Protein AF-0000000075622969 (afdb_homodimer)

Solvent-accessible surface area (backbone atoms only — not comparable to full-atom values): 105468 Å² total; per-residue (Å²): 133,88,76,82,78,85,71,72,83,76,80,74,80,83,74,84,77,78,82,78,79,80,68,70,68,62,68,64,57,70,74,51,52,73,64,54,54,53,36,46,51,53,32,52,58,42,45,58,73,28,51,44,59,52,97,79,87,60,73,75,41,47,68,64,86,50,66,67,57,51,47,52,32,50,52,34,48,46,57,40,53,70,65,61,49,82,72,50,61,73,36,67,73,46,45,53,52,49,53,51,48,53,42,41,49,42,42,54,55,69,53,87,51,64,74,55,36,32,53,48,22,49,39,48,26,53,44,48,65,67,52,46,62,60,53,73,80,47,93,49,63,62,45,53,40,41,38,38,56,38,50,67,46,89,53,62,71,32,18,40,34,26,32,46,29,50,34,54,52,52,67,46,46,70,85,50,56,71,68,60,53,51,53,48,48,53,41,40,58,75,50,39,35,69,60,35,46,52,50,52,64,63,66,62,44,83,89,81,42,63,67,65,52,54,53,33,46,46,50,30,50,26,53,49,28,39,72,37,54,82,56,35,57,70,46,67,71,30,63,67,51,52,52,49,51,52,48,44,44,71,73,46,58,67,68,51,28,28,51,48,32,47,31,48,34,32,38,24,45,26,44,67,39,30,50,59,54,65,67,36,61,68,58,54,53,47,41,28,56,40,28,32,87,90,44,58,70,68,34,23,44,30,35,39,52,28,50,41,48,39,37,67,27,67,67,40,34,52,63,51,52,68,82,50,34,66,49,42,51,51,18,34,51,54,29,37,59,38,71,88,40,60,70,45,22,52,47,18,44,53,35,47,41,50,60,42,67,50,82,65,71,60,57,45,56,43,36,51,68,44,44,48,52,40,49,46,46,61,62,40,47,90,66,66,65,85,82,74,62,80,85,58,51,54,72,68,48,55,69,83,75,62,71,77,60,62,73,44,51,50,50,49,28,44,37,50,13,36,55,31,39,68,27,50,68,72,38,66,71,55,39,85,72,79,76,55,46,53,50,41,52,46,44,26,38,35,45,54,43,48,50,71,76,47,86,77,56,81,76,78,72,55,78,55,57,46,52,32,27,41,48,17,50,42,26,21,63,62,19,68,16,64,65,53,22,50,52,41,46,51,46,36,44,66,63,45,58,81,58,46,83,58,45,63,52,51,42,50,49,52,45,39,52,60,62,66,47,65,93,79,65,82,72,61,59,66,58,50,41,53,39,35,51,51,46,32,44,46,46,72,67,43,85,85,61,89,65,61,60,67,59,52,52,53,45,43,50,50,48,40,54,36,29,74,71,61,74,51,72,48,42,62,61,80,50,32,67,89,62,54,64,69,68,81,48,70,65,63,46,76,71,60,81,55,42,57,40,63,40,44,54,43,30,40,41,44,52,33,51,36,49,54,53,70,69,43,74,44,61,23,72,82,69,72,38,81,39,87,68,35,24,33,44,76,74,38,40,57,60,67,34,74,51,60,54,54,52,52,54,53,53,62,73,44,97,61,36,42,41,45,44,51,42,51,30,45,45,39,22,45,51,14,41,38,54,49,80,45,74,54,20,58,60,34,47,52,53,66,71,64,62,64,83,50,34,25,33,40,32,43,69,88,71,49,68,46,73,41,44,57,61,55,31,43,39,58,31,46,69,78,48,67,62,85,84,64,56,51,58,80,75,69,82,73,71,78,89,80,63,63,67,42,32,54,42,79,48,59,76,85,59,52,68,70,31,50,51,49,51,49,41,27,52,47,18,32,38,34,77,50,50,39,89,45,44,67,59,32,37,53,48,24,57,69,41,64,35,60,70,58,27,38,38,72,67,66,50,78,81,62,84,75,48,80,68,81,71,72,53,42,47,60,15,48,34,87,45,94,90,49,76,40,37,18,56,59,73,41,57,78,40,52,69,69,22,49,55,40,47,53,45,23,74,32,44,57,51,67,81,74,71,73,66,28,69,69,55,61,70,45,52,40,67,57,46,34,62,68,44,45,29,37,50,29,38,28,46,44,18,62,75,68,66,40,80,62,49,31,60,51,26,46,50,41,51,41,52,35,34,66,64,33,59,74,29,34,65,63,43,32,50,52,25,50,76,63,67,34,58,70,52,28,50,49,38,40,66,53,45,24,89,46,47,68,61,37,56,74,70,55,68,57,74,81,50,54,68,71,56,51,52,49,40,52,53,47,31,52,50,53,54,50,57,60,55,58,74,102,125,90,69,80,67,88,77,74,80,80,82,76,83,78,76,80,73,79,82,76,78,80,67,70,69,62,68,62,57,68,74,52,53,74,64,54,53,52,37,45,52,52,30,51,57,42,45,57,73,29,52,42,60,51,97,79,87,60,75,74,41,47,68,63,85,51,67,67,60,50,48,52,32,50,52,33,49,47,56,40,54,71,66,60,49,82,73,49,64,74,34,67,73,46,45,51,50,50,52,53,49,53,42,41,48,43,44,54,54,70,53,88,53,65,72,53,36,32,52,48,21,48,40,48,28,53,43,48,66,66,51,46,62,61,53,73,80,47,93,50,63,63,47,53,39,43,39,38,56,36,50,68,46,88,53,61,71,31,18,41,35,25,33,47,28,50,36,53,52,53,67,45,46,70,84,50,58,71,69,58,53,50,53,48,49,51,41,40,59,74,50,40,33,68,59,34,46,52,50,54,64,65,68,61,44,81,88,80,43,63,67,64,51,55,54,32,47,47,50,28,50,26,54,49,28,40,72,38,56,83,55,35,58,71,48,68,70,30,63,68,51,51,51,49,51,51,48,45,45,71,72,46,56,68,70,52,26,27,51,48,32,47,31,47,32,32,40,23,46,28,43,66,38,29,50,59,56,65,69,36,60,68,58,53,52,48,43,27,56,39,28,32,88,91,46,59,69,69,33,23,46,28,35,39,51,29,48,40,47,39,37,67,28,67,68,41,34,55,64,51,52,67,82,51,37,66,49,42,51,51,18,34,53,54,30,38,60,38,72,89,40,60,70,44,23,52,48,17,44,53,33,46,42,51,60,43,67,51,85,64,71,58,58,47,55,43,35,51,67,44,44,48,52,39,49,44,46,64,62,41,47,93,67,66,65,84,82,73,61,81,85,59,51,55,74,69,46,54,70,84,77,64,71,76,60,64,74,44,50,50,49,49,29,43,36,50,13,37,52,32,38,68,28,49,68,71,37,67,71,54,38,86,73,79,77,53,45,54,51,40,51,46,45,27,37,34,44,55,43,48,51,71,74,46,87,75,55,81,76,76,73,55,78,55,57,46,54,31,27,41,47,16,51,42,27,21,64,61,19,68,16,64,64,53,22,51,54,40,45,51,46,38,45,66,64,46,57,81,59,45,82,58,45,63,52,50,43,49,51,52,45,39,53,59,62,66,47,66,93,79,64,83,71,60,61,66,58,50,42,51,41,35,51,51,47,34,45,48,46,71,67,42,83,86,62,88,66,61,61,68,61,52,52,52,47,44,50,49,46,40,52,35,28,76,71,62,73,50,74,47,44,62,60,80,50,32,67,87,61,53,64,72,69,81,49,69,65,64,48,75,73,61,81,56,42,56,40,64,39,43,54,42,30,41,40,41,51,32,49,36,51,55,53,70,67,44,75,44,61,22,73,80,69,72,39,82,40,87,69,35,24,32,42,76,73,38,36,57,58,62,36,73,49,62,53,53,51,51,55,54,53,60,73,43,98,62,38,42,41,46,44,51,42,51,31,45,44,40,22,46,51,13,41,38,53,50,80,45,74,53,20,60,62,33,48,53,54,66,69,63,63,65,85,50,36,25,31,40,34,43,68,89,72,49,68,47,71,41,46,57,61,56,32,43,39,58,31,47,68,79,49,67,62,86,86,64,58,54,59,80,76,67,84,73,72,78,89,77,61,64,67,44,33,54,42,78,48,59,74,84,60,52,69,71,30,49,53,49,51,49,40,29,52,46,18,31,38,34,79,49,49,38,90,46,44,66,59,33,38,54,49,25,57,70,40,65,35,61,70,59,30,37,37,72,67,68,52,79,82,61,83,77,50,80,68,80,70,74,54,43,48,59,16,48,33,88,45,94,90,49,74,41,37,18,56,60,73,43,56,77,40,52,70,69,23,50,56,40,46,53,44,23,72,32,44,58,50,67,83,74,70,71,66,27,66,70,54,60,68,43,51,41,68,56,45,34,62,68,44,46,30,36,50,30,39,29,47,44,18,61,75,68,66,39,80,62,49,32,60,52,26,44,50,40,52,39,53,34,33,67,65,35,60,73,27,34,65,63,44,31,51,52,25,50,75,63,67,34,58,70,53,28,50,48,38,40,67,53,46,24,89,45,48,68,62,38,56,74,70,54,70,56,73,81,50,56,70,70,57,51,52,50,40,53,53,46,30,52,50,52,54,50,58,63,55,57,74,102

Radius of gyration: 52.63 Å; Cα contacts (8 Å, |Δi|>4): 2580; chains: 2; bounding box: 107×155×127 Å

pLDDT: mean 80.15, std 17.23, range [14.11, 95.81]

Secondary structure (DSSP, 8-state):
-----------------------TTSTTGGGS-HHHHHHHHHHHHHHHTTEEESSSSS-EEE----HHHHHHHHHHHHHHHHT--TTGGGSHHHHHHHHHHHHHHHHHTT-S-HHHHHHHHHHHHHHHHHHGGGGGGS--HHHHHHHHHGGG-S-HHHHHHHHHHHHHHHHHTTTS-HHHHHHHHHHHHHTTHHHHHHHHHHS--TTTS-HHHHHHHHHHHHHHHHH-GGGHHHHHT-HHHHHHHHHHHHHS-HHHHHHHHHHHHHHHTSHHHHHHHHH-HHHHHHHHHHTSTTS-HHHHHHHHHHHHHHTTSHHHHHHHHHH-HHHHHHHHHHHHH-TT-HHHHHHHHHHHHHHHTS-STHHHHHHHTTHHHHHHHHHHGGG--TT--SS--HHHH--S--TTTGGGHHHHHHHHHHHHHT--TTTGGG-SS-THHHHHHHHHHHHHHHHTTSTT-SS---HHHHHHHHHHHHHHHT-S-HHHHHHHHHHHHHHHGGG-THHHHHHHHHHHHHHHS-TTS---HHHHHHHHHHHHHHHHH-SS----HHHHHHHHHHHHHHHHTTSS---HHHH-GGG-----S---S--PPPTT-S-HHHHHHHHHHHHHHHTS--B-TTT-SB-SS-PPPHHHHHHHTSSHHHHHHHHHTS---HHHHHHHHHHHHTTTEEE---HHHHHHHHHHHH-TT--EEEE-TTS-EEEE-HHHHHHH-GGGSPPGGG--B------SSS----EEEEPPTTS-HHHHHHHHHHHHHSEEE--GGGHHHHHHHHHHTT-HHHHHHHTTPPPPTTPPPP----GGGTS--SSS---HHHHS-SS-HHHHHHHHHHHHHSSPPP---SHHHHTS-HHHHHHHHHHHHHHHHHHHHHT-TTHHHHHHHHHHHHHHH--TTHHHHHHHHHHTT-HHHHHHHHHHHGGGHHHHHHHTGGGGS-HHHHHHHHHHHHHHHHHHHTT-/-----------------------TTTTTGGGS-HHHHHHHHHHHHHHTTTEEESSSSS-EEE----HHHHHHHHHHHHHHHHT--TTGGGSHHHHHHHHHHHHHHHHHTT---HHHHHHHHHHHHHHHHHHGGGGGGS--HHHHHHHHHGGG-S-HHHHHHHHHHHHHHHHHTTTS-HHHHHHHHHHHHHTTHHHHHHHHHHS--TTTS-HHHHHHHHHHHHHHHHH-GGGHHHHHT-HHHHHHHHHHHHHS-HHHHHHHHHHHHHHHTSHHHHHHHHH-HHHHHHHHHHTSTTS-HHHHHHHHHHHHHHTTSHHHHHHHHHH-HHHHHHHHHHHHH-TT-HHHHHHHHHHHHHHHTS-STHHHHHHHTTHHHHHHHHHHGGG--TT--SS--HHHHS-S--TTTGGGHHHHHHHHHHHHHT--TTTGGG-SS-THHHHHHHHHHHHHHHHTTSTT-SS---HHHHHHHHHHHHHHHT-S-HHHHHHHHHHHHHHHGGG-THHHHHHHHHHHHHHHS-TTS---HHHHHHHHHHHHHHHHH-SS----HHHHHHHHHHHHHHHHTTSS---GGGT-GGGS----S---S--PPPTT-S-HHHHHHHHHHHHHHHTS--B-TTT-SB-SS-PPPHHHHHHHTTTHHHHHHHHHTS---HHHHHHHHHHHHTTTEEE---HHHHHHHHHHHH-TT--EEEE-TTS-EEEE-HHHHHHH-GGGSPPGGG--B------TTS----EEEEPPTTS-HHHHHHHHHHHHHSEEE--GGGHHHHHHHHHHTT-HHHHHHHTTPPPPTTPPPP----GGGTS--SSS---HHHHS-SS-HHHHHHHHHHHHHSSPPP---SHHHHTS-HHHHHHHHHHHHHHHHHHHHHT-TTHHHHHHHHHHHHHHH--TTHHHHHHHHHHTT-HHHHHHHHHHHGGGHHHHHHHTGGGGS-HHHHHHHHHHHHHHHHHHHTT-

Nearest PDB structures (foldseek):
  1i7w-assembly1_C  TM=5.205E-01  e=2.230E-05  Mus musculus
  7uwi-assembly1_A  TM=4.636E-01  e=1.105E-05  Homo sapiens
  8ru3-assembly1_A  TM=4.565E-01  e=1.272E-05  Homo sapiens
  4yjl-assembly2_B  TM=6.706E-01  e=3.042E-03  Homo sapiens
  3qhe-assembly1_A  TM=6.578E-01  e=2.937E-03  Homo sapiens

InterPro domains:
  IPR000210 BTB/POZ domain [PF00651] (689-796)
  IPR000210 BTB/POZ domain [PS50097] (694-772)
  IPR000210 BTB/POZ domain [SM00225] (694-802)
  IPR011333 SKP1/BTB/POZ domain superfamily [G3DSA:3.30.710.10] (676-798)
  IPR011333 SKP1/BTB/POZ domain superfamily [SSF54695] (675-794)
  IPR016024 Armadillo-type fold [SSF48371] (63-384)
  IPR044953 BTB/POZ domain-containing protein At1g04390-like [PTHR35918] (27-822)
  IPR059007 At1g04390, ARM repeat [PF26522] (154-270)

Organism: Setaria italica (NCBI:txid4555)

Structure (mmCIF, N/CA/C/O backbone):
data_AF-0000000075622969-model_v1
#
loop_
_entity.id
_entity.type
_entity.pdbx_description
1 polymer 'BTB domain-containing protein'
#
loop_
_atom_site.group_PDB
_atom_site.id
_atom_site.type_symbol
_atom_site.label_atom_id
_atom_site.label_alt_id
_atom_site.label_comp_id
_atom_site.label_asym_id
_atom_site.label_entity_id
_atom_site.label_seq_id
_atom_site.pdbx_PDB_ins_code
_atom_site.Cartn_x
_atom_site.Cartn_y
_atom_site.Cartn_z
_atom_site.occupancy
_atom_site.B_iso_or_equiv
_atom_site.auth_seq_id
_atom_site.auth_comp_id
_atom_site.auth_asym_id
_atom_site.auth_atom_id
_atom_site.pdbx_PDB_model_num
ATOM 1 N N . MET A 1 1 ? -38.906 26.859 59.969 1 14.11 1 MET A N 1
ATOM 2 C CA . MET A 1 1 ? -39.312 28.188 60.406 1 14.11 1 MET A CA 1
ATOM 3 C C . MET A 1 1 ? -39.281 29.172 59.219 1 14.11 1 MET A C 1
ATOM 5 O O . MET A 1 1 ? -40.25 29.891 58.969 1 14.11 1 MET A O 1
ATOM 9 N N . ARG A 1 2 ? -38 29.828 58.938 1 14.71 2 ARG A N 1
ATOM 10 C CA . ARG A 1 2 ? -38.094 31.266 59.25 1 14.71 2 ARG A CA 1
ATOM 11 C C . ARG A 1 2 ? -38.781 32 58.125 1 14.71 2 ARG A C 1
ATOM 13 O O . ARG A 1 2 ? -38.906 31.516 57 1 14.71 2 ARG A O 1
ATOM 20 N N . PRO A 1 3 ? -38.562 33.25 58 1 15.13 3 PRO A N 1
ATOM 21 C CA . PRO A 1 3 ? -39.344 34.5 58.031 1 15.13 3 PRO A CA 1
ATOM 22 C C . PRO A 1 3 ? -39.594 35.062 56.625 1 15.13 3 PRO A C 1
ATOM 24 O O . PRO A 1 3 ? -40.75 35.438 56.344 1 15.13 3 PRO A O 1
ATOM 27 N N . ALA A 1 4 ? -38.594 35.406 55.812 1 16.45 4 ALA A N 1
ATOM 28 C CA . ALA A 1 4 ? -38.625 36.875 55.781 1 16.45 4 ALA A CA 1
ATOM 29 C C . ALA A 1 4 ? -39.719 37.406 54.875 1 16.45 4 ALA A C 1
ATOM 31 O O . ALA A 1 4 ? -40.312 36.656 54.094 1 16.45 4 ALA A O 1
ATOM 32 N N . PHE A 1 5 ? -39.5 38.625 54.281 1 16.19 5 PHE A N 1
ATOM 33 C CA . PHE A 1 5 ? -39.938 40 54.375 1 16.19 5 PHE A CA 1
ATOM 34 C C . PHE A 1 5 ? -40.719 40.438 53.156 1 16.19 5 PHE A C 1
ATOM 36 O O . PHE A 1 5 ? -40.125 40.688 52.094 1 16.19 5 PHE A O 1
ATOM 43 N N . SER A 1 6 ? -41.625 39.562 52.625 1 18.94 6 SER A N 1
ATOM 44 C CA . SER A 1 6 ? -42.281 39.969 51.406 1 18.94 6 SER A CA 1
ATOM 45 C C . SER A 1 6 ? -42.969 41.344 51.562 1 18.94 6 SER A C 1
ATOM 47 O O . SER A 1 6 ? -44.062 41.406 52.156 1 18.94 6 SER A O 1
ATOM 49 N N . ALA A 1 7 ? -42.125 42.281 51.812 1 17.42 7 ALA A N 1
ATOM 50 C CA . ALA A 1 7 ? -42.594 43.594 52.219 1 17.42 7 ALA A CA 1
ATOM 51 C C . ALA A 1 7 ? -43.625 44.125 51.25 1 17.42 7 ALA A C 1
ATOM 53 O O . ALA A 1 7 ? -43.75 43.625 50.125 1 17.42 7 ALA A O 1
ATOM 54 N N . SER A 1 8 ? -44.062 45.312 51.406 1 16.55 8 SER A N 1
ATOM 55 C CA . SER A 1 8 ? -45.094 46.312 51.562 1 16.55 8 SER A CA 1
ATOM 56 C C . SER A 1 8 ? -45.312 47.125 50.281 1 16.55 8 SER A C 1
ATOM 58 O O . SER A 1 8 ? -46.188 47.969 50.188 1 16.55 8 SER A O 1
ATOM 60 N N . LYS A 1 9 ? -44.25 46.875 49.281 1 18.53 9 LYS A N 1
ATOM 61 C CA . LYS A 1 9 ? -44 48.219 48.812 1 18.53 9 LYS A CA 1
ATOM 62 C C . LYS A 1 9 ? -45.312 48.844 48.25 1 18.53 9 LYS A C 1
ATOM 64 O O . LYS A 1 9 ? -46.094 48.156 47.594 1 18.53 9 LYS A O 1
ATOM 69 N N . PRO A 1 10 ? -45.719 50.156 48.625 1 18.62 10 PRO A N 1
ATOM 70 C CA . PRO A 1 10 ? -46.906 51.031 48.5 1 18.62 10 PRO A CA 1
ATOM 71 C C . PRO A 1 10 ? -47.188 51.469 47.062 1 18.62 10 PRO A C 1
ATOM 73 O O . PRO A 1 10 ? -46.25 51.656 46.281 1 18.62 10 PRO A O 1
ATOM 76 N N . SER A 1 11 ? -48.125 50.938 46.406 1 20.17 11 SER A N 1
ATOM 77 C CA . SER A 1 11 ? -48.656 51.125 45.031 1 20.17 11 SER A CA 1
ATOM 78 C C . SER A 1 11 ? -49.062 52.562 44.812 1 20.17 11 SER A C 1
ATOM 80 O O . SER A 1 11 ? -50.062 53.031 45.312 1 20.17 11 SER A O 1
ATOM 82 N N . PRO A 1 12 ? -47.969 53.531 45.031 1 20.7 12 PRO A N 1
ATOM 83 C CA . PRO A 1 12 ? -48.438 54.906 45.031 1 20.7 12 PRO A CA 1
ATOM 84 C C . PRO A 1 12 ? -49.344 55.25 43.844 1 20.7 12 PRO A C 1
ATOM 86 O O . PRO A 1 12 ? -49.312 54.531 42.844 1 20.7 12 PRO A O 1
ATOM 89 N N . SER A 1 13 ? -50.25 56.094 44.031 1 21.19 13 SER A N 1
ATOM 90 C CA . SER A 1 13 ? -51.406 56.719 43.406 1 21.19 13 SER A CA 1
ATOM 91 C C . SER A 1 13 ? -51.031 57.469 42.125 1 21.19 13 SER A C 1
ATOM 93 O O . SER A 1 13 ? -50.062 58.188 42.094 1 21.19 13 SER A O 1
ATOM 95 N N . GLY A 1 14 ? -51.25 56.906 41 1 20.73 14 GLY A N 1
ATOM 96 C CA . GLY A 1 14 ? -51.062 57.25 39.594 1 20.73 14 GLY A CA 1
ATOM 97 C C . GLY A 1 14 ? -51.625 58.625 39.219 1 20.73 14 GLY A C 1
ATOM 98 O O . GLY A 1 14 ? -52.844 58.781 39.094 1 20.73 14 GLY A O 1
ATOM 99 N N . ARG A 1 15 ? -51.188 59.75 39.969 1 21.73 15 ARG A N 1
ATOM 100 C CA . ARG A 1 15 ? -51.75 61.031 39.594 1 21.73 15 ARG A CA 1
ATOM 101 C C . ARG A 1 15 ? -51.594 61.312 38.094 1 21.73 15 ARG A C 1
ATOM 103 O O . ARG A 1 15 ? -50.625 60.875 37.5 1 21.73 15 ARG A O 1
ATOM 110 N N . GLU A 1 16 ? -52.625 61.719 37.438 1 21.78 16 GLU A N 1
ATOM 111 C CA . GLU A 1 16 ? -53.094 61.969 36.062 1 21.78 16 GLU A CA 1
ATOM 112 C C . GLU A 1 16 ? -52.281 63.094 35.406 1 21.78 16 GLU A C 1
ATOM 114 O O . GLU A 1 16 ? -52.406 64.25 35.812 1 21.78 16 GLU A O 1
ATOM 119 N N . LYS A 1 17 ? -50.938 63.094 35.406 1 22.88 17 LYS A N 1
ATOM 120 C CA . LYS A 1 17 ? -50.25 64.312 34.906 1 22.88 17 LYS A CA 1
ATOM 121 C C . LYS A 1 17 ? -50.656 64.625 33.5 1 22.88 17 LYS A C 1
ATOM 123 O O . LYS A 1 17 ? -50.875 63.719 32.656 1 22.88 17 LYS A O 1
ATOM 128 N N . GLY A 1 18 ? -51.062 65.812 33.25 1 22.83 18 GLY A N 1
ATOM 129 C CA . GLY A 1 18 ? -51.562 66.625 32.125 1 22.83 18 GLY A CA 1
ATOM 130 C C . GLY A 1 18 ? -50.594 66.688 30.969 1 22.83 18 GLY A C 1
ATOM 131 O O . GLY A 1 18 ? -49.375 66.688 31.188 1 22.83 18 GLY A O 1
ATOM 132 N N . ARG A 1 19 ? -50.875 66.25 29.719 1 25.88 19 ARG A N 1
ATOM 133 C CA . ARG A 1 19 ? -50.25 66 28.422 1 25.88 19 ARG A CA 1
ATOM 134 C C . ARG A 1 19 ? -49.812 67.312 27.781 1 25.88 19 ARG A C 1
ATOM 136 O O . ARG A 1 19 ? -50.625 68.062 27.297 1 25.88 19 ARG A O 1
ATOM 143 N N . ARG A 1 20 ? -48.906 68.125 28.453 1 28.56 20 ARG A N 1
ATOM 144 C CA . ARG A 1 20 ? -48.531 69.375 27.734 1 28.56 20 ARG A CA 1
ATOM 145 C C . ARG A 1 20 ? -47.969 69 26.359 1 28.56 20 ARG A C 1
ATOM 147 O O . ARG A 1 20 ? -47.188 68.062 26.219 1 28.56 20 ARG A O 1
ATOM 154 N N . LYS A 1 21 ? -48.562 69.562 25.25 1 31.67 21 LYS A N 1
ATOM 155 C CA . LYS A 1 21 ? -48.438 69.562 23.797 1 31.67 21 LYS A CA 1
ATOM 156 C C . LYS A 1 21 ? -47.062 70.125 23.375 1 31.67 21 LYS A C 1
ATOM 158 O O . LYS A 1 21 ? -46.656 71.188 23.812 1 31.67 21 LYS A O 1
ATOM 163 N N . GLY A 1 22 ? -46.156 69.188 23.141 1 27.05 22 GLY A N 1
ATOM 164 C CA . GLY A 1 22 ? -44.75 69.312 22.734 1 27.05 22 GLY A CA 1
ATOM 165 C C . GLY A 1 22 ? -44.562 70.25 21.547 1 27.05 22 GLY A C 1
ATOM 166 O O . GLY A 1 22 ? -45.062 70 20.453 1 27.05 22 GLY A O 1
ATOM 167 N N . GLY A 1 23 ? -44.625 71.625 21.766 1 30.56 23 GLY A N 1
ATOM 168 C CA . GLY A 1 23 ? -44.344 72.75 20.844 1 30.56 23 GLY A CA 1
ATOM 169 C C . GLY A 1 23 ? -43.031 72.562 20.125 1 30.56 23 GLY A C 1
ATOM 170 O O . GLY A 1 23 ? -42.469 73.562 19.625 1 30.56 23 GLY A O 1
ATOM 171 N N . GLY A 1 24 ? -42.344 71.562 20.359 1 31.81 24 GLY A N 1
ATOM 172 C CA . GLY A 1 24 ? -41 71.5 19.828 1 31.81 24 GLY A CA 1
ATOM 173 C C . GLY A 1 24 ? -40.938 71.625 18.312 1 31.81 24 GLY A C 1
ATOM 174 O O . GLY A 1 24 ? -39.906 71.375 17.703 1 31.81 24 GLY A O 1
ATOM 175 N N . GLY A 1 25 ? -42.125 71.625 17.641 1 35.59 25 GLY A N 1
ATOM 176 C CA . GLY A 1 25 ? -42 71.562 16.188 1 35.59 25 GLY A CA 1
ATOM 177 C C . GLY A 1 25 ? -41.375 72.812 15.586 1 35.59 25 GLY A C 1
ATOM 178 O O . GLY A 1 25 ? -40.969 72.812 14.43 1 35.59 25 GLY A O 1
ATOM 179 N N . ALA A 1 26 ? -41.719 74.062 16.078 1 37.5 26 ALA A N 1
ATOM 180 C CA . ALA A 1 26 ? -41.438 75.375 15.406 1 37.5 26 ALA A CA 1
ATOM 181 C C . ALA A 1 26 ? -39.938 75.625 15.438 1 37.5 26 ALA A C 1
ATOM 183 O O . ALA A 1 26 ? -39.406 76.375 14.57 1 37.5 26 ALA A O 1
ATOM 184 N N . ALA A 1 27 ? -39.281 75.438 16.516 1 40.78 27 ALA A N 1
ATOM 185 C CA . ALA A 1 27 ? -37.906 75.875 16.641 1 40.78 27 ALA A CA 1
ATOM 186 C C . ALA A 1 27 ? -37 75.188 15.633 1 40.78 27 ALA A C 1
ATOM 188 O O . ALA A 1 27 ? -35.906 75.625 15.359 1 40.78 27 ALA A O 1
ATOM 189 N N . ALA A 1 28 ? -37.281 74.125 15.297 1 45.78 28 ALA A N 1
ATOM 190 C CA . ALA A 1 28 ? -36.5 73.312 14.344 1 45.78 28 ALA A CA 1
ATOM 191 C C . ALA A 1 28 ? -36.531 74 12.961 1 45.78 28 ALA A C 1
ATOM 193 O O . ALA A 1 28 ? -35.594 73.812 12.172 1 45.78 28 ALA A O 1
ATOM 194 N N . GLU A 1 29 ? -37.562 74.75 12.578 1 49.47 29 GLU A N 1
ATOM 195 C CA . GLU A 1 29 ? -37.688 75.438 11.297 1 49.47 29 GLU A CA 1
ATOM 196 C C . GLU A 1 29 ? -36.781 76.625 11.227 1 49.47 29 GLU A C 1
ATOM 198 O O . GLU A 1 29 ? -36.438 77.062 10.133 1 49.47 29 GLU A O 1
ATOM 203 N N . HIS A 1 30 ? -36.406 77.188 12.305 1 53.03 30 HIS A N 1
ATOM 204 C CA . HIS A 1 30 ? -35.562 78.375 12.258 1 53.03 30 HIS A CA 1
ATOM 205 C C . HIS A 1 30 ? -34.125 78 11.812 1 53.03 30 HIS A C 1
ATOM 207 O O . HIS A 1 30 ? -33.344 78.938 11.523 1 53.03 30 HIS A O 1
ATOM 213 N N . LEU A 1 31 ? -33.656 76.875 12 1 60.19 31 LEU A N 1
ATOM 214 C CA . LEU A 1 31 ? -32.281 76.562 11.641 1 60.19 31 LEU A CA 1
ATOM 215 C C . LEU A 1 31 ? -32.156 76.375 10.125 1 60.19 31 LEU A C 1
ATOM 217 O O . LEU A 1 31 ? -31.031 76.25 9.617 1 60.19 31 LEU A O 1
ATOM 221 N N . LEU A 1 32 ? -33.25 76.438 9.438 1 72.19 32 LEU A N 1
ATOM 222 C CA . LEU A 1 32 ? -33.188 76.312 7.988 1 72.19 32 LEU A CA 1
ATOM 223 C C . LEU A 1 32 ? -33.156 77.625 7.289 1 72.19 32 LEU A C 1
ATOM 225 O O . LEU A 1 32 ? -34 78.5 7.562 1 72.19 32 LEU A O 1
ATOM 229 N N . THR A 1 33 ? -32.031 78.125 6.762 1 77.69 33 THR A N 1
ATOM 230 C CA . THR A 1 33 ? -31.906 79.312 5.996 1 77.69 33 THR A CA 1
ATOM 231 C C . THR A 1 33 ? -32.969 79.438 4.902 1 77.69 33 THR A C 1
ATOM 233 O O . THR A 1 33 ? -33.5 78.375 4.473 1 77.69 33 THR A O 1
ATOM 236 N N . ASP A 1 34 ? -33.438 80.562 4.582 1 78.31 34 ASP A N 1
ATOM 237 C CA . ASP A 1 34 ? -34.469 80.812 3.562 1 78.31 34 ASP A CA 1
ATOM 238 C C . ASP A 1 34 ? -34.094 80.125 2.24 1 78.31 34 ASP A C 1
ATOM 240 O O . ASP A 1 34 ? -34.969 79.688 1.506 1 78.31 34 ASP A O 1
ATOM 244 N N . GLN A 1 35 ? -32.781 79.938 2.055 1 84.75 35 GLN A N 1
ATOM 245 C CA . GLN A 1 35 ? -32.344 79.25 0.823 1 84.75 35 GLN A CA 1
ATOM 246 C C . GLN A 1 35 ? -32.625 77.812 0.825 1 84.75 35 GLN A C 1
ATOM 248 O O . GLN A 1 35 ? -33.094 77.25 -0.182 1 84.75 35 GLN A O 1
ATOM 253 N N . VAL A 1 36 ? -32.469 77.188 1.926 1 88.19 36 VAL A N 1
ATOM 254 C CA . VAL A 1 36 ? -32.688 75.75 2.014 1 88.19 36 VAL A CA 1
ATOM 255 C C . VAL A 1 36 ? -34.188 75.438 1.878 1 88.19 36 VAL A C 1
ATOM 257 O O . VAL A 1 36 ? -34.562 74.438 1.258 1 88.19 36 VAL A O 1
ATOM 260 N N . LEU A 1 37 ? -35.031 76.375 2.377 1 87.56 37 LEU A N 1
ATOM 261 C CA . LEU A 1 37 ? -36.469 76.188 2.305 1 87.56 37 LEU A CA 1
ATOM 262 C C . LEU A 1 37 ? -36.969 76.375 0.873 1 87.56 37 LEU A C 1
ATOM 264 O O . L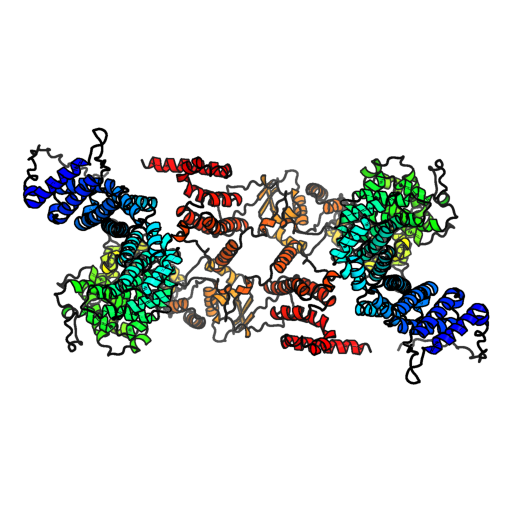EU A 1 37 ? -37.844 75.625 0.435 1 87.56 37 LEU A O 1
ATOM 268 N N . THR A 1 38 ? -36.312 77.312 0.141 1 89.75 38 THR A N 1
ATOM 269 C CA . THR A 1 38 ? -36.688 77.5 -1.256 1 89.75 38 THR A CA 1
ATOM 270 C C . THR A 1 38 ? -36.281 76.312 -2.094 1 89.75 38 THR A C 1
ATOM 272 O O . THR A 1 38 ? -37.031 75.875 -2.957 1 89.75 38 THR A O 1
ATOM 275 N N . LEU A 1 39 ? -35.094 75.812 -1.787 1 90.75 39 LEU A N 1
ATOM 276 C CA . LEU A 1 39 ? -34.594 74.625 -2.537 1 90.75 39 LEU A CA 1
ATOM 277 C C . LEU A 1 39 ? -35.406 73.375 -2.199 1 90.75 39 LEU A C 1
ATOM 279 O O . LEU A 1 39 ? -35.625 72.562 -3.064 1 90.75 39 LEU A O 1
ATOM 283 N N . ARG A 1 40 ? -35.875 73.312 -1.03 1 91.81 40 ARG A N 1
ATOM 284 C CA . ARG A 1 40 ? -36.688 72.125 -0.635 1 91.81 40 ARG A CA 1
ATOM 285 C C . ARG A 1 40 ? -38.031 72.188 -1.343 1 91.81 40 ARG A C 1
ATOM 287 O O . ARG A 1 40 ? -38.531 71.125 -1.771 1 91.81 40 ARG A O 1
ATOM 294 N N . THR A 1 41 ? -38.594 73.375 -1.408 1 89.94 41 THR A N 1
ATOM 295 C CA . THR A 1 41 ? -39.875 73.5 -2.1 1 89.94 41 THR A CA 1
ATOM 296 C C . THR A 1 41 ? -39.719 73.125 -3.574 1 89.94 41 THR A C 1
ATOM 298 O O . THR A 1 41 ? -40.594 72.438 -4.141 1 89.94 41 THR A O 1
ATOM 301 N N . ARG A 1 42 ? -38.625 73.562 -4.133 1 91.31 42 ARG A N 1
ATOM 302 C CA . ARG A 1 42 ? -38.344 73.188 -5.523 1 91.31 42 ARG A CA 1
ATOM 303 C C . ARG A 1 42 ? -38.156 71.688 -5.672 1 91.31 42 ARG A C 1
ATOM 305 O O . ARG A 1 42 ? -38.625 71.125 -6.66 1 91.31 42 ARG A O 1
ATOM 312 N N . LEU A 1 43 ? -37.5 71.062 -4.723 1 93.56 43 LEU A N 1
ATOM 313 C CA . LEU A 1 43 ? -37.281 69.625 -4.734 1 93.56 43 LEU A CA 1
ATOM 314 C C . LEU A 1 43 ? -38.594 68.875 -4.602 1 93.56 43 LEU A C 1
ATOM 316 O O . LEU A 1 43 ? -38.844 67.938 -5.324 1 93.56 43 LEU A O 1
ATOM 320 N N . ARG A 1 44 ? -39.469 69.375 -3.699 1 92.12 44 ARG A N 1
ATOM 321 C CA . ARG A 1 44 ? -40.75 68.688 -3.486 1 92.12 44 ARG A CA 1
ATOM 322 C C . ARG A 1 44 ? -41.594 68.75 -4.746 1 92.12 44 ARG A C 1
ATOM 324 O O . ARG A 1 44 ? -42.25 67.812 -5.094 1 92.12 44 ARG A O 1
ATOM 331 N N . ASP A 1 45 ? -41.5 69.875 -5.402 1 90.62 45 ASP A N 1
ATOM 332 C CA . ASP A 1 45 ? -42.281 70 -6.637 1 90.62 45 ASP A CA 1
ATOM 333 C C . ASP A 1 45 ? -41.75 69.125 -7.73 1 90.62 45 ASP A C 1
ATOM 335 O O . ASP A 1 45 ? -42.531 68.5 -8.492 1 90.62 45 ASP A O 1
ATOM 339 N N . ALA A 1 46 ? -40.469 68.938 -7.797 1 92.62 46 ALA A N 1
ATOM 340 C CA . ALA A 1 46 ? -39.875 68.062 -8.797 1 92.62 46 ALA A CA 1
ATOM 341 C C . ALA A 1 46 ? -40.156 66.625 -8.508 1 92.62 46 ALA A C 1
ATOM 343 O O . ALA A 1 46 ? -40.469 65.875 -9.422 1 92.62 46 ALA A O 1
ATOM 344 N N . LEU A 1 47 ? -40.094 66.188 -7.293 1 92.38 47 LEU A N 1
ATOM 345 C CA . LEU A 1 47 ? -40.312 64.812 -6.898 1 92.38 47 LEU A CA 1
ATOM 346 C C . LEU A 1 47 ? -41.75 64.375 -7.094 1 92.38 47 LEU A C 1
ATOM 348 O O . LEU A 1 47 ? -42.062 63.25 -7.371 1 92.38 47 LEU A O 1
ATOM 352 N N . ALA A 1 48 ? -42.625 65.375 -6.953 1 88.25 48 ALA A N 1
ATOM 353 C CA . ALA A 1 48 ? -44.031 65.125 -7.078 1 88.25 48 ALA A CA 1
ATOM 354 C C . ALA A 1 48 ? -44.406 64.688 -8.5 1 88.25 48 ALA A C 1
ATOM 356 O O . ALA A 1 48 ? -45.438 64.062 -8.719 1 88.25 48 ALA A O 1
ATOM 357 N N . LEU A 1 49 ? -43.562 65 -9.406 1 88.56 49 LEU A N 1
ATOM 358 C CA . LEU A 1 49 ? -43.812 64.625 -10.797 1 88.56 49 LEU A CA 1
ATOM 359 C C . LEU A 1 49 ? -43.625 63.125 -11.031 1 88.56 49 LEU A C 1
ATOM 361 O O . LEU A 1 49 ? -44.156 62.594 -12.008 1 88.56 49 LEU A O 1
ATOM 365 N N . GLY A 1 50 ? -42.938 62.375 -10.156 1 87.56 50 GLY A N 1
ATOM 366 C CA . GLY A 1 50 ? -42.688 60.969 -10.406 1 87.56 50 GLY A CA 1
ATOM 367 C C . GLY A 1 50 ? -43.031 60.062 -9.234 1 87.56 50 GLY A C 1
ATOM 368 O O . GLY A 1 50 ? -43.188 58.875 -9.391 1 87.56 50 GLY A O 1
ATOM 369 N N . LEU A 1 51 ? -43.062 60.562 -8.062 1 87.06 51 LEU A N 1
ATOM 370 C CA . LEU A 1 51 ? -43.344 59.781 -6.879 1 87.06 51 LEU A CA 1
ATOM 371 C C . LEU A 1 51 ? -44.844 59.625 -6.688 1 87.06 51 LEU A C 1
ATOM 373 O O . LEU A 1 51 ? -45.562 60.625 -6.594 1 87.06 51 LEU A O 1
ATOM 377 N N . THR A 1 52 ? -45.375 58.469 -7.031 1 80.06 52 THR A N 1
ATOM 378 C CA . THR A 1 52 ? -46.812 58.25 -6.867 1 80.06 52 THR A CA 1
ATOM 379 C C . THR A 1 52 ? -47.062 57.094 -5.875 1 80.06 52 THR A C 1
ATOM 381 O O . THR A 1 52 ? -46.219 56.219 -5.707 1 80.06 52 THR A O 1
ATOM 384 N N . LYS A 1 53 ? -47.969 57.188 -4.98 1 69 53 LYS A N 1
ATOM 385 C CA . LYS A 1 53 ? -48.344 56.094 -4.074 1 69 53 LYS A CA 1
ATOM 386 C C . LYS A 1 53 ? -49.031 54.969 -4.832 1 69 53 LYS A C 1
ATOM 388 O O . LYS A 1 53 ? -49.875 55.188 -5.691 1 69 53 LYS A O 1
ATOM 393 N N . SER A 1 54 ? -48.406 53.812 -5.125 1 58.81 54 SER A N 1
ATOM 394 C CA . SER A 1 54 ? -49.094 52.719 -5.836 1 58.81 54 SER A CA 1
ATOM 395 C C . SER A 1 54 ? -50.594 52.781 -5.566 1 58.81 54 SER A C 1
ATOM 397 O O . SER A 1 54 ? -51.062 53.562 -4.75 1 58.81 54 SER A O 1
ATOM 399 N N . ASP A 1 55 ? -51.438 51.562 -5.469 1 47.31 55 ASP A N 1
ATOM 400 C CA . ASP A 1 55 ? -52.906 51.438 -5.398 1 47.31 55 ASP A CA 1
ATOM 401 C C . ASP A 1 55 ? -53.438 52.094 -4.133 1 47.31 55 ASP A C 1
ATOM 403 O O . ASP A 1 55 ? -54.344 51.562 -3.48 1 47.31 55 ASP A O 1
ATOM 407 N N . GLY A 1 56 ? -53.344 53.219 -3.699 1 50.22 56 GLY A N 1
ATOM 408 C CA . GLY A 1 56 ? -54 53.969 -2.645 1 50.22 56 GLY A CA 1
ATOM 409 C C . GLY A 1 56 ? -53.25 53.938 -1.325 1 50.22 56 GLY A C 1
ATOM 410 O O . GLY A 1 56 ? -53.156 54.938 -0.628 1 50.22 56 GLY A O 1
ATOM 411 N N . HIS A 1 57 ? -53.062 52.875 -0.385 1 50.19 57 HIS A N 1
ATOM 412 C CA . HIS A 1 57 ? -52.625 52.719 0.996 1 50.19 57 HIS A CA 1
ATOM 413 C C . HIS A 1 57 ? -51.156 52.312 1.061 1 50.19 57 HIS A C 1
ATOM 415 O O . HIS A 1 57 ? -50.625 52.062 2.146 1 50.19 57 HIS A O 1
ATOM 421 N N . GLY A 1 58 ? -50.312 52.219 0.002 1 54.44 58 GLY A N 1
ATOM 422 C CA . GLY A 1 58 ? -49.062 51.438 0.126 1 54.44 58 GLY A CA 1
ATOM 423 C C . GLY A 1 58 ? -47.844 52.312 0.117 1 54.44 58 GLY A C 1
ATOM 424 O O . GLY A 1 58 ? -47.938 53.531 0.263 1 54.44 58 GLY A O 1
ATOM 425 N N . ALA A 1 59 ? -46.5 51.906 0.059 1 68.94 59 ALA A N 1
ATOM 426 C CA . ALA A 1 59 ? -45.156 52.5 0.116 1 68.94 59 ALA A CA 1
ATOM 427 C C . ALA A 1 59 ? -44.844 53.281 -1.152 1 68.94 59 ALA A C 1
ATOM 429 O O . ALA A 1 59 ? -45.281 52.938 -2.242 1 68.94 59 ALA A O 1
ATOM 430 N N . LYS A 1 60 ? -44.562 54.719 -1.132 1 81.81 60 LYS A N 1
ATOM 431 C CA . LYS A 1 60 ? -44.188 55.594 -2.232 1 81.81 60 LYS A CA 1
ATOM 432 C C . LYS A 1 60 ? -43.156 54.938 -3.15 1 81.81 60 LYS A C 1
ATOM 434 O O . LYS A 1 60 ? -42.219 54.281 -2.68 1 81.81 60 LYS A O 1
ATOM 439 N N . THR A 1 61 ? -43.5 54.781 -4.445 1 84.31 61 THR A N 1
ATOM 440 C CA . THR A 1 61 ? -42.562 54.25 -5.41 1 84.31 61 THR A CA 1
ATOM 441 C C . THR A 1 61 ? -42.344 55.219 -6.574 1 84.31 61 THR A C 1
ATOM 443 O O . THR A 1 61 ? -43.25 56 -6.906 1 84.31 61 THR A O 1
ATOM 446 N N . TRP A 1 62 ? -41.156 55.406 -7.117 1 87.88 62 TRP A N 1
ATOM 447 C CA . TRP A 1 62 ? -40.844 56.219 -8.289 1 87.88 62 TRP A CA 1
ATOM 448 C C . TRP A 1 62 ? -41.406 55.562 -9.555 1 87.88 62 TRP A C 1
ATOM 450 O O . TRP A 1 62 ? -41.094 54.406 -9.852 1 87.88 62 TRP A O 1
ATOM 460 N N . GLN A 1 63 ? -42.219 56.219 -10.43 1 83.69 63 GLN A N 1
ATOM 461 C CA . GLN A 1 63 ? -42.875 55.625 -11.578 1 83.69 63 GLN A CA 1
ATOM 462 C C . GLN A 1 63 ? -42.531 56.344 -12.867 1 83.69 63 GLN A C 1
ATOM 464 O O . GLN A 1 63 ? -42.75 55.812 -13.961 1 83.69 63 GLN A O 1
ATOM 469 N N . SER A 1 64 ? -41.938 57.438 -12.836 1 86.31 64 SER A N 1
ATOM 470 C CA . SER A 1 64 ? -41.688 58.219 -14.055 1 86.31 64 SER A CA 1
ATOM 471 C C . SER A 1 64 ? -40.531 57.625 -14.852 1 86.31 64 SER A C 1
ATOM 473 O O . SER A 1 64 ? -39.438 57.406 -14.305 1 86.31 64 SER A O 1
ATOM 475 N N . THR A 1 65 ? -40.719 57.281 -16.172 1 85.88 65 THR A N 1
ATOM 476 C CA . THR A 1 65 ? -39.656 56.75 -17.016 1 85.88 65 THR A CA 1
ATOM 477 C C . THR A 1 65 ? -39.156 57.844 -17.984 1 85.88 65 THR A C 1
ATOM 479 O O . THR A 1 65 ? -38.281 57.562 -18.828 1 85.88 65 THR A O 1
ATOM 482 N N . ASP A 1 66 ? -39.656 59.094 -17.766 1 87.06 66 ASP A N 1
ATOM 483 C CA . ASP A 1 66 ? -39.281 60.156 -18.672 1 87.06 66 ASP A CA 1
ATOM 484 C C . ASP A 1 66 ? -37.906 60.719 -18.312 1 87.06 66 ASP A C 1
ATOM 486 O O . ASP A 1 66 ? -37.688 61.156 -17.172 1 87.06 66 ASP A O 1
ATOM 490 N N . ALA A 1 67 ? -37 60.812 -19.281 1 90 67 ALA A N 1
ATOM 491 C CA . ALA A 1 67 ? -35.625 61.25 -19.078 1 90 67 ALA A CA 1
ATOM 492 C C . ALA A 1 67 ? -35.562 62.719 -18.656 1 90 67 ALA A C 1
ATOM 494 O O . ALA A 1 67 ? -34.688 63.094 -17.859 1 90 67 ALA A O 1
ATOM 495 N N . GLY A 1 68 ? -36.469 63.531 -19.219 1 89.94 68 GLY A N 1
ATOM 496 C CA . GLY A 1 68 ? -36.469 64.938 -18.875 1 89.94 68 GLY A CA 1
ATOM 497 C C . GLY A 1 68 ? -36.875 65.25 -17.438 1 89.94 68 GLY A C 1
ATOM 498 O O . GLY A 1 68 ? -36.25 66 -16.75 1 89.94 68 GLY A O 1
ATOM 499 N N . ILE A 1 69 ? -37.844 64.5 -16.984 1 91.06 69 ILE A N 1
ATOM 500 C CA . ILE A 1 69 ? -38.312 64.625 -15.609 1 91.06 69 ILE A CA 1
ATOM 501 C C . ILE A 1 69 ? -37.25 64.125 -14.641 1 91.06 69 ILE A C 1
ATOM 503 O O . ILE A 1 69 ? -37 64.75 -13.617 1 91.06 69 ILE A O 1
ATOM 507 N N . GLN A 1 70 ? -36.656 63.062 -15.039 1 92.69 70 GLN A N 1
ATOM 508 C CA . GLN A 1 70 ? -35.625 62.469 -14.18 1 92.69 70 GLN A CA 1
ATOM 509 C C . GLN A 1 70 ? -34.438 63.406 -14.047 1 92.69 70 GLN A C 1
ATOM 511 O O . GLN A 1 70 ? -33.906 63.594 -12.953 1 92.69 70 GLN A O 1
ATOM 516 N N . SER A 1 71 ? -34.031 64.062 -15.164 1 93.19 71 SER A N 1
ATOM 517 C CA . SER A 1 71 ? -32.906 65 -15.133 1 93.19 71 SER A CA 1
ATOM 518 C C . SER A 1 71 ? -33.25 66.188 -14.297 1 93.19 71 SER A C 1
ATOM 520 O O . SER A 1 71 ? -32.375 66.75 -13.594 1 93.19 71 SER A O 1
ATOM 522 N N . HIS A 1 72 ? -34.5 66.562 -14.414 1 92.75 72 HIS A N 1
ATOM 523 C CA . HIS A 1 72 ? -34.938 67.75 -13.641 1 92.75 72 HIS A CA 1
ATOM 524 C C . HIS A 1 72 ? -34.938 67.438 -12.148 1 92.75 72 HIS A C 1
ATOM 526 O O . HIS A 1 72 ? -34.5 68.25 -11.344 1 92.75 72 HIS A O 1
ATOM 532 N N . VAL A 1 73 ? -35.312 66.312 -11.781 1 92.69 73 VAL A N 1
ATOM 533 C CA . VAL A 1 73 ? -35.312 65.875 -10.383 1 92.69 73 VAL A CA 1
ATOM 534 C C . VAL A 1 73 ? -33.906 65.812 -9.859 1 92.69 73 VAL A C 1
ATOM 536 O O . VAL A 1 73 ? -33.594 66.25 -8.75 1 92.69 73 VAL A O 1
ATOM 539 N N . LEU A 1 74 ? -32.969 65.25 -10.625 1 94.56 74 LEU A N 1
ATOM 540 C CA . LEU A 1 74 ? -31.578 65.062 -10.203 1 94.56 74 LEU A CA 1
ATOM 541 C C . LEU A 1 74 ? -30.891 66.438 -10 1 94.56 74 LEU A C 1
ATOM 543 O O . LEU A 1 74 ? -30.078 66.562 -9.078 1 94.56 74 LEU A O 1
ATOM 547 N N . LYS A 1 75 ? -31.266 67.375 -10.797 1 93.56 75 LYS A N 1
ATOM 548 C CA . LYS A 1 75 ? -30.688 68.75 -10.633 1 93.56 75 LYS A CA 1
ATOM 549 C C . LYS A 1 75 ? -31.188 69.375 -9.352 1 93.56 75 LYS A C 1
ATOM 551 O O . LYS A 1 75 ? -30.422 70.062 -8.641 1 93.56 75 LYS A O 1
ATOM 556 N N . ALA A 1 76 ? -32.406 69.125 -9.125 1 93.81 76 ALA A N 1
ATOM 557 C CA . ALA A 1 76 ? -33 69.688 -7.898 1 93.81 76 ALA A CA 1
ATOM 558 C C . ALA A 1 76 ? -32.375 69 -6.664 1 93.81 76 ALA A C 1
ATOM 560 O O . ALA A 1 76 ? -32.125 69.688 -5.652 1 93.81 76 ALA A O 1
ATOM 561 N N . VAL A 1 77 ? -32.156 67.688 -6.789 1 93.56 77 VAL A N 1
ATOM 562 C CA . VAL A 1 77 ? -31.547 66.938 -5.676 1 93.56 77 VAL A CA 1
ATOM 563 C C . VAL A 1 77 ? -30.125 67.438 -5.434 1 93.56 77 VAL A C 1
ATOM 565 O O . VAL A 1 77 ? -29.719 67.625 -4.289 1 93.56 77 VAL A O 1
ATOM 568 N N . ALA A 1 78 ? -29.328 67.625 -6.473 1 93.25 78 ALA A N 1
ATOM 569 C CA . ALA A 1 78 ? -27.938 68.062 -6.363 1 93.25 78 ALA A CA 1
ATOM 570 C C . ALA A 1 78 ? -27.844 69.438 -5.676 1 93.25 78 ALA A C 1
ATOM 572 O O . ALA A 1 78 ? -26.969 69.625 -4.832 1 93.25 78 ALA A O 1
ATOM 573 N N . ALA A 1 79 ? -28.812 70.25 -6.047 1 91.81 79 ALA A N 1
ATOM 574 C CA . ALA A 1 79 ? -28.828 71.625 -5.453 1 91.81 79 ALA A CA 1
ATOM 575 C C . ALA A 1 79 ? -29.234 71.562 -3.984 1 91.81 79 ALA A C 1
ATOM 577 O O . ALA A 1 79 ? -28.656 72.25 -3.146 1 91.81 79 ALA A O 1
ATOM 578 N N . PHE A 1 80 ? -30.141 70.688 -3.732 1 92.38 80 PHE A N 1
ATOM 579 C CA . PHE A 1 80 ? -30.641 70.562 -2.369 1 92.38 80 PHE A CA 1
ATOM 580 C C . PHE A 1 80 ? -29.562 69.938 -1.466 1 92.38 80 PHE A C 1
ATOM 582 O O . PHE A 1 80 ? -29.312 70.5 -0.38 1 92.38 80 PHE A O 1
ATOM 589 N N . VAL A 1 81 ? -28.844 68.938 -1.903 1 90.94 81 VAL A N 1
ATOM 590 C CA . VAL A 1 81 ? -27.844 68.25 -1.114 1 90.94 81 VAL A CA 1
ATOM 591 C C . VAL A 1 81 ? -26.625 69.125 -0.887 1 90.94 81 VAL A C 1
ATOM 593 O O . VAL A 1 81 ? -25.984 69.062 0.168 1 90.94 81 VAL A O 1
ATOM 596 N N . GLY A 1 82 ? -26.344 69.938 -1.787 1 88 82 GLY A N 1
ATOM 597 C CA . GLY A 1 82 ? -25.203 70.812 -1.672 1 88 82 GLY A CA 1
ATOM 598 C C . GLY A 1 82 ? -25.375 71.875 -0.603 1 88 82 GLY A C 1
ATOM 599 O O . GLY A 1 82 ? -24.391 72.438 -0.095 1 88 82 GLY A O 1
ATOM 600 N N . SER A 1 83 ? -26.641 72.125 -0.153 1 86.69 83 SER A N 1
ATOM 601 C CA . SER A 1 83 ? -26.906 73.188 0.792 1 86.69 83 SER A CA 1
ATOM 602 C C . SER A 1 83 ? -27.125 72.688 2.199 1 86.69 83 SER A C 1
ATOM 604 O O . SER A 1 83 ? -27.375 73.438 3.133 1 86.69 83 SER A O 1
ATOM 606 N N . LEU A 1 84 ? -26.984 71.375 2.307 1 86.25 84 LEU A N 1
ATOM 607 C CA . LEU A 1 84 ? -27.297 70.75 3.596 1 86.25 84 LEU A CA 1
ATOM 608 C C . LEU A 1 84 ? -26.094 70.875 4.539 1 86.25 84 LEU A C 1
ATOM 610 O O . LEU A 1 84 ? -24.969 70.562 4.141 1 86.25 84 LEU A O 1
ATOM 614 N N . SER A 1 85 ? -26.297 71.5 5.699 1 82.5 85 SER A N 1
ATOM 615 C CA . SER A 1 85 ? -25.297 71.5 6.762 1 82.5 85 SER A CA 1
ATOM 616 C C . SER A 1 85 ? -25.516 70.312 7.711 1 82.5 85 SER A C 1
ATOM 618 O O . SER A 1 85 ? -26.578 69.688 7.707 1 82.5 85 SER A O 1
ATOM 620 N N . ASN A 1 86 ? -24.594 69.875 8.469 1 81.88 86 ASN A N 1
ATOM 621 C CA . ASN A 1 86 ? -24.656 68.75 9.383 1 81.88 86 ASN A CA 1
ATOM 622 C C . ASN A 1 86 ? -25.75 68.938 10.43 1 81.88 86 ASN A C 1
ATOM 624 O O . ASN A 1 86 ? -26.406 67.938 10.836 1 81.88 86 ASN A O 1
ATOM 628 N N . GLU A 1 87 ? -26.062 70.125 10.742 1 81.81 87 GLU A N 1
ATOM 629 C CA . GLU A 1 87 ? -27.094 70.438 11.727 1 81.81 87 GLU A CA 1
ATOM 630 C C . GLU A 1 87 ? -28.484 70.25 11.125 1 81.81 87 GLU A C 1
ATOM 632 O O . GLU A 1 87 ? -29.422 69.812 11.797 1 81.81 87 GLU A O 1
ATOM 637 N N . ALA A 1 88 ? -28.562 70.562 9.828 1 84.56 88 ALA A N 1
ATOM 638 C CA . ALA A 1 88 ? -29.844 70.438 9.133 1 84.56 88 ALA A CA 1
ATOM 639 C C . ALA A 1 88 ? -30.281 69 8.969 1 84.56 88 ALA A C 1
ATOM 641 O O . ALA A 1 88 ? -31.484 68.688 8.914 1 84.56 88 ALA A O 1
ATOM 642 N N . LEU A 1 89 ? -29.344 68.062 8.992 1 85.44 89 LEU A N 1
ATOM 643 C CA . LEU A 1 89 ? -29.609 66.688 8.734 1 85.44 89 LEU A CA 1
ATOM 644 C C . LEU A 1 89 ? -30.391 66.062 9.891 1 85.44 89 LEU A C 1
ATOM 646 O O . LEU A 1 89 ? -31.016 65 9.727 1 85.44 89 LEU A O 1
ATOM 650 N N . ARG A 1 90 ? -30.453 66.625 11.039 1 85.56 90 ARG A N 1
ATOM 651 C CA . ARG A 1 90 ? -31.109 66.062 12.219 1 85.56 90 ARG A CA 1
ATOM 652 C C . ARG A 1 90 ? -32.594 66.5 12.258 1 85.56 90 ARG A C 1
ATOM 654 O O . ARG A 1 90 ? -33.375 65.875 12.969 1 85.56 90 ARG A O 1
ATOM 661 N N . LEU A 1 91 ? -32.906 67.438 11.383 1 85 91 LEU A N 1
ATOM 662 C CA . LEU A 1 91 ? -34.281 67.938 11.383 1 85 91 LEU A CA 1
ATOM 663 C C . LEU A 1 91 ? -35.219 67 10.672 1 85 91 LEU A C 1
ATOM 665 O O . LEU A 1 91 ? -34.844 66.375 9.664 1 85 91 LEU A O 1
ATOM 669 N N . ALA A 1 92 ? -36.406 66.75 11.164 1 87.75 92 ALA A N 1
ATOM 670 C CA . ALA A 1 92 ? -37.375 65.812 10.672 1 87.75 92 ALA A CA 1
ATOM 671 C C . ALA A 1 92 ? -37.812 66.125 9.242 1 87.75 92 ALA A C 1
ATOM 673 O O . ALA A 1 92 ? -38.031 65.25 8.43 1 87.75 92 ALA A O 1
ATOM 674 N N . LEU A 1 93 ? -37.906 67.438 8.977 1 85.94 93 LEU A N 1
ATOM 675 C CA . LEU A 1 93 ? -38.344 67.875 7.648 1 85.94 93 LEU A CA 1
ATOM 676 C C . LEU A 1 93 ? -37.312 67.438 6.594 1 85.94 93 LEU A C 1
ATOM 678 O O . LEU A 1 93 ? -37.688 67 5.492 1 85.94 93 LEU A O 1
ATOM 682 N N . ILE A 1 94 ? -36.062 67.5 6.988 1 88.75 94 ILE A N 1
ATOM 683 C CA . ILE A 1 94 ? -35 67.125 6.059 1 88.75 94 ILE A CA 1
ATOM 684 C C . ILE A 1 94 ? -34.938 65.625 5.922 1 88.75 94 ILE A C 1
ATOM 686 O O . ILE A 1 94 ? -34.688 65.125 4.832 1 88.75 94 ILE A O 1
ATOM 690 N N . LYS A 1 95 ? -35.219 64.938 6.953 1 89.75 95 LYS A N 1
ATOM 691 C CA . LYS A 1 95 ? -35.188 63.469 6.91 1 89.75 95 LYS A CA 1
ATOM 692 C C . LYS A 1 95 ? -36.281 62.938 5.973 1 89.75 95 LYS A C 1
ATOM 694 O O . LYS A 1 95 ? -36.031 61.938 5.258 1 89.75 95 LYS A O 1
ATOM 699 N N . GLU A 1 96 ? -37.344 63.594 6.016 1 89.19 96 GLU A N 1
ATOM 700 C CA . GLU A 1 96 ? -38.438 63.188 5.117 1 89.19 96 GLU A CA 1
ATOM 701 C C . GLU A 1 96 ? -38.062 63.438 3.66 1 89.19 96 GLU A C 1
ATOM 703 O O . GLU A 1 96 ? -38.344 62.656 2.781 1 89.19 96 GLU A O 1
ATOM 708 N N . SER A 1 97 ? -37.438 64.562 3.447 1 90.12 97 SER A N 1
ATOM 709 C CA . SER A 1 97 ? -37 64.875 2.088 1 90.12 97 SER A CA 1
ATOM 710 C C . SER A 1 97 ? -35.938 63.906 1.598 1 90.12 97 SER A C 1
ATOM 712 O O . SER A 1 97 ? -35.969 63.5 0.433 1 90.12 97 SER A O 1
ATOM 714 N N . ILE A 1 98 ? -35 63.531 2.506 1 91.38 98 ILE A N 1
ATOM 715 C CA . ILE A 1 98 ? -33.938 62.594 2.129 1 91.38 98 ILE A CA 1
ATOM 716 C C . ILE A 1 98 ? -34.531 61.219 1.819 1 91.38 98 ILE A C 1
ATOM 718 O O . ILE A 1 98 ? -34.125 60.531 0.888 1 91.38 98 ILE A O 1
ATOM 722 N N . SER A 1 99 ? -35.562 60.844 2.566 1 90.81 99 SER A N 1
ATOM 723 C CA . SER A 1 99 ? -36.219 59.562 2.312 1 90.81 99 SER A CA 1
ATOM 724 C C . SER A 1 99 ? -36.875 59.562 0.936 1 90.81 99 SER A C 1
ATOM 726 O O . SER A 1 99 ? -36.844 58.531 0.231 1 90.81 99 SER A O 1
ATOM 728 N N . ASP A 1 100 ? -37.438 60.656 0.622 1 89.5 100 ASP A N 1
ATOM 729 C CA . ASP A 1 100 ? -38.062 60.781 -0.691 1 89.5 100 ASP A CA 1
ATOM 730 C C . ASP A 1 100 ? -37.031 60.75 -1.804 1 89.5 100 ASP A C 1
ATOM 732 O O . ASP A 1 100 ? -37.25 60.188 -2.877 1 89.5 100 ASP A O 1
ATOM 736 N N . VAL A 1 101 ? -35.875 61.406 -1.556 1 92.19 101 VAL A N 1
ATOM 737 C CA . VAL A 1 101 ? -34.812 61.438 -2.533 1 92.19 101 VAL A CA 1
ATOM 738 C C . VAL A 1 101 ? -34.281 60 -2.773 1 92.19 101 VAL A C 1
ATOM 740 O O . VAL A 1 101 ? -34.031 59.625 -3.914 1 92.19 101 VAL A O 1
ATOM 743 N N . LEU A 1 102 ? -34.125 59.25 -1.712 1 92.12 102 LEU A N 1
ATOM 744 C CA . LEU A 1 102 ? -33.625 57.875 -1.818 1 92.12 102 LEU A CA 1
ATOM 745 C C . LEU A 1 102 ? -34.562 57 -2.633 1 92.12 102 LEU A C 1
ATOM 747 O O . LEU A 1 102 ? -34.125 56.188 -3.451 1 92.12 102 LEU A O 1
ATOM 751 N N . LEU A 1 103 ? -35.844 57.219 -2.449 1 90.06 103 LEU A N 1
ATOM 752 C CA . LEU A 1 103 ? -36.812 56.469 -3.209 1 90.06 103 LEU A CA 1
ATOM 753 C C . LEU A 1 103 ? -36.75 56.812 -4.691 1 90.06 103 LEU A C 1
ATOM 755 O O . LEU A 1 103 ? -36.906 55.938 -5.551 1 90.06 103 LEU A O 1
ATOM 759 N N . ALA A 1 104 ? -36.594 58.031 -4.922 1 91.19 104 ALA A N 1
ATOM 760 C CA . ALA A 1 104 ? -36.469 58.5 -6.309 1 91.19 104 ALA A CA 1
ATOM 761 C C . ALA A 1 104 ? -35.219 57.906 -6.969 1 91.19 104 ALA A C 1
ATOM 763 O O . ALA A 1 104 ? -35.281 57.438 -8.109 1 91.19 104 ALA A O 1
ATOM 764 N N . LEU A 1 105 ? -34.094 58 -6.219 1 91.81 105 LEU A N 1
ATOM 765 C CA . LEU A 1 105 ? -32.844 57.5 -6.773 1 91.81 105 LEU A CA 1
ATOM 766 C C . LEU A 1 105 ? -32.906 56 -7.035 1 91.81 105 LEU A C 1
ATOM 768 O O . LEU A 1 105 ? -32.312 55.5 -8 1 91.81 105 LEU A O 1
ATOM 772 N N . GLU A 1 106 ? -33.562 55.25 -6.199 1 90.25 106 GLU A N 1
ATOM 773 C CA . GLU A 1 106 ? -33.719 53.812 -6.383 1 90.25 106 GLU A CA 1
ATOM 774 C C . GLU A 1 106 ? -34.406 53.5 -7.723 1 90.25 106 GLU A C 1
ATOM 776 O O . GLU A 1 106 ? -34 52.562 -8.414 1 90.25 106 GLU A O 1
ATOM 781 N N . GLY A 1 107 ? -35.281 54.25 -8.062 1 87.19 107 GLY A N 1
ATOM 782 C CA . GLY A 1 107 ? -36 54.062 -9.305 1 87.19 107 GLY A CA 1
ATOM 783 C C . GLY A 1 107 ? -35.25 54.594 -10.516 1 87.19 107 GLY A C 1
ATOM 784 O O . GLY A 1 107 ? -35.25 53.938 -11.57 1 87.19 107 GLY A O 1
ATOM 785 N N . ILE A 1 108 ? -34.594 55.688 -10.383 1 91.5 108 ILE A N 1
ATOM 786 C CA . ILE A 1 108 ? -33.938 56.312 -11.508 1 91.5 108 ILE A CA 1
ATOM 787 C C . ILE A 1 108 ? -32.688 55.5 -11.898 1 91.5 108 ILE A C 1
ATOM 789 O O . ILE A 1 108 ? -32.344 55.438 -13.078 1 91.5 108 ILE A O 1
ATOM 793 N N . LEU A 1 109 ? -32 54.875 -10.938 1 91.38 109 LEU A N 1
ATOM 794 C CA . LEU A 1 109 ? -30.797 54.094 -11.195 1 91.38 109 LEU A CA 1
ATOM 795 C C . LEU A 1 109 ? -31.109 52.844 -11.992 1 91.38 109 LEU A C 1
ATOM 797 O O . LEU A 1 109 ? -30.203 52.188 -12.539 1 91.38 109 LEU A O 1
ATOM 801 N N . LYS A 1 110 ? -32.344 52.5 -12.172 1 88.5 110 LYS A N 1
ATOM 802 C CA . LYS A 1 110 ? -32.75 51.344 -12.945 1 88.5 110 LYS A CA 1
ATOM 803 C C . LYS A 1 110 ? -33.062 51.688 -14.391 1 88.5 110 LYS A C 1
ATOM 805 O O . LYS A 1 110 ? -33.344 50.812 -15.219 1 88.5 110 LYS A O 1
ATOM 810 N N . THR A 1 111 ? -32.812 52.906 -14.711 1 87.12 111 THR A N 1
ATOM 811 C CA . THR A 1 111 ? -33.125 53.406 -16.047 1 87.12 111 THR A CA 1
ATOM 812 C C . THR A 1 111 ? -32.094 52.938 -17.062 1 87.12 111 THR A C 1
ATOM 814 O O . THR A 1 111 ? -30.969 52.594 -16.688 1 87.12 111 THR A O 1
ATOM 817 N N . LYS A 1 112 ? -32.406 52.906 -18.391 1 86.38 112 LYS A N 1
ATOM 818 C CA . LYS A 1 112 ? -31.5 52.469 -19.453 1 86.38 112 LYS A CA 1
ATOM 819 C C . LYS A 1 112 ? -30.844 53.688 -20.141 1 86.38 112 LYS A C 1
ATOM 821 O O . LYS A 1 112 ? -29.906 53.5 -20.922 1 86.38 112 LYS A O 1
ATOM 826 N N . ASN A 1 113 ? -31.312 54.906 -19.734 1 89.25 113 ASN A N 1
ATOM 827 C CA . ASN A 1 113 ? -30.719 56.094 -20.328 1 89.25 113 ASN A CA 1
ATOM 828 C C . ASN A 1 113 ? -29.359 56.438 -19.719 1 89.25 113 ASN A C 1
ATOM 830 O O . ASN A 1 113 ? -29.281 56.781 -18.531 1 89.25 113 ASN A O 1
ATOM 834 N N . VAL A 1 114 ? -28.297 56.5 -20.5 1 90.94 114 VAL A N 1
ATOM 835 C CA . VAL A 1 114 ? -26.922 56.594 -20.047 1 90.94 114 VAL A CA 1
ATOM 836 C C . VAL A 1 114 ? -26.688 58 -19.453 1 90.94 114 VAL A C 1
ATOM 838 O O . VAL A 1 114 ? -26.016 58.156 -18.438 1 90.94 114 VAL A O 1
ATOM 841 N N . SER A 1 115 ? -27.297 59 -20.094 1 91.56 115 SER A N 1
ATOM 842 C CA . SER A 1 115 ? -27.078 60.375 -19.625 1 91.56 115 SER A CA 1
ATOM 843 C C . SER A 1 115 ? -27.703 60.594 -18.25 1 91.56 115 SER A C 1
ATOM 845 O O . SER A 1 115 ? -27.109 61.25 -17.391 1 91.56 115 SER A O 1
ATOM 847 N N . VAL A 1 116 ? -28.844 60 -18.062 1 92.94 116 VAL A N 1
ATOM 848 C CA . VAL A 1 116 ? -29.531 60.125 -16.781 1 92.94 116 VAL A CA 1
ATOM 849 C C . VAL A 1 116 ? -28.781 59.312 -15.719 1 92.94 116 VAL A C 1
ATOM 851 O O . VAL A 1 116 ? -28.672 59.719 -14.57 1 92.94 116 VAL A O 1
ATOM 854 N N . LEU A 1 117 ? -28.234 58.219 -16.125 1 92.62 117 LEU A N 1
ATOM 855 C CA . LEU A 1 117 ? -27.531 57.344 -15.188 1 92.62 117 LEU A CA 1
ATOM 856 C C . LEU A 1 117 ? -26.25 58 -14.695 1 92.62 117 LEU A C 1
ATOM 858 O O . LEU A 1 117 ? -25.859 57.812 -13.539 1 92.62 117 LEU A O 1
ATOM 862 N N . ILE A 1 118 ? -25.594 58.75 -15.523 1 93.56 118 ILE A N 1
ATOM 863 C CA . ILE A 1 118 ? -24.375 59.438 -15.148 1 93.56 118 ILE A CA 1
ATOM 864 C C . ILE A 1 118 ? -24.688 60.469 -14.078 1 93.56 118 ILE A C 1
ATOM 866 O O . ILE A 1 118 ? -23.984 60.562 -13.062 1 93.56 118 ILE A O 1
ATOM 870 N N . GLN A 1 119 ? -25.766 61.188 -14.336 1 93.75 119 GLN A N 1
ATOM 871 C CA . GLN A 1 119 ? -26.172 62.219 -13.375 1 93.75 119 GLN A CA 1
ATOM 872 C C . GLN A 1 119 ? -26.609 61.594 -12.055 1 93.75 119 GLN A C 1
ATOM 874 O O . GLN A 1 119 ? -26.281 62.094 -10.984 1 93.75 119 GLN A O 1
ATOM 879 N N . ALA A 1 120 ? -27.312 60.5 -12.203 1 93.56 120 ALA A N 1
ATOM 880 C CA . ALA A 1 120 ? -27.812 59.812 -11.016 1 93.56 120 ALA A CA 1
ATOM 881 C C . ALA A 1 120 ? -26.656 59.281 -10.172 1 93.56 120 ALA A C 1
ATOM 883 O O . ALA A 1 120 ? -26.719 59.312 -8.938 1 93.56 120 ALA A O 1
ATOM 884 N N . ALA A 1 121 ? -25.625 58.75 -10.766 1 94 121 ALA A N 1
ATOM 885 C CA . ALA A 1 121 ? -24.469 58.219 -10.055 1 94 121 ALA A CA 1
ATOM 886 C C . ALA A 1 121 ? -23.75 59.344 -9.297 1 94 121 ALA A C 1
ATOM 888 O O . ALA A 1 121 ? -23.375 59.156 -8.133 1 94 121 ALA A O 1
ATOM 889 N N . ASP A 1 122 ? -23.625 60.469 -9.906 1 93.56 122 ASP A N 1
ATOM 890 C CA . ASP A 1 122 ? -22.938 61.594 -9.289 1 93.56 122 ASP A CA 1
ATOM 891 C C . ASP A 1 122 ? -23.734 62.125 -8.094 1 93.56 122 ASP A C 1
ATOM 893 O O . ASP A 1 122 ? -23.156 62.469 -7.066 1 93.56 122 ASP A O 1
ATOM 897 N N . VAL A 1 123 ? -25 62.219 -8.328 1 94.38 123 VAL A N 1
ATOM 898 C CA . VAL A 1 123 ? -25.859 62.75 -7.27 1 94.38 123 VAL A CA 1
ATOM 899 C C . VAL A 1 123 ? -25.875 61.781 -6.09 1 94.38 123 VAL A C 1
ATOM 901 O O . VAL A 1 123 ? -25.938 62.188 -4.934 1 94.38 123 VAL A O 1
ATOM 904 N N . SER A 1 124 ? -25.906 60.469 -6.402 1 93.75 124 SER A N 1
ATOM 905 C CA . SER A 1 124 ? -25.875 59.5 -5.332 1 93.75 124 SER A CA 1
ATOM 906 C C . SER A 1 124 ? -24.594 59.625 -4.5 1 93.75 124 SER A C 1
ATOM 908 O O . SER A 1 124 ? -24.641 59.531 -3.271 1 93.75 124 SER A O 1
ATOM 910 N N . LEU A 1 125 ? -23.484 59.844 -5.137 1 93.12 125 LEU A N 1
ATOM 911 C CA . LEU A 1 125 ? -22.219 60.031 -4.438 1 93.12 125 LEU A CA 1
ATOM 912 C C . LEU A 1 125 ? -22.25 61.281 -3.572 1 93.12 125 LEU A C 1
ATOM 914 O O . LEU A 1 125 ? -21.812 61.25 -2.424 1 93.12 125 LEU A O 1
ATOM 918 N N . LYS A 1 126 ? -22.828 62.344 -4.148 1 92.62 126 LYS A N 1
ATOM 919 C CA . LYS A 1 126 ? -22.922 63.594 -3.41 1 92.62 126 LYS A CA 1
ATOM 920 C C . LYS A 1 126 ? -23.828 63.438 -2.193 1 92.62 126 LYS A C 1
ATOM 922 O O . LYS A 1 126 ? -23.531 63.969 -1.122 1 92.62 126 LYS A O 1
ATOM 927 N N . LEU A 1 127 ? -24.844 62.719 -2.424 1 91.94 127 LEU A N 1
ATOM 928 C CA . LEU A 1 127 ? -25.812 62.531 -1.348 1 91.94 127 LEU A CA 1
ATOM 929 C C . LEU A 1 127 ? -25.188 61.75 -0.198 1 91.94 127 LEU A C 1
ATOM 931 O O . LEU A 1 127 ? -25.266 62.156 0.958 1 91.94 127 LEU A O 1
ATOM 935 N N . VAL A 1 128 ? -24.547 60.625 -0.471 1 90.88 128 VAL A N 1
ATOM 936 C CA . VAL A 1 128 ? -24 59.719 0.553 1 90.88 128 VAL A CA 1
ATOM 937 C C . VAL A 1 128 ? -22.812 60.406 1.249 1 90.88 128 VAL A C 1
ATOM 939 O O . VAL A 1 128 ? -22.609 60.219 2.451 1 90.88 128 VAL A O 1
ATOM 942 N N . SER A 1 129 ? -22.125 61.125 0.534 1 89 129 SER A N 1
ATOM 943 C CA . SER A 1 129 ? -20.984 61.844 1.131 1 89 129 SER A CA 1
ATOM 944 C C . SER A 1 129 ? -21.453 62.906 2.098 1 89 129 SER A C 1
ATOM 946 O O . SER A 1 129 ? -20.797 63.188 3.107 1 89 129 SER A O 1
ATOM 948 N N . SER A 1 130 ? -22.578 63.5 1.827 1 88.5 130 SER A N 1
ATOM 949 C CA . SER A 1 130 ? -23.109 64.562 2.656 1 88.5 130 SER A CA 1
ATOM 950 C C . SER A 1 130 ? -23.797 64 3.904 1 88.5 130 SER A C 1
ATOM 952 O O . SER A 1 130 ? -23.672 64.625 4.988 1 88.5 130 SER A O 1
ATOM 954 N N . ILE A 1 131 ? -24.484 63 3.752 1 87.06 131 ILE A N 1
ATOM 955 C CA . ILE A 1 131 ? -25.234 62.406 4.863 1 87.06 131 ILE A CA 1
ATOM 956 C C . ILE A 1 131 ? -24.281 61.688 5.805 1 87.06 131 ILE A C 1
ATOM 958 O O . ILE A 1 131 ? -24.5 61.656 7.02 1 87.06 131 ILE A O 1
ATOM 962 N N . GLY A 1 132 ? -23.234 61.094 5.297 1 80.81 132 GLY A N 1
ATOM 963 C CA . GLY A 1 132 ? -22.25 60.406 6.098 1 80.81 132 GLY A CA 1
ATOM 964 C C . GLY A 1 132 ? -22.812 59.25 6.906 1 80.81 132 GLY A C 1
ATOM 965 O O . GLY A 1 132 ? -23.516 58.406 6.367 1 80.81 132 GLY A O 1
ATOM 966 N N . ASN A 1 133 ? -22.688 59.219 8.219 1 82.88 133 ASN A N 1
ATOM 967 C CA . ASN A 1 133 ? -23.047 58.125 9.109 1 82.88 133 ASN A CA 1
ATOM 968 C C . ASN A 1 133 ? -24.562 58.094 9.352 1 82.88 133 ASN A C 1
ATOM 970 O O . ASN A 1 133 ? -25.094 57.062 9.766 1 82.88 133 ASN A O 1
ATOM 974 N N . SER A 1 134 ? -25.234 59.125 8.984 1 83.88 134 SER A N 1
ATOM 975 C CA . SER A 1 134 ? -26.672 59.188 9.195 1 83.88 134 SER A CA 1
ATOM 976 C C . SER A 1 134 ? -27.422 58.312 8.211 1 83.88 134 SER A C 1
ATOM 978 O O . SER A 1 134 ? -28.641 58.125 8.328 1 83.88 134 SER A O 1
ATOM 980 N N . ILE A 1 135 ? -26.672 57.719 7.266 1 85.69 135 ILE A N 1
ATOM 981 C CA . ILE A 1 135 ? -27.266 56.844 6.262 1 85.69 135 ILE A CA 1
ATOM 982 C C . ILE A 1 135 ? -27.844 55.594 6.934 1 85.69 135 ILE A C 1
ATOM 984 O O . ILE A 1 135 ? -28.734 54.938 6.383 1 85.69 135 ILE A O 1
ATOM 988 N N . ARG A 1 136 ? -27.5 55.344 8.148 1 84.06 136 ARG A N 1
ATOM 989 C CA . ARG A 1 136 ? -27.922 54.156 8.891 1 84.06 136 ARG A CA 1
ATOM 990 C C . ARG A 1 136 ? -29.406 54.25 9.25 1 84.06 136 ARG A C 1
ATOM 992 O O . ARG A 1 136 ? -30.047 53.219 9.484 1 84.06 136 ARG A O 1
ATOM 999 N N . GLN A 1 137 ? -29.891 55.469 9.219 1 83.75 137 GLN A N 1
ATOM 1000 C CA . GLN A 1 137 ? -31.25 55.688 9.664 1 83.75 137 GLN A CA 1
ATOM 1001 C C . GLN A 1 137 ? -32.25 55.438 8.539 1 83.75 137 GLN A C 1
ATOM 1003 O O . GLN A 1 137 ? -33.469 55.344 8.773 1 83.75 137 GLN A O 1
ATOM 1008 N N . TYR A 1 138 ? -31.719 55.219 7.34 1 87.12 138 TYR A N 1
ATOM 1009 C CA . TYR A 1 138 ? -32.594 55.094 6.191 1 87.12 138 TYR A CA 1
ATOM 1010 C C . TYR A 1 138 ? -32.562 53.688 5.629 1 87.12 138 TYR A C 1
ATOM 1012 O O . TYR A 1 138 ? -31.562 52.969 5.816 1 87.12 138 TYR A O 1
ATOM 1020 N N . PRO A 1 139 ? -33.656 53.156 5.055 1 85.88 139 PRO A N 1
ATOM 1021 C CA . PRO A 1 139 ? -33.594 51.906 4.348 1 85.88 139 PRO A CA 1
ATOM 1022 C C . PRO A 1 139 ? -32.75 51.969 3.08 1 85.88 139 PRO A C 1
ATOM 1024 O O . PRO A 1 139 ? -33.125 52.594 2.104 1 85.88 139 PRO A O 1
ATOM 1027 N N . ILE A 1 140 ? -31.609 51.375 3.076 1 87.56 140 ILE A N 1
ATOM 1028 C CA . ILE A 1 140 ? -30.641 51.594 2.006 1 87.56 140 ILE A CA 1
ATOM 1029 C C . ILE A 1 140 ? -30.469 50.312 1.202 1 87.56 140 ILE A C 1
ATOM 1031 O O . ILE A 1 140 ? -29.719 50.281 0.226 1 87.56 140 ILE A O 1
ATOM 1035 N N . LEU A 1 141 ? -31.172 49.281 1.405 1 89.5 141 LEU A N 1
ATOM 1036 C CA . LEU A 1 141 ? -30.953 47.969 0.78 1 89.5 141 LEU A CA 1
ATOM 1037 C C . LEU A 1 141 ? -31.203 48.031 -0.724 1 89.5 141 LEU A C 1
ATOM 1039 O O . LEU A 1 141 ? -30.406 47.531 -1.512 1 89.5 141 LEU A O 1
ATOM 1043 N N . GLU A 1 142 ? -32.219 48.688 -1.065 1 88.62 142 GLU A N 1
ATOM 1044 C CA . GLU A 1 142 ? -32.531 48.781 -2.482 1 88.62 142 GLU A CA 1
ATOM 1045 C C . GLU A 1 142 ? -31.562 49.688 -3.223 1 88.62 142 GLU A C 1
ATOM 1047 O O . GLU A 1 142 ? -31.25 49.438 -4.395 1 88.62 142 GLU A O 1
ATOM 1052 N N . MET A 1 143 ? -31.141 50.688 -2.557 1 90.19 143 MET A N 1
ATOM 1053 C CA . MET A 1 143 ? -30.141 51.562 -3.156 1 90.19 143 MET A CA 1
ATOM 1054 C C . MET A 1 143 ? -28.828 50.812 -3.389 1 90.19 143 MET A C 1
ATOM 1056 O O . MET A 1 143 ? -28.188 50.969 -4.43 1 90.19 143 MET A O 1
ATOM 1060 N N . VAL A 1 144 ? -28.406 50 -2.393 1 92.88 144 VAL A N 1
ATOM 1061 C CA . VAL A 1 144 ? -27.188 49.219 -2.504 1 92.88 144 VAL A CA 1
ATOM 1062 C C . VAL A 1 144 ? -27.297 48.25 -3.689 1 92.88 144 VAL A C 1
ATOM 1064 O O . VAL A 1 144 ? -26.344 48.094 -4.457 1 92.88 144 VAL A O 1
ATOM 1067 N N . SER A 1 145 ? -28.453 47.688 -3.881 1 93.19 145 SER A N 1
ATOM 1068 C CA . SER A 1 145 ? -28.656 46.75 -4.988 1 93.19 145 SER A CA 1
ATOM 1069 C C . SER A 1 145 ? -28.562 47.469 -6.332 1 93.19 145 SER A C 1
ATOM 1071 O O . SER A 1 145 ? -27.938 46.969 -7.266 1 93.19 145 SER A O 1
ATOM 1073 N N . SER A 1 146 ? -29.156 48.656 -6.422 1 91.56 146 SER A N 1
ATOM 1074 C CA . SER A 1 146 ? -29.156 49.406 -7.668 1 91.56 146 SER A CA 1
ATOM 1075 C C . SER A 1 146 ? -27.75 49.906 -8.016 1 91.56 146 SER A C 1
ATOM 1077 O O . SER A 1 146 ? -27.344 49.875 -9.18 1 91.56 146 SER A O 1
ATOM 1079 N N . LEU A 1 147 ? -27.031 50.375 -6.988 1 93.5 147 LEU A N 1
ATOM 1080 C CA . LEU A 1 147 ? -25.672 50.844 -7.211 1 93.5 147 LEU A CA 1
ATOM 1081 C C . LEU A 1 147 ? -24.766 49.688 -7.613 1 93.5 147 LEU A C 1
ATOM 1083 O O . LEU A 1 147 ? -23.891 49.844 -8.477 1 93.5 147 LEU A O 1
ATOM 1087 N N . SER A 1 148 ? -24.906 48.5 -6.977 1 94.38 148 SER A N 1
ATOM 1088 C CA . SER A 1 148 ? -24.078 47.344 -7.238 1 94.38 148 SER A CA 1
ATOM 1089 C C . SER A 1 148 ? -24.266 46.844 -8.672 1 94.38 148 SER A C 1
ATOM 1091 O O . SER A 1 148 ? -23.312 46.344 -9.289 1 94.38 148 SER A O 1
ATOM 1093 N N . CYS A 1 149 ? -25.422 46.969 -9.219 1 92.5 149 CYS A N 1
ATOM 1094 C CA . CYS A 1 149 ? -25.703 46.531 -10.578 1 92.5 149 CYS A CA 1
ATOM 1095 C C . CYS A 1 149 ? -24.953 47.375 -11.594 1 92.5 149 CYS A C 1
ATOM 1097 O O . CYS A 1 149 ? -24.672 46.906 -12.703 1 92.5 149 CYS A O 1
ATOM 1099 N N . GLN A 1 150 ? -24.656 48.594 -11.234 1 92.19 150 GLN A N 1
ATOM 1100 C CA . GLN A 1 150 ? -24.047 49.531 -12.18 1 92.19 150 GLN A CA 1
ATOM 1101 C C . GLN A 1 150 ? -22.531 49.438 -12.125 1 92.19 150 GLN A C 1
ATOM 1103 O O . GLN A 1 150 ? -21.844 50.156 -12.867 1 92.19 150 GLN A O 1
ATOM 1108 N N . LEU A 1 151 ? -21.938 48.562 -11.328 1 92.88 151 LEU A N 1
ATOM 1109 C CA . LEU A 1 151 ? -20.484 48.406 -11.242 1 92.88 151 LEU A CA 1
ATOM 1110 C C . LEU A 1 151 ? -19.938 47.812 -12.531 1 92.88 151 LEU A C 1
ATOM 1112 O O . LEU A 1 151 ? -18.766 48.031 -12.875 1 92.88 151 LEU A O 1
ATOM 1116 N N . SER A 1 152 ? -20.766 47.062 -13.242 1 90.25 152 SER A N 1
ATOM 1117 C CA . SER A 1 152 ? -20.328 46.406 -14.469 1 90.25 152 SER A CA 1
ATOM 1118 C C . SER A 1 152 ? -20.672 47.25 -15.695 1 90.25 152 SER A C 1
ATOM 1120 O O . SER A 1 152 ? -20.578 46.781 -16.828 1 90.25 152 SER A O 1
ATOM 1122 N N . ALA A 1 153 ? -20.969 48.469 -15.516 1 88.75 153 ALA A N 1
ATOM 1123 C CA . ALA A 1 153 ? -21.344 49.344 -16.625 1 88.75 153 ALA A CA 1
ATOM 1124 C C . ALA A 1 153 ? -20.141 49.625 -17.531 1 88.75 153 ALA A C 1
ATOM 1126 O O . ALA A 1 153 ? -19 49.688 -17.047 1 88.75 153 ALA A O 1
ATOM 1127 N N . GLU A 1 154 ? -20.344 49.844 -18.812 1 85.69 154 GLU A N 1
ATOM 1128 C CA . GLU A 1 154 ? -19.281 50.094 -19.781 1 85.69 154 GLU A CA 1
ATOM 1129 C C . GLU A 1 154 ? -18.719 51.5 -19.656 1 85.69 154 GLU A C 1
ATOM 1131 O O . GLU A 1 154 ? -17.516 51.719 -19.812 1 85.69 154 GLU A O 1
ATOM 1136 N N . GLN A 1 155 ? -19.672 52.469 -19.25 1 89.5 155 GLN A N 1
ATOM 1137 C CA . GLN A 1 155 ? -19.219 53.844 -19.094 1 89.5 155 GLN A CA 1
ATOM 1138 C C . GLN A 1 155 ? -18.578 54.062 -17.719 1 89.5 155 GLN A C 1
ATOM 1140 O O . GLN A 1 155 ? -19.219 53.875 -16.688 1 89.5 155 GLN A O 1
ATOM 1145 N N . LEU A 1 156 ? -17.375 54.531 -17.688 1 90.56 156 LEU A N 1
ATOM 1146 C CA . LEU A 1 156 ? -16.609 54.688 -16.469 1 90.56 156 LEU A CA 1
ATOM 1147 C C . LEU A 1 156 ? -17.203 55.812 -15.609 1 90.56 156 LEU A C 1
ATOM 1149 O O . LEU A 1 156 ? -17.031 55.812 -14.383 1 90.56 156 LEU A O 1
ATOM 1153 N N . ARG A 1 157 ? -17.922 56.75 -16.328 1 92.69 157 ARG A N 1
ATOM 1154 C CA . ARG A 1 157 ? -18.5 57.875 -15.602 1 92.69 157 ARG A CA 1
ATOM 1155 C C . ARG A 1 157 ? -19.672 57.406 -14.742 1 92.69 157 ARG A C 1
ATOM 1157 O O . ARG A 1 157 ? -20.125 58.125 -13.852 1 92.69 157 ARG A O 1
ATOM 1164 N N . ILE A 1 158 ? -20.109 56.125 -14.938 1 93 158 ILE A N 1
ATOM 1165 C CA . ILE A 1 158 ? -21.172 55.562 -14.133 1 93 158 ILE A CA 1
ATOM 1166 C C . ILE A 1 158 ? -20.562 54.656 -13.055 1 93 158 ILE A C 1
ATOM 1168 O O . ILE A 1 158 ? -20.891 54.781 -11.875 1 93 158 ILE A O 1
ATOM 1172 N N . ALA A 1 159 ? -19.609 53.844 -13.406 1 93 159 ALA A N 1
ATOM 1173 C CA . ALA A 1 159 ? -19.062 52.812 -12.539 1 93 159 ALA A CA 1
ATOM 1174 C C . ALA A 1 159 ? -18.266 53.406 -11.391 1 93 159 ALA A C 1
ATOM 1176 O O . ALA A 1 159 ? -18.344 52.938 -10.25 1 93 159 ALA A O 1
ATOM 1177 N N . VAL A 1 160 ? -17.516 54.5 -11.586 1 94.12 160 VAL A N 1
ATOM 1178 C CA . VAL A 1 160 ? -16.594 55.062 -10.602 1 94.12 160 VAL A CA 1
ATOM 1179 C C . VAL A 1 160 ? -17.375 55.719 -9.477 1 94.12 160 VAL A C 1
ATOM 1181 O O . VAL A 1 160 ? -17.172 55.406 -8.297 1 94.12 160 VAL A O 1
ATOM 1184 N N . PRO A 1 161 ? -18.375 56.594 -9.852 1 94.56 161 PRO A N 1
ATOM 1185 C CA . PRO A 1 161 ? -19.125 57.188 -8.75 1 94.56 161 PRO A CA 1
ATOM 1186 C C . PRO A 1 161 ? -19.984 56.156 -8.008 1 94.56 161 PRO A C 1
ATOM 1188 O O . PRO A 1 161 ? -20.203 56.281 -6.801 1 94.56 161 PRO A O 1
ATOM 1191 N N . CYS A 1 162 ? -20.438 55.188 -8.672 1 94.25 162 CYS A N 1
ATOM 1192 C CA . CYS A 1 162 ? -21.203 54.125 -8.008 1 94.25 162 CYS A CA 1
ATOM 1193 C C . CYS A 1 162 ? -20.344 53.344 -7.031 1 94.25 162 CYS A C 1
ATOM 1195 O O . CYS A 1 162 ? -20.797 53.031 -5.934 1 94.25 162 CYS A O 1
ATOM 1197 N N . ALA A 1 163 ? -19.109 53.031 -7.402 1 95.38 163 ALA A N 1
ATOM 1198 C CA . ALA A 1 163 ? -18.172 52.344 -6.508 1 95.38 163 ALA A CA 1
ATOM 1199 C C . ALA A 1 163 ? -17.844 53.188 -5.289 1 95.38 163 ALA A C 1
ATOM 1201 O O . ALA A 1 163 ? -17.812 52.688 -4.164 1 95.38 163 ALA A O 1
ATOM 1202 N N . SER A 1 164 ? -17.672 54.469 -5.512 1 94.81 164 SER A N 1
ATOM 1203 C CA . SER A 1 164 ? -17.359 55.375 -4.418 1 94.81 164 SER A CA 1
ATOM 1204 C C . SER A 1 164 ? -18.547 55.531 -3.463 1 94.81 164 SER A C 1
ATOM 1206 O O . SER A 1 164 ? -18.359 55.562 -2.244 1 94.81 164 SER A O 1
ATOM 1208 N N . ALA A 1 165 ? -19.688 55.625 -4.074 1 93.94 165 ALA A N 1
ATOM 1209 C CA . ALA A 1 165 ? -20.891 55.75 -3.252 1 93.94 165 ALA A CA 1
ATOM 1210 C C . ALA A 1 165 ? -21.109 54.5 -2.404 1 93.94 165 ALA A C 1
ATOM 1212 O O . ALA A 1 165 ? -21.438 54.594 -1.22 1 93.94 165 ALA A O 1
ATOM 1213 N N . LEU A 1 166 ? -20.922 53.344 -3.012 1 93.62 166 LEU A N 1
ATOM 1214 C CA . LEU A 1 166 ? -21.062 52.094 -2.295 1 93.62 166 LEU A CA 1
ATOM 1215 C C . LEU A 1 166 ? -20.047 51.969 -1.17 1 93.62 166 LEU A C 1
ATOM 1217 O O . LEU A 1 166 ? -20.359 51.5 -0.084 1 93.62 166 LEU A O 1
ATOM 1221 N N . THR A 1 167 ? -18.828 52.375 -1.421 1 93.06 167 THR A N 1
ATOM 1222 C CA . THR A 1 167 ? -17.766 52.344 -0.409 1 93.06 167 THR A CA 1
ATOM 1223 C C . THR A 1 167 ? -18.141 53.219 0.788 1 93.06 167 THR A C 1
ATOM 1225 O O . THR A 1 167 ? -17.953 52.812 1.938 1 93.06 167 THR A O 1
ATOM 1228 N N . CYS A 1 168 ? -18.703 54.344 0.519 1 90.88 168 CYS A N 1
ATOM 1229 C CA . CYS A 1 168 ? -19.125 55.281 1.577 1 90.88 168 CYS A CA 1
ATOM 1230 C C . CYS A 1 168 ? -20.25 54.688 2.402 1 90.88 168 CYS A C 1
ATOM 1232 O O . CYS A 1 168 ? -20.25 54.781 3.631 1 90.88 168 CYS A O 1
ATOM 1234 N N . ILE A 1 169 ? -21.125 54.094 1.725 1 90.69 169 ILE A N 1
ATOM 1235 C CA . ILE A 1 169 ? -22.266 53.469 2.398 1 90.69 169 ILE A CA 1
ATOM 1236 C C . ILE A 1 169 ? -21.797 52.312 3.289 1 90.69 169 ILE A C 1
ATOM 1238 O O . ILE A 1 169 ? -22.188 52.219 4.453 1 90.69 169 ILE A O 1
ATOM 1242 N N . LEU A 1 170 ? -20.906 51.5 2.752 1 89.88 170 LEU A N 1
ATOM 1243 C CA . LEU A 1 170 ? -20.453 50.312 3.479 1 89.88 170 LEU A CA 1
ATOM 1244 C C . LEU A 1 170 ? -19.594 50.719 4.68 1 89.88 170 LEU A C 1
ATOM 1246 O O . LEU A 1 170 ? -19.672 50.094 5.734 1 89.88 170 LEU A O 1
ATOM 1250 N N . ASN A 1 171 ? -18.812 51.688 4.582 1 86.88 171 ASN A N 1
ATOM 1251 C CA . ASN A 1 171 ? -17.969 52.125 5.688 1 86.88 171 ASN A CA 1
ATOM 1252 C C . ASN A 1 171 ? -18.797 52.719 6.82 1 86.88 171 ASN A C 1
ATOM 1254 O O . ASN A 1 171 ? -18.406 52.656 7.988 1 86.88 171 ASN A O 1
ATOM 1258 N N . SER A 1 172 ? -19.922 53.25 6.453 1 85.44 172 SER A N 1
ATOM 1259 C CA . SER A 1 172 ? -20.812 53.812 7.465 1 85.44 172 SER A CA 1
ATOM 1260 C C . SER A 1 172 ? -21.609 52.719 8.172 1 85.44 172 SER A C 1
ATOM 1262 O O . SER A 1 172 ? -22.125 52.938 9.266 1 85.44 172 SER A O 1
ATOM 1264 N N . LEU A 1 173 ? -21.734 51.594 7.566 1 80.31 173 LEU A N 1
ATOM 1265 C CA . LEU A 1 173 ? -22.594 50.531 8.094 1 80.31 173 LEU A CA 1
ATOM 1266 C C . LEU A 1 173 ? -21.766 49.5 8.859 1 80.31 173 LEU A C 1
ATOM 1268 O O . LEU A 1 173 ? -22.297 48.5 9.289 1 80.31 173 LEU A O 1
ATOM 1272 N N . VAL A 1 174 ? -20.5 49.688 9.07 1 72.88 174 VAL A N 1
ATOM 1273 C CA . VAL A 1 174 ? -19.641 48.719 9.773 1 72.88 174 VAL A CA 1
ATOM 1274 C C . VAL A 1 174 ? -20.141 48.531 11.203 1 72.88 174 VAL A C 1
ATOM 1276 O O . VAL A 1 174 ? -20.109 47.406 11.727 1 72.88 174 VAL A O 1
ATOM 1279 N N . THR A 1 175 ? -20.75 49.5 11.82 1 70.06 175 THR A N 1
ATOM 1280 C CA . THR A 1 175 ? -21.203 49.406 13.203 1 70.06 175 THR A CA 1
ATOM 1281 C C . THR A 1 175 ? -22.688 49.062 13.281 1 70.06 175 THR A C 1
ATOM 1283 O O . THR A 1 175 ? -23.281 49.062 14.359 1 70.06 175 THR A O 1
ATOM 1286 N N . ALA A 1 176 ? -23.234 48.688 12.094 1 74.19 176 ALA A N 1
ATOM 1287 C CA . ALA A 1 176 ? -24.656 48.375 12.062 1 74.19 176 ALA A CA 1
ATOM 1288 C C . ALA A 1 176 ? -24.938 47 12.656 1 74.19 176 ALA A C 1
ATOM 1290 O O . ALA A 1 176 ? -24 46.25 12.922 1 74.19 176 ALA A O 1
ATOM 1291 N N . ARG A 1 177 ? -26.109 46.688 12.969 1 76.25 177 ARG A N 1
ATOM 1292 C CA . ARG A 1 177 ? -26.547 45.406 13.547 1 76.25 177 ARG A CA 1
ATOM 1293 C C . ARG A 1 177 ? -26.188 44.25 12.633 1 76.25 177 ARG A C 1
ATOM 1295 O O . ARG A 1 177 ? -26.125 44.406 11.414 1 76.25 177 ARG A O 1
ATOM 1302 N N . ALA A 1 178 ? -25.938 43.188 13.172 1 79.62 178 ALA A N 1
ATOM 1303 C CA . ALA A 1 178 ? -25.547 41.969 12.453 1 79.62 178 ALA A CA 1
ATOM 1304 C C . ALA A 1 178 ? -26.609 41.562 11.445 1 79.62 178 ALA A C 1
ATOM 1306 O O . ALA A 1 178 ? -26.297 41.094 10.352 1 79.62 178 ALA A O 1
ATOM 1307 N N . SER A 1 179 ? -27.875 41.812 11.719 1 83.38 179 SER A N 1
ATOM 1308 C CA . SER A 1 179 ? -28.953 41.406 10.812 1 83.38 179 SER A CA 1
ATOM 1309 C C . SER A 1 179 ? -28.938 42.281 9.547 1 83.38 179 SER A C 1
ATOM 1311 O O . SER A 1 179 ? -29.141 41.75 8.445 1 83.38 179 SER A O 1
ATOM 1313 N N . THR A 1 180 ? -28.688 43.562 9.727 1 85.38 180 THR A N 1
ATOM 1314 C CA . THR A 1 180 ? -28.609 44.469 8.586 1 85.38 180 THR A CA 1
ATOM 1315 C C . THR A 1 180 ? -27.438 44.094 7.688 1 85.38 180 THR A C 1
ATOM 1317 O O . THR A 1 180 ? -27.547 44.156 6.461 1 85.38 180 THR A O 1
ATOM 1320 N N . GLN A 1 181 ? -26.359 43.75 8.328 1 86.06 181 GLN A N 1
ATOM 1321 C CA . GLN A 1 181 ? -25.188 43.375 7.562 1 86.06 181 GLN A CA 1
ATOM 1322 C C . GLN A 1 181 ? -25.453 42.094 6.742 1 86.06 181 GLN A C 1
ATOM 1324 O O . GLN A 1 181 ? -24.984 42 5.605 1 86.06 181 GLN A O 1
ATOM 1329 N N . ALA A 1 182 ? -26.203 41.219 7.305 1 88.31 182 ALA A N 1
ATOM 1330 C CA . ALA A 1 182 ? -26.531 40 6.594 1 88.31 182 ALA A CA 1
ATOM 1331 C C . ALA A 1 182 ? -27.391 40.281 5.375 1 88.31 182 ALA A C 1
ATOM 1333 O O . ALA A 1 182 ? -27.219 39.656 4.32 1 88.31 182 ALA A O 1
ATOM 1334 N N . GLU A 1 183 ? -28.297 41.156 5.492 1 89.19 183 GLU A N 1
ATOM 1335 C CA . GLU A 1 183 ? -29.172 41.531 4.379 1 89.19 183 GLU A CA 1
ATOM 1336 C C . GLU A 1 183 ? -28.391 42.219 3.262 1 89.19 183 GLU A C 1
ATOM 1338 O O . GLU A 1 183 ? -28.641 41.969 2.08 1 89.19 183 GLU A O 1
ATOM 1343 N N . ILE A 1 184 ? -27.5 43.062 3.643 1 90.75 184 ILE A N 1
ATOM 1344 C CA . ILE A 1 184 ? -26.703 43.781 2.652 1 90.75 184 ILE A CA 1
ATOM 1345 C C . ILE A 1 184 ? -25.828 42.781 1.891 1 90.75 184 ILE A C 1
ATOM 1347 O O . ILE A 1 184 ? -25.672 42.875 0.671 1 90.75 184 ILE A O 1
ATOM 1351 N N . TRP A 1 185 ? -25.328 41.812 2.582 1 90.62 185 TRP A N 1
ATOM 1352 C CA . TRP A 1 185 ? -24.469 40.812 1.935 1 90.62 185 TRP A CA 1
ATOM 1353 C C . TRP A 1 185 ? -25.266 40.031 0.915 1 90.62 185 TRP A C 1
ATOM 1355 O O . TRP A 1 185 ? -24.766 39.719 -0.18 1 90.62 185 TRP A O 1
ATOM 1365 N N . VAL A 1 186 ? -26.469 39.656 1.304 1 91.19 186 VAL A N 1
ATOM 1366 C CA . VAL A 1 186 ? -27.312 38.906 0.384 1 91.19 186 VAL A CA 1
ATOM 1367 C C . VAL A 1 186 ? -27.562 39.75 -0.877 1 91.19 186 VAL A C 1
ATOM 1369 O O . VAL A 1 186 ? -27.547 39.219 -1.988 1 91.19 186 VAL A O 1
ATOM 1372 N N . ALA A 1 187 ? -27.719 41 -0.713 1 91.19 187 ALA A N 1
ATOM 1373 C CA . ALA A 1 187 ? -27.938 41.906 -1.847 1 91.19 187 ALA A CA 1
ATOM 1374 C C . ALA A 1 187 ? -26.703 41.969 -2.736 1 91.19 187 ALA A C 1
ATOM 1376 O O . ALA A 1 187 ? -26.812 41.938 -3.965 1 91.19 187 ALA A O 1
ATOM 1377 N N . LEU A 1 188 ? -25.547 42.062 -2.098 1 92.69 188 LEU A N 1
ATOM 1378 C CA . LEU A 1 188 ? -24.297 42.125 -2.85 1 92.69 188 LEU A CA 1
ATOM 1379 C C . LEU A 1 188 ? -24.016 40.844 -3.592 1 92.69 188 LEU A C 1
ATOM 1381 O O . LEU A 1 188 ? -23.484 40.844 -4.699 1 92.69 188 LEU A O 1
ATOM 1385 N N . GLU A 1 189 ? -24.391 39.75 -3.012 1 91.38 189 GLU A N 1
ATOM 1386 C CA . GLU A 1 189 ? -24.188 38.438 -3.627 1 91.38 189 GLU A CA 1
ATOM 1387 C C . GLU A 1 189 ? -25.125 38.219 -4.812 1 91.38 189 GLU A C 1
ATOM 1389 O O . GLU A 1 189 ? -24.719 37.688 -5.84 1 91.38 189 GLU A O 1
ATOM 1394 N N . LYS A 1 190 ? -26.312 38.625 -4.621 1 90.5 190 LYS A N 1
ATOM 1395 C CA . LYS A 1 190 ? -27.312 38.5 -5.676 1 90.5 190 LYS A CA 1
ATOM 1396 C C . LYS A 1 190 ? -26.938 39.312 -6.914 1 90.5 190 LYS A C 1
ATOM 1398 O O . LYS A 1 190 ? -27.203 38.875 -8.039 1 90.5 190 LYS A O 1
ATOM 1403 N N . THR A 1 191 ? -26.266 40.469 -6.746 1 92.5 191 THR A N 1
ATOM 1404 C CA . THR A 1 191 ? -25.906 41.344 -7.852 1 92.5 191 THR A CA 1
ATOM 1405 C C . THR A 1 191 ? -24.484 41.031 -8.336 1 92.5 191 THR A C 1
ATOM 1407 O O . THR A 1 191 ? -23.969 41.719 -9.227 1 92.5 191 THR A O 1
ATOM 1410 N N . ASP A 1 192 ? -23.719 40.094 -7.793 1 91.44 192 ASP A N 1
ATOM 1411 C CA . ASP A 1 192 ? -22.359 39.719 -8.141 1 91.44 192 ASP A CA 1
ATOM 1412 C C . ASP A 1 192 ? -21.391 40.875 -8.047 1 91.44 192 ASP A C 1
ATOM 1414 O O . ASP A 1 192 ? -20.609 41.125 -8.961 1 91.44 192 ASP A O 1
ATOM 1418 N N . ALA A 1 193 ? -21.594 41.562 -7.012 1 93.5 193 ALA A N 1
ATOM 1419 C CA . ALA A 1 193 ? -20.766 42.781 -6.828 1 93.5 193 ALA A CA 1
ATOM 1420 C C . ALA A 1 193 ? -19.281 42.406 -6.781 1 93.5 193 ALA A C 1
ATOM 1422 O O . ALA A 1 193 ? -18.469 43.062 -7.445 1 93.5 193 ALA A O 1
ATOM 1423 N N . VAL A 1 194 ? -18.875 41.406 -6.047 1 94.19 194 VAL A N 1
ATOM 1424 C CA . VAL A 1 194 ? -17.469 41.031 -5.887 1 94.19 194 VAL A CA 1
ATOM 1425 C C . VAL A 1 194 ? -16.906 40.562 -7.223 1 94.19 194 VAL A C 1
ATOM 1427 O O . VAL A 1 194 ? -15.789 40.906 -7.59 1 94.19 194 VAL A O 1
ATOM 1430 N N . ALA A 1 195 ? -17.688 39.844 -7.941 1 93.56 195 ALA A N 1
ATOM 1431 C CA . ALA A 1 195 ? -17.25 39.344 -9.242 1 93.56 195 ALA A CA 1
ATOM 1432 C C . ALA A 1 195 ? -17.031 40.5 -10.219 1 93.56 195 ALA A C 1
ATOM 1434 O O . ALA A 1 195 ? -16.094 40.469 -11.016 1 93.56 195 ALA A O 1
ATOM 1435 N N . SER A 1 196 ? -17.969 41.469 -10.148 1 94.31 196 SER A N 1
ATOM 1436 C CA . SER A 1 196 ? -17.844 42.625 -11.023 1 94.31 196 SER A CA 1
ATOM 1437 C C . SER A 1 196 ? -16.578 43.438 -10.719 1 94.31 196 SER A C 1
ATOM 1439 O O . SER A 1 196 ? -15.898 43.875 -11.641 1 94.31 196 SER A O 1
ATOM 1441 N N . VAL A 1 197 ? -16.297 43.594 -9.453 1 95.56 197 VAL A N 1
ATOM 1442 C CA . VAL A 1 197 ? -15.109 44.344 -9.062 1 95.56 197 VAL A CA 1
ATOM 1443 C C . VAL A 1 197 ? -13.852 43.562 -9.469 1 95.56 197 VAL A C 1
ATOM 1445 O O . VAL A 1 197 ? -12.875 44.156 -9.938 1 95.56 197 VAL A O 1
ATOM 1448 N N . ILE A 1 198 ? -13.844 42.25 -9.289 1 94.88 198 ILE A N 1
ATOM 1449 C CA . ILE A 1 198 ? -12.711 41.406 -9.656 1 94.88 198 ILE A CA 1
ATOM 1450 C C . ILE A 1 198 ? -12.453 41.531 -11.164 1 94.88 198 ILE A C 1
ATOM 1452 O O . ILE A 1 198 ? -11.312 41.688 -11.594 1 94.88 198 ILE A O 1
ATOM 1456 N N . SER A 1 199 ? -13.539 41.5 -11.883 1 93.62 199 SER A N 1
ATOM 1457 C CA . SER A 1 199 ? -13.406 41.594 -13.336 1 93.62 199 SER A CA 1
ATOM 1458 C C . SER A 1 199 ? -12.867 42.969 -13.734 1 93.62 199 SER A C 1
ATOM 1460 O O . SER A 1 199 ? -12.047 43.094 -14.641 1 93.62 199 SER A O 1
ATOM 1462 N N . ALA A 1 200 ? -13.344 44 -13.102 1 93.69 200 ALA A N 1
ATOM 1463 C CA . ALA A 1 200 ? -12.875 45.375 -13.367 1 93.69 200 ALA A CA 1
ATOM 1464 C C . ALA A 1 200 ? -11.375 45.5 -13.094 1 93.69 200 ALA A C 1
ATOM 1466 O O . ALA A 1 200 ? -10.648 46.125 -13.875 1 93.69 200 ALA A O 1
ATOM 1467 N N . LEU A 1 201 ? -10.883 44.906 -12.031 1 94.31 201 LEU A N 1
ATOM 1468 C CA . LEU A 1 201 ? -9.477 45 -11.656 1 94.31 201 LEU A CA 1
ATOM 1469 C C . LEU A 1 201 ? -8.609 44.156 -12.578 1 94.31 201 LEU A C 1
ATOM 1471 O O . LEU A 1 201 ? -7.488 44.531 -12.914 1 94.31 201 LEU A O 1
ATOM 1475 N N . GLN A 1 202 ? -9.102 43.031 -13.047 1 92.94 202 GLN A N 1
ATOM 1476 C CA . GLN A 1 202 ? -8.344 42.156 -13.93 1 92.94 202 GLN A CA 1
ATOM 1477 C C . GLN A 1 202 ? -8.211 42.75 -15.328 1 92.94 202 GLN A C 1
ATOM 1479 O O . GLN A 1 202 ? -7.203 42.562 -16 1 92.94 202 GLN A 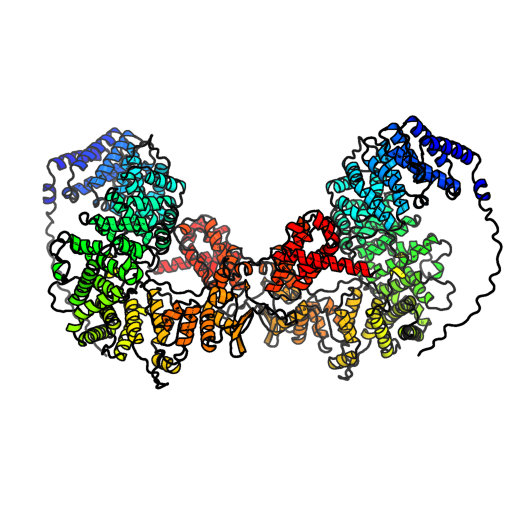O 1
ATOM 1484 N N . ASN A 1 203 ? -9.234 43.5 -15.711 1 90.75 203 ASN A N 1
ATOM 1485 C CA . ASN A 1 203 ? -9.266 44.062 -17.062 1 90.75 203 ASN A CA 1
ATOM 1486 C C . ASN A 1 203 ? -8.695 45.469 -17.109 1 90.75 203 ASN A C 1
ATOM 1488 O O . ASN A 1 203 ? -8.648 46.094 -18.172 1 90.75 203 ASN A O 1
ATOM 1492 N N . TYR A 1 204 ? -8.25 46.031 -16.031 1 92.12 204 TYR A N 1
ATOM 1493 C CA . TYR A 1 204 ? -7.695 47.375 -15.992 1 92.12 204 TYR A CA 1
ATOM 1494 C C . TYR A 1 204 ? -6.379 47.438 -16.766 1 92.12 204 TYR A C 1
ATOM 1496 O O . TYR A 1 204 ? -5.523 46.562 -16.609 1 92.12 204 TYR A O 1
ATOM 1504 N N . THR A 1 205 ? -6.289 48.406 -17.75 1 88.94 205 THR A N 1
ATOM 1505 C CA . THR A 1 205 ? -5.043 48.75 -18.422 1 88.94 205 THR A CA 1
ATOM 1506 C C . THR A 1 205 ? -4.73 50.219 -18.297 1 88.94 205 THR A C 1
ATOM 1508 O O . THR A 1 205 ? -5.633 51.062 -18.391 1 88.94 205 THR A O 1
ATOM 1511 N N . HIS A 1 206 ? -3.592 50.594 -18.016 1 85.19 206 HIS A N 1
ATOM 1512 C CA . HIS A 1 206 ? -3.172 51.969 -17.75 1 85.19 206 HIS A CA 1
ATOM 1513 C C . HIS A 1 206 ? -3.449 52.875 -18.953 1 85.19 206 HIS A C 1
ATOM 1515 O O . HIS A 1 206 ? -3.654 54.094 -18.797 1 85.19 206 HIS A O 1
ATOM 1521 N N . ASP A 1 207 ? -3.547 52.406 -20.156 1 83.75 207 ASP A N 1
ATOM 1522 C CA . ASP A 1 207 ? -3.701 53.219 -21.359 1 83.75 207 ASP A CA 1
ATOM 1523 C C . ASP A 1 207 ? -5.168 53.531 -21.609 1 83.75 207 ASP A C 1
ATOM 1525 O O . ASP A 1 207 ? -5.488 54.625 -22.125 1 83.75 207 ASP A O 1
ATOM 1529 N N . VAL A 1 208 ? -6.02 52.719 -21.094 1 86.81 208 VAL A N 1
ATOM 1530 C CA . VAL A 1 208 ? -7.426 52.844 -21.453 1 86.81 208 VAL A CA 1
ATOM 1531 C C . VAL A 1 208 ? -8.219 53.406 -20.281 1 86.81 208 VAL A C 1
ATOM 1533 O O . VAL A 1 208 ? -9.211 54.094 -20.469 1 86.81 208 VAL A O 1
ATOM 1536 N N . HIS A 1 209 ? -7.812 53.156 -19.062 1 91.06 209 HIS A N 1
ATOM 1537 C CA . HIS A 1 209 ? -8.594 53.5 -17.891 1 91.06 209 HIS A CA 1
ATOM 1538 C C . HIS A 1 209 ? -7.852 54.5 -17.016 1 91.06 209 HIS A C 1
ATOM 1540 O O . HIS A 1 209 ? -6.633 54.438 -16.859 1 91.06 209 HIS A O 1
ATOM 1546 N N . PRO A 1 210 ? -8.664 55.469 -16.516 1 89.94 210 PRO A N 1
ATOM 1547 C CA . PRO A 1 210 ? -8.031 56.406 -15.578 1 89.94 210 PRO A CA 1
ATOM 1548 C C . PRO A 1 210 ? -7.652 55.75 -14.258 1 89.94 210 PRO A C 1
ATOM 1550 O O . PRO A 1 210 ? -8.234 54.719 -13.891 1 89.94 210 PRO A O 1
ATOM 1553 N N . LEU A 1 211 ? -6.746 56.25 -13.531 1 89.38 211 LEU A N 1
ATOM 1554 C CA . LEU A 1 211 ? -6.23 55.719 -12.281 1 89.38 211 LEU A CA 1
ATOM 1555 C C . LEU A 1 211 ? -7.312 55.75 -11.203 1 89.38 211 LEU A C 1
ATOM 1557 O O . LEU A 1 211 ? -7.316 54.875 -10.305 1 89.38 211 LEU A O 1
ATOM 1561 N N . ASN A 1 212 ? -8.18 56.688 -11.32 1 90.69 212 ASN A N 1
ATOM 1562 C CA . ASN A 1 212 ? -9.25 56.812 -10.344 1 90.69 212 ASN A CA 1
ATOM 1563 C C . ASN A 1 212 ? -10.18 55.594 -10.391 1 90.69 212 ASN A C 1
ATOM 1565 O O . ASN A 1 212 ? -10.766 55.219 -9.367 1 90.69 212 ASN A O 1
ATOM 1569 N N . TYR A 1 213 ? -10.297 55.062 -11.57 1 93.19 213 TYR A N 1
ATOM 1570 C CA . TYR A 1 213 ? -11.102 53.844 -11.719 1 93.19 213 TYR A CA 1
ATOM 1571 C C . TYR A 1 213 ? -10.508 52.688 -10.922 1 93.19 213 TYR A C 1
ATOM 1573 O O . TYR A 1 213 ? -11.227 52.031 -10.18 1 93.19 213 TYR A O 1
ATOM 1581 N N . LEU A 1 214 ? -9.234 52.562 -10.977 1 92.56 214 LEU A N 1
ATOM 1582 C CA . LEU A 1 214 ? -8.531 51.5 -10.273 1 92.56 214 LEU A CA 1
ATOM 1583 C C . LEU A 1 214 ? -8.609 51.719 -8.766 1 92.56 214 LEU A C 1
ATOM 1585 O O . LEU A 1 214 ? -8.938 50.781 -8.023 1 92.56 214 LEU A O 1
ATOM 1589 N N . THR A 1 215 ? -8.367 52.875 -8.305 1 93.19 215 THR A N 1
ATOM 1590 C CA . THR A 1 215 ? -8.281 53.188 -6.879 1 93.19 215 THR A CA 1
ATOM 1591 C C . THR A 1 215 ? -9.648 53.031 -6.215 1 93.19 215 THR A C 1
ATOM 1593 O O . THR A 1 215 ? -9.75 52.5 -5.094 1 93.19 215 THR A O 1
ATOM 1596 N N . GLU A 1 216 ? -10.695 53.406 -6.922 1 94.12 216 GLU A N 1
ATOM 1597 C CA . GLU A 1 216 ? -12.023 53.312 -6.336 1 94.12 216 GLU A CA 1
ATOM 1598 C C . GLU A 1 216 ? -12.5 51.875 -6.273 1 94.12 216 GLU A C 1
ATOM 1600 O O . GLU A 1 216 ? -13.164 51.469 -5.316 1 94.12 216 GLU A O 1
ATOM 1605 N N . MET A 1 217 ? -12.141 51.125 -7.254 1 95.31 217 MET A N 1
ATOM 1606 C CA . MET A 1 217 ? -12.523 49.719 -7.246 1 95.31 217 MET A CA 1
ATOM 1607 C C . MET A 1 217 ? -11.773 48.969 -6.156 1 95.31 217 MET A C 1
ATOM 1609 O O . MET A 1 217 ? -12.336 48.094 -5.508 1 95.31 217 MET A O 1
ATOM 1613 N N . ILE A 1 218 ? -10.516 49.344 -5.922 1 95 218 ILE A N 1
ATOM 1614 C CA . ILE A 1 218 ? -9.727 48.688 -4.871 1 95 218 ILE A CA 1
ATOM 1615 C C . ILE A 1 218 ? -10.305 49.062 -3.504 1 95 218 ILE A C 1
ATOM 1617 O O . ILE A 1 218 ? -10.43 48.188 -2.629 1 95 218 ILE A O 1
ATOM 1621 N N . SER A 1 219 ? -10.719 50.25 -3.346 1 94.56 219 SER A N 1
ATOM 1622 C CA . SER A 1 219 ? -11.289 50.719 -2.078 1 94.56 219 SER A CA 1
ATOM 1623 C C . SER A 1 219 ? -12.602 50 -1.775 1 94.56 219 SER A C 1
ATOM 1625 O O . SER A 1 219 ? -12.891 49.688 -0.621 1 94.56 219 SER A O 1
ATOM 1627 N N . LEU A 1 220 ? -13.344 49.844 -2.793 1 95.38 220 LEU A N 1
ATOM 1628 C CA . LEU A 1 220 ? -14.609 49.125 -2.604 1 95.38 220 LEU A CA 1
ATOM 1629 C C . LEU A 1 220 ? -14.367 47.688 -2.203 1 95.38 220 LEU A C 1
ATOM 1631 O O . LEU A 1 220 ? -14.992 47.188 -1.265 1 95.38 220 LEU A O 1
ATOM 1635 N N . LEU A 1 221 ? -13.484 47.062 -2.898 1 95.25 221 LEU A N 1
ATOM 1636 C CA . LEU A 1 221 ? -13.172 45.656 -2.59 1 95.25 221 LEU A CA 1
ATOM 1637 C C . LEU A 1 221 ? -12.648 45.531 -1.164 1 95.25 221 LEU A C 1
ATOM 1639 O O . LEU A 1 221 ? -13.023 44.594 -0.448 1 95.25 221 LEU A O 1
ATOM 1643 N N . ARG A 1 222 ? -11.805 46.406 -0.754 1 93.88 222 ARG A N 1
ATOM 1644 C CA . ARG A 1 222 ? -11.258 46.406 0.599 1 93.88 222 ARG A CA 1
ATOM 1645 C C . ARG A 1 222 ? -12.367 46.5 1.64 1 93.88 222 ARG A C 1
ATOM 1647 O O . ARG A 1 222 ? -12.359 45.75 2.627 1 93.88 222 ARG A O 1
ATOM 1654 N N . SER A 1 223 ? -13.305 47.375 1.426 1 91.19 223 SER A N 1
ATOM 1655 C CA . SER A 1 223 ? -14.398 47.562 2.377 1 91.19 223 SER A CA 1
ATOM 1656 C C . SER A 1 223 ? -15.258 46.281 2.482 1 91.19 223 SER A C 1
ATOM 1658 O O . SER A 1 223 ? -15.68 45.906 3.578 1 91.19 223 SER A O 1
ATOM 1660 N N . ILE A 1 224 ? -15.484 45.656 1.332 1 91.69 224 ILE A N 1
ATOM 1661 C CA . ILE A 1 224 ? -16.281 44.438 1.325 1 91.69 224 ILE A CA 1
ATOM 1662 C C . ILE A 1 224 ? -15.547 43.344 2.076 1 91.69 224 ILE A C 1
ATOM 1664 O O . ILE A 1 224 ? -16.125 42.656 2.926 1 91.69 224 ILE A O 1
ATOM 1668 N N . LEU A 1 225 ? -14.289 43.219 1.784 1 91.19 225 LEU A N 1
ATOM 1669 C CA . LEU A 1 225 ? -13.492 42.156 2.396 1 91.19 225 LEU A CA 1
ATOM 1670 C C . LEU A 1 225 ? -13.367 42.375 3.9 1 91.19 225 LEU A C 1
ATOM 1672 O O . LEU A 1 225 ? -13.289 41.406 4.668 1 91.19 225 LEU A O 1
ATOM 1676 N N . TRP A 1 226 ? -13.305 43.562 4.301 1 87.94 226 TRP A N 1
ATOM 1677 C CA . TRP A 1 226 ? -13.125 43.906 5.711 1 87.94 226 TRP A CA 1
ATOM 1678 C C . TRP A 1 226 ? -14.359 43.531 6.523 1 87.94 226 TRP A C 1
ATOM 1680 O O . TRP A 1 226 ? -14.25 43.062 7.66 1 87.94 226 TRP A O 1
ATOM 1690 N N . ILE A 1 227 ? -15.5 43.688 5.957 1 85.75 227 ILE A N 1
ATOM 1691 C CA . ILE A 1 227 ? -16.75 43.531 6.691 1 85.75 227 ILE A CA 1
ATOM 1692 C C . ILE A 1 227 ? -17.219 42.062 6.598 1 85.75 227 ILE A C 1
ATOM 1694 O O . ILE A 1 227 ? -17.688 41.5 7.586 1 85.75 227 ILE A O 1
ATOM 1698 N N . TRP A 1 228 ? -17.125 41.469 5.477 1 88 228 TRP A N 1
ATOM 1699 C CA . TRP A 1 228 ? -17.672 40.125 5.293 1 88 228 TRP A CA 1
ATOM 1700 C C . TRP A 1 228 ? -16.547 39.125 5.012 1 88 228 TRP A C 1
ATOM 1702 O O . TRP A 1 228 ? -16.078 39 3.877 1 88 228 TRP A O 1
ATOM 1712 N N . PRO A 1 229 ? -16.25 38.281 5.965 1 86.75 229 PRO A N 1
ATOM 1713 C CA . PRO A 1 229 ? -15.156 37.312 5.812 1 86.75 229 PRO A CA 1
ATOM 1714 C C . PRO A 1 229 ? -15.414 36.281 4.703 1 86.75 229 PRO A C 1
ATOM 1716 O O . PRO A 1 229 ? -14.469 35.781 4.098 1 86.75 229 PRO A O 1
ATOM 1719 N N . SER A 1 230 ? -16.625 36 4.297 1 85.06 230 SER A N 1
ATOM 1720 C CA . SER A 1 230 ? -16.969 35 3.305 1 85.06 230 SER A CA 1
ATOM 1721 C C . SER A 1 230 ? -16.547 35.406 1.905 1 85.06 230 SER A C 1
ATOM 1723 O O . SER A 1 230 ? -16.422 34.594 1.004 1 85.06 230 SER A O 1
ATOM 1725 N N . SER A 1 231 ? -16.312 36.719 1.733 1 90.81 231 SER A N 1
ATOM 1726 C CA . SER A 1 231 ? -15.961 37.219 0.416 1 90.81 231 SER A CA 1
ATOM 1727 C C . SER A 1 231 ? -14.469 37.062 0.136 1 90.81 231 SER A C 1
ATOM 1729 O O . SER A 1 231 ? -14.039 37.125 -1.018 1 90.81 231 SER A O 1
ATOM 1731 N N . ARG A 1 232 ? -13.703 36.875 1.107 1 91.5 232 ARG A N 1
ATOM 1732 C CA . ARG A 1 232 ? -12.25 36.906 0.993 1 91.5 232 ARG A CA 1
ATOM 1733 C C . ARG A 1 232 ? -11.758 35.719 0.161 1 91.5 232 ARG A C 1
ATOM 1735 O O . ARG A 1 232 ? -10.773 35.844 -0.574 1 91.5 232 ARG A O 1
ATOM 1742 N N . TYR A 1 233 ? -12.414 34.562 0.272 1 90.62 233 TYR A N 1
ATOM 1743 C CA . TYR A 1 233 ? -11.984 33.344 -0.43 1 90.62 233 TYR A CA 1
ATOM 1744 C C . TYR A 1 233 ? -11.914 33.594 -1.934 1 90.62 233 TYR A C 1
ATOM 1746 O O . TYR A 1 233 ? -10.992 33.125 -2.602 1 90.62 233 TYR A O 1
ATOM 1754 N N . HIS A 1 234 ? -12.859 34.344 -2.473 1 90.5 234 HIS A N 1
ATOM 1755 C CA . HIS A 1 234 ? -12.977 34.562 -3.91 1 90.5 234 HIS A CA 1
ATOM 1756 C C . HIS A 1 234 ? -11.828 35.438 -4.43 1 90.5 234 HIS A C 1
ATOM 1758 O O . HIS A 1 234 ? -11.523 35.406 -5.625 1 90.5 234 HIS A O 1
ATOM 1764 N N . VAL A 1 235 ? -11.266 36.125 -3.531 1 93.75 235 VAL A N 1
ATOM 1765 C CA . VAL A 1 235 ? -10.219 37.031 -3.955 1 93.75 235 VAL A CA 1
ATOM 1766 C C . VAL A 1 235 ? -8.859 36.344 -3.861 1 93.75 235 VAL A C 1
ATOM 1768 O O . VAL A 1 235 ? -8.141 36.25 -4.859 1 93.75 235 VAL A O 1
ATOM 1771 N N . TRP A 1 236 ? -8.484 35.812 -2.643 1 91.44 236 TRP A N 1
ATOM 1772 C CA . TRP A 1 236 ? -7.141 35.25 -2.512 1 91.44 236 TRP A CA 1
ATOM 1773 C C . TRP A 1 236 ? -7.016 33.969 -3.295 1 91.44 236 TRP A C 1
ATOM 1775 O O . TRP A 1 236 ? -5.91 33.562 -3.652 1 91.44 236 TRP A O 1
ATOM 1785 N N . SER A 1 237 ? -8.125 33.219 -3.586 1 90.75 237 SER A N 1
ATOM 1786 C CA . SER A 1 237 ? -8.078 31.984 -4.367 1 90.75 237 SER A CA 1
ATOM 1787 C C . SER A 1 237 ? -7.879 32.281 -5.852 1 90.75 237 SER A C 1
ATOM 1789 O O . SER A 1 237 ? -7.516 31.391 -6.621 1 90.75 237 SER A O 1
ATOM 1791 N N . ASN A 1 238 ? -8.156 33.531 -6.266 1 91.88 238 ASN A N 1
ATOM 1792 C CA . ASN A 1 238 ? -7.984 33.938 -7.656 1 91.88 238 ASN A CA 1
ATOM 1793 C C . ASN A 1 238 ? -6.535 34.312 -7.957 1 91.88 238 ASN A C 1
ATOM 1795 O O . ASN A 1 238 ? -6.129 35.469 -7.73 1 91.88 238 ASN A O 1
ATOM 1799 N N . CYS A 1 239 ? -5.777 33.469 -8.602 1 89.62 239 CYS A N 1
ATOM 1800 C CA . CYS A 1 239 ? -4.344 33.625 -8.828 1 89.62 239 CYS A CA 1
ATOM 1801 C C . CYS A 1 239 ? -4.074 34.781 -9.789 1 89.62 239 CYS A C 1
ATOM 1803 O O . CYS A 1 239 ? -3.102 35.531 -9.617 1 89.62 239 CYS A O 1
ATOM 1805 N N . ASN A 1 240 ? -4.977 34.906 -10.75 1 90.56 240 ASN A N 1
ATOM 1806 C CA . ASN A 1 240 ? -4.793 35.969 -11.727 1 90.56 240 ASN A CA 1
ATOM 1807 C C . ASN A 1 240 ? -4.938 37.344 -11.078 1 90.56 240 ASN A C 1
ATOM 1809 O O . ASN A 1 240 ? -4.145 38.25 -11.352 1 90.56 240 ASN A O 1
ATOM 1813 N N . LEU A 1 241 ? -5.977 37.5 -10.305 1 93.44 241 LEU A N 1
ATOM 1814 C CA . LEU A 1 241 ? -6.18 38.781 -9.633 1 93.44 241 LEU A CA 1
ATOM 1815 C C . LEU A 1 241 ? -5.016 39.094 -8.695 1 93.44 241 LEU A C 1
ATOM 1817 O O . LEU A 1 241 ? -4.539 40.219 -8.648 1 93.44 241 LEU A O 1
ATOM 1821 N N . MET A 1 242 ? -4.586 38.125 -7.934 1 93.56 242 MET A N 1
ATOM 1822 C CA . MET A 1 242 ? -3.5 38.344 -6.977 1 93.56 242 MET A CA 1
ATOM 1823 C C . MET A 1 242 ? -2.215 38.75 -7.688 1 93.56 242 MET A C 1
ATOM 1825 O O . MET A 1 242 ? -1.461 39.594 -7.188 1 93.56 242 MET A O 1
ATOM 1829 N N . ALA A 1 243 ? -1.981 38.188 -8.852 1 90.62 243 ALA A N 1
ATOM 1830 C CA . ALA A 1 243 ? -0.801 38.531 -9.641 1 90.62 243 ALA A CA 1
ATOM 1831 C C . ALA A 1 243 ? -0.885 39.969 -10.125 1 90.62 243 ALA A C 1
ATOM 1833 O O . ALA A 1 243 ? 0.11 40.688 -10.109 1 90.62 243 ALA A O 1
ATOM 1834 N N . LYS A 1 244 ? -2.059 40.375 -10.57 1 91.62 244 LYS A N 1
ATOM 1835 C CA . LYS A 1 244 ? -2.252 41.75 -11.047 1 91.62 244 LYS A CA 1
ATOM 1836 C C . LYS A 1 244 ? -2.084 42.75 -9.922 1 91.62 244 LYS A C 1
ATOM 1838 O O . LYS A 1 244 ? -1.507 43.844 -10.117 1 91.62 244 LYS A O 1
ATOM 1843 N N . LEU A 1 245 ? -2.705 42.406 -8.805 1 92.69 245 LEU A N 1
ATOM 1844 C CA . LEU A 1 245 ? -2.57 43.312 -7.66 1 92.69 245 LEU A CA 1
ATOM 1845 C C . LEU A 1 245 ? -1.106 43.469 -7.273 1 92.69 245 LEU A C 1
ATOM 1847 O O . LEU A 1 245 ? -0.675 44.562 -6.934 1 92.69 245 LEU A O 1
ATOM 1851 N N . ALA A 1 246 ? -0.357 42.406 -7.301 1 90.38 246 ALA A N 1
ATOM 1852 C CA . ALA A 1 246 ? 1.069 42.5 -6.996 1 90.38 246 ALA A CA 1
ATOM 1853 C C . ALA A 1 246 ? 1.8 43.375 -7.996 1 90.38 246 ALA A C 1
ATOM 1855 O O . ALA A 1 246 ? 2.691 44.156 -7.621 1 90.38 246 ALA A O 1
ATOM 1856 N N . GLN A 1 247 ? 1.384 43.312 -9.227 1 88.62 247 GLN A N 1
ATOM 1857 C CA . GLN A 1 247 ? 1.991 44.125 -10.266 1 88.62 247 GLN A CA 1
ATOM 1858 C C . GLN A 1 247 ? 1.673 45.625 -10.047 1 88.62 247 GLN A C 1
ATOM 1860 O O . GLN A 1 247 ? 2.539 46.469 -10.219 1 88.62 247 GLN A O 1
ATOM 1865 N N . TYR A 1 248 ? 0.392 45.875 -9.664 1 90.38 248 TYR A N 1
ATOM 1866 C CA . TYR A 1 248 ? 0.007 47.25 -9.398 1 90.38 248 TYR A CA 1
ATOM 1867 C C . TYR A 1 248 ? 0.808 47.812 -8.234 1 90.38 248 TYR A C 1
ATOM 1869 O O . TYR A 1 248 ? 1.169 49 -8.242 1 90.38 248 TYR A O 1
ATOM 1877 N N . CYS A 1 249 ? 1.059 46.969 -7.266 1 87.75 249 CYS A N 1
ATOM 1878 C CA . CYS A 1 249 ? 1.757 47.438 -6.062 1 87.75 249 CYS A CA 1
ATOM 1879 C C . CYS A 1 249 ? 3.217 47.75 -6.367 1 87.75 249 CYS A C 1
ATOM 1881 O O . CYS A 1 249 ? 3.779 48.688 -5.816 1 87.75 249 CYS A O 1
ATOM 1883 N N . LEU A 1 250 ? 3.816 47.031 -7.301 1 82.19 250 LEU A N 1
ATOM 1884 C CA . LEU A 1 250 ? 5.23 47.188 -7.621 1 82.19 250 LEU A CA 1
ATOM 1885 C C . LEU A 1 250 ? 5.445 48.344 -8.57 1 82.19 250 LEU A C 1
ATOM 1887 O O . LEU A 1 250 ? 6.438 49.094 -8.461 1 82.19 250 LEU A O 1
ATOM 1891 N N . SER A 1 251 ? 4.578 48.531 -9.562 1 75.94 251 SER A N 1
ATOM 1892 C CA . SER A 1 251 ? 4.816 49.469 -10.648 1 75.94 251 SER A CA 1
ATOM 1893 C C . SER A 1 251 ? 4.145 50.812 -10.359 1 75.94 251 SER A C 1
ATOM 1895 O O . SER A 1 251 ? 4.535 51.844 -10.922 1 75.94 251 SER A O 1
ATOM 1897 N N . ALA A 1 252 ? 3.184 50.875 -9.531 1 66.25 252 ALA A N 1
ATOM 1898 C CA . ALA A 1 252 ? 2.271 52 -9.523 1 66.25 252 ALA A CA 1
ATOM 1899 C C . ALA A 1 252 ? 2.773 53.094 -8.586 1 66.25 252 ALA A C 1
ATOM 1901 O O . ALA A 1 252 ? 3.768 52.938 -7.879 1 66.25 252 ALA A O 1
ATOM 1902 N N . GLU A 1 253 ? 2.074 54.188 -8.664 1 81.94 253 GLU A N 1
ATOM 1903 C CA . GLU A 1 253 ? 2.221 55.375 -7.816 1 81.94 253 GLU A CA 1
ATOM 1904 C C . GLU A 1 253 ? 1.98 55.031 -6.348 1 81.94 253 GLU A C 1
ATOM 1906 O O . GLU A 1 253 ? 1.314 54.031 -6.035 1 81.94 253 GLU A O 1
ATOM 1911 N N . THR A 1 254 ? 2.582 55.656 -5.438 1 85.31 254 THR A N 1
ATOM 1912 C CA . THR A 1 254 ? 2.578 55.438 -4 1 85.31 254 THR A CA 1
ATOM 1913 C C . THR A 1 254 ? 1.15 55.406 -3.461 1 85.31 254 THR A C 1
ATOM 1915 O O . THR A 1 254 ? 0.859 54.688 -2.492 1 85.31 254 THR A O 1
ATOM 1918 N N . THR A 1 255 ? 0.259 56.094 -4.164 1 87.56 255 THR A N 1
ATOM 1919 C CA . THR A 1 255 ? -1.12 56.125 -3.689 1 87.56 255 THR A CA 1
ATOM 1920 C C . THR A 1 255 ? -1.813 54.781 -3.941 1 87.56 255 THR A C 1
ATOM 1922 O O . THR A 1 255 ? -2.584 54.312 -3.105 1 87.56 255 THR A O 1
ATOM 1925 N N . VAL A 1 256 ? -1.451 54.156 -5.078 1 91.31 256 VAL A N 1
ATOM 1926 C CA . VAL A 1 256 ? -2.043 52.875 -5.418 1 91.31 256 VAL A CA 1
ATOM 1927 C C . VAL A 1 256 ? -1.487 51.781 -4.492 1 91.31 256 VAL A C 1
ATOM 1929 O O . VAL A 1 256 ? -2.225 50.906 -4.043 1 91.31 256 VAL A O 1
ATOM 1932 N N . ALA A 1 257 ? -0.218 51.969 -4.18 1 92.81 257 ALA A N 1
ATOM 1933 C CA . ALA A 1 257 ? 0.413 51 -3.293 1 92.81 257 ALA A CA 1
ATOM 1934 C C . ALA A 1 257 ? -0.223 51.031 -1.907 1 92.81 257 ALA A C 1
ATOM 1936 O O . ALA A 1 257 ? -0.443 49.969 -1.3 1 92.81 257 ALA A O 1
ATOM 1937 N N . ALA A 1 258 ? -0.53 52.156 -1.425 1 93.31 258 ALA A N 1
ATOM 1938 C CA . ALA A 1 258 ? -1.147 52.281 -0.107 1 93.31 258 ALA A CA 1
ATOM 1939 C C . ALA A 1 258 ? -2.525 51.625 -0.078 1 93.31 258 ALA A C 1
ATOM 1941 O O . ALA A 1 258 ? -2.885 50.969 0.901 1 93.31 258 ALA A O 1
ATOM 1942 N N . LYS A 1 259 ? -3.287 51.812 -1.156 1 93.75 259 LYS A N 1
ATOM 1943 C CA . LYS A 1 259 ? -4.621 51.219 -1.219 1 93.75 259 LYS A CA 1
ATOM 1944 C C . LYS A 1 259 ? -4.547 49.719 -1.344 1 93.75 259 LYS A C 1
ATOM 1946 O O . LYS A 1 259 ? -5.383 49 -0.788 1 93.75 259 LYS A O 1
ATOM 1951 N N . ILE A 1 260 ? -3.533 49.25 -2.023 1 94.88 260 ILE A N 1
ATOM 1952 C CA . ILE A 1 260 ? -3.363 47.812 -2.178 1 94.88 260 ILE A CA 1
ATOM 1953 C C . ILE A 1 260 ? -2.945 47.188 -0.846 1 94.88 260 ILE A C 1
ATOM 1955 O O . ILE A 1 260 ? -3.389 46.094 -0.497 1 94.88 260 ILE A O 1
ATOM 1959 N N . LEU A 1 261 ? -2.129 47.906 -0.117 1 94.38 261 LEU A N 1
ATOM 1960 C CA . LEU A 1 261 ? -1.712 47.406 1.189 1 94.38 261 LEU A CA 1
ATOM 1961 C C . LEU A 1 261 ? -2.908 47.25 2.127 1 94.38 261 LEU A C 1
ATOM 1963 O O . LEU A 1 261 ? -2.992 46.312 2.898 1 94.38 261 LEU A O 1
ATOM 1967 N N . LYS A 1 262 ? -3.805 48.219 2.008 1 93.12 262 LYS A N 1
ATOM 1968 C CA . LYS A 1 262 ? -5.027 48.125 2.801 1 93.12 262 LYS A CA 1
ATOM 1969 C C . LYS A 1 262 ? -5.852 46.906 2.404 1 93.12 262 LYS A C 1
ATOM 1971 O O . LYS A 1 262 ? -6.438 46.219 3.262 1 93.12 262 LYS A O 1
ATOM 1976 N N . LEU A 1 263 ? -5.875 46.688 1.134 1 94.88 263 LEU A N 1
ATOM 1977 C CA . LEU A 1 263 ? -6.602 45.531 0.628 1 94.88 263 LEU A CA 1
ATOM 1978 C C . LEU A 1 263 ? -5.965 44.25 1.118 1 94.88 263 LEU A C 1
ATOM 1980 O O . LEU A 1 263 ? -6.668 43.312 1.521 1 94.88 263 LEU A O 1
ATOM 1984 N N . TYR A 1 264 ? -4.66 44.219 1.065 1 94.56 264 TYR A N 1
ATOM 1985 C CA . TYR A 1 264 ? -3.953 43.031 1.54 1 94.56 264 TYR A CA 1
ATOM 1986 C C . TYR A 1 264 ? -4.203 42.812 3.025 1 94.56 264 TYR A C 1
ATOM 1988 O O . TYR A 1 264 ? -4.316 41.688 3.477 1 94.56 264 TYR A O 1
ATOM 1996 N N . ALA A 1 265 ? -4.262 43.812 3.838 1 91.81 265 ALA A N 1
ATOM 1997 C CA . ALA A 1 265 ? -4.551 43.688 5.262 1 91.81 265 ALA A CA 1
ATOM 1998 C C . ALA A 1 265 ? -5.926 43.062 5.492 1 91.81 265 ALA A C 1
ATOM 2000 O O . ALA A 1 265 ? -6.098 42.25 6.395 1 91.81 265 ALA A O 1
ATOM 2001 N N . ALA A 1 266 ? -6.836 43.469 4.695 1 91.12 266 ALA A N 1
ATOM 2002 C CA . ALA A 1 266 ? -8.172 42.875 4.793 1 91.12 266 ALA A CA 1
ATOM 2003 C C . ALA A 1 266 ? -8.148 41.406 4.434 1 91.12 266 ALA A C 1
ATOM 2005 O O . ALA A 1 266 ? -8.844 40.594 5.059 1 91.12 266 ALA A O 1
ATOM 2006 N N . LEU A 1 267 ? -7.402 41.094 3.441 1 91.75 267 LEU A N 1
ATOM 2007 C CA . LEU A 1 267 ? -7.277 39.688 3.031 1 91.75 267 LEU A CA 1
ATOM 2008 C C . LEU A 1 267 ? -6.562 38.875 4.102 1 91.75 267 LEU A C 1
ATOM 2010 O O . LEU A 1 267 ? -6.898 37.719 4.32 1 91.75 267 LEU A O 1
ATOM 2014 N N . ALA A 1 268 ? -5.609 39.438 4.758 1 90.5 268 ALA A N 1
ATOM 2015 C CA . ALA A 1 268 ? -4.773 38.75 5.727 1 90.5 268 ALA A CA 1
ATOM 2016 C C . ALA A 1 268 ? -5.543 38.469 7.012 1 90.5 268 ALA A C 1
ATOM 2018 O O . ALA A 1 268 ? -5.078 37.688 7.867 1 90.5 268 ALA A O 1
ATOM 2019 N N . LEU A 1 269 ? -6.734 39 7.125 1 87 269 LEU A N 1
ATOM 2020 C CA . LEU A 1 269 ? -7.578 38.656 8.258 1 87 269 LEU A CA 1
ATOM 2021 C C . LEU A 1 269 ? -8.016 37.188 8.172 1 87 269 LEU A C 1
ATOM 2023 O O . LEU A 1 269 ? -8.453 36.594 9.172 1 87 269 LEU A O 1
ATOM 2027 N N . CYS A 1 270 ? -7.895 36.688 6.992 1 88.75 270 CYS A N 1
ATOM 2028 C CA . CYS A 1 270 ? -8.055 35.281 6.777 1 88.75 270 CYS A CA 1
ATOM 2029 C C . CYS A 1 270 ? -6.727 34.531 6.914 1 88.75 270 CYS A C 1
ATOM 2031 O O . CYS A 1 270 ? -5.73 34.938 6.305 1 88.75 270 CYS A O 1
ATOM 2033 N N . GLY A 1 271 ? -6.715 33.531 7.738 1 85.5 271 GLY A N 1
ATOM 2034 C CA . GLY A 1 271 ? -5.48 32.812 7.934 1 85.5 271 GLY A CA 1
ATOM 2035 C C . GLY A 1 271 ? -4.906 32.25 6.641 1 85.5 271 GLY A C 1
ATOM 2036 O O . GLY A 1 271 ? -3.693 32.312 6.422 1 85.5 271 GLY A O 1
ATOM 2037 N N . ASN A 1 272 ? -5.715 31.719 5.746 1 86.56 272 ASN A N 1
ATOM 2038 C CA . ASN A 1 272 ? -5.258 31.203 4.469 1 86.56 272 ASN A CA 1
ATOM 2039 C C . ASN A 1 272 ? -4.773 32.312 3.541 1 86.56 272 ASN A C 1
ATOM 2041 O O . ASN A 1 272 ? -3.793 32.125 2.816 1 86.56 272 ASN A O 1
ATOM 2045 N N . GLY A 1 273 ? -5.586 33.375 3.551 1 89.38 273 GLY A N 1
ATOM 2046 C CA . GLY A 1 273 ? -5.16 34.531 2.76 1 89.38 273 GLY A CA 1
ATOM 2047 C C . GLY A 1 273 ? -3.809 35.094 3.18 1 89.38 273 GLY A C 1
ATOM 2048 O O . GLY A 1 273 ? -2.996 35.469 2.334 1 89.38 273 GLY A O 1
ATOM 2049 N N . ALA A 1 274 ? -3.602 35.062 4.496 1 89.94 274 ALA A N 1
ATOM 2050 C CA . ALA A 1 274 ? -2.318 35.531 5.02 1 89.94 274 ALA A CA 1
ATOM 2051 C C . ALA A 1 274 ? -1.175 34.656 4.531 1 89.94 274 ALA A C 1
ATOM 2053 O O . ALA A 1 274 ? -0.113 35.156 4.152 1 89.94 274 ALA A O 1
ATOM 2054 N N . MET A 1 275 ? -1.398 33.375 4.492 1 88.94 275 MET A N 1
ATOM 2055 C CA . MET A 1 275 ? -0.348 32.469 4.078 1 88.94 275 MET A CA 1
ATOM 2056 C C . MET A 1 275 ? -0.028 32.625 2.596 1 88.94 275 MET A C 1
ATOM 2058 O O . MET A 1 275 ? 1.129 32.5 2.188 1 88.94 275 MET A O 1
ATOM 2062 N N . ILE A 1 276 ? -1.073 32.906 1.823 1 90.25 276 ILE A N 1
ATOM 2063 C CA . ILE A 1 276 ? -0.866 33.094 0.393 1 90.25 276 ILE A CA 1
ATOM 2064 C C . ILE A 1 276 ? -0.021 34.375 0.169 1 90.25 276 ILE A C 1
ATOM 2066 O O . ILE A 1 276 ? 0.879 34.375 -0.674 1 90.25 276 ILE A O 1
ATOM 2070 N N . LEU A 1 277 ? -0.307 35.375 0.91 1 92.69 277 LEU A N 1
ATOM 2071 C CA . LEU A 1 277 ? 0.461 36.625 0.793 1 92.69 277 LEU A CA 1
ATOM 2072 C C . LEU A 1 277 ? 1.904 36.406 1.234 1 92.69 277 LEU A C 1
ATOM 2074 O O . LEU A 1 277 ? 2.832 36.938 0.613 1 92.69 277 LEU A O 1
ATOM 2078 N N . LEU A 1 278 ? 2.121 35.562 2.26 1 91.25 278 LEU A N 1
ATOM 2079 C CA . LEU A 1 278 ? 3.441 35.344 2.842 1 91.25 278 LEU A CA 1
ATOM 2080 C C . LEU A 1 278 ? 4.301 34.469 1.932 1 91.25 278 LEU A C 1
ATOM 2082 O O . LEU A 1 278 ? 5.531 34.531 1.998 1 91.25 278 LEU A O 1
ATOM 2086 N N . LYS A 1 279 ? 3.705 33.75 1.135 1 88.12 279 LYS A N 1
ATOM 2087 C CA . LYS A 1 279 ? 4.453 32.875 0.225 1 88.12 279 LYS A CA 1
ATOM 2088 C C . LYS A 1 279 ? 5.082 33.688 -0.907 1 88.12 279 LYS A C 1
ATOM 2090 O O . LYS A 1 279 ? 6.051 33.25 -1.527 1 88.12 279 LYS A O 1
ATOM 2095 N N . ASP A 1 280 ? 4.512 34.844 -1.139 1 88.56 280 ASP A N 1
ATOM 2096 C CA . ASP A 1 280 ? 5.055 35.75 -2.164 1 88.56 280 ASP A CA 1
ATOM 2097 C C . ASP A 1 280 ? 6.25 36.531 -1.632 1 88.56 280 ASP A C 1
ATOM 2099 O O . ASP A 1 280 ? 6.078 37.594 -1.044 1 88.56 280 ASP A O 1
ATOM 2103 N N . GLU A 1 281 ? 7.477 36.188 -1.917 1 87.62 281 GLU A N 1
ATOM 2104 C CA . GLU A 1 281 ? 8.695 36.781 -1.389 1 87.62 281 GLU A CA 1
ATOM 2105 C C . GLU A 1 281 ? 8.891 38.188 -1.913 1 87.62 281 GLU A C 1
ATOM 2107 O O . GLU A 1 281 ? 9.375 39.062 -1.194 1 87.62 281 GLU A O 1
ATOM 2112 N N . GLU A 1 282 ? 8.516 38.406 -3.158 1 87.69 282 GLU A N 1
ATOM 2113 C CA . GLU A 1 282 ? 8.672 39.719 -3.742 1 87.69 282 GLU A CA 1
ATOM 2114 C C . GLU A 1 282 ? 7.773 40.75 -3.049 1 87.69 282 GLU A C 1
ATOM 2116 O O . GLU A 1 282 ? 8.164 41.906 -2.844 1 87.69 282 GLU A O 1
ATOM 2121 N N . LEU A 1 283 ? 6.586 40.312 -2.723 1 89.5 283 LEU A N 1
ATOM 2122 C CA . LEU A 1 283 ? 5.652 41.219 -2.039 1 89.5 283 LEU A CA 1
ATOM 2123 C C . LEU A 1 283 ? 6.172 41.594 -0.655 1 89.5 283 LEU A C 1
ATOM 2125 O O . LEU A 1 283 ? 6.074 42.75 -0.241 1 89.5 283 LEU A O 1
ATOM 2129 N N . ILE A 1 284 ? 6.73 40.625 0.037 1 90.75 284 ILE A N 1
ATOM 2130 C CA . ILE A 1 284 ? 7.207 40.875 1.395 1 90.75 284 ILE A CA 1
ATOM 2131 C C . ILE A 1 284 ? 8.398 41.812 1.364 1 90.75 284 ILE A C 1
ATOM 2133 O O . ILE A 1 284 ? 8.523 42.719 2.217 1 90.75 284 ILE A O 1
ATOM 2137 N N . CYS A 1 285 ? 9.211 41.656 0.32 1 90.12 285 CYS A N 1
ATOM 2138 C CA . CYS A 1 285 ? 10.336 42.562 0.163 1 90.12 285 CYS A CA 1
ATOM 2139 C C . CYS A 1 285 ? 9.859 44 -0.108 1 90.12 285 CYS A C 1
ATOM 2141 O O . CYS A 1 285 ? 10.398 44.938 0.454 1 90.12 285 CYS A O 1
ATOM 2143 N N . LYS A 1 286 ? 8.867 44.062 -0.876 1 90.75 286 LYS A N 1
ATOM 2144 C CA . LYS A 1 286 ? 8.328 45.375 -1.199 1 90.75 286 LYS A CA 1
ATOM 2145 C C . LYS A 1 286 ? 7.699 46.031 0.029 1 90.75 286 LYS A C 1
ATOM 2147 O O . LYS A 1 286 ? 7.809 47.219 0.218 1 90.75 286 LYS A O 1
ATOM 2152 N N . VAL A 1 287 ? 7.012 45.25 0.826 1 91.19 287 VAL A N 1
ATOM 2153 C CA . VAL A 1 287 ? 6.41 45.781 2.045 1 91.19 287 VAL A CA 1
ATOM 2154 C C . VAL A 1 287 ? 7.496 46.344 2.963 1 91.19 287 VAL A C 1
ATOM 2156 O O . VAL A 1 287 ? 7.34 47.406 3.547 1 91.19 287 VAL A O 1
ATOM 2159 N N . GLY A 1 288 ? 8.57 45.594 3.09 1 90.69 288 GLY A N 1
ATOM 2160 C CA . GLY A 1 288 ? 9.695 46.062 3.877 1 90.69 288 GLY A CA 1
ATOM 2161 C C . GLY A 1 288 ? 10.273 47.375 3.367 1 90.69 288 GLY A C 1
ATOM 2162 O O . GLY A 1 288 ? 10.617 48.281 4.156 1 90.69 288 GLY A O 1
ATOM 2163 N N . ASP A 1 289 ? 10.281 47.5 2.092 1 91.12 289 ASP A N 1
ATOM 2164 C CA . ASP A 1 289 ? 10.789 48.719 1.473 1 91.12 289 ASP A CA 1
ATOM 2165 C C . ASP A 1 289 ? 9.844 49.875 1.702 1 91.12 289 ASP A C 1
ATOM 2167 O O . ASP A 1 289 ? 10.281 51 1.962 1 91.12 289 ASP A O 1
ATOM 2171 N N . LEU A 1 290 ? 8.57 49.594 1.64 1 92.88 290 LEU A N 1
ATOM 2172 C CA . LEU A 1 290 ? 7.562 50.656 1.763 1 92.88 290 LEU A CA 1
ATOM 2173 C C . LEU A 1 290 ? 7.488 51.156 3.193 1 92.88 290 LEU A C 1
ATOM 2175 O O . LEU A 1 290 ? 6.938 52.25 3.441 1 92.88 290 LEU A O 1
ATOM 2179 N N . MET A 1 291 ? 8.008 50.469 4.129 1 93.56 291 MET A N 1
ATOM 2180 C CA . MET A 1 291 ? 8.047 50.906 5.52 1 93.56 291 MET A CA 1
ATOM 2181 C C . MET A 1 291 ? 9.195 51.875 5.746 1 93.56 291 MET A C 1
ATOM 2183 O O . MET A 1 291 ? 9.281 52.5 6.801 1 93.56 291 MET A O 1
ATOM 2187 N N . GLY A 1 292 ? 10.055 52.094 4.789 1 89.88 292 GLY A N 1
ATOM 2188 C CA . GLY A 1 292 ? 11.25 52.906 4.914 1 89.88 292 GLY A CA 1
ATOM 2189 C C . GLY A 1 292 ? 10.961 54.406 4.934 1 89.88 292 GLY A C 1
ATOM 2190 O O . GLY A 1 292 ? 9.898 54.844 4.484 1 89.88 292 GLY A O 1
ATOM 2191 N N . ARG A 1 293 ? 11.875 55.219 5.324 1 89.75 293 ARG A N 1
ATOM 2192 C CA . ARG A 1 293 ? 11.75 56.656 5.539 1 89.75 293 ARG A CA 1
ATOM 2193 C C . ARG A 1 293 ? 11.57 57.375 4.219 1 89.75 293 ARG A C 1
ATOM 2195 O O . ARG A 1 293 ? 11.039 58.5 4.191 1 89.75 293 ARG A O 1
ATOM 2202 N N . SER A 1 294 ? 11.898 56.781 3.107 1 89.12 294 SER A N 1
ATOM 2203 C CA . SER A 1 294 ? 11.844 57.438 1.812 1 89.12 294 SER A CA 1
ATOM 2204 C C . SER A 1 294 ? 10.422 57.5 1.275 1 89.12 294 SER A C 1
ATOM 2206 O O . SER A 1 294 ? 10.133 58.25 0.333 1 89.12 294 SER A O 1
ATOM 2208 N N . HIS A 1 295 ? 9.43 56.906 1.886 1 91.31 295 HIS A N 1
ATOM 2209 C CA . HIS A 1 295 ? 8.062 56.844 1.384 1 91.31 295 HIS A CA 1
ATOM 2210 C C . HIS A 1 295 ? 7.125 57.688 2.223 1 91.31 295 HIS A C 1
ATOM 2212 O O . HIS A 1 295 ? 7.434 58.031 3.369 1 91.31 295 HIS A O 1
ATOM 2218 N N . PRO A 1 296 ? 6 58.031 1.638 1 90.5 296 PRO A N 1
ATOM 2219 C CA . PRO A 1 296 ? 5.051 58.875 2.369 1 90.5 296 PRO A CA 1
ATOM 2220 C C . PRO A 1 296 ? 4.516 58.188 3.631 1 90.5 296 PRO A C 1
ATOM 2222 O O . PRO A 1 296 ? 4.449 56.969 3.697 1 90.5 296 PRO A O 1
ATOM 2225 N N . ILE A 1 297 ? 4.094 58.969 4.648 1 92.94 297 ILE A N 1
ATOM 2226 C CA . ILE A 1 297 ? 3.67 58.5 5.965 1 92.94 297 ILE A CA 1
ATOM 2227 C C . ILE A 1 297 ? 2.457 57.594 5.824 1 92.94 297 ILE A C 1
ATOM 2229 O O . ILE A 1 297 ? 2.338 56.594 6.539 1 92.94 297 ILE A O 1
ATOM 2233 N N . VAL A 1 298 ? 1.582 57.906 4.859 1 91.81 298 VAL A N 1
ATOM 2234 C CA . VAL A 1 298 ? 0.357 57.156 4.695 1 91.81 298 VAL A CA 1
ATOM 2235 C C . VAL A 1 298 ? 0.698 55.719 4.242 1 91.81 298 VAL A C 1
ATOM 2237 O O . VAL A 1 298 ? 0.116 54.75 4.727 1 91.81 298 VAL A O 1
ATOM 2240 N N . THR A 1 299 ? 1.66 55.656 3.332 1 93.12 299 THR A N 1
ATOM 2241 C CA . THR A 1 299 ? 2.064 54.344 2.816 1 93.12 299 THR A CA 1
ATOM 2242 C C . THR A 1 299 ? 2.781 53.531 3.895 1 93.12 299 THR A C 1
ATOM 2244 O O . THR A 1 299 ? 2.594 52.312 3.996 1 93.12 299 THR A O 1
ATOM 2247 N N . ARG A 1 300 ? 3.529 54.188 4.715 1 94.81 300 ARG A N 1
ATOM 2248 C CA . ARG A 1 300 ? 4.254 53.531 5.793 1 94.81 300 ARG A CA 1
ATOM 2249 C C . ARG A 1 300 ? 3.293 52.969 6.836 1 94.81 300 ARG A C 1
ATOM 2251 O O . ARG A 1 300 ? 3.471 51.844 7.32 1 94.81 300 ARG A O 1
ATOM 2258 N N . ILE A 1 301 ? 2.311 53.719 7.113 1 93.56 301 ILE A N 1
ATOM 2259 C CA . ILE A 1 301 ? 1.32 53.312 8.102 1 93.56 301 ILE A CA 1
ATOM 2260 C C . ILE A 1 301 ? 0.589 52.062 7.617 1 93.56 301 ILE A C 1
ATOM 2262 O O . ILE A 1 301 ? 0.404 51.125 8.375 1 93.56 301 ILE A O 1
ATOM 2266 N N . GLU A 1 302 ? 0.208 52.094 6.344 1 93.75 302 GLU A N 1
ATOM 2267 C CA . GLU A 1 302 ? -0.523 50.938 5.812 1 93.75 302 GLU A CA 1
ATOM 2268 C C . GLU A 1 302 ? 0.366 49.719 5.742 1 93.75 302 GLU A C 1
ATOM 2270 O O . GLU A 1 302 ? -0.11 48.594 5.926 1 93.75 302 GLU A O 1
ATOM 2275 N N . ALA A 1 303 ? 1.628 49.938 5.43 1 94.88 303 ALA A N 1
ATOM 2276 C CA . ALA A 1 303 ? 2.564 48.812 5.426 1 94.88 303 ALA A CA 1
ATOM 2277 C C . ALA A 1 303 ? 2.715 48.219 6.82 1 94.88 303 ALA A C 1
ATOM 2279 O O . ALA A 1 303 ? 2.768 47 6.98 1 94.88 303 ALA A O 1
ATOM 2280 N N . LEU A 1 304 ? 2.775 49.031 7.824 1 94.31 304 LEU A N 1
ATOM 2281 C CA . LEU A 1 304 ? 2.881 48.562 9.203 1 94.31 304 LEU A CA 1
ATOM 2282 C C . LEU A 1 304 ? 1.617 47.844 9.633 1 94.31 304 LEU A C 1
ATOM 2284 O O . LEU A 1 304 ? 1.692 46.812 10.305 1 94.31 304 LEU A O 1
ATOM 2288 N N . LYS A 1 305 ? 0.507 48.344 9.258 1 91.38 305 LYS A N 1
ATOM 2289 C CA . LYS A 1 305 ? -0.753 47.688 9.594 1 91.38 305 LYS A CA 1
ATOM 2290 C C . LYS A 1 305 ? -0.833 46.312 8.977 1 91.38 305 LYS A C 1
ATOM 2292 O O . LYS A 1 305 ? -1.336 45.375 9.602 1 91.38 305 LYS A O 1
ATOM 2297 N N . LEU A 1 306 ? -0.385 46.188 7.742 1 93.12 306 LEU A N 1
ATOM 2298 C CA . LEU A 1 306 ? -0.352 44.875 7.109 1 93.12 306 LEU A CA 1
ATOM 2299 C C . LEU A 1 306 ? 0.547 43.938 7.891 1 93.12 306 LEU A C 1
ATOM 2301 O O . LEU A 1 306 ? 0.187 42.781 8.109 1 93.12 306 LEU A O 1
ATOM 2305 N N . CYS A 1 307 ? 1.644 44.406 8.32 1 92.12 307 CYS A N 1
ATOM 2306 C CA . CYS A 1 307 ? 2.562 43.562 9.102 1 92.12 307 CYS A CA 1
ATOM 2307 C C . CYS A 1 307 ? 1.919 43.125 10.406 1 92.12 307 CYS A C 1
ATOM 2309 O O . CYS A 1 307 ? 2.139 42 10.867 1 92.12 307 CYS A O 1
ATOM 2311 N N . GLN A 1 308 ? 1.156 44.031 10.969 1 89.62 308 GLN A N 1
ATOM 2312 C CA . GLN A 1 308 ? 0.478 43.688 12.219 1 89.62 308 GLN A CA 1
ATOM 2313 C C . GLN A 1 308 ? -0.468 42.531 12.039 1 89.62 308 GLN A C 1
ATOM 2315 O O . GLN A 1 308 ? -0.484 41.594 12.859 1 89.62 308 GLN A O 1
ATOM 2320 N N . VAL A 1 309 ? -1.2 42.531 11.008 1 87.88 309 VAL A N 1
ATOM 2321 C CA . VAL A 1 309 ? -2.174 41.469 10.758 1 87.88 309 VAL A CA 1
ATOM 2322 C C . VAL A 1 309 ? -1.449 40.156 10.453 1 87.88 309 VAL A C 1
ATOM 2324 O O . VAL A 1 309 ? -1.903 39.094 10.844 1 87.88 309 VAL A O 1
ATOM 2327 N N . LEU A 1 310 ? -0.339 40.281 9.781 1 88.56 310 LEU A N 1
ATOM 2328 C CA . LEU A 1 310 ? 0.417 39.062 9.43 1 88.56 310 LEU A CA 1
ATOM 2329 C C . LEU A 1 310 ? 1.083 38.469 10.656 1 88.56 310 LEU A C 1
ATOM 2331 O O . LEU A 1 310 ? 1.278 37.25 10.727 1 88.56 310 LEU A O 1
ATOM 2335 N N . LEU A 1 311 ? 1.376 39.219 11.648 1 87.69 311 LEU A N 1
ATOM 2336 C CA . LEU A 1 311 ? 2.096 38.781 12.836 1 87.69 311 LEU A CA 1
ATOM 2337 C C . LEU A 1 311 ? 1.126 38.281 13.906 1 87.69 311 LEU A C 1
ATOM 2339 O O . LEU A 1 311 ? 1.544 37.906 15 1 87.69 311 LEU A O 1
ATOM 2343 N N . ARG A 1 312 ? -0.09 38.219 13.688 1 81.25 312 ARG A N 1
ATOM 2344 C CA . ARG A 1 312 ? -1.09 37.844 14.672 1 81.25 312 ARG A CA 1
ATOM 2345 C C . ARG A 1 312 ? -0.954 36.344 15.016 1 81.25 312 ARG A C 1
ATOM 2347 O O . ARG A 1 312 ? -1.26 35.938 16.125 1 81.25 312 ARG A O 1
ATOM 2354 N N . SER A 1 313 ? -0.494 35.594 14.047 1 80.56 313 SER A N 1
ATOM 2355 C CA . SER A 1 313 ? -0.368 34.156 14.273 1 80.56 313 SER A CA 1
ATOM 2356 C C . SER A 1 313 ? 1.095 33.719 14.312 1 80.56 313 SER A C 1
ATOM 2358 O O . SER A 1 313 ? 1.955 34.375 13.719 1 80.56 313 SER A O 1
ATOM 2360 N N . SER A 1 314 ? 1.296 32.594 15 1 81.31 314 SER A N 1
ATOM 2361 C CA . SER A 1 314 ? 2.656 32.062 15.102 1 81.31 314 SER A CA 1
ATOM 2362 C C . SER A 1 314 ? 3.178 31.641 13.734 1 81.31 314 SER A C 1
ATOM 2364 O O . SER A 1 314 ? 4.367 31.781 13.445 1 81.31 314 SER A O 1
ATOM 2366 N N . ARG A 1 315 ? 2.336 31.141 12.938 1 79.81 315 ARG A N 1
ATOM 2367 C CA . ARG A 1 315 ? 2.748 30.719 11.602 1 79.81 315 ARG A CA 1
ATOM 2368 C C . ARG A 1 315 ? 3.16 31.922 10.75 1 79.81 315 ARG A C 1
ATOM 2370 O O . ARG A 1 315 ? 4.129 31.844 9.992 1 79.81 315 ARG A O 1
ATOM 2377 N N . GLY A 1 316 ? 2.307 32.938 10.891 1 83.56 316 GLY A N 1
ATOM 2378 C CA . GLY A 1 316 ? 2.648 34.156 10.172 1 83.56 316 GLY A CA 1
ATOM 2379 C C . GLY A 1 316 ? 3.979 34.75 10.602 1 83.56 316 GLY A C 1
ATOM 2380 O O . GLY A 1 316 ? 4.773 35.188 9.766 1 83.56 316 GLY A O 1
ATOM 2381 N N . TYR A 1 317 ? 4.207 34.656 11.867 1 86.44 317 TYR A N 1
ATOM 2382 C CA . TYR A 1 317 ? 5.469 35.125 12.414 1 86.44 317 TYR A CA 1
ATOM 2383 C C . TYR A 1 317 ? 6.645 34.344 11.852 1 86.44 317 TYR A C 1
ATOM 2385 O O . TYR A 1 317 ? 7.629 34.938 11.391 1 86.44 317 TYR A O 1
ATOM 2393 N N . ASN A 1 318 ? 6.582 33.031 11.867 1 84.62 318 ASN A N 1
ATOM 2394 C CA . ASN A 1 318 ? 7.68 32.188 11.438 1 84.62 318 ASN A CA 1
ATOM 2395 C C . ASN A 1 318 ? 8.047 32.438 9.977 1 84.62 318 ASN A C 1
ATOM 2397 O O . ASN A 1 318 ? 9.227 32.469 9.625 1 84.62 318 ASN A O 1
ATOM 2401 N N . GLN A 1 319 ? 7.02 32.656 9.234 1 85.56 319 GLN A N 1
ATOM 2402 C CA . GLN A 1 319 ? 7.27 32.844 7.805 1 85.56 319 GLN A CA 1
ATOM 2403 C C . GLN A 1 319 ? 7.805 34.25 7.523 1 85.56 319 GLN A C 1
ATOM 2405 O O . GLN A 1 319 ? 8.688 34.406 6.68 1 85.56 319 GLN A O 1
ATOM 2410 N N . LEU A 1 320 ? 7.254 35.219 8.219 1 88.38 320 LEU A N 1
ATOM 2411 C CA . LEU A 1 320 ? 7.637 36.625 7.98 1 88.38 320 LEU A CA 1
ATOM 2412 C C . LEU A 1 320 ? 9.031 36.906 8.531 1 88.38 320 LEU A C 1
ATOM 2414 O O . LEU A 1 320 ? 9.836 37.562 7.879 1 88.38 320 LEU A O 1
ATOM 2418 N N . MET A 1 321 ? 9.383 36.344 9.734 1 86.88 321 MET A N 1
ATOM 2419 C CA . MET A 1 321 ? 10.602 36.719 10.445 1 86.88 321 MET A CA 1
ATOM 2420 C C . MET A 1 321 ? 11.719 35.719 10.148 1 86.88 321 MET A C 1
ATOM 2422 O O . MET A 1 321 ? 12.852 35.906 10.617 1 86.88 321 MET A O 1
ATOM 2426 N N . ALA A 1 322 ? 11.461 34.656 9.445 1 80.25 322 ALA A N 1
ATOM 2427 C CA . ALA A 1 322 ? 12.508 33.688 9.117 1 80.25 322 ALA A CA 1
ATOM 2428 C C . ALA A 1 322 ? 13.531 34.312 8.156 1 80.25 322 ALA A C 1
ATOM 2430 O O . ALA A 1 322 ? 14.734 34.219 8.398 1 80.25 322 ALA A O 1
ATOM 2431 N N . SER A 1 323 ? 13.109 34.938 7.047 1 79.56 323 SER A N 1
ATOM 2432 C CA . SER A 1 323 ? 14.078 35.375 6.039 1 79.56 323 SER A CA 1
ATOM 2433 C C . SER A 1 323 ? 14.07 36.906 5.867 1 79.56 323 SER A C 1
ATOM 2435 O O . SER A 1 323 ? 15 37.469 5.301 1 79.56 323 SER A O 1
ATOM 2437 N N . HIS A 1 324 ? 13.117 37.656 6.363 1 85.75 324 HIS A N 1
ATOM 2438 C CA . HIS A 1 324 ? 13.016 39.062 6.008 1 85.75 324 HIS A CA 1
ATOM 2439 C C . HIS A 1 324 ? 12.844 39.906 7.25 1 85.75 324 HIS A C 1
ATOM 2441 O O . HIS A 1 324 ? 12.172 40.969 7.199 1 85.75 324 HIS A O 1
ATOM 2447 N N . TYR A 1 325 ? 13.469 39.531 8.328 1 89.94 325 TYR A N 1
ATOM 2448 C CA . TYR A 1 325 ? 13.195 40.281 9.555 1 89.94 325 TYR A CA 1
ATOM 2449 C C . TYR A 1 325 ? 13.984 41.594 9.594 1 89.94 325 TYR A C 1
ATOM 2451 O O . TYR A 1 325 ? 13.555 42.562 10.211 1 89.94 325 TYR A O 1
ATOM 2459 N N . GLN A 1 326 ? 15.117 41.781 8.891 1 90.69 326 GLN A N 1
ATOM 2460 C CA . GLN A 1 326 ? 16 42.938 9.023 1 90.69 326 GLN A CA 1
ATOM 2461 C C . GLN A 1 326 ? 15.336 44.219 8.484 1 90.69 326 GLN A C 1
ATOM 2463 O O . GLN A 1 326 ? 15.203 45.219 9.211 1 90.69 326 GLN A O 1
ATOM 2468 N N . PRO A 1 327 ? 14.789 44.125 7.25 1 92.06 327 PRO A N 1
ATOM 2469 C CA . PRO A 1 327 ? 14.133 45.312 6.75 1 92.06 327 PRO A CA 1
ATOM 2470 C C . PRO A 1 327 ? 12.875 45.688 7.539 1 92.06 327 PRO A C 1
ATOM 2472 O O . PRO A 1 327 ? 12.547 46.875 7.684 1 92.06 327 PRO A O 1
ATOM 2475 N N . ILE A 1 328 ? 12.172 44.75 8.023 1 93.5 328 ILE A N 1
ATOM 2476 C CA . ILE A 1 328 ? 10.938 44.969 8.773 1 93.5 328 ILE A CA 1
ATOM 2477 C C . ILE A 1 328 ? 11.258 45.656 10.102 1 93.5 328 ILE A C 1
ATOM 2479 O O . ILE A 1 328 ? 10.609 46.625 10.492 1 93.5 328 ILE A O 1
ATOM 2483 N N . VAL A 1 329 ? 12.312 45.156 10.766 1 95.31 329 VAL A N 1
ATOM 2484 C CA . VAL A 1 329 ? 12.703 45.719 12.047 1 95.31 329 VAL A CA 1
ATOM 2485 C C . VAL A 1 329 ? 13.195 47.156 11.852 1 95.31 329 VAL A C 1
ATOM 2487 O O . VAL A 1 329 ? 12.859 48.031 12.641 1 95.31 329 VAL A O 1
ATOM 2490 N N . GLN A 1 330 ? 13.922 47.375 10.773 1 94.38 330 GLN A N 1
ATOM 2491 C CA . GLN A 1 330 ? 14.391 48.719 10.484 1 94.38 330 GLN A CA 1
ATOM 2492 C C . GLN A 1 330 ? 13.219 49.656 10.211 1 94.38 330 GLN A C 1
ATOM 2494 O O . GLN A 1 330 ? 13.227 50.812 10.656 1 94.38 330 GLN A O 1
ATOM 2499 N N . GLY A 1 331 ? 12.273 49.125 9.469 1 94.62 331 GLY A N 1
ATOM 2500 C CA . GLY A 1 331 ? 11.086 49.906 9.203 1 94.62 331 GLY A CA 1
ATOM 2501 C C . GLY A 1 331 ? 10.305 50.25 10.461 1 94.62 331 GLY A C 1
ATOM 2502 O O . GLY A 1 331 ? 9.781 51.375 10.586 1 94.62 331 GLY A O 1
ATOM 2503 N N . ILE A 1 332 ? 10.211 49.375 11.406 1 95.81 332 ILE A N 1
ATOM 2504 C CA . ILE A 1 332 ? 9.523 49.594 12.672 1 95.81 332 ILE A CA 1
ATOM 2505 C C . ILE A 1 332 ? 10.258 50.656 13.484 1 95.81 332 ILE A C 1
ATOM 2507 O O . ILE A 1 332 ? 9.641 51.594 13.992 1 95.81 332 ILE A O 1
ATOM 2511 N N . ILE A 1 333 ? 11.602 50.531 13.555 1 95.56 333 ILE A N 1
ATOM 2512 C CA . ILE A 1 333 ? 12.414 51.438 14.344 1 95.56 333 ILE A CA 1
ATOM 2513 C C . ILE A 1 333 ? 12.336 52.844 13.734 1 95.56 333 ILE A C 1
ATOM 2515 O O . ILE A 1 333 ? 12.227 53.844 14.461 1 95.56 333 ILE A O 1
ATOM 2519 N N . ASP A 1 334 ? 12.344 52.875 12.445 1 95.06 334 ASP A N 1
ATOM 2520 C CA . ASP A 1 334 ? 12.227 54.188 11.766 1 95.06 334 ASP A CA 1
ATOM 2521 C C . ASP A 1 334 ? 10.891 54.844 12.07 1 95.06 334 ASP A C 1
ATOM 2523 O O . ASP A 1 334 ? 10.828 56.062 12.273 1 95.06 334 ASP A O 1
ATOM 2527 N N . ALA A 1 335 ? 9.836 54.094 12.117 1 95.31 335 ALA A N 1
ATOM 2528 C CA . ALA A 1 335 ? 8.508 54.625 12.406 1 95.31 335 ALA A CA 1
ATOM 2529 C C . ALA A 1 335 ? 8.414 55.125 13.844 1 95.31 335 ALA A C 1
ATOM 2531 O O . ALA A 1 335 ? 7.84 56.156 14.109 1 95.31 335 ALA A O 1
ATOM 2532 N N . MET A 1 336 ? 8.992 54.406 14.75 1 94.25 336 MET A N 1
ATOM 2533 C CA . MET A 1 336 ? 8.945 54.75 16.172 1 94.25 336 MET A CA 1
ATOM 2534 C C . MET A 1 336 ? 9.828 55.969 16.453 1 94.25 336 MET A C 1
ATOM 2536 O O . MET A 1 336 ? 9.586 56.688 17.422 1 94.25 336 MET A O 1
ATOM 2540 N N . SER A 1 337 ? 10.859 56.219 15.602 1 92.62 337 SER A N 1
ATOM 2541 C CA . SER A 1 337 ? 11.82 57.281 15.828 1 92.62 337 SER A CA 1
ATOM 2542 C C . SER A 1 337 ? 11.273 58.625 15.383 1 92.62 337 SER A C 1
ATOM 2544 O O . SER A 1 337 ? 11.797 59.688 15.766 1 92.62 337 SER A O 1
ATOM 2546 N N . GLU A 1 338 ? 10.219 58.625 14.625 1 90.62 338 GLU A N 1
ATOM 2547 C CA . GLU A 1 338 ? 9.625 59.844 14.156 1 90.62 338 GLU A CA 1
ATOM 2548 C C . GLU A 1 338 ? 8.586 60.375 15.141 1 90.62 338 GLU A C 1
ATOM 2550 O O . GLU A 1 338 ? 7.391 60.406 14.844 1 90.62 338 GLU A O 1
ATOM 2555 N N . ILE A 1 339 ? 8.953 61.031 16.203 1 84.5 339 ILE A N 1
ATOM 2556 C CA . ILE A 1 339 ? 8.18 61.375 17.375 1 84.5 339 ILE A CA 1
ATOM 2557 C C . ILE A 1 339 ? 7.133 62.438 17.016 1 84.5 339 ILE A C 1
ATOM 2559 O O . ILE A 1 339 ? 6.086 62.531 17.656 1 84.5 339 ILE A O 1
ATOM 2563 N N . ASP A 1 340 ? 7.391 63.188 15.867 1 83.94 340 ASP A N 1
ATOM 2564 C CA . ASP A 1 340 ? 6.477 64.25 15.508 1 83.94 340 ASP A CA 1
ATOM 2565 C C . ASP A 1 340 ? 5.203 63.719 14.867 1 83.94 340 ASP A C 1
ATOM 2567 O O . ASP A 1 340 ? 4.18 64.375 14.82 1 83.94 340 ASP A O 1
ATOM 2571 N N . GLU A 1 341 ? 5.27 62.531 14.375 1 88.25 341 GLU A N 1
ATOM 2572 C CA . GLU A 1 341 ? 4.117 61.906 13.75 1 88.25 341 GLU A CA 1
ATOM 2573 C C . GLU A 1 341 ? 3.467 60.906 14.688 1 88.25 341 GLU A C 1
ATOM 2575 O O . GLU A 1 341 ? 3.844 59.719 14.711 1 88.25 341 GLU A O 1
ATOM 2580 N N . SER A 1 342 ? 2.525 61.25 15.477 1 85.56 342 SER A N 1
ATOM 2581 C CA . SER A 1 342 ? 1.941 60.469 16.547 1 85.56 342 SER A CA 1
ATOM 2582 C C . SER A 1 342 ? 1.338 59.188 16.016 1 85.56 342 SER A C 1
ATOM 2584 O O . SER A 1 342 ? 1.508 58.125 16.625 1 85.56 342 SER A O 1
ATOM 2586 N N . LEU A 1 343 ? 0.604 59.281 14.867 1 88.06 343 LEU A N 1
ATOM 2587 C CA . LEU A 1 343 ? -0.044 58.094 14.328 1 88.06 343 LEU A CA 1
ATOM 2588 C C . LEU A 1 343 ? 0.992 57.094 13.852 1 88.06 343 LEU A C 1
ATOM 2590 O O . LEU A 1 343 ? 0.818 55.875 14.047 1 88.06 343 LEU A O 1
ATOM 2594 N N . LEU A 1 344 ? 2.082 57.562 13.211 1 92.62 344 LEU A N 1
ATOM 2595 C CA . LEU A 1 344 ? 3.143 56.688 12.727 1 92.62 344 LEU A CA 1
ATOM 2596 C C . LEU A 1 344 ? 3.855 56 13.891 1 92.62 344 LEU A C 1
ATOM 2598 O O . LEU A 1 344 ? 4.156 54.812 13.828 1 92.62 344 LEU A O 1
ATOM 2602 N N . VAL A 1 345 ? 4.055 56.719 14.961 1 91.94 345 VAL A N 1
ATOM 2603 C CA . VAL A 1 345 ? 4.734 56.188 16.141 1 91.94 345 VAL A CA 1
ATOM 2604 C C . VAL A 1 345 ? 3.854 55.125 16.797 1 91.94 345 VAL A C 1
ATOM 2606 O O . VAL A 1 345 ? 4.344 54.094 17.219 1 91.94 345 VAL A O 1
ATOM 2609 N N . THR A 1 346 ? 2.58 55.406 16.891 1 89.25 346 THR A N 1
ATOM 2610 C CA . THR A 1 346 ? 1.666 54.438 17.516 1 89.25 346 THR A CA 1
ATOM 2611 C C . THR A 1 346 ? 1.643 53.125 16.734 1 89.25 346 THR A C 1
ATOM 2613 O O . THR A 1 346 ? 1.693 52.062 17.328 1 89.25 346 THR A O 1
ATOM 2616 N N . GLU A 1 347 ? 1.557 53.281 15.383 1 91.69 347 GLU A N 1
ATOM 2617 C CA . GLU A 1 347 ? 1.536 52.062 14.57 1 91.69 347 GLU A CA 1
ATOM 2618 C C . GLU A 1 347 ? 2.877 51.344 14.625 1 91.69 347 GLU A C 1
ATOM 2620 O O . GLU A 1 347 ? 2.926 50.125 14.562 1 91.69 347 GLU A O 1
ATOM 2625 N N . GLY A 1 348 ? 3.93 52.094 14.695 1 92.94 348 GLY A N 1
ATOM 2626 C CA . GLY A 1 348 ? 5.234 51.5 14.883 1 92.94 348 GLY A CA 1
ATOM 2627 C C . GLY A 1 348 ? 5.355 50.719 16.188 1 92.94 348 GLY A C 1
ATOM 2628 O O . GLY A 1 348 ? 5.871 49.594 16.203 1 92.94 348 GLY A O 1
ATOM 2629 N N . CYS A 1 349 ? 4.844 51.25 17.281 1 92.56 349 CYS A N 1
ATOM 2630 C CA . CYS A 1 349 ? 4.883 50.594 18.578 1 92.56 349 CYS A CA 1
ATOM 2631 C C . CYS A 1 349 ? 4.016 49.312 18.578 1 92.56 349 CYS A C 1
ATOM 2633 O O . CYS A 1 349 ? 4.406 48.312 19.141 1 92.56 349 CYS A O 1
ATOM 2635 N N . ARG A 1 350 ? 2.904 49.438 17.953 1 90.38 350 ARG A N 1
ATOM 2636 C CA . ARG A 1 350 ? 2.012 48.281 17.875 1 90.38 350 ARG A CA 1
ATOM 2637 C C . ARG A 1 350 ? 2.672 47.125 17.125 1 90.38 350 ARG A C 1
ATOM 2639 O O . ARG A 1 350 ? 2.564 45.969 17.547 1 90.38 350 ARG A O 1
ATOM 2646 N N . THR A 1 351 ? 3.283 47.438 16.047 1 93.31 351 THR A N 1
ATOM 2647 C CA . THR A 1 351 ? 3.947 46.406 15.25 1 93.31 351 THR A CA 1
ATOM 2648 C C . THR A 1 351 ? 5.121 45.812 16.016 1 93.31 351 THR A C 1
ATOM 2650 O O . THR A 1 351 ? 5.355 44.625 15.969 1 93.31 351 THR A O 1
ATOM 2653 N N . ALA A 1 352 ? 5.844 46.688 16.703 1 94.5 352 ALA A N 1
ATOM 2654 C CA . ALA A 1 352 ? 6.953 46.188 17.516 1 94.5 352 ALA A CA 1
ATOM 2655 C C . ALA A 1 352 ? 6.461 45.25 18.609 1 94.5 352 ALA A C 1
ATOM 2657 O O . ALA A 1 352 ? 7.074 44.219 18.859 1 94.5 352 ALA A O 1
ATOM 2658 N N . LEU A 1 353 ? 5.375 45.625 19.219 1 91.62 353 LEU A N 1
ATOM 2659 C CA . LEU A 1 353 ? 4.793 44.812 20.281 1 91.62 353 LEU A CA 1
ATOM 2660 C C . LEU A 1 353 ? 4.453 43.406 19.766 1 91.62 353 LEU A C 1
ATOM 2662 O O . LEU A 1 353 ? 4.758 42.406 20.406 1 91.62 353 LEU A O 1
ATOM 2666 N N . LEU A 1 354 ? 3.883 43.312 18.641 1 89 354 LEU A N 1
ATOM 2667 C CA . LEU A 1 354 ? 3.475 42.031 18.062 1 89 354 LEU A CA 1
ATOM 2668 C C . LEU A 1 354 ? 4.688 41.219 17.609 1 89 354 LEU A C 1
ATOM 2670 O O . LEU A 1 354 ? 4.707 40 17.75 1 89 354 LEU A O 1
ATOM 2674 N N . ALA A 1 355 ? 5.664 41.875 17.078 1 91.5 355 ALA A N 1
ATOM 2675 C CA . ALA A 1 355 ? 6.855 41.188 16.594 1 91.5 355 ALA A CA 1
ATOM 2676 C C . ALA A 1 355 ? 7.672 40.625 17.75 1 91.5 355 ALA A C 1
ATOM 2678 O O . ALA A 1 355 ? 8.258 39.562 17.641 1 91.5 355 ALA A O 1
ATOM 2679 N N . LEU A 1 356 ? 7.719 41.344 18.828 1 92.88 356 LEU A N 1
ATOM 2680 C CA . LEU A 1 356 ? 8.609 41 19.938 1 92.88 356 LEU A CA 1
ATOM 2681 C C . LEU A 1 356 ? 7.961 39.969 20.844 1 92.88 356 LEU A C 1
ATOM 2683 O O . LEU A 1 356 ? 8.617 39.438 21.75 1 92.88 356 LEU A O 1
ATOM 2687 N N . ARG A 1 357 ? 6.715 39.688 20.688 1 87.69 357 ARG A N 1
ATOM 2688 C CA . ARG A 1 357 ? 6.027 38.688 21.484 1 87.69 357 ARG A CA 1
ATOM 2689 C C . ARG A 1 357 ? 6.676 37.312 21.312 1 87.69 357 ARG A C 1
ATOM 2691 O O . ARG A 1 357 ? 6.668 36.5 22.234 1 87.69 357 ARG A O 1
ATOM 2698 N N . TYR A 1 358 ? 7.238 37.125 20.188 1 86.69 358 TYR A N 1
ATOM 2699 C CA . TYR A 1 358 ? 7.793 35.812 19.875 1 86.69 358 TYR A CA 1
ATOM 2700 C C . TYR A 1 358 ? 9.312 35.812 20.016 1 86.69 358 TYR A C 1
ATOM 2702 O O . TYR A 1 358 ? 9.953 36.844 19.812 1 86.69 358 TYR A O 1
ATOM 2710 N N . TYR A 1 359 ? 9.75 34.656 20.359 1 86.88 359 TYR A N 1
ATOM 2711 C CA . TYR A 1 359 ? 11.195 34.531 20.453 1 86.88 359 TYR A CA 1
ATOM 2712 C C . TYR A 1 359 ? 11.836 34.375 19.078 1 86.88 359 TYR A C 1
ATOM 2714 O O . TYR A 1 359 ? 11.219 33.844 18.172 1 86.88 359 TYR A O 1
ATOM 2722 N N . GLY A 1 360 ? 13.148 35 18.891 1 85 360 GLY A N 1
ATOM 2723 C CA . GLY A 1 360 ? 13.836 34.812 17.609 1 85 360 GLY A CA 1
ATOM 2724 C C . GLY A 1 360 ? 15.047 35.719 17.469 1 85 360 GLY A C 1
ATOM 2725 O O . GLY A 1 360 ? 15.344 36.531 18.344 1 85 360 GLY A O 1
ATOM 2726 N N . ASN A 1 361 ? 15.625 35.688 16.406 1 86.38 361 ASN A N 1
ATOM 2727 C CA . ASN A 1 361 ? 16.859 36.406 16.125 1 86.38 361 ASN A CA 1
ATOM 2728 C C . ASN A 1 361 ? 16.578 37.906 15.898 1 86.38 361 ASN A C 1
ATOM 2730 O O . ASN A 1 361 ? 17.484 38.719 15.984 1 86.38 361 ASN A O 1
ATOM 2734 N N . HIS A 1 362 ? 15.344 38.219 15.641 1 91.19 362 HIS A N 1
ATOM 2735 C CA . HIS A 1 362 ? 15 39.594 15.352 1 91.19 362 HIS A CA 1
ATOM 2736 C C . HIS A 1 362 ? 15.211 40.5 16.578 1 91.19 362 HIS A C 1
ATOM 2738 O O . HIS A 1 362 ? 15.344 41.719 16.453 1 91.19 362 HIS A O 1
ATOM 2744 N N . HIS A 1 363 ? 15.227 39.906 17.75 1 91.62 363 HIS A N 1
ATOM 2745 C CA . HIS A 1 363 ? 15.492 40.656 18.969 1 91.62 363 HIS A CA 1
ATOM 2746 C C . HIS A 1 363 ? 16.875 41.312 18.922 1 91.62 363 HIS A C 1
ATOM 2748 O O . HIS A 1 363 ? 17.047 42.438 19.344 1 91.62 363 HIS A O 1
ATOM 2754 N N . ARG A 1 364 ? 17.812 40.5 18.438 1 90 364 ARG A N 1
ATOM 2755 C CA . ARG A 1 364 ? 19.172 41 18.281 1 90 364 ARG A CA 1
ATOM 2756 C C . ARG A 1 364 ? 19.188 42.219 17.359 1 90 364 ARG A C 1
ATOM 2758 O O . ARG A 1 364 ? 19.922 43.188 17.609 1 90 364 ARG A O 1
ATOM 2765 N N . CYS A 1 365 ? 18.406 42.188 16.312 1 90.88 365 CYS A N 1
ATOM 2766 C CA . CYS A 1 365 ? 18.328 43.281 15.352 1 90.88 365 CYS A CA 1
ATOM 2767 C C . CYS A 1 365 ? 17.719 44.531 15.984 1 90.88 365 CYS A C 1
ATOM 2769 O O . CYS A 1 365 ? 18.156 45.656 15.695 1 90.88 365 CYS A O 1
ATOM 2771 N N . PHE A 1 366 ? 16.75 44.438 16.891 1 93.62 366 PHE A N 1
ATOM 2772 C CA . PHE A 1 366 ? 16.172 45.594 17.594 1 93.62 366 PHE A CA 1
ATOM 2773 C C . PHE A 1 366 ? 17.203 46.281 18.453 1 93.62 366 PHE A C 1
ATOM 2775 O O . PHE A 1 366 ? 17.312 47.5 18.469 1 93.62 366 PHE A O 1
ATOM 2782 N N . TRP A 1 367 ? 17.984 45.469 19.156 1 90.88 367 TRP A N 1
ATOM 2783 C CA . TRP A 1 367 ? 19 46 20.031 1 90.88 367 TRP A CA 1
ATOM 2784 C C . TRP A 1 367 ? 20.125 46.688 19.25 1 90.88 367 TRP A C 1
ATOM 2786 O O . TRP A 1 367 ? 20.641 47.719 19.641 1 90.88 367 TRP A O 1
ATOM 2796 N N . SER A 1 368 ? 20.5 46.062 18.078 1 89.62 368 SER A N 1
ATOM 2797 C CA . SER A 1 368 ? 21.562 46.625 17.234 1 89.62 368 SER A CA 1
ATOM 2798 C C . SER A 1 368 ? 21.141 47.969 16.656 1 89.62 368 SER A C 1
ATOM 2800 O O . SER A 1 368 ? 22 48.781 16.328 1 89.62 368 SER A O 1
ATOM 2802 N N . ASN A 1 369 ? 19.828 48.25 16.594 1 90.38 369 ASN A N 1
ATOM 2803 C CA . ASN A 1 369 ? 19.312 49.531 16.062 1 90.38 369 ASN A CA 1
ATOM 2804 C C . ASN A 1 369 ? 18.938 50.469 17.188 1 90.38 369 ASN A C 1
ATOM 2806 O O . ASN A 1 369 ? 18.094 51.375 16.984 1 90.38 369 ASN A O 1
ATOM 2810 N N . SER A 1 370 ? 19.438 50.281 18.406 1 89.12 370 SER A N 1
ATOM 2811 C CA . SER A 1 370 ? 19.328 51.188 19.562 1 89.12 370 SER A CA 1
ATOM 2812 C C . SER A 1 370 ? 17.859 51.406 19.938 1 89.12 370 SER A C 1
ATOM 2814 O O . SER A 1 370 ? 17.422 52.531 20.094 1 89.12 370 SER A O 1
ATOM 2816 N N . ILE A 1 371 ? 17.141 50.344 20.094 1 92.69 371 ILE A N 1
ATOM 2817 C CA . ILE A 1 371 ? 15.719 50.406 20.438 1 92.69 371 ILE A CA 1
ATOM 2818 C C . ILE A 1 371 ? 15.539 51.062 21.797 1 92.69 371 ILE A C 1
ATOM 2820 O O . ILE A 1 371 ? 14.523 51.719 22.047 1 92.69 371 ILE A O 1
ATOM 2824 N N . ASP A 1 372 ? 16.516 50.938 22.703 1 90.44 372 ASP A N 1
ATOM 2825 C CA . ASP A 1 372 ? 16.422 51.562 24.031 1 90.44 372 ASP A CA 1
ATOM 2826 C C . ASP A 1 372 ? 16.406 53.094 23.922 1 90.44 372 ASP A C 1
ATOM 2828 O O . ASP A 1 372 ? 15.633 53.75 24.609 1 90.44 372 ASP A O 1
ATOM 2832 N N . GLU A 1 373 ? 17.172 53.562 23.031 1 89.94 373 GLU A N 1
ATOM 2833 C CA . GLU A 1 373 ? 17.188 55.031 22.812 1 89.94 373 GLU A CA 1
ATOM 2834 C C . GLU A 1 373 ? 15.852 55.5 22.25 1 89.94 373 GLU A C 1
ATOM 2836 O O . GLU A 1 373 ? 15.344 56.531 22.656 1 89.94 373 GLU A O 1
ATOM 2841 N N . VAL A 1 374 ? 15.32 54.719 21.328 1 91.62 374 VAL A N 1
ATOM 2842 C CA . VAL A 1 374 ? 14.055 55.094 20.688 1 91.62 374 VAL A CA 1
ATOM 2843 C C . VAL A 1 374 ? 12.938 55.094 21.734 1 91.62 374 VAL A C 1
ATOM 2845 O O . VAL A 1 374 ? 12.109 56 21.75 1 91.62 374 VAL A O 1
ATOM 2848 N N . LEU A 1 375 ? 12.898 54.062 22.594 1 92.44 375 LEU A N 1
ATOM 2849 C CA . LEU A 1 375 ? 11.867 53.969 23.625 1 92.44 375 LEU A CA 1
ATOM 2850 C C . LEU A 1 375 ? 11.984 55.125 24.609 1 92.44 375 LEU A C 1
ATOM 2852 O O . LEU A 1 375 ? 10.977 55.719 25.031 1 92.44 375 LEU A O 1
ATOM 2856 N N . TYR A 1 376 ? 13.242 55.5 24.906 1 89 376 TYR A N 1
ATOM 2857 C CA . TYR A 1 376 ? 13.469 56.594 25.828 1 89 376 TYR A CA 1
ATOM 2858 C C . TYR A 1 376 ? 12.969 57.906 25.25 1 89 376 TYR A C 1
ATOM 2860 O O . TYR A 1 376 ? 12.336 58.719 25.938 1 89 376 TYR A O 1
ATOM 2868 N N . LYS A 1 377 ? 13.219 58.125 23.984 1 86.75 377 LYS A N 1
ATOM 2869 C CA . LYS A 1 377 ? 12.805 59.344 23.312 1 86.75 377 LYS A CA 1
ATOM 2870 C C . LYS A 1 377 ? 11.289 59.469 23.234 1 86.75 377 LYS A C 1
ATOM 2872 O O . LYS A 1 377 ? 10.727 60.562 23.297 1 86.75 377 LYS A O 1
ATOM 2877 N N . ILE A 1 378 ? 10.594 58.344 23.078 1 88.31 378 ILE A N 1
ATOM 2878 C CA . ILE A 1 378 ? 9.141 58.312 23 1 88.31 378 ILE A CA 1
ATOM 2879 C C . ILE A 1 378 ? 8.547 58.719 24.344 1 88.31 378 ILE A C 1
ATOM 2881 O O . ILE A 1 378 ? 7.559 59.469 24.406 1 88.31 378 ILE A O 1
ATOM 2885 N N . LEU A 1 379 ? 9.156 58.25 25.453 1 85.25 379 LEU A N 1
ATOM 2886 C CA . LEU A 1 379 ? 8.664 58.562 26.781 1 85.25 379 LEU A CA 1
ATOM 2887 C C . LEU A 1 379 ? 8.992 60.031 27.156 1 85.25 379 LEU A C 1
ATOM 2889 O O . LEU A 1 379 ? 8.172 60.719 27.75 1 85.25 379 LEU A O 1
ATOM 2893 N N . ALA A 1 380 ? 10.289 60.5 26.781 1 79.75 380 ALA A N 1
ATOM 2894 C CA . ALA A 1 380 ? 10.766 61.844 27.156 1 79.75 380 ALA A CA 1
ATOM 2895 C C . ALA A 1 380 ? 10.109 62.906 26.297 1 79.75 380 ALA A C 1
ATOM 2897 O O . ALA A 1 380 ? 9.953 64.062 26.734 1 79.75 380 ALA A O 1
ATOM 2898 N N . GLY A 1 381 ? 9.484 62.562 25.203 1 69.38 381 GLY A N 1
ATOM 2899 C CA . GLY A 1 381 ? 8.922 63.562 24.312 1 69.38 381 GLY A CA 1
ATOM 2900 C C . GLY A 1 381 ? 9.945 64.562 23.797 1 69.38 381 GLY A C 1
ATOM 2901 O O . GLY A 1 381 ? 11.117 64.188 23.609 1 69.38 381 GLY A O 1
ATOM 2902 N N . HIS A 1 382 ? 9.695 65.75 23.344 1 58.16 382 HIS A N 1
ATOM 2903 C CA . HIS A 1 382 ? 10.555 66.812 22.797 1 58.16 382 HIS A CA 1
ATOM 2904 C C . HIS A 1 382 ? 11.445 67.438 23.875 1 58.16 382 HIS A C 1
ATOM 2906 O O . HIS A 1 382 ? 12.258 68.312 23.594 1 58.16 382 HIS A O 1
ATOM 2912 N N . CYS A 1 383 ? 11.211 67.062 25.094 1 49.53 383 CYS A N 1
ATOM 2913 C CA . CYS A 1 383 ? 11.938 67.812 26.094 1 49.53 383 CYS A CA 1
ATOM 2914 C C . CYS A 1 383 ? 13.391 67.375 26.172 1 49.53 383 CYS A C 1
ATOM 2916 O O . CYS A 1 383 ? 14.102 67.75 27.109 1 49.53 383 CYS A O 1
ATOM 2918 N N . SER A 1 384 ? 13.914 66.375 25.469 1 48.97 384 SER A N 1
ATOM 2919 C CA . SER A 1 384 ? 15.156 65.812 25.969 1 48.97 384 SER A CA 1
ATOM 2920 C C . SER A 1 384 ? 16.359 66.688 25.656 1 48.97 384 SER A C 1
ATOM 2922 O O . SER A 1 384 ? 16.719 66.875 24.484 1 48.97 384 SER A O 1
ATOM 2924 N N . SER A 1 385 ? 16.531 67.75 26.359 1 43.56 385 SER A N 1
ATOM 2925 C CA . SER A 1 385 ? 17.891 68.25 26.344 1 43.56 385 SER A CA 1
ATOM 2926 C C . SER A 1 385 ? 18.891 67.125 26.703 1 43.56 385 SER A C 1
ATOM 2928 O O . SER A 1 385 ? 18.578 66.312 27.531 1 43.56 385 SER A O 1
ATOM 2930 N N . GLU A 1 386 ? 19.891 66.812 25.906 1 44.44 386 GLU A N 1
ATOM 2931 C CA . GLU A 1 386 ? 20.969 65.812 25.938 1 44.44 386 GLU A CA 1
ATOM 2932 C C . GLU A 1 386 ? 21.438 65.562 27.375 1 44.44 386 GLU A C 1
ATOM 2934 O O . GLU A 1 386 ? 21.906 64.438 27.688 1 44.44 386 GLU A O 1
ATOM 2939 N N . HIS A 1 387 ? 21.766 66.562 28.219 1 40.84 387 HIS A N 1
ATOM 2940 C CA . HIS A 1 387 ? 22.688 66.438 29.344 1 40.84 387 HIS A CA 1
ATOM 2941 C C . HIS A 1 387 ? 22.062 65.688 30.516 1 40.84 387 HIS A C 1
ATOM 2943 O O . HIS A 1 387 ? 22.734 65.438 31.516 1 40.84 387 HIS A O 1
ATOM 2949 N N . GLN A 1 388 ? 20.781 65.688 30.891 1 41.66 388 GLN A N 1
ATOM 2950 C CA . GLN A 1 388 ? 20.328 65.312 32.219 1 41.66 388 GLN A CA 1
ATOM 2951 C C . GLN A 1 388 ? 19.984 63.844 32.281 1 41.66 388 GLN A C 1
ATOM 2953 O O . GLN A 1 388 ? 18.844 63.469 32.625 1 41.66 388 GLN A O 1
ATOM 2958 N N . THR A 1 389 ? 20.609 62.906 31.719 1 45 389 THR A N 1
ATOM 2959 C CA . THR A 1 389 ? 20.359 61.469 31.609 1 45 389 THR A CA 1
ATOM 2960 C C . THR A 1 389 ? 20.453 60.781 32.969 1 45 389 THR A C 1
ATOM 2962 O O . THR A 1 389 ? 20.078 59.625 33.125 1 45 389 THR A O 1
ATOM 2965 N N . HIS A 1 390 ? 21.297 61.312 33.969 1 42 390 HIS A N 1
ATOM 2966 C CA . HIS A 1 390 ? 21.656 60.406 35.062 1 42 390 HIS A CA 1
ATOM 2967 C C . HIS A 1 390 ? 20.422 60 35.875 1 42 390 HIS A C 1
ATOM 2969 O O . HIS A 1 390 ? 20.266 58.812 36.219 1 42 390 HIS A O 1
ATOM 2975 N N . GLN A 1 391 ? 19.875 60.906 37 1 43.84 391 GLN A N 1
ATOM 2976 C CA . GLN A 1 391 ? 19.016 60.531 38.125 1 43.84 391 GLN A CA 1
ATOM 2977 C C . GLN A 1 391 ? 17.547 60.719 37.781 1 43.84 391 GLN A C 1
ATOM 2979 O O . GLN A 1 391 ? 16.875 61.562 38.406 1 43.84 391 GLN A O 1
ATOM 2984 N N . MET A 1 392 ? 17.016 60.438 36.625 1 44.47 392 MET A N 1
ATOM 2985 C CA . MET A 1 392 ? 15.664 60.844 36.312 1 44.47 392 MET A CA 1
ATOM 2986 C C . MET A 1 392 ? 14.641 59.969 37.031 1 44.47 392 MET A C 1
ATOM 2988 O O . MET A 1 392 ? 14.68 58.75 36.906 1 44.47 392 MET A O 1
ATOM 2992 N N . ARG A 1 393 ? 14.031 60.375 38.094 1 47.75 393 ARG A N 1
ATOM 2993 C CA . ARG A 1 393 ? 12.906 59.781 38.781 1 47.75 393 ARG A CA 1
ATOM 2994 C C . ARG A 1 393 ? 11.633 59.812 37.938 1 47.75 393 ARG A C 1
ATOM 2996 O O . ARG A 1 393 ? 11.539 60.625 37 1 47.75 393 ARG A O 1
ATOM 3003 N N . HIS A 1 394 ? 10.742 58.938 38.188 1 46.06 394 HIS A N 1
ATOM 3004 C CA . HIS A 1 394 ? 9.453 58.781 37.531 1 46.06 394 HIS A CA 1
ATOM 3005 C C . HIS A 1 394 ? 8.82 60.125 37.219 1 46.06 394 HIS A C 1
ATOM 3007 O O . HIS A 1 394 ? 8.305 60.312 36.125 1 46.06 394 HIS A O 1
ATOM 3013 N N . GLY A 1 395 ? 8.828 61.125 38.125 1 44.31 395 GLY A N 1
ATOM 3014 C CA . GLY A 1 395 ? 8.125 62.406 38 1 44.31 395 GLY A CA 1
ATOM 3015 C C . GLY A 1 395 ? 8.711 63.312 36.938 1 44.31 395 GLY A C 1
ATOM 3016 O O . GLY A 1 395 ? 8.031 64.188 36.438 1 44.31 395 GLY A O 1
ATOM 3017 N N . ASP A 1 396 ? 9.93 63.25 36.656 1 47.81 396 ASP A N 1
ATOM 3018 C CA . ASP A 1 396 ? 10.594 64.25 35.812 1 47.81 396 ASP A CA 1
ATOM 3019 C C . ASP A 1 396 ? 10.398 63.906 34.344 1 47.81 396 ASP A C 1
ATOM 3021 O O . ASP A 1 396 ? 10.453 64.812 33.469 1 47.81 396 ASP A O 1
ATOM 3025 N N . LEU A 1 397 ? 10.516 62.625 34.062 1 47.19 397 LEU A N 1
ATOM 3026 C CA . LEU A 1 397 ? 10.32 62.25 32.656 1 47.19 397 LEU A CA 1
ATOM 3027 C C . LEU A 1 397 ? 8.906 62.594 32.188 1 47.19 397 LEU A C 1
ATOM 3029 O O . LEU A 1 397 ? 8.648 62.656 30.984 1 47.19 397 LEU A O 1
ATOM 3033 N N . PHE A 1 398 ? 7.879 62.5 33.094 1 46.34 398 PHE A N 1
ATOM 3034 C CA . PHE A 1 398 ? 6.488 62.625 32.656 1 46.34 398 PHE A CA 1
ATOM 3035 C C . PHE A 1 398 ? 6.059 64.062 32.594 1 46.34 398 PHE A C 1
ATOM 3037 O O . PHE A 1 398 ? 5.719 64.688 33.625 1 46.34 398 PHE A O 1
ATOM 3044 N N . ASN A 1 399 ? 6.699 64.875 31.891 1 40.31 399 ASN A N 1
ATOM 3045 C CA . ASN A 1 399 ? 6.098 66.25 31.734 1 40.31 399 ASN A CA 1
ATOM 3046 C C . ASN A 1 399 ? 4.617 66.125 31.375 1 40.31 399 ASN A C 1
ATOM 3048 O O . ASN A 1 399 ? 4.215 65.25 30.641 1 40.31 399 ASN A O 1
ATOM 3052 N N . LYS A 1 400 ? 3.648 66.812 32.219 1 38.81 400 LYS A N 1
ATOM 3053 C CA . LYS A 1 400 ? 2.199 66.938 32.312 1 38.81 400 LYS A CA 1
ATOM 3054 C C . LYS A 1 400 ? 1.54 67 30.953 1 38.81 400 LYS A C 1
ATOM 3056 O O . LYS A 1 400 ? 0.379 66.625 30.797 1 38.81 400 LYS A O 1
ATOM 3061 N N . ASP A 1 401 ? 2.008 67.938 30.016 1 37 401 ASP A N 1
ATOM 3062 C CA . ASP A 1 401 ? 0.985 68.438 29.125 1 37 401 ASP A CA 1
ATOM 3063 C C . ASP A 1 401 ? 0.416 67.375 28.234 1 37 401 ASP A C 1
ATOM 3065 O O . ASP A 1 401 ? -0.582 67.562 27.531 1 37 401 ASP A O 1
ATOM 3069 N N . TYR A 1 402 ? 1.223 66.625 27.344 1 35.75 402 TYR A N 1
ATOM 3070 C CA . TYR A 1 402 ? 0.573 66.25 26.094 1 35.75 402 TYR A CA 1
ATOM 3071 C C . TYR A 1 402 ? -0.254 64.938 26.312 1 35.75 402 TYR A C 1
ATOM 3073 O O . TYR A 1 402 ? 0.285 63.906 26.672 1 35.75 402 TYR A O 1
ATOM 3081 N N . LYS A 1 403 ? -1.469 64.938 26.531 1 43.19 403 LYS A N 1
ATOM 3082 C CA . LYS A 1 403 ? -2.568 64 26.531 1 43.19 403 LYS A CA 1
ATOM 3083 C C . LYS A 1 403 ? -2.271 62.812 25.609 1 43.19 403 LYS A C 1
ATOM 3085 O O . LYS A 1 403 ? -2.555 61.656 25.938 1 43.19 403 LYS A O 1
ATOM 3090 N N . ASP A 1 404 ? -1.891 63.219 24.391 1 44.69 404 ASP A N 1
ATOM 3091 C CA . ASP A 1 404 ? -1.809 62.219 23.312 1 44.69 404 ASP A CA 1
ATOM 3092 C C . ASP A 1 404 ? -0.649 61.281 23.531 1 44.69 404 ASP A C 1
ATOM 3094 O O . ASP A 1 404 ? -0.667 60.125 23.031 1 44.69 404 ASP A O 1
ATOM 3098 N N . ILE A 1 405 ? 0.479 61.656 24.234 1 46.44 405 ILE A N 1
ATOM 3099 C CA . ILE A 1 405 ? 1.677 60.875 24.469 1 46.44 405 ILE A CA 1
ATOM 3100 C C . ILE A 1 405 ? 1.395 59.844 25.547 1 46.44 405 ILE A C 1
ATOM 3102 O O . ILE A 1 405 ? 2.062 58.812 25.609 1 46.44 405 ILE A O 1
ATOM 3106 N N . MET A 1 406 ? 0.557 60.156 26.5 1 51.38 406 MET A N 1
ATOM 3107 C CA . MET A 1 406 ? 0.182 59.281 27.594 1 51.38 406 MET A CA 1
ATOM 3108 C C . MET A 1 406 ? -0.318 57.938 27.078 1 51.38 406 MET A C 1
ATOM 3110 O O . MET A 1 406 ? -0.12 56.906 27.734 1 51.38 406 MET A O 1
ATOM 3114 N N . ASN A 1 407 ? -0.833 58.031 25.859 1 67.81 407 ASN A N 1
ATOM 3115 C CA . ASN A 1 407 ? -1.477 56.844 25.328 1 67.81 407 ASN A CA 1
ATOM 3116 C C . ASN A 1 407 ? -0.452 55.844 24.781 1 67.81 407 ASN A C 1
ATOM 3118 O O . ASN A 1 407 ? -0.798 54.719 24.453 1 67.81 407 ASN A O 1
ATOM 3122 N N . MET A 1 408 ? 0.93 56.281 24.953 1 81.69 408 MET A N 1
ATOM 3123 C CA . MET A 1 408 ? 1.939 55.406 24.359 1 81.69 408 MET A CA 1
ATOM 3124 C C . MET A 1 408 ? 2.732 54.656 25.438 1 81.69 408 MET A C 1
ATOM 3126 O O . MET A 1 408 ? 3.473 53.719 25.141 1 81.69 408 MET A O 1
ATOM 3130 N N . HIS A 1 409 ? 2.564 55.062 26.719 1 83.69 409 HIS A N 1
ATOM 3131 C CA . HIS A 1 409 ? 3.377 54.531 27.797 1 83.69 409 HIS A CA 1
ATOM 3132 C C . HIS A 1 409 ? 3.191 53 27.922 1 83.69 409 HIS A C 1
ATOM 3134 O O . HIS A 1 409 ? 4.172 52.25 27.984 1 83.69 409 HIS A O 1
ATOM 3140 N N . PRO A 1 410 ? 1.95 52.625 27.844 1 86.62 410 PRO A N 1
ATOM 3141 C CA . PRO A 1 410 ? 1.769 51.188 27.969 1 86.62 410 PRO A CA 1
ATOM 3142 C C . PRO A 1 410 ? 2.488 50.375 26.875 1 86.62 410 PRO A C 1
ATOM 3144 O O . PRO A 1 410 ? 2.986 49.281 27.141 1 86.62 410 PRO A O 1
ATOM 3147 N N . TYR A 1 411 ? 2.586 50.969 25.672 1 90 411 TYR A N 1
ATOM 3148 C CA . TYR A 1 411 ? 3.297 50.281 24.594 1 90 411 TYR A CA 1
ATOM 3149 C C . TYR A 1 411 ? 4.785 50.188 24.906 1 90 411 TYR A C 1
ATOM 3151 O O . TYR A 1 411 ? 5.398 49.156 24.688 1 90 411 TYR A O 1
ATOM 3159 N N . VAL A 1 412 ? 5.312 51.281 25.406 1 91.44 412 VAL A N 1
ATOM 3160 C CA . VAL A 1 412 ? 6.746 51.344 25.672 1 91.44 412 VAL A CA 1
ATOM 3161 C C . VAL A 1 412 ? 7.121 50.312 26.719 1 91.44 412 VAL A C 1
ATOM 3163 O O . VAL A 1 412 ? 8.102 49.594 26.562 1 91.44 412 VAL A O 1
ATOM 3166 N N . TRP A 1 413 ? 6.305 50.188 27.734 1 92.38 413 TRP A N 1
ATOM 3167 C CA . TRP A 1 413 ? 6.613 49.25 28.797 1 92.38 413 TRP A CA 1
ATOM 3168 C C . TRP A 1 413 ? 6.484 47.812 28.312 1 92.38 413 TRP A C 1
ATOM 3170 O O . TRP A 1 413 ? 7.336 46.969 28.625 1 92.38 413 TRP A O 1
ATOM 3180 N N . ASP A 1 414 ? 5.434 47.5 27.609 1 92.44 414 ASP A N 1
ATOM 3181 C CA . ASP A 1 414 ? 5.27 46.156 27.078 1 92.44 414 ASP A CA 1
ATOM 3182 C C . ASP A 1 414 ? 6.43 45.781 26.156 1 92.44 414 ASP A C 1
ATOM 3184 O O . ASP A 1 414 ? 6.91 44.625 26.188 1 92.44 414 ASP A O 1
ATOM 3188 N N . ILE A 1 415 ? 6.789 46.719 25.297 1 95.25 415 ILE A N 1
ATOM 3189 C CA . ILE A 1 415 ? 7.891 46.469 24.375 1 95.25 415 ILE A CA 1
ATOM 3190 C C . ILE A 1 415 ? 9.172 46.219 25.172 1 95.25 415 ILE A C 1
ATOM 3192 O O . ILE A 1 415 ? 9.914 45.281 24.875 1 95.25 415 ILE A O 1
ATOM 3196 N N . LEU A 1 416 ? 9.391 47.062 26.172 1 94.88 416 LEU A N 1
ATOM 3197 C CA . LEU A 1 416 ? 10.57 46.875 27 1 94.88 416 LEU A CA 1
ATOM 3198 C C . LEU A 1 416 ? 10.555 45.531 27.688 1 94.88 416 LEU A C 1
ATOM 3200 O O . LEU A 1 416 ? 11.594 44.844 27.797 1 94.88 416 LEU A O 1
ATOM 3204 N N . GLY A 1 417 ? 9.414 45.125 28.203 1 95.06 417 GLY A N 1
ATOM 3205 C CA . GLY A 1 417 ? 9.281 43.812 28.828 1 95.06 417 GLY A CA 1
ATOM 3206 C C . GLY A 1 417 ? 9.648 42.656 27.891 1 95.06 417 GLY A C 1
ATOM 3207 O O . GLY A 1 417 ? 10.422 41.781 28.266 1 95.06 417 GLY A O 1
ATOM 3208 N N . TYR A 1 418 ? 9.125 42.719 26.688 1 94.31 418 TYR A N 1
ATOM 3209 C CA . TYR A 1 418 ? 9.391 41.656 25.719 1 94.31 418 TYR A CA 1
ATOM 3210 C C . TYR A 1 418 ? 10.852 41.656 25.297 1 94.31 418 TYR A C 1
ATOM 3212 O O . TYR A 1 418 ? 11.438 40.594 25.078 1 94.31 418 TYR A O 1
ATOM 3220 N N . LEU A 1 419 ? 11.422 42.812 25.125 1 94.44 419 LEU A N 1
ATOM 3221 C CA . LEU A 1 419 ? 12.836 42.906 24.781 1 94.44 419 LEU A CA 1
ATOM 3222 C C . LEU A 1 419 ? 13.695 42.281 25.875 1 94.44 419 LEU A C 1
ATOM 3224 O O . LEU A 1 419 ? 14.688 41.625 25.594 1 94.44 419 LEU A O 1
ATOM 3228 N N . ALA A 1 420 ? 13.273 42.5 27.109 1 94.62 420 ALA A N 1
ATOM 3229 C CA . ALA A 1 420 ? 14.055 42.031 28.266 1 94.62 420 ALA A CA 1
ATOM 3230 C C . ALA A 1 420 ? 13.938 40.531 28.422 1 94.62 420 ALA A C 1
ATOM 3232 O O . ALA A 1 420 ? 14.938 39.844 28.641 1 94.62 420 ALA A O 1
ATOM 3233 N N . VAL A 1 421 ? 12.734 40 28.328 1 94 421 VAL A N 1
ATOM 3234 C CA . VAL A 1 421 ? 12.5 38.594 28.656 1 94 421 VAL A CA 1
ATOM 3235 C C . VAL A 1 421 ? 13.172 37.719 27.609 1 94 421 VAL A C 1
ATOM 3237 O O . VAL A 1 421 ? 13.547 36.562 27.906 1 94 421 VAL A O 1
ATOM 3240 N N . HIS A 1 422 ? 13.352 38.219 26.359 1 92.06 422 HIS A N 1
ATOM 3241 C CA . HIS A 1 422 ? 13.969 37.406 25.312 1 92.06 422 HIS A CA 1
ATOM 3242 C C . HIS A 1 422 ? 15.414 37.812 25.078 1 92.06 422 HIS A C 1
ATOM 3244 O O . HIS A 1 422 ? 16.031 37.438 24.094 1 92.06 422 HIS A O 1
ATOM 3250 N N . CYS A 1 423 ? 15.953 38.594 25.938 1 91.81 423 CYS A N 1
ATOM 3251 C CA . CYS A 1 423 ? 17.312 39.094 25.75 1 91.81 423 CYS A CA 1
ATOM 3252 C C . CYS A 1 423 ? 18.344 38.125 26.297 1 91.81 423 CYS A C 1
ATOM 3254 O O . CYS A 1 423 ? 18.312 37.75 27.469 1 91.81 423 CYS A O 1
ATOM 3256 N N . ASN A 1 424 ? 19.203 37.719 25.406 1 87.06 424 ASN A N 1
ATOM 3257 C CA . ASN A 1 424 ? 20.344 36.938 25.844 1 87.06 424 ASN A CA 1
ATOM 3258 C C . ASN A 1 424 ? 21.547 37.812 26.172 1 87.06 424 ASN A C 1
ATOM 3260 O O . ASN A 1 424 ? 21.562 39 25.828 1 87.06 424 ASN A O 1
ATOM 3264 N N . ASN A 1 425 ? 22.531 37.312 26.844 1 84.19 425 ASN A N 1
ATOM 3265 C CA . ASN A 1 425 ? 23.703 38.062 27.266 1 84.19 425 ASN A CA 1
ATOM 3266 C C . ASN A 1 425 ? 24.484 38.625 26.078 1 84.19 425 ASN A C 1
ATOM 3268 O O . ASN A 1 425 ? 25.094 39.688 26.156 1 84.19 425 ASN A O 1
ATOM 3272 N N . GLU A 1 426 ? 24.344 38.031 24.922 1 81.19 426 GLU A N 1
ATOM 3273 C CA . GLU A 1 426 ? 25.125 38.406 23.75 1 81.19 426 GLU A CA 1
ATOM 3274 C C . GLU A 1 426 ? 24.5 39.594 23.016 1 81.19 426 GLU A C 1
ATOM 3276 O O . GLU A 1 426 ? 25.172 40.281 22.266 1 81.19 426 GLU A O 1
ATOM 3281 N N . TYR A 1 427 ? 23.266 39.875 23.281 1 78.06 427 TYR A N 1
ATOM 3282 C CA . TYR A 1 427 ? 22.547 40.844 22.5 1 78.06 427 TYR A CA 1
ATOM 3283 C C . TYR A 1 427 ? 22.906 42.281 22.938 1 78.06 427 TYR A C 1
ATOM 3285 O O . TYR A 1 427 ? 22.906 43.188 22.125 1 78.06 427 TYR A O 1
ATOM 3293 N N . LEU A 1 428 ? 23.234 42.469 24.188 1 78.94 428 LEU A N 1
ATOM 3294 C CA . LEU A 1 428 ? 23.484 43.812 24.703 1 78.94 428 LEU A CA 1
ATOM 3295 C C . LEU A 1 428 ? 24.859 44.312 24.281 1 78.94 428 LEU A C 1
ATOM 3297 O O . LEU A 1 428 ? 25.125 45.531 24.266 1 78.94 428 LEU A O 1
ATOM 3301 N N . SER A 1 429 ? 25.75 43.344 23.938 1 75.44 429 SER A N 1
ATOM 3302 C CA . SER A 1 429 ? 27.094 43.75 23.516 1 75.44 429 SER A CA 1
ATOM 3303 C C . SER A 1 429 ? 27.078 44.406 22.141 1 75.44 429 SER A C 1
ATOM 3305 O O . SER A 1 429 ? 28 45.156 21.797 1 75.44 429 SER A O 1
ATOM 3307 N N . VAL A 1 430 ? 26.016 44.281 21.359 1 70.06 430 VAL A N 1
ATOM 3308 C CA . VAL A 1 430 ? 25.938 44.75 19.984 1 70.06 430 VAL A CA 1
ATOM 3309 C C . VAL A 1 430 ? 25.469 46.219 19.969 1 70.06 430 VAL A C 1
ATOM 3311 O O . VAL A 1 430 ? 25.547 46.906 18.938 1 70.06 430 VAL A O 1
ATOM 3314 N N . ARG A 1 431 ? 25.141 46.781 21.125 1 69.19 431 ARG A N 1
ATOM 3315 C CA . ARG A 1 431 ? 24.625 48.156 21.188 1 69.19 431 ARG A CA 1
ATOM 3316 C C . ARG A 1 431 ? 25.734 49.156 20.938 1 69.19 431 ARG A C 1
ATOM 3318 O O . ARG A 1 431 ? 26.875 48.938 21.359 1 69.19 431 ARG A O 1
ATOM 3325 N N . LYS A 1 432 ? 25.562 50.062 19.844 1 60.41 432 LYS A N 1
ATOM 3326 C CA . LYS A 1 432 ? 26.562 51.094 19.5 1 60.41 432 LYS A CA 1
ATOM 3327 C C . LYS A 1 432 ? 26.891 51.969 20.719 1 60.41 432 LYS A C 1
ATOM 3329 O O . LYS A 1 432 ? 28.047 52.375 20.891 1 60.41 432 LYS A O 1
ATOM 3334 N N . ARG A 1 433 ? 25.844 52.719 21.344 1 57.62 433 ARG A N 1
ATOM 3335 C CA . ARG A 1 433 ? 26.094 53.781 22.328 1 57.62 433 ARG A CA 1
ATOM 3336 C C . ARG A 1 433 ? 25.891 53.281 23.75 1 57.62 433 ARG A C 1
ATOM 3338 O O . ARG A 1 433 ? 25.188 52.281 23.969 1 57.62 433 ARG A O 1
ATOM 3345 N N . LYS A 1 434 ? 26.469 53.938 24.734 1 56.72 434 LYS A N 1
ATOM 3346 C CA . LYS A 1 434 ? 26.688 53.75 26.172 1 56.72 434 LYS A CA 1
ATOM 3347 C C . LYS A 1 434 ? 25.375 53.375 26.875 1 56.72 434 LYS A C 1
ATOM 3349 O O . LYS A 1 434 ? 24.297 53.812 26.453 1 56.72 434 LYS A O 1
ATOM 3354 N N . ASN A 1 435 ? 25.203 52.344 27.828 1 61.53 435 ASN A N 1
ATOM 3355 C CA . ASN A 1 435 ? 24.344 51.656 28.766 1 61.53 435 ASN A CA 1
ATOM 3356 C C . ASN A 1 435 ? 23.438 52.625 29.547 1 61.53 435 ASN A C 1
ATOM 3358 O O . ASN A 1 435 ? 22.578 52.188 30.297 1 61.53 435 ASN A O 1
ATOM 3362 N N . SER A 1 436 ? 23.312 53.969 29.062 1 79.62 436 SER A N 1
ATOM 3363 C CA . SER A 1 436 ? 22.688 54.906 29.984 1 79.62 436 SER A CA 1
ATOM 3364 C C . SER A 1 436 ? 21.172 54.969 29.75 1 79.62 436 SER A C 1
ATOM 3366 O O . SER A 1 436 ? 20.406 55.062 30.703 1 79.62 436 SER A O 1
ATOM 3368 N N . PHE A 1 437 ? 20.656 54.719 28.453 1 86.12 437 PHE A N 1
ATOM 3369 C CA . PHE A 1 437 ? 19.234 54.844 28.203 1 86.12 437 PHE A CA 1
ATOM 3370 C C . PHE A 1 437 ? 18.484 53.656 28.797 1 86.12 437 PHE A C 1
ATOM 3372 O O . PHE A 1 437 ? 17.391 53.844 29.375 1 86.12 437 PHE A O 1
ATOM 3379 N N . LEU A 1 438 ? 19.062 52.469 28.672 1 89.94 438 LEU A N 1
ATOM 3380 C CA . LEU A 1 438 ? 18.422 51.281 29.203 1 89.94 438 LEU A CA 1
ATOM 3381 C C . LEU A 1 438 ? 18.297 51.375 30.719 1 89.94 438 LEU A C 1
ATOM 3383 O O . LEU A 1 438 ? 17.266 51 31.281 1 89.94 438 LEU A O 1
ATOM 3387 N N . GLN A 1 439 ? 19.312 51.906 31.375 1 89.56 439 GLN A N 1
ATOM 3388 C CA . GLN A 1 439 ? 19.281 52.062 32.812 1 89.56 439 GLN A CA 1
ATOM 3389 C C . GLN A 1 439 ? 18.203 53.031 33.25 1 89.56 439 GLN A C 1
ATOM 3391 O O . GLN A 1 439 ? 17.531 52.812 34.281 1 89.56 439 GLN A O 1
ATOM 3396 N N . ALA A 1 440 ? 18.109 54.094 32.438 1 88.31 440 ALA A N 1
ATOM 3397 C CA . ALA A 1 440 ? 17.094 55.094 32.75 1 88.31 440 ALA A CA 1
ATOM 3398 C C . ALA A 1 440 ? 15.688 54.469 32.594 1 88.31 440 ALA A C 1
ATOM 3400 O O . ALA A 1 440 ? 14.805 54.75 33.406 1 88.31 440 ALA A O 1
ATOM 3401 N N . LEU A 1 441 ? 15.523 53.719 31.562 1 90.06 441 LEU A N 1
ATOM 3402 C CA . LEU A 1 441 ? 14.227 53.094 31.344 1 90.06 441 LEU A CA 1
ATOM 3403 C C . LEU A 1 441 ? 13.883 52.125 32.469 1 90.06 441 LEU A C 1
ATOM 3405 O O . LEU A 1 441 ? 12.75 52.094 32.969 1 90.06 441 LEU A O 1
ATOM 3409 N N . ILE A 1 442 ? 14.859 51.312 32.906 1 92.19 442 ILE A N 1
ATOM 3410 C CA . ILE A 1 442 ? 14.656 50.344 33.969 1 92.19 442 ILE A CA 1
ATOM 3411 C C . ILE A 1 442 ? 14.32 51.031 35.281 1 92.19 442 ILE A C 1
ATOM 3413 O O . ILE A 1 442 ? 13.398 50.656 35.969 1 92.19 442 ILE A O 1
ATOM 3417 N N . SER A 1 443 ? 15.023 52.156 35.5 1 88.94 443 SER A N 1
ATOM 3418 C CA . SER A 1 443 ? 14.773 52.906 36.719 1 88.94 443 SER A CA 1
ATOM 3419 C C . SER A 1 443 ? 13.375 53.5 36.719 1 88.94 443 SER A C 1
ATOM 3421 O O . SER A 1 443 ? 12.695 53.531 37.75 1 88.94 443 SER A O 1
ATOM 3423 N N . CYS A 1 444 ? 12.961 53.938 35.594 1 86.19 444 CYS A N 1
ATOM 3424 C CA . CYS A 1 444 ? 11.656 54.594 35.469 1 86.19 444 CYS A CA 1
ATOM 3425 C C . CYS A 1 444 ? 10.531 53.594 35.688 1 86.19 444 CYS A C 1
ATOM 3427 O O . CYS A 1 444 ? 9.578 53.875 36.406 1 86.19 444 CYS A O 1
ATOM 3429 N N . VAL A 1 445 ? 10.617 52.438 35.062 1 90.19 445 VAL A N 1
ATOM 3430 C CA . VAL A 1 445 ? 9.523 51.469 35.125 1 90.19 445 VAL A CA 1
ATOM 3431 C C . VAL A 1 445 ? 9.445 50.875 36.531 1 90.19 445 VAL A C 1
ATOM 3433 O O . VAL A 1 445 ? 8.352 50.594 37.031 1 90.19 445 VAL A O 1
ATOM 3436 N N . CYS A 1 446 ? 10.578 50.656 37.188 1 88.81 446 CYS A N 1
ATOM 3437 C CA . CYS A 1 446 ? 10.578 50.125 38.531 1 88.81 446 CYS A CA 1
ATOM 3438 C C . CYS A 1 446 ? 9.953 51.094 39.5 1 88.81 446 CYS A C 1
ATOM 3440 O O . CYS A 1 446 ? 9.242 50.688 40.438 1 88.81 446 CYS A O 1
ATOM 3442 N N . SER A 1 447 ? 10.188 52.406 39.281 1 83.5 447 SER A N 1
ATOM 3443 C CA . SER A 1 447 ? 9.586 53.438 40.125 1 83.5 447 SER A CA 1
ATOM 3444 C C . SER A 1 447 ? 8.078 53.5 39.938 1 83.5 447 SER A C 1
ATOM 3446 O O . SER A 1 447 ? 7.316 53.688 40.875 1 83.5 447 SER A O 1
ATOM 3448 N N . LEU A 1 448 ? 7.68 53.344 38.656 1 80.88 448 LEU A N 1
ATOM 3449 C CA . LEU A 1 448 ? 6.262 53.406 38.344 1 80.88 448 LEU A CA 1
ATOM 3450 C C . LEU A 1 448 ? 5.531 52.188 38.906 1 80.88 448 LEU A C 1
ATOM 3452 O O . LEU A 1 448 ? 4.383 52.281 39.344 1 80.88 448 LEU A O 1
ATOM 3456 N N . ALA A 1 449 ? 6.18 51.031 38.844 1 81.56 449 ALA A N 1
ATOM 3457 C CA . ALA A 1 449 ? 5.555 49.812 39.312 1 81.56 449 ALA A CA 1
ATOM 3458 C C . ALA A 1 449 ? 5.297 49.844 40.812 1 81.56 449 ALA A C 1
ATOM 3460 O O . ALA A 1 449 ? 4.316 49.25 41.281 1 81.56 449 ALA A O 1
ATOM 3461 N N . THR A 1 450 ? 6.176 50.5 41.625 1 70.69 450 THR A N 1
ATOM 3462 C CA . THR A 1 450 ? 6.074 50.5 43.062 1 70.69 450 THR A CA 1
ATOM 3463 C C . THR A 1 450 ? 5.227 51.656 43.562 1 70.69 450 THR A C 1
ATOM 3465 O O . THR A 1 450 ? 4.676 51.625 44.656 1 70.69 450 THR A O 1
ATOM 3468 N N . ASP A 1 451 ? 5.43 52.844 42.938 1 61.97 451 ASP A N 1
ATOM 3469 C CA . ASP A 1 451 ? 4.691 54.031 43.375 1 61.97 451 ASP A CA 1
ATOM 3470 C C . ASP A 1 451 ? 3.207 53.688 43.562 1 61.97 451 ASP A C 1
ATOM 3472 O O . ASP A 1 451 ? 2.533 54.312 44.406 1 61.97 451 ASP A O 1
ATOM 3476 N N . LEU A 1 452 ? 2.707 52.781 42.781 1 53.5 452 LEU A N 1
ATOM 3477 C CA . LEU A 1 452 ? 1.271 52.5 42.781 1 53.5 452 LEU A CA 1
ATOM 3478 C C . LEU A 1 452 ? 0.85 51.75 44.031 1 53.5 452 LEU A C 1
ATOM 3480 O O . LEU A 1 452 ? -0.339 51.688 44.344 1 53.5 452 LEU A O 1
ATOM 3484 N N . THR A 1 453 ? 1.812 51 44.688 1 52.78 453 THR A N 1
ATOM 3485 C CA . THR A 1 453 ? 1.44 50.25 45.875 1 52.78 453 THR A CA 1
ATOM 3486 C C . THR A 1 453 ? 1.401 51.188 47.094 1 52.78 453 THR A C 1
ATOM 3488 O O . THR A 1 453 ? 0.912 50.812 48.156 1 52.78 453 THR A O 1
ATOM 3491 N N . GLN A 1 454 ? 2.062 52.469 46.969 1 51.47 454 GLN A N 1
ATOM 3492 C CA . GLN A 1 454 ? 2.068 53.344 48.125 1 51.47 454 GLN A CA 1
ATOM 3493 C C . GLN A 1 454 ? 0.815 54.219 48.156 1 51.47 454 GLN A C 1
ATOM 3495 O O . GLN A 1 454 ? 0.391 54.75 47.125 1 51.47 454 GLN A O 1
ATOM 3500 N N . ARG A 1 455 ? -0.15 54.031 49.031 1 48.22 455 ARG A N 1
ATOM 3501 C CA . ARG A 1 455 ? -1.423 54.688 49.344 1 48.22 455 ARG A CA 1
ATOM 3502 C C . ARG A 1 455 ? -1.402 56.125 48.906 1 48.22 455 ARG A C 1
ATOM 3504 O O . ARG A 1 455 ? -2.436 56.688 48.531 1 48.22 455 ARG A O 1
ATOM 3511 N N . ASN A 1 456 ? -0.316 56.844 49.219 1 41.56 456 ASN A N 1
ATOM 3512 C CA . ASN A 1 456 ? -0.416 58.312 49.25 1 41.56 456 ASN A CA 1
ATOM 3513 C C . ASN A 1 456 ? -0.059 58.938 47.906 1 41.56 456 ASN A C 1
ATOM 3515 O O . ASN A 1 456 ? 0.311 60.125 47.875 1 41.56 456 ASN A O 1
ATOM 3519 N N . SER A 1 457 ? 0.308 58.219 46.969 1 43.22 457 SER A N 1
ATOM 3520 C CA . SER A 1 457 ? 0.761 59.031 45.844 1 43.22 457 SER A CA 1
ATOM 3521 C C . SER A 1 457 ? -0.414 59.688 45.125 1 43.22 457 SER A C 1
ATOM 3523 O O . SER A 1 457 ? -1.461 59.062 44.938 1 43.22 457 SER A O 1
ATOM 3525 N N . SER A 1 458 ? -0.586 60.906 45.188 1 41.84 458 SER A N 1
ATOM 3526 C CA . SER A 1 458 ? -1.579 61.812 44.625 1 41.84 458 SER A CA 1
ATOM 3527 C C . SER A 1 458 ? -1.903 61.5 43.188 1 41.84 458 SER A C 1
ATOM 3529 O O . SER A 1 458 ? -2.854 62.031 42.625 1 41.84 458 SER A O 1
ATOM 3531 N N . THR A 1 459 ? -0.954 61.125 42.312 1 45.28 459 THR A N 1
ATOM 3532 C CA . THR A 1 459 ? -1.309 60.969 40.906 1 45.28 459 THR A CA 1
ATOM 3533 C C . THR A 1 459 ? -1.971 59.625 40.656 1 45.28 459 THR A C 1
ATOM 3535 O O . THR A 1 459 ? -1.353 58.594 40.875 1 45.28 459 THR A O 1
ATOM 3538 N N . LYS A 1 460 ? -3.229 59.531 40.781 1 49.31 460 LYS A N 1
ATOM 3539 C CA . LYS A 1 460 ? -4.152 58.406 40.531 1 49.31 460 LYS A CA 1
ATOM 3540 C C . LYS A 1 460 ? -3.873 57.75 39.188 1 49.31 460 LYS A C 1
ATOM 3542 O O . LYS A 1 460 ? -4.32 58.219 38.156 1 49.31 460 LYS A O 1
ATOM 3547 N N . PHE A 1 461 ? -2.711 57.062 38.969 1 51.66 461 PHE A N 1
ATOM 3548 C CA . PHE A 1 461 ? -2.557 56.375 37.688 1 51.66 461 PHE A CA 1
ATOM 3549 C C . PHE A 1 461 ? -3.615 55.281 37.531 1 51.66 461 PHE A C 1
ATOM 3551 O O . PHE A 1 461 ? -3.984 54.625 38.5 1 51.66 461 PHE A O 1
ATOM 3558 N N . SER A 1 462 ? -4.406 55.406 36.5 1 60 462 SER A N 1
ATOM 3559 C CA . SER A 1 462 ? -5.492 54.5 36.125 1 60 462 SER A CA 1
ATOM 3560 C C . SER A 1 462 ? -5.012 53.062 36.062 1 60 462 SER A C 1
ATOM 3562 O O . SER A 1 462 ? -3.828 52.812 35.812 1 60 462 SER A O 1
ATOM 3564 N N . LYS A 1 463 ? -5.688 52.125 36.688 1 62.62 463 LYS A N 1
ATOM 3565 C CA . LYS A 1 463 ? -5.488 50.688 36.656 1 62.62 463 LYS A CA 1
ATOM 3566 C C . LYS A 1 463 ? -4.941 50.219 35.312 1 62.62 463 LYS A C 1
ATOM 3568 O O . LYS A 1 463 ? -4.172 49.25 35.25 1 62.62 463 LYS A O 1
ATOM 3573 N N . GLU A 1 464 ? -5.129 50.969 34.312 1 69.88 464 GLU A N 1
ATOM 3574 C CA . GLU A 1 464 ? -4.758 50.594 32.969 1 69.88 464 GLU A CA 1
ATOM 3575 C C . GLU A 1 464 ? -3.275 50.844 32.719 1 69.88 464 GLU A C 1
ATOM 3577 O O . GLU A 1 464 ? -2.676 50.219 31.844 1 69.88 464 GLU A O 1
ATOM 3582 N N . ASP A 1 465 ? -2.701 51.625 33.531 1 73.69 465 ASP A N 1
ATOM 3583 C CA . ASP A 1 465 ? -1.303 51.969 33.281 1 73.69 465 ASP A CA 1
ATOM 3584 C C . ASP A 1 465 ? -0.377 51.156 34.188 1 73.69 465 ASP A C 1
ATOM 3586 O O . ASP A 1 465 ? 0.82 51.031 33.938 1 73.69 465 ASP A O 1
ATOM 3590 N N . GLN A 1 466 ? -0.924 50.531 35.156 1 79.25 466 GLN A N 1
ATOM 3591 C CA . GLN A 1 466 ? -0.087 49.844 36.125 1 79.25 466 GLN A CA 1
ATOM 3592 C C . GLN A 1 466 ? 0.306 48.438 35.656 1 79.25 466 GLN A C 1
ATOM 3594 O O . GLN A 1 466 ? 1.435 48 35.875 1 79.25 466 GLN A O 1
ATOM 3599 N N . GLU A 1 467 ? -0.57 47.812 34.969 1 87.5 467 GLU A N 1
ATOM 3600 C CA . GLU A 1 467 ? -0.329 46.438 34.594 1 87.5 467 GLU A CA 1
ATOM 3601 C C . GLU A 1 467 ? 0.856 46.312 33.656 1 87.5 467 GLU A C 1
ATOM 3603 O O . GLU A 1 467 ? 1.729 45.469 33.844 1 87.5 467 GLU A O 1
ATOM 3608 N N . PRO A 1 468 ? 0.908 47.156 32.625 1 89.56 468 PRO A N 1
ATOM 3609 C CA . PRO A 1 468 ? 2.049 47.031 31.719 1 89.56 468 PRO A CA 1
ATOM 3610 C C . PRO A 1 468 ? 3.385 47.312 32.406 1 89.56 468 PRO A C 1
ATOM 3612 O O . PRO A 1 468 ? 4.395 46.688 32.062 1 89.56 468 PRO A O 1
ATOM 3615 N N . ALA A 1 469 ? 3.412 48.25 33.312 1 89.88 469 ALA A N 1
ATOM 3616 C CA . ALA A 1 469 ? 4.645 48.562 34.031 1 89.88 469 ALA A CA 1
ATOM 3617 C C . ALA A 1 469 ? 5.074 47.375 34.938 1 89.88 469 ALA A C 1
ATOM 3619 O O . ALA A 1 469 ? 6.242 46.969 34.906 1 89.88 469 ALA A O 1
ATOM 3620 N N . LEU A 1 470 ? 4.133 46.875 35.688 1 90.56 470 LEU A N 1
ATOM 3621 C CA . LEU A 1 470 ? 4.426 45.719 36.531 1 90.56 470 LEU A CA 1
ATOM 3622 C C . LEU A 1 470 ? 4.859 44.531 35.719 1 90.56 470 LEU A C 1
ATOM 3624 O O . LEU A 1 470 ? 5.754 43.781 36.125 1 90.56 470 LEU A O 1
ATOM 3628 N N . ARG A 1 471 ? 4.191 44.312 34.594 1 92.81 471 ARG A N 1
ATOM 3629 C CA . ARG A 1 471 ? 4.531 43.219 33.719 1 92.81 471 ARG A CA 1
ATOM 3630 C C . ARG A 1 471 ? 5.945 43.375 33.156 1 92.81 471 ARG A C 1
ATOM 3632 O O . ARG A 1 471 ? 6.688 42.375 33.062 1 92.81 471 ARG A O 1
ATOM 3639 N N . ALA A 1 472 ? 6.262 44.562 32.781 1 94.88 472 ALA A N 1
ATOM 3640 C CA . ALA A 1 472 ? 7.609 44.812 32.281 1 94.88 472 ALA A CA 1
ATOM 3641 C C . ALA A 1 472 ? 8.664 44.5 33.344 1 94.88 472 ALA A C 1
ATOM 3643 O O . ALA A 1 472 ? 9.688 43.875 33.031 1 94.88 472 ALA A O 1
ATOM 3644 N N . VAL A 1 473 ? 8.43 44.938 34.562 1 94.75 473 VAL A N 1
ATOM 3645 C CA . VAL A 1 473 ? 9.367 44.656 35.656 1 94.75 473 VAL A CA 1
ATOM 3646 C C . VAL A 1 473 ? 9.492 43.125 35.844 1 94.75 473 VAL A C 1
ATOM 3648 O O . VAL A 1 473 ? 10.594 42.625 35.969 1 94.75 473 VAL A O 1
ATOM 3651 N N . LEU A 1 474 ? 8.328 42.5 35.906 1 94.31 474 LEU A N 1
ATOM 3652 C CA . LEU A 1 474 ? 8.328 41.031 36.062 1 94.31 474 LEU A CA 1
ATOM 3653 C C . LEU A 1 474 ? 9.141 40.375 34.969 1 94.31 474 LEU A C 1
ATOM 3655 O O . LEU A 1 474 ? 9.93 39.469 35.219 1 94.31 474 LEU A O 1
ATOM 3659 N N . MET A 1 475 ? 8.922 40.75 33.719 1 95.19 475 MET A N 1
ATOM 3660 C CA . MET A 1 475 ? 9.617 40.188 32.594 1 95.19 475 MET A CA 1
ATOM 3661 C C . MET A 1 475 ? 11.109 40.469 32.656 1 95.19 475 MET A C 1
ATOM 3663 O O . MET A 1 475 ? 11.93 39.656 32.219 1 95.19 475 MET A O 1
ATOM 3667 N N . MET A 1 476 ? 11.484 41.594 33.156 1 95.56 476 MET A N 1
ATOM 3668 C CA . MET A 1 476 ? 12.898 41.938 33.344 1 95.56 476 MET A CA 1
ATOM 3669 C C . MET A 1 476 ? 13.539 41.031 34.406 1 95.56 476 MET A C 1
ATOM 3671 O O . MET A 1 476 ? 14.703 40.656 34.25 1 95.56 476 MET A O 1
ATOM 3675 N N . LEU A 1 477 ? 12.781 40.719 35.406 1 94.06 477 LEU A N 1
ATOM 3676 C CA . LEU A 1 477 ? 13.281 39.844 36.438 1 94.06 477 LEU A CA 1
ATOM 3677 C C . LEU A 1 477 ? 13.398 38.406 35.969 1 94.06 477 LEU A C 1
ATOM 3679 O O . LEU A 1 477 ? 14.078 37.594 36.594 1 94.06 477 LEU A O 1
ATOM 3683 N N . LEU A 1 478 ? 12.688 38.125 34.906 1 93.38 478 LEU A N 1
ATOM 3684 C CA . LEU A 1 478 ? 12.766 36.781 34.312 1 93.38 478 LEU A CA 1
ATOM 3685 C C . LEU A 1 478 ? 13.734 36.75 33.156 1 93.38 478 LEU A C 1
ATOM 3687 O O . LEU A 1 478 ? 13.828 35.75 32.438 1 93.38 478 LEU A O 1
ATOM 3691 N N . SER A 1 479 ? 14.43 37.812 32.906 1 93.75 479 SER A N 1
ATOM 3692 C CA . SER A 1 479 ? 15.32 37.938 31.734 1 93.75 479 SER A CA 1
ATOM 3693 C C . SER A 1 479 ? 16.547 37.031 31.891 1 93.75 479 SER A C 1
ATOM 3695 O O . SER A 1 479 ? 17.094 36.906 32.969 1 93.75 479 SER A O 1
ATOM 3697 N N . PRO A 1 480 ? 16.953 36.375 30.859 1 89.38 480 PRO A N 1
ATOM 3698 C CA . PRO A 1 480 ? 18.188 35.594 30.891 1 89.38 480 PRO A CA 1
ATOM 3699 C C . PRO A 1 480 ? 19.438 36.438 30.906 1 89.38 480 PRO A C 1
ATOM 3701 O O . PRO A 1 480 ? 20.531 35.969 31.219 1 89.38 480 PRO A O 1
ATOM 3704 N N . SER A 1 481 ? 19.266 37.688 30.578 1 91.31 481 SER A N 1
ATOM 3705 C CA . SER A 1 481 ? 20.391 38.594 30.641 1 91.31 481 SER A CA 1
ATOM 3706 C C . SER A 1 481 ? 20.719 38.969 32.094 1 91.31 481 SER A C 1
ATOM 3708 O O . SER A 1 481 ? 19.906 39.531 32.781 1 91.31 481 SER A O 1
ATOM 3710 N N . GLN A 1 482 ? 21.938 38.75 32.531 1 90.38 482 GLN A N 1
ATOM 3711 C CA . GLN A 1 482 ? 22.359 39 33.906 1 90.38 482 GLN A CA 1
ATOM 3712 C C . GLN A 1 482 ? 22.359 40.5 34.188 1 90.38 482 GLN A C 1
ATOM 3714 O O . GLN A 1 482 ? 22.078 40.938 35.312 1 90.38 482 GLN A O 1
ATOM 3719 N N . TYR A 1 483 ? 22.656 41.219 33.125 1 89.75 483 TYR A N 1
ATOM 3720 C CA . TYR A 1 483 ? 22.703 42.656 33.312 1 89.75 483 TYR A CA 1
ATOM 3721 C C . TYR A 1 483 ? 21.312 43.219 33.594 1 89.75 483 TYR A C 1
ATOM 3723 O O . TYR A 1 483 ? 21.109 43.969 34.562 1 89.75 483 TYR A O 1
ATOM 3731 N N . ILE A 1 484 ? 20.344 42.875 32.75 1 92.81 484 ILE A N 1
ATOM 3732 C CA . ILE A 1 484 ? 18.984 43.375 32.906 1 92.81 484 ILE A CA 1
ATOM 3733 C C . ILE A 1 484 ? 18.406 42.875 34.25 1 92.81 484 ILE A C 1
ATOM 3735 O O . ILE A 1 484 ? 17.766 43.656 34.969 1 92.81 484 ILE A O 1
ATOM 3739 N N . PHE A 1 485 ? 18.641 41.656 34.5 1 93.12 485 PHE A N 1
ATOM 3740 C CA . PHE A 1 485 ? 18.156 41.062 35.75 1 93.12 485 PHE A CA 1
ATOM 3741 C C . PHE A 1 485 ? 18.719 41.812 36.969 1 93.12 485 PHE A C 1
ATOM 3743 O O . PHE A 1 485 ? 17.984 42.156 37.875 1 93.12 485 PHE A O 1
ATOM 3750 N N . SER A 1 486 ? 20.062 42.031 36.969 1 93.06 486 SER A N 1
ATOM 3751 C CA . SER A 1 486 ? 20.719 42.688 38.094 1 93.06 486 SER A CA 1
ATOM 3752 C C . SER A 1 486 ? 20.281 44.125 38.25 1 93.06 486 SER A C 1
ATOM 3754 O O . SER A 1 486 ? 20.031 44.594 39.375 1 93.06 486 SER A O 1
ATOM 3756 N N . GLU A 1 487 ? 20.156 44.844 37.188 1 91.88 487 GLU A N 1
ATOM 3757 C CA . GLU A 1 487 ? 19.734 46.25 37.219 1 91.88 487 GLU A CA 1
ATOM 3758 C C . GLU A 1 487 ? 18.281 46.375 37.688 1 91.88 487 GLU A C 1
ATOM 3760 O O . GLU A 1 487 ? 17.953 47.219 38.5 1 91.88 487 GLU A O 1
ATOM 3765 N N . ALA A 1 488 ? 17.453 45.531 37.094 1 93.75 488 ALA A N 1
ATOM 3766 C CA . ALA A 1 488 ? 16.031 45.594 37.469 1 93.75 488 ALA A CA 1
ATOM 3767 C C . ALA A 1 488 ? 15.836 45.188 38.938 1 93.75 488 ALA A C 1
ATOM 3769 O O . ALA A 1 488 ? 15.016 45.75 39.656 1 93.75 488 ALA A O 1
ATOM 3770 N N . SER A 1 489 ? 16.594 44.156 39.375 1 92.56 489 SER A N 1
ATOM 3771 C CA . SER A 1 489 ? 16.516 43.688 40.75 1 92.56 489 SER A CA 1
ATOM 3772 C C . SER A 1 489 ? 16.953 44.75 41.719 1 92.56 489 SER A C 1
ATOM 3774 O O . SER A 1 489 ? 16.312 45 42.75 1 92.56 489 SER A O 1
ATOM 3776 N N . SER A 1 490 ? 18.031 45.438 41.375 1 91.44 490 SER A N 1
ATOM 3777 C CA . SER A 1 490 ? 18.578 46.469 42.25 1 91.44 490 SER A CA 1
ATOM 3778 C C . SER A 1 490 ? 17.625 47.656 42.344 1 91.44 490 SER A C 1
ATOM 3780 O O . SER A 1 490 ? 17.328 48.125 43.438 1 91.44 490 SER A O 1
ATOM 3782 N N . LYS A 1 491 ? 17.109 48.094 41.281 1 90.5 491 LYS A N 1
ATOM 3783 C CA . LYS A 1 491 ? 16.219 49.25 41.25 1 90.5 491 LYS A CA 1
ATOM 3784 C C . LYS A 1 491 ? 14.883 48.906 41.906 1 90.5 491 LYS A C 1
ATOM 3786 O O . LYS A 1 491 ? 14.289 49.781 42.562 1 90.5 491 LYS A O 1
ATOM 3791 N N . PHE A 1 492 ? 14.43 47.688 41.688 1 89.69 492 PHE A N 1
ATOM 3792 C CA . PHE A 1 492 ? 13.164 47.281 42.281 1 89.69 492 PHE A CA 1
ATOM 3793 C C . PHE A 1 492 ? 13.297 47.156 43.781 1 89.69 492 PHE A C 1
ATOM 3795 O O . PHE A 1 492 ? 12.391 47.562 44.531 1 89.69 492 PHE A O 1
ATOM 3802 N N . LEU A 1 493 ? 14.422 46.688 44.25 1 86 493 LEU A N 1
ATOM 3803 C CA . LEU A 1 493 ? 14.648 46.531 45.688 1 86 493 LEU A CA 1
ATOM 3804 C C . LEU A 1 493 ? 14.805 47.906 46.375 1 86 493 LEU A C 1
ATOM 3806 O O . LEU A 1 493 ? 14.414 48.062 47.531 1 86 493 LEU A O 1
ATOM 3810 N N . GLU A 1 494 ? 15.32 48.812 45.656 1 85.19 494 GLU A N 1
ATOM 3811 C CA . GLU A 1 494 ? 15.469 50.156 46.188 1 85.19 494 GLU A CA 1
ATOM 3812 C C . GLU A 1 494 ? 14.109 50.781 46.5 1 85.19 494 GLU A C 1
ATOM 3814 O O . GLU A 1 494 ? 13.969 51.562 47.438 1 85.19 494 GLU A O 1
ATOM 3819 N N . VAL A 1 495 ? 13.148 50.344 45.781 1 79.06 495 VAL A N 1
ATOM 3820 C CA . VAL A 1 495 ? 11.82 50.938 45.938 1 79.06 495 VAL A CA 1
ATOM 3821 C C . VAL A 1 495 ? 11.008 50.156 46.938 1 79.06 495 VAL A C 1
ATOM 3823 O O . VAL A 1 495 ? 10.148 50.688 47.625 1 79.06 495 VAL A O 1
ATOM 3826 N N . VAL A 1 496 ? 11.305 48.844 47.062 1 78.81 496 VAL A N 1
ATOM 3827 C CA . VAL A 1 496 ? 10.477 47.969 47.906 1 78.81 496 VAL A CA 1
ATOM 3828 C C . VAL A 1 496 ? 11.039 47.906 49.312 1 78.81 496 VAL A C 1
ATOM 3830 O O . VAL A 1 496 ? 10.289 47.719 50.281 1 78.81 496 VAL A O 1
ATOM 3833 N N . VAL A 1 497 ? 12.359 48.094 49.531 1 73.44 497 VAL A N 1
ATOM 3834 C CA . VAL A 1 497 ? 13.023 47.906 50.812 1 73.44 497 VAL A CA 1
ATOM 3835 C C . VAL A 1 497 ? 12.398 48.875 51.844 1 73.44 497 VAL A C 1
ATOM 3837 O O . VAL A 1 497 ? 12.109 48.469 52.969 1 73.44 497 VAL A O 1
ATOM 3840 N N . PRO A 1 498 ? 12.039 50.094 51.375 1 71.56 498 PRO A N 1
ATOM 3841 C CA . PRO A 1 498 ? 11.43 51 52.375 1 71.56 498 PRO A CA 1
ATOM 3842 C C . PRO A 1 498 ? 10.039 50.531 52.812 1 71.56 498 PRO A C 1
ATOM 3844 O O . PRO A 1 498 ? 9.531 50.969 53.844 1 71.56 498 PRO A O 1
ATOM 3847 N N . LEU A 1 499 ? 9.438 49.688 52.031 1 71.56 499 LEU A N 1
ATOM 3848 C CA . LEU A 1 499 ? 8.094 49.219 52.375 1 71.56 499 LEU A CA 1
ATOM 3849 C C . LEU A 1 499 ? 8.141 48.094 53.406 1 71.56 499 LEU A C 1
ATOM 3851 O O . LEU A 1 499 ? 7.141 47.812 54.062 1 71.56 499 LEU A O 1
ATOM 3855 N N . GLY A 1 500 ? 9.305 47.531 53.812 1 62.28 500 GLY A N 1
ATOM 3856 C CA . GLY A 1 500 ? 9.57 46.594 54.875 1 62.28 500 GLY A CA 1
ATOM 3857 C C . GLY A 1 500 ? 9.055 45.188 54.562 1 62.28 500 GLY A C 1
ATOM 3858 O O . GLY A 1 500 ? 8.438 44.969 53.531 1 62.28 500 GLY A O 1
ATOM 3859 N N . ASP A 1 501 ? 9.352 44.156 55.344 1 63.28 501 ASP A N 1
ATOM 3860 C CA . ASP A 1 501 ? 8.938 42.781 55.281 1 63.28 501 ASP A CA 1
ATOM 3861 C C . ASP A 1 501 ? 7.426 42.625 55.438 1 63.28 501 ASP A C 1
ATOM 3863 O O . ASP A 1 501 ? 6.848 41.594 55.062 1 63.28 501 ASP A O 1
ATOM 3867 N N . GLU A 1 502 ? 6.84 43.719 55.812 1 73 502 GLU A N 1
ATOM 3868 C CA . GLU A 1 502 ? 5.406 43.719 56.062 1 73 502 GLU A CA 1
ATOM 3869 C C . GLU A 1 502 ? 4.605 43.844 54.781 1 73 502 GLU A C 1
ATOM 3871 O O . GLU A 1 502 ? 3.438 43.438 54.719 1 73 502 GLU A O 1
ATOM 3876 N N . TYR A 1 503 ? 5.324 44.188 53.688 1 77.88 503 TYR A N 1
ATOM 3877 C CA . TYR A 1 503 ? 4.609 44.406 52.438 1 77.88 503 TYR A CA 1
ATOM 3878 C C . TYR A 1 503 ? 4.148 43.062 51.844 1 77.88 503 TYR A C 1
ATOM 3880 O O . TYR A 1 503 ? 3.027 42.969 51.375 1 77.88 503 TYR A O 1
ATOM 3888 N N . MET A 1 504 ? 4.941 42.094 51.875 1 82.31 504 MET A N 1
ATOM 3889 C CA . MET A 1 504 ? 4.578 40.781 51.375 1 82.31 504 MET A CA 1
ATOM 3890 C C . MET A 1 504 ? 3.412 40.188 52.156 1 82.31 504 MET A C 1
ATOM 3892 O O . MET A 1 504 ? 2.531 39.531 51.562 1 82.31 504 MET A O 1
ATOM 3896 N N . ASN A 1 505 ? 3.418 40.5 53.375 1 78.75 505 ASN A N 1
ATOM 3897 C CA . ASN A 1 505 ? 2.336 40 54.219 1 78.75 505 ASN A CA 1
ATOM 3898 C C . ASN A 1 505 ? 1.021 40.719 53.938 1 78.75 505 ASN A C 1
ATOM 3900 O O . ASN A 1 505 ? -0.05 40.094 54 1 78.75 505 ASN A O 1
ATOM 3904 N N . ILE A 1 506 ? 1.18 41.938 53.594 1 82.06 506 ILE A N 1
ATOM 3905 C CA . ILE A 1 506 ? -0.008 42.719 53.281 1 82.06 506 ILE A CA 1
ATOM 3906 C C . ILE A 1 506 ? -0.612 42.188 51.969 1 82.06 506 ILE A C 1
ATOM 3908 O O . ILE A 1 506 ? -1.831 42.031 51.844 1 82.06 506 ILE A O 1
ATOM 3912 N N . LEU A 1 507 ? 0.273 41.875 51.031 1 85.88 507 LEU A N 1
ATOM 3913 C CA . LEU A 1 507 ? -0.205 41.312 49.75 1 85.88 507 LEU A CA 1
ATOM 3914 C C . LEU A 1 507 ? -0.867 39.969 49.969 1 85.88 507 LEU A C 1
ATOM 3916 O O . LEU A 1 507 ? -1.928 39.688 49.375 1 85.88 507 LEU A O 1
ATOM 3920 N N . MET A 1 508 ? -0.315 39.188 50.812 1 85.69 508 MET A N 1
ATOM 3921 C CA . MET A 1 508 ? -0.839 37.844 51.062 1 85.69 508 MET A CA 1
ATOM 3922 C C . MET A 1 508 ? -2.172 37.906 51.781 1 85.69 508 MET A C 1
ATOM 3924 O O . MET A 1 508 ? -3.082 37.125 51.5 1 85.69 508 MET A O 1
ATOM 3928 N N . SER A 1 509 ? -2.246 38.844 52.688 1 83.25 509 SER A N 1
ATOM 3929 C CA . SER A 1 509 ? -3.494 39 53.438 1 83.25 509 SER A CA 1
ATOM 3930 C C . SER A 1 509 ? -4.609 39.5 52.531 1 83.25 509 SER A C 1
ATOM 3932 O O . SER A 1 509 ? -5.766 39.094 52.656 1 83.25 509 SER A O 1
ATOM 3934 N N . SER A 1 510 ? -4.203 40.344 51.625 1 86.5 510 SER A N 1
ATOM 3935 C CA . SER A 1 510 ? -5.172 40.812 50.656 1 86.5 510 SER A CA 1
ATOM 3936 C C . SER A 1 510 ? -5.656 39.688 49.75 1 86.5 510 SER A C 1
ATOM 3938 O O . SER A 1 510 ? -6.844 39.625 49.406 1 86.5 510 SER A O 1
ATOM 3940 N N . LEU A 1 511 ? -4.754 38.812 49.344 1 88.06 511 LEU A N 1
ATOM 3941 C CA . LEU A 1 511 ? -5.113 37.688 48.5 1 88.06 511 LEU A CA 1
ATOM 3942 C C . LEU A 1 511 ? -5.984 36.688 49.25 1 88.06 511 LEU A C 1
ATOM 3944 O O . LEU A 1 511 ? -6.938 36.125 48.719 1 88.06 511 LEU A O 1
ATOM 3948 N N . GLU A 1 512 ? -5.633 36.5 50.531 1 85.69 512 GLU A N 1
ATOM 3949 C CA . GLU A 1 512 ? -6.402 35.562 51.375 1 85.69 512 GLU A CA 1
ATOM 3950 C C . GLU A 1 512 ? -7.828 36.062 51.562 1 85.69 512 GLU A C 1
ATOM 3952 O O . GLU A 1 512 ? -8.781 35.312 51.5 1 85.69 512 GLU A O 1
ATOM 3957 N N . SER A 1 513 ? -7.902 37.281 51.812 1 82.62 513 SER A N 1
ATOM 3958 C CA . SER A 1 513 ? -9.2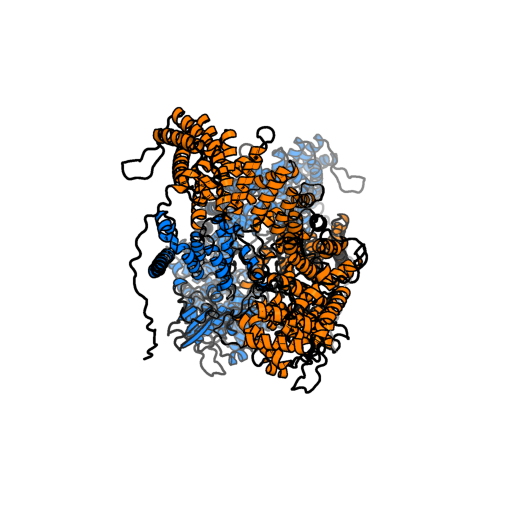19 37.875 52.031 1 82.62 513 SER A CA 1
ATOM 3959 C C . SER A 1 513 ? -10.07 37.844 50.781 1 82.62 513 SER A C 1
ATOM 3961 O O . SER A 1 513 ? -11.281 37.625 50.844 1 82.62 513 SER A O 1
ATOM 3963 N N . ASN A 1 514 ? -9.398 38 49.625 1 77.81 514 ASN A N 1
ATOM 3964 C CA . ASN A 1 514 ? -10.141 38 48.375 1 77.81 514 ASN A CA 1
ATOM 3965 C C . ASN A 1 514 ? -10.453 36.562 47.938 1 77.81 514 ASN A C 1
ATOM 3967 O O . ASN A 1 514 ? -11.461 36.344 47.25 1 77.81 514 ASN A O 1
ATOM 3971 N N . ALA A 1 515 ? -9.539 35.688 48.219 1 72.31 515 ALA A N 1
ATOM 3972 C CA . ALA A 1 515 ? -9.734 34.281 47.781 1 72.31 515 ALA A CA 1
ATOM 3973 C C . ALA A 1 515 ? -10.773 33.594 48.656 1 72.31 515 ALA A C 1
ATOM 3975 O O . ALA A 1 515 ? -11.484 32.688 48.188 1 72.31 515 ALA A O 1
ATOM 3976 N N . THR A 1 516 ? -10.695 33.812 50.031 1 63.56 516 THR A N 1
ATOM 3977 C CA . THR A 1 516 ? -11.586 33.125 50.969 1 63.56 516 THR A CA 1
ATOM 3978 C C . THR A 1 516 ? -12.938 33.844 51.031 1 63.56 516 THR A C 1
ATOM 3980 O O . THR A 1 516 ? -13.875 33.312 51.656 1 63.56 516 THR A O 1
ATOM 3983 N N . ARG A 1 517 ? -12.867 35.125 50.594 1 56.91 517 ARG A N 1
ATOM 3984 C CA . ARG A 1 517 ? -14.156 35.812 50.719 1 56.91 517 ARG A CA 1
ATOM 3985 C C . ARG A 1 517 ? -15.25 35.031 50 1 56.91 517 ARG A C 1
ATOM 3987 O O . ARG A 1 517 ? -15.016 34.469 48.938 1 56.91 517 ARG A O 1
ATOM 3994 N N . ASN A 1 518 ? -16.25 34.594 50.688 1 49.19 518 ASN A N 1
ATOM 3995 C CA . ASN A 1 518 ? -17.469 33.875 50.344 1 49.19 518 ASN A CA 1
ATOM 3996 C C . ASN A 1 518 ? -17.938 34.219 48.938 1 49.19 518 ASN A C 1
ATOM 3998 O O . ASN A 1 518 ? -17.672 35.344 48.438 1 49.19 518 ASN A O 1
ATOM 4002 N N . LEU A 1 519 ? -18.562 33.188 48.156 1 46.44 519 LEU A N 1
ATOM 4003 C CA . LEU A 1 519 ? -19.094 32.906 46.812 1 46.44 519 LEU A CA 1
ATOM 4004 C C . LEU A 1 519 ? -19.812 34.156 46.25 1 46.44 519 LEU A C 1
ATOM 4006 O O . LEU A 1 519 ? -20.156 34.156 45.062 1 46.44 519 LEU A O 1
ATOM 4010 N N . THR A 1 520 ? -20.406 35 47.062 1 43.84 520 THR A N 1
ATOM 4011 C CA . THR A 1 520 ? -21.422 35.906 46.469 1 43.84 520 THR A CA 1
ATOM 4012 C C . THR A 1 520 ? -20.781 37.125 45.844 1 43.84 520 THR A C 1
ATOM 4014 O O . THR A 1 520 ? -21.406 37.844 45.094 1 43.84 520 THR A O 1
ATOM 4017 N N . ALA A 1 521 ? -19.797 37.812 46.469 1 50.47 521 ALA A N 1
ATOM 4018 C CA . ALA A 1 521 ? -19.438 39.125 45.969 1 50.47 521 ALA A CA 1
ATOM 4019 C C . ALA A 1 521 ? -18.453 39.031 44.812 1 50.47 521 ALA A C 1
ATOM 4021 O O . ALA A 1 521 ? -17.688 38.062 44.719 1 50.47 521 ALA A O 1
ATOM 4022 N N . SER A 1 522 ? -18.609 39.781 43.75 1 62.47 522 SER A N 1
ATOM 4023 C CA . SER A 1 522 ? -17.875 39.938 42.5 1 62.47 522 SER A CA 1
ATOM 4024 C C . SER A 1 522 ? -16.375 40.062 42.781 1 62.47 522 SER A C 1
ATOM 4026 O O . SER A 1 522 ? -15.938 40.906 43.531 1 62.47 522 SER A O 1
ATOM 4028 N N . PHE A 1 523 ? -15.562 39 42.719 1 69.44 523 PHE A N 1
ATOM 4029 C CA . PHE A 1 523 ? -14.117 39 42.875 1 69.44 523 PHE A CA 1
ATOM 4030 C C . PHE A 1 523 ? -13.477 40.156 42.125 1 69.44 523 PHE A C 1
ATOM 4032 O O . PHE A 1 523 ? -13.867 40.469 41 1 69.44 523 PHE A O 1
ATOM 4039 N N . ASP A 1 524 ? -12.766 41 42.906 1 81.25 524 ASP A N 1
ATOM 4040 C CA . ASP A 1 524 ? -11.961 42 42.188 1 81.25 524 ASP A CA 1
ATOM 4041 C C . ASP A 1 524 ? -10.766 41.344 41.5 1 81.25 524 ASP A C 1
ATOM 4043 O O . ASP A 1 524 ? -9.664 41.344 42.062 1 81.25 524 ASP A O 1
ATOM 4047 N N . CYS A 1 525 ? -10.984 40.812 40.375 1 86.25 525 CYS A N 1
ATOM 4048 C CA . CYS A 1 525 ? -9.984 40.062 39.625 1 86.25 525 CYS A CA 1
ATOM 4049 C C . CYS A 1 525 ? -8.766 40.938 39.312 1 86.25 525 CYS A C 1
ATOM 4051 O O . CYS A 1 525 ? -7.645 40.438 39.25 1 86.25 525 CYS A O 1
ATOM 4053 N N . VAL A 1 526 ? -8.93 42.188 39.188 1 85.88 526 VAL A N 1
ATOM 4054 C CA . VAL A 1 526 ? -7.824 43.062 38.844 1 85.88 526 VAL A CA 1
ATOM 4055 C C . VAL A 1 526 ? -6.891 43.219 40.062 1 85.88 526 VAL A C 1
ATOM 4057 O O . VAL A 1 526 ? -5.664 43.219 39.906 1 85.88 526 VAL A O 1
ATOM 4060 N N . LYS A 1 527 ? -7.488 43.312 41.25 1 85.81 527 LYS A N 1
ATOM 4061 C CA . LYS A 1 527 ? -6.676 43.406 42.469 1 85.81 527 LYS A CA 1
ATOM 4062 C C . LYS A 1 527 ? -5.898 42.125 42.719 1 85.81 527 LYS A C 1
ATOM 4064 O O . LYS A 1 527 ? -4.73 42.156 43.094 1 85.81 527 LYS A O 1
ATOM 4069 N N . ILE A 1 528 ? -6.566 41.031 42.5 1 89.12 528 ILE A N 1
ATOM 4070 C CA . ILE A 1 528 ? -5.898 39.75 42.688 1 89.12 528 ILE A CA 1
ATOM 4071 C C . ILE A 1 528 ? -4.727 39.625 41.719 1 89.12 528 ILE A C 1
ATOM 4073 O O . ILE A 1 528 ? -3.635 39.188 42.094 1 89.12 528 ILE A O 1
ATOM 4077 N N . MET A 1 529 ? -4.953 40.062 40.5 1 89.94 529 MET A N 1
ATOM 4078 C CA . MET A 1 529 ? -3.908 40 39.5 1 89.94 529 MET A CA 1
ATOM 4079 C C . MET A 1 529 ? -2.711 40.875 39.875 1 89.94 529 MET A C 1
ATOM 4081 O O . MET A 1 529 ? -1.567 40.406 39.812 1 89.94 529 MET A O 1
ATOM 4085 N N . THR A 1 530 ? -3.014 42.062 40.281 1 87.94 530 THR A N 1
ATOM 4086 C CA . THR A 1 530 ? -1.946 42.969 40.625 1 87.94 530 THR A CA 1
ATOM 4087 C C . THR A 1 530 ? -1.16 42.469 41.844 1 87.94 530 THR A C 1
ATOM 4089 O O . THR A 1 530 ? 0.067 42.562 41.875 1 87.94 530 THR A O 1
ATOM 4092 N N . ASN A 1 531 ? -1.874 41.906 42.812 1 89.5 531 ASN A N 1
ATOM 4093 C CA . ASN A 1 531 ? -1.213 41.344 44 1 89.5 531 ASN A CA 1
ATOM 4094 C C . ASN A 1 531 ? -0.326 40.156 43.625 1 89.5 531 ASN A C 1
ATOM 4096 O O . ASN A 1 531 ? 0.773 40.031 44.156 1 89.5 531 ASN A O 1
ATOM 4100 N N . LEU A 1 532 ? -0.846 39.375 42.719 1 91.75 532 LEU A N 1
ATOM 4101 C CA . LEU A 1 532 ? -0.071 38.219 42.312 1 91.75 532 LEU A CA 1
ATOM 4102 C C . LEU A 1 532 ? 1.194 38.656 41.562 1 91.75 532 LEU A C 1
ATOM 4104 O O . LEU A 1 532 ? 2.266 38.062 41.781 1 91.75 532 LEU A O 1
ATOM 4108 N N . MET A 1 533 ? 1.094 39.625 40.719 1 92.31 533 MET A N 1
ATOM 4109 C CA . MET A 1 533 ? 2.248 40.094 39.969 1 92.31 533 MET A CA 1
ATOM 4110 C C . MET A 1 533 ? 3.295 40.688 40.875 1 92.31 533 MET A C 1
ATOM 4112 O O . MET A 1 533 ? 4.492 40.438 40.719 1 92.31 533 MET A O 1
ATOM 4116 N N . ASN A 1 534 ? 2.795 41.406 41.812 1 89.25 534 ASN A N 1
ATOM 4117 C CA . ASN A 1 534 ? 3.707 42 42.812 1 89.25 534 ASN A CA 1
ATOM 4118 C C . ASN A 1 534 ? 4.41 40.938 43.625 1 89.25 534 ASN A C 1
ATOM 4120 O O . ASN A 1 534 ? 5.617 41 43.875 1 89.25 534 ASN A O 1
ATOM 4124 N N . LEU A 1 535 ? 3.607 40.031 44 1 88.81 535 LEU A N 1
ATOM 4125 C CA . LEU A 1 535 ? 4.18 38.938 44.781 1 88.81 535 LEU A CA 1
ATOM 4126 C C . LEU A 1 535 ? 5.211 38.156 43.969 1 88.81 535 LEU A C 1
ATOM 4128 O O . LEU A 1 535 ? 6.23 37.719 44.5 1 88.81 535 LEU A O 1
ATOM 4132 N N . ALA A 1 536 ? 4.918 37.969 42.719 1 91.44 536 ALA A N 1
ATOM 4133 C CA . ALA A 1 536 ? 5.859 37.25 41.875 1 91.44 536 ALA A CA 1
ATOM 4134 C C . ALA A 1 536 ? 7.191 38 41.781 1 91.44 536 ALA A C 1
ATOM 4136 O O . ALA A 1 536 ? 8.258 37.375 41.906 1 91.44 536 ALA A O 1
ATOM 4137 N N . CYS A 1 537 ? 7.117 39.281 41.625 1 90.62 537 CYS A N 1
ATOM 4138 C CA . CYS A 1 537 ? 8.336 40.094 41.562 1 90.62 537 CYS A CA 1
ATOM 4139 C C . CYS A 1 537 ? 9.125 40 42.875 1 90.62 537 CYS A C 1
ATOM 4141 O O . CYS A 1 537 ? 10.344 39.812 42.844 1 90.62 537 CYS A O 1
ATOM 4143 N N . LEU A 1 538 ? 8.461 40.031 43.969 1 88.38 538 LEU A N 1
ATOM 4144 C CA . LEU A 1 538 ? 9.117 40 45.25 1 88.38 538 LEU A CA 1
ATOM 4145 C C . LEU A 1 538 ? 9.75 38.656 45.531 1 88.38 538 LEU A C 1
ATOM 4147 O O . LEU A 1 538 ? 10.891 38.594 46.031 1 88.38 538 LEU A O 1
ATOM 4151 N N . VAL A 1 539 ? 9.031 37.594 45.188 1 87.44 539 VAL A N 1
ATOM 4152 C CA . VAL A 1 539 ? 9.516 36.25 45.5 1 87.44 539 VAL A CA 1
ATOM 4153 C C . VAL A 1 539 ? 10.727 35.938 44.625 1 87.44 539 VAL A C 1
ATOM 4155 O O . VAL A 1 539 ? 11.641 35.25 45.031 1 87.44 539 VAL A O 1
ATOM 4158 N N . ILE A 1 540 ? 10.836 36.469 43.438 1 88.62 540 ILE A N 1
ATOM 4159 C CA . ILE A 1 540 ? 11.945 36.188 42.531 1 88.62 540 ILE A CA 1
ATOM 4160 C C . ILE A 1 540 ? 13.195 36.938 43 1 88.62 540 ILE A C 1
ATOM 4162 O O . ILE A 1 540 ? 14.305 36.375 42.938 1 88.62 540 ILE A O 1
ATOM 4166 N N . VAL A 1 541 ? 13.008 38.094 43.5 1 86.81 541 VAL A N 1
ATOM 4167 C CA . VAL A 1 541 ? 14.148 38.938 43.844 1 86.81 541 VAL A CA 1
ATOM 4168 C C . VAL A 1 541 ? 14.633 38.625 45.25 1 86.81 541 VAL A C 1
ATOM 4170 O O . VAL A 1 541 ? 15.844 38.562 45.5 1 86.81 541 VAL A O 1
ATOM 4173 N N . GLN A 1 542 ? 13.688 38.406 46.219 1 79.81 542 GLN A N 1
ATOM 4174 C CA . GLN A 1 542 ? 14.078 38.219 47.594 1 79.81 542 GLN A CA 1
ATOM 4175 C C . GLN A 1 542 ? 14.188 36.75 47.969 1 79.81 542 GLN A C 1
ATOM 4177 O O . GLN A 1 542 ? 13.203 36.031 47.906 1 79.81 542 GLN A O 1
ATOM 4182 N N . SER A 1 543 ? 15.344 36.281 48.125 1 67.75 543 SER A N 1
ATOM 4183 C CA . SER A 1 543 ? 15.578 34.875 48.5 1 67.75 543 SER A CA 1
ATOM 4184 C C . SER A 1 543 ? 15.125 34.594 49.906 1 67.75 543 SER A C 1
ATOM 4186 O O . SER A 1 543 ? 14.641 33.5 50.219 1 67.75 543 SER A O 1
ATOM 4188 N N . ASN A 1 544 ? 15.328 35.531 50.875 1 62.69 544 ASN A N 1
ATOM 4189 C CA . ASN A 1 544 ? 15.07 35.281 52.281 1 62.69 544 ASN A CA 1
ATOM 4190 C C . ASN A 1 544 ? 13.812 35.969 52.781 1 62.69 544 ASN A C 1
ATOM 4192 O O . ASN A 1 544 ? 13.875 37.125 53.219 1 62.69 544 ASN A O 1
ATOM 4196 N N . HIS A 1 545 ? 12.664 35.625 52.156 1 62.72 545 HIS A N 1
ATOM 4197 C CA . HIS A 1 545 ? 11.469 36.312 52.594 1 62.72 545 HIS A CA 1
ATOM 4198 C C . HIS A 1 545 ? 10.805 35.562 53.75 1 62.72 545 HIS A C 1
ATOM 4200 O O . HIS A 1 545 ? 11.031 34.344 53.938 1 62.72 545 HIS A O 1
ATOM 4206 N N . SER A 1 546 ? 10.273 36.344 54.75 1 62.97 546 SER A N 1
ATOM 4207 C CA . SER A 1 546 ? 9.641 35.844 55.969 1 62.97 546 SER A CA 1
ATOM 4208 C C . SER A 1 546 ? 8.227 35.344 55.688 1 62.97 546 SER A C 1
ATOM 4210 O O . SER A 1 546 ? 7.367 35.375 56.562 1 62.97 546 SER A O 1
ATOM 4212 N N . LEU A 1 547 ? 7.883 35.031 54.469 1 65.81 547 LEU A N 1
ATOM 4213 C CA . LEU A 1 547 ? 6.543 34.531 54.188 1 65.81 547 LEU A CA 1
ATOM 4214 C C . LEU A 1 547 ? 6.324 33.156 54.812 1 65.81 547 LEU A C 1
ATOM 4216 O O . LEU A 1 547 ? 7.203 32.281 54.75 1 65.81 547 LEU A O 1
ATOM 4220 N N . SER A 1 548 ? 5.262 33.125 55.719 1 66.5 548 SER A N 1
ATOM 4221 C CA . SER A 1 548 ? 4.871 31.781 56.156 1 66.5 548 SER A CA 1
ATOM 4222 C C . SER A 1 548 ? 4.539 30.891 54.969 1 66.5 548 SER A C 1
ATOM 4224 O O . SER A 1 548 ? 3.484 31.031 54.344 1 66.5 548 SER A O 1
ATOM 4226 N N . LYS A 1 549 ? 5.441 30.156 54.594 1 66.5 549 LYS A N 1
ATOM 4227 C CA . LYS A 1 549 ? 5.402 29.375 53.344 1 66.5 549 LYS A CA 1
ATOM 4228 C C . LYS A 1 549 ? 4.152 28.5 53.312 1 66.5 549 LYS A C 1
ATOM 4230 O O . LYS A 1 549 ? 3.529 28.359 52.25 1 66.5 549 LYS A O 1
ATOM 4235 N N . ARG A 1 550 ? 3.688 28.047 54.406 1 68.12 550 ARG A N 1
ATOM 4236 C CA . ARG A 1 550 ? 2.523 27.172 54.406 1 68.12 550 ARG A CA 1
ATOM 4237 C C . ARG A 1 550 ? 1.249 27.938 54.094 1 68.12 550 ARG A C 1
ATOM 4239 O O . ARG A 1 550 ? 0.416 27.484 53.312 1 68.12 550 ARG A O 1
ATOM 4246 N N . ASN A 1 551 ? 1.188 29.016 54.625 1 75.62 551 ASN A N 1
ATOM 4247 C CA . ASN A 1 551 ? -0.001 29.828 54.406 1 75.62 551 ASN A CA 1
ATOM 4248 C C . ASN A 1 551 ? -0.065 30.328 52.969 1 75.62 551 ASN A C 1
ATOM 4250 O O . ASN A 1 551 ? -1.136 30.344 52.344 1 75.62 551 ASN A O 1
ATOM 4254 N N . ALA A 1 552 ? 1.1 30.625 52.406 1 79.69 552 ALA A N 1
ATOM 4255 C CA . ALA A 1 552 ? 1.154 31.141 51.062 1 79.69 552 ALA A CA 1
ATOM 4256 C C . ALA A 1 552 ? 0.733 30.078 50.031 1 79.69 552 ALA A C 1
ATOM 4258 O O . ALA A 1 552 ? -0.007 30.359 49.094 1 79.69 552 ALA A O 1
ATOM 4259 N N . VAL A 1 553 ? 1.122 28.859 50.312 1 81.88 553 VAL A N 1
ATOM 4260 C CA . VAL A 1 553 ? 0.813 27.766 49.406 1 81.88 553 VAL A CA 1
ATOM 4261 C C . VAL A 1 553 ? -0.683 27.469 49.438 1 81.88 553 VAL A C 1
ATOM 4263 O O . VAL A 1 553 ? -1.297 27.188 48.406 1 81.88 553 VAL A O 1
ATOM 4266 N N . ASP A 1 554 ? -1.246 27.625 50.594 1 80.94 554 ASP A N 1
ATOM 4267 C CA . ASP A 1 554 ? -2.672 27.344 50.75 1 80.94 554 ASP A CA 1
ATOM 4268 C C . ASP A 1 554 ? -3.516 28.375 50.031 1 80.94 554 ASP A C 1
ATOM 4270 O O . ASP A 1 554 ? -4.484 28.031 49.344 1 80.94 554 ASP A O 1
ATOM 4274 N N . VAL A 1 555 ? -3.121 29.578 50.219 1 85.12 555 VAL A N 1
ATOM 4275 C CA . VAL A 1 555 ? -3.861 30.672 49.562 1 85.12 555 VAL A CA 1
ATOM 4276 C C . VAL A 1 555 ? -3.736 30.547 48.062 1 85.12 555 VAL A C 1
ATOM 4278 O O . VAL A 1 555 ? -4.73 30.656 47.312 1 85.12 555 VAL A O 1
ATOM 4281 N N . LEU A 1 556 ? -2.537 30.297 47.562 1 88 556 LEU A N 1
ATOM 4282 C CA . LEU A 1 556 ? -2.305 30.188 46.125 1 88 556 LEU A CA 1
ATOM 4283 C C . LEU A 1 556 ? -3.014 28.953 45.531 1 88 556 LEU A C 1
ATOM 4285 O O . LEU A 1 556 ? -3.549 29.016 44.438 1 88 556 LEU A O 1
ATOM 4289 N N . SER A 1 557 ? -3.01 27.891 46.312 1 86.38 557 SER A N 1
ATOM 4290 C CA . SER A 1 557 ? -3.703 26.688 45.875 1 86.38 557 SER A CA 1
ATOM 4291 C C . SER A 1 557 ? -5.195 26.938 45.719 1 86.38 557 SER A C 1
ATOM 4293 O O . SER A 1 557 ? -5.812 26.438 44.75 1 86.38 557 SER A O 1
ATOM 4295 N N . THR A 1 558 ? -5.707 27.719 46.562 1 84.19 558 THR A N 1
ATOM 4296 C CA . THR A 1 558 ? -7.125 28.047 46.469 1 84.19 558 THR A CA 1
ATOM 4297 C C . THR A 1 558 ? -7.41 28.906 45.25 1 84.19 558 THR A C 1
ATOM 4299 O O . THR A 1 558 ? -8.391 28.688 44.531 1 84.19 558 THR A O 1
ATOM 4302 N N . ILE A 1 559 ? -6.609 29.859 45 1 88.5 559 ILE A N 1
ATOM 4303 C CA . ILE A 1 559 ? -6.785 30.734 43.875 1 88.5 559 ILE A CA 1
ATOM 4304 C C . ILE A 1 559 ? -6.688 29.938 42.562 1 88.5 559 ILE A C 1
ATOM 4306 O O . ILE A 1 559 ? -7.512 30.094 41.656 1 88.5 559 ILE A O 1
ATOM 4310 N N . ILE A 1 560 ? -5.707 29.047 42.469 1 90.81 560 ILE A N 1
ATOM 4311 C CA . ILE A 1 560 ? -5.488 28.25 41.281 1 90.81 560 ILE A CA 1
ATOM 4312 C C . ILE A 1 560 ? -6.672 27.297 41.062 1 90.81 560 ILE A C 1
ATOM 4314 O O . ILE A 1 560 ? -7.141 27.141 39.938 1 90.81 560 ILE A O 1
ATOM 4318 N N . LYS A 1 561 ? -7.18 26.734 42.125 1 86.5 561 LYS A N 1
ATOM 4319 C CA . LYS A 1 561 ? -8.336 25.844 42 1 86.5 561 LYS A CA 1
ATOM 4320 C C . LYS A 1 561 ? -9.555 26.609 41.5 1 86.5 561 LYS A C 1
ATOM 4322 O O . LYS A 1 561 ? -10.289 26.094 40.625 1 86.5 561 LYS A O 1
ATOM 4327 N N . GLU A 1 562 ? -9.727 27.797 41.969 1 86.62 562 GLU A N 1
ATOM 4328 C CA . GLU A 1 562 ? -10.852 28.625 41.531 1 86.62 562 GLU A CA 1
ATOM 4329 C C . GLU A 1 562 ? -10.695 29.047 40.062 1 86.62 562 GLU A C 1
ATOM 4331 O O . GLU A 1 562 ? -11.688 29.188 39.344 1 86.62 562 GLU A O 1
ATOM 4336 N N . CYS A 1 563 ? -9.484 29.25 39.656 1 89.75 563 CYS A N 1
ATOM 4337 C CA . CYS A 1 563 ? -9.242 29.594 38.25 1 89.75 563 CYS A CA 1
ATOM 4338 C C . CYS A 1 563 ? -9.531 28.406 37.344 1 89.75 563 CYS A C 1
ATOM 4340 O O . CYS A 1 563 ? -10.094 28.578 36.25 1 89.75 563 CYS A O 1
ATOM 4342 N N . LEU A 1 564 ? -9.18 27.234 37.781 1 88.12 564 LEU A N 1
ATOM 4343 C CA . LEU A 1 564 ? -9.367 26.031 36.969 1 88.12 564 LEU A CA 1
ATOM 4344 C C . LEU A 1 564 ? -10.844 25.688 36.812 1 88.12 564 LEU A C 1
ATOM 4346 O O . LEU A 1 564 ? -11.266 25.125 35.812 1 88.12 564 LEU A O 1
ATOM 4350 N N . HIS A 1 565 ? -11.633 26.109 37.781 1 83.12 565 HIS A N 1
ATOM 4351 C CA . HIS A 1 565 ? -13.078 25.891 37.719 1 83.12 565 HIS A CA 1
ATOM 4352 C C . HIS A 1 565 ? -13.789 27.062 37.031 1 83.12 565 HIS A C 1
ATOM 4354 O O . HIS A 1 565 ? -15.016 27.094 37 1 83.12 565 HIS A O 1
ATOM 4360 N N . ASN A 1 566 ? -13.102 28.109 36.594 1 81.06 566 ASN A N 1
ATOM 4361 C CA . ASN A 1 566 ? -13.562 29.266 35.812 1 81.06 566 ASN A CA 1
ATOM 4362 C C . ASN A 1 566 ? -14.414 30.203 36.688 1 81.06 566 ASN A C 1
ATOM 4364 O O . ASN A 1 566 ? -15.289 30.891 36.156 1 81.06 566 ASN A O 1
ATOM 4368 N N . HIS A 1 567 ? -14.156 30.141 37.938 1 81.5 567 HIS A N 1
ATOM 4369 C CA . HIS A 1 567 ? -14.805 31.109 38.812 1 81.5 567 HIS A CA 1
ATOM 4370 C C . HIS A 1 567 ? -14.062 32.438 38.812 1 81.5 567 HIS A C 1
ATOM 4372 O O . HIS A 1 567 ? -14.688 33.5 38.938 1 81.5 567 HIS A O 1
ATOM 4378 N N . LEU A 1 568 ? -12.836 32.375 38.719 1 86.75 568 LEU A N 1
ATOM 4379 C CA . LEU A 1 568 ? -11.992 33.562 38.531 1 86.75 568 LEU A CA 1
ATOM 4380 C C . LEU A 1 568 ? -11.438 33.625 37.125 1 86.75 568 LEU A C 1
ATOM 4382 O O . LEU A 1 568 ? -10.719 32.719 36.688 1 86.75 568 LEU A O 1
ATOM 4386 N N . TYR A 1 569 ? -11.859 34.562 36.406 1 88.31 569 TYR A N 1
ATOM 4387 C CA . TYR A 1 569 ? -11.453 34.656 35 1 88.31 569 TYR A CA 1
ATOM 4388 C C . TYR A 1 569 ? -11.289 36.094 34.562 1 88.31 569 TYR A C 1
ATOM 4390 O O . TYR A 1 569 ? -12.164 36.938 34.812 1 88.31 569 TYR A O 1
ATOM 4398 N N . ILE A 1 570 ? -10.086 36.406 34.125 1 87.94 570 ILE A N 1
ATOM 4399 C CA . ILE A 1 570 ? -9.844 37.75 33.562 1 87.94 570 ILE A CA 1
ATOM 4400 C C . ILE A 1 570 ? -8.844 37.625 32.406 1 87.94 570 ILE A C 1
ATOM 4402 O O . ILE A 1 570 ? -7.898 36.844 32.469 1 87.94 570 ILE A O 1
ATOM 4406 N N . THR A 1 571 ? -9.125 38.312 31.328 1 86.5 571 THR A N 1
ATOM 4407 C CA . THR A 1 571 ? -8.195 38.344 30.203 1 86.5 571 THR A CA 1
ATOM 4408 C C . THR A 1 571 ? -7.379 39.656 30.219 1 86.5 571 THR A C 1
ATOM 4410 O O . THR A 1 571 ? -7.801 40.656 30.797 1 86.5 571 THR A O 1
ATOM 4413 N N . ARG A 1 572 ? -6.223 39.594 29.688 1 84.88 572 ARG A N 1
ATOM 4414 C CA . ARG A 1 572 ? -5.383 40.812 29.625 1 84.88 572 ARG A CA 1
ATOM 4415 C C . ARG A 1 572 ? -6.047 41.906 28.812 1 84.88 572 ARG A C 1
ATOM 4417 O O . ARG A 1 572 ? -5.852 43.094 29.078 1 84.88 572 ARG A O 1
ATOM 4424 N N . ALA A 1 573 ? -6.801 41.438 27.781 1 77.69 573 ALA A N 1
ATOM 4425 C CA . ALA A 1 573 ? -7.457 42.406 26.922 1 77.69 573 ALA A CA 1
ATOM 4426 C C . ALA A 1 573 ? -8.477 43.219 27.688 1 77.69 573 ALA A C 1
ATOM 4428 O O . ALA A 1 573 ? -8.742 44.375 27.344 1 77.69 573 ALA A O 1
ATOM 4429 N N . ASN A 1 574 ? -8.969 42.656 28.734 1 77 574 ASN A N 1
ATOM 4430 C CA . ASN A 1 574 ? -9.945 43.375 29.562 1 77 574 ASN A CA 1
ATOM 4431 C C . ASN A 1 574 ? -9.273 44.438 30.422 1 77 574 ASN A C 1
ATOM 4433 O O . ASN A 1 574 ? -9.93 45.406 30.859 1 77 574 ASN A O 1
ATOM 4437 N N . ILE A 1 575 ? -7.992 44.312 30.469 1 76.81 575 ILE A N 1
ATOM 4438 C CA . ILE A 1 575 ? -7.293 45.219 31.391 1 76.81 575 ILE A CA 1
ATOM 4439 C C . ILE A 1 575 ? -6.477 46.25 30.609 1 76.81 575 ILE A C 1
ATOM 4441 O O . ILE A 1 575 ? -6.469 47.438 30.953 1 76.81 575 ILE A O 1
ATOM 4445 N N . ALA A 1 576 ? -5.801 45.719 29.656 1 75.75 576 ALA A N 1
ATOM 4446 C CA . ALA A 1 576 ? -4.914 46.594 28.875 1 75.75 576 ALA A CA 1
ATOM 4447 C C . ALA A 1 576 ? -5.602 47.062 27.609 1 75.75 576 ALA A C 1
ATOM 4449 O O . ALA A 1 576 ? -5.648 46.344 26.609 1 75.75 576 ALA A O 1
ATOM 4450 N N . SER A 1 577 ? -6.109 48.25 27.609 1 73.25 577 SER A N 1
ATOM 4451 C CA . SER A 1 577 ? -6.918 48.812 26.531 1 73.25 577 SER A CA 1
ATOM 4452 C C . SER A 1 577 ? -6.109 48.938 25.25 1 73.25 577 SER A C 1
ATOM 4454 O O . SER A 1 577 ? -6.664 48.906 24.156 1 73.25 577 SER A O 1
ATOM 4456 N N . HIS A 1 578 ? -4.68 49.125 25.453 1 73.5 578 HIS A N 1
ATOM 4457 C CA . HIS A 1 578 ? -3.859 49.344 24.266 1 73.5 578 HIS A CA 1
ATOM 4458 C C . HIS A 1 578 ? -3.732 48.094 23.438 1 73.5 578 HIS A C 1
ATOM 4460 O O . HIS A 1 578 ? -3.299 48.125 22.281 1 73.5 578 HIS A O 1
ATOM 4466 N N . LEU A 1 579 ? -4.152 46.906 24.031 1 73.69 579 LEU A N 1
ATOM 4467 C CA . LEU A 1 579 ? -4.07 45.625 23.328 1 73.69 579 LEU A CA 1
ATOM 4468 C C . LEU A 1 579 ? -5.316 45.406 22.469 1 73.69 579 LEU A C 1
ATOM 4470 O O . LEU A 1 579 ? -5.363 44.469 21.656 1 73.69 579 LEU A O 1
ATOM 4474 N N . GLN A 1 580 ? -6.289 46.094 22.75 1 60.91 580 GLN A N 1
ATOM 4475 C CA . GLN A 1 580 ? -7.52 45.875 22 1 60.91 580 GLN A CA 1
ATOM 4476 C C . GLN A 1 580 ? -7.348 46.312 20.547 1 60.91 580 GLN A C 1
ATOM 4478 O O . GLN A 1 580 ? -7.066 47.469 20.25 1 60.91 580 GLN A O 1
ATOM 4483 N N . PHE A 1 581 ? -6.492 45.406 19.891 1 56.94 581 PHE A N 1
ATOM 4484 C CA . PHE A 1 581 ? -6.273 45.656 18.469 1 56.94 581 PHE A CA 1
ATOM 4485 C C . PHE A 1 581 ? -7.586 45.938 17.766 1 56.94 581 PHE A C 1
ATOM 4487 O O . PHE A 1 581 ? -8.578 45.25 17.953 1 56.94 581 PHE A O 1
ATOM 4494 N N . CYS A 1 582 ? -7.797 46.969 17.547 1 53.66 582 CYS A N 1
ATOM 4495 C CA . CYS A 1 582 ? -8.961 47.469 16.812 1 53.66 582 CYS A CA 1
ATOM 4496 C C . CYS A 1 582 ? -9.219 46.656 15.562 1 53.66 582 CYS A C 1
ATOM 4498 O O . CYS A 1 582 ? -9.875 47.125 14.633 1 53.66 582 CYS A O 1
ATOM 4500 N N . PHE A 1 583 ? -8.461 45.594 15.18 1 55.38 583 PHE A N 1
ATOM 4501 C CA . PHE A 1 583 ? -8.984 45.188 13.891 1 55.38 583 PHE A CA 1
ATOM 4502 C C . PHE A 1 583 ? -10.422 44.688 14.016 1 55.38 583 PHE A C 1
ATOM 4504 O O . PHE A 1 583 ? -10.688 43.656 14.594 1 55.38 583 PHE A O 1
ATOM 4511 N N . ASP A 1 584 ? -11.273 45.594 14.133 1 55.25 584 ASP A N 1
ATOM 4512 C CA . ASP A 1 584 ? -12.711 45.344 14.172 1 55.25 584 ASP A CA 1
ATOM 4513 C C . ASP A 1 584 ? -13.102 44.25 13.172 1 55.25 584 ASP A C 1
ATOM 4515 O O . ASP A 1 584 ? -14.289 44.031 12.922 1 55.25 584 ASP A O 1
ATOM 4519 N N . GLY A 1 585 ? -12.109 43.719 12.406 1 56.38 585 GLY A N 1
ATOM 4520 C CA . GLY A 1 585 ? -12.578 42.719 11.445 1 56.38 585 GLY A CA 1
ATOM 4521 C C . GLY A 1 585 ? -12.672 41.312 12.016 1 56.38 585 GLY A C 1
ATOM 4522 O O . GLY A 1 585 ? -11.969 41 12.977 1 56.38 585 GLY A O 1
ATOM 4523 N N . SER A 1 586 ? -13.695 40.562 11.797 1 65.69 586 SER A N 1
ATOM 4524 C CA . SER A 1 586 ? -13.945 39.188 12.25 1 65.69 586 SER A CA 1
ATOM 4525 C C . SER A 1 586 ? -13.031 38.188 11.539 1 65.69 586 SER A C 1
ATOM 4527 O O . SER A 1 586 ? -12.898 38.219 10.32 1 65.69 586 SER A O 1
ATOM 4529 N N . SER A 1 587 ? -12.078 37.594 12.266 1 67.62 587 SER A N 1
ATOM 4530 C CA . SER A 1 587 ? -11.227 36.562 11.664 1 67.62 587 SER A CA 1
ATOM 4531 C C . SER A 1 587 ? -12.016 35.312 11.375 1 67.62 587 SER A C 1
ATOM 4533 O O . SER A 1 587 ? -13.023 35.031 12.031 1 67.62 587 SER A O 1
ATOM 4535 N N . CYS A 1 588 ? -11.836 34.844 10.18 1 67.06 588 CYS A N 1
ATOM 4536 C CA . CYS A 1 588 ? -12.617 33.656 9.82 1 67.06 588 CYS A CA 1
ATOM 4537 C C . CYS A 1 588 ? -11.93 32.375 10.281 1 67.06 588 CYS A C 1
ATOM 4539 O O . CYS A 1 588 ? -12.594 31.359 10.516 1 67.06 588 CYS A O 1
ATOM 4541 N N . CYS A 1 589 ? -10.734 32.219 10.227 1 67 589 CYS A N 1
ATOM 4542 C CA . CYS A 1 589 ? -10.203 30.891 10.531 1 67 589 CYS A CA 1
ATOM 4543 C C . CYS A 1 589 ? -9.188 30.953 11.664 1 67 589 CYS A C 1
ATOM 4545 O O . CYS A 1 589 ? -9.555 31.203 12.812 1 67 589 CYS A O 1
ATOM 4547 N N . TYR A 1 590 ? -7.852 30.797 11.461 1 62.16 590 TYR A N 1
ATOM 4548 C CA . TYR A 1 590 ? -6.805 30.281 12.344 1 62.16 590 TYR A CA 1
ATOM 4549 C C . TYR A 1 590 ? -6.367 31.359 13.344 1 62.16 590 TYR A C 1
ATOM 4551 O O . TYR A 1 590 ? -5.988 32.469 12.945 1 62.16 590 TYR A O 1
ATOM 4559 N N . LEU A 1 591 ? -7.031 31.391 14.523 1 61.66 591 LEU A N 1
ATOM 4560 C CA . LEU A 1 591 ? -6.434 32.281 15.516 1 61.66 591 LEU A CA 1
ATOM 4561 C C . LEU A 1 591 ? -5.605 31.469 16.516 1 61.66 591 LEU A C 1
ATOM 4563 O O . LEU A 1 591 ? -5.977 30.359 16.891 1 61.66 591 LEU A O 1
ATOM 4567 N N . THR A 1 592 ? -4.195 31.609 16.547 1 63.34 592 THR A N 1
ATOM 4568 C CA . THR A 1 592 ? -3.355 30.906 17.5 1 63.34 592 THR A CA 1
ATOM 4569 C C . THR A 1 592 ? -3.592 31.406 18.906 1 63.34 592 THR A C 1
ATOM 4571 O O . THR A 1 592 ? -3.945 32.562 19.109 1 63.34 592 THR A O 1
ATOM 4574 N N . GLU A 1 593 ? -3.553 30.531 19.844 1 67.25 593 GLU A N 1
ATOM 4575 C CA . GLU A 1 593 ? -3.695 30.766 21.281 1 67.25 593 GLU A CA 1
ATOM 4576 C C . GLU A 1 593 ? -2.479 31.484 21.844 1 67.25 593 GLU A C 1
ATOM 4578 O O . GLU A 1 593 ? -1.355 31.281 21.375 1 67.25 593 GLU A O 1
ATOM 4583 N N . GLU A 1 594 ? -2.658 32.5 22.719 1 78.94 594 GLU A N 1
ATOM 4584 C CA . GLU A 1 594 ? -1.599 33.188 23.453 1 78.94 594 GLU A CA 1
ATOM 4585 C C . GLU A 1 594 ? -0.882 32.219 24.406 1 78.94 594 GLU A C 1
ATOM 4587 O O . GLU A 1 594 ? -1.506 31.312 24.969 1 78.94 594 GLU A O 1
ATOM 4592 N N . TRP A 1 595 ? 0.389 32.344 24.547 1 86.94 595 TRP A N 1
ATOM 4593 C CA . TRP A 1 595 ? 1.189 31.484 25.406 1 86.94 595 TRP A CA 1
ATOM 4594 C C . TRP A 1 595 ? 0.701 31.547 26.844 1 86.94 595 TRP A C 1
ATOM 4596 O O . TRP A 1 595 ? 0.611 30.516 27.531 1 86.94 595 TRP A O 1
ATOM 4606 N N . GLU A 1 596 ? 0.38 32.781 27.359 1 88.94 596 GLU A N 1
ATOM 4607 C CA . GLU A 1 596 ? -0.044 32.969 28.75 1 88.94 596 GLU A CA 1
ATOM 4608 C C . GLU A 1 596 ? -1.471 32.469 28.953 1 88.94 596 GLU A C 1
ATOM 4610 O O . GLU A 1 596 ? -1.895 32.25 30.094 1 88.94 596 GLU A O 1
ATOM 4615 N N . GLY A 1 597 ? -2.16 32.188 27.953 1 84.62 597 GLY A N 1
ATOM 4616 C CA . GLY A 1 597 ? -3.541 31.734 28.062 1 84.62 597 GLY A CA 1
ATOM 4617 C C . GLY A 1 597 ? -4.527 32.875 28.219 1 84.62 597 GLY A C 1
ATOM 4618 O O . GLY A 1 597 ? -4.125 34.031 28.344 1 84.62 597 GLY A O 1
ATOM 4619 N N . GLU A 1 598 ? -5.766 32.562 28.266 1 83.62 598 GLU A N 1
ATOM 4620 C CA . GLU A 1 598 ? -6.828 33.562 28.375 1 83.62 598 GLU A CA 1
ATOM 4621 C C . GLU A 1 598 ? -6.988 34.031 29.828 1 83.62 598 GLU A C 1
ATOM 4623 O O . GLU A 1 598 ? -7.188 35.25 30.078 1 83.62 598 GLU A O 1
ATOM 4628 N N . ASN A 1 599 ? -6.758 33.094 30.734 1 88.25 599 ASN A N 1
ATOM 4629 C CA . ASN A 1 599 ? -6.879 33.438 32.156 1 88.25 599 ASN A CA 1
ATOM 4630 C C . ASN A 1 599 ? -5.531 33.812 32.75 1 88.25 599 ASN A C 1
ATOM 4632 O O . ASN A 1 599 ? -4.77 32.938 33.188 1 88.25 599 ASN A O 1
ATOM 4636 N N . VAL A 1 600 ? -5.246 35.031 32.906 1 91.81 600 VAL A N 1
ATOM 4637 C CA . VAL A 1 600 ? -3.943 35.531 33.344 1 91.81 600 VAL A CA 1
ATOM 4638 C C . VAL A 1 600 ? -3.771 35.25 34.844 1 91.81 600 VAL A C 1
ATOM 4640 O O . VAL A 1 600 ? -2.646 35.156 35.344 1 91.81 600 VAL A O 1
ATOM 4643 N N . LEU A 1 601 ? -4.875 35.125 35.625 1 92.81 601 LEU A N 1
ATOM 4644 C CA . LEU A 1 601 ? -4.777 34.844 37.062 1 92.81 601 LEU A CA 1
ATOM 4645 C C . LEU A 1 601 ? -4.141 33.469 37.312 1 92.81 601 LEU A C 1
ATOM 4647 O O . LEU A 1 601 ? -3.318 33.312 38.219 1 92.81 601 LEU A O 1
ATOM 4651 N N . LEU A 1 602 ? -4.613 32.562 36.469 1 93.19 602 LEU A N 1
ATOM 4652 C CA . LEU A 1 602 ? -4.043 31.234 36.562 1 93.19 602 LEU A CA 1
ATOM 4653 C C . LEU A 1 602 ? -2.547 31.25 36.281 1 93.19 602 LEU A C 1
ATOM 4655 O O . LEU A 1 602 ? -1.759 30.625 36.969 1 93.19 602 LEU A O 1
ATOM 4659 N N . PHE A 1 603 ? -2.164 31.984 35.281 1 94.62 603 PHE A N 1
ATOM 4660 C CA . PHE A 1 603 ? -0.775 32.062 34.844 1 94.62 603 PHE A CA 1
ATOM 4661 C C . PHE A 1 603 ? 0.11 32.625 35.938 1 94.62 603 PHE A C 1
ATOM 4663 O O . PHE A 1 603 ? 1.125 32.031 36.312 1 94.62 603 PHE A O 1
ATOM 4670 N N . TYR A 1 604 ? -0.251 33.75 36.469 1 95.31 604 TYR A N 1
ATOM 4671 C CA . TYR A 1 604 ? 0.564 34.375 37.5 1 95.31 604 TYR A CA 1
ATOM 4672 C C . TYR A 1 604 ? 0.5 33.594 38.812 1 95.31 604 TYR A C 1
ATOM 4674 O O . TYR A 1 604 ? 1.481 33.531 39.562 1 95.31 604 TYR A O 1
ATOM 4682 N N . GLY A 1 605 ? -0.68 33.031 39.125 1 93.69 605 GLY A N 1
ATOM 4683 C CA . GLY A 1 605 ? -0.766 32.188 40.312 1 93.69 605 GLY A CA 1
ATOM 4684 C C . GLY A 1 605 ? 0.22 31.031 40.281 1 93.69 605 GLY A C 1
ATOM 4685 O O . GLY A 1 605 ? 0.868 30.734 41.281 1 93.69 605 GLY A O 1
ATOM 4686 N N . LEU A 1 606 ? 0.311 30.422 39.156 1 94.44 606 LEU A N 1
ATOM 4687 C CA . LEU A 1 606 ? 1.234 29.312 39 1 94.44 606 LEU A CA 1
ATOM 4688 C C . LEU A 1 606 ? 2.682 29.781 39.062 1 94.44 606 LEU A C 1
ATOM 4690 O O . LEU A 1 606 ? 3.537 29.094 39.625 1 94.44 606 LEU A O 1
ATOM 4694 N N . MET A 1 607 ? 2.936 30.906 38.531 1 94.31 607 MET A N 1
ATOM 4695 C CA . MET A 1 607 ? 4.285 31.469 38.562 1 94.31 607 MET A CA 1
ATOM 4696 C C . MET A 1 607 ? 4.727 31.75 39.969 1 94.31 607 MET A C 1
ATOM 4698 O O . MET A 1 607 ? 5.852 31.422 40.375 1 94.31 607 MET A O 1
ATOM 4702 N N . VAL A 1 608 ? 3.855 32.344 40.781 1 92.94 608 VAL A N 1
ATOM 4703 C CA . VAL A 1 608 ? 4.176 32.625 42.156 1 92.94 608 VAL A CA 1
ATOM 4704 C C . VAL A 1 608 ? 4.387 31.344 42.938 1 92.94 608 VAL A C 1
ATOM 4706 O O . VAL A 1 608 ? 5.348 31.219 43.719 1 92.94 608 VAL A O 1
ATOM 4709 N N . LEU A 1 609 ? 3.506 30.453 42.719 1 89.81 609 LEU A N 1
ATOM 4710 C CA . LEU A 1 609 ? 3.605 29.172 43.438 1 89.81 609 LEU A CA 1
ATOM 4711 C C . LEU A 1 609 ? 4.945 28.5 43.156 1 89.81 609 LEU A C 1
ATOM 4713 O O . LEU A 1 609 ? 5.586 27.984 44.062 1 89.81 609 LEU A O 1
ATOM 4717 N N . TYR A 1 610 ? 5.332 28.469 41.969 1 92.5 610 TYR A N 1
ATOM 4718 C CA . TYR A 1 610 ? 6.594 27.828 41.594 1 92.5 610 TYR A CA 1
ATOM 4719 C C . TYR A 1 610 ? 7.762 28.5 42.312 1 92.5 610 TYR A C 1
ATOM 4721 O O . TYR A 1 610 ? 8.633 27.812 42.875 1 92.5 610 TYR A O 1
ATOM 4729 N N . ASN A 1 611 ? 7.773 29.797 42.219 1 90.31 611 ASN A N 1
ATOM 4730 C CA . ASN A 1 611 ? 8.898 30.516 42.781 1 90.31 611 ASN A CA 1
ATOM 4731 C C . ASN A 1 611 ? 8.898 30.453 44.312 1 90.31 611 ASN A C 1
ATOM 4733 O O . ASN A 1 611 ? 9.945 30.547 44.938 1 90.31 611 ASN A O 1
ATOM 4737 N N . VAL A 1 612 ? 7.754 30.266 44.906 1 85.81 612 VAL A N 1
ATOM 4738 C CA . VAL A 1 612 ? 7.68 30.062 46.344 1 85.81 612 VAL A CA 1
ATOM 4739 C C . VAL A 1 612 ? 8.203 28.672 46.719 1 85.81 612 VAL A C 1
ATOM 4741 O O . VAL A 1 612 ? 9 28.531 47.625 1 85.81 612 VAL A O 1
ATOM 4744 N N . LEU A 1 613 ? 7.844 27.688 45.906 1 83 613 LEU A N 1
ATOM 4745 C CA . LEU A 1 613 ? 8.188 26.312 46.188 1 83 613 LEU A CA 1
ATOM 4746 C C . LEU A 1 613 ? 9.648 26.031 45.875 1 83 613 LEU A C 1
ATOM 4748 O O . LEU A 1 613 ? 10.289 25.203 46.531 1 83 613 LEU A O 1
ATOM 4752 N N . ARG A 1 614 ? 10.133 26.641 44.875 1 83.94 614 ARG A N 1
ATOM 4753 C CA . ARG A 1 614 ? 11.492 26.391 44.438 1 83.94 614 ARG A CA 1
ATOM 4754 C C . ARG A 1 614 ? 12.508 26.766 45.5 1 83.94 614 ARG A C 1
ATOM 4756 O O . ARG A 1 614 ? 13.594 26.188 45.594 1 83.94 614 ARG A O 1
ATOM 4763 N N . LYS A 1 615 ? 12.195 27.641 46.312 1 76.94 615 LYS A N 1
ATOM 4764 C CA . LYS A 1 615 ? 13.109 28.141 47.344 1 76.94 615 LYS A CA 1
ATOM 4765 C C . LYS A 1 615 ? 12.898 27.406 48.656 1 76.94 615 LYS A C 1
ATOM 4767 O O . LYS A 1 615 ? 13.656 27.609 49.594 1 76.94 615 LYS A O 1
ATOM 4772 N N . VAL A 1 616 ? 11.836 26.703 48.719 1 69.81 616 VAL A N 1
ATOM 4773 C CA . VAL A 1 616 ? 11.562 25.969 49.969 1 69.81 616 VAL A CA 1
ATOM 4774 C C . VAL A 1 616 ? 12.43 24.719 50.031 1 69.81 616 VAL A C 1
ATOM 4776 O O . VAL A 1 616 ? 12.586 24.016 49.031 1 69.81 616 VAL A O 1
ATOM 4779 N N . SER A 1 617 ? 13.328 24.75 50.969 1 62.19 617 SER A N 1
ATOM 4780 C CA . SER A 1 617 ? 14.031 23.5 51.219 1 62.19 617 SER A CA 1
ATOM 4781 C C . SER A 1 617 ? 13.094 22.438 51.812 1 62.19 617 SER A C 1
ATOM 4783 O O . SER A 1 617 ? 12.68 22.531 52.969 1 62.19 617 SER A O 1
ATOM 4785 N N . PHE A 1 618 ? 12.445 21.75 50.844 1 58.81 618 PHE A N 1
ATOM 4786 C CA . PHE A 1 618 ? 11.5 20.719 51.281 1 58.81 618 PHE A CA 1
ATOM 4787 C C . PHE A 1 618 ? 12.172 19.703 52.188 1 58.81 618 PHE A C 1
ATOM 4789 O O . PHE A 1 618 ? 13.289 19.266 51.906 1 58.81 618 PHE A O 1
ATOM 4796 N N . VAL A 1 619 ? 11.922 19.703 53.469 1 55.25 619 VAL A N 1
ATOM 4797 C CA . VAL A 1 619 ? 12.406 18.719 54.406 1 55.25 619 VAL A CA 1
ATOM 4798 C C . VAL A 1 619 ? 11.586 17.438 54.312 1 55.25 619 VAL A C 1
ATOM 4800 O O . VAL A 1 619 ? 10.352 17.484 54.344 1 55.25 619 VAL A O 1
ATOM 4803 N N . CYS A 1 620 ? 12.172 16.484 53.625 1 55.22 620 CYS A N 1
ATOM 4804 C CA . CYS A 1 620 ? 11.5 15.188 53.625 1 55.22 620 CYS A CA 1
ATOM 4805 C C . CYS A 1 620 ? 11.141 14.75 55.031 1 55.22 620 CYS A C 1
ATOM 4807 O O . CYS A 1 620 ? 12.023 14.555 55.875 1 55.22 620 CYS A O 1
ATOM 4809 N N . ILE A 1 621 ? 10.008 14.961 55.469 1 52.38 621 ILE A N 1
ATOM 4810 C CA . ILE A 1 621 ? 9.602 14.562 56.812 1 52.38 621 ILE A CA 1
ATOM 4811 C C . ILE A 1 621 ? 9.977 13.102 57.062 1 52.38 621 ILE A C 1
ATOM 4813 O O . ILE A 1 621 ? 10.344 12.719 58.188 1 52.38 621 ILE A O 1
ATOM 4817 N N . HIS A 1 622 ? 9.781 12.312 56.062 1 50.97 622 HIS A N 1
ATOM 4818 C CA . HIS A 1 622 ? 10.07 10.898 56.281 1 50.97 622 HIS A CA 1
ATOM 4819 C C . HIS A 1 622 ? 11.57 10.648 56.406 1 50.97 622 HIS A C 1
ATOM 4821 O O . HIS A 1 622 ? 12.016 9.906 57.281 1 50.97 622 HIS A O 1
ATOM 4827 N N . CYS A 1 623 ? 12.297 11.266 55.469 1 53.94 623 CYS A N 1
ATOM 4828 C CA . CYS A 1 623 ? 13.711 10.914 55.469 1 53.94 623 CYS A CA 1
ATOM 4829 C C . CYS A 1 623 ? 14.5 11.867 56.375 1 53.94 623 CYS A C 1
ATOM 4831 O O . CYS A 1 623 ? 15.68 11.633 56.625 1 53.94 623 CYS A O 1
ATOM 4833 N N . LYS A 1 624 ? 13.891 12.641 57.156 1 52.75 624 LYS A N 1
ATOM 4834 C CA . LYS A 1 624 ? 14.492 13.57 58.125 1 52.75 624 LYS A CA 1
ATOM 4835 C C . LYS A 1 624 ? 15.758 14.203 57.562 1 52.75 624 LYS A C 1
ATOM 4837 O O . LYS A 1 624 ? 16.703 14.484 58.281 1 52.75 624 LYS A O 1
ATOM 4842 N N . LYS A 1 625 ? 16.031 14 56.25 1 51.91 625 LYS A N 1
ATOM 4843 C CA . LYS A 1 625 ? 17.281 14.531 55.719 1 51.91 625 LYS A CA 1
ATOM 4844 C C . LYS A 1 625 ? 17.031 15.75 54.844 1 51.91 625 LYS A C 1
ATOM 4846 O O . LYS A 1 625 ? 15.945 15.898 54.281 1 51.91 625 LYS A O 1
ATOM 4851 N N . ASN A 1 626 ? 17.875 16.688 55.031 1 51.28 626 ASN A N 1
ATOM 4852 C CA . ASN A 1 626 ? 17.922 17.859 54.156 1 51.28 626 ASN A CA 1
ATOM 4853 C C . ASN A 1 626 ? 18.062 17.469 52.688 1 51.28 626 ASN A C 1
ATOM 4855 O O . ASN A 1 626 ? 18.922 16.672 52.344 1 51.28 626 ASN A O 1
ATOM 4859 N N . LEU A 1 627 ? 17.062 17.594 51.969 1 53.25 627 LEU A N 1
ATOM 4860 C CA . LEU A 1 627 ? 17.078 17.156 50.562 1 53.25 627 LEU A CA 1
ATOM 4861 C C . LEU A 1 627 ? 18.062 17.969 49.75 1 53.25 627 LEU A C 1
ATOM 4863 O O . LEU A 1 627 ? 17.984 19.203 49.719 1 53.25 627 LEU A O 1
ATOM 4867 N N . ASP A 1 628 ? 19.219 17.5 49.406 1 50.69 628 ASP A N 1
ATOM 4868 C CA . ASP A 1 628 ? 20.266 18.188 48.656 1 50.69 628 ASP A CA 1
ATOM 4869 C C . ASP A 1 628 ? 19.719 18.812 47.375 1 50.69 628 ASP A C 1
ATOM 4871 O O . ASP A 1 628 ? 20.016 19.953 47.062 1 50.69 628 ASP A O 1
ATOM 4875 N N . ALA A 1 629 ? 18.938 17.953 46.656 1 51.75 629 ALA A N 1
ATOM 4876 C CA . ALA A 1 629 ? 18.469 18.469 45.375 1 51.75 629 ALA A CA 1
ATOM 4877 C C . ALA A 1 629 ? 17.094 19.109 45.5 1 51.75 629 ALA A C 1
ATOM 4879 O O . ALA A 1 629 ? 16.578 19.688 44.562 1 51.75 629 ALA A O 1
ATOM 4880 N N . GLY A 1 630 ? 16.547 19.172 46.75 1 53.62 630 GLY A N 1
ATOM 4881 C CA . GLY A 1 630 ? 15.305 19.844 47.062 1 53.62 630 GLY A CA 1
ATOM 4882 C C . GLY A 1 630 ? 14.086 19.125 46.531 1 53.62 630 GLY A C 1
ATOM 4883 O O . GLY A 1 630 ? 13.031 19.734 46.312 1 53.62 630 GLY A O 1
ATOM 4884 N N . ILE A 1 631 ? 14.18 17.828 46 1 59.62 631 ILE A N 1
ATOM 4885 C CA . ILE A 1 631 ? 13.031 17.078 45.469 1 59.62 631 ILE A CA 1
ATOM 4886 C C . ILE A 1 631 ? 12.5 16.156 46.562 1 59.62 631 ILE A C 1
ATOM 4888 O O . ILE A 1 631 ? 13.266 15.461 47.25 1 59.62 631 ILE A O 1
ATOM 4892 N N . VAL A 1 632 ? 11.25 16.188 46.906 1 62.56 632 VAL A N 1
ATOM 4893 C CA . VAL A 1 632 ? 10.609 15.477 48 1 62.56 632 VAL A CA 1
ATOM 4894 C C . VAL A 1 632 ? 10.523 13.984 47.688 1 62.56 632 VAL A C 1
ATOM 4896 O O . VAL A 1 632 ? 10.414 13.602 46.531 1 62.56 632 VAL A O 1
ATOM 4899 N N . CYS A 1 633 ? 10.914 13.156 48.594 1 59.94 633 CYS A N 1
ATOM 4900 C CA . CYS A 1 633 ? 10.867 11.703 48.438 1 59.94 633 CYS A CA 1
ATOM 4901 C C . CYS A 1 633 ? 9.445 11.234 48.156 1 59.94 633 CYS A C 1
ATOM 4903 O O . CYS A 1 633 ? 8.492 11.992 48.344 1 59.94 633 CYS A O 1
ATOM 4905 N N . HIS A 1 634 ? 9.203 10.031 47.562 1 59.5 634 HIS A N 1
ATOM 4906 C CA . HIS A 1 634 ? 7.926 9.445 47.188 1 59.5 634 HIS A CA 1
ATOM 4907 C C . HIS A 1 634 ? 6.918 9.516 48.344 1 59.5 634 HIS A C 1
ATOM 4909 O O . HIS A 1 634 ? 5.746 9.836 48.125 1 59.5 634 HIS A O 1
ATOM 4915 N N . ASP A 1 635 ? 7.363 9.203 49.562 1 59.03 635 ASP A N 1
ATOM 4916 C CA . ASP A 1 635 ? 6.477 9.148 50.719 1 59.03 635 ASP A CA 1
ATOM 4917 C C . ASP A 1 635 ? 6.008 10.539 51.125 1 59.03 635 ASP A C 1
ATOM 4919 O O . ASP A 1 635 ? 4.863 10.719 51.531 1 59.03 635 ASP A O 1
ATOM 4923 N N . CYS A 1 636 ? 6.844 11.523 50.969 1 59.81 636 CYS A N 1
ATOM 4924 C CA . CYS A 1 636 ? 6.477 12.898 51.312 1 59.81 636 CYS A CA 1
ATOM 4925 C C . CYS A 1 636 ? 5.602 13.516 50.219 1 59.81 636 CYS A C 1
ATOM 4927 O O . CYS A 1 636 ? 4.781 14.391 50.531 1 59.81 636 CYS A O 1
ATOM 4929 N N . ARG A 1 637 ? 5.801 13.031 49.031 1 60.34 637 ARG A N 1
ATOM 4930 C CA . ARG A 1 637 ? 4.934 13.461 47.938 1 60.34 637 ARG A CA 1
ATOM 4931 C C . ARG A 1 637 ? 3.465 13.219 48.281 1 60.34 637 ARG A C 1
ATOM 4933 O O . ARG A 1 637 ? 2.611 14.07 48 1 60.34 637 ARG A O 1
ATOM 4940 N N . GLU A 1 638 ? 3.316 12 48.812 1 57.12 638 GLU A N 1
ATOM 4941 C CA . GLU A 1 638 ? 1.949 11.648 49.188 1 57.12 638 GLU A CA 1
ATOM 4942 C C . GLU A 1 638 ? 1.432 12.57 50.281 1 57.12 638 GLU A C 1
ATOM 4944 O O . GLU A 1 638 ? 0.238 12.875 50.344 1 57.12 638 GLU A O 1
ATOM 4949 N N . TYR A 1 639 ? 2.365 13.016 51.125 1 54.97 639 TYR A N 1
ATOM 4950 C CA . TYR A 1 639 ? 1.965 13.922 52.188 1 54.97 639 TYR A CA 1
ATOM 4951 C C . TYR A 1 639 ? 1.553 15.281 51.625 1 54.97 639 TYR A C 1
ATOM 4953 O O . TYR A 1 639 ? 0.543 15.852 52.062 1 54.97 639 TYR A O 1
ATOM 4961 N N . TYR A 1 640 ? 2.453 15.758 50.812 1 54.59 640 TYR A N 1
ATOM 4962 C CA . TYR A 1 640 ? 2.096 17.031 50.188 1 54.59 640 TYR A CA 1
ATOM 4963 C C . TYR A 1 640 ? 0.925 16.859 49.25 1 54.59 640 TYR A C 1
ATOM 4965 O O . TYR A 1 640 ? 0.273 17.844 48.875 1 54.59 640 TYR A O 1
ATOM 4973 N N . ASN A 1 641 ? 0.802 15.586 48.812 1 49.78 641 ASN A N 1
ATOM 4974 C CA . ASN A 1 641 ? -0.258 15.227 47.875 1 49.78 641 ASN A CA 1
ATOM 4975 C C . ASN A 1 641 ? -1.64 15.484 48.469 1 49.78 641 ASN A C 1
ATOM 4977 O O . ASN A 1 641 ? -2.654 15.148 47.875 1 49.78 641 ASN A O 1
ATOM 4981 N N . GLU A 1 642 ? -1.619 15.914 49.688 1 52.12 642 GLU A N 1
ATOM 4982 C CA . GLU A 1 642 ? -2.934 16.047 50.312 1 52.12 642 GLU A CA 1
ATOM 4983 C C . GLU A 1 642 ? -3.883 16.844 49.406 1 52.12 642 GLU A C 1
ATOM 4985 O O . GLU A 1 642 ? -4.805 17.5 49.906 1 52.12 642 GLU A O 1
ATOM 4990 N N . GLY A 1 643 ? -3.939 16.781 48.125 1 65.31 643 GLY A N 1
ATOM 4991 C CA . GLY A 1 643 ? -5.078 17.109 47.281 1 65.31 643 GLY A CA 1
ATOM 4992 C C . GLY A 1 643 ? -4.727 18.031 46.156 1 65.31 643 GLY A C 1
ATOM 4993 O O . GLY A 1 643 ? -5.199 17.844 45.031 1 65.31 643 GLY A O 1
ATOM 4994 N N . PHE A 1 644 ? -3.691 18.891 46.5 1 76 644 PHE A N 1
ATOM 4995 C CA . PHE A 1 644 ? -3.467 19.922 45.5 1 76 644 PHE A CA 1
ATOM 4996 C C . PHE A 1 644 ? -2.631 19.391 44.344 1 76 644 PHE A C 1
ATOM 4998 O O . PHE A 1 644 ? -2.887 19.703 43.188 1 76 644 PHE A O 1
ATOM 5005 N N . ILE A 1 645 ? -1.669 18.484 44.5 1 79.81 645 ILE A N 1
ATOM 5006 C CA . ILE A 1 645 ? -0.837 17.922 43.438 1 79.81 645 ILE A CA 1
ATOM 5007 C C . ILE A 1 645 ? -1.702 17.109 42.5 1 79.81 645 ILE A C 1
ATOM 5009 O O . ILE A 1 645 ? -1.488 17.141 41.281 1 79.81 645 ILE A O 1
ATOM 5013 N N . ARG A 1 646 ? -2.693 16.594 43.031 1 79.31 646 ARG A N 1
ATOM 5014 C CA . ARG A 1 646 ? -3.609 15.82 42.188 1 79.31 646 ARG A CA 1
ATOM 5015 C C . ARG A 1 646 ? -4.41 16.75 41.281 1 79.31 646 ARG A C 1
ATOM 5017 O O . ARG A 1 646 ? -4.688 16.391 40.125 1 79.31 646 ARG A O 1
ATOM 5024 N N . VAL A 1 647 ? -4.711 17.812 41.844 1 83.5 647 VAL A N 1
ATOM 5025 C CA . VAL A 1 647 ? -5.461 18.797 41.062 1 83.5 647 VAL A CA 1
ATOM 5026 C C . VAL A 1 647 ? -4.598 19.297 39.906 1 83.5 647 VAL A C 1
ATOM 5028 O O . VAL A 1 647 ? -5.082 19.453 38.781 1 83.5 647 VAL A O 1
ATOM 5031 N N . LEU A 1 648 ? -3.289 19.484 40.188 1 87.75 648 LEU A N 1
ATOM 5032 C CA . LEU A 1 648 ? -2.387 19.969 39.156 1 87.75 648 LEU A CA 1
ATOM 5033 C C . LEU A 1 648 ? -2.141 18.875 38.125 1 87.75 648 LEU A C 1
ATOM 5035 O O . LEU A 1 648 ? -2.041 19.172 36.906 1 87.75 648 LEU A O 1
ATOM 5039 N N . GLU A 1 649 ? -2.145 17.688 38.594 1 86.19 649 GLU A N 1
ATOM 5040 C CA . GLU A 1 649 ? -1.96 16.578 37.656 1 86.19 649 GLU A CA 1
ATOM 5041 C C . GLU A 1 649 ? -3.154 16.438 36.719 1 86.19 649 GLU A C 1
ATOM 5043 O O . GLU A 1 649 ? -2.986 16.172 35.531 1 86.19 649 GLU A O 1
ATOM 5048 N N . HIS A 1 650 ? -4.258 16.672 37.219 1 83.62 650 HIS A N 1
ATOM 5049 C CA . HIS A 1 650 ? -5.465 16.609 36.406 1 83.62 650 HIS A CA 1
ATOM 5050 C C . HIS A 1 650 ? -5.516 17.766 35.406 1 83.62 650 HIS A C 1
ATOM 5052 O O . HIS A 1 650 ? -5.918 17.594 34.25 1 83.62 650 HIS A O 1
ATOM 5058 N N . ALA A 1 651 ? -5.133 18.906 35.875 1 87.31 651 ALA A N 1
ATOM 5059 C CA . ALA A 1 651 ? -5.113 20.078 35 1 87.31 651 ALA A CA 1
ATOM 5060 C C . ALA A 1 651 ? -4.078 19.906 33.875 1 87.31 651 ALA A C 1
ATOM 5062 O O . ALA A 1 651 ? -4.281 20.375 32.781 1 87.31 651 ALA A O 1
ATOM 5063 N N . PHE A 1 652 ? -3.102 19.188 34.281 1 88.06 652 PHE A N 1
ATOM 5064 C CA . PHE A 1 652 ? -1.986 18.984 33.344 1 88.06 652 PHE A CA 1
ATOM 5065 C C . PHE A 1 652 ? -2.43 18.172 32.125 1 88.06 652 PHE A C 1
ATOM 5067 O O . PHE A 1 652 ? -1.885 18.344 31.047 1 88.06 652 PHE A O 1
ATOM 5074 N N . CYS A 1 653 ? -3.432 17.422 32.281 1 81.25 653 CYS A N 1
ATOM 5075 C CA . CYS A 1 653 ? -3.902 16.547 31.203 1 81.25 653 CYS A CA 1
ATOM 5076 C C . CYS A 1 653 ? -4.977 17.25 30.375 1 81.25 653 CYS A C 1
ATOM 5078 O O . CYS A 1 653 ? -5.398 16.734 29.328 1 81.25 653 CYS A O 1
ATOM 5080 N N . GLN A 1 654 ? -5.336 18.375 30.797 1 80.19 654 GLN A N 1
ATOM 5081 C CA . GLN A 1 654 ? -6.359 19.109 30.062 1 80.19 654 GLN A CA 1
ATOM 5082 C C . GLN A 1 654 ? -5.73 20.016 29 1 80.19 654 GLN A C 1
ATOM 5084 O O . GLN A 1 654 ? -4.508 20.109 28.906 1 80.19 654 GLN A O 1
ATOM 5089 N N . ASN A 1 655 ? -6.641 20.484 28.172 1 79.56 655 ASN A N 1
ATOM 5090 C CA . ASN A 1 655 ? -6.168 21.375 27.109 1 79.56 655 ASN A CA 1
ATOM 5091 C C . ASN A 1 655 ? -5.891 22.781 27.656 1 79.56 655 ASN A C 1
ATOM 5093 O O . ASN A 1 655 ? -6.793 23.609 27.703 1 79.56 655 ASN A O 1
ATOM 5097 N N . LEU A 1 656 ? -4.66 22.984 28.172 1 87.5 656 LEU A N 1
ATOM 5098 C CA . LEU A 1 656 ? -4.219 24.281 28.672 1 87.5 656 LEU A CA 1
ATOM 5099 C C . LEU A 1 656 ? -3.232 24.922 27.703 1 87.5 656 LEU A C 1
ATOM 5101 O O . LEU A 1 656 ? -2.641 24.234 26.859 1 87.5 656 LEU A O 1
ATOM 5105 N N . SER A 1 657 ? -3.148 26.234 27.828 1 89.38 657 SER A N 1
ATOM 5106 C CA . SER A 1 657 ? -2.15 26.953 27.031 1 89.38 657 SER A CA 1
ATOM 5107 C C . SER A 1 657 ? -0.736 26.547 27.438 1 89.38 657 SER A C 1
ATOM 5109 O O . SER A 1 657 ? -0.517 26.094 28.562 1 89.38 657 SER A O 1
ATOM 5111 N N . PRO A 1 658 ? 0.244 26.766 26.672 1 88.94 658 PRO A N 1
ATOM 5112 C CA . PRO A 1 658 ? 1.6 26.281 26.953 1 88.94 658 PRO A CA 1
ATOM 5113 C C . PRO A 1 658 ? 2.213 26.938 28.188 1 88.94 658 PRO A C 1
ATOM 5115 O O . PRO A 1 658 ? 2.977 26.297 28.922 1 88.94 658 PRO A O 1
ATOM 5118 N N . GLY A 1 659 ? 1.947 28.188 28.406 1 91.94 659 GLY A N 1
ATOM 5119 C CA . GLY A 1 659 ? 2.502 28.859 29.562 1 91.94 659 GLY A CA 1
ATOM 5120 C C . GLY A 1 659 ? 2.115 28.203 30.875 1 91.94 659 GLY A C 1
ATOM 5121 O O . GLY A 1 659 ? 2.979 27.719 31.625 1 91.94 659 GLY A O 1
ATOM 5122 N N . PRO A 1 660 ? 0.815 28.172 31.172 1 92.94 660 PRO A N 1
ATOM 5123 C CA . PRO A 1 660 ? 0.367 27.484 32.375 1 92.94 660 PRO A CA 1
ATOM 5124 C C . PRO A 1 660 ? 0.803 26.031 32.438 1 92.94 660 PRO A C 1
ATOM 5126 O O . PRO A 1 660 ? 1.164 25.516 33.5 1 92.94 660 PRO A O 1
ATOM 5129 N N . LYS A 1 661 ? 0.773 25.438 31.375 1 92.25 661 LYS A N 1
ATOM 5130 C CA . LYS A 1 661 ? 1.19 24.031 31.312 1 92.25 661 LYS A CA 1
ATOM 5131 C C . LYS A 1 661 ? 2.66 23.875 31.703 1 92.25 661 LYS A C 1
ATOM 5133 O O . LYS A 1 661 ? 3.029 22.938 32.406 1 92.25 661 LYS A O 1
ATOM 5138 N N . SER A 1 662 ? 3.479 24.719 31.172 1 93.25 662 SER A N 1
ATOM 5139 C CA . SER A 1 662 ? 4.902 24.703 31.5 1 93.25 662 SER A CA 1
ATOM 5140 C C . SER A 1 662 ? 5.145 24.906 32.969 1 93.25 662 SER A C 1
ATOM 5142 O O . SER A 1 662 ? 5.969 24.234 33.594 1 93.25 662 SER A O 1
ATOM 5144 N N . TYR A 1 663 ? 4.477 25.797 33.594 1 94.62 663 TYR A N 1
ATOM 5145 C CA . TYR A 1 663 ? 4.664 26.047 35 1 94.62 663 TYR A CA 1
ATOM 5146 C C . TYR A 1 663 ? 4.152 24.891 35.844 1 94.62 663 TYR A C 1
ATOM 5148 O O . TYR A 1 663 ? 4.727 24.562 36.906 1 94.62 663 TYR A O 1
ATOM 5156 N N . ILE A 1 664 ? 3.062 24.297 35.438 1 93.12 664 ILE A N 1
ATOM 5157 C CA . ILE A 1 664 ? 2.582 23.125 36.156 1 93.12 664 ILE A CA 1
ATOM 5158 C C . ILE A 1 664 ? 3.643 22.016 36.094 1 93.12 664 ILE A C 1
ATOM 5160 O O . ILE A 1 664 ? 3.924 21.375 37.125 1 93.12 664 ILE A O 1
ATOM 5164 N N . ALA A 1 665 ? 4.18 21.859 34.938 1 93.06 665 ALA A N 1
ATOM 5165 C CA . ALA A 1 665 ? 5.223 20.844 34.781 1 93.06 665 ALA A CA 1
ATOM 5166 C C . ALA A 1 665 ? 6.406 21.125 35.688 1 93.06 665 ALA A C 1
ATOM 5168 O O . ALA A 1 665 ? 6.941 20.219 36.344 1 93.06 665 ALA A O 1
ATOM 5169 N N . HIS A 1 666 ? 6.832 22.344 35.781 1 92.81 666 HIS A N 1
ATOM 5170 C CA . HIS A 1 666 ? 7.965 22.719 36.625 1 92.81 666 HIS A CA 1
ATOM 5171 C C . HIS A 1 666 ? 7.625 22.578 38.094 1 92.81 666 HIS A C 1
ATOM 5173 O O . HIS A 1 666 ? 8.484 22.219 38.906 1 92.81 666 HIS A O 1
ATOM 5179 N N . ILE A 1 667 ? 6.434 22.891 38.5 1 90.5 667 ILE A N 1
ATOM 5180 C CA . ILE A 1 667 ? 6.004 22.703 39.875 1 90.5 667 ILE A CA 1
ATOM 5181 C C . ILE A 1 667 ? 6.039 21.219 40.25 1 90.5 667 ILE A C 1
ATOM 5183 O O . ILE A 1 667 ? 6.555 20.844 41.281 1 90.5 667 ILE A O 1
ATOM 5187 N N . LEU A 1 668 ? 5.488 20.438 39.375 1 88.31 668 LEU A N 1
ATOM 5188 C CA . LEU A 1 668 ? 5.469 19 39.625 1 88.31 668 LEU A CA 1
ATOM 5189 C C . LEU A 1 668 ? 6.883 18.438 39.688 1 88.31 668 LEU A C 1
ATOM 5191 O O . LEU A 1 668 ? 7.145 17.484 40.438 1 88.31 668 LEU A O 1
ATOM 5195 N N . SER A 1 669 ? 7.773 19.031 38.906 1 89.94 669 SER A N 1
ATOM 5196 C CA . SER A 1 669 ? 9.156 18.547 38.875 1 89.94 669 SER A CA 1
ATOM 5197 C C . SER A 1 669 ? 9.812 18.734 40.25 1 89.94 669 SER A C 1
ATOM 5199 O O . SER A 1 669 ? 10.75 18.016 40.594 1 89.94 669 SER A O 1
ATOM 5201 N N . LEU A 1 670 ? 9.375 19.703 41.031 1 86.31 670 LEU A N 1
ATOM 5202 C CA . LEU A 1 670 ? 9.898 19.922 42.375 1 86.31 670 LEU A CA 1
ATOM 5203 C C . LEU A 1 670 ? 9.555 18.75 43.312 1 86.31 670 LEU A C 1
ATOM 5205 O O . LEU A 1 670 ? 10.172 18.578 44.344 1 86.31 670 LEU A O 1
ATOM 5209 N N . PHE A 1 671 ? 8.547 18 42.844 1 82.12 671 PHE A N 1
ATOM 5210 C CA . PHE A 1 671 ? 8.141 16.828 43.625 1 82.12 671 PHE A CA 1
ATOM 5211 C C . PHE A 1 671 ? 8.633 15.547 42.969 1 82.12 671 PHE A C 1
ATOM 5213 O O . PHE A 1 671 ? 8.148 14.453 43.281 1 82.12 671 PHE A O 1
ATOM 5220 N N . GLY A 1 672 ? 9.453 15.711 41.969 1 83.62 672 GLY A N 1
ATOM 5221 C CA . GLY A 1 672 ? 10.094 14.547 41.375 1 83.62 672 GLY A CA 1
ATOM 5222 C C . GLY A 1 672 ? 9.422 14.109 40.062 1 83.62 672 GLY A C 1
ATOM 5223 O O . GLY A 1 672 ? 9.922 13.211 39.375 1 83.62 672 GLY A O 1
ATOM 5224 N N . LEU A 1 673 ? 8.289 14.688 39.719 1 88.38 673 LEU A N 1
ATOM 5225 C CA . LEU A 1 673 ? 7.598 14.352 38.5 1 88.38 673 LEU A CA 1
ATOM 5226 C C . LEU A 1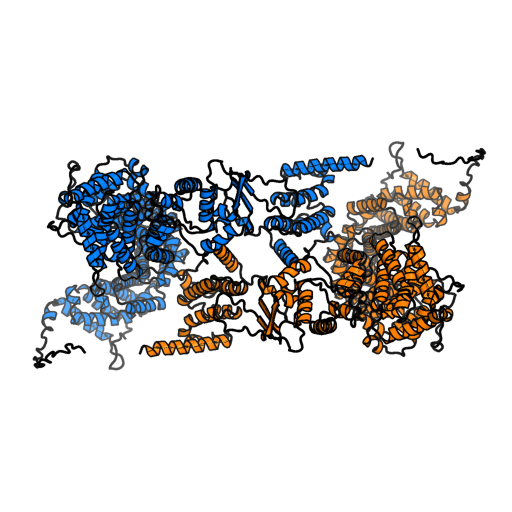 673 ? 8.047 15.25 37.344 1 88.38 673 LEU A C 1
ATOM 5228 O O . LEU A 1 673 ? 7.668 16.422 37.281 1 88.38 673 LEU A O 1
ATOM 5232 N N . CYS A 1 674 ? 8.805 14.727 36.406 1 92.5 674 CYS A N 1
ATOM 5233 C CA . CYS A 1 674 ? 9.406 15.562 35.375 1 92.5 674 CYS A CA 1
ATOM 5234 C C . CYS A 1 674 ? 8.891 15.156 34 1 92.5 674 CYS A C 1
ATOM 5236 O O . CYS A 1 674 ? 8.773 13.969 33.688 1 92.5 674 CYS A O 1
ATOM 5238 N N . GLY A 1 675 ? 8.523 16.203 33.219 1 92.12 675 GLY A N 1
ATOM 5239 C CA . GLY A 1 675 ? 8.117 15.953 31.859 1 92.12 675 GLY A CA 1
ATOM 5240 C C . GLY A 1 675 ? 6.672 16.312 31.578 1 92.12 675 GLY A C 1
ATOM 5241 O O . GLY A 1 675 ? 6.039 17.016 32.375 1 92.12 675 GLY A O 1
ATOM 5242 N N . PHE A 1 676 ? 6.184 15.938 30.406 1 91 676 PHE A N 1
ATOM 5243 C CA . PHE A 1 676 ? 4.824 16.203 29.938 1 91 676 PHE A CA 1
ATOM 5244 C C . PHE A 1 676 ? 4.121 14.898 29.562 1 91 676 PHE A C 1
ATOM 5246 O O . PHE A 1 676 ? 4.469 14.273 28.562 1 91 676 PHE A O 1
ATOM 5253 N N . PRO A 1 677 ? 3.227 14.523 30.328 1 87 677 PRO A N 1
ATOM 5254 C CA . PRO A 1 677 ? 2.543 13.258 30.047 1 87 677 PRO A CA 1
ATOM 5255 C C . PRO A 1 677 ? 1.705 13.312 28.766 1 87 677 PRO A C 1
ATOM 5257 O O . PRO A 1 677 ? 1.182 14.367 28.422 1 87 677 PRO A O 1
ATOM 5260 N N . SER A 1 678 ? 1.658 12.305 28 1 86.62 678 SER A N 1
ATOM 5261 C CA . SER A 1 678 ? 0.844 12.141 26.797 1 86.62 678 SER A CA 1
ATOM 5262 C C . SER A 1 678 ? 0.216 10.75 26.734 1 86.62 678 SER A C 1
ATOM 5264 O O . SER A 1 678 ? 0.65 9.836 27.438 1 86.62 678 SER A O 1
ATOM 5266 N N . LYS A 1 679 ? -0.844 10.594 25.969 1 81.12 679 LYS A N 1
ATOM 5267 C CA . LYS A 1 679 ? -1.488 9.289 25.828 1 81.12 679 LYS A CA 1
ATOM 5268 C C . LYS A 1 679 ? -0.539 8.266 25.203 1 81.12 679 LYS A C 1
ATOM 5270 O O . LYS A 1 679 ? -0.439 7.137 25.688 1 81.12 679 LYS A O 1
ATOM 5275 N N . LEU A 1 680 ? 0.139 8.664 24.156 1 86.88 680 LEU A N 1
ATOM 5276 C CA . LEU A 1 680 ? 1.072 7.766 23.484 1 86.88 680 LEU A CA 1
ATOM 5277 C C . LEU A 1 680 ? 2.229 7.398 24.406 1 86.88 680 LEU A C 1
ATOM 5279 O O . LEU A 1 680 ? 2.652 6.242 24.453 1 86.88 680 LEU A O 1
ATOM 5283 N N . GLY A 1 681 ? 2.738 8.43 25.094 1 87.88 681 GLY A N 1
ATOM 5284 C CA . GLY A 1 681 ? 3.812 8.164 26.031 1 87.88 681 GLY A CA 1
ATOM 5285 C C . GLY A 1 681 ? 3.439 7.145 27.094 1 87.88 681 GLY A C 1
ATOM 5286 O O . GLY A 1 681 ? 4.254 6.293 27.453 1 87.88 681 GLY A O 1
ATOM 5287 N N . GLY A 1 682 ? 2.201 7.262 27.547 1 84.62 682 GLY A N 1
ATOM 5288 C CA . GLY A 1 682 ? 1.715 6.289 28.5 1 84.62 682 GLY A CA 1
ATOM 5289 C C . GLY A 1 682 ? 1.695 4.871 27.953 1 84.62 682 GLY A C 1
ATOM 5290 O O . GLY A 1 682 ? 2.051 3.926 28.672 1 84.62 682 GLY A O 1
ATOM 5291 N N . LYS A 1 683 ? 1.316 4.691 26.734 1 81.94 683 LYS A N 1
ATOM 5292 C CA . LYS A 1 683 ? 1.28 3.381 26.094 1 81.94 683 LYS A CA 1
ATOM 5293 C C . LYS A 1 683 ? 2.689 2.832 25.891 1 81.94 683 LYS A C 1
ATOM 5295 O O . LYS A 1 683 ? 2.912 1.624 25.984 1 81.94 683 LYS A O 1
ATOM 5300 N N . MET A 1 684 ? 3.635 3.672 25.625 1 87.75 684 MET A N 1
ATOM 5301 C CA . MET A 1 684 ? 4.996 3.27 25.297 1 87.75 684 MET A CA 1
ATOM 5302 C C . MET A 1 684 ? 5.758 2.83 26.531 1 87.75 684 MET A C 1
ATOM 5304 O O . MET A 1 684 ? 6.816 2.207 26.438 1 87.75 684 MET A O 1
ATOM 5308 N N . ARG A 1 685 ? 5.223 3.135 27.688 1 84.94 685 ARG A N 1
ATOM 5309 C CA . ARG A 1 685 ? 5.844 2.686 28.938 1 84.94 685 ARG A CA 1
ATOM 5310 C C . ARG A 1 685 ? 5.992 1.168 28.953 1 84.94 685 ARG A C 1
ATOM 5312 O O . ARG A 1 685 ? 7.004 0.645 29.422 1 84.94 685 ARG A O 1
ATOM 5319 N N . SER A 1 686 ? 5.02 0.526 28.422 1 82.31 686 SER A N 1
ATOM 5320 C CA . SER A 1 686 ? 5.031 -0.933 28.391 1 82.31 686 SER A CA 1
ATOM 5321 C C . SER A 1 686 ? 6.129 -1.462 27.484 1 82.31 686 SER A C 1
ATOM 5323 O O . SER A 1 686 ? 6.691 -2.531 27.734 1 82.31 686 SER A O 1
ATOM 5325 N N . ALA A 1 687 ? 6.434 -0.724 26.469 1 83.25 687 ALA A N 1
ATOM 5326 C CA . ALA A 1 687 ? 7.48 -1.138 25.547 1 83.25 687 ALA A CA 1
ATOM 5327 C C . ALA A 1 687 ? 8.844 -1.168 26.234 1 83.25 687 ALA A C 1
ATOM 5329 O O . ALA A 1 687 ? 9.68 -2.016 25.922 1 83.25 687 ALA A O 1
ATOM 5330 N N . LEU A 1 688 ? 9.078 -0.267 27.094 1 84.62 688 LEU A N 1
ATOM 5331 C CA . LEU A 1 688 ? 10.336 -0.207 27.844 1 84.62 688 LEU A CA 1
ATOM 5332 C C . LEU A 1 688 ? 10.484 -1.404 28.766 1 84.62 688 LEU A C 1
ATOM 5334 O O . LEU A 1 688 ? 11.578 -1.949 28.922 1 84.62 688 LEU A O 1
ATOM 5338 N N . CYS A 1 689 ? 9.344 -1.932 29.266 1 75.31 689 CYS A N 1
ATOM 5339 C CA . CYS A 1 689 ? 9.367 -2.982 30.266 1 75.31 689 CYS A CA 1
ATOM 5340 C C . CYS A 1 689 ? 9.359 -4.363 29.625 1 75.31 689 CYS A C 1
ATOM 5342 O O . CYS A 1 689 ? 9.922 -5.312 30.172 1 75.31 689 CYS A O 1
ATOM 5344 N N . ASP A 1 690 ? 8.625 -4.621 28.562 1 69.81 690 ASP A N 1
ATOM 5345 C CA . ASP A 1 690 ? 8.336 -5.941 28.016 1 69.81 690 ASP A CA 1
ATOM 5346 C C . ASP A 1 690 ? 9.469 -6.426 27.125 1 69.81 690 ASP A C 1
ATOM 5348 O O . ASP A 1 690 ? 9.594 -7.625 26.859 1 69.81 690 ASP A O 1
ATOM 5352 N N . ASN A 1 691 ? 10.562 -5.844 26.984 1 67.38 691 ASN A N 1
ATOM 5353 C CA . ASN A 1 691 ? 11.703 -6.191 26.141 1 67.38 691 ASN A CA 1
ATOM 5354 C C . ASN A 1 691 ? 11.258 -6.77 24.812 1 67.38 691 ASN A C 1
ATOM 5356 O O . ASN A 1 691 ? 11.961 -7.602 24.219 1 67.38 691 ASN A O 1
ATOM 5360 N N . GLU A 1 692 ? 10.047 -6.488 24.422 1 67.62 692 GLU A N 1
ATOM 5361 C CA . GLU A 1 692 ? 9.578 -6.977 23.125 1 67.62 692 GLU A CA 1
ATOM 5362 C C . GLU A 1 692 ? 10.18 -6.168 21.984 1 67.62 692 GLU A C 1
ATOM 5364 O O . GLU A 1 692 ? 10.266 -4.941 22.062 1 67.62 692 GLU A O 1
ATOM 5369 N N . LEU A 1 693 ? 10.734 -6.762 20.984 1 68.69 693 LEU A N 1
ATOM 5370 C CA . LEU A 1 693 ? 11.25 -6.184 19.75 1 68.69 693 LEU A CA 1
ATOM 5371 C C . LEU A 1 693 ? 12.453 -5.289 20.031 1 68.69 693 LEU A C 1
ATOM 5373 O O . LEU A 1 693 ? 12.688 -4.305 19.328 1 68.69 693 LEU A O 1
ATOM 5377 N N . VAL A 1 694 ? 13.109 -5.57 21.109 1 80.69 694 VAL A N 1
ATOM 5378 C CA . VAL A 1 694 ? 14.305 -4.816 21.484 1 80.69 694 VAL A CA 1
ATOM 5379 C C . VAL A 1 694 ? 15.398 -5.027 20.453 1 80.69 694 VAL A C 1
ATOM 5381 O O . VAL A 1 694 ? 15.641 -6.152 20 1 80.69 694 VAL A O 1
ATOM 5384 N N . ASP A 1 695 ? 16.031 -3.982 19.875 1 75.38 695 ASP A N 1
ATOM 5385 C CA . ASP A 1 695 ? 17.094 -4.094 18.875 1 75.38 695 ASP A CA 1
ATOM 5386 C C . ASP A 1 695 ? 18.359 -3.375 19.328 1 75.38 695 ASP A C 1
ATOM 5388 O O . ASP A 1 695 ? 19.297 -3.225 18.547 1 75.38 695 ASP A O 1
ATOM 5392 N N . LEU A 1 696 ? 18.344 -2.854 20.516 1 81.81 696 LEU A N 1
ATOM 5393 C CA . LEU A 1 696 ? 19.484 -2.113 21.016 1 81.81 696 LEU A CA 1
ATOM 5394 C C . LEU A 1 696 ? 19.766 -2.473 22.469 1 81.81 696 LEU A C 1
ATOM 5396 O O . LEU A 1 696 ? 18.828 -2.6 23.281 1 81.81 696 LEU A O 1
ATOM 5400 N N . GLU A 1 697 ? 21 -2.801 22.734 1 84.94 697 GLU A N 1
ATOM 5401 C CA . GLU A 1 697 ? 21.438 -3.029 24.109 1 84.94 697 GLU A CA 1
ATOM 5402 C C . GLU A 1 697 ? 22.516 -2.039 24.516 1 84.94 697 GLU A C 1
ATOM 5404 O O . GLU A 1 697 ? 23.547 -1.924 23.859 1 84.94 697 GLU A O 1
ATOM 5409 N N . LEU A 1 698 ? 22.281 -1.366 25.531 1 87.44 698 LEU A N 1
ATOM 5410 C CA . LEU A 1 698 ? 23.25 -0.453 26.109 1 87.44 698 LEU A CA 1
ATOM 5411 C C . LEU A 1 698 ? 24.062 -1.149 27.188 1 87.44 698 LEU A C 1
ATOM 5413 O O . LEU A 1 698 ? 23.531 -1.484 28.25 1 87.44 698 LEU A O 1
ATOM 5417 N N . LEU A 1 699 ? 25.344 -1.405 26.891 1 86.12 699 LEU A N 1
ATOM 5418 C CA . LEU A 1 699 ? 26.219 -2.133 27.797 1 86.12 699 LEU A CA 1
ATOM 5419 C C . LEU A 1 699 ? 26.797 -1.201 28.859 1 86.12 699 LEU A C 1
ATOM 5421 O O . LEU A 1 699 ? 27.438 -0.199 28.531 1 86.12 699 LEU A O 1
ATOM 5425 N N . LEU A 1 700 ? 26.484 -1.474 30.078 1 84.69 700 LEU A N 1
ATOM 5426 C CA . LEU A 1 700 ? 26.938 -0.643 31.203 1 84.69 700 LEU A CA 1
ATOM 5427 C C . LEU A 1 700 ? 28.281 -1.12 31.734 1 84.69 700 LEU A C 1
ATOM 5429 O O . LEU A 1 700 ? 28.734 -2.221 31.406 1 84.69 700 LEU A O 1
ATOM 5433 N N . ALA A 1 701 ? 29.016 -0.317 32.5 1 76.19 701 ALA A N 1
ATOM 5434 C CA . ALA A 1 701 ? 30.359 -0.597 33.031 1 76.19 701 ALA A CA 1
ATOM 5435 C C . ALA A 1 701 ? 30.328 -1.776 34 1 76.19 701 ALA A C 1
ATOM 5437 O O . ALA A 1 701 ? 31.312 -2.521 34.094 1 76.19 701 ALA A O 1
ATOM 5438 N N . ASP A 1 702 ? 29.25 -1.955 34.719 1 77.38 702 ASP A N 1
ATOM 5439 C CA . ASP A 1 702 ? 29.172 -3.016 35.719 1 77.38 702 ASP A CA 1
ATOM 5440 C C . ASP A 1 702 ? 28.875 -4.363 35.062 1 77.38 702 ASP A C 1
ATOM 5442 O O . ASP A 1 702 ? 28.734 -5.375 35.781 1 77.38 702 ASP A O 1
ATOM 5446 N N . GLY A 1 703 ? 28.797 -4.43 33.719 1 76.88 703 GLY A N 1
ATOM 5447 C CA . GLY A 1 703 ? 28.547 -5.676 33.031 1 76.88 703 GLY A CA 1
ATOM 5448 C C . GLY A 1 703 ? 27.078 -5.887 32.688 1 76.88 703 GLY A C 1
ATOM 5449 O O . GLY A 1 703 ? 26.734 -6.777 31.906 1 76.88 703 GLY A O 1
ATOM 5450 N N . SER A 1 704 ? 26.234 -5.008 33.344 1 82.88 704 SER A N 1
ATOM 5451 C CA . SER A 1 704 ? 24.812 -5.133 33.031 1 82.88 704 SER A CA 1
ATOM 5452 C C . SER A 1 704 ? 24.453 -4.414 31.734 1 82.88 704 SER A C 1
ATOM 5454 O O . SER A 1 704 ? 25.281 -3.672 31.188 1 82.88 704 SER A O 1
ATOM 5456 N N . SER A 1 705 ? 23.375 -4.855 31.109 1 85.94 705 SER A N 1
ATOM 5457 C CA . SER A 1 705 ? 22.938 -4.223 29.875 1 85.94 705 SER A CA 1
ATOM 5458 C C . SER A 1 705 ? 21.484 -3.766 29.969 1 85.94 705 SER A C 1
ATOM 5460 O O . SER A 1 705 ? 20.688 -4.336 30.719 1 85.94 705 SER A O 1
ATOM 5462 N N . LEU A 1 706 ? 21.141 -2.625 29.391 1 88.25 706 LEU A N 1
ATOM 5463 C CA . LEU A 1 706 ? 19.781 -2.133 29.281 1 88.25 706 LEU A CA 1
ATOM 5464 C C . LEU A 1 706 ? 19.266 -2.26 27.844 1 88.25 706 LEU A C 1
ATOM 5466 O O . LEU A 1 706 ? 19.984 -1.901 26.906 1 88.25 706 LEU A O 1
ATOM 5470 N N . SER A 1 707 ? 18.141 -2.869 27.766 1 87.31 707 SER A N 1
ATOM 5471 C CA . SER A 1 707 ? 17.531 -3.057 26.453 1 87.31 707 SER A CA 1
ATOM 5472 C C . SER A 1 707 ? 16.734 -1.83 26.016 1 87.31 707 SER A C 1
ATOM 5474 O O . SER A 1 707 ? 16.078 -1.2 26.844 1 87.31 707 SER A O 1
ATOM 5476 N N . ALA A 1 708 ? 16.828 -1.333 24.781 1 88.81 708 ALA A N 1
ATOM 5477 C CA . ALA A 1 708 ? 16.094 -0.196 24.25 1 88.81 708 ALA A CA 1
ATOM 5478 C C . ALA A 1 708 ? 15.742 -0.412 22.766 1 88.81 708 ALA A C 1
ATOM 5480 O O . ALA A 1 708 ? 16.125 -1.426 22.188 1 88.81 708 ALA A O 1
ATOM 5481 N N . HIS A 1 709 ? 14.945 0.392 22.25 1 84.81 709 HIS A N 1
ATOM 5482 C CA . HIS A 1 709 ? 14.578 0.371 20.828 1 84.81 709 HIS A CA 1
ATOM 5483 C C . HIS A 1 709 ? 15.258 1.499 20.062 1 84.81 709 HIS A C 1
ATOM 5485 O O . HIS A 1 709 ? 15.078 2.674 20.391 1 84.81 709 HIS A O 1
ATOM 5491 N N . ALA A 1 710 ? 15.898 1.201 19 1 80 710 ALA A N 1
ATOM 5492 C CA . ALA A 1 710 ? 16.656 2.186 18.234 1 80 710 ALA A CA 1
ATOM 5493 C C . ALA A 1 710 ? 15.734 3.24 17.625 1 80 710 ALA A C 1
ATOM 5495 O O . ALA A 1 710 ? 16.094 4.418 17.562 1 80 710 ALA A O 1
ATOM 5496 N N . ALA A 1 711 ? 14.547 2.857 17.125 1 78.88 711 ALA A N 1
ATOM 5497 C CA . ALA A 1 711 ? 13.594 3.783 16.516 1 78.88 711 ALA A CA 1
ATOM 5498 C C . ALA A 1 711 ? 13.148 4.852 17.5 1 78.88 711 ALA A C 1
ATOM 5500 O O . ALA A 1 711 ? 13.031 6.027 17.156 1 78.88 711 ALA A O 1
ATOM 5501 N N . ILE A 1 712 ? 12.898 4.523 18.766 1 87.19 712 ILE A N 1
ATOM 5502 C CA . ILE A 1 712 ? 12.461 5.457 19.797 1 87.19 712 ILE A CA 1
ATOM 5503 C C . ILE A 1 712 ? 13.602 6.395 20.172 1 87.19 712 ILE A C 1
ATOM 5505 O O . ILE A 1 712 ? 13.414 7.609 20.266 1 87.19 712 ILE A O 1
ATOM 5509 N N . LEU A 1 713 ? 14.805 5.852 20.312 1 87.69 713 LEU A N 1
ATOM 5510 C CA . LEU A 1 713 ? 15.945 6.668 20.703 1 87.69 713 LEU A CA 1
ATOM 5511 C C . LEU A 1 713 ? 16.359 7.605 19.578 1 87.69 713 LEU A C 1
ATOM 5513 O O . LEU A 1 713 ? 16.844 8.711 19.828 1 87.69 713 LEU A O 1
ATOM 5517 N N . SER A 1 714 ? 16.188 7.117 18.328 1 83.38 714 SER A N 1
ATOM 5518 C CA . SER A 1 714 ? 16.516 7.977 17.203 1 83.38 714 SER A CA 1
ATOM 5519 C C . SER A 1 714 ? 15.633 9.219 17.172 1 83.38 714 SER A C 1
ATOM 5521 O O . SER A 1 714 ? 16.047 10.273 16.703 1 83.38 714 SER A O 1
ATOM 5523 N N . ALA A 1 715 ? 14.422 9.094 17.625 1 85.88 715 ALA A N 1
ATOM 5524 C CA . ALA A 1 715 ? 13.469 10.195 17.625 1 85.88 715 ALA A CA 1
ATOM 5525 C C . ALA A 1 715 ? 13.594 11.047 18.875 1 85.88 715 ALA A C 1
ATOM 5527 O O . ALA A 1 715 ? 13.422 12.266 18.844 1 85.88 715 ALA A O 1
ATOM 5528 N N . ARG A 1 716 ? 13.883 10.445 20.031 1 88.69 716 ARG A N 1
ATOM 5529 C CA . ARG A 1 716 ? 13.727 11.125 21.312 1 88.69 716 ARG A CA 1
ATOM 5530 C C . ARG A 1 716 ? 15.086 11.445 21.938 1 88.69 716 ARG A C 1
ATOM 5532 O O . ARG A 1 716 ? 15.227 12.422 22.672 1 88.69 716 ARG A O 1
ATOM 5539 N N . CYS A 1 717 ? 16.062 10.562 21.75 1 89 717 CYS A N 1
ATOM 5540 C CA . CYS A 1 717 ? 17.391 10.75 22.312 1 89 717 CYS A CA 1
ATOM 5541 C C . CYS A 1 717 ? 18.453 10.211 21.359 1 89 717 CYS A C 1
ATOM 5543 O O . CYS A 1 717 ? 19.156 9.25 21.703 1 89 717 CYS A O 1
ATOM 5545 N N . PRO A 1 718 ? 18.719 10.867 20.266 1 84.44 718 PRO A N 1
ATOM 5546 C CA . PRO A 1 718 ? 19.609 10.352 19.234 1 84.44 718 PRO A CA 1
ATOM 5547 C C . PRO A 1 718 ? 21.062 10.273 19.703 1 84.44 718 PRO A C 1
ATOM 5549 O O . PRO A 1 718 ? 21.859 9.5 19.156 1 84.44 718 PRO A O 1
ATOM 5552 N N . LYS A 1 719 ? 21.484 11.008 20.719 1 84.12 719 LYS A N 1
ATOM 5553 C CA . LYS A 1 719 ? 22.859 11.07 21.188 1 84.12 719 LYS A CA 1
ATOM 5554 C C . LYS A 1 719 ? 23.281 9.75 21.828 1 84.12 719 LYS A C 1
ATOM 5556 O O . LYS A 1 719 ? 24.469 9.461 21.953 1 84.12 719 LYS A O 1
ATOM 5561 N N . LEU A 1 720 ? 22.328 8.93 22.297 1 84.44 720 LEU A N 1
ATOM 5562 C CA . LEU A 1 720 ? 22.625 7.633 22.891 1 84.44 720 LEU A CA 1
ATOM 5563 C C . LEU A 1 720 ? 22.953 6.602 21.812 1 84.44 720 LEU A C 1
ATOM 5565 O O . LEU A 1 720 ? 23.438 5.504 22.125 1 84.44 720 LEU A O 1
ATOM 5569 N N . LEU A 1 721 ? 22.594 6.953 20.594 1 77.19 721 LEU A N 1
ATOM 5570 C CA . LEU A 1 721 ? 22.859 6.047 19.469 1 77.19 721 LEU A CA 1
ATOM 5571 C C . LEU A 1 721 ? 24.188 6.383 18.797 1 77.19 721 LEU A C 1
ATOM 5573 O O . LEU A 1 721 ? 24.547 7.551 18.703 1 77.19 721 LEU A O 1
ATOM 5577 N N . PRO A 1 722 ? 25.062 5.336 18.641 1 64.62 722 PRO A N 1
ATOM 5578 C CA . PRO A 1 722 ? 26.297 5.629 17.891 1 64.62 722 PRO A CA 1
ATOM 5579 C C . PRO A 1 722 ? 26.016 6.074 16.453 1 64.62 722 PRO A C 1
ATOM 5581 O O . PRO A 1 722 ? 24.906 5.891 15.953 1 64.62 722 PRO A O 1
ATOM 5584 N N . SER A 1 723 ? 26.953 6.934 15.898 1 56.66 723 SER A N 1
ATOM 5585 C CA . SER A 1 723 ? 26.828 7.281 14.484 1 56.66 723 SER A CA 1
ATOM 5586 C C . SER A 1 723 ? 26.609 6.039 13.625 1 56.66 723 SER A C 1
ATOM 5588 O O . SER A 1 723 ? 27.078 4.953 13.969 1 56.66 723 SER A O 1
ATOM 5590 N N . GLU A 1 724 ? 25.531 5.898 12.828 1 52.56 724 GLU A N 1
ATOM 5591 C CA . GLU A 1 724 ? 25.125 4.758 12.016 1 52.56 724 GLU A CA 1
ATOM 5592 C C . GLU A 1 724 ? 26.312 3.867 11.672 1 52.56 724 GLU A C 1
ATOM 5594 O O . GLU A 1 724 ? 26.172 2.645 11.609 1 52.56 724 GLU A O 1
ATOM 5599 N N . LYS A 1 725 ? 27.516 4.434 11.43 1 47 725 LYS A N 1
ATOM 5600 C CA . LYS A 1 725 ? 28.719 3.752 10.961 1 47 725 LYS A CA 1
ATOM 5601 C C . LYS A 1 725 ? 29.328 2.887 12.055 1 47 725 LYS A C 1
ATOM 5603 O O . LYS A 1 725 ? 30.062 1.932 11.766 1 47 725 LYS A O 1
ATOM 5608 N N . SER A 1 726 ? 29.203 3.23 13.242 1 48.38 726 SER A N 1
ATOM 5609 C CA . SER A 1 726 ? 29.953 2.557 14.297 1 48.38 726 SER A CA 1
ATOM 5610 C C . SER A 1 726 ? 29.141 1.42 14.914 1 48.38 726 SER A C 1
ATOM 5612 O O . SER A 1 726 ? 29.594 0.781 15.867 1 48.38 726 SER A O 1
ATOM 5614 N N . LEU A 1 727 ? 27.969 1.278 14.633 1 49.31 727 LEU A N 1
ATOM 5615 C CA . LEU A 1 727 ? 27.188 0.213 15.25 1 49.31 727 LEU A CA 1
ATOM 5616 C C . LEU A 1 727 ? 27.734 -1.156 14.867 1 49.31 727 LEU A C 1
ATOM 5618 O O . LEU A 1 727 ? 27.859 -1.469 13.68 1 49.31 727 LEU A O 1
ATOM 5622 N N . VAL A 1 728 ? 28.797 -1.71 15.688 1 46.75 728 VAL A N 1
ATOM 5623 C CA . VAL A 1 728 ? 29.359 -3.045 15.531 1 46.75 728 VAL A CA 1
ATOM 5624 C C . VAL A 1 728 ? 28.281 -4.098 15.75 1 46.75 728 VAL A C 1
ATOM 5626 O O . VAL A 1 728 ? 27.609 -4.109 16.797 1 46.75 728 VAL A O 1
ATOM 5629 N N . ARG A 1 729 ? 27.812 -4.539 14.703 1 45.38 729 ARG A N 1
ATOM 5630 C CA . ARG A 1 729 ? 26.969 -5.719 14.828 1 45.38 729 ARG A CA 1
ATOM 5631 C C . ARG A 1 729 ? 27.75 -6.898 15.398 1 45.38 729 ARG A C 1
ATOM 5633 O O . ARG A 1 729 ? 28.859 -7.191 14.938 1 45.38 729 ARG A O 1
ATOM 5640 N N . ASP A 1 730 ? 27.828 -7.281 16.656 1 41.69 730 ASP A N 1
ATOM 5641 C CA . ASP A 1 730 ? 28.484 -8.523 17.047 1 41.69 730 ASP A CA 1
ATOM 5642 C C . ASP A 1 730 ? 28.109 -9.664 16.109 1 41.69 730 ASP A C 1
ATOM 5644 O O . ASP A 1 730 ? 26.938 -10 15.969 1 41.69 730 ASP A O 1
ATOM 5648 N N . GLY A 1 731 ? 28.797 -9.953 15.086 1 36.81 731 GLY A N 1
ATOM 5649 C CA . GLY A 1 731 ? 28.797 -10.992 14.078 1 36.81 731 GLY A CA 1
ATOM 5650 C C . GLY A 1 731 ? 28.625 -12.391 14.656 1 36.81 731 GLY A C 1
ATOM 5651 O O . GLY A 1 731 ? 28.531 -13.367 13.914 1 36.81 731 GLY A O 1
ATOM 5652 N N . LYS A 1 732 ? 29.453 -12.742 15.828 1 35.53 732 LYS A N 1
ATOM 5653 C CA . LYS A 1 732 ? 29.766 -14.148 16.078 1 35.53 732 LYS A CA 1
ATOM 5654 C C . LYS A 1 732 ? 28.484 -14.938 16.375 1 35.53 732 LYS A C 1
ATOM 5656 O O . LYS A 1 732 ? 28.547 -16.156 16.578 1 35.53 732 LYS A O 1
ATOM 5661 N N . SER A 1 733 ? 27.688 -14.523 17.344 1 33.06 733 SER A N 1
ATOM 5662 C CA . SER A 1 733 ? 26.828 -15.625 17.781 1 33.06 733 SER A CA 1
ATOM 5663 C C . SER A 1 733 ? 26.016 -16.172 16.625 1 33.06 733 SER A C 1
ATOM 5665 O O . SER A 1 733 ? 25.344 -15.422 15.914 1 33.06 733 SER A O 1
ATOM 5667 N N . SER A 1 734 ? 26.453 -17.312 15.977 1 30.08 734 SER A N 1
ATOM 5668 C CA . SER A 1 734 ? 26.219 -18.281 14.906 1 30.08 734 SER A CA 1
ATOM 5669 C C . SER A 1 734 ? 24.719 -18.578 14.75 1 30.08 734 SER A C 1
ATOM 5671 O O . SER A 1 734 ? 24.328 -19.344 13.867 1 30.08 734 SER A O 1
ATOM 5673 N N . ASP A 1 735 ? 24.047 -18.922 15.922 1 31.3 735 ASP A N 1
ATOM 5674 C CA . ASP A 1 735 ? 22.688 -19.453 15.875 1 31.3 735 ASP A CA 1
ATOM 5675 C C . ASP A 1 735 ? 21.734 -18.453 15.188 1 31.3 735 ASP A C 1
ATOM 5677 O O . ASP A 1 735 ? 21.594 -17.312 15.641 1 31.3 735 ASP A O 1
ATOM 5681 N N . GLU A 1 736 ? 21.516 -18.531 13.867 1 30.45 736 GLU A N 1
ATOM 5682 C CA . GLU A 1 736 ? 21.078 -17.703 12.75 1 30.45 736 GLU A CA 1
ATOM 5683 C C . GLU A 1 736 ? 19.781 -16.984 13.078 1 30.45 736 GLU A C 1
ATOM 5685 O O . GLU A 1 736 ? 19.422 -16 12.422 1 30.45 736 GLU A O 1
ATOM 5690 N N . TRP A 1 737 ? 18.688 -17.656 13.531 1 30.25 737 TRP A N 1
ATOM 5691 C CA . TRP A 1 737 ? 17.25 -17.391 13.68 1 30.25 737 TRP A CA 1
ATOM 5692 C C . TRP A 1 737 ? 17.016 -16.156 14.539 1 30.25 737 TRP A C 1
ATOM 5694 O O . TRP A 1 737 ? 15.945 -15.547 14.477 1 30.25 737 TRP A O 1
ATOM 5704 N N . SER A 1 738 ? 17.531 -16.109 15.828 1 32.34 738 SER A N 1
ATOM 5705 C CA . SER A 1 738 ? 17.359 -15.281 17.016 1 32.34 738 SER A CA 1
ATOM 5706 C C . SER A 1 738 ? 17.844 -13.852 16.766 1 32.34 738 SER A C 1
ATOM 5708 O O . SER A 1 738 ? 17.781 -13.008 17.656 1 32.34 738 SER A O 1
ATOM 5710 N N . ARG A 1 739 ? 18.891 -13.43 16.016 1 36.03 739 ARG A N 1
ATOM 5711 C CA . ARG A 1 739 ? 19.766 -12.289 16.219 1 36.03 739 ARG A CA 1
ATOM 5712 C C . ARG A 1 739 ? 19.219 -11.047 15.516 1 36.03 739 ARG A C 1
ATOM 5714 O O . ARG A 1 739 ? 19.438 -10.859 14.312 1 36.03 739 ARG A O 1
ATOM 5721 N N . ARG A 1 740 ? 18.047 -10.539 15.547 1 43.06 740 ARG A N 1
ATOM 5722 C CA . ARG A 1 740 ? 17.953 -9.094 15.391 1 43.06 740 ARG A CA 1
ATOM 5723 C C . ARG A 1 740 ? 19.234 -8.414 15.828 1 43.06 740 ARG A C 1
ATOM 5725 O O . ARG A 1 740 ? 19.75 -8.688 16.906 1 43.06 740 ARG A O 1
ATOM 5732 N N . SER A 1 741 ? 19.891 -8.109 14.82 1 50.56 741 SER A N 1
ATOM 5733 C CA . SER A 1 741 ? 21.172 -7.449 15.055 1 50.56 741 SER A CA 1
ATOM 5734 C C . SER A 1 741 ? 21.094 -6.504 16.25 1 50.56 741 SER A C 1
ATOM 5736 O O . SER A 1 741 ? 20.266 -5.586 16.266 1 50.56 741 SER A O 1
ATOM 5738 N N . LEU A 1 742 ? 20.938 -7.062 17.359 1 61.97 742 LEU A N 1
ATOM 5739 C CA . LEU A 1 742 ? 21.062 -6.293 18.594 1 61.97 742 LEU A CA 1
ATOM 5740 C C . LEU A 1 742 ? 22.281 -5.387 18.547 1 61.97 742 LEU A C 1
ATOM 5742 O O . LEU A 1 742 ? 23.406 -5.859 18.312 1 61.97 742 LEU A O 1
ATOM 5746 N N . TYR A 1 743 ? 21.984 -4.176 18.281 1 68.62 743 TYR A N 1
ATOM 5747 C CA . TYR A 1 743 ? 23.062 -3.195 18.406 1 68.62 743 TYR A CA 1
ATOM 5748 C C . TYR A 1 743 ? 23.547 -3.092 19.844 1 68.62 743 TYR A C 1
ATOM 5750 O O . TYR A 1 743 ? 22.734 -3.146 20.781 1 68.62 743 TYR A O 1
ATOM 5758 N N . HIS A 1 744 ? 24.828 -3.223 19.922 1 76.69 744 HIS A N 1
ATOM 5759 C CA . HIS A 1 744 ? 25.391 -3.008 21.25 1 76.69 744 HIS A CA 1
ATOM 5760 C C . HIS A 1 744 ? 26.109 -1.67 21.328 1 76.69 744 HIS A C 1
ATOM 5762 O O . HIS A 1 744 ? 26.906 -1.333 20.438 1 76.69 744 HIS A O 1
ATOM 5768 N N . VAL A 1 745 ? 25.703 -0.89 22.172 1 79.12 745 VAL A N 1
ATOM 5769 C CA . VAL A 1 745 ? 26.391 0.376 22.438 1 79.12 745 VAL A CA 1
ATOM 5770 C C . VAL A 1 745 ? 27 0.358 23.828 1 79.12 745 VAL A C 1
ATOM 5772 O O . VAL A 1 745 ? 26.297 0.181 24.828 1 79.12 745 VAL A O 1
ATOM 5775 N N . ARG A 1 746 ? 28.312 0.429 23.859 1 79.19 746 ARG A N 1
ATOM 5776 C CA . ARG A 1 746 ? 29 0.453 25.141 1 79.19 746 ARG A CA 1
ATOM 5777 C C . ARG A 1 746 ? 28.969 1.847 25.75 1 79.19 746 ARG A C 1
ATOM 5779 O O . ARG A 1 746 ? 29.406 2.818 25.141 1 79.19 746 ARG A O 1
ATOM 5786 N N . MET A 1 747 ? 28.469 1.924 26.938 1 82.19 747 MET A N 1
ATOM 5787 C CA . MET A 1 747 ? 28.391 3.199 27.641 1 82.19 747 MET A CA 1
ATOM 5788 C C . MET A 1 747 ? 29.672 3.477 28.422 1 82.19 747 MET A C 1
ATOM 5790 O O . MET A 1 747 ? 30.375 2.547 28.812 1 82.19 747 MET A O 1
ATOM 5794 N N . SER A 1 748 ? 29.984 4.734 28.547 1 78.75 748 SER A N 1
ATOM 5795 C CA . SER A 1 748 ? 31.172 5.137 29.297 1 78.75 748 SER A CA 1
ATOM 5796 C C . SER A 1 748 ? 31.062 4.699 30.766 1 78.75 748 SER A C 1
ATOM 5798 O O . SER A 1 748 ? 29.953 4.543 31.281 1 78.75 748 SER A O 1
ATOM 5800 N N . ASP A 1 749 ? 32.188 4.469 31.406 1 77.69 749 ASP A N 1
ATOM 5801 C CA . ASP A 1 749 ? 32.25 4.043 32.812 1 77.69 749 ASP A CA 1
ATOM 5802 C C . ASP A 1 749 ? 31.672 5.125 33.719 1 77.69 749 ASP A C 1
ATOM 5804 O O . ASP A 1 749 ? 31.297 4.844 34.875 1 77.69 749 ASP A O 1
ATOM 5808 N N . ARG A 1 750 ? 31.609 6.301 33.25 1 79.06 750 ARG A N 1
ATOM 5809 C CA . ARG A 1 750 ? 31.172 7.422 34.062 1 79.06 750 ARG A CA 1
ATOM 5810 C C . ARG A 1 750 ? 29.641 7.523 34.094 1 79.06 750 ARG A C 1
ATOM 5812 O O . ARG A 1 750 ? 29.078 8.281 34.906 1 79.06 750 ARG A O 1
ATOM 5819 N N . VAL A 1 751 ? 29.016 6.668 33.312 1 86.38 751 VAL A N 1
ATOM 5820 C CA . VAL A 1 751 ? 27.562 6.754 33.219 1 86.38 751 VAL A CA 1
ATOM 5821 C C . VAL A 1 751 ? 26.922 5.953 34.344 1 86.38 751 VAL A C 1
ATOM 5823 O O . VAL A 1 751 ? 27.234 4.77 34.531 1 86.38 751 VAL A O 1
ATOM 5826 N N . ASP A 1 752 ? 26.125 6.625 35.188 1 86.62 752 ASP A N 1
ATOM 5827 C CA . ASP A 1 752 ? 25.359 5.98 36.25 1 86.62 752 ASP A CA 1
ATOM 5828 C C . ASP A 1 752 ? 24.203 5.148 35.688 1 86.62 752 ASP A C 1
ATOM 5830 O O . ASP A 1 752 ? 23.375 5.66 34.906 1 86.62 752 ASP A O 1
ATOM 5834 N N . SER A 1 753 ? 24.188 3.883 36.062 1 87.5 753 SER A N 1
ATOM 5835 C CA . SER A 1 753 ? 23.203 2.959 35.5 1 87.5 753 SER A CA 1
ATOM 5836 C C . SER A 1 753 ? 21.781 3.385 35.875 1 87.5 753 SER A C 1
ATOM 5838 O O . SER A 1 753 ? 20.859 3.291 35.031 1 87.5 753 SER A O 1
ATOM 5840 N N . HIS A 1 754 ? 21.609 3.84 37.094 1 88.62 754 HIS A N 1
ATOM 5841 C CA . HIS A 1 754 ? 20.281 4.262 37.531 1 88.62 754 HIS A CA 1
ATOM 5842 C C . HIS A 1 754 ? 19.828 5.52 36.781 1 88.62 754 HIS A C 1
ATOM 5844 O O . HIS A 1 754 ? 18.656 5.656 36.438 1 88.62 754 HIS A O 1
ATOM 5850 N N . ALA A 1 755 ? 20.734 6.445 36.594 1 91.19 755 ALA A N 1
ATOM 5851 C CA . ALA A 1 755 ? 20.438 7.672 35.875 1 91.19 755 ALA A CA 1
ATOM 5852 C C . ALA A 1 755 ? 20.078 7.367 34.438 1 91.19 755 ALA A C 1
ATOM 5854 O O . ALA A 1 755 ? 19.156 7.98 33.875 1 91.19 755 ALA A O 1
ATOM 5855 N N . LEU A 1 756 ? 20.766 6.438 33.875 1 93.06 756 LEU A N 1
ATOM 5856 C CA . LEU A 1 756 ? 20.5 6.07 32.469 1 93.06 756 LEU A CA 1
ATOM 5857 C C . LEU A 1 756 ? 19.109 5.441 32.344 1 93.06 756 LEU A C 1
ATOM 5859 O O . LEU A 1 756 ? 18.406 5.676 31.359 1 93.06 756 LEU A O 1
ATOM 5863 N N . LYS A 1 757 ? 18.75 4.652 33.312 1 90.94 757 LYS A N 1
ATOM 5864 C CA . LYS A 1 757 ? 17.406 4.062 33.312 1 90.94 757 LYS A CA 1
ATOM 5865 C C . LYS A 1 757 ? 16.328 5.145 33.344 1 90.94 757 LYS A C 1
ATOM 5867 O O . LYS A 1 757 ? 15.305 5.016 32.656 1 90.94 757 LYS A O 1
ATOM 5872 N N . LYS A 1 758 ? 16.578 6.195 34.094 1 92.88 758 LYS A N 1
ATOM 5873 C CA . LYS A 1 758 ? 15.609 7.293 34.188 1 92.88 758 LYS A CA 1
ATOM 5874 C C . LYS A 1 758 ? 15.539 8.07 32.875 1 92.88 758 LYS A C 1
ATOM 5876 O O . LYS A 1 758 ? 14.469 8.508 32.469 1 92.88 758 LYS A O 1
ATOM 5881 N N . ILE A 1 759 ? 16.641 8.25 32.219 1 94.25 759 ILE A N 1
ATOM 5882 C CA . ILE A 1 759 ? 16.688 8.93 30.938 1 94.25 759 ILE A CA 1
ATOM 5883 C C . ILE A 1 759 ? 15.906 8.125 29.891 1 94.25 759 ILE A C 1
ATOM 5885 O O . ILE A 1 759 ? 15.18 8.688 29.078 1 94.25 759 ILE A O 1
ATOM 5889 N N . LEU A 1 760 ? 16.078 6.805 29.969 1 93.38 760 LEU A N 1
ATOM 5890 C CA . LEU A 1 760 ? 15.344 5.945 29.062 1 93.38 760 LEU A CA 1
ATOM 5891 C C . LEU A 1 760 ? 13.844 6.023 29.328 1 93.38 760 LEU A C 1
ATOM 5893 O O . LEU A 1 760 ? 13.039 6.062 28.391 1 93.38 760 LEU A O 1
ATOM 5897 N N . GLU A 1 761 ? 13.562 6.074 30.547 1 92.31 761 GLU A N 1
ATOM 5898 C CA . GLU A 1 761 ? 12.148 6.219 30.891 1 92.31 761 GLU A CA 1
ATOM 5899 C C . GLU A 1 761 ? 11.578 7.516 30.328 1 92.31 761 GLU A C 1
ATOM 5901 O O . GLU A 1 761 ? 10.461 7.527 29.797 1 92.31 761 GLU A O 1
ATOM 5906 N N . TYR A 1 762 ? 12.242 8.602 30.422 1 93.75 762 TYR A N 1
ATOM 5907 C CA . TYR A 1 762 ? 11.805 9.883 29.875 1 93.75 762 TYR A CA 1
ATOM 5908 C C . TYR A 1 762 ? 11.688 9.812 28.344 1 93.75 762 TYR A C 1
ATOM 5910 O O . TYR A 1 762 ? 10.758 10.375 27.766 1 93.75 762 TYR A O 1
ATOM 5918 N N . ALA A 1 763 ? 12.672 9.156 27.781 1 92.69 763 ALA A N 1
ATOM 5919 C CA . ALA A 1 763 ? 12.672 9.055 26.312 1 92.69 763 ALA A CA 1
ATOM 5920 C C . ALA A 1 763 ? 11.461 8.273 25.812 1 92.69 763 ALA A C 1
ATOM 5922 O O . ALA A 1 763 ? 10.891 8.594 24.781 1 92.69 763 ALA A O 1
ATOM 5923 N N . TYR A 1 764 ? 11.055 7.234 26.531 1 91.44 764 TYR A N 1
ATOM 5924 C CA . TYR A 1 764 ? 9.969 6.367 26.094 1 91.44 764 TYR A CA 1
ATOM 5925 C C . TYR A 1 764 ? 8.617 6.973 26.438 1 91.44 764 TYR A C 1
ATOM 5927 O O . TYR A 1 764 ? 7.621 6.742 25.75 1 91.44 764 TYR A O 1
ATOM 5935 N N . THR A 1 765 ? 8.508 7.723 27.469 1 91.06 765 THR A N 1
ATOM 5936 C CA . THR A 1 765 ? 7.195 8.109 27.969 1 91.06 765 THR A CA 1
ATOM 5937 C C . THR A 1 765 ? 7.035 9.633 27.938 1 91.06 765 THR A C 1
ATOM 5939 O O . THR A 1 765 ? 5.914 10.141 27.969 1 91.06 765 THR A O 1
ATOM 5942 N N . GLY A 1 766 ? 8.062 10.375 27.906 1 91.75 766 GLY A N 1
ATOM 5943 C CA . GLY A 1 766 ? 8.008 11.828 28.031 1 91.75 766 GLY A CA 1
ATOM 5944 C C . GLY A 1 766 ? 7.754 12.305 29.438 1 91.75 766 GLY A C 1
ATOM 5945 O O . GLY A 1 766 ? 7.582 13.508 29.672 1 91.75 766 GLY A O 1
ATOM 5946 N N . PHE A 1 767 ? 7.633 11.391 30.359 1 91.38 767 PHE A N 1
ATOM 5947 C CA . PHE A 1 767 ? 7.32 11.664 31.766 1 91.38 767 PHE A CA 1
ATOM 5948 C C . PHE A 1 767 ? 8.062 10.703 32.688 1 91.38 767 PHE A C 1
ATOM 5950 O O . PHE A 1 767 ? 8.078 9.5 32.438 1 91.38 767 PHE A O 1
ATOM 5957 N N . VAL A 1 768 ? 8.828 11.195 33.719 1 92.44 768 VAL A N 1
ATOM 5958 C CA . VAL A 1 768 ? 9.641 10.328 34.594 1 92.44 768 VAL A CA 1
ATOM 5959 C C . VAL A 1 768 ? 9.641 10.859 36 1 92.44 768 VAL A C 1
ATOM 5961 O O . VAL A 1 768 ? 9.461 12.055 36.25 1 92.44 768 VAL A O 1
ATOM 5964 N N . THR A 1 769 ? 9.711 9.977 36.969 1 88.5 769 THR A N 1
ATOM 5965 C CA . THR A 1 769 ? 9.859 10.336 38.375 1 88.5 769 THR A CA 1
ATOM 5966 C C . THR A 1 769 ? 11.32 10.234 38.812 1 88.5 769 THR A C 1
ATOM 5968 O O . THR A 1 769 ? 11.945 9.188 38.656 1 88.5 769 THR A O 1
ATOM 5971 N N . VAL A 1 770 ? 11.906 11.32 39.219 1 89 770 VAL A N 1
ATOM 5972 C CA . VAL A 1 770 ? 13.305 11.367 39.625 1 89 770 VAL A CA 1
ATOM 5973 C C . VAL A 1 770 ? 13.398 11.648 41.125 1 89 770 VAL A C 1
ATOM 5975 O O . VAL A 1 770 ? 12.836 12.617 41.625 1 89 770 VAL A O 1
ATOM 5978 N N . ASP A 1 771 ? 14.109 10.797 41.781 1 81 771 ASP A N 1
ATOM 5979 C CA . ASP A 1 771 ? 14.305 10.961 43.219 1 81 771 ASP A CA 1
ATOM 5980 C C . ASP A 1 771 ? 15.484 11.891 43.531 1 81 771 ASP A C 1
ATOM 5982 O O . ASP A 1 771 ? 16.359 12.078 42.656 1 81 771 ASP A O 1
ATOM 5986 N N . ASP A 1 772 ? 15.578 12.391 44.75 1 80.38 772 ASP A N 1
ATOM 5987 C CA . ASP A 1 772 ? 16.531 13.422 45.156 1 80.38 772 ASP A CA 1
ATOM 5988 C C . ASP A 1 772 ? 17.969 12.93 45.031 1 80.38 772 ASP A C 1
ATOM 5990 O O . ASP A 1 772 ? 18.859 13.695 44.656 1 80.38 772 ASP A O 1
ATOM 5994 N N . ASP A 1 773 ? 18.203 11.633 45.219 1 78.12 773 ASP A N 1
ATOM 5995 C CA . ASP A 1 773 ? 19.562 11.102 45.281 1 78.12 773 ASP A CA 1
ATOM 5996 C C . ASP A 1 773 ? 20.156 10.969 43.906 1 78.12 773 ASP A C 1
ATOM 5998 O O . ASP A 1 773 ? 21.391 10.906 43.75 1 78.12 773 ASP A O 1
ATOM 6002 N N . ILE A 1 774 ? 19.344 11.016 42.875 1 87.19 774 ILE A N 1
ATOM 6003 C CA . ILE A 1 774 ? 19.875 10.719 41.562 1 87.19 774 ILE A CA 1
ATOM 6004 C C . ILE A 1 774 ? 19.688 11.93 40.656 1 87.19 774 ILE A C 1
ATOM 6006 O O . ILE A 1 774 ? 19.906 11.844 39.438 1 87.19 774 ILE A O 1
ATOM 6010 N N . VAL A 1 775 ? 19.359 13.055 41.125 1 88.62 775 VAL A N 1
ATOM 6011 C CA . VAL A 1 775 ? 19.078 14.25 40.344 1 88.62 775 VAL A CA 1
ATOM 6012 C C . VAL A 1 775 ? 20.328 14.688 39.594 1 88.62 775 VAL A C 1
ATOM 6014 O O . VAL A 1 775 ? 20.281 15.016 38.406 1 88.62 775 VAL A O 1
ATOM 6017 N N . LYS A 1 776 ? 21.469 14.727 40.25 1 88.75 776 LYS A N 1
ATOM 6018 C CA . LYS A 1 776 ? 22.703 15.219 39.656 1 88.75 776 LYS A CA 1
ATOM 6019 C C . LYS A 1 776 ? 23.141 14.352 38.469 1 88.75 776 LYS A C 1
ATOM 6021 O O . LYS A 1 776 ? 23.406 14.859 37.375 1 88.75 776 LYS A O 1
ATOM 6026 N N . PRO A 1 777 ? 23.141 13 38.719 1 91.25 777 PRO A N 1
ATOM 6027 C CA . PRO A 1 777 ? 23.516 12.172 37.562 1 91.25 777 PRO A CA 1
ATOM 6028 C C . PRO A 1 777 ? 22.531 12.273 36.438 1 91.25 777 PRO A C 1
ATOM 6030 O O . PRO A 1 777 ? 22.922 12.242 35.25 1 91.25 777 PRO A O 1
ATOM 6033 N N . VAL A 1 778 ? 21.266 12.406 36.719 1 92.62 778 VAL A N 1
ATOM 6034 C CA . VAL A 1 778 ? 20.25 12.5 35.656 1 92.62 778 VAL A CA 1
ATOM 6035 C C . VAL A 1 778 ? 20.406 13.82 34.906 1 92.62 778 VAL A C 1
ATOM 6037 O O . VAL A 1 778 ? 20.266 13.867 33.688 1 92.62 778 VAL A O 1
ATOM 6040 N N . LYS A 1 779 ? 20.672 14.852 35.625 1 91.56 779 LYS A N 1
ATOM 6041 C CA . LYS A 1 779 ? 20.875 16.172 35.031 1 91.56 779 LYS A CA 1
ATOM 6042 C C . LYS A 1 779 ? 22.062 16.172 34.062 1 91.56 779 LYS A C 1
ATOM 6044 O O . LYS A 1 779 ? 21.969 16.734 32.969 1 91.56 779 LYS A O 1
ATOM 6049 N N . THR A 1 780 ? 23.078 15.539 34.469 1 91.69 780 THR A N 1
ATOM 6050 C CA . THR A 1 780 ? 24.266 15.469 33.625 1 91.69 780 THR A CA 1
ATOM 6051 C C . THR A 1 780 ? 24 14.703 32.344 1 91.69 780 THR A C 1
ATOM 6053 O O . THR A 1 780 ? 24.391 15.133 31.266 1 91.69 780 THR A O 1
ATOM 6056 N N . LEU A 1 781 ? 23.328 13.625 32.531 1 91.94 781 LEU A N 1
ATOM 6057 C CA . LEU A 1 781 ? 23.016 12.828 31.344 1 91.94 781 LEU A CA 1
ATOM 6058 C C . LEU A 1 781 ? 22.016 13.547 30.438 1 91.94 781 LEU A C 1
ATOM 6060 O O . LEU A 1 781 ? 22.047 13.414 29.219 1 91.94 781 LEU A O 1
ATOM 6064 N N . ALA A 1 782 ? 21.016 14.258 31 1 93 782 ALA A N 1
ATOM 6065 C CA . ALA A 1 782 ? 20.047 15.031 30.234 1 93 782 ALA A CA 1
ATOM 6066 C C . ALA A 1 782 ? 20.734 16.094 29.391 1 93 782 ALA A C 1
ATOM 6068 O O . ALA A 1 782 ? 20.344 16.359 28.25 1 93 782 ALA A O 1
ATOM 6069 N N . LYS A 1 783 ? 21.719 16.719 29.953 1 91.31 783 LYS A N 1
ATOM 6070 C CA . LYS A 1 783 ? 22.516 17.703 29.203 1 91.31 783 LYS A CA 1
ATOM 6071 C C . LYS A 1 783 ? 23.219 17.047 28.031 1 91.31 783 LYS A C 1
ATOM 6073 O O . LYS A 1 783 ? 23.203 17.578 26.906 1 91.31 783 LYS A O 1
ATOM 6078 N N . TYR A 1 784 ? 23.797 15.867 28.359 1 88.88 784 TYR A N 1
ATOM 6079 C CA . TYR A 1 784 ? 24.5 15.141 27.297 1 88.88 784 TYR A CA 1
ATOM 6080 C C . TYR A 1 784 ? 23.547 14.75 26.172 1 88.88 784 TYR A C 1
ATOM 6082 O O . TYR A 1 784 ? 23.906 14.836 25 1 88.88 784 TYR A O 1
ATOM 6090 N N . CYS A 1 785 ? 22.375 14.328 26.516 1 89.62 785 CYS A N 1
ATOM 6091 C CA . CYS A 1 785 ? 21.391 13.852 25.531 1 89.62 785 CYS A CA 1
ATOM 6092 C C . CYS A 1 785 ? 20.625 15.016 24.922 1 89.62 785 CYS A C 1
ATOM 6094 O O . CYS A 1 785 ? 19.703 14.805 24.125 1 89.62 785 CYS A O 1
ATOM 6096 N N . HIS A 1 786 ? 20.891 16.172 25.234 1 88.38 786 HIS A N 1
ATOM 6097 C CA . HIS A 1 786 ? 20.25 17.391 24.734 1 88.38 786 HIS A CA 1
ATOM 6098 C C . HIS A 1 786 ? 18.75 17.375 25.016 1 88.38 786 HIS A C 1
ATOM 6100 O O . HIS A 1 786 ? 17.938 17.703 24.141 1 88.38 786 HIS A O 1
ATOM 6106 N N . LEU A 1 787 ? 18.391 16.859 26.141 1 92.06 787 LEU A N 1
ATOM 6107 C CA . LEU A 1 787 ? 17.016 16.938 26.625 1 92.06 787 LEU A CA 1
ATOM 6108 C C . LEU A 1 787 ? 16.797 18.219 27.438 1 92.06 787 LEU A C 1
ATOM 6110 O O . LEU A 1 787 ? 16.75 18.172 28.672 1 92.06 787 LEU A O 1
ATOM 6114 N N . LYS A 1 788 ? 16.562 19.234 26.688 1 88.94 788 LYS A N 1
ATOM 6115 C CA . LYS A 1 788 ? 16.562 20.578 27.25 1 88.94 788 LYS A CA 1
ATOM 6116 C C . LYS A 1 788 ? 15.477 20.734 28.312 1 88.94 788 LYS A C 1
ATOM 6118 O O . LYS A 1 788 ? 15.727 21.266 29.391 1 88.94 788 LYS A O 1
ATOM 6123 N N . SER A 1 789 ? 14.242 20.312 28.016 1 91.56 789 SER A N 1
ATOM 6124 C CA . SER A 1 789 ? 13.133 20.5 28.938 1 91.56 789 SER A CA 1
ATOM 6125 C C . SER A 1 789 ? 13.359 19.75 30.234 1 91.56 789 SER A C 1
ATOM 6127 O O . SER A 1 789 ? 13.094 20.281 31.328 1 91.56 789 SER A O 1
ATOM 6129 N N . LEU A 1 790 ? 13.836 18.531 30.156 1 93.44 790 LEU A N 1
ATOM 6130 C CA . LEU A 1 790 ? 14.109 17.75 31.359 1 93.44 790 LEU A CA 1
ATOM 6131 C C . LEU A 1 790 ? 15.227 18.375 32.188 1 93.44 790 LEU A C 1
ATOM 6133 O O . LEU A 1 790 ? 15.133 18.453 33.406 1 93.44 790 LEU A O 1
ATOM 6137 N N . ARG A 1 791 ? 16.297 18.844 31.531 1 92.31 791 ARG A N 1
ATOM 6138 C CA . ARG A 1 791 ? 17.422 19.484 32.188 1 92.31 791 ARG A CA 1
ATOM 6139 C C . ARG A 1 791 ? 16.969 20.734 32.938 1 92.31 791 ARG A C 1
ATOM 6141 O O . ARG A 1 791 ? 17.328 20.938 34.094 1 92.31 791 ARG A O 1
ATOM 6148 N N . GLU A 1 792 ? 16.156 21.484 32.281 1 91.38 792 GLU A N 1
ATOM 6149 C CA . GLU A 1 792 ? 15.688 22.734 32.875 1 91.38 792 GLU A CA 1
ATOM 6150 C C . GLU A 1 792 ? 14.82 22.469 34.094 1 91.38 792 GLU A C 1
ATOM 6152 O O . GLU A 1 792 ? 14.906 23.188 35.094 1 91.38 792 GLU A O 1
ATOM 6157 N N . MET A 1 793 ? 14.039 21.484 34.031 1 91.25 793 MET A N 1
ATOM 6158 C CA . MET A 1 793 ? 13.172 21.141 35.156 1 91.25 793 MET A CA 1
ATOM 6159 C C . MET A 1 793 ? 14 20.641 36.344 1 91.25 793 MET A C 1
ATOM 6161 O O . MET A 1 793 ? 13.727 21.016 37.5 1 91.25 793 MET A O 1
ATOM 6165 N N . LEU A 1 794 ? 15.023 19.891 36.094 1 91 794 LEU A N 1
ATOM 6166 C CA . LEU A 1 794 ? 15.852 19.328 37.156 1 91 794 LEU A CA 1
ATOM 6167 C C . LEU A 1 794 ? 16.766 20.391 37.75 1 91 794 LEU A C 1
ATOM 6169 O O . LEU A 1 794 ? 17.156 20.297 38.906 1 91 794 LEU A O 1
ATOM 6173 N N . GLN A 1 795 ? 17.094 21.406 36.938 1 88.62 795 GLN A N 1
ATOM 6174 C CA . GLN A 1 795 ? 17.922 22.516 37.406 1 88.62 795 GLN A CA 1
ATOM 6175 C C . GLN A 1 795 ? 17.062 23.547 38.156 1 88.62 795 GLN A C 1
ATOM 6177 O O . GLN A 1 795 ? 17.594 24.531 38.688 1 88.62 795 GLN A O 1
ATOM 6182 N N . LYS A 1 796 ? 15.773 23.328 38.156 1 87.12 796 LYS A N 1
ATOM 6183 C CA . LYS A 1 796 ? 14.836 24.25 38.781 1 87.12 796 LYS A CA 1
ATOM 6184 C C . LYS A 1 796 ? 14.938 25.641 38.188 1 87.12 796 LYS A C 1
ATOM 6186 O O . LYS A 1 796 ? 14.914 26.641 38.906 1 87.12 796 LYS A O 1
ATOM 6191 N N . GLU A 1 797 ? 15.148 25.625 36.906 1 86.81 797 GLU A N 1
ATOM 6192 C CA . GLU A 1 797 ? 15.188 26.891 36.188 1 86.81 797 GLU A CA 1
ATOM 6193 C C . GLU A 1 797 ? 13.781 27.406 35.875 1 86.81 797 GLU A C 1
ATOM 6195 O O . GLU A 1 797 ? 12.828 26.609 35.844 1 86.81 797 GLU A O 1
ATOM 6200 N N . GLN A 1 798 ? 13.664 28.703 35.688 1 88.81 798 GLN A N 1
ATOM 6201 C CA . GLN A 1 798 ? 12.398 29.281 35.281 1 88.81 798 GLN A CA 1
ATOM 6202 C C . GLN A 1 798 ? 12.07 28.906 33.844 1 88.81 798 GLN A C 1
ATOM 6204 O O . GLN A 1 798 ? 12.969 28.844 33 1 88.81 798 GLN A O 1
ATOM 6209 N N . PRO A 1 799 ? 10.773 28.578 33.625 1 89.5 799 PRO A N 1
ATOM 6210 C CA . PRO A 1 799 ? 10.398 28.359 32.25 1 89.5 799 PRO A CA 1
ATOM 6211 C C . PRO A 1 799 ? 10.648 29.578 31.359 1 89.5 799 PRO A C 1
ATOM 6213 O O . PRO A 1 799 ? 10.391 30.703 31.781 1 89.5 799 PRO A O 1
ATOM 6216 N N . ARG A 1 800 ? 11.172 29.359 30.281 1 87.31 800 ARG A N 1
ATOM 6217 C CA . ARG A 1 800 ? 11.406 30.469 29.359 1 87.31 800 ARG A CA 1
ATOM 6218 C C . ARG A 1 800 ? 10.102 30.969 28.766 1 87.31 800 ARG A C 1
ATOM 6220 O O . ARG A 1 800 ? 9.219 30.188 28.422 1 87.31 800 ARG A O 1
ATOM 6227 N N . TRP A 1 801 ? 10.008 32.281 28.703 1 88.94 801 TRP A N 1
ATOM 6228 C CA . TRP A 1 801 ? 8.797 32.906 28.203 1 88.94 801 TRP A CA 1
ATOM 6229 C C . TRP A 1 801 ? 8.531 32.5 26.75 1 88.94 801 TRP A C 1
ATOM 6231 O O . TRP A 1 801 ? 9.43 32.562 25.906 1 88.94 801 TRP A O 1
ATOM 6241 N N . ASN A 1 802 ? 7.336 32.031 26.406 1 86.5 802 ASN A N 1
ATOM 6242 C CA . ASN A 1 802 ? 6.863 31.641 25.078 1 86.5 802 ASN A CA 1
ATOM 6243 C C . ASN A 1 802 ? 7.594 30.422 24.547 1 86.5 802 ASN A C 1
ATOM 6245 O O . ASN A 1 802 ? 7.859 30.312 23.344 1 86.5 802 ASN A O 1
ATOM 6249 N N . SER A 1 803 ? 7.996 29.625 25.406 1 83.56 803 SER A N 1
ATOM 6250 C CA . SER A 1 803 ? 8.617 28.375 25 1 83.56 803 SER A CA 1
ATOM 6251 C C . SER A 1 803 ? 7.566 27.328 24.641 1 83.56 803 SER A C 1
ATOM 6253 O O . SER A 1 803 ? 6.48 27.297 25.219 1 83.56 803 SER A O 1
ATOM 6255 N N . ASP A 1 804 ? 7.852 26.641 23.656 1 80.75 804 ASP A N 1
ATOM 6256 C CA . ASP A 1 804 ? 6.934 25.594 23.25 1 80.75 804 ASP A CA 1
ATOM 6257 C C . ASP A 1 804 ? 6.977 24.422 24.219 1 80.75 804 ASP A C 1
ATOM 6259 O O . ASP A 1 804 ? 8.016 24.141 24.828 1 80.75 804 ASP A O 1
ATOM 6263 N N . CYS A 1 805 ? 5.863 23.844 24.516 1 84.44 805 CYS A N 1
ATOM 6264 C CA . CYS A 1 805 ? 5.809 22.625 25.297 1 84.44 805 CYS A CA 1
ATOM 6265 C C . CYS A 1 805 ? 6.246 21.422 24.469 1 84.44 805 CYS A C 1
ATOM 6267 O O . CYS A 1 805 ? 5.797 21.25 23.328 1 84.44 805 CYS A O 1
ATOM 6269 N N . PRO A 1 806 ? 7.16 20.719 25.031 1 86.44 806 PRO A N 1
ATOM 6270 C CA . PRO A 1 806 ? 7.586 19.547 24.266 1 86.44 806 PRO A CA 1
ATOM 6271 C C . PRO A 1 806 ? 6.461 18.531 24.062 1 86.44 806 PRO A C 1
ATOM 6273 O O . PRO A 1 806 ? 5.641 18.328 24.969 1 86.44 806 PRO A O 1
ATOM 6276 N N . ARG A 1 807 ? 6.305 18.062 22.938 1 85.44 807 ARG A N 1
ATOM 6277 C CA . ARG A 1 807 ? 5.34 17.031 22.594 1 85.44 807 ARG A CA 1
ATOM 6278 C C . ARG A 1 807 ? 6.035 15.688 22.359 1 85.44 807 ARG A C 1
ATOM 6280 O O . ARG A 1 807 ? 7.148 15.648 21.828 1 85.44 807 ARG A O 1
ATOM 6287 N N . TYR A 1 808 ? 5.402 14.695 22.922 1 89.44 808 TYR A N 1
ATOM 6288 C CA . TYR A 1 808 ? 5.914 13.359 22.625 1 89.44 808 TYR A CA 1
ATOM 6289 C C . TYR A 1 808 ? 5.598 12.961 21.188 1 89.44 808 TYR A C 1
ATOM 6291 O O . TYR A 1 808 ? 4.434 12.75 20.844 1 89.44 808 TYR A O 1
ATOM 6299 N N . ASP A 1 809 ? 6.52 12.984 20.328 1 88.56 809 ASP A N 1
ATOM 6300 C CA . ASP A 1 809 ? 6.34 12.719 18.906 1 88.56 809 ASP A CA 1
ATOM 6301 C C . ASP A 1 809 ? 7.422 11.781 18.375 1 88.56 809 ASP A C 1
ATOM 6303 O O . ASP A 1 809 ? 8.617 12.07 18.5 1 88.56 809 ASP A O 1
ATOM 6307 N N . LEU A 1 810 ? 7.023 10.688 17.828 1 87.88 810 LEU A N 1
ATOM 6308 C CA . LEU A 1 810 ? 7.957 9.711 17.281 1 87.88 810 LEU A CA 1
ATOM 6309 C C . LEU A 1 810 ? 7.977 9.758 15.758 1 87.88 810 LEU A C 1
ATOM 6311 O O . LEU A 1 810 ? 8.594 8.906 15.117 1 87.88 810 LEU A O 1
ATOM 6315 N N . THR A 1 811 ? 7.27 10.711 15.156 1 81.19 811 THR A N 1
ATOM 6316 C CA . THR A 1 811 ? 7.121 10.766 13.703 1 81.19 811 THR A CA 1
ATOM 6317 C C . THR A 1 811 ? 8.477 10.953 13.023 1 81.19 811 THR A C 1
ATOM 6319 O O . THR A 1 811 ? 8.656 10.562 11.875 1 81.19 811 THR A O 1
ATOM 6322 N N . ALA A 1 812 ? 9.32 11.609 13.766 1 77.5 812 ALA A N 1
ATOM 6323 C CA . ALA A 1 812 ? 10.648 11.859 13.211 1 77.5 812 ALA A CA 1
ATOM 6324 C C . ALA A 1 812 ? 11.344 10.547 12.844 1 77.5 812 ALA A C 1
ATOM 6326 O O . ALA A 1 812 ? 12.227 10.523 11.984 1 77.5 812 ALA A O 1
ATOM 6327 N N . ALA A 1 813 ? 10.906 9.492 13.555 1 76.12 813 ALA A N 1
ATOM 6328 C CA . ALA A 1 813 ? 11.508 8.188 13.281 1 76.12 813 ALA A CA 1
ATOM 6329 C C . ALA A 1 813 ? 11.141 7.691 11.891 1 76.12 813 ALA A C 1
ATOM 6331 O O . ALA A 1 813 ? 11.867 6.891 11.297 1 76.12 813 ALA A O 1
ATOM 6332 N N . VAL A 1 814 ? 9.977 8.234 11.383 1 71.69 814 VAL A N 1
ATOM 6333 C CA . VAL A 1 814 ? 9.5 7.723 10.102 1 71.69 814 VAL A CA 1
ATOM 6334 C C . VAL A 1 814 ? 9.734 8.766 9.008 1 71.69 814 VAL A C 1
ATOM 6336 O O . VAL A 1 814 ? 9.352 8.555 7.855 1 71.69 814 VAL A O 1
ATOM 6339 N N . GLU A 1 815 ? 10.242 9.93 9.281 1 70.31 815 GLU A N 1
ATOM 6340 C CA . GLU A 1 815 ? 10.562 10.953 8.297 1 70.31 815 GLU A CA 1
ATOM 6341 C C . GLU A 1 815 ? 12 10.812 7.801 1 70.31 815 GLU A C 1
ATOM 6343 O O . GLU A 1 815 ? 12.867 10.328 8.523 1 70.31 815 GLU A O 1
ATOM 6348 N N . PRO A 1 816 ? 12.18 11.07 6.496 1 58.81 816 PRO A N 1
ATOM 6349 C CA . PRO A 1 816 ? 13.539 10.969 5.957 1 58.81 816 PRO A CA 1
ATOM 6350 C C . PRO A 1 816 ? 14.516 11.922 6.641 1 58.81 816 PRO A C 1
ATOM 6352 O O . PRO A 1 816 ? 14.164 13.07 6.922 1 58.81 816 PRO A O 1
ATOM 6355 N N . ALA A 1 817 ? 15.461 11.453 7.48 1 57.69 817 ALA A N 1
ATOM 6356 C CA . ALA A 1 817 ? 16.453 12.312 8.117 1 57.69 817 ALA A CA 1
ATOM 6357 C C . ALA A 1 817 ? 17.828 12.148 7.465 1 57.69 817 ALA A C 1
ATOM 6359 O O . ALA A 1 817 ? 18.172 11.055 7.008 1 57.69 817 ALA A O 1
ATOM 6360 N N . GLU A 1 818 ? 18.438 13.172 6.898 1 52.59 818 GLU A N 1
ATOM 6361 C CA . GLU A 1 818 ? 19.766 13.148 6.273 1 52.59 818 GLU A CA 1
ATOM 6362 C C . GLU A 1 818 ? 20.781 12.492 7.188 1 52.59 818 GLU A C 1
ATOM 6364 O O . GLU A 1 818 ? 21.609 11.703 6.727 1 52.59 818 GLU A O 1
ATOM 6369 N N . ASP A 1 819 ? 20.969 12.945 8.414 1 51.88 819 ASP A N 1
ATOM 6370 C CA . ASP A 1 819 ? 22.125 12.617 9.227 1 51.88 819 ASP A CA 1
ATOM 6371 C C . ASP A 1 819 ? 21.766 11.641 10.344 1 51.88 819 ASP A C 1
ATOM 6373 O O . ASP A 1 819 ? 22.578 11.336 11.211 1 51.88 819 ASP A O 1
ATOM 6377 N N . SER A 1 820 ? 20.391 11.25 10.422 1 54.97 820 SER A N 1
ATOM 6378 C CA . SER A 1 820 ? 20.047 10.469 11.609 1 54.97 820 SER A CA 1
ATOM 6379 C C . SER A 1 820 ? 19.375 9.148 11.219 1 54.97 820 SER A C 1
ATOM 6381 O O . SER A 1 820 ? 19.031 8.938 10.055 1 54.97 820 SER A O 1
ATOM 6383 N N . PHE A 1 821 ? 19.453 8.203 12.148 1 55.47 821 PHE A N 1
ATOM 6384 C CA . PHE A 1 821 ? 18.797 6.902 12.07 1 55.47 821 PHE A CA 1
ATOM 6385 C C . PHE A 1 821 ? 17.344 7.051 11.68 1 55.47 821 PHE A C 1
ATOM 6387 O O . PHE A 1 821 ? 16.562 7.719 12.367 1 55.47 821 PHE A O 1
ATOM 6394 N N . SER A 1 822 ? 16.938 7.184 10.375 1 58.81 822 SER A N 1
ATOM 6395 C CA . SER A 1 822 ? 15.547 7.305 9.938 1 58.81 822 SER A CA 1
ATOM 6396 C C . SER A 1 822 ? 14.969 5.949 9.539 1 58.81 822 SER A C 1
ATOM 6398 O O . SER A 1 822 ? 15.68 5.109 8.977 1 58.81 822 SER A O 1
ATOM 6400 N N . PHE A 1 823 ? 13.867 5.648 10.219 1 57.53 823 PHE A N 1
ATOM 6401 C CA . PHE A 1 823 ? 13.156 4.422 9.883 1 57.53 823 PHE A CA 1
ATOM 6402 C C . PHE A 1 823 ? 12.141 4.672 8.773 1 57.53 823 PHE A C 1
ATOM 6404 O O . PHE A 1 823 ? 11.234 3.863 8.555 1 57.53 823 PHE A O 1
ATOM 6411 N N . ALA A 1 824 ? 12.219 6.055 8.281 1 55.72 824 ALA A N 1
ATOM 6412 C CA . ALA A 1 824 ? 11.273 6.434 7.227 1 55.72 824 ALA A CA 1
ATOM 6413 C C . ALA A 1 824 ? 11.227 5.371 6.133 1 55.72 824 ALA A C 1
ATOM 6415 O O . ALA A 1 824 ? 10.148 5.059 5.609 1 55.72 824 ALA A O 1
ATOM 6416 N N . GLU A 1 825 ? 12.398 5.031 5.898 1 48.78 825 GLU A N 1
ATOM 6417 C CA . GLU A 1 825 ? 12.477 4.031 4.832 1 48.78 825 GLU A CA 1
ATOM 6418 C C . GLU A 1 825 ? 11.828 2.719 5.262 1 48.78 825 GLU A C 1
ATOM 6420 O O . GLU A 1 825 ? 11.328 1.963 4.426 1 48.78 825 GLU A O 1
ATOM 6425 N N . ALA A 1 826 ? 11.938 2.607 6.684 1 49.44 826 ALA A N 1
ATOM 6426 C CA . ALA A 1 826 ? 11.406 1.357 7.223 1 49.44 826 ALA A CA 1
ATOM 6427 C C . ALA A 1 826 ? 9.891 1.301 7.082 1 49.44 826 ALA A C 1
ATOM 6429 O O . ALA A 1 826 ? 9.32 0.231 6.848 1 49.44 826 ALA A O 1
ATOM 6430 N N . ILE A 1 827 ? 9.195 2.469 7.504 1 50.5 827 ILE A N 1
ATOM 6431 C CA . ILE A 1 827 ? 7.746 2.4 7.398 1 50.5 827 ILE A CA 1
ATOM 6432 C C . ILE A 1 827 ? 7.344 2.24 5.934 1 50.5 827 ILE A C 1
ATOM 6434 O O . ILE A 1 827 ? 6.34 1.594 5.625 1 50.5 827 ILE A O 1
ATOM 6438 N N . ARG A 1 828 ? 8.086 2.932 5.109 1 45.53 828 ARG A N 1
ATOM 6439 C CA . ARG A 1 828 ? 7.965 2.596 3.693 1 45.53 828 ARG A CA 1
ATOM 6440 C C . ARG A 1 828 ? 8.492 1.191 3.418 1 45.53 828 ARG A C 1
ATOM 6442 O O . ARG A 1 828 ? 9.609 0.851 3.812 1 45.53 828 ARG A O 1
ATOM 6449 N N . VAL A 1 829 ? 7.688 0.375 3.566 1 49.59 829 VAL A N 1
ATOM 6450 C CA . VAL A 1 829 ? 8.242 -0.941 3.264 1 49.59 829 VAL A CA 1
ATOM 6451 C C . VAL A 1 829 ? 9.102 -0.864 2.004 1 49.59 829 VAL A C 1
ATOM 6453 O O . VAL A 1 829 ? 8.609 -0.499 0.932 1 49.59 829 VAL A O 1
ATOM 6456 N N . PRO A 1 830 ? 10.305 -0.509 2.385 1 52.34 830 PRO A N 1
ATOM 6457 C CA . PRO A 1 830 ? 11.195 -0.303 1.242 1 52.34 830 PRO A CA 1
ATOM 6458 C C . PRO A 1 830 ? 11.102 -1.425 0.21 1 52.34 830 PRO A C 1
ATOM 6460 O O . PRO A 1 830 ? 12.117 -2.012 -0.163 1 52.34 830 PRO A O 1
ATOM 6463 N N . VAL A 1 831 ? 9.859 -1.995 0.166 1 66.69 831 VAL A N 1
ATOM 6464 C CA . VAL A 1 831 ? 9.703 -3.053 -0.829 1 66.69 831 VAL A CA 1
ATOM 6465 C C . VAL A 1 831 ? 8.648 -2.646 -1.855 1 66.69 831 VAL A C 1
ATOM 6467 O O . VAL A 1 831 ? 7.777 -1.824 -1.566 1 66.69 831 VAL A O 1
ATOM 6470 N N . GLY A 1 832 ? 8.852 -2.951 -2.91 1 69.75 832 GLY A N 1
ATOM 6471 C CA . GLY A 1 832 ? 7.906 -2.723 -3.992 1 69.75 832 GLY A CA 1
ATOM 6472 C C . GLY A 1 832 ? 6.594 -3.459 -3.803 1 69.75 832 GLY A C 1
ATOM 6473 O O . GLY A 1 832 ? 6.484 -4.34 -2.945 1 69.75 832 GLY A O 1
ATOM 6474 N N . TRP A 1 833 ? 5.559 -3.027 -4.41 1 73.44 833 TRP A N 1
ATOM 6475 C CA . TRP A 1 833 ? 4.215 -3.594 -4.367 1 73.44 833 TRP A CA 1
ATOM 6476 C C . TRP A 1 833 ? 4.246 -5.09 -4.664 1 73.44 833 TRP A C 1
ATOM 6478 O O . TRP A 1 833 ? 3.574 -5.879 -3.994 1 73.44 833 TRP A O 1
ATOM 6488 N N . GLU A 1 834 ? 5.02 -5.477 -5.594 1 82.31 834 GLU A N 1
ATOM 6489 C CA . GLU A 1 834 ? 5.094 -6.887 -5.969 1 82.31 834 GLU A CA 1
ATOM 6490 C C . GLU A 1 834 ? 5.656 -7.73 -4.828 1 82.31 834 GLU A C 1
ATOM 6492 O O . GLU A 1 834 ? 5.223 -8.867 -4.617 1 82.31 834 GLU A O 1
ATOM 6497 N N . ALA A 1 835 ? 6.582 -7.125 -4.098 1 86.62 835 ALA A N 1
ATOM 6498 C CA . ALA A 1 835 ? 7.148 -7.832 -2.955 1 86.62 835 ALA A CA 1
ATOM 6499 C C . ALA A 1 835 ? 6.117 -8 -1.846 1 86.62 835 ALA A C 1
ATOM 6501 O O . ALA A 1 835 ? 6.012 -9.07 -1.241 1 86.62 835 ALA A O 1
ATOM 6502 N N . LEU A 1 836 ? 5.309 -7 -1.654 1 77.38 836 LEU A N 1
ATOM 6503 C CA . LEU A 1 836 ? 4.289 -7.051 -0.613 1 77.38 836 LEU A CA 1
ATOM 6504 C C . LEU A 1 836 ? 3.219 -8.086 -0.954 1 77.38 836 LEU A C 1
ATOM 6506 O O . LEU A 1 836 ? 2.754 -8.812 -0.078 1 77.38 836 LEU A O 1
ATOM 6510 N N . ASN A 1 837 ? 2.783 -8.07 -2.184 1 81.69 837 ASN A N 1
ATOM 6511 C CA . ASN A 1 837 ? 1.821 -9.07 -2.637 1 81.69 837 ASN A CA 1
ATOM 6512 C C . ASN A 1 837 ? 2.318 -10.484 -2.371 1 81.69 837 ASN A C 1
ATOM 6514 O O . ASN A 1 837 ? 1.558 -11.336 -1.907 1 81.69 837 ASN A O 1
ATOM 6518 N N . LYS A 1 838 ? 3.598 -10.758 -2.656 1 88.44 838 LYS A N 1
ATOM 6519 C CA . LYS A 1 838 ? 4.184 -12.078 -2.434 1 88.44 838 LYS A CA 1
ATOM 6520 C C . LYS A 1 838 ? 4.277 -12.391 -0.944 1 88.44 838 LYS A C 1
ATOM 6522 O O . LYS A 1 838 ? 4.121 -13.547 -0.538 1 88.44 838 LYS A O 1
ATOM 6527 N N . LEU A 1 839 ? 4.523 -11.344 -0.181 1 87.06 839 LEU A N 1
ATOM 6528 C CA . LEU A 1 839 ? 4.609 -11.539 1.263 1 87.06 839 LEU A CA 1
ATOM 6529 C C . LEU A 1 839 ? 3.26 -11.953 1.839 1 87.06 839 LEU A C 1
ATOM 6531 O O . LEU A 1 839 ? 3.186 -12.852 2.676 1 87.06 839 LEU A O 1
ATOM 6535 N N . VAL A 1 840 ? 2.213 -11.266 1.42 1 79.69 840 VAL A N 1
ATOM 6536 C CA . VAL A 1 840 ? 0.866 -11.586 1.882 1 79.69 840 VAL A CA 1
ATOM 6537 C C . VAL A 1 840 ? 0.517 -13.023 1.496 1 79.69 840 VAL A C 1
ATOM 6539 O O . VAL A 1 840 ? -0.064 -13.758 2.295 1 79.69 840 VAL A O 1
ATOM 6542 N N . GLN A 1 841 ? 0.846 -13.383 0.325 1 83.94 841 GLN A N 1
ATOM 6543 C CA . GLN A 1 841 ? 0.616 -14.758 -0.102 1 83.94 841 GLN A CA 1
ATOM 6544 C C . GLN A 1 841 ? 1.365 -15.75 0.789 1 83.94 841 GLN A C 1
ATOM 6546 O O . GLN A 1 841 ? 0.84 -16.812 1.126 1 83.94 841 GLN A O 1
ATOM 6551 N N . TRP A 1 842 ? 2.58 -15.344 1.158 1 89.44 842 TRP A N 1
ATOM 6552 C CA . TRP A 1 842 ? 3.373 -16.203 2.037 1 89.44 842 TRP A CA 1
ATOM 6553 C C . TRP A 1 842 ? 2.719 -16.328 3.41 1 89.44 842 TRP A C 1
ATOM 6555 O O . TRP A 1 842 ? 2.693 -17.406 3.998 1 89.44 842 TRP A O 1
ATOM 6565 N N . PHE A 1 843 ? 2.133 -15.242 3.914 1 82.94 843 PHE A N 1
ATOM 6566 C CA . PHE A 1 843 ? 1.492 -15.25 5.223 1 82.94 843 PHE A CA 1
ATOM 6567 C C . PHE A 1 843 ? 0.327 -16.234 5.25 1 82.94 843 PHE A C 1
ATOM 6569 O O . PHE A 1 843 ? 0.086 -16.891 6.262 1 82.94 843 PHE A O 1
ATOM 6576 N N . TYR A 1 844 ? -0.346 -16.344 4.16 1 85.38 844 TYR A N 1
ATOM 6577 C CA . TYR A 1 844 ? -1.616 -17.062 4.184 1 85.38 844 TYR A CA 1
ATOM 6578 C C . TYR A 1 844 ? -1.476 -18.438 3.559 1 85.38 844 TYR A C 1
ATOM 6580 O O . TYR A 1 844 ? -2.336 -19.297 3.746 1 85.38 844 TYR A O 1
ATOM 6588 N N . SER A 1 845 ? -0.495 -18.734 2.811 1 86.56 845 SER A N 1
ATOM 6589 C CA . SER A 1 845 ? -0.303 -20.047 2.207 1 86.56 845 SER A CA 1
ATOM 6590 C C . SER A 1 845 ? 0.91 -20.766 2.801 1 86.56 845 SER A C 1
ATOM 6592 O O . SER A 1 845 ? 1.026 -21.984 2.709 1 86.56 845 SER A O 1
ATOM 6594 N N . GLY A 1 846 ? 1.769 -20 3.348 1 84.88 846 GLY A N 1
ATOM 6595 C CA . GLY A 1 846 ? 2.969 -20.578 3.93 1 84.88 846 GLY A CA 1
ATOM 6596 C C . GLY A 1 846 ? 4.082 -20.781 2.918 1 84.88 846 GLY A C 1
ATOM 6597 O O . GLY A 1 846 ? 5.168 -21.25 3.271 1 84.88 846 GLY A O 1
ATOM 6598 N N . GLU A 1 847 ? 3.85 -20.578 1.643 1 87.06 847 GLU A N 1
ATOM 6599 C CA . GLU A 1 847 ? 4.848 -20.734 0.59 1 87.06 847 GLU A CA 1
ATOM 6600 C C . GLU A 1 847 ? 4.953 -19.484 -0.266 1 87.06 847 GLU A C 1
ATOM 6602 O O . GLU A 1 847 ? 3.941 -18.859 -0.608 1 87.06 847 GLU A O 1
ATOM 6607 N N . LEU A 1 848 ? 6.211 -19.047 -0.507 1 89.88 848 LEU A N 1
ATOM 6608 C CA . LEU A 1 848 ? 6.441 -17.891 -1.366 1 89.88 848 LEU A CA 1
ATOM 6609 C C . LEU A 1 848 ? 6.254 -18.25 -2.834 1 89.88 848 LEU A C 1
ATOM 6611 O O . LEU A 1 848 ? 6.797 -19.266 -3.301 1 89.88 848 LEU A O 1
ATOM 6615 N N . PRO A 1 849 ? 5.465 -17.5 -3.592 1 88.94 849 PRO A N 1
ATOM 6616 C CA . PRO A 1 849 ? 5.316 -17.781 -5.02 1 88.94 849 PRO A CA 1
ATOM 6617 C C . PRO A 1 849 ? 6.652 -17.781 -5.762 1 88.94 849 PRO A C 1
ATOM 6619 O O . PRO A 1 849 ? 7.453 -16.859 -5.598 1 88.94 849 PRO A O 1
ATOM 6622 N N . ARG A 1 850 ? 6.941 -18.812 -6.504 1 88.81 850 ARG A N 1
ATOM 6623 C CA . ARG A 1 850 ? 8.234 -18.984 -7.164 1 88.81 850 ARG A CA 1
ATOM 6624 C C . ARG A 1 850 ? 8.156 -18.594 -8.633 1 88.81 850 ARG A C 1
ATOM 6626 O O . ARG A 1 850 ? 7.078 -18.609 -9.227 1 88.81 850 ARG A O 1
ATOM 6633 N N . VAL A 1 851 ? 9.32 -18.062 -9.18 1 88.69 851 VAL A N 1
ATOM 6634 C CA . VAL A 1 851 ? 9.484 -17.828 -10.609 1 88.69 851 VAL A CA 1
ATOM 6635 C C . VAL A 1 851 ? 10.156 -19.047 -11.258 1 88.69 851 VAL A C 1
ATOM 6637 O O . VAL A 1 851 ? 11.305 -19.359 -10.945 1 88.69 851 VAL A O 1
ATOM 6640 N N . PRO A 1 852 ? 9.375 -19.75 -12.016 1 84 852 PRO A N 1
ATOM 6641 C CA . PRO A 1 852 ? 9.984 -20.922 -12.656 1 84 852 PRO A CA 1
ATOM 6642 C C . PRO A 1 852 ? 11.07 -20.547 -13.656 1 84 852 PRO A C 1
ATOM 6644 O O . PRO A 1 852 ? 10.852 -19.688 -14.523 1 84 852 PRO A O 1
ATOM 6647 N N . PRO A 1 853 ? 12.289 -21.125 -13.5 1 87 853 PRO A N 1
ATOM 6648 C CA . PRO A 1 853 ? 13.367 -20.875 -14.469 1 87 853 PRO A CA 1
ATOM 6649 C C . PRO A 1 853 ? 13.156 -21.625 -15.789 1 87 853 PRO A C 1
ATOM 6651 O O . PRO A 1 853 ? 13.992 -22.422 -16.188 1 87 853 PRO A O 1
ATOM 6654 N N . ASP A 1 854 ? 12.086 -21.234 -16.453 1 84.44 854 ASP A N 1
ATOM 6655 C CA . ASP A 1 854 ? 11.703 -21.906 -17.672 1 84.44 854 ASP A CA 1
ATOM 6656 C C . ASP A 1 854 ? 12.203 -21.156 -18.906 1 84.44 854 ASP A C 1
ATOM 6658 O O . ASP A 1 854 ? 13.047 -20.266 -18.797 1 84.44 854 ASP A O 1
ATOM 6662 N N . CYS A 1 855 ? 11.883 -21.594 -20.078 1 85.69 855 CYS A N 1
ATOM 6663 C CA . CYS A 1 855 ? 12.328 -21.016 -21.344 1 85.69 855 CYS A CA 1
ATOM 6664 C C . CYS A 1 855 ? 11.945 -19.547 -21.422 1 85.69 855 CYS A C 1
ATOM 6666 O O . CYS A 1 855 ? 12.68 -18.734 -22 1 85.69 855 CYS A O 1
ATOM 6668 N N . ARG A 1 856 ? 10.812 -19.109 -20.844 1 85.38 856 ARG A N 1
ATOM 6669 C CA . ARG A 1 856 ? 10.414 -17.703 -20.828 1 85.38 856 ARG A CA 1
ATOM 6670 C C . ARG A 1 856 ? 11.422 -16.859 -20.047 1 85.38 856 ARG A C 1
ATOM 6672 O O . ARG A 1 856 ? 11.797 -15.781 -20.5 1 85.38 856 ARG A O 1
ATOM 6679 N N . TRP A 1 857 ? 11.812 -17.406 -18.906 1 88.75 857 TRP A N 1
ATOM 6680 C CA . TRP A 1 857 ? 12.797 -16.734 -18.078 1 88.75 857 TRP A CA 1
ATOM 6681 C C . TRP A 1 857 ? 14.102 -16.531 -18.844 1 88.75 857 TRP A C 1
ATOM 6683 O O . TRP A 1 857 ? 14.672 -15.438 -18.844 1 88.75 857 TRP A O 1
ATOM 6693 N N . LYS A 1 858 ? 14.547 -17.562 -19.531 1 86.69 858 LYS A N 1
ATOM 6694 C CA . LYS A 1 858 ? 15.836 -17.531 -20.219 1 86.69 858 LYS A CA 1
ATOM 6695 C C . LYS A 1 858 ? 15.836 -16.516 -21.359 1 86.69 858 LYS A C 1
ATOM 6697 O O . LYS A 1 858 ? 16.875 -15.953 -21.688 1 86.69 858 LYS A O 1
ATOM 6702 N N . ASN A 1 859 ? 14.711 -16.281 -21.906 1 87.06 859 ASN A N 1
ATOM 6703 C CA . ASN A 1 859 ? 14.648 -15.406 -23.062 1 87.06 859 ASN A CA 1
ATOM 6704 C C . ASN A 1 859 ? 14.172 -14.008 -22.688 1 87.06 859 ASN A C 1
ATOM 6706 O O . ASN A 1 859 ? 14.008 -13.148 -23.547 1 87.06 859 ASN A O 1
ATOM 6710 N N . MET A 1 860 ? 13.922 -13.719 -21.422 1 88 860 MET A N 1
ATOM 6711 C CA . MET A 1 860 ? 13.555 -12.391 -20.938 1 88 860 MET A CA 1
ATOM 6712 C C . MET A 1 860 ? 14.75 -11.438 -21 1 88 860 MET A C 1
ATOM 6714 O O . MET A 1 860 ? 15.898 -11.875 -20.922 1 88 860 MET A O 1
ATOM 6718 N N . SER A 1 861 ? 14.445 -10.172 -21.281 1 87.62 861 SER A N 1
ATOM 6719 C CA . SER A 1 861 ? 15.5 -9.172 -21.25 1 87.62 861 SER A CA 1
ATOM 6720 C C . SER A 1 861 ? 16.094 -9.023 -19.859 1 87.62 861 SER A C 1
ATOM 6722 O O . SER A 1 861 ? 15.484 -9.461 -18.875 1 87.62 861 SER A O 1
ATOM 6724 N N . ALA A 1 862 ? 17.281 -8.586 -19.766 1 88.62 862 ALA A N 1
ATOM 6725 C CA . ALA A 1 862 ? 17.953 -8.398 -18.484 1 88.62 862 ALA A CA 1
ATOM 6726 C C . ALA A 1 862 ? 17.125 -7.484 -17.562 1 88.62 862 ALA A C 1
ATOM 6728 O O . ALA A 1 862 ? 17.047 -7.723 -16.359 1 88.62 862 ALA A O 1
ATOM 6729 N N . GLU A 1 863 ? 16.484 -6.512 -18.203 1 88.12 863 GLU A N 1
ATOM 6730 C CA . GLU A 1 863 ? 15.68 -5.578 -17.422 1 88.12 863 GLU A CA 1
ATOM 6731 C C . GLU A 1 863 ? 14.438 -6.254 -16.859 1 88.12 863 GLU A C 1
ATOM 6733 O O . GLU A 1 863 ? 14.062 -6.02 -15.711 1 88.12 863 GLU A O 1
ATOM 6738 N N . GLU A 1 864 ? 13.852 -7.082 -17.672 1 89.62 864 GLU A N 1
ATOM 6739 C CA . GLU A 1 864 ? 12.656 -7.785 -17.234 1 89.62 864 GLU A CA 1
ATOM 6740 C C . GLU A 1 864 ? 12.984 -8.812 -16.156 1 89.62 864 GLU A C 1
ATOM 6742 O O . GLU A 1 864 ? 12.227 -8.969 -15.188 1 89.62 864 GLU A O 1
ATOM 6747 N N . GLN A 1 865 ? 14.102 -9.5 -16.375 1 92 865 GLN A N 1
ATOM 6748 C CA . GLN A 1 865 ? 14.523 -10.453 -15.352 1 92 865 GLN A CA 1
ATOM 6749 C C . GLN A 1 865 ? 14.789 -9.766 -14.023 1 92 865 GLN A C 1
ATOM 6751 O O . GLN A 1 865 ? 14.391 -10.258 -12.961 1 92 865 GLN A O 1
ATOM 6756 N N . LEU A 1 866 ? 15.445 -8.625 -14.109 1 91.88 866 LEU A N 1
ATOM 6757 C CA . LEU A 1 866 ? 15.727 -7.875 -12.891 1 91.88 866 LEU A CA 1
ATOM 6758 C C . LEU A 1 866 ? 14.438 -7.449 -12.203 1 91.88 866 LEU A C 1
ATOM 6760 O O . LEU A 1 866 ? 14.32 -7.531 -10.977 1 91.88 866 LEU A O 1
ATOM 6764 N N . SER A 1 867 ? 13.523 -7 -13.016 1 90.38 867 SER A N 1
ATOM 6765 C CA . SER A 1 867 ? 12.25 -6.543 -12.461 1 90.38 867 SER A CA 1
ATOM 6766 C C . SER A 1 867 ? 11.531 -7.672 -11.727 1 90.38 867 SER A C 1
ATOM 6768 O O . SER A 1 867 ? 10.844 -7.434 -10.734 1 90.38 867 SER A O 1
ATOM 6770 N N . ARG A 1 868 ? 11.656 -8.93 -12.156 1 91.06 868 ARG A N 1
ATOM 6771 C CA . ARG A 1 868 ? 10.992 -10.07 -11.531 1 91.06 868 ARG A CA 1
ATOM 6772 C C . ARG A 1 868 ? 11.758 -10.539 -10.297 1 91.06 868 ARG A C 1
ATOM 6774 O O . ARG A 1 868 ? 11.172 -11.133 -9.391 1 91.06 868 ARG A O 1
ATOM 6781 N N . LEU A 1 869 ? 13.078 -10.258 -10.273 1 93 869 LEU A N 1
ATOM 6782 C CA . LEU A 1 869 ? 13.898 -10.719 -9.164 1 93 869 LEU A CA 1
ATOM 6783 C C . LEU A 1 869 ? 13.945 -9.672 -8.055 1 93 869 LEU A C 1
ATOM 6785 O O . LEU A 1 869 ? 14.211 -10 -6.895 1 93 869 LEU A O 1
ATOM 6789 N N . LYS A 1 870 ? 13.703 -8.414 -8.344 1 91.31 870 LYS A N 1
ATOM 6790 C CA . LYS A 1 870 ? 13.789 -7.309 -7.391 1 91.31 870 LYS A CA 1
ATOM 6791 C C . LYS A 1 870 ? 12.906 -7.566 -6.172 1 91.31 870 LYS A C 1
ATOM 6793 O O . LYS A 1 870 ? 13.344 -7.398 -5.035 1 91.31 870 LYS A O 1
ATOM 6798 N N . PRO A 1 871 ? 11.672 -8.047 -6.414 1 91.06 871 PRO A N 1
ATOM 6799 C CA . PRO A 1 871 ? 10.797 -8.273 -5.258 1 91.06 871 PRO A CA 1
ATOM 6800 C C . PRO A 1 871 ? 11.391 -9.273 -4.262 1 91.06 871 PRO A C 1
ATOM 6802 O O . PRO A 1 871 ? 11.203 -9.133 -3.053 1 91.06 871 PRO A O 1
ATOM 6805 N N . TYR A 1 872 ? 12.055 -10.281 -4.703 1 93.06 872 TYR A N 1
ATOM 6806 C CA . TYR A 1 872 ? 12.609 -11.297 -3.814 1 93.06 872 TYR A CA 1
ATOM 6807 C C . TYR A 1 872 ? 13.797 -10.742 -3.035 1 93.06 872 TYR A C 1
ATOM 6809 O O . TYR A 1 872 ? 14.008 -11.102 -1.873 1 93.06 872 TYR A O 1
ATOM 6817 N N . ALA A 1 873 ? 14.594 -9.867 -3.701 1 90.94 873 ALA A N 1
ATOM 6818 C CA . ALA A 1 873 ? 15.664 -9.188 -2.986 1 90.94 873 ALA A CA 1
ATOM 6819 C C . ALA A 1 873 ? 15.109 -8.25 -1.916 1 90.94 873 ALA A C 1
ATOM 6821 O O . ALA A 1 873 ? 15.633 -8.195 -0.799 1 90.94 873 ALA A O 1
ATOM 6822 N N . GLU A 1 874 ? 14.109 -7.59 -2.344 1 88.06 874 GLU A N 1
ATOM 6823 C CA . GLU A 1 874 ? 13.43 -6.711 -1.393 1 88.06 874 GLU A CA 1
ATOM 6824 C C . GLU A 1 874 ? 12.875 -7.5 -0.21 1 88.06 874 GLU A C 1
ATOM 6826 O O . GLU A 1 874 ? 12.992 -7.066 0.938 1 88.06 874 GLU A O 1
ATOM 6831 N N . LEU A 1 875 ? 12.227 -8.641 -0.491 1 89.75 875 LEU A N 1
ATOM 6832 C CA . LEU A 1 875 ? 11.648 -9.492 0.545 1 89.75 875 LEU A CA 1
ATOM 6833 C C . LEU A 1 875 ? 12.734 -10.023 1.476 1 89.75 875 LEU A C 1
ATOM 6835 O O . LEU A 1 875 ? 12.531 -10.125 2.688 1 89.75 875 LEU A O 1
ATOM 6839 N N . SER A 1 876 ? 13.836 -10.359 0.856 1 88.88 876 SER A N 1
ATOM 6840 C CA . SER A 1 876 ? 14.953 -10.812 1.675 1 88.88 876 SER A CA 1
ATOM 6841 C C . SER A 1 876 ? 15.391 -9.727 2.656 1 88.88 876 SER A C 1
ATOM 6843 O O . SER A 1 876 ? 15.648 -10.008 3.828 1 88.88 876 SER A O 1
ATOM 6845 N N . SER A 1 877 ? 15.469 -8.469 2.174 1 85 877 SER A N 1
ATOM 6846 C CA . SER A 1 877 ? 15.82 -7.332 3.018 1 85 877 SER A CA 1
ATOM 6847 C C . SER A 1 877 ? 14.766 -7.098 4.098 1 85 877 SER A C 1
ATOM 6849 O O . SER A 1 877 ? 15.102 -6.91 5.27 1 85 877 SER A O 1
ATOM 6851 N N . LEU A 1 878 ? 13.531 -7.211 3.586 1 78.88 878 LEU A N 1
ATOM 6852 C CA . LEU A 1 878 ? 12.43 -7.008 4.52 1 78.88 878 LEU A CA 1
ATOM 6853 C C . LEU A 1 878 ? 12.414 -8.094 5.586 1 78.88 878 LEU A C 1
ATOM 6855 O O . LEU A 1 878 ? 12.133 -7.82 6.758 1 78.88 878 LEU A O 1
ATOM 6859 N N . ALA A 1 879 ? 12.578 -9.328 5.18 1 81.69 879 ALA A N 1
ATOM 6860 C CA . ALA A 1 879 ? 12.562 -10.477 6.09 1 81.69 879 ALA A CA 1
ATOM 6861 C C . ALA A 1 879 ? 13.602 -10.305 7.199 1 81.69 879 ALA A C 1
ATOM 6863 O O . ALA A 1 879 ? 13.352 -10.68 8.344 1 81.69 879 ALA A O 1
ATOM 6864 N N . GLU A 1 880 ? 14.688 -9.672 6.824 1 73.44 880 GLU A N 1
ATOM 6865 C CA . GLU A 1 880 ? 15.727 -9.391 7.809 1 73.44 880 GLU A CA 1
ATOM 6866 C C . GLU A 1 880 ? 15.266 -8.32 8.797 1 73.44 880 GLU A C 1
ATOM 6868 O O . GLU A 1 880 ? 15.469 -8.453 10.008 1 73.44 880 GLU A O 1
ATOM 6873 N N . PHE A 1 881 ? 14.586 -7.363 8.219 1 64.5 881 PHE A N 1
ATOM 6874 C CA . PHE A 1 881 ? 14.125 -6.234 9.023 1 64.5 881 PHE A CA 1
ATOM 6875 C C . PHE A 1 881 ? 12.984 -6.656 9.945 1 64.5 881 PHE A C 1
ATOM 6877 O O . PHE A 1 881 ? 12.906 -6.195 11.086 1 64.5 881 PHE A O 1
ATOM 6884 N N . TRP A 1 882 ? 12.148 -7.57 9.383 1 65.69 882 TRP A N 1
ATOM 6885 C CA . TRP A 1 882 ? 10.961 -7.98 10.117 1 65.69 882 TRP A CA 1
ATOM 6886 C C . TRP A 1 882 ? 11.188 -9.312 10.82 1 65.69 882 TRP A C 1
ATOM 6888 O O . TRP A 1 882 ? 10.258 -9.891 11.391 1 65.69 882 TRP A O 1
ATOM 6898 N N . PHE A 1 883 ? 12.406 -9.922 10.719 1 67 883 PHE A N 1
ATOM 6899 C CA . PHE A 1 883 ? 12.781 -11.195 11.32 1 67 883 PHE A CA 1
ATOM 6900 C C . PHE A 1 883 ? 11.836 -12.305 10.883 1 67 883 PHE A C 1
ATOM 6902 O O . PHE A 1 883 ? 11.328 -13.062 11.719 1 67 883 PHE A O 1
ATOM 6909 N N . LEU A 1 884 ? 11.438 -12.242 9.695 1 77.38 884 LEU A N 1
ATOM 6910 C CA . LEU A 1 884 ? 10.586 -13.281 9.117 1 77.38 884 LEU A CA 1
ATOM 6911 C C . LEU A 1 884 ? 11.406 -14.516 8.758 1 77.38 884 LEU A C 1
ATOM 6913 O O . LEU A 1 884 ? 12.172 -14.492 7.789 1 77.38 884 LEU A O 1
ATOM 6917 N N . GLU A 1 885 ? 11.266 -15.516 9.531 1 78 885 GLU A N 1
ATOM 6918 C CA . GLU A 1 885 ? 11.969 -16.766 9.258 1 78 885 GLU A CA 1
ATOM 6919 C C . GLU A 1 885 ? 11.367 -17.484 8.07 1 78 885 GLU A C 1
ATOM 6921 O O . GLU A 1 885 ? 10.141 -17.562 7.934 1 78 885 GLU A O 1
ATOM 6926 N N . GLY A 1 886 ? 12.156 -18 7.176 1 85.06 886 GLY A N 1
ATOM 6927 C CA . GLY A 1 886 ? 11.68 -18.781 6.043 1 85.06 886 GLY A CA 1
ATOM 6928 C C . GLY A 1 886 ? 11.625 -17.984 4.75 1 85.06 886 GLY A C 1
ATOM 6929 O O . GLY A 1 886 ? 12.008 -18.484 3.691 1 85.06 886 GLY A O 1
ATOM 6930 N N . VAL A 1 887 ? 11.219 -16.672 4.961 1 89.25 887 VAL A N 1
ATOM 6931 C CA . VAL A 1 887 ? 11.039 -15.844 3.768 1 89.25 887 VAL A CA 1
ATOM 6932 C C . VAL A 1 887 ? 12.391 -15.547 3.135 1 89.25 887 VAL A C 1
ATOM 6934 O O . VAL A 1 887 ? 12.531 -15.586 1.909 1 89.25 887 VAL A O 1
ATOM 6937 N N . LYS A 1 888 ? 13.352 -15.211 3.949 1 87.56 888 LYS A N 1
ATOM 6938 C CA . LYS A 1 888 ? 14.68 -14.906 3.439 1 87.56 888 LYS A CA 1
ATOM 6939 C C . LYS A 1 888 ? 15.273 -16.109 2.699 1 87.56 888 LYS A C 1
ATOM 6941 O O . LYS A 1 888 ? 15.773 -15.961 1.58 1 87.56 888 LYS A O 1
ATOM 6946 N N . GLU A 1 889 ? 15.18 -17.297 3.301 1 88.31 889 GLU A N 1
ATOM 6947 C CA . GLU A 1 889 ? 15.719 -18.516 2.703 1 88.31 889 GLU A CA 1
ATOM 6948 C C . GLU A 1 889 ? 15.016 -18.844 1.394 1 88.31 889 GLU A C 1
ATOM 6950 O O . GLU A 1 889 ? 15.656 -19.219 0.411 1 88.31 889 GLU A O 1
ATOM 6955 N N . GLU A 1 890 ? 13.695 -18.734 1.409 1 91.62 890 GLU A N 1
ATOM 6956 C CA . GLU A 1 890 ? 12.93 -19.047 0.204 1 91.62 890 GLU A CA 1
ATOM 6957 C C . GLU A 1 890 ? 13.234 -18.047 -0.907 1 91.62 890 GLU A C 1
ATOM 6959 O O . GLU A 1 890 ? 13.289 -18.406 -2.084 1 91.62 890 GLU A O 1
ATOM 6964 N N . SER A 1 891 ? 13.391 -16.734 -0.509 1 93.12 891 SER A N 1
ATOM 6965 C CA . SER A 1 891 ? 13.742 -15.727 -1.496 1 93.12 891 SER A CA 1
ATOM 6966 C C . SER A 1 891 ? 15.109 -16 -2.115 1 93.12 891 SER A C 1
ATOM 6968 O O . SER A 1 891 ? 15.289 -15.852 -3.326 1 93.12 891 SER A O 1
ATOM 6970 N N . LEU A 1 892 ? 16.094 -16.422 -1.311 1 91.25 892 LEU A N 1
ATOM 6971 C CA . LEU A 1 892 ? 17.422 -16.781 -1.785 1 91.25 892 LEU A CA 1
ATOM 6972 C C . LEU A 1 892 ? 17.359 -17.953 -2.752 1 91.25 892 LEU A C 1
ATOM 6974 O O . LEU A 1 892 ? 18.047 -17.969 -3.775 1 91.25 892 LEU A O 1
ATOM 6978 N N . GLU A 1 893 ? 16.547 -18.891 -2.402 1 90.94 893 GLU A N 1
ATOM 6979 C CA . GLU A 1 893 ? 16.422 -20.078 -3.252 1 90.94 893 GLU A CA 1
ATOM 6980 C C . GLU A 1 893 ? 15.844 -19.703 -4.621 1 90.94 893 GLU A C 1
ATOM 6982 O O . GLU A 1 893 ? 16.297 -20.234 -5.645 1 90.94 893 GLU A O 1
ATOM 6987 N N . VAL A 1 894 ? 14.883 -18.844 -4.668 1 92.69 894 VAL A N 1
ATOM 6988 C CA . VAL A 1 894 ? 14.258 -18.438 -5.922 1 92.69 894 VAL A CA 1
ATOM 6989 C C . VAL A 1 894 ? 15.273 -17.688 -6.781 1 92.69 894 VAL A C 1
ATOM 6991 O O . VAL A 1 894 ? 15.43 -17.969 -7.969 1 92.69 894 VAL A O 1
ATOM 6994 N N . VAL A 1 895 ? 16 -16.719 -6.168 1 92.94 895 VAL A N 1
ATOM 6995 C CA . VAL A 1 895 ? 16.953 -15.906 -6.906 1 92.94 895 VAL A CA 1
ATOM 6996 C C . VAL A 1 895 ? 18.109 -16.781 -7.41 1 92.94 895 VAL A C 1
ATOM 6998 O O . VAL A 1 895 ? 18.516 -16.672 -8.562 1 92.94 895 VAL A O 1
ATOM 7001 N N . ALA A 1 896 ? 18.562 -17.719 -6.602 1 90.19 896 ALA A N 1
ATOM 7002 C CA . ALA A 1 896 ? 19.641 -18.625 -6.992 1 90.19 896 ALA A CA 1
ATOM 7003 C C . ALA A 1 896 ? 19.219 -19.516 -8.148 1 90.19 896 ALA A C 1
ATOM 7005 O O . ALA A 1 896 ? 19.969 -19.719 -9.102 1 90.19 896 ALA A O 1
ATOM 7006 N N . SER A 1 897 ? 18 -20.047 -8.031 1 90.56 897 SER A N 1
ATOM 7007 C CA . SER A 1 897 ? 17.5 -20.938 -9.078 1 90.56 897 SER A CA 1
ATOM 7008 C C . SER A 1 897 ? 17.359 -20.188 -10.398 1 90.56 897 SER A C 1
ATOM 7010 O O . SER A 1 897 ? 17.688 -20.734 -11.461 1 90.56 897 SER A O 1
ATOM 7012 N N . CYS A 1 898 ? 16.953 -18.969 -10.336 1 91.44 898 CYS A N 1
ATOM 7013 C CA . CYS A 1 898 ? 16.75 -18.172 -11.539 1 91.44 898 CYS A CA 1
ATOM 7014 C C . CYS A 1 898 ? 18.094 -17.75 -12.133 1 91.44 898 CYS A C 1
ATOM 7016 O O . CYS A 1 898 ? 18.281 -17.812 -13.352 1 91.44 898 CYS A O 1
ATOM 7018 N N . LEU A 1 899 ? 19.031 -17.391 -11.328 1 91 899 LEU A N 1
ATOM 7019 C CA . LEU A 1 899 ? 20.312 -16.891 -11.812 1 91 899 LEU A CA 1
ATOM 7020 C C . LEU A 1 899 ? 21.188 -18.047 -12.312 1 91 899 LEU A C 1
ATOM 7022 O O . LEU A 1 899 ? 22.047 -17.844 -13.172 1 91 899 LEU A O 1
ATOM 7026 N N . ASN A 1 900 ? 20.984 -19.25 -11.82 1 87.75 900 ASN A N 1
ATOM 7027 C CA . ASN A 1 900 ? 21.688 -20.422 -12.328 1 87.75 900 ASN A CA 1
ATOM 7028 C C . ASN A 1 900 ? 21.203 -20.797 -13.727 1 87.75 900 ASN A C 1
ATOM 7030 O O . ASN A 1 900 ? 21.953 -21.406 -14.5 1 87.75 900 ASN A O 1
ATOM 7034 N N . SER A 1 901 ? 20.016 -20.422 -13.961 1 87.19 901 SER A N 1
ATOM 7035 C CA . SER A 1 901 ? 19.453 -20.75 -15.266 1 87.19 901 SER A CA 1
ATOM 7036 C C . SER A 1 901 ? 19.859 -19.703 -16.312 1 87.19 901 SER A C 1
ATOM 7038 O O . SER A 1 901 ? 20.125 -20.047 -17.453 1 87.19 901 SER A O 1
ATOM 7040 N N . SER A 1 902 ? 19.859 -18.453 -15.938 1 88 902 SER A N 1
ATOM 7041 C CA . SER A 1 902 ? 20.25 -17.375 -16.828 1 88 902 SER A CA 1
ATOM 7042 C C . SER A 1 902 ? 21.078 -16.312 -16.109 1 88 902 SER A C 1
ATOM 7044 O O . SER A 1 902 ? 20.703 -15.883 -15.016 1 88 902 SER A O 1
ATOM 7046 N N . THR A 1 903 ? 22.172 -15.914 -16.75 1 85.5 903 THR A N 1
ATOM 7047 C CA . THR A 1 903 ? 23.094 -14.984 -16.109 1 85.5 903 THR A CA 1
ATOM 7048 C C . THR A 1 903 ? 22.891 -13.57 -16.641 1 85.5 903 THR A C 1
ATOM 7050 O O . THR A 1 903 ? 23.672 -12.664 -16.328 1 85.5 903 THR A O 1
ATOM 7053 N N . ASN A 1 904 ? 21.875 -13.305 -17.438 1 85.06 904 ASN A N 1
ATOM 7054 C CA . ASN A 1 904 ? 21.672 -12.023 -18.094 1 85.06 904 ASN A CA 1
ATOM 7055 C C . ASN A 1 904 ? 21.531 -10.883 -17.094 1 85.06 904 ASN A C 1
ATOM 7057 O O . ASN A 1 904 ? 22.094 -9.805 -17.281 1 85.06 904 ASN A O 1
ATOM 7061 N N . ALA A 1 905 ? 20.781 -11.188 -16.031 1 87.75 905 ALA A N 1
ATOM 7062 C CA . ALA A 1 905 ? 20.484 -10.133 -15.07 1 87.75 905 ALA A CA 1
ATOM 7063 C C . ALA A 1 905 ? 21.359 -10.258 -13.828 1 87.75 905 ALA A C 1
ATOM 7065 O O . ALA A 1 905 ? 21.078 -9.641 -12.797 1 87.75 905 ALA A O 1
ATOM 7066 N N . SER A 1 906 ? 22.422 -11.031 -13.883 1 88.06 906 SER A N 1
ATOM 7067 C CA . SER A 1 906 ? 23.188 -11.352 -12.688 1 88.06 906 SER A CA 1
ATOM 7068 C C . SER A 1 906 ? 23.906 -10.125 -12.148 1 88.06 906 SER A C 1
ATOM 7070 O O . SER A 1 906 ? 23.875 -9.852 -10.945 1 88.06 906 SER A O 1
ATOM 7072 N N . LEU A 1 907 ? 24.516 -9.289 -13.039 1 88.25 907 LEU A N 1
ATOM 7073 C CA . LEU A 1 907 ? 25.281 -8.125 -12.594 1 88.25 907 LEU A CA 1
ATOM 7074 C C . LEU A 1 907 ? 24.359 -7.074 -11.984 1 88.25 907 LEU A C 1
ATOM 7076 O O . LEU A 1 907 ? 24.656 -6.516 -10.93 1 88.25 907 LEU A O 1
ATOM 7080 N N . ASP A 1 908 ? 23.234 -6.863 -12.688 1 88.31 908 ASP A N 1
ATOM 7081 C CA . ASP A 1 908 ? 22.266 -5.895 -12.188 1 88.31 908 ASP A CA 1
ATOM 7082 C C . ASP A 1 908 ? 21.672 -6.352 -10.852 1 88.31 908 ASP A C 1
ATOM 7084 O O . ASP A 1 908 ? 21.406 -5.531 -9.969 1 88.31 908 ASP A O 1
ATOM 7088 N N . THR A 1 909 ? 21.453 -7.645 -10.734 1 91.62 909 THR A N 1
ATOM 7089 C CA . THR A 1 909 ? 20.906 -8.195 -9.5 1 91.62 909 THR A CA 1
ATOM 7090 C C . THR A 1 909 ? 21.906 -8.062 -8.352 1 91.62 909 THR A C 1
ATOM 7092 O O . THR A 1 909 ? 21.531 -7.754 -7.223 1 91.62 909 THR A O 1
ATOM 7095 N N . ILE A 1 910 ? 23.203 -8.258 -8.688 1 90.88 910 ILE A N 1
ATOM 7096 C CA . ILE A 1 910 ? 24.266 -8.125 -7.691 1 90.88 910 ILE A CA 1
ATOM 7097 C C . ILE A 1 910 ? 24.328 -6.688 -7.184 1 90.88 910 ILE A C 1
ATOM 7099 O O . ILE A 1 910 ? 24.359 -6.449 -5.977 1 90.88 910 ILE A O 1
ATOM 7103 N N . SER A 1 911 ? 24.25 -5.777 -8.133 1 87.38 911 SER A N 1
ATOM 7104 C CA . SER A 1 911 ? 24.297 -4.367 -7.762 1 87.38 911 SER A CA 1
ATOM 7105 C C . SER A 1 911 ? 23.094 -3.971 -6.914 1 87.38 911 SER A C 1
ATOM 7107 O O . SER A 1 911 ? 23.25 -3.289 -5.898 1 87.38 911 SER A O 1
ATOM 7109 N N . PHE A 1 912 ? 22 -4.422 -7.312 1 90.56 912 PHE A N 1
ATOM 7110 C CA . PHE A 1 912 ? 20.766 -4.098 -6.598 1 90.56 912 PHE A CA 1
ATOM 7111 C C . PHE A 1 912 ? 20.781 -4.699 -5.199 1 90.56 912 PHE A C 1
ATOM 7113 O O . PHE A 1 912 ? 20.469 -4.02 -4.223 1 90.56 912 PHE A O 1
ATOM 7120 N N . ALA A 1 913 ? 21.078 -5.984 -5.129 1 89.12 913 ALA A N 1
ATOM 7121 C CA . ALA A 1 913 ? 21.125 -6.68 -3.844 1 89.12 913 ALA A CA 1
ATOM 7122 C C . ALA A 1 913 ? 22.172 -6.059 -2.924 1 89.12 913 ALA A C 1
ATOM 7124 O O . ALA A 1 913 ? 21.969 -5.953 -1.713 1 89.12 913 ALA A O 1
ATOM 7125 N N . ALA A 1 914 ? 23.297 -5.641 -3.496 1 86.31 914 ALA A N 1
ATOM 7126 C CA . ALA A 1 914 ? 24.359 -4.996 -2.721 1 86.31 914 ALA A CA 1
ATOM 7127 C C . ALA A 1 914 ? 23.875 -3.666 -2.143 1 86.31 914 ALA A C 1
ATOM 7129 O O . ALA A 1 914 ? 24.188 -3.336 -0.995 1 86.31 914 ALA A O 1
ATOM 7130 N N . ASN A 1 915 ? 23.125 -2.992 -2.932 1 81.06 915 ASN A N 1
ATOM 7131 C CA . ASN A 1 915 ? 22.594 -1.714 -2.486 1 81.06 915 ASN A CA 1
ATOM 7132 C C . ASN A 1 915 ? 21.625 -1.893 -1.316 1 81.06 915 ASN A C 1
ATOM 7134 O O . ASN A 1 915 ? 21.453 -0.988 -0.496 1 81.06 915 ASN A O 1
ATOM 7138 N N . LEU A 1 916 ? 21.047 -3.086 -1.261 1 81.62 916 LEU A N 1
ATOM 7139 C CA . LEU A 1 916 ? 20.109 -3.385 -0.176 1 81.62 916 LEU A CA 1
ATOM 7140 C C . LEU A 1 916 ? 20.844 -4.023 1.002 1 81.62 916 LEU A C 1
ATOM 7142 O O . LEU A 1 916 ? 20.219 -4.344 2.02 1 81.62 916 LEU A O 1
ATOM 7146 N N . GLY A 1 917 ? 22.062 -4.301 0.826 1 80.12 917 GLY A N 1
ATOM 7147 C CA . GLY A 1 917 ? 22.875 -4.914 1.869 1 80.12 917 GLY A CA 1
ATOM 7148 C C . GLY A 1 917 ? 22.625 -6.402 2.023 1 80.12 917 GLY A C 1
ATOM 7149 O O . GLY A 1 917 ? 22.797 -6.953 3.111 1 80.12 917 GLY A O 1
ATOM 7150 N N . GLN A 1 918 ? 22.172 -7.121 0.984 1 86.88 918 GLN A N 1
ATOM 7151 C CA . GLN A 1 918 ? 21.891 -8.555 1.038 1 86.88 918 GLN A CA 1
ATOM 7152 C C . GLN A 1 918 ? 23.047 -9.367 0.496 1 86.88 918 GLN A C 1
ATOM 7154 O O . GLN A 1 918 ? 23.016 -9.828 -0.648 1 86.88 918 GLN A O 1
ATOM 7159 N N . TRP A 1 919 ? 23.938 -9.641 1.272 1 84.56 919 TRP A N 1
ATOM 7160 C CA . TRP A 1 919 ? 25.203 -10.188 0.835 1 84.56 919 TRP A CA 1
ATOM 7161 C C . TRP A 1 919 ? 25.094 -11.68 0.536 1 84.56 919 TRP A C 1
ATOM 7163 O O . TRP A 1 919 ? 25.828 -12.211 -0.298 1 84.56 919 TRP A O 1
ATOM 7173 N N . GLU A 1 920 ? 24.203 -12.367 1.255 1 87.25 920 GLU A N 1
ATOM 7174 C CA . GLU A 1 920 ? 23.984 -13.773 0.902 1 87.25 920 GLU A CA 1
ATOM 7175 C C . GLU A 1 920 ? 23.469 -13.906 -0.528 1 87.25 920 GLU A C 1
ATOM 7177 O O . GLU A 1 920 ? 23.859 -14.828 -1.249 1 87.25 920 GLU A O 1
ATOM 7182 N N . LEU A 1 921 ? 22.625 -12.953 -0.846 1 89.69 921 LEU A N 1
ATOM 7183 C CA . LEU A 1 921 ? 22.109 -12.945 -2.211 1 89.69 921 LEU A CA 1
ATOM 7184 C C . LEU A 1 921 ? 23.219 -12.578 -3.201 1 89.69 921 LEU A C 1
ATOM 7186 O O . LEU A 1 921 ? 23.281 -13.141 -4.297 1 89.69 921 LEU A O 1
ATOM 7190 N N . VAL A 1 922 ? 24.062 -11.641 -2.799 1 91.12 922 VAL A N 1
ATOM 7191 C CA . VAL A 1 922 ? 25.188 -11.242 -3.639 1 91.12 922 VAL A CA 1
ATOM 7192 C C . VAL A 1 922 ? 26.109 -12.43 -3.857 1 91.12 922 VAL A C 1
ATOM 7194 O O . VAL A 1 922 ? 26.547 -12.688 -4.984 1 91.12 922 VAL A O 1
ATOM 7197 N N . ASP A 1 923 ? 26.297 -13.188 -2.818 1 88.44 923 ASP A N 1
ATOM 7198 C CA . ASP A 1 923 ? 27.156 -14.359 -2.898 1 88.44 923 ASP A CA 1
ATOM 7199 C C . ASP A 1 923 ? 26.578 -15.406 -3.855 1 88.44 923 ASP A C 1
ATOM 7201 O O . ASP A 1 923 ? 27.297 -15.969 -4.676 1 88.44 923 ASP A O 1
ATOM 7205 N N . ALA A 1 924 ? 25.344 -15.656 -3.707 1 86.44 924 ALA A N 1
ATOM 7206 C CA . ALA A 1 924 ? 24.672 -16.625 -4.574 1 86.44 924 ALA A CA 1
ATOM 7207 C C . ALA A 1 924 ? 24.719 -16.172 -6.031 1 86.44 924 ALA A C 1
ATOM 7209 O O . ALA A 1 924 ? 24.922 -17 -6.934 1 86.44 924 ALA A O 1
ATOM 7210 N N . ALA A 1 925 ? 24.562 -14.906 -6.215 1 89.19 925 ALA A N 1
ATOM 7211 C CA . ALA A 1 925 ? 24.562 -14.367 -7.57 1 89.19 925 ALA A CA 1
ATOM 7212 C C . ALA A 1 925 ? 25.969 -14.398 -8.172 1 89.19 925 ALA A C 1
ATOM 7214 O O . ALA A 1 925 ? 26.125 -14.68 -9.359 1 89.19 925 ALA A O 1
ATOM 7215 N N . ILE A 1 926 ? 26.938 -14.078 -7.379 1 89.12 926 ILE A N 1
ATOM 7216 C CA . ILE A 1 926 ? 28.328 -14.086 -7.82 1 89.12 926 ILE A CA 1
ATOM 7217 C C . ILE A 1 926 ? 28.75 -15.5 -8.227 1 89.12 926 ILE A C 1
ATOM 7219 O O . ILE A 1 926 ? 29.484 -15.688 -9.195 1 89.12 926 ILE A O 1
ATOM 7223 N N . GLY A 1 927 ? 28.281 -16.469 -7.516 1 86.12 927 GLY A N 1
ATOM 7224 C CA . GLY A 1 927 ? 28.562 -17.859 -7.852 1 86.12 927 GLY A CA 1
ATOM 7225 C C . GLY A 1 927 ? 28.109 -18.25 -9.242 1 86.12 927 GLY A C 1
ATOM 7226 O O . GLY A 1 927 ? 28.734 -19.062 -9.906 1 86.12 927 GLY A O 1
ATOM 7227 N N . SER A 1 928 ? 27.078 -17.641 -9.633 1 84.94 928 SER A N 1
ATOM 7228 C CA . SER A 1 928 ? 26.516 -17.969 -10.938 1 84.94 928 SER A CA 1
ATOM 7229 C C . SER A 1 928 ? 27.297 -17.281 -12.062 1 84.94 928 SER A C 1
ATOM 7231 O O . SER A 1 928 ? 27.281 -17.75 -13.203 1 84.94 928 SER A O 1
ATOM 7233 N N . VAL A 1 929 ? 28.047 -16.172 -11.836 1 86.94 929 VAL A N 1
ATOM 7234 C CA . VAL A 1 929 ? 28.688 -15.398 -12.898 1 86.94 929 VAL A CA 1
ATOM 7235 C C . VAL A 1 929 ? 30.203 -15.523 -12.789 1 86.94 929 VAL A C 1
ATOM 7237 O O . VAL A 1 929 ? 30.938 -15.023 -13.648 1 86.94 929 VAL A O 1
ATOM 7240 N N . ALA A 1 930 ? 30.609 -16.203 -11.836 1 86.75 930 ALA A N 1
ATOM 7241 C CA . ALA A 1 930 ? 32.031 -16.281 -11.594 1 86.75 930 ALA A CA 1
ATOM 7242 C C . ALA A 1 930 ? 32.781 -16.797 -12.828 1 86.75 930 ALA A C 1
ATOM 7244 O O . ALA A 1 930 ? 33.875 -16.328 -13.156 1 86.75 930 ALA A O 1
ATOM 7245 N N . HIS A 1 931 ? 32.219 -17.703 -13.625 1 86.69 931 HIS A N 1
ATOM 7246 C CA . HIS A 1 931 ? 32.875 -18.281 -14.797 1 86.69 931 HIS A CA 1
ATOM 7247 C C . HIS A 1 931 ? 32.969 -17.266 -15.93 1 86.69 931 HIS A C 1
ATOM 7249 O O . HIS A 1 931 ? 33.781 -17.438 -16.844 1 86.69 931 HIS A O 1
ATOM 7255 N N . LEU A 1 932 ? 32.375 -16.188 -15.891 1 86.62 932 LEU A N 1
ATOM 7256 C CA . LEU A 1 932 ? 32.344 -15.188 -16.953 1 86.62 932 LEU A CA 1
ATOM 7257 C C . LEU A 1 932 ? 33.25 -14 -16.594 1 86.62 932 LEU A C 1
ATOM 7259 O O . LEU A 1 932 ? 33.25 -12.992 -17.297 1 86.62 932 LEU A O 1
ATOM 7263 N N . TYR A 1 933 ? 33.969 -14.023 -15.539 1 88.81 933 TYR A N 1
ATOM 7264 C CA . TYR A 1 933 ? 34.719 -12.898 -15 1 88.81 933 TYR A CA 1
ATOM 7265 C C . TYR A 1 933 ? 35.625 -12.305 -16.062 1 88.81 933 TYR A C 1
ATOM 7267 O O . TYR A 1 933 ? 35.625 -11.086 -16.266 1 88.81 933 TYR A O 1
ATOM 7275 N N . PRO A 1 934 ? 36.375 -13.078 -16.859 1 86.06 934 PRO A N 1
ATOM 7276 C CA . PRO A 1 934 ? 37.25 -12.484 -17.859 1 86.06 934 PRO A CA 1
ATOM 7277 C C . PRO A 1 934 ? 36.5 -11.719 -18.938 1 86.06 934 PRO A C 1
ATOM 7279 O O . PRO A 1 934 ? 36.906 -10.633 -19.344 1 86.06 934 PRO A O 1
ATOM 7282 N N . ARG A 1 935 ? 35.406 -12.273 -19.375 1 86.44 935 ARG A N 1
ATOM 7283 C CA . ARG A 1 935 ? 34.594 -11.633 -20.406 1 86.44 935 ARG A CA 1
ATOM 7284 C C . ARG A 1 935 ? 34 -10.32 -19.891 1 86.44 935 ARG A C 1
ATOM 7286 O O . ARG A 1 935 ? 33.969 -9.328 -20.625 1 86.44 935 ARG A O 1
ATOM 7293 N N . LEU A 1 936 ? 33.625 -10.375 -18.641 1 87.25 936 LEU A N 1
ATOM 7294 C CA . LEU A 1 936 ? 33 -9.203 -18.031 1 87.25 936 LEU A CA 1
ATOM 7295 C C . LEU A 1 936 ? 34.031 -8.102 -17.797 1 87.25 936 LEU A C 1
ATOM 7297 O O . LEU A 1 936 ? 33.719 -6.918 -17.969 1 87.25 936 LEU A O 1
ATOM 7301 N N . ARG A 1 937 ? 35.156 -8.508 -17.453 1 84.25 937 ARG A N 1
ATOM 7302 C CA . ARG A 1 937 ? 36.25 -7.566 -17.266 1 84.25 937 ARG A CA 1
ATOM 7303 C C . ARG A 1 937 ? 36.625 -6.875 -18.562 1 84.25 937 ARG A C 1
ATOM 7305 O O . ARG A 1 937 ? 36.75 -5.652 -18.609 1 84.25 937 ARG A O 1
ATOM 7312 N N . ASP A 1 938 ? 36.625 -7.625 -19.656 1 84.81 938 ASP A N 1
ATOM 7313 C CA . ASP A 1 938 ? 37.031 -7.113 -20.969 1 84.81 938 ASP A CA 1
ATOM 7314 C C . ASP A 1 938 ? 35.938 -6.227 -21.578 1 84.81 938 ASP A C 1
ATOM 7316 O O . ASP A 1 938 ? 36.25 -5.293 -22.328 1 84.81 938 ASP A O 1
ATOM 7320 N N . SER A 1 939 ? 34.719 -6.488 -21.25 1 81.75 939 SER A N 1
ATOM 7321 C CA . SER A 1 939 ? 33.625 -5.719 -21.812 1 81.75 939 SER A CA 1
ATOM 7322 C C . SER A 1 939 ? 33.406 -4.426 -21.031 1 81.75 939 SER A C 1
ATOM 7324 O O . SER A 1 939 ? 32.656 -3.547 -21.484 1 81.75 939 SER A O 1
ATOM 7326 N N . GLY A 1 940 ? 34 -4.176 -19.797 1 79.12 940 GLY A N 1
ATOM 7327 C CA . GLY A 1 940 ? 33.906 -2.963 -19 1 79.12 940 GLY A CA 1
ATOM 7328 C C . GLY A 1 940 ? 32.688 -2.92 -18.109 1 79.12 940 GLY A C 1
ATOM 7329 O O . GLY A 1 940 ? 32.344 -1.871 -17.562 1 79.12 940 GLY A O 1
ATOM 7330 N N . GLN A 1 941 ? 31.984 -3.967 -18.047 1 81.44 941 GLN A N 1
ATOM 7331 C CA . GLN A 1 941 ? 30.719 -3.965 -17.297 1 81.44 941 GLN A CA 1
ATOM 7332 C C . GLN A 1 941 ? 30.969 -3.979 -15.797 1 81.44 941 GLN A C 1
ATOM 7334 O O . GLN A 1 941 ? 30.062 -3.676 -15.008 1 81.44 941 GLN A O 1
ATOM 7339 N N . LEU A 1 942 ? 32.188 -4.246 -15.367 1 84 942 LEU A N 1
ATOM 7340 C CA . LEU A 1 942 ? 32.5 -4.383 -13.945 1 84 942 LEU A CA 1
ATOM 7341 C C . LEU A 1 942 ? 32.812 -3.023 -13.32 1 84 942 LEU A C 1
ATOM 7343 O O . LEU A 1 942 ? 32.875 -2.9 -12.102 1 84 942 LEU A O 1
ATOM 7347 N N . GLU A 1 943 ? 32.906 -2.012 -14.102 1 78.19 943 GLU A N 1
ATOM 7348 C CA . GLU A 1 943 ? 33.312 -0.697 -13.609 1 78.19 943 GLU A CA 1
ATOM 7349 C C . GLU A 1 943 ? 32.219 -0.064 -12.766 1 78.19 943 GLU A C 1
ATOM 7351 O O . GLU A 1 943 ? 32.5 0.771 -11.898 1 78.19 943 GLU A O 1
ATOM 7356 N N . GLN A 1 944 ? 30.953 -0.55 -12.922 1 74.81 944 GLN A N 1
ATOM 7357 C CA . GLN A 1 944 ? 29.844 0.075 -12.211 1 74.81 944 GLN A CA 1
ATOM 7358 C C . GLN A 1 944 ? 29.609 -0.593 -10.859 1 74.81 944 GLN A C 1
ATOM 7360 O O . GLN A 1 944 ? 28.875 -0.073 -10.031 1 74.81 944 GLN A O 1
ATOM 7365 N N . LEU A 1 945 ? 30.391 -1.613 -10.586 1 82.12 945 LEU A N 1
ATOM 7366 C CA . LEU A 1 945 ? 30.156 -2.359 -9.352 1 82.12 945 LEU A CA 1
ATOM 7367 C C . LEU A 1 945 ? 31 -1.815 -8.211 1 82.12 945 LEU A C 1
ATOM 7369 O O . LEU A 1 945 ? 32.094 -1.313 -8.445 1 82.12 945 LEU A O 1
ATOM 7373 N N . ASP A 1 946 ? 30.5 -1.773 -7.023 1 80.12 946 ASP A N 1
ATOM 7374 C CA . ASP A 1 946 ? 31.219 -1.366 -5.82 1 80.12 946 ASP A CA 1
ATOM 7375 C C . ASP A 1 946 ? 32.469 -2.223 -5.609 1 80.12 946 ASP A C 1
ATOM 7377 O O . ASP A 1 946 ? 32.5 -3.373 -6.047 1 80.12 946 ASP A O 1
ATOM 7381 N N . GLU A 1 947 ? 33.531 -1.673 -4.977 1 81.56 947 GLU A N 1
ATOM 7382 C CA . GLU A 1 947 ? 34.812 -2.328 -4.793 1 81.56 947 GLU A CA 1
ATOM 7383 C C . GLU A 1 947 ? 34.656 -3.629 -4.008 1 81.56 947 GLU A C 1
ATOM 7385 O O . GLU A 1 947 ? 35.312 -4.625 -4.32 1 81.56 947 GLU A O 1
ATOM 7390 N N . ASP A 1 948 ? 33.812 -3.6 -3.086 1 81.75 948 ASP A N 1
ATOM 7391 C CA . ASP A 1 948 ? 33.625 -4.797 -2.271 1 81.75 948 ASP A CA 1
ATOM 7392 C C . ASP A 1 948 ? 33.031 -5.945 -3.104 1 81.75 948 ASP A C 1
ATOM 7394 O O . ASP A 1 948 ? 33.469 -7.094 -2.951 1 81.75 948 ASP A O 1
ATOM 7398 N N . VAL A 1 949 ? 32.188 -5.641 -3.986 1 88.06 949 VAL A N 1
ATOM 7399 C CA . VAL A 1 949 ? 31.547 -6.633 -4.844 1 88.06 949 VAL A CA 1
ATOM 7400 C C . VAL A 1 949 ? 32.562 -7.168 -5.855 1 88.06 949 VAL A C 1
ATOM 7402 O O . VAL A 1 949 ? 32.562 -8.367 -6.152 1 88.06 949 VAL A O 1
ATOM 7405 N N . LEU A 1 950 ? 33.406 -6.254 -6.316 1 89 950 LEU A N 1
ATOM 7406 C CA . LEU A 1 950 ? 34.406 -6.648 -7.289 1 89 950 LEU A CA 1
ATOM 7407 C C . LEU A 1 950 ? 35.406 -7.613 -6.668 1 89 950 LEU A C 1
ATOM 7409 O O . LEU A 1 950 ? 35.844 -8.578 -7.309 1 89 950 LEU A O 1
ATOM 7413 N N . ASN A 1 951 ? 35.719 -7.332 -5.461 1 86.88 951 ASN A N 1
ATOM 7414 C CA . ASN A 1 951 ? 36.656 -8.227 -4.754 1 86.88 951 ASN A CA 1
ATOM 7415 C C . ASN A 1 951 ? 36.031 -9.602 -4.535 1 86.88 951 ASN A C 1
ATOM 7417 O O . ASN A 1 951 ? 36.688 -10.617 -4.656 1 86.88 951 ASN A O 1
ATOM 7421 N N . MET A 1 952 ? 34.844 -9.664 -4.281 1 88.5 952 MET A N 1
ATOM 7422 C CA . MET A 1 952 ? 34.125 -10.93 -4.082 1 88.5 952 MET A CA 1
ATOM 7423 C C . MET A 1 952 ? 34.094 -11.734 -5.379 1 88.5 952 MET A C 1
ATOM 7425 O O . MET A 1 952 ? 34.25 -12.953 -5.359 1 88.5 952 MET A O 1
ATOM 7429 N N . LEU A 1 953 ? 33.844 -10.992 -6.418 1 89.44 953 LEU A N 1
ATOM 7430 C CA . LEU A 1 953 ? 33.781 -11.633 -7.727 1 89.44 953 LEU A CA 1
ATOM 7431 C C . LEU A 1 953 ? 35.156 -12.195 -8.117 1 89.44 953 LEU A C 1
ATOM 7433 O O . LEU A 1 953 ? 35.219 -13.312 -8.641 1 89.44 953 LEU A O 1
ATOM 7437 N N . ARG A 1 954 ? 36.188 -11.508 -7.82 1 88.19 954 ARG A N 1
ATOM 7438 C CA . ARG A 1 954 ? 37.531 -11.961 -8.109 1 88.19 954 ARG A CA 1
ATOM 7439 C C . ARG A 1 954 ? 37.875 -13.203 -7.285 1 88.19 954 ARG A C 1
ATOM 7441 O O . ARG A 1 954 ? 38.469 -14.156 -7.805 1 88.19 954 ARG A O 1
ATOM 7448 N N . ALA A 1 955 ? 37.5 -13.125 -6.074 1 88.31 955 ALA A N 1
ATOM 7449 C CA . ALA A 1 955 ? 37.781 -14.242 -5.18 1 88.31 955 ALA A CA 1
ATOM 7450 C C . ALA A 1 955 ? 37.031 -15.5 -5.625 1 88.31 955 ALA A C 1
ATOM 7452 O O . ALA A 1 955 ? 37.594 -16.594 -5.602 1 88.31 955 ALA A O 1
ATOM 7453 N N . GLU A 1 956 ? 35.781 -15.414 -6.023 1 89.38 956 GLU A N 1
ATOM 7454 C CA . GLU A 1 956 ? 35 -16.562 -6.469 1 89.38 956 GLU A CA 1
ATOM 7455 C C . GLU A 1 956 ? 35.5 -17.109 -7.793 1 89.38 956 GLU A C 1
ATOM 7457 O O . GLU A 1 956 ? 35.438 -18.312 -8.039 1 89.38 956 GLU A O 1
ATOM 7462 N N . TYR A 1 957 ? 36 -16.156 -8.602 1 90.25 957 TYR A N 1
ATOM 7463 C CA . TYR A 1 957 ? 36.594 -16.594 -9.867 1 90.25 957 TYR A CA 1
ATOM 7464 C C . TYR A 1 957 ? 37.844 -17.438 -9.625 1 90.25 957 TYR A C 1
ATOM 7466 O O . TYR A 1 957 ? 38.062 -18.453 -10.289 1 90.25 957 TYR A O 1
ATOM 7474 N N . VAL A 1 958 ? 38.625 -17.125 -8.664 1 87.25 958 VAL A N 1
ATOM 7475 C CA . VAL A 1 958 ? 39.812 -17.875 -8.305 1 87.25 958 VAL A CA 1
ATOM 7476 C C . VAL A 1 958 ? 39.438 -19.25 -7.77 1 87.25 958 VAL A C 1
ATOM 7478 O O . VAL A 1 958 ? 40.062 -20.25 -8.109 1 87.25 958 VAL A O 1
ATOM 7481 N N . ARG A 1 959 ? 38.438 -19.359 -7.047 1 86.75 959 ARG A N 1
ATOM 7482 C CA . ARG A 1 959 ? 37.938 -20.625 -6.52 1 86.75 959 ARG A CA 1
ATOM 7483 C C . ARG A 1 959 ? 37.438 -21.516 -7.641 1 86.75 959 ARG A C 1
ATOM 7485 O O . ARG A 1 959 ? 37.625 -22.734 -7.617 1 86.75 959 ARG A O 1
ATOM 7492 N N . TYR A 1 960 ? 36.688 -20.859 -8.516 1 85.94 960 TYR A N 1
ATOM 7493 C CA . TYR A 1 960 ? 36.188 -21.578 -9.68 1 85.94 960 TYR A CA 1
ATOM 7494 C C . TYR A 1 960 ? 37.312 -22.203 -10.477 1 85.94 960 TYR A C 1
ATOM 7496 O O . TYR A 1 960 ? 37.219 -23.359 -10.922 1 85.94 960 TYR A O 1
ATOM 7504 N N . LEU A 1 961 ? 38.469 -21.562 -10.641 1 81.88 961 LEU A N 1
ATOM 7505 C CA . LEU A 1 961 ? 39.625 -22.062 -11.383 1 81.88 961 LEU A CA 1
ATOM 7506 C C . LEU A 1 961 ? 40.312 -23.188 -10.609 1 81.88 961 LEU A C 1
ATOM 7508 O O . LEU A 1 961 ? 40.812 -24.141 -11.211 1 81.88 961 LEU A O 1
ATOM 7512 N N . GLN A 1 962 ? 40.219 -23.094 -9.352 1 77.12 962 GLN A N 1
ATOM 7513 C CA . GLN A 1 962 ? 40.875 -24.109 -8.531 1 77.12 962 GLN A CA 1
ATOM 7514 C C . GLN A 1 962 ? 40.094 -25.422 -8.555 1 77.12 962 GLN A C 1
ATOM 7516 O O . GLN A 1 962 ? 40.656 -26.5 -8.539 1 77.12 962 GLN A O 1
ATOM 7521 N N . HIS A 1 963 ? 38.781 -25.266 -8.508 1 69.94 963 HIS A N 1
ATOM 7522 C CA . HIS A 1 963 ? 37.969 -26.469 -8.539 1 69.94 963 HIS A CA 1
ATOM 7523 C C . HIS A 1 963 ? 38 -27.141 -9.906 1 69.94 963 HIS A C 1
ATOM 7525 O O . HIS A 1 963 ? 37.938 -28.359 -10.008 1 69.94 963 HIS A O 1
ATOM 7531 N N . ARG A 1 964 ? 37.969 -26.453 -10.961 1 62 964 ARG A N 1
ATOM 7532 C CA . ARG A 1 964 ? 38.156 -27.031 -12.289 1 62 964 ARG A CA 1
ATOM 7533 C C . ARG A 1 964 ? 39.531 -27.625 -12.453 1 62 964 ARG A C 1
ATOM 7535 O O . ARG A 1 964 ? 39.719 -28.641 -13.141 1 62 964 ARG A O 1
ATOM 7542 N N . GLY A 1 965 ? 40.531 -26.953 -11.867 1 51.56 965 GLY A N 1
ATOM 7543 C CA . GLY A 1 965 ? 41.875 -27.5 -11.945 1 51.56 965 GLY A CA 1
ATOM 7544 C C . GLY A 1 965 ? 42.031 -28.797 -11.188 1 51.56 965 GLY A C 1
ATOM 7545 O O . GLY A 1 965 ? 42.969 -29.562 -11.43 1 51.56 965 GLY A O 1
ATOM 7546 N N . GLY A 1 966 ? 41.344 -28.891 -10.094 1 42.12 966 GLY A N 1
ATOM 7547 C CA . GLY A 1 966 ? 41.594 -30.172 -9.43 1 42.12 966 GLY A CA 1
ATOM 7548 C C . GLY A 1 966 ? 41.031 -31.359 -10.18 1 42.12 966 GLY A C 1
ATOM 7549 O O . GLY A 1 966 ? 41.156 -32.5 -9.742 1 42.12 966 GLY A O 1
ATOM 7550 N N . SER A 1 967 ? 40 -31.172 -10.844 1 37.81 967 SER A N 1
ATOM 7551 C CA . SER A 1 967 ? 39.594 -32.344 -11.586 1 37.81 967 SER A CA 1
ATOM 7552 C C . SER A 1 967 ? 40.531 -32.656 -12.742 1 37.81 967 SER A C 1
ATOM 7554 O O . SER A 1 967 ? 40.094 -33.062 -13.82 1 37.81 967 SER A O 1
ATOM 7556 N N . TYR A 1 968 ? 41.719 -32.094 -12.703 1 29.11 968 TYR A N 1
ATOM 7557 C CA . TYR A 1 968 ? 42.688 -32.906 -13.445 1 29.11 968 TYR A CA 1
ATOM 7558 C C . TYR A 1 968 ? 43.062 -34.156 -12.672 1 29.11 968 TYR A C 1
ATOM 7560 O O . TYR A 1 968 ? 43.312 -34.094 -11.469 1 29.11 968 TYR A O 1
ATOM 7568 N N . MET B 1 1 ? 47.812 -55.562 7.754 1 15.62 1 MET B N 1
ATOM 7569 C CA . MET B 1 1 ? 48.125 -56.875 7.215 1 15.62 1 MET B CA 1
ATOM 7570 C C . MET B 1 1 ? 47.469 -57.094 5.855 1 15.62 1 MET B C 1
ATOM 7572 O O . MET B 1 1 ? 48.094 -57.625 4.934 1 15.62 1 MET B O 1
ATOM 7576 N N . ARG B 1 2 ? 46.031 -56.969 5.684 1 16.55 2 ARG B N 1
ATOM 7577 C CA . ARG B 1 2 ? 45.625 -58.25 5.121 1 16.55 2 ARG B CA 1
ATOM 7578 C C . ARG B 1 2 ? 46.156 -58.406 3.703 1 16.55 2 ARG B C 1
ATOM 7580 O O . ARG B 1 2 ? 46.344 -57.438 2.982 1 16.55 2 ARG B O 1
ATOM 7587 N N . PRO B 1 3 ? 46.469 -59.531 3.314 1 17.83 3 PRO B N 1
ATOM 7588 C CA . PRO B 1 3 ? 47.188 -60.438 2.42 1 17.83 3 PRO B CA 1
ATOM 7589 C C . PRO B 1 3 ? 46.5 -60.625 1.076 1 17.83 3 PRO B C 1
ATOM 7591 O O . PRO B 1 3 ? 46.938 -61.406 0.243 1 17.83 3 PRO B O 1
ATOM 7594 N N . ALA B 1 4 ? 45.375 -60 1.001 1 17.81 4 ALA B N 1
ATOM 7595 C CA . ALA B 1 4 ? 44.531 -60.844 0.147 1 17.81 4 ALA B CA 1
ATOM 7596 C C . ALA B 1 4 ? 45.25 -61.156 -1.159 1 17.81 4 ALA B C 1
ATOM 7598 O O . ALA B 1 4 ? 46.094 -60.375 -1.637 1 17.81 4 ALA B O 1
ATOM 7599 N N . PHE B 1 5 ? 45.031 -62.219 -1.771 1 17.5 5 PHE B N 1
ATOM 7600 C CA . PHE B 1 5 ? 45.406 -63.406 -2.484 1 17.5 5 PHE B CA 1
ATOM 7601 C C . PHE B 1 5 ? 45.375 -63.188 -3.99 1 17.5 5 PHE B C 1
ATOM 7603 O O . PHE B 1 5 ? 45.406 -64.125 -4.77 1 17.5 5 PHE B O 1
ATOM 7610 N N . SER B 1 6 ? 45.406 -61.875 -4.406 1 18.11 6 SER B N 1
ATOM 7611 C CA . SER B 1 6 ? 45 -61.906 -5.809 1 18.11 6 SER B CA 1
ATOM 7612 C C . SER B 1 6 ? 45.875 -62.844 -6.625 1 18.11 6 SER B C 1
ATOM 7614 O O . SER B 1 6 ? 47.094 -62.75 -6.566 1 18.11 6 SER B O 1
ATOM 7616 N N . ALA B 1 7 ? 45.312 -63.906 -7.082 1 18.89 7 ALA B N 1
ATOM 7617 C CA . ALA B 1 7 ? 45.594 -65.188 -7.664 1 18.89 7 ALA B CA 1
ATOM 7618 C C . ALA B 1 7 ? 46.344 -65.062 -8.977 1 18.89 7 ALA B C 1
ATOM 7620 O O . ALA B 1 7 ? 46.344 -64.062 -9.625 1 18.89 7 ALA B O 1
ATOM 7621 N N . SER B 1 8 ? 46.875 -66.062 -9.469 1 18 8 SER B N 1
ATOM 7622 C CA . SER B 1 8 ? 47.969 -66.75 -10.164 1 18 8 SER B CA 1
ATOM 7623 C C . SER B 1 8 ? 47.75 -66.75 -11.672 1 18 8 SER B C 1
ATOM 7625 O O . SER B 1 8 ? 48.688 -66.875 -12.453 1 18 8 SER B O 1
ATOM 7627 N N . LYS B 1 9 ? 46.5 -66.812 -12.156 1 20.28 9 LYS B N 1
ATOM 7628 C CA . LYS B 1 9 ? 46.531 -67.938 -13.102 1 20.28 9 LYS B CA 1
ATOM 7629 C C . LYS B 1 9 ? 47.438 -67.625 -14.297 1 20.28 9 LYS B C 1
ATOM 7631 O O . LYS B 1 9 ? 47.656 -66.438 -14.609 1 20.28 9 LYS B O 1
ATOM 7636 N N . PRO B 1 10 ? 47.781 -68.688 -15.141 1 21.31 10 PRO B N 1
ATOM 7637 C CA . PRO B 1 10 ? 48.875 -69 -16.062 1 21.31 10 PRO B CA 1
ATOM 7638 C C . PRO B 1 10 ? 48.656 -68.438 -17.469 1 21.31 10 PRO B C 1
ATOM 7640 O O . PRO B 1 10 ? 47.656 -68.812 -18.141 1 21.31 10 PRO B O 1
ATOM 7643 N N . SER B 1 11 ? 48.5 -67.25 -17.688 1 19.19 11 SER B N 1
ATOM 7644 C CA . SER B 1 11 ? 48 -66.875 -19.016 1 19.19 11 SER B CA 1
ATOM 7645 C C . SER B 1 11 ? 48.875 -67.5 -20.109 1 19.19 11 SER B C 1
ATOM 7647 O O . SER B 1 11 ? 50.125 -67.438 -20.031 1 19.19 11 SER B O 1
ATOM 7649 N N . PRO B 1 12 ? 48.344 -68.438 -20.875 1 21.53 12 PRO B N 1
ATOM 7650 C CA . PRO B 1 12 ? 48.844 -69.312 -21.906 1 21.53 12 PRO B CA 1
ATOM 7651 C C . PRO B 1 12 ? 49.688 -68.625 -22.938 1 21.53 12 PRO B C 1
ATOM 7653 O O . PRO B 1 12 ? 49.656 -67.375 -23.031 1 21.53 12 PRO B O 1
ATOM 7656 N N . SER B 1 13 ? 50.312 -69.438 -23.781 1 21.69 13 SER B N 1
ATOM 7657 C CA . SER B 1 13 ? 51.406 -69.438 -24.781 1 21.69 13 SER B CA 1
ATOM 7658 C C . SER B 1 13 ? 51.031 -68.562 -26 1 21.69 13 SER B C 1
ATOM 7660 O O . SER B 1 13 ? 49.875 -68.562 -26.406 1 21.69 13 SER B O 1
ATOM 7662 N N . GLY B 1 14 ? 51.688 -67.562 -26.297 1 20.89 14 GLY B N 1
ATOM 7663 C CA . GLY B 1 14 ? 51.719 -66.438 -27.25 1 20.89 14 GLY B CA 1
ATOM 7664 C C . GLY B 1 14 ? 51.812 -66.938 -28.688 1 20.89 14 GLY B C 1
ATOM 7665 O O . GLY B 1 14 ? 52.875 -66.812 -29.312 1 20.89 14 GLY B O 1
ATOM 7666 N N . ARG B 1 15 ? 51.094 -68.062 -29.031 1 22.11 15 ARG B N 1
ATOM 7667 C CA . ARG B 1 15 ? 51.438 -68.5 -30.391 1 22.11 15 ARG B CA 1
ATOM 7668 C C . ARG B 1 15 ? 51.312 -67.375 -31.391 1 22.11 15 ARG B C 1
ATOM 7670 O O . ARG B 1 15 ? 50.406 -66.5 -31.266 1 22.11 15 ARG B O 1
ATOM 7677 N N . GLU B 1 16 ? 52.344 -67.062 -32.031 1 21.22 16 GLU B N 1
ATOM 7678 C CA . GLU B 1 16 ? 52.719 -66.062 -33.031 1 21.22 16 GLU B CA 1
ATOM 7679 C C . GLU B 1 16 ? 51.781 -66.125 -34.25 1 21.22 16 GLU B C 1
ATOM 7681 O O . GLU B 1 16 ? 51.812 -67.125 -35 1 21.22 16 GLU B O 1
ATOM 7686 N N . LYS B 1 17 ? 50.5 -66.125 -34.062 1 22.38 17 LYS B N 1
ATOM 7687 C CA . LYS B 1 17 ? 49.656 -66.25 -35.25 1 22.38 17 LYS B CA 1
ATOM 7688 C C . LYS B 1 17 ? 50 -65.312 -36.344 1 22.38 17 LYS B C 1
ATOM 7690 O O . LYS B 1 17 ? 50.312 -64.125 -36.094 1 22.38 17 LYS B O 1
ATOM 7695 N N . GLY B 1 18 ? 50.312 -65.812 -37.5 1 22.95 18 GLY B N 1
ATOM 7696 C CA . GLY B 1 18 ? 50.719 -65.25 -38.781 1 22.95 18 GLY B CA 1
ATOM 7697 C C . GLY B 1 18 ? 49.688 -64.312 -39.375 1 22.95 18 GLY B C 1
ATOM 7698 O O . GLY B 1 18 ? 48.5 -64.5 -39.156 1 22.95 18 GLY B O 1
ATOM 7699 N N . ARG B 1 19 ? 49.969 -63.062 -39.656 1 25.23 19 ARG B N 1
ATOM 7700 C CA . ARG B 1 19 ? 49.312 -61.844 -40.125 1 25.23 19 ARG B CA 1
ATOM 7701 C C . ARG B 1 19 ? 48.75 -62.062 -41.531 1 25.23 19 ARG B C 1
ATOM 7703 O O . ARG B 1 19 ? 49.469 -62.062 -42.5 1 25.23 19 ARG B O 1
ATOM 7710 N N . ARG B 1 20 ? 47.781 -63.062 -41.688 1 27.08 20 ARG B N 1
ATOM 7711 C CA . ARG B 1 20 ? 47.25 -63.125 -43.031 1 27.08 20 ARG B CA 1
ATOM 7712 C C . ARG B 1 20 ? 46.688 -61.781 -43.469 1 27.08 20 ARG B C 1
ATOM 7714 O O . ARG B 1 20 ? 46 -61.125 -42.688 1 27.08 20 ARG B O 1
ATOM 7721 N N . LYS B 1 21 ? 47.219 -61.219 -44.562 1 29.09 21 LYS B N 1
ATOM 7722 C CA . LYS B 1 21 ? 47.031 -60 -45.406 1 29.09 21 LYS B CA 1
ATOM 7723 C C . LYS B 1 21 ? 45.594 -59.875 -45.875 1 29.09 21 LYS B C 1
ATOM 7725 O O . LYS B 1 21 ? 45 -60.844 -46.375 1 29.09 21 LYS B O 1
ATOM 7730 N N . GLY B 1 22 ? 44.812 -59.031 -45.219 1 26.84 22 GLY B N 1
ATOM 7731 C CA . GLY B 1 22 ? 43.438 -58.688 -45.312 1 26.84 22 GLY B CA 1
ATOM 7732 C C . GLY B 1 22 ? 43 -58.344 -46.75 1 26.84 22 GLY B C 1
ATOM 7733 O O . GLY B 1 22 ? 43.469 -57.344 -47.312 1 26.84 22 GLY B O 1
ATOM 7734 N N . GLY B 1 23 ? 42.938 -59.375 -47.688 1 30.36 23 GLY B N 1
ATOM 7735 C CA . GLY B 1 23 ? 42.469 -59.281 -49.031 1 30.36 23 GLY B CA 1
ATOM 7736 C C . GLY B 1 23 ? 41.094 -58.625 -49.156 1 30.36 23 GLY B C 1
ATOM 7737 O O . GLY B 1 23 ? 40.375 -58.812 -50.156 1 30.36 23 GLY B O 1
ATOM 7738 N N . GLY B 1 24 ? 40.562 -58.219 -48.094 1 32.16 24 GLY B N 1
ATOM 7739 C CA . GLY B 1 24 ? 39.188 -57.781 -48.188 1 32.16 24 GLY B CA 1
ATOM 7740 C C . GLY B 1 24 ? 38.969 -56.656 -49.188 1 32.16 24 GLY B C 1
ATOM 7741 O O . GLY B 1 24 ? 37.906 -56.031 -49.219 1 32.16 24 GLY B O 1
ATOM 7742 N N . GLY B 1 25 ? 40.094 -56.094 -49.75 1 35.75 25 GLY B N 1
ATOM 7743 C CA . GLY B 1 25 ? 39.812 -54.906 -50.562 1 35.75 25 GLY B CA 1
ATOM 7744 C C . GLY B 1 25 ? 39.031 -55.219 -51.844 1 35.75 25 GLY B C 1
ATOM 7745 O O . GLY B 1 25 ? 38.5 -54.312 -52.469 1 35.75 25 GLY B O 1
ATOM 7746 N N . ALA B 1 26 ? 39.344 -56.375 -52.562 1 37.69 26 ALA B N 1
ATOM 7747 C CA . ALA B 1 26 ? 38.875 -56.656 -53.938 1 37.69 26 ALA B CA 1
ATOM 7748 C C . ALA B 1 26 ? 37.375 -56.906 -53.969 1 37.69 26 ALA B C 1
ATOM 7750 O O . ALA B 1 26 ? 36.719 -56.688 -55 1 37.69 26 ALA B O 1
ATOM 7751 N N . ALA B 1 27 ? 36.875 -57.625 -53.031 1 41.16 27 ALA B N 1
ATOM 7752 C CA . ALA B 1 27 ? 35.469 -58.062 -53.156 1 41.16 27 ALA B CA 1
ATOM 7753 C C . ALA B 1 27 ? 34.531 -56.875 -53.156 1 41.16 27 ALA B C 1
ATOM 7755 O O . ALA B 1 27 ? 33.375 -56.969 -53.562 1 41.16 27 ALA B O 1
ATOM 7756 N N . ALA B 1 28 ? 34.844 -55.938 -52.562 1 46.12 28 ALA B N 1
ATOM 7757 C CA . ALA B 1 28 ? 34 -54.75 -52.438 1 46.12 28 ALA B CA 1
ATOM 7758 C C . ALA B 1 28 ? 33.844 -54.062 -53.812 1 46.12 28 ALA B C 1
ATOM 7760 O O . ALA B 1 28 ? 32.844 -53.375 -54.031 1 46.12 28 ALA B O 1
ATOM 7761 N N . GLU B 1 29 ? 34.812 -54.188 -54.75 1 49.97 29 GLU B N 1
ATOM 7762 C CA . GLU B 1 29 ? 34.75 -53.625 -56.094 1 49.97 29 GLU B CA 1
ATOM 7763 C C . GLU B 1 29 ? 33.75 -54.375 -57 1 49.97 29 GLU B C 1
ATOM 7765 O O . GLU B 1 29 ? 33.25 -53.812 -57.969 1 49.97 29 GLU B O 1
ATOM 7770 N N . HIS B 1 30 ? 33.469 -55.562 -56.75 1 53.53 30 HIS B N 1
ATOM 7771 C CA . HIS B 1 30 ? 32.562 -56.312 -57.594 1 53.53 30 HIS B CA 1
ATOM 7772 C C . HIS B 1 30 ? 31.125 -55.812 -57.438 1 53.53 30 HIS B C 1
ATOM 7774 O O . HIS B 1 30 ? 30.25 -56.188 -58.25 1 53.53 30 HIS B O 1
ATOM 7780 N N . LEU B 1 31 ? 30.766 -55.25 -56.375 1 60.31 31 LEU B N 1
ATOM 7781 C CA . LEU B 1 31 ? 29.375 -54.844 -56.188 1 60.31 31 LEU B CA 1
ATOM 7782 C C . LEU B 1 31 ? 29.094 -53.562 -56.969 1 60.31 31 LEU B C 1
ATOM 7784 O O . LEU B 1 31 ? 27.938 -53.156 -57.062 1 60.31 31 LEU B O 1
ATOM 7788 N N . LEU B 1 32 ? 30.141 -53.031 -57.594 1 72.62 32 LEU B N 1
ATOM 7789 C CA . LEU B 1 32 ? 29.922 -51.781 -58.344 1 72.62 32 LEU B CA 1
ATOM 7790 C C . LEU B 1 32 ? 29.734 -52.094 -59.844 1 72.62 32 LEU B C 1
ATOM 7792 O O . LEU B 1 32 ? 30.547 -52.812 -60.438 1 72.62 32 LEU B O 1
ATOM 7796 N N . THR B 1 33 ? 28.531 -52 -60.406 1 77.75 33 THR B N 1
ATOM 7797 C CA . THR B 1 33 ? 28.234 -52.188 -61.812 1 77.75 33 THR B CA 1
ATOM 7798 C C . THR B 1 33 ? 29.172 -51.312 -62.688 1 77.75 33 THR B C 1
ATOM 7800 O O . THR B 1 33 ? 29.703 -50.312 -62.188 1 77.75 33 THR B O 1
ATOM 7803 N N . ASP B 1 34 ? 29.547 -51.75 -63.812 1 78.44 34 ASP B N 1
ATOM 7804 C CA . ASP B 1 34 ? 30.406 -51.062 -64.75 1 78.44 34 ASP B CA 1
ATOM 7805 C C . ASP B 1 34 ? 29.938 -49.656 -65 1 78.44 34 ASP B C 1
ATOM 7807 O O . ASP B 1 34 ? 30.766 -48.75 -65.188 1 78.44 34 ASP B O 1
ATOM 7811 N N . GLN B 1 35 ? 28.672 -49.406 -64.812 1 84.81 35 GLN B N 1
ATOM 7812 C CA . GLN B 1 35 ? 28.109 -48.062 -65 1 84.81 35 GLN B CA 1
ATOM 7813 C C . GLN B 1 35 ? 28.516 -47.125 -63.875 1 84.81 35 GLN B C 1
ATOM 7815 O O . GLN B 1 35 ? 28.891 -45.969 -64.125 1 84.81 35 GLN B O 1
ATOM 7820 N N . VAL B 1 36 ? 28.5 -47.594 -62.656 1 88.25 36 VAL B N 1
ATOM 7821 C CA . VAL B 1 36 ? 28.828 -46.75 -61.5 1 88.25 36 VAL B CA 1
ATOM 7822 C C . VAL B 1 36 ? 30.312 -46.406 -61.531 1 88.25 36 VAL B C 1
ATOM 7824 O O . VAL B 1 36 ? 30.703 -45.281 -61.188 1 88.25 36 VAL B O 1
ATOM 7827 N N . LEU B 1 37 ? 31.141 -47.375 -62.094 1 87.56 37 LEU B N 1
ATOM 7828 C CA . LEU B 1 37 ? 32.562 -47.125 -62.156 1 87.56 37 LEU B CA 1
ATOM 7829 C C . LEU B 1 37 ? 32.906 -46.062 -63.219 1 87.56 37 LEU B C 1
ATOM 7831 O O . LEU B 1 37 ? 33.781 -45.219 -63.031 1 87.56 37 LEU B O 1
ATOM 7835 N N . THR B 1 38 ? 32.125 -46.125 -64.375 1 89.88 38 THR B N 1
ATOM 7836 C CA . THR B 1 38 ? 32.312 -45.125 -65.375 1 89.88 38 THR B CA 1
ATOM 7837 C C . THR B 1 38 ? 31.906 -43.75 -64.938 1 89.88 38 THR B C 1
ATOM 7839 O O . THR B 1 38 ? 32.594 -42.75 -65.188 1 89.88 38 THR B O 1
ATOM 7842 N N . LEU B 1 39 ? 30.812 -43.719 -64.188 1 90.88 39 LEU B N 1
ATOM 7843 C CA . LEU B 1 39 ? 30.312 -42.438 -63.719 1 90.88 39 LEU B CA 1
ATOM 7844 C C . LEU B 1 39 ? 31.219 -41.906 -62.625 1 90.88 39 LEU B C 1
ATOM 7846 O O . LEU B 1 39 ? 31.406 -40.688 -62.5 1 90.88 39 LEU B O 1
ATOM 7850 N N . ARG B 1 40 ? 31.812 -42.719 -61.875 1 91.88 40 ARG B N 1
ATOM 7851 C CA . ARG B 1 40 ? 32.719 -42.281 -60.812 1 91.88 40 ARG B CA 1
ATOM 7852 C C . ARG B 1 40 ? 34 -41.688 -61.406 1 91.88 40 ARG B C 1
ATOM 7854 O O . ARG B 1 40 ? 34.5 -40.656 -60.938 1 91.88 40 ARG B O 1
ATOM 7861 N N . THR B 1 41 ? 34.469 -42.375 -62.5 1 89.81 41 THR B N 1
ATOM 7862 C CA . THR B 1 41 ? 35.656 -41.844 -63.156 1 89.81 41 THR B CA 1
ATOM 7863 C C . THR B 1 41 ? 35.375 -40.469 -63.75 1 89.81 41 THR B C 1
ATOM 7865 O O . THR B 1 41 ? 36.219 -39.562 -63.656 1 89.81 41 THR B O 1
ATOM 7868 N N . ARG B 1 42 ? 34.188 -40.344 -64.312 1 91.31 42 ARG B N 1
ATOM 7869 C CA . ARG B 1 42 ? 33.812 -39.031 -64.875 1 91.31 42 ARG B CA 1
ATOM 7870 C C . ARG B 1 42 ? 33.688 -38 -63.75 1 91.31 42 ARG B C 1
ATOM 7872 O O . ARG B 1 42 ? 34.094 -36.844 -63.938 1 91.31 42 ARG B O 1
ATOM 7879 N N . LEU B 1 43 ? 33.156 -38.375 -62.594 1 93.69 43 LEU B N 1
ATOM 7880 C CA . LEU B 1 43 ? 33.031 -37.5 -61.469 1 93.69 43 LEU B CA 1
ATOM 7881 C C . LEU B 1 43 ? 34.406 -37.062 -60.938 1 93.69 43 LEU B C 1
ATOM 7883 O O . LEU B 1 43 ? 34.625 -35.875 -60.656 1 93.69 43 LEU B O 1
ATOM 7887 N N . ARG B 1 44 ? 35.312 -38.031 -60.875 1 92.12 44 ARG B N 1
ATOM 7888 C CA . ARG B 1 44 ? 36.656 -37.75 -60.375 1 92.12 44 ARG B CA 1
ATOM 7889 C C . ARG B 1 44 ? 37.375 -36.75 -61.281 1 92.12 44 ARG B C 1
ATOM 7891 O O . ARG B 1 44 ? 38.062 -35.844 -60.812 1 92.12 44 ARG B O 1
ATOM 7898 N N . ASP B 1 45 ? 37.156 -36.938 -62.531 1 90.81 45 ASP B N 1
ATOM 7899 C CA . ASP B 1 45 ? 37.781 -36.031 -63.5 1 90.81 45 ASP B CA 1
ATOM 7900 C C . ASP B 1 45 ? 37.188 -34.625 -63.375 1 90.81 45 ASP B C 1
ATOM 7902 O O . ASP B 1 45 ? 37.906 -33.625 -63.469 1 90.81 45 ASP B O 1
ATOM 7906 N N . ALA B 1 46 ? 35.906 -34.531 -63.188 1 92.81 46 ALA B N 1
ATOM 7907 C CA . ALA B 1 46 ? 35.25 -33.25 -63.031 1 92.81 46 ALA B CA 1
ATOM 7908 C C . ALA B 1 46 ? 35.688 -32.531 -61.75 1 92.81 46 ALA B C 1
ATOM 7910 O O . ALA B 1 46 ? 35.938 -31.328 -61.75 1 92.81 46 ALA B O 1
ATOM 7911 N N . LEU B 1 47 ? 35.75 -33.219 -60.625 1 92.5 47 LEU B N 1
ATOM 7912 C CA . LEU B 1 47 ? 36.094 -32.656 -59.344 1 92.5 47 LEU B CA 1
ATOM 7913 C C . LEU B 1 47 ? 37.531 -32.188 -59.312 1 92.5 47 LEU B C 1
ATOM 7915 O O . LEU B 1 47 ? 37.875 -31.234 -58.625 1 92.5 47 LEU B O 1
ATOM 7919 N N . ALA B 1 48 ? 38.375 -32.875 -60.094 1 88.62 48 ALA B N 1
ATOM 7920 C CA . ALA B 1 48 ? 39.781 -32.531 -60.156 1 88.62 48 ALA B CA 1
ATOM 7921 C C . ALA B 1 48 ? 40 -31.156 -60.719 1 88.62 48 ALA B C 1
ATOM 7923 O O . ALA B 1 48 ? 41.062 -30.547 -60.5 1 88.62 48 ALA B O 1
ATOM 7924 N N . LEU B 1 49 ? 39.031 -30.656 -61.406 1 88.88 49 LEU B N 1
ATOM 7925 C CA . LEU B 1 49 ? 39.156 -29.344 -62.031 1 88.88 49 LEU B CA 1
ATOM 7926 C C . LEU B 1 49 ? 39.062 -28.234 -61 1 88.88 49 LEU B C 1
ATOM 7928 O O . LEU B 1 49 ? 39.5 -27.109 -61.25 1 88.88 49 LEU B O 1
ATOM 7932 N N . GLY B 1 50 ? 38.5 -28.469 -59.781 1 87.88 50 GLY B N 1
ATOM 7933 C CA . GLY B 1 50 ? 38.312 -27.406 -58.812 1 87.88 50 GLY B CA 1
ATOM 7934 C C . GLY B 1 50 ? 38.844 -27.75 -57.406 1 87.88 50 GLY B C 1
ATOM 7935 O O . GLY B 1 50 ? 39.062 -26.875 -56.594 1 87.88 50 GLY B O 1
ATOM 7936 N N . LEU B 1 51 ? 38.938 -29 -57.094 1 87.19 51 LEU B N 1
ATOM 7937 C CA . LEU B 1 51 ? 39.438 -29.406 -55.781 1 87.19 51 LEU B CA 1
ATOM 7938 C C . LEU B 1 51 ? 40.938 -29.391 -55.719 1 87.19 51 LEU B C 1
ATOM 7940 O O . LEU B 1 51 ? 41.625 -30.047 -56.531 1 87.19 51 LEU B O 1
ATOM 7944 N N . THR B 1 52 ? 41.531 -28.375 -55.094 1 80.19 52 THR B N 1
ATOM 7945 C CA . THR B 1 52 ? 42.969 -28.297 -54.969 1 80.19 52 THR B CA 1
ATOM 7946 C C . THR B 1 52 ? 43.406 -28.359 -53.531 1 80.19 52 THR B C 1
ATOM 7948 O O . THR B 1 52 ? 42.625 -28 -52.625 1 80.19 52 THR B O 1
ATOM 7951 N N . LYS B 1 53 ? 44.375 -29.062 -53.125 1 68.94 53 LYS B N 1
ATOM 7952 C CA . LYS B 1 53 ? 44.938 -29.094 -51.781 1 68.94 53 LYS B CA 1
ATOM 7953 C C . LYS B 1 53 ? 45.562 -27.75 -51.438 1 68.94 53 LYS B C 1
ATOM 7955 O O . LYS B 1 53 ? 46.312 -27.172 -52.219 1 68.94 53 LYS B O 1
ATOM 7960 N N . SER B 1 54 ? 45 -26.844 -50.625 1 58.84 54 SER B N 1
ATOM 7961 C CA . SER B 1 54 ? 45.656 -25.578 -50.312 1 58.84 54 SER B CA 1
ATOM 7962 C C . SER B 1 54 ? 47.188 -25.734 -50.344 1 58.84 54 SER B C 1
ATOM 7964 O O . SER B 1 54 ? 47.688 -26.844 -50.531 1 58.84 54 SER B O 1
ATOM 7966 N N . ASP B 1 55 ? 48.125 -25 -49.469 1 47.72 55 ASP B N 1
ATOM 7967 C CA . ASP B 1 55 ? 49.562 -24.891 -49.5 1 47.72 55 ASP B CA 1
ATOM 7968 C C . ASP B 1 55 ? 50.219 -26.266 -49.281 1 47.72 55 ASP B C 1
ATOM 7970 O O . ASP B 1 55 ? 51.219 -26.375 -48.562 1 47.72 55 ASP B O 1
ATOM 7974 N N . GLY B 1 56 ? 50.094 -27.297 -49.875 1 50.25 56 GLY B N 1
ATOM 7975 C CA . GLY B 1 56 ? 50.844 -28.562 -49.875 1 50.25 56 GLY B CA 1
ATOM 7976 C C . GLY B 1 56 ? 50.25 -29.594 -48.938 1 50.25 56 GLY B C 1
ATOM 7977 O O . GLY B 1 56 ? 50.188 -30.781 -49.281 1 50.25 56 GLY B O 1
ATOM 7978 N N . HIS B 1 57 ? 50.219 -29.672 -47.5 1 50.34 57 HIS B N 1
ATOM 7979 C CA . HIS B 1 57 ? 49.938 -30.672 -46.469 1 50.34 57 HIS B CA 1
ATOM 7980 C C . HIS B 1 57 ? 48.531 -30.531 -45.938 1 50.34 57 HIS B C 1
ATOM 7982 O O . HIS B 1 57 ? 48.125 -31.25 -45.031 1 50.34 57 HIS B O 1
ATOM 7988 N N . GLY B 1 58 ? 47.562 -29.688 -46.438 1 54.75 58 GLY B N 1
ATOM 7989 C CA . GLY B 1 58 ? 46.375 -29.375 -45.625 1 54.75 58 GLY B CA 1
ATOM 7990 C C . GLY B 1 58 ? 45.094 -29.984 -46.188 1 54.75 58 GLY B C 1
ATOM 7991 O O . GLY B 1 58 ? 45.156 -30.859 -47.031 1 54.75 58 GLY B O 1
ATOM 7992 N N . ALA B 1 59 ? 43.781 -29.766 -45.719 1 69.06 59 ALA B N 1
ATOM 7993 C CA . ALA B 1 59 ? 42.438 -30.25 -46 1 69.06 59 ALA B CA 1
ATOM 7994 C C . ALA B 1 59 ? 41.938 -29.766 -47.375 1 69.06 59 ALA B C 1
ATOM 7996 O O . ALA B 1 59 ? 42.281 -28.656 -47.781 1 69.06 59 ALA B O 1
ATOM 7997 N N . LYS B 1 60 ? 41.594 -30.688 -48.469 1 81.69 60 LYS B N 1
ATOM 7998 C CA . LYS B 1 60 ? 41.031 -30.391 -49.781 1 81.69 60 LYS B CA 1
ATOM 7999 C C . LYS B 1 60 ? 39.969 -29.297 -49.688 1 81.69 60 LYS B C 1
ATOM 8001 O O . LYS B 1 60 ? 39.125 -29.312 -48.781 1 81.69 60 LYS B O 1
ATOM 8006 N N . THR B 1 61 ? 40.156 -28.188 -50.438 1 84.5 61 THR B N 1
ATOM 8007 C CA . THR B 1 61 ? 39.125 -27.141 -50.469 1 84.5 61 THR B CA 1
ATOM 8008 C C . THR B 1 61 ? 38.75 -26.844 -51.938 1 84.5 61 THR B C 1
ATOM 8010 O O . THR B 1 61 ? 39.562 -27.031 -52.844 1 84.5 61 THR B O 1
ATOM 8013 N N . TRP B 1 62 ? 37.5 -26.594 -52.25 1 87.88 62 TRP B N 1
ATOM 8014 C CA . TRP B 1 62 ? 37.031 -26.219 -53.594 1 87.88 62 TRP B CA 1
ATOM 8015 C C . TRP B 1 62 ? 37.469 -24.797 -53.938 1 87.88 62 TRP B C 1
ATOM 8017 O O . TRP B 1 62 ? 37.219 -23.859 -53.188 1 87.88 62 TRP B O 1
AT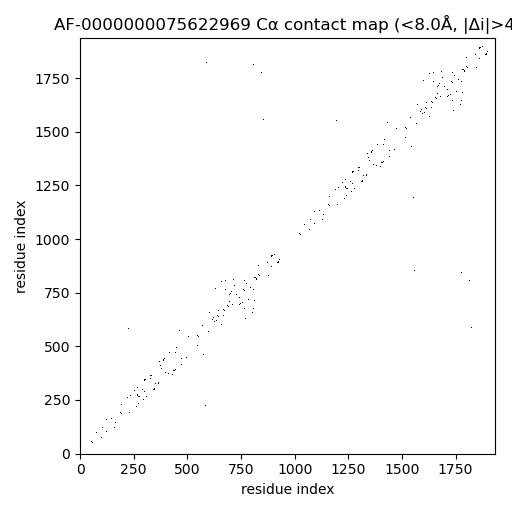OM 8027 N N . GLN B 1 63 ? 38.156 -24.484 -55.062 1 84.12 63 GLN B N 1
ATOM 8028 C CA . GLN B 1 63 ? 38.719 -23.172 -55.344 1 84.12 63 GLN B CA 1
ATOM 8029 C C . GLN B 1 63 ? 38.219 -22.641 -56.688 1 84.12 63 GLN B C 1
ATOM 8031 O O . GLN B 1 63 ? 38.344 -21.453 -56.969 1 84.12 63 GLN B O 1
ATOM 8036 N N . SER B 1 64 ? 37.531 -23.359 -57.5 1 86.69 64 SER B N 1
ATOM 8037 C CA . SER B 1 64 ? 37.125 -22.891 -58.812 1 86.69 64 SER B CA 1
ATOM 8038 C C . SER B 1 64 ? 35.906 -21.969 -58.688 1 86.69 64 SER B C 1
ATOM 8040 O O . SER B 1 64 ? 34.906 -22.312 -58.062 1 86.69 64 SER B O 1
ATOM 8042 N N . THR B 1 65 ? 35.938 -20.719 -59.219 1 85.88 65 THR B N 1
ATOM 8043 C CA . THR B 1 65 ? 34.844 -19.781 -59.219 1 85.88 65 THR B CA 1
ATOM 8044 C C . THR B 1 65 ? 34.156 -19.719 -60.594 1 85.88 65 THR B C 1
ATOM 8046 O O . THR B 1 65 ? 33.219 -18.938 -60.781 1 85.88 65 THR B O 1
ATOM 8049 N N . ASP B 1 66 ? 34.656 -20.656 -61.5 1 87.31 66 ASP B N 1
ATOM 8050 C CA . ASP B 1 66 ? 34.094 -20.641 -62.844 1 87.31 66 ASP B CA 1
ATOM 8051 C C . ASP B 1 66 ? 32.75 -21.328 -62.906 1 87.31 66 ASP B C 1
ATOM 8053 O O . ASP B 1 66 ? 32.594 -22.484 -62.5 1 87.31 66 ASP B O 1
ATOM 8057 N N . ALA B 1 67 ? 31.719 -20.672 -63.469 1 90.25 67 ALA B N 1
ATOM 8058 C CA . ALA B 1 67 ? 30.344 -21.156 -63.5 1 90.25 67 ALA B CA 1
ATOM 8059 C C . ALA B 1 67 ? 30.234 -22.391 -64.375 1 90.25 67 ALA B C 1
ATOM 8061 O O . ALA B 1 67 ? 29.453 -23.297 -64.062 1 90.25 67 ALA B O 1
ATOM 8062 N N . GLY B 1 68 ? 31.031 -22.453 -65.5 1 90.06 68 GLY B N 1
ATOM 8063 C CA . GLY B 1 68 ? 31 -23.594 -66.375 1 90.06 68 GLY B CA 1
ATOM 8064 C C . GLY B 1 68 ? 31.531 -24.859 -65.75 1 90.06 68 GLY B C 1
ATOM 8065 O O . GLY B 1 68 ? 30.922 -25.938 -65.875 1 90.06 68 GLY B O 1
ATOM 8066 N N . ILE B 1 69 ? 32.594 -24.703 -65 1 91.31 69 ILE B N 1
ATOM 8067 C CA . ILE B 1 69 ? 33.188 -25.844 -64.375 1 91.31 69 ILE B CA 1
ATOM 8068 C C . ILE B 1 69 ? 32.281 -26.328 -63.219 1 91.31 69 ILE B C 1
ATOM 8070 O O . ILE B 1 69 ? 32.094 -27.531 -63.062 1 91.31 69 ILE B O 1
ATOM 8074 N N . GLN B 1 70 ? 31.703 -25.375 -62.562 1 92.75 70 GLN B N 1
ATOM 8075 C CA . GLN B 1 70 ? 30.812 -25.734 -61.469 1 92.75 70 GLN B CA 1
ATOM 8076 C C . GLN B 1 70 ? 29.578 -26.469 -61.969 1 92.75 70 GLN B C 1
ATOM 8078 O O . GLN B 1 70 ? 29.172 -27.484 -61.406 1 92.75 70 GLN B O 1
ATOM 8083 N N . SER B 1 71 ? 29.031 -26.031 -63.125 1 93.31 71 SER B N 1
ATOM 8084 C CA . SER B 1 71 ? 27.875 -26.688 -63.688 1 93.31 71 SER B CA 1
ATOM 8085 C C . SER B 1 71 ? 28.203 -28.078 -64.188 1 93.31 71 SER B C 1
ATOM 8087 O O . SER B 1 71 ? 27.406 -29.016 -64 1 93.31 71 SER B O 1
ATOM 8089 N N . HIS B 1 72 ? 29.406 -28.156 -64.688 1 92.88 72 HIS B N 1
ATOM 8090 C CA . HIS B 1 72 ? 29.859 -29.469 -65.188 1 92.88 72 HIS B CA 1
ATOM 8091 C C . HIS B 1 72 ? 30.016 -30.453 -64 1 92.88 72 HIS B C 1
ATOM 8093 O O . HIS B 1 72 ? 29.609 -31.609 -64.125 1 92.88 72 HIS B O 1
ATOM 8099 N N . VAL B 1 73 ? 30.531 -30.031 -62.969 1 92.81 73 VAL B N 1
ATOM 8100 C CA . VAL B 1 73 ? 30.719 -30.859 -61.781 1 92.81 73 VAL B CA 1
ATOM 8101 C C . VAL B 1 73 ? 29.359 -31.266 -61.219 1 92.81 73 VAL B C 1
ATOM 8103 O O . VAL B 1 73 ? 29.156 -32.438 -60.844 1 92.81 73 VAL B O 1
ATOM 8106 N N . LEU B 1 74 ? 28.375 -30.375 -61.156 1 94.69 74 LEU B N 1
ATOM 8107 C CA . LEU B 1 74 ? 27.062 -30.656 -60.594 1 94.69 74 LEU B CA 1
ATOM 8108 C C . LEU B 1 74 ? 26.297 -31.672 -61.438 1 94.69 74 LEU B C 1
ATOM 8110 O O . LEU B 1 74 ? 25.609 -32.531 -60.875 1 94.69 74 LEU B O 1
ATOM 8114 N N . LYS B 1 75 ? 26.531 -31.656 -62.719 1 93.56 75 LYS B N 1
ATOM 8115 C CA . LYS B 1 75 ? 25.906 -32.656 -63.594 1 93.56 75 LYS B CA 1
ATOM 8116 C C . LYS B 1 75 ? 26.5 -34.031 -63.375 1 93.56 75 LYS B C 1
ATOM 8118 O O . LYS B 1 75 ? 25.781 -35.031 -63.375 1 93.56 75 LYS B O 1
ATOM 8123 N N . ALA B 1 76 ? 27.75 -34 -63.188 1 93.88 76 ALA B N 1
ATOM 8124 C CA . ALA B 1 76 ? 28.438 -35.25 -62.938 1 93.88 76 ALA B CA 1
ATOM 8125 C C . ALA B 1 76 ? 28.016 -35.844 -61.594 1 93.88 76 ALA B C 1
ATOM 8127 O O . ALA B 1 76 ? 27.828 -37.062 -61.469 1 93.88 76 ALA B O 1
ATOM 8128 N N . VAL B 1 77 ? 27.844 -34.906 -60.594 1 93.62 77 VAL B N 1
ATOM 8129 C CA . VAL B 1 77 ? 27.422 -35.375 -59.281 1 93.62 77 VAL B CA 1
ATOM 8130 C C . VAL B 1 77 ? 26 -35.906 -59.344 1 93.62 77 VAL B C 1
ATOM 8132 O O . VAL B 1 77 ? 25.703 -36.969 -58.75 1 93.62 77 VAL B O 1
ATOM 8135 N N . ALA B 1 78 ? 25.078 -35.281 -60.062 1 93.31 78 ALA B N 1
ATOM 8136 C CA . ALA B 1 78 ? 23.688 -35.688 -60.156 1 93.31 78 ALA B CA 1
ATOM 8137 C C . ALA B 1 78 ? 23.578 -37.094 -60.781 1 93.31 78 ALA B C 1
ATOM 8139 O O . ALA B 1 78 ? 22.797 -37.938 -60.312 1 93.31 78 ALA B O 1
ATOM 8140 N N . ALA B 1 79 ? 24.453 -37.281 -61.781 1 91.81 79 ALA B N 1
ATOM 8141 C CA . ALA B 1 79 ? 24.438 -38.562 -62.438 1 91.81 79 ALA B CA 1
ATOM 8142 C C . ALA B 1 79 ? 25 -39.656 -61.531 1 91.81 79 ALA B C 1
ATOM 8144 O O . ALA B 1 79 ? 24.484 -40.781 -61.5 1 91.81 79 ALA B O 1
ATOM 8145 N N . PHE B 1 80 ? 26.016 -39.312 -60.844 1 92.44 80 PHE B N 1
ATOM 8146 C CA . PHE B 1 80 ? 26.656 -40.25 -59.938 1 92.44 80 PHE B CA 1
ATOM 8147 C C . PHE B 1 80 ? 25.734 -40.656 -58.812 1 92.44 80 PHE B C 1
ATOM 8149 O O . PHE B 1 80 ? 25.547 -41.812 -58.5 1 92.44 80 PHE B O 1
ATOM 8156 N N . VAL B 1 81 ? 25.016 -39.688 -58.188 1 90.94 81 VAL B N 1
ATOM 8157 C CA . VAL B 1 81 ? 24.156 -39.906 -57.031 1 90.94 81 VAL B CA 1
ATOM 8158 C C . VAL B 1 81 ? 22.906 -40.688 -57.469 1 90.94 81 VAL B C 1
ATOM 8160 O O . VAL B 1 81 ? 22.406 -41.5 -56.688 1 90.94 81 VAL B O 1
ATOM 8163 N N . GLY B 1 82 ? 22.484 -40.531 -58.625 1 88 82 GLY B N 1
ATOM 8164 C CA . GLY B 1 82 ? 21.297 -41.219 -59.094 1 88 82 GLY B CA 1
ATOM 8165 C C . GLY B 1 82 ? 21.516 -42.688 -59.312 1 88 82 GLY B C 1
ATOM 8166 O O . GLY B 1 82 ? 20.562 -43.469 -59.312 1 88 82 GLY B O 1
ATOM 8167 N N . SER B 1 83 ? 22.797 -43.125 -59.344 1 86.75 83 SER B N 1
ATOM 8168 C CA . SER B 1 83 ? 23.094 -44.531 -59.625 1 86.75 83 SER B CA 1
ATOM 8169 C C . SER B 1 83 ? 23.516 -45.281 -58.375 1 86.75 83 SER B C 1
ATOM 8171 O O . SER B 1 83 ? 23.812 -46.5 -58.438 1 86.75 83 SER B O 1
ATOM 8173 N N . LEU B 1 84 ? 23.453 -44.594 -57.281 1 86.38 84 LEU B N 1
ATOM 8174 C CA . LEU B 1 84 ? 23.953 -45.219 -56.062 1 86.38 84 LEU B CA 1
ATOM 8175 C C . LEU B 1 84 ? 22.859 -46.062 -55.406 1 86.38 84 LEU B C 1
ATOM 8177 O O . LEU B 1 84 ? 21.734 -45.594 -55.25 1 86.38 84 LEU B O 1
ATOM 8181 N N . SER B 1 85 ? 23.141 -47.344 -55.219 1 82.44 85 SER B N 1
ATOM 8182 C CA . SER B 1 85 ? 22.266 -48.219 -54.438 1 82.44 85 SER B CA 1
ATOM 8183 C C . SER B 1 85 ? 22.656 -48.219 -52.969 1 82.44 85 SER B C 1
ATOM 8185 O O . SER B 1 85 ? 23.75 -47.75 -52.594 1 82.44 85 SER B O 1
ATOM 8187 N N . ASN B 1 86 ? 21.859 -48.594 -52.031 1 82.06 86 ASN B N 1
ATOM 8188 C CA . ASN B 1 86 ? 22.094 -48.594 -50.594 1 82.06 86 ASN B CA 1
ATOM 8189 C C . ASN B 1 86 ? 23.297 -49.469 -50.25 1 82.06 86 ASN B C 1
ATOM 8191 O O . ASN B 1 86 ? 24.047 -49.125 -49.312 1 82.06 86 ASN B O 1
ATOM 8195 N N . GLU B 1 87 ? 23.562 -50.406 -51 1 81.94 87 GLU B N 1
ATOM 8196 C CA . GLU B 1 87 ? 24.688 -51.312 -50.75 1 81.94 87 GLU B CA 1
ATOM 8197 C C . GLU B 1 87 ? 26 -50.688 -51.156 1 81.94 87 GLU B C 1
ATOM 8199 O O . GLU B 1 87 ? 27.031 -50.875 -50.5 1 81.94 87 GLU B O 1
ATOM 8204 N N . ALA B 1 88 ? 25.922 -49.844 -52.188 1 84.62 88 ALA B N 1
ATOM 8205 C CA . ALA B 1 88 ? 27.125 -49.188 -52.719 1 84.62 88 ALA B CA 1
ATOM 8206 C C . ALA B 1 88 ? 27.625 -48.156 -51.719 1 84.62 88 ALA B C 1
ATOM 8208 O O . ALA B 1 88 ? 28.828 -47.844 -51.688 1 84.62 88 ALA B O 1
ATOM 8209 N N . LEU B 1 89 ? 26.75 -47.625 -50.875 1 85.56 89 LEU B N 1
ATOM 8210 C CA . LEU B 1 89 ? 27.078 -46.531 -49.938 1 85.56 89 LEU B CA 1
ATOM 8211 C C . LEU B 1 89 ? 28 -47.031 -48.844 1 85.56 89 LEU B C 1
ATOM 8213 O O . LEU B 1 89 ? 28.672 -46.219 -48.188 1 85.56 89 LEU B O 1
ATOM 8217 N N . ARG B 1 90 ? 28.172 -48.281 -48.625 1 85.12 90 ARG B N 1
ATOM 8218 C CA . ARG B 1 90 ? 28.984 -48.844 -47.562 1 85.12 90 ARG B CA 1
ATOM 8219 C C . ARG B 1 90 ? 30.422 -49.062 -48 1 85.12 90 ARG B C 1
ATOM 8221 O O . ARG B 1 90 ? 31.328 -49.219 -47.188 1 85.12 90 ARG B O 1
ATOM 8228 N N . LEU B 1 91 ? 30.609 -48.969 -49.344 1 85.19 91 LEU B N 1
ATOM 8229 C CA . LEU B 1 91 ? 31.938 -49.219 -49.906 1 85.19 91 LEU B CA 1
ATOM 8230 C C . LEU B 1 91 ? 32.844 -48 -49.688 1 85.19 91 LEU B C 1
ATOM 8232 O O . LEU B 1 91 ? 32.406 -46.844 -49.781 1 85.19 91 LEU B O 1
ATOM 8236 N N . ALA B 1 92 ? 34.062 -48.188 -49.375 1 87.81 92 ALA B N 1
ATOM 8237 C CA . ALA B 1 92 ? 35.062 -47.156 -49.031 1 87.81 92 ALA B CA 1
ATOM 8238 C C . ALA B 1 92 ? 35.312 -46.219 -50.219 1 87.81 92 ALA B C 1
ATOM 8240 O O . ALA B 1 92 ? 35.5 -45.031 -50.031 1 87.81 92 ALA B O 1
ATOM 8241 N N . LEU B 1 93 ? 35.312 -46.812 -51.406 1 86.06 93 LEU B N 1
ATOM 8242 C CA . LEU B 1 93 ? 35.562 -46.031 -52.594 1 86.06 93 LEU B CA 1
ATOM 8243 C C . LEU B 1 93 ? 34.438 -45 -52.781 1 86.06 93 LEU B C 1
ATOM 8245 O O . LEU B 1 93 ? 34.719 -43.844 -53.188 1 86.06 93 LEU B O 1
ATOM 8249 N N . ILE B 1 94 ? 33.25 -45.406 -52.469 1 88.81 94 ILE B N 1
ATOM 8250 C CA . ILE B 1 94 ? 32.125 -44.5 -52.625 1 88.81 94 ILE B CA 1
ATOM 8251 C C . ILE B 1 94 ? 32.125 -43.469 -51.531 1 88.81 94 ILE B C 1
ATOM 8253 O O . ILE B 1 94 ? 31.781 -42.281 -51.75 1 88.81 94 ILE B O 1
ATOM 8257 N N . LYS B 1 95 ? 32.562 -43.812 -50.375 1 89.88 95 LYS B N 1
ATOM 8258 C CA . LYS B 1 95 ? 32.625 -42.844 -49.25 1 89.88 95 LYS B CA 1
ATOM 8259 C C . LYS B 1 95 ? 33.625 -41.75 -49.531 1 89.88 95 LYS B C 1
ATOM 8261 O O . LYS B 1 95 ? 33.375 -40.594 -49.188 1 89.88 95 LYS B O 1
ATOM 8266 N N . GLU B 1 96 ? 34.656 -42.156 -50.156 1 89.25 96 GLU B N 1
ATOM 8267 C CA . GLU B 1 96 ? 35.656 -41.125 -50.5 1 89.25 96 GLU B CA 1
ATOM 8268 C C . GLU B 1 96 ? 35.094 -40.188 -51.562 1 89.25 96 GLU B C 1
ATOM 8270 O O . GLU B 1 96 ? 35.344 -38.969 -51.5 1 89.25 96 GLU B O 1
ATOM 8275 N N . SER B 1 97 ? 34.375 -40.719 -52.5 1 90.25 97 SER B N 1
ATOM 8276 C CA . SER B 1 97 ? 33.781 -39.875 -53.531 1 90.25 97 SER B CA 1
ATOM 8277 C C . SER B 1 97 ? 32.75 -38.938 -52.938 1 90.25 97 SER B C 1
ATOM 8279 O O . SER B 1 97 ? 32.656 -37.781 -53.344 1 90.25 97 SER B O 1
ATOM 8281 N N . ILE B 1 98 ? 31.938 -39.469 -51.969 1 91.5 98 ILE B N 1
ATOM 8282 C CA . ILE B 1 98 ? 30.906 -38.625 -51.344 1 91.5 98 ILE B CA 1
ATOM 8283 C C . ILE B 1 98 ? 31.562 -37.5 -50.531 1 91.5 98 ILE B C 1
ATOM 8285 O O . ILE B 1 98 ? 31.078 -36.375 -50.531 1 91.5 98 ILE B O 1
ATOM 8289 N N . SER B 1 99 ? 32.688 -37.812 -49.938 1 90.94 99 SER B N 1
ATOM 8290 C CA . SER B 1 99 ? 33.406 -36.781 -49.156 1 90.94 99 SER B CA 1
ATOM 8291 C C . SER B 1 99 ? 33.906 -35.688 -50.062 1 90.94 99 SER B C 1
ATOM 8293 O O . SER B 1 99 ? 33.812 -34.5 -49.719 1 90.94 99 SER B O 1
ATOM 8295 N N . ASP B 1 100 ? 34.344 -36.094 -51.188 1 89.69 100 ASP B N 1
ATOM 8296 C CA . ASP B 1 100 ? 34.812 -35.094 -52.156 1 89.69 100 ASP B CA 1
ATOM 8297 C C . ASP B 1 100 ? 33.656 -34.281 -52.719 1 89.69 100 ASP B C 1
ATOM 8299 O O . ASP B 1 100 ? 33.812 -33.062 -52.938 1 89.69 100 ASP B O 1
ATOM 8303 N N . VAL B 1 101 ? 32.5 -34.938 -52.938 1 92.31 101 VAL B N 1
ATOM 8304 C CA . VAL B 1 101 ? 31.328 -34.219 -53.438 1 92.31 101 VAL B CA 1
ATOM 8305 C C . VAL B 1 101 ? 30.891 -33.188 -52.406 1 92.31 101 VAL B C 1
ATOM 8307 O O . VAL B 1 101 ? 30.531 -32.062 -52.781 1 92.31 101 VAL B O 1
ATOM 8310 N N . LEU B 1 102 ? 30.891 -33.531 -51.125 1 92.12 102 LEU B N 1
ATOM 8311 C CA . LEU B 1 102 ? 30.453 -32.625 -50.062 1 92.12 102 LEU B CA 1
ATOM 8312 C C . LEU B 1 102 ? 31.375 -31.406 -50 1 92.12 102 LEU B C 1
ATOM 8314 O O . LEU B 1 102 ? 30.891 -30.281 -49.812 1 92.12 102 LEU B O 1
ATOM 8318 N N . LEU B 1 103 ? 32.625 -31.609 -50.188 1 89.94 103 LEU B N 1
ATOM 8319 C CA . LEU B 1 103 ? 33.594 -30.5 -50.188 1 89.94 103 LEU B CA 1
ATOM 8320 C C . LEU B 1 103 ? 33.344 -29.578 -51.375 1 89.94 103 LEU B C 1
ATOM 8322 O O . LEU B 1 103 ? 33.406 -28.359 -51.219 1 89.94 103 LEU B O 1
ATOM 8326 N N . ALA B 1 104 ? 33.062 -30.156 -52.438 1 91.19 104 ALA B N 1
ATOM 8327 C CA . ALA B 1 104 ? 32.75 -29.359 -53.625 1 91.19 104 ALA B CA 1
ATOM 8328 C C . ALA B 1 104 ? 31.484 -28.547 -53.438 1 91.19 104 ALA B C 1
ATOM 8330 O O . ALA B 1 104 ? 31.453 -27.359 -53.781 1 91.19 104 ALA B O 1
ATOM 8331 N N . LEU B 1 105 ? 30.438 -29.234 -52.906 1 91.81 105 LEU B N 1
ATOM 8332 C CA . LEU B 1 105 ? 29.156 -28.562 -52.719 1 91.81 105 LEU B CA 1
ATOM 8333 C C . LEU B 1 105 ? 29.297 -27.422 -51.719 1 91.81 105 LEU B C 1
ATOM 8335 O O . LEU B 1 105 ? 28.641 -26.375 -51.875 1 91.81 105 LEU B O 1
ATOM 8339 N N . GLU B 1 106 ? 30.078 -27.578 -50.688 1 90.38 106 GLU B N 1
ATOM 8340 C CA . GLU B 1 106 ? 30.328 -26.531 -49.719 1 90.38 106 GLU B CA 1
ATOM 8341 C C . GLU B 1 106 ? 30.844 -25.25 -50.375 1 90.38 106 GLU B C 1
ATOM 8343 O O . GLU B 1 106 ? 30.438 -24.141 -50.031 1 90.38 106 GLU B O 1
ATOM 8348 N N . GLY B 1 107 ? 31.656 -25.422 -51.281 1 87.19 107 GLY B N 1
ATOM 8349 C CA . GLY B 1 107 ? 32.25 -24.297 -51.969 1 87.19 107 GLY B CA 1
ATOM 8350 C C . GLY B 1 107 ? 31.328 -23.703 -53.031 1 87.19 107 GLY B C 1
ATOM 8351 O O . GLY B 1 107 ? 31.234 -22.484 -53.188 1 87.19 107 GLY B O 1
ATOM 8352 N N . ILE B 1 108 ? 30.625 -24.516 -53.719 1 91.62 108 ILE B N 1
ATOM 8353 C CA . ILE B 1 108 ? 29.797 -24.078 -54.844 1 91.62 108 ILE B CA 1
ATOM 8354 C C . ILE B 1 108 ? 28.578 -23.328 -54.312 1 91.62 108 ILE B C 1
ATOM 8356 O O . ILE B 1 108 ? 28.094 -22.391 -54.938 1 91.62 108 ILE B O 1
ATOM 8360 N N . LEU B 1 109 ? 28.047 -23.703 -53.125 1 91.5 109 LEU B N 1
ATOM 8361 C CA . LEU B 1 109 ? 26.859 -23.094 -52.531 1 91.5 109 LEU B CA 1
ATOM 8362 C C . LEU B 1 109 ? 27.156 -21.656 -52.094 1 91.5 109 LEU B C 1
ATOM 8364 O O . LEU B 1 109 ? 26.25 -20.891 -51.812 1 91.5 109 LEU B O 1
ATOM 8368 N N . LYS B 1 110 ? 28.391 -21.25 -52.062 1 88.62 110 LYS B N 1
ATOM 8369 C CA . LYS B 1 110 ? 28.781 -19.906 -51.688 1 88.62 110 LYS B CA 1
ATOM 8370 C C . LYS B 1 110 ? 28.891 -18.984 -52.906 1 88.62 110 LYS B C 1
ATOM 8372 O O . LYS B 1 110 ? 29.141 -17.781 -52.75 1 88.62 110 LYS B O 1
ATOM 8377 N N . THR B 1 111 ? 28.531 -19.5 -54.031 1 87.44 111 THR B N 1
ATOM 8378 C CA . THR B 1 111 ? 28.688 -18.75 -55.25 1 87.44 111 THR B CA 1
ATOM 8379 C C . THR B 1 111 ? 27.562 -17.719 -55.406 1 87.44 111 THR B C 1
ATOM 8381 O O . THR B 1 111 ? 26.516 -17.859 -54.781 1 87.44 111 THR B O 1
ATOM 8384 N N . LYS B 1 112 ? 27.734 -16.656 -56.219 1 86.62 112 LYS B N 1
ATOM 8385 C CA . LYS B 1 112 ? 26.75 -15.602 -56.438 1 86.62 112 LYS B CA 1
ATOM 8386 C C . LYS B 1 112 ? 25.953 -15.836 -57.719 1 86.62 112 LYS B C 1
ATOM 8388 O O . LYS B 1 112 ? 24.938 -15.172 -57.969 1 86.62 112 LYS B O 1
ATOM 8393 N N . ASN B 1 113 ? 26.375 -16.891 -58.469 1 89.56 113 ASN B N 1
ATOM 8394 C CA . ASN B 1 113 ? 25.656 -17.188 -59.719 1 89.56 113 ASN B CA 1
ATOM 8395 C C . ASN B 1 113 ? 24.359 -17.953 -59.438 1 89.56 113 ASN B C 1
ATOM 8397 O O . ASN B 1 113 ? 24.391 -19.078 -58.938 1 89.56 113 ASN B O 1
ATOM 8401 N N . VAL B 1 114 ? 23.203 -17.406 -59.812 1 91.25 114 VAL B N 1
ATOM 8402 C CA . VAL B 1 114 ? 21.875 -17.906 -59.469 1 91.25 114 VAL B CA 1
ATOM 8403 C C . VAL B 1 114 ? 21.641 -19.25 -60.188 1 91.25 114 VAL B C 1
ATOM 8405 O O . VAL B 1 114 ? 21.078 -20.172 -59.594 1 91.25 114 VAL B O 1
ATOM 8408 N N . SER B 1 115 ? 22.109 -19.344 -61.438 1 91.62 115 SER B N 1
ATOM 8409 C CA . SER B 1 115 ? 21.859 -20.578 -62.188 1 91.62 115 SER B CA 1
ATOM 8410 C C . SER B 1 115 ? 22.625 -21.75 -61.594 1 91.62 115 SER B C 1
ATOM 8412 O O . SER B 1 115 ? 22.078 -22.859 -61.5 1 91.62 115 SER B O 1
ATOM 8414 N N . VAL B 1 116 ? 23.812 -21.469 -61.125 1 92.94 116 VAL B N 1
ATOM 8415 C CA . VAL B 1 116 ? 24.625 -22.516 -60.5 1 92.94 116 VAL B CA 1
ATOM 8416 C C . VAL B 1 116 ? 24.047 -22.875 -59.156 1 92.94 116 VAL B C 1
ATOM 8418 O O . VAL B 1 116 ? 24.016 -24.047 -58.75 1 92.94 116 VAL B O 1
ATOM 8421 N N . LEU B 1 117 ? 23.516 -21.922 -58.5 1 92.75 117 LEU B N 1
ATOM 8422 C CA . LEU B 1 117 ? 22.969 -22.125 -57.156 1 92.75 117 LEU B CA 1
ATOM 8423 C C . LEU B 1 117 ? 21.703 -22.984 -57.219 1 92.75 117 LEU B C 1
ATOM 8425 O O . LEU B 1 117 ? 21.469 -23.812 -56.344 1 92.75 117 LEU B O 1
ATOM 8429 N N . ILE B 1 118 ? 20.938 -22.828 -58.219 1 93.75 118 ILE B N 1
ATOM 8430 C CA . ILE B 1 118 ? 19.719 -23.609 -58.406 1 93.75 118 ILE B CA 1
ATOM 8431 C C . ILE B 1 118 ? 20.078 -25.078 -58.594 1 93.75 118 ILE B C 1
ATOM 8433 O O . ILE B 1 118 ? 19.5 -25.953 -57.969 1 93.75 118 ILE B O 1
ATOM 8437 N N . GLN B 1 119 ? 21.078 -25.281 -59.438 1 93.75 119 GLN B N 1
ATOM 8438 C CA . GLN B 1 119 ? 21.531 -26.656 -59.688 1 93.75 119 GLN B CA 1
ATOM 8439 C C . GLN B 1 119 ? 22.141 -27.266 -58.438 1 93.75 119 GLN B C 1
ATOM 8441 O O . GLN B 1 119 ? 21.891 -28.438 -58.125 1 93.75 119 GLN B O 1
ATOM 8446 N N . ALA B 1 120 ? 22.906 -26.453 -57.781 1 93.56 120 ALA B N 1
ATOM 8447 C CA . ALA B 1 120 ? 23.562 -26.922 -56.562 1 93.56 120 ALA B CA 1
ATOM 8448 C C . ALA B 1 120 ? 22.547 -27.297 -55.5 1 93.56 120 ALA B C 1
ATOM 8450 O O . ALA B 1 120 ? 22.734 -28.281 -54.781 1 93.56 120 ALA B O 1
ATOM 8451 N N . ALA B 1 121 ? 21.484 -26.547 -55.312 1 94.19 121 ALA B N 1
ATOM 8452 C CA . ALA B 1 121 ? 20.438 -26.844 -54.344 1 94.19 121 ALA B CA 1
ATOM 8453 C C . ALA B 1 121 ? 19.734 -28.156 -54.656 1 94.19 121 ALA B C 1
ATOM 8455 O O . ALA B 1 121 ? 19.516 -28.984 -53.75 1 94.19 121 ALA B O 1
ATOM 8456 N N . ASP B 1 122 ? 19.484 -28.391 -55.875 1 93.62 122 ASP B N 1
ATOM 8457 C CA . ASP B 1 122 ? 18.812 -29.609 -56.312 1 93.62 122 ASP B CA 1
ATOM 8458 C C . ASP B 1 122 ? 19.688 -30.828 -56.094 1 93.62 122 ASP B C 1
ATOM 8460 O O . ASP B 1 122 ? 19.219 -31.875 -55.656 1 93.62 122 ASP B O 1
ATOM 8464 N N . VAL B 1 123 ? 20.906 -30.641 -56.438 1 94.5 123 VAL B N 1
ATOM 8465 C CA . VAL B 1 123 ? 21.844 -31.75 -56.312 1 94.5 123 VAL B CA 1
ATOM 8466 C C . VAL B 1 123 ? 22.062 -32.062 -54.812 1 94.5 123 VAL B C 1
ATOM 8468 O O . VAL B 1 123 ? 22.203 -33.25 -54.438 1 94.5 123 VAL B O 1
ATOM 8471 N N . SER B 1 124 ? 22.141 -31.031 -54 1 93.81 124 SER B N 1
ATOM 8472 C CA . SER B 1 124 ? 22.266 -31.25 -52.562 1 93.81 124 SER B CA 1
ATOM 8473 C C . SER B 1 124 ? 21.094 -32.031 -52.031 1 93.81 124 SER B C 1
ATOM 8475 O O . SER B 1 124 ? 21.281 -32.938 -51.188 1 93.81 124 SER B O 1
ATOM 8477 N N . LEU B 1 125 ? 19.906 -31.734 -52.469 1 93.25 125 LEU B N 1
ATOM 8478 C CA . LEU B 1 125 ? 18.703 -32.469 -52.031 1 93.25 125 LEU B CA 1
ATOM 8479 C C . LEU B 1 125 ? 18.766 -33.906 -52.469 1 93.25 125 LEU B C 1
ATOM 8481 O O . LEU B 1 125 ? 18.453 -34.812 -51.688 1 93.25 125 LEU B O 1
ATOM 8485 N N . LYS B 1 126 ? 19.203 -34.094 -53.719 1 92.75 126 LYS B N 1
ATOM 8486 C CA . LYS B 1 126 ? 19.297 -35.438 -54.25 1 92.75 126 LYS B CA 1
ATOM 8487 C C . LYS B 1 126 ? 20.344 -36.25 -53.5 1 92.75 126 LYS B C 1
ATOM 8489 O O . LYS B 1 126 ? 20.125 -37.438 -53.188 1 92.75 126 LYS B O 1
ATOM 8494 N N . LEU B 1 127 ? 21.375 -35.594 -53.188 1 92.06 127 LEU B N 1
ATOM 8495 C CA . LEU B 1 127 ? 22.469 -36.25 -52.5 1 92.06 127 LEU B CA 1
ATOM 8496 C C . LEU B 1 127 ? 22.016 -36.688 -51.094 1 92.06 127 LEU B C 1
ATOM 8498 O O . LEU B 1 127 ? 22.172 -37.844 -50.719 1 92.06 127 LEU B O 1
ATOM 8502 N N . VAL B 1 128 ? 21.406 -35.812 -50.312 1 91.12 128 VAL B N 1
ATOM 8503 C CA . VAL B 1 128 ? 21.047 -36.094 -48.938 1 91.12 128 VAL B CA 1
ATOM 8504 C C . VAL B 1 128 ? 19.906 -37.094 -48.906 1 91.12 128 VAL B C 1
ATOM 8506 O O . VAL B 1 128 ? 19.844 -37.938 -48 1 91.12 128 VAL B O 1
ATOM 8509 N N . SER B 1 129 ? 19.078 -37.031 -49.812 1 89.12 129 SER B N 1
ATOM 8510 C CA . SER B 1 129 ? 17.984 -38 -49.875 1 89.12 129 SER B CA 1
ATOM 8511 C C . SER B 1 129 ? 18.484 -39.406 -50.188 1 89.12 129 SER B C 1
ATOM 8513 O O . SER B 1 129 ? 17.922 -40.375 -49.688 1 89.12 129 SER B O 1
ATOM 8515 N N . SER B 1 130 ? 19.547 -39.5 -50.906 1 88.5 130 SER B N 1
ATOM 8516 C CA . SER B 1 130 ? 20.094 -40.781 -51.312 1 88.5 130 SER B CA 1
ATOM 8517 C C . SER B 1 130 ? 20.938 -41.375 -50.188 1 88.5 130 SER B C 1
ATOM 8519 O O . SER B 1 130 ? 20.875 -42.594 -49.938 1 88.5 130 SER B O 1
ATOM 8521 N N . ILE B 1 131 ? 21.688 -40.594 -49.562 1 87.25 131 ILE B N 1
ATOM 8522 C CA . ILE B 1 131 ? 22.594 -41.062 -48.531 1 87.25 131 ILE B CA 1
ATOM 8523 C C . ILE B 1 131 ? 21.797 -41.406 -47.25 1 87.25 131 ILE B C 1
ATOM 8525 O O . ILE B 1 131 ? 22.141 -42.312 -46.531 1 87.25 131 ILE B O 1
ATOM 8529 N N . GLY B 1 132 ? 20.734 -40.688 -47.031 1 80.88 132 GLY B N 1
ATOM 8530 C CA . GLY B 1 132 ? 19.875 -40.938 -45.875 1 80.88 132 GLY B CA 1
ATOM 8531 C C . GLY B 1 132 ? 20.594 -40.844 -44.531 1 80.88 132 GLY B C 1
ATOM 8532 O O . GLY B 1 132 ? 21.281 -39.844 -44.281 1 80.88 132 GLY B O 1
ATOM 8533 N N . ASN B 1 133 ? 20.609 -41.844 -43.688 1 83.25 133 ASN B N 1
ATOM 8534 C CA . ASN B 1 133 ? 21.141 -41.844 -42.344 1 83.25 133 ASN B CA 1
ATOM 8535 C C . ASN B 1 133 ? 22.656 -41.938 -42.344 1 83.25 133 ASN B C 1
ATOM 8537 O O . ASN B 1 133 ? 23.312 -41.594 -41.344 1 83.25 133 ASN B O 1
ATOM 8541 N N . SER B 1 134 ? 23.25 -42.25 -43.469 1 84.12 134 SER B N 1
ATOM 8542 C CA . SER B 1 134 ? 24.703 -42.406 -43.531 1 84.12 134 SER B CA 1
ATOM 8543 C C . SER B 1 134 ? 25.375 -41.031 -43.531 1 84.12 134 SER B C 1
ATOM 8545 O O . SER B 1 134 ? 26.609 -40.938 -43.469 1 84.12 134 SER B O 1
ATOM 8547 N N . ILE B 1 135 ? 24.562 -39.969 -43.562 1 86 135 ILE B N 1
ATOM 8548 C CA . ILE B 1 135 ? 25.109 -38.594 -43.562 1 86 135 ILE B CA 1
ATOM 8549 C C . ILE B 1 135 ? 25.828 -38.344 -42.25 1 86 135 ILE B C 1
ATOM 8551 O O . ILE B 1 135 ? 26.672 -37.438 -42.188 1 86 135 ILE B O 1
ATOM 8555 N N . ARG B 1 136 ? 25.625 -39.125 -41.25 1 84.31 136 ARG B N 1
ATOM 8556 C CA . ARG B 1 136 ? 26.203 -38.938 -39.938 1 84.31 136 ARG B CA 1
ATOM 8557 C C . ARG B 1 136 ? 27.703 -39.219 -39.938 1 84.31 136 ARG B C 1
ATOM 8559 O O . ARG B 1 136 ? 28.422 -38.719 -39.062 1 84.31 136 ARG B O 1
ATOM 8566 N N . GLN B 1 137 ? 28.109 -39.906 -40.969 1 84 137 GLN B N 1
ATOM 8567 C CA . GLN B 1 137 ? 29.5 -40.312 -41.031 1 84 137 GLN B CA 1
ATOM 8568 C C . GLN B 1 137 ? 30.375 -39.219 -41.656 1 84 137 GLN B C 1
ATOM 8570 O O . GLN B 1 137 ? 31.609 -39.312 -41.594 1 84 137 GLN B O 1
ATOM 8575 N N . TYR B 1 138 ? 29.719 -38.219 -42.188 1 87.19 138 TYR B N 1
ATOM 8576 C CA . TYR B 1 138 ? 30.469 -37.188 -42.875 1 87.19 138 TYR B CA 1
ATOM 8577 C C . TYR B 1 138 ? 30.438 -35.875 -42.125 1 87.19 138 TYR B C 1
ATOM 8579 O O . TYR B 1 138 ? 29.531 -35.625 -41.312 1 87.19 138 TYR B O 1
ATOM 8587 N N . PRO B 1 139 ? 31.531 -35.062 -42.219 1 85.94 139 PRO B N 1
ATOM 8588 C CA . PRO B 1 139 ? 31.453 -33.719 -41.625 1 85.94 139 PRO B CA 1
ATOM 8589 C C . PRO B 1 139 ? 30.469 -32.812 -42.375 1 85.94 139 PRO B C 1
ATOM 8591 O O . PRO B 1 139 ? 30.719 -32.406 -43.5 1 85.94 139 PRO B O 1
ATOM 8594 N N . ILE B 1 140 ? 29.375 -32.5 -41.781 1 87.5 140 ILE B N 1
ATOM 8595 C CA . ILE B 1 140 ? 28.281 -31.844 -42.5 1 87.5 140 ILE B CA 1
ATOM 8596 C C . ILE B 1 140 ? 28.094 -30.422 -41.969 1 87.5 140 ILE B C 1
ATOM 8598 O O . ILE B 1 140 ? 27.234 -29.672 -42.469 1 87.5 140 ILE B O 1
ATOM 8602 N N . LEU B 1 141 ? 28.859 -29.906 -41.094 1 89.56 141 LEU B N 1
ATOM 8603 C CA . LEU B 1 141 ? 28.656 -28.625 -40.438 1 89.56 141 LEU B CA 1
ATOM 8604 C C . LEU B 1 141 ? 28.734 -27.469 -41.438 1 89.56 141 LEU B C 1
ATOM 8606 O O . LEU B 1 141 ? 27.891 -26.578 -41.438 1 89.56 141 LEU B O 1
ATOM 8610 N N . GLU B 1 142 ? 29.656 -27.562 -42.281 1 88.56 142 GLU B N 1
ATOM 8611 C CA . GLU B 1 142 ? 29.828 -26.484 -43.25 1 88.56 142 GLU B CA 1
ATOM 8612 C C . GLU B 1 142 ? 28.719 -26.516 -44.312 1 88.56 142 GLU B C 1
ATOM 8614 O O . GLU B 1 142 ? 28.297 -25.469 -44.812 1 88.56 142 GLU B O 1
ATOM 8619 N N . MET B 1 143 ? 28.312 -27.688 -44.656 1 90.19 143 MET B N 1
ATOM 8620 C CA . MET B 1 143 ? 27.203 -27.812 -45.594 1 90.19 143 MET B CA 1
ATOM 8621 C C . MET B 1 143 ? 25.922 -27.219 -44.969 1 90.19 143 MET B C 1
ATOM 8623 O O . MET B 1 143 ? 25.172 -26.531 -45.656 1 90.19 143 MET B O 1
ATOM 8627 N N . VAL B 1 144 ? 25.672 -27.516 -43.688 1 92.94 144 VAL B N 1
ATOM 8628 C CA . VAL B 1 144 ? 24.5 -26.984 -43 1 92.94 144 VAL B CA 1
ATOM 8629 C C . VAL B 1 144 ? 24.531 -25.469 -43 1 92.94 144 VAL B C 1
ATOM 8631 O O . VAL B 1 144 ? 23.516 -24.812 -43.25 1 92.94 144 VAL B O 1
ATOM 8634 N N . SER B 1 145 ? 25.688 -24.906 -42.781 1 93.25 145 SER B N 1
ATOM 8635 C CA . SER B 1 145 ? 25.828 -23.453 -42.781 1 93.25 145 SER B CA 1
ATOM 8636 C C . SER B 1 145 ? 25.531 -22.844 -44.125 1 93.25 145 SER B C 1
ATOM 8638 O O . SER B 1 145 ? 24.828 -21.844 -44.25 1 93.25 145 SER B O 1
ATOM 8640 N N . SER B 1 146 ? 26.047 -23.484 -45.188 1 91.56 146 SER B N 1
ATOM 8641 C CA . SER B 1 146 ? 25.859 -22.984 -46.562 1 91.56 146 SER B CA 1
ATOM 8642 C C . SER B 1 146 ? 24.391 -23.094 -46.969 1 91.56 146 SER B C 1
ATOM 8644 O O . SER B 1 146 ? 23.859 -22.172 -47.625 1 91.56 146 SER B O 1
ATOM 8646 N N . LEU B 1 147 ? 23.781 -24.219 -46.625 1 93.56 147 LEU B N 1
ATOM 8647 C CA . LEU B 1 147 ? 22.375 -24.391 -46.969 1 93.56 147 LEU B CA 1
ATOM 8648 C C . LEU B 1 147 ? 21.5 -23.406 -46.219 1 93.56 147 LEU B C 1
ATOM 8650 O O . LEU B 1 147 ? 20.531 -22.875 -46.781 1 93.56 147 LEU B O 1
ATOM 8654 N N . SER B 1 148 ? 21.766 -23.172 -44.938 1 94.5 148 SER B N 1
ATOM 8655 C CA . SER B 1 148 ? 21 -22.281 -44.062 1 94.5 148 SER B CA 1
ATOM 8656 C C . SER B 1 148 ? 21.047 -20.844 -44.594 1 94.5 148 SER B C 1
ATOM 8658 O O . SER B 1 148 ? 20.078 -20.109 -44.469 1 94.5 148 SER B O 1
ATOM 8660 N N . CYS B 1 149 ? 22.141 -20.453 -45.156 1 92.5 149 CYS B N 1
ATOM 8661 C CA . CYS B 1 149 ? 22.312 -19.094 -45.688 1 92.5 149 CYS B CA 1
ATOM 8662 C C . CYS B 1 149 ? 21.406 -18.859 -46.875 1 92.5 149 CYS B C 1
ATOM 8664 O O . CYS B 1 149 ? 20.984 -17.719 -47.156 1 92.5 149 CYS B O 1
ATOM 8666 N N . GLN B 1 150 ? 21.078 -19.922 -47.594 1 92.25 150 GLN B N 1
ATOM 8667 C CA . GLN B 1 150 ? 20.312 -19.781 -48.812 1 92.25 150 GLN B CA 1
ATOM 8668 C C . GLN B 1 150 ? 18.812 -19.859 -48.562 1 92.25 150 GLN B C 1
ATOM 8670 O O . GLN B 1 150 ? 18 -19.75 -49.5 1 92.25 150 GLN B O 1
ATOM 8675 N N . LEU B 1 151 ? 18.344 -19.953 -47.312 1 93 151 LEU B N 1
ATOM 8676 C CA . LEU B 1 151 ? 16.938 -19.984 -46.969 1 93 151 LEU B CA 1
ATOM 8677 C C . LEU B 1 151 ? 16.281 -18.641 -47.25 1 93 151 LEU B C 1
ATOM 8679 O O . LEU B 1 151 ? 15.078 -18.562 -47.5 1 93 151 LEU B O 1
ATOM 8683 N N . SER B 1 152 ? 17.078 -17.594 -47.188 1 90.38 152 SER B N 1
ATOM 8684 C CA . SER B 1 152 ? 16.547 -16.234 -47.375 1 90.38 152 SER B CA 1
ATOM 8685 C C . SER B 1 152 ? 16.703 -15.781 -48.812 1 90.38 152 SER B C 1
ATOM 8687 O O . SER B 1 152 ? 16.531 -14.602 -49.125 1 90.38 152 SER B O 1
ATOM 8689 N N . ALA B 1 153 ? 16.953 -16.672 -49.719 1 89.25 153 ALA B N 1
ATOM 8690 C CA . ALA B 1 153 ? 17.141 -16.344 -51.125 1 89.25 153 ALA B CA 1
ATOM 8691 C C . ALA B 1 153 ? 15.844 -15.867 -51.75 1 89.25 153 ALA B C 1
ATOM 8693 O O . ALA B 1 153 ? 14.766 -16.328 -51.375 1 89.25 153 ALA B O 1
ATOM 8694 N N . GLU B 1 154 ? 15.891 -14.984 -52.719 1 85.88 154 GLU B N 1
ATOM 8695 C CA . GLU B 1 154 ? 14.727 -14.422 -53.406 1 85.88 154 GLU B CA 1
ATOM 8696 C C . GLU B 1 154 ? 14.094 -15.43 -54.344 1 85.88 154 GLU B C 1
ATOM 8698 O O . GLU B 1 154 ? 12.867 -15.5 -54.469 1 85.88 154 GLU B O 1
ATOM 8703 N N . GLN B 1 155 ? 15.023 -16.312 -54.969 1 89.69 155 GLN B N 1
ATOM 8704 C CA . GLN B 1 155 ? 14.508 -17.312 -55.906 1 89.69 155 GLN B CA 1
ATOM 8705 C C . GLN B 1 155 ? 14 -18.547 -55.156 1 89.69 155 GLN B C 1
ATOM 8707 O O . GLN B 1 155 ? 14.766 -19.203 -54.438 1 89.69 155 GLN B O 1
ATOM 8712 N N . LEU B 1 156 ? 12.805 -18.922 -55.344 1 90.81 156 LEU B N 1
ATOM 8713 C CA . LEU B 1 156 ? 12.148 -20.031 -54.656 1 90.81 156 LEU B CA 1
ATOM 8714 C C . LEU B 1 156 ? 12.766 -21.359 -55.062 1 90.81 156 LEU B C 1
ATOM 8716 O O . LEU B 1 156 ? 12.734 -22.328 -54.281 1 90.81 156 LEU B O 1
ATOM 8720 N N . ARG B 1 157 ? 13.344 -21.359 -56.312 1 92.62 157 ARG B N 1
ATOM 8721 C CA . ARG B 1 157 ? 13.945 -22.594 -56.812 1 92.62 157 ARG B CA 1
ATOM 8722 C C . ARG B 1 157 ? 15.227 -22.922 -56.031 1 92.62 157 ARG B C 1
ATOM 8724 O O . ARG B 1 157 ? 15.727 -24.047 -56.125 1 92.62 157 ARG B O 1
ATOM 8731 N N . ILE B 1 158 ? 15.703 -21.953 -55.219 1 93.19 158 ILE B N 1
ATOM 8732 C CA . ILE B 1 158 ? 16.875 -22.156 -54.406 1 93.19 158 ILE B CA 1
ATOM 8733 C C . ILE B 1 158 ? 16.453 -22.469 -52.969 1 93.19 158 ILE B C 1
ATOM 8735 O O . ILE B 1 158 ? 16.891 -23.453 -52.375 1 93.19 158 ILE B O 1
ATOM 8739 N N . ALA B 1 159 ? 15.5 -21.734 -52.438 1 93.06 159 ALA B N 1
ATOM 8740 C CA . ALA B 1 159 ? 15.125 -21.781 -51.031 1 93.06 159 ALA B CA 1
ATOM 8741 C C . ALA B 1 159 ? 14.414 -23.094 -50.719 1 93.06 159 ALA B C 1
ATOM 8743 O O . ALA B 1 159 ? 14.648 -23.703 -49.656 1 93.06 159 ALA B O 1
ATOM 8744 N N . VAL B 1 160 ? 13.586 -23.656 -51.594 1 94.31 160 VAL B N 1
ATOM 8745 C CA . VAL B 1 160 ? 12.75 -24.812 -51.312 1 94.31 160 VAL B CA 1
ATOM 8746 C C . VAL B 1 160 ? 13.609 -26.062 -51.219 1 94.31 160 VAL B C 1
ATOM 8748 O O . VAL B 1 160 ? 13.57 -26.797 -50.219 1 94.31 160 VAL B O 1
ATOM 8751 N N . PRO B 1 161 ? 14.5 -26.281 -52.281 1 94.56 161 PRO B N 1
ATOM 8752 C CA . PRO B 1 161 ? 15.344 -27.484 -52.125 1 94.56 161 PRO B CA 1
ATOM 8753 C C . PRO B 1 161 ? 16.328 -27.375 -50.969 1 94.56 161 PRO B C 1
ATOM 8755 O O . PRO B 1 161 ? 16.672 -28.391 -50.344 1 94.56 161 PRO B O 1
ATOM 8758 N N . CYS B 1 162 ? 16.766 -26.219 -50.656 1 94.38 162 CYS B N 1
ATOM 8759 C CA . CYS B 1 162 ? 17.672 -26.047 -49.531 1 94.38 162 CYS B CA 1
ATOM 8760 C C . CYS B 1 162 ? 16.969 -26.359 -48.219 1 94.38 162 CYS B C 1
ATOM 8762 O O . CYS B 1 162 ? 17.547 -26.984 -47.344 1 94.38 162 CYS B O 1
ATOM 8764 N N . ALA B 1 163 ? 15.703 -25.938 -48.062 1 95.44 163 ALA B N 1
ATOM 8765 C CA . ALA B 1 163 ? 14.922 -26.25 -46.875 1 95.44 163 ALA B CA 1
ATOM 8766 C C . ALA B 1 163 ? 14.68 -27.75 -46.75 1 95.44 163 ALA B C 1
ATOM 8768 O O . ALA B 1 163 ? 14.812 -28.312 -45.656 1 95.44 163 ALA B O 1
ATOM 8769 N N . SER B 1 164 ? 14.414 -28.375 -47.875 1 94.88 164 SER B N 1
ATOM 8770 C CA . SER B 1 164 ? 14.172 -29.812 -47.875 1 94.88 164 SER B CA 1
ATOM 8771 C C . SER B 1 164 ? 15.438 -30.594 -47.531 1 94.88 164 SER B C 1
ATOM 8773 O O . SER B 1 164 ? 15.391 -31.578 -46.781 1 94.88 164 SER B O 1
ATOM 8775 N N . ALA B 1 165 ? 16.5 -30.125 -48.094 1 94.06 165 ALA B N 1
ATOM 8776 C CA . ALA B 1 165 ? 17.781 -30.781 -47.844 1 94.06 165 ALA B CA 1
ATOM 8777 C C . ALA B 1 165 ? 18.156 -30.656 -46.344 1 94.06 165 ALA B C 1
ATOM 8779 O O . ALA B 1 165 ? 18.578 -31.641 -45.75 1 94.06 165 ALA B O 1
ATOM 8780 N N . LEU B 1 166 ? 17.969 -29.484 -45.812 1 93.69 166 LEU B N 1
ATOM 8781 C CA . LEU B 1 166 ? 18.266 -29.25 -44.406 1 93.69 166 LEU B CA 1
ATOM 8782 C C . LEU B 1 166 ? 17.375 -30.109 -43.5 1 93.69 166 LEU B C 1
ATOM 8784 O O . LEU B 1 166 ? 17.844 -30.656 -42.5 1 93.69 166 LEU B O 1
ATOM 8788 N N . THR B 1 167 ? 16.125 -30.234 -43.844 1 93.19 167 THR B N 1
ATOM 8789 C CA . THR B 1 167 ? 15.188 -31.062 -43.094 1 93.19 167 THR B CA 1
ATOM 8790 C C . THR B 1 167 ? 15.641 -32.531 -43.062 1 93.19 167 THR B C 1
ATOM 8792 O O . THR B 1 167 ? 15.602 -33.188 -42.031 1 93.19 167 THR B O 1
ATOM 8795 N N . CYS B 1 168 ? 16.109 -32.969 -44.188 1 91 168 CYS B N 1
ATOM 8796 C CA . CYS B 1 168 ? 16.578 -34.344 -44.312 1 91 168 CYS B CA 1
ATOM 8797 C C . CYS B 1 168 ? 17.828 -34.562 -43.469 1 91 168 CYS B C 1
ATOM 8799 O O . CYS B 1 168 ? 17.953 -35.562 -42.781 1 91 168 CYS B O 1
ATOM 8801 N N . ILE B 1 169 ? 18.672 -33.625 -43.5 1 90.75 169 ILE B N 1
ATOM 8802 C CA . ILE B 1 169 ? 19.906 -33.719 -42.719 1 90.75 169 ILE B CA 1
ATOM 8803 C C . ILE B 1 169 ? 19.594 -33.719 -41.25 1 90.75 169 ILE B C 1
ATOM 8805 O O . ILE B 1 169 ? 20.109 -34.562 -40.5 1 90.75 169 ILE B O 1
ATOM 8809 N N . LEU B 1 170 ? 18.703 -32.844 -40.844 1 90.06 170 LEU B N 1
ATOM 8810 C CA . LEU B 1 170 ? 18.391 -32.688 -39.406 1 90.06 170 LEU B CA 1
ATOM 8811 C C . LEU B 1 170 ? 17.641 -33.938 -38.906 1 90.06 170 LEU B C 1
ATOM 8813 O O . LEU B 1 170 ? 17.875 -34.375 -37.75 1 90.06 170 LEU B O 1
ATOM 8817 N N . ASN B 1 171 ? 16.797 -34.5 -39.625 1 87 171 ASN B N 1
ATOM 8818 C CA . ASN B 1 171 ? 16.062 -35.656 -39.188 1 87 171 ASN B CA 1
ATOM 8819 C C . ASN B 1 171 ? 16.984 -36.875 -39.062 1 87 171 ASN B C 1
ATOM 8821 O O . ASN B 1 171 ? 16.719 -37.781 -38.25 1 87 171 ASN B O 1
ATOM 8825 N N . SER B 1 172 ? 18.031 -36.875 -39.812 1 85.5 172 SER B N 1
ATOM 8826 C CA . SER B 1 172 ? 18.984 -37.969 -39.75 1 85.5 172 SER B CA 1
ATOM 8827 C C . SER B 1 172 ? 19.922 -37.812 -38.531 1 85.5 172 SER B C 1
ATOM 8829 O O . SER B 1 172 ? 20.531 -38.781 -38.094 1 85.5 172 SER B O 1
ATOM 8831 N N . LEU B 1 173 ? 20.047 -36.625 -38.062 1 80.62 173 LEU B N 1
ATOM 8832 C CA . LEU B 1 173 ? 21.016 -36.344 -37 1 80.62 173 LEU B CA 1
ATOM 8833 C C . LEU B 1 173 ? 20.359 -36.344 -35.656 1 80.62 173 LEU B C 1
ATOM 8835 O O . LEU B 1 173 ? 20.984 -36 -34.625 1 80.62 173 LEU B O 1
ATOM 8839 N N . VAL B 1 174 ? 19.109 -36.688 -35.5 1 73.44 174 VAL B N 1
ATOM 8840 C CA . VAL B 1 174 ? 18.391 -36.688 -34.219 1 73.44 174 VAL B CA 1
ATOM 8841 C C . VAL B 1 174 ? 19.062 -37.625 -33.25 1 73.44 174 VAL B C 1
ATOM 8843 O O . VAL B 1 174 ? 19.141 -37.344 -32.031 1 73.44 174 VAL B O 1
ATOM 8846 N N . THR B 1 175 ? 19.672 -38.719 -33.688 1 70.25 175 THR B N 1
ATOM 8847 C CA . THR B 1 175 ? 20.266 -39.719 -32.812 1 70.25 175 THR B CA 1
ATOM 8848 C C . THR B 1 175 ? 21.766 -39.469 -32.656 1 70.25 175 THR B C 1
ATOM 8850 O O . THR B 1 175 ? 22.484 -40.281 -32.062 1 70.25 175 THR B O 1
ATOM 8853 N N . ALA B 1 176 ? 22.219 -38.312 -33.188 1 74 176 ALA B N 1
ATOM 8854 C CA . ALA B 1 176 ? 23.641 -38 -33.125 1 74 176 ALA B CA 1
ATOM 8855 C C . ALA B 1 176 ? 24.062 -37.594 -31.703 1 74 176 ALA B C 1
ATOM 8857 O O . ALA B 1 176 ? 23.203 -37.375 -30.844 1 74 176 ALA B O 1
ATOM 8858 N N . ARG B 1 177 ? 25.281 -37.562 -31.375 1 76.25 177 ARG B N 1
ATOM 8859 C CA . ARG B 1 177 ? 25.859 -37.219 -30.094 1 76.25 177 ARG B CA 1
ATOM 8860 C C . ARG B 1 177 ? 25.469 -35.781 -29.703 1 76.25 177 ARG B C 1
ATOM 8862 O O . ARG B 1 177 ? 25.25 -34.938 -30.562 1 76.25 177 ARG B O 1
ATOM 8869 N N . ALA B 1 178 ? 25.328 -35.562 -28.516 1 80.06 178 ALA B N 1
ATOM 8870 C CA . ALA B 1 178 ? 24.938 -34.281 -27.984 1 80.06 178 ALA B CA 1
ATOM 8871 C C . ALA B 1 178 ? 25.906 -33.156 -28.391 1 80.06 178 ALA B C 1
ATOM 8873 O O . ALA B 1 178 ? 25.516 -32.031 -28.672 1 80.06 178 ALA B O 1
ATOM 8874 N N . SER B 1 179 ? 27.172 -33.469 -28.562 1 83.62 179 SER B N 1
ATOM 8875 C CA . SER B 1 179 ? 28.172 -32.469 -28.938 1 83.62 179 SER B CA 1
ATOM 8876 C C . SER B 1 179 ? 27.969 -32 -30.375 1 83.62 179 SER B C 1
ATOM 8878 O O . SER B 1 179 ? 28.062 -30.828 -30.688 1 83.62 179 SER B O 1
ATOM 8880 N N . THR B 1 180 ? 27.641 -32.969 -31.234 1 85.44 180 THR B N 1
ATOM 8881 C CA . THR B 1 180 ? 27.391 -32.625 -32.625 1 85.44 180 THR B CA 1
ATOM 8882 C C . THR B 1 180 ? 26.156 -31.766 -32.781 1 85.44 180 THR B C 1
ATOM 8884 O O . THR B 1 180 ? 26.125 -30.828 -33.562 1 85.44 180 THR B O 1
ATOM 8887 N N . GLN B 1 181 ? 25.188 -32.094 -31.984 1 86.06 181 GLN B N 1
ATOM 8888 C CA . GLN B 1 181 ? 23.953 -31.328 -32.031 1 86.06 181 GLN B CA 1
ATOM 8889 C C . GLN B 1 181 ? 24.188 -29.891 -31.578 1 86.06 181 GLN B C 1
ATOM 8891 O O . GLN B 1 181 ? 23.625 -28.953 -32.125 1 86.06 181 GLN B O 1
ATOM 8896 N N . ALA B 1 182 ? 25.062 -29.75 -30.641 1 88.44 182 ALA B N 1
ATOM 8897 C CA . ALA B 1 182 ? 25.375 -28.406 -30.141 1 88.44 182 ALA B CA 1
ATOM 8898 C C . ALA B 1 182 ? 26.094 -27.578 -31.219 1 88.44 182 ALA B C 1
ATOM 8900 O O . ALA B 1 182 ? 25.828 -26.391 -31.375 1 88.44 182 ALA B O 1
ATOM 8901 N N . GLU B 1 183 ? 26.953 -28.188 -31.953 1 89.38 183 GLU B N 1
ATOM 8902 C CA . GLU B 1 183 ? 27.672 -27.5 -33.031 1 89.38 183 GLU B CA 1
ATOM 8903 C C . GLU B 1 183 ? 26.734 -27.094 -34.156 1 89.38 183 GLU B C 1
ATOM 8905 O O . GLU B 1 183 ? 26.859 -26 -34.688 1 89.38 183 GLU B O 1
ATOM 8910 N N . ILE B 1 184 ? 25.828 -27.969 -34.469 1 90.88 184 ILE B N 1
ATOM 8911 C CA . ILE B 1 184 ? 24.875 -27.672 -35.531 1 90.88 184 ILE B CA 1
ATOM 8912 C C . ILE B 1 184 ? 24 -26.484 -35.125 1 90.88 184 ILE B C 1
ATOM 8914 O O . ILE B 1 184 ? 23.703 -25.609 -35.938 1 90.88 184 ILE B O 1
ATOM 8918 N N . TRP B 1 185 ? 23.625 -26.469 -33.906 1 90.75 185 TRP B N 1
ATOM 8919 C CA . TRP B 1 185 ? 22.781 -25.375 -33.406 1 90.75 185 TRP B CA 1
ATOM 8920 C C . TRP B 1 185 ? 23.5 -24.031 -33.5 1 90.75 185 TRP B C 1
ATOM 8922 O O . TRP B 1 185 ? 22.922 -23.031 -33.906 1 90.75 185 TRP B O 1
ATOM 8932 N N . VAL B 1 186 ? 24.766 -24.078 -33.125 1 91.25 186 VAL B N 1
ATOM 8933 C CA . VAL B 1 186 ? 25.562 -22.844 -33.219 1 91.25 186 VAL B CA 1
ATOM 8934 C C . VAL B 1 186 ? 25.625 -22.359 -34.656 1 91.25 186 VAL B C 1
ATOM 8936 O O . VAL B 1 186 ? 25.516 -21.172 -34.906 1 91.25 186 VAL B O 1
ATOM 8939 N N . ALA B 1 187 ? 25.703 -23.266 -35.562 1 91.31 187 ALA B N 1
ATOM 8940 C CA . ALA B 1 187 ? 25.75 -22.922 -36.969 1 91.31 187 ALA B CA 1
ATOM 8941 C C . ALA B 1 187 ? 24.422 -22.328 -37.438 1 91.31 187 ALA B C 1
ATOM 8943 O O . ALA B 1 187 ? 24.391 -21.344 -38.156 1 91.31 187 ALA B O 1
ATOM 8944 N N . LEU B 1 188 ? 23.312 -22.938 -36.969 1 92.69 188 LEU B N 1
ATOM 8945 C CA . LEU B 1 188 ? 22 -22.453 -37.344 1 92.69 188 LEU B CA 1
ATOM 8946 C C . LEU B 1 188 ? 21.719 -21.078 -36.75 1 92.69 188 LEU B C 1
ATOM 8948 O O . LEU B 1 188 ? 21.078 -20.234 -37.375 1 92.69 188 LEU B O 1
ATOM 8952 N N . GLU B 1 189 ? 22.234 -20.828 -35.594 1 91.44 189 GLU B N 1
ATOM 8953 C CA . GLU B 1 189 ? 22.031 -19.547 -34.906 1 91.44 189 GLU B CA 1
ATOM 8954 C C . GLU B 1 189 ? 22.844 -18.453 -35.594 1 91.44 189 GLU B C 1
ATOM 8956 O O . GLU B 1 189 ? 22.359 -17.328 -35.75 1 91.44 189 GLU B O 1
ATOM 8961 N N . LYS B 1 190 ? 24.047 -18.797 -35.938 1 90.69 190 LYS B N 1
ATOM 8962 C CA . LYS B 1 190 ? 24.922 -17.828 -36.594 1 90.69 190 LYS B CA 1
ATOM 8963 C C . LYS B 1 190 ? 24.359 -17.391 -37.938 1 90.69 190 LYS B C 1
ATOM 8965 O O . LYS B 1 190 ? 24.5 -16.234 -38.344 1 90.69 190 LYS B O 1
ATOM 8970 N N . THR B 1 191 ? 23.641 -18.281 -38.656 1 92.56 191 THR B N 1
ATOM 8971 C CA . THR B 1 191 ? 23.094 -17.984 -40 1 92.56 191 THR B CA 1
ATOM 8972 C C . THR B 1 191 ? 21.656 -17.469 -39.875 1 92.56 191 THR B C 1
ATOM 8974 O O . THR B 1 191 ? 21 -17.219 -40.875 1 92.56 191 THR B O 1
ATOM 8977 N N . ASP B 1 192 ? 21 -17.359 -38.719 1 91.69 192 ASP B N 1
ATOM 8978 C CA . ASP B 1 192 ? 19.641 -16.906 -38.469 1 91.69 192 ASP B CA 1
ATOM 8979 C C . ASP B 1 192 ? 18.625 -17.766 -39.219 1 91.69 192 ASP B C 1
ATOM 8981 O O . ASP B 1 192 ? 17.734 -17.234 -39.906 1 91.69 192 ASP B O 1
ATOM 8985 N N . ALA B 1 193 ? 18.906 -19 -39.156 1 93.56 193 ALA B N 1
ATOM 8986 C CA . ALA B 1 193 ? 18.031 -19.922 -39.906 1 93.56 193 ALA B CA 1
ATOM 8987 C C . ALA B 1 193 ? 16.594 -19.812 -39.438 1 93.56 193 ALA B C 1
ATOM 8989 O O . ALA B 1 193 ? 15.672 -19.719 -40.25 1 93.56 193 ALA B O 1
ATOM 8990 N N . VAL B 1 194 ? 16.312 -19.781 -38.156 1 94.25 194 VAL B N 1
ATOM 8991 C CA . VAL B 1 194 ? 14.977 -19.734 -37.594 1 94.25 194 VAL B CA 1
ATOM 8992 C C . VAL B 1 194 ? 14.297 -18.422 -37.969 1 94.25 194 VAL B C 1
ATOM 8994 O O . VAL B 1 194 ? 13.125 -18.406 -38.344 1 94.25 194 VAL B O 1
ATOM 8997 N N . ALA B 1 195 ? 15.031 -17.375 -37.938 1 93.56 195 ALA B N 1
ATOM 8998 C CA . ALA B 1 195 ? 14.477 -16.062 -38.312 1 93.56 195 ALA B CA 1
ATOM 8999 C C . ALA B 1 195 ? 14.094 -16.031 -39.781 1 93.56 195 ALA B C 1
ATOM 9001 O O . ALA B 1 195 ? 13.07 -15.453 -40.156 1 93.56 195 ALA B O 1
ATOM 9002 N N . SER B 1 196 ? 14.969 -16.656 -40.594 1 94.44 196 SER B N 1
ATOM 9003 C CA . SER B 1 196 ? 14.688 -16.688 -42.031 1 94.44 196 SER B CA 1
ATOM 9004 C C . SER B 1 196 ? 13.422 -17.484 -42.312 1 94.44 196 SER B C 1
ATOM 9006 O O . SER B 1 196 ? 12.609 -17.078 -43.156 1 94.44 196 SER B O 1
ATOM 9008 N N . VAL B 1 197 ? 13.266 -18.594 -41.656 1 95.62 197 VAL B N 1
ATOM 9009 C CA . VAL B 1 197 ? 12.086 -19.422 -41.844 1 95.62 197 VAL B CA 1
ATOM 9010 C C . VAL B 1 197 ? 10.836 -18.688 -41.375 1 95.62 197 VAL B C 1
ATOM 9012 O O . VAL B 1 197 ? 9.789 -18.719 -42 1 95.62 197 VAL B O 1
ATOM 9015 N N . ILE B 1 198 ? 10.922 -18.016 -40.219 1 95 198 ILE B N 1
ATOM 9016 C CA . ILE B 1 198 ? 9.812 -17.25 -39.656 1 95 198 ILE B CA 1
ATOM 9017 C C . ILE B 1 198 ? 9.383 -16.156 -40.656 1 95 198 ILE B C 1
ATOM 9019 O O . ILE B 1 198 ? 8.195 -15.984 -40.906 1 95 198 ILE B O 1
ATOM 9023 N N . SER B 1 199 ? 10.383 -15.516 -41.188 1 93.62 199 SER B N 1
ATOM 9024 C CA . SER B 1 199 ? 10.094 -14.469 -42.156 1 93.62 199 SER B CA 1
ATOM 9025 C C . SER B 1 199 ? 9.43 -15.039 -43.406 1 93.62 199 SER B C 1
ATOM 9027 O O . SER B 1 199 ? 8.5 -14.438 -43.969 1 93.62 199 SER B O 1
ATOM 9029 N N . ALA B 1 200 ? 9.906 -16.156 -43.875 1 93.75 200 ALA B N 1
ATOM 9030 C CA . ALA B 1 200 ? 9.336 -16.812 -45.062 1 93.75 200 ALA B CA 1
ATOM 9031 C C . ALA B 1 200 ? 7.875 -17.188 -44.812 1 93.75 200 ALA B C 1
ATOM 9033 O O . ALA B 1 200 ? 7.027 -16.984 -45.688 1 93.75 200 ALA B O 1
ATOM 9034 N N . LEU B 1 201 ? 7.535 -17.656 -43.625 1 94.38 201 LEU B N 1
ATOM 9035 C CA . LEU B 1 201 ? 6.176 -18.078 -43.312 1 94.38 201 LEU B CA 1
ATOM 9036 C C . LEU B 1 201 ? 5.262 -16.875 -43.125 1 94.38 201 LEU B C 1
ATOM 9038 O O . LEU B 1 201 ? 4.094 -16.906 -43.5 1 94.38 201 LEU B O 1
ATOM 9042 N N . GLN B 1 202 ? 5.77 -15.797 -42.594 1 92.94 202 GLN B N 1
ATOM 9043 C CA . GLN B 1 202 ? 4.973 -14.594 -42.375 1 92.94 202 GLN B CA 1
ATOM 9044 C C . GLN B 1 202 ? 4.656 -13.891 -43.688 1 92.94 202 GLN B C 1
ATOM 9046 O O . GLN B 1 202 ? 3.584 -13.297 -43.844 1 92.94 202 GLN B O 1
ATOM 9051 N N . ASN B 1 203 ? 5.578 -14 -44.656 1 90.88 203 ASN B N 1
ATOM 9052 C CA . ASN B 1 203 ? 5.426 -13.281 -45.906 1 90.88 203 ASN B CA 1
ATOM 9053 C C . ASN B 1 203 ? 4.77 -14.164 -46.969 1 90.88 203 ASN B C 1
ATOM 9055 O O . ASN B 1 203 ? 4.574 -13.727 -48.094 1 90.88 203 ASN B O 1
ATOM 9059 N N . TYR B 1 204 ? 4.422 -15.367 -46.688 1 92.19 204 TYR B N 1
ATOM 9060 C CA . TYR B 1 204 ? 3.791 -16.266 -47.625 1 92.19 204 TYR B CA 1
ATOM 9061 C C . TYR B 1 204 ? 2.395 -15.773 -48 1 92.19 204 TYR B C 1
ATOM 9063 O O . TYR B 1 204 ? 1.609 -15.406 -47.125 1 92.19 204 TYR B O 1
ATOM 9071 N N . THR B 1 205 ? 2.139 -15.617 -49.344 1 89 205 THR B N 1
ATOM 9072 C CA . THR B 1 205 ? 0.805 -15.352 -49.875 1 89 205 THR B CA 1
ATOM 9073 C C . THR B 1 205 ? 0.417 -16.391 -50.938 1 89 205 THR B C 1
ATOM 9075 O O . THR B 1 205 ? 1.25 -16.812 -51.75 1 89 205 THR B O 1
ATOM 9078 N N . HIS B 1 206 ? -0.709 -16.906 -50.906 1 85.38 206 HIS B N 1
ATOM 9079 C CA . HIS B 1 206 ? -1.183 -17.984 -51.781 1 85.38 206 HIS B CA 1
ATOM 9080 C C . HIS B 1 206 ? -1.097 -17.594 -53.25 1 85.38 206 HIS B C 1
ATOM 9082 O O . HIS B 1 206 ? -0.948 -18.469 -54.125 1 85.38 206 HIS B O 1
ATOM 9088 N N . ASP B 1 207 ? -1.098 -16.344 -53.625 1 83.94 207 ASP B N 1
ATOM 9089 C CA . ASP B 1 207 ? -1.133 -15.906 -55 1 83.94 207 ASP B CA 1
ATOM 9090 C C . ASP B 1 207 ? 0.273 -15.836 -55.594 1 83.94 207 ASP B C 1
ATOM 9092 O O . ASP B 1 207 ? 0.464 -16.094 -56.781 1 83.94 207 ASP B O 1
ATOM 9096 N N . VAL B 1 208 ? 1.216 -15.68 -54.75 1 87.06 208 VAL B N 1
ATOM 9097 C CA . VAL B 1 208 ? 2.561 -15.398 -55.219 1 87.06 208 VAL B CA 1
ATOM 9098 C C . VAL B 1 208 ? 3.445 -16.625 -55.031 1 87.06 208 VAL B C 1
ATOM 9100 O O . VAL B 1 208 ? 4.355 -16.875 -55.844 1 87.06 208 VAL B O 1
ATOM 9103 N N . HIS B 1 209 ? 3.213 -17.453 -54.062 1 91.19 209 HIS B N 1
ATOM 9104 C CA . HIS B 1 209 ? 4.102 -18.547 -53.719 1 91.19 209 HIS B CA 1
ATOM 9105 C C . HIS B 1 209 ? 3.404 -19.891 -53.875 1 91.19 209 HIS B C 1
ATOM 9107 O O . HIS B 1 209 ? 2.215 -20.016 -53.562 1 91.19 209 HIS B O 1
ATOM 9113 N N . PRO B 1 210 ? 4.203 -20.844 -54.406 1 90.12 210 PRO B N 1
ATOM 9114 C CA . PRO B 1 210 ? 3.625 -22.188 -54.469 1 90.12 210 PRO B CA 1
ATOM 9115 C C . PRO B 1 210 ? 3.439 -22.828 -53.094 1 90.12 210 PRO B C 1
ATOM 9117 O O . PRO B 1 210 ? 4.117 -22.453 -52.156 1 90.12 210 PRO B O 1
ATOM 9120 N N . LEU B 1 211 ? 2.582 -23.766 -52.938 1 89.56 211 LEU B N 1
ATOM 9121 C CA . LEU B 1 211 ? 2.244 -24.422 -51.688 1 89.56 211 LEU B CA 1
ATOM 9122 C C . LEU B 1 211 ? 3.434 -25.219 -51.156 1 89.56 211 LEU B C 1
ATOM 9124 O O . LEU B 1 211 ? 3.592 -25.375 -49.938 1 89.56 211 LEU B O 1
ATOM 9128 N N . ASN B 1 212 ? 4.234 -25.688 -52.094 1 90.81 212 ASN B N 1
ATOM 9129 C CA . ASN B 1 212 ? 5.402 -26.469 -51.688 1 90.81 212 ASN B CA 1
ATOM 9130 C C . ASN B 1 212 ? 6.387 -25.625 -50.875 1 90.81 212 ASN B C 1
ATOM 9132 O O . ASN B 1 212 ? 7.094 -26.156 -50 1 90.81 212 ASN B O 1
ATOM 9136 N N . TYR B 1 213 ? 6.406 -24.375 -51.219 1 93.25 213 TYR B N 1
ATOM 9137 C CA . TYR B 1 213 ? 7.258 -23.469 -50.438 1 93.25 213 TYR B CA 1
ATOM 9138 C C . TYR B 1 213 ? 6.828 -23.391 -49 1 93.25 213 TYR B C 1
ATOM 9140 O O . TYR B 1 213 ? 7.656 -23.516 -48.094 1 93.25 213 TYR B O 1
ATOM 9148 N N . LEU B 1 214 ? 5.555 -23.328 -48.781 1 92.56 214 LEU B N 1
ATOM 9149 C CA . LEU B 1 214 ? 4.996 -23.25 -47.438 1 92.56 214 LEU B CA 1
ATOM 9150 C C . LEU B 1 214 ? 5.227 -24.562 -46.656 1 92.56 214 LEU B C 1
ATOM 9152 O O . LEU B 1 214 ? 5.703 -24.531 -45.531 1 92.56 214 LEU B O 1
ATOM 9156 N N . THR B 1 215 ? 4.965 -25.656 -47.281 1 93.31 215 THR B N 1
ATOM 9157 C CA . THR B 1 215 ? 5.023 -26.953 -46.625 1 93.31 215 THR B CA 1
ATOM 9158 C C . THR B 1 215 ? 6.457 -27.312 -46.25 1 93.31 215 THR B C 1
ATOM 9160 O O . THR B 1 215 ? 6.707 -27.859 -45.156 1 93.31 215 THR B O 1
ATOM 9163 N N . GLU B 1 216 ? 7.398 -26.969 -47.094 1 94.25 216 GLU B N 1
ATOM 9164 C CA . GLU B 1 216 ? 8.789 -27.297 -46.812 1 94.25 216 GLU B CA 1
ATOM 9165 C C . GLU B 1 216 ? 9.359 -26.422 -45.719 1 94.25 216 GLU B C 1
ATOM 9167 O O . GLU B 1 216 ? 10.141 -26.891 -44.875 1 94.25 216 GLU B O 1
ATOM 9172 N N . MET B 1 217 ? 8.938 -25.203 -45.688 1 95.38 217 MET B N 1
ATOM 9173 C CA . MET B 1 217 ? 9.398 -24.312 -44.625 1 95.38 217 MET B CA 1
ATOM 9174 C C . MET B 1 217 ? 8.812 -24.734 -43.281 1 95.38 217 MET B C 1
ATOM 9176 O O . MET B 1 217 ? 9.5 -24.656 -42.25 1 95.38 217 MET B O 1
ATOM 9180 N N . ILE B 1 218 ? 7.562 -25.203 -43.281 1 95.06 218 ILE B N 1
ATOM 9181 C CA . ILE B 1 218 ? 6.93 -25.672 -42.062 1 95.06 218 ILE B CA 1
ATOM 9182 C C . ILE B 1 218 ? 7.637 -26.938 -41.562 1 95.06 218 ILE B C 1
ATOM 9184 O O . ILE B 1 218 ? 7.91 -27.078 -40.375 1 95.06 218 ILE B O 1
ATOM 9188 N N . SER B 1 219 ? 7.996 -27.781 -42.438 1 94.69 219 SER B N 1
ATOM 9189 C CA . SER B 1 219 ? 8.672 -29.031 -42.094 1 94.69 219 SER B CA 1
ATOM 9190 C C . SER B 1 219 ? 10.047 -28.766 -41.5 1 94.69 219 SER B C 1
ATOM 9192 O O . SER B 1 219 ? 10.461 -29.422 -40.531 1 94.69 219 SER B O 1
ATOM 9194 N N . LEU B 1 220 ? 10.688 -27.828 -42.094 1 95.44 220 LEU B N 1
ATOM 9195 C CA . LEU B 1 220 ? 12 -27.469 -41.562 1 95.44 220 LEU B CA 1
ATOM 9196 C C . LEU B 1 220 ? 11.891 -26.891 -40.156 1 95.44 220 LEU B C 1
ATOM 9198 O O . LEU B 1 220 ? 12.625 -27.297 -39.25 1 95.44 220 LEU B O 1
ATOM 9202 N N . LEU B 1 221 ? 10.977 -26 -40 1 95.25 221 LEU B N 1
ATOM 9203 C CA . LEU B 1 221 ? 10.781 -25.391 -38.688 1 95.25 221 LEU B CA 1
ATOM 9204 C C . LEU B 1 221 ? 10.422 -26.453 -37.625 1 95.25 221 LEU B C 1
ATOM 9206 O O . LEU B 1 221 ? 10.938 -26.422 -36.5 1 95.25 221 LEU B O 1
ATOM 9210 N N . ARG B 1 222 ? 9.578 -27.359 -37.969 1 93.94 222 ARG B N 1
ATOM 9211 C CA . ARG B 1 222 ? 9.18 -28.438 -37.094 1 93.94 222 ARG B CA 1
ATOM 9212 C C . ARG B 1 222 ? 10.383 -29.266 -36.625 1 93.94 222 ARG B C 1
ATOM 9214 O O . ARG B 1 222 ? 10.539 -29.562 -35.469 1 93.94 222 ARG B O 1
ATOM 9221 N N . SER B 1 223 ? 11.25 -29.594 -37.562 1 91.31 223 SER B N 1
ATOM 9222 C CA . SER B 1 223 ? 12.43 -30.406 -37.25 1 91.31 223 SER B CA 1
ATOM 9223 C C . SER B 1 223 ? 13.367 -29.656 -36.281 1 91.31 223 SER B C 1
ATOM 9225 O O . SER B 1 223 ? 13.914 -30.25 -35.344 1 91.31 223 SER B O 1
ATOM 9227 N N . ILE B 1 224 ? 13.508 -28.359 -36.531 1 91.88 224 ILE B N 1
ATOM 9228 C CA . ILE B 1 224 ? 14.375 -27.562 -35.688 1 91.88 224 ILE B CA 1
ATOM 9229 C C . ILE B 1 224 ? 13.789 -27.484 -34.281 1 91.88 224 ILE B C 1
ATOM 9231 O O . ILE B 1 224 ? 14.5 -27.703 -33.281 1 91.88 224 ILE B O 1
ATOM 9235 N N . LEU B 1 225 ? 12.508 -27.25 -34.219 1 91.25 225 LEU B N 1
ATOM 9236 C CA . LEU B 1 225 ? 11.852 -27.109 -32.938 1 91.25 225 LEU B CA 1
ATOM 9237 C C . LEU B 1 225 ? 11.875 -28.422 -32.156 1 91.25 225 LEU B C 1
ATOM 9239 O O . LEU B 1 225 ? 11.945 -28.422 -30.922 1 91.25 225 LEU B O 1
ATOM 9243 N N . TRP B 1 226 ? 11.797 -29.469 -32.812 1 87.88 226 TRP B N 1
ATOM 9244 C CA . TRP B 1 226 ? 11.75 -30.797 -32.188 1 87.88 226 TRP B CA 1
ATOM 9245 C C . TRP B 1 226 ? 13.086 -31.141 -31.562 1 87.88 226 TRP B C 1
ATOM 9247 O O . TRP B 1 226 ? 13.125 -31.734 -30.469 1 87.88 226 TRP B O 1
ATOM 9257 N N . ILE B 1 227 ? 14.141 -30.734 -32.156 1 85.81 227 ILE B N 1
ATOM 9258 C CA . ILE B 1 227 ? 15.477 -31.141 -31.703 1 85.81 227 ILE B CA 1
ATOM 9259 C C . ILE B 1 227 ? 16.016 -30.156 -30.688 1 85.81 227 ILE B C 1
ATOM 9261 O O . ILE B 1 227 ? 16.609 -30.547 -29.672 1 85.81 227 ILE B O 1
ATOM 9265 N N . TRP B 1 228 ? 15.844 -28.906 -30.891 1 88.19 228 TRP B N 1
ATOM 9266 C CA . TRP B 1 228 ? 16.438 -27.891 -30.016 1 88.19 228 TRP B CA 1
ATOM 9267 C C . TRP B 1 228 ? 15.352 -27.109 -29.281 1 88.19 228 TRP B C 1
ATOM 9269 O O . TRP B 1 228 ? 14.75 -26.188 -29.844 1 88.19 228 TRP B O 1
ATOM 9279 N N . PRO B 1 229 ? 15.195 -27.328 -28 1 87 229 PRO B N 1
ATOM 9280 C CA . PRO B 1 229 ? 14.156 -26.656 -27.219 1 87 229 PRO B CA 1
ATOM 9281 C C . PRO B 1 229 ? 14.359 -25.156 -27.141 1 87 229 PRO B C 1
ATOM 9283 O O . PRO B 1 229 ? 13.383 -24.406 -27 1 87 229 PRO B O 1
ATOM 9286 N N . SER B 1 230 ? 15.539 -24.594 -27.297 1 85.44 230 SER B N 1
ATOM 9287 C CA . SER B 1 230 ? 15.844 -23.172 -27.156 1 85.44 230 SER B CA 1
ATOM 9288 C C . SER B 1 230 ? 15.242 -22.375 -28.312 1 85.44 230 SER B C 1
ATOM 9290 O O . SER B 1 230 ? 15.086 -21.156 -28.203 1 85.44 230 SER B O 1
ATOM 9292 N N . SER B 1 231 ? 14.898 -23.047 -29.406 1 91 231 SER B N 1
ATOM 9293 C CA . SER B 1 231 ? 14.383 -22.359 -30.578 1 91 231 SER B CA 1
ATOM 9294 C C . SER B 1 231 ? 12.883 -22.125 -30.453 1 91 231 SER B C 1
ATOM 9296 O O . SER B 1 231 ? 12.32 -21.297 -31.188 1 91 231 SER B O 1
ATOM 9298 N N . ARG B 1 232 ? 12.242 -22.781 -29.625 1 91.81 232 ARG B N 1
ATOM 9299 C CA . ARG B 1 232 ? 10.781 -22.781 -29.531 1 91.81 232 ARG B CA 1
ATOM 9300 C C . ARG B 1 232 ? 10.273 -21.422 -29.078 1 91.81 232 ARG B C 1
ATOM 9302 O O . ARG B 1 232 ? 9.211 -20.969 -29.5 1 91.81 232 ARG B O 1
ATOM 9309 N N . TYR B 1 233 ? 11 -20.75 -28.172 1 90.75 233 TYR B N 1
ATOM 9310 C CA . TYR B 1 233 ? 10.57 -19.469 -27.625 1 90.75 233 TYR B CA 1
ATOM 9311 C C . TYR B 1 233 ? 10.328 -18.438 -28.719 1 90.75 233 TYR B C 1
ATOM 9313 O O . TYR B 1 233 ? 9.359 -17.688 -28.672 1 90.75 233 TYR B O 1
ATOM 9321 N N . HIS B 1 234 ? 11.172 -18.453 -29.766 1 90.69 234 HIS B N 1
ATOM 9322 C CA . HIS B 1 234 ? 11.109 -17.469 -30.828 1 90.69 234 HIS B CA 1
ATOM 9323 C C . HIS B 1 234 ? 9.867 -17.656 -31.688 1 90.69 234 HIS B C 1
ATOM 9325 O O . HIS B 1 234 ? 9.453 -16.734 -32.406 1 90.69 234 HIS B O 1
ATOM 9331 N N . VAL B 1 235 ? 9.352 -18.812 -31.609 1 93.94 235 VAL B N 1
ATOM 9332 C CA . VAL B 1 235 ? 8.211 -19.109 -32.469 1 93.94 235 VAL B CA 1
ATOM 9333 C C . VAL B 1 235 ? 6.914 -18.812 -31.719 1 93.94 235 VAL B C 1
ATOM 9335 O O . VAL B 1 235 ? 6.105 -18 -32.156 1 93.94 235 VAL B O 1
ATOM 9338 N N . TRP B 1 236 ? 6.711 -19.453 -30.516 1 91.69 236 TRP B N 1
ATOM 9339 C CA . TRP B 1 236 ? 5.426 -19.281 -29.844 1 91.69 236 TRP B CA 1
ATOM 9340 C C . TRP B 1 236 ? 5.297 -17.859 -29.281 1 91.69 236 TRP B C 1
ATOM 9342 O O . TRP B 1 236 ? 4.188 -17.375 -29.062 1 91.69 236 TRP B O 1
ATOM 9352 N N . SER B 1 237 ? 6.414 -17.109 -29.016 1 91.12 237 SER B N 1
ATOM 9353 C CA . SER B 1 237 ? 6.352 -15.734 -28.516 1 91.12 237 SER B CA 1
ATOM 9354 C C . SER B 1 237 ? 5.98 -14.766 -29.641 1 91.12 237 SER B C 1
ATOM 9356 O O . SER B 1 237 ? 5.59 -13.633 -29.375 1 91.12 237 SER B O 1
ATOM 9358 N N . ASN B 1 238 ? 6.117 -15.211 -30.906 1 92.06 238 ASN B N 1
ATOM 9359 C CA . ASN B 1 238 ? 5.773 -14.383 -32.062 1 92.06 238 ASN B CA 1
ATOM 9360 C C . ASN B 1 238 ? 4.281 -14.453 -32.375 1 92.06 238 ASN B C 1
ATOM 9362 O O . ASN B 1 238 ? 3.826 -15.383 -33.031 1 92.06 238 ASN B O 1
ATOM 9366 N N . CYS B 1 239 ? 3.516 -13.461 -32.031 1 89.62 239 CYS B N 1
ATOM 9367 C CA . CYS B 1 239 ? 2.061 -13.461 -32.125 1 89.62 239 CYS B CA 1
ATOM 9368 C C . CYS B 1 239 ? 1.617 -13.445 -33.594 1 89.62 239 CYS B C 1
ATOM 9370 O O . CYS B 1 239 ? 0.63 -14.086 -33.938 1 89.62 239 CYS B O 1
ATOM 9372 N N . ASN B 1 240 ? 2.395 -12.719 -34.375 1 90.81 240 ASN B N 1
ATOM 9373 C CA . ASN B 1 240 ? 2.043 -12.633 -35.781 1 90.81 240 ASN B CA 1
ATOM 9374 C C . ASN B 1 240 ? 2.176 -13.984 -36.469 1 90.81 240 ASN B C 1
ATOM 9376 O O . ASN B 1 240 ? 1.294 -14.383 -37.25 1 90.81 240 ASN B O 1
ATOM 9380 N N . LEU B 1 241 ? 3.283 -14.633 -36.219 1 93.56 241 LEU B N 1
ATOM 9381 C CA . LEU B 1 241 ? 3.484 -15.945 -36.844 1 93.56 241 LEU B CA 1
ATOM 9382 C C . LEU B 1 241 ? 2.416 -16.922 -36.375 1 93.56 241 LEU B C 1
ATOM 9384 O O . LEU B 1 241 ? 1.867 -17.688 -37.188 1 93.56 241 LEU B O 1
ATOM 9388 N N . MET B 1 242 ? 2.127 -16.953 -35.125 1 93.62 242 MET B N 1
ATOM 9389 C CA . MET B 1 242 ? 1.144 -17.891 -34.562 1 93.62 242 MET B CA 1
ATOM 9390 C C . MET B 1 242 ? -0.234 -17.641 -35.188 1 93.62 242 MET B C 1
ATOM 9392 O O . MET B 1 242 ? -0.971 -18.594 -35.438 1 93.62 242 MET B O 1
ATOM 9396 N N . ALA B 1 243 ? -0.562 -16.391 -35.406 1 90.69 243 ALA B N 1
ATOM 9397 C CA . ALA B 1 243 ? -1.839 -16.047 -36.031 1 90.69 243 ALA B CA 1
ATOM 9398 C C . ALA B 1 243 ? -1.894 -16.562 -37.469 1 90.69 243 ALA B C 1
ATOM 9400 O O . ALA B 1 243 ? -2.916 -17.094 -37.906 1 90.69 243 ALA B O 1
ATOM 9401 N N . LYS B 1 244 ? -0.801 -16.422 -38.219 1 91.75 244 LYS B N 1
ATOM 9402 C CA . LYS B 1 244 ? -0.742 -16.875 -39.594 1 91.75 244 LYS B CA 1
ATOM 9403 C C . LYS B 1 244 ? -0.843 -18.406 -39.656 1 91.75 244 LYS B C 1
ATOM 9405 O O . LYS B 1 244 ? -1.527 -18.938 -40.531 1 91.75 244 LYS B O 1
ATOM 9410 N N . LEU B 1 245 ? -0.088 -19.016 -38.781 1 92.81 245 LEU B N 1
ATOM 9411 C CA . LEU B 1 245 ? -0.145 -20.484 -38.75 1 92.81 245 LEU B CA 1
ATOM 9412 C C . LEU B 1 245 ? -1.566 -20.969 -38.469 1 92.81 245 LEU B C 1
ATOM 9414 O O . LEU B 1 245 ? -2.023 -21.938 -39.094 1 92.81 245 LEU B O 1
ATOM 9418 N N . ALA B 1 246 ? -2.246 -20.328 -37.594 1 90.5 246 ALA B N 1
ATOM 9419 C CA . ALA B 1 246 ? -3.633 -20.672 -37.281 1 90.5 246 ALA B CA 1
ATOM 9420 C C . ALA B 1 246 ? -4.52 -20.484 -38.531 1 90.5 246 ALA B C 1
ATOM 9422 O O . ALA B 1 246 ? -5.391 -21.312 -38.812 1 90.5 246 ALA B O 1
ATOM 9423 N N . GLN B 1 247 ? -4.25 -19.453 -39.281 1 88.69 247 GLN B N 1
ATOM 9424 C CA . GLN B 1 247 ? -5.012 -19.188 -40.5 1 88.69 247 GLN B CA 1
ATOM 9425 C C . GLN B 1 247 ? -4.758 -20.266 -41.531 1 88.69 247 GLN B C 1
ATOM 9427 O O . GLN B 1 247 ? -5.688 -20.703 -42.219 1 88.69 247 GLN B O 1
ATOM 9432 N N . TYR B 1 248 ? -3.461 -20.656 -41.656 1 90.38 248 TYR B N 1
ATOM 9433 C CA . TYR B 1 248 ? -3.129 -21.703 -42.594 1 90.38 248 TYR B CA 1
ATOM 9434 C C . TYR B 1 248 ? -3.826 -23.016 -42.25 1 90.38 248 TYR B C 1
ATOM 9436 O O . TYR B 1 248 ? -4.266 -23.75 -43.125 1 90.38 248 TYR B O 1
ATOM 9444 N N . CYS B 1 249 ? -3.92 -23.266 -40.969 1 87.88 249 CYS B N 1
ATOM 9445 C CA . CYS B 1 249 ? -4.504 -24.516 -40.5 1 87.88 249 CYS B CA 1
ATOM 9446 C C . CYS B 1 249 ? -6.008 -24.547 -40.75 1 87.88 249 CYS B C 1
ATOM 9448 O O . CYS B 1 249 ? -6.555 -25.594 -41.125 1 87.88 249 CYS B O 1
ATOM 9450 N N . LEU B 1 250 ? -6.672 -23.406 -40.719 1 82.56 250 LEU B N 1
ATOM 9451 C CA . LEU B 1 250 ? -8.117 -23.328 -40.875 1 82.56 250 LEU B CA 1
ATOM 9452 C C . LEU B 1 250 ? -8.516 -23.312 -42.344 1 82.56 250 LEU B C 1
ATOM 9454 O O . LEU B 1 250 ? -9.516 -23.922 -42.719 1 82.56 250 LEU B O 1
ATOM 9458 N N . SER B 1 251 ? -7.77 -22.578 -43.188 1 76.38 251 SER B N 1
ATOM 9459 C CA . SER B 1 251 ? -8.18 -22.328 -44.562 1 76.38 251 SER B CA 1
ATOM 9460 C C . SER B 1 251 ? -7.566 -23.359 -45.531 1 76.38 251 SER B C 1
ATOM 9462 O O . SER B 1 251 ? -8.078 -23.578 -46.625 1 76.38 251 SER B O 1
ATOM 9464 N N . ALA B 1 252 ? -6.523 -24.016 -45.156 1 66.69 252 ALA B N 1
ATOM 9465 C CA . ALA B 1 252 ? -5.688 -24.688 -46.156 1 66.69 252 ALA B CA 1
ATOM 9466 C C . ALA B 1 252 ? -6.148 -26.125 -46.375 1 66.69 252 ALA B C 1
ATOM 9468 O O . ALA B 1 252 ? -7.031 -26.625 -45.656 1 66.69 252 ALA B O 1
ATOM 9469 N N . GLU B 1 253 ? -5.523 -26.719 -47.312 1 82 253 GLU B N 1
ATOM 9470 C CA . GLU B 1 253 ? -5.648 -28.125 -47.688 1 82 253 GLU B CA 1
ATOM 9471 C C . GLU B 1 253 ? -5.234 -29.031 -46.562 1 82 253 GLU B C 1
ATOM 9473 O O . GLU B 1 253 ? -4.473 -28.625 -45.656 1 82 253 GLU B O 1
ATOM 9478 N N . THR B 1 254 ? -5.762 -30.188 -46.438 1 85.81 254 THR B N 1
ATOM 9479 C CA . THR B 1 254 ? -5.582 -31.156 -45.344 1 85.81 254 THR B CA 1
ATOM 9480 C C . THR B 1 254 ? -4.109 -31.5 -45.156 1 85.81 254 THR B C 1
ATOM 9482 O O . THR B 1 254 ? -3.666 -31.781 -44.062 1 85.81 254 THR B O 1
ATOM 9485 N N . THR B 1 255 ? -3.344 -31.328 -46.25 1 87.75 255 THR B N 1
ATOM 9486 C CA . THR B 1 255 ? -1.926 -31.656 -46.125 1 87.75 255 THR B CA 1
ATOM 9487 C C . THR B 1 255 ? -1.183 -30.594 -45.344 1 87.75 255 THR B C 1
ATOM 9489 O O . THR B 1 255 ? -0.308 -30.906 -44.531 1 87.75 255 THR B O 1
ATOM 9492 N N . VAL B 1 256 ? -1.634 -29.328 -45.531 1 91.5 256 VAL B N 1
ATOM 9493 C CA . VAL B 1 256 ? -1.007 -28.234 -44.781 1 91.5 256 VAL B CA 1
ATOM 9494 C C . VAL B 1 256 ? -1.389 -28.312 -43.312 1 91.5 256 VAL B C 1
ATOM 9496 O O . VAL B 1 256 ? -0.549 -28.094 -42.438 1 91.5 256 VAL B O 1
ATOM 9499 N N . ALA B 1 257 ? -2.623 -28.719 -43.094 1 92.88 257 ALA B N 1
ATOM 9500 C CA . ALA B 1 257 ? -3.092 -28.844 -41.719 1 92.88 257 ALA B CA 1
ATOM 9501 C C . ALA B 1 257 ? -2.309 -29.906 -40.969 1 92.88 257 ALA B C 1
ATOM 9503 O O . ALA B 1 257 ? -1.944 -29.703 -39.812 1 92.88 257 ALA B O 1
ATOM 9504 N N . ALA B 1 258 ? -2.023 -30.969 -41.594 1 93.44 258 ALA B N 1
ATOM 9505 C CA . ALA B 1 258 ? -1.272 -32.031 -40.938 1 93.44 258 ALA B CA 1
ATOM 9506 C C . ALA B 1 258 ? 0.136 -31.594 -40.594 1 93.44 258 ALA B C 1
ATOM 9508 O O . ALA B 1 258 ? 0.634 -31.906 -39.5 1 93.44 258 ALA B O 1
ATOM 9509 N N . LYS B 1 259 ? 0.767 -30.828 -41.469 1 93.81 259 LYS B N 1
ATOM 9510 C CA . LYS B 1 259 ? 2.119 -30.344 -41.219 1 93.81 259 LYS B CA 1
ATOM 9511 C C . LYS B 1 259 ? 2.119 -29.312 -40.094 1 93.81 259 LYS B C 1
ATOM 9513 O O . LYS B 1 259 ? 3.047 -29.266 -39.281 1 93.81 259 LYS B O 1
ATOM 9518 N N . ILE B 1 260 ? 1.073 -28.547 -40.031 1 94.88 260 ILE B N 1
ATOM 9519 C CA . ILE B 1 260 ? 0.974 -27.531 -39 1 94.88 260 ILE B CA 1
ATOM 9520 C C . ILE B 1 260 ? 0.74 -28.219 -37.625 1 94.88 260 ILE B C 1
ATOM 9522 O O . ILE B 1 260 ? 1.287 -27.781 -36.625 1 94.88 260 ILE B O 1
ATOM 9526 N N . LEU B 1 261 ? -0.046 -29.25 -37.656 1 94.38 261 LEU B N 1
ATOM 9527 C CA . LEU B 1 261 ? -0.289 -29.984 -36.406 1 94.38 261 LEU B CA 1
ATOM 9528 C C . LEU B 1 261 ? 1.008 -30.562 -35.875 1 94.38 261 LEU B C 1
ATOM 9530 O O . LEU B 1 261 ? 1.235 -30.562 -34.656 1 94.38 261 LEU B O 1
ATOM 9534 N N . LYS B 1 262 ? 1.839 -31.031 -36.781 1 93.19 262 LYS B N 1
ATOM 9535 C CA . LYS B 1 262 ? 3.145 -31.531 -36.344 1 93.19 262 LYS B CA 1
ATOM 9536 C C . LYS B 1 262 ? 3.99 -30.422 -35.75 1 93.19 262 LYS B C 1
ATOM 9538 O O . LYS B 1 262 ? 4.691 -30.641 -34.75 1 93.19 262 LYS B O 1
ATOM 9543 N N . LEU B 1 263 ? 3.893 -29.297 -36.344 1 94.94 263 LEU B N 1
ATOM 9544 C CA . LEU B 1 263 ? 4.629 -28.156 -35.844 1 94.94 263 LEU B CA 1
ATOM 9545 C C . LEU B 1 263 ? 4.129 -27.75 -34.469 1 94.94 263 LEU B C 1
ATOM 9547 O O . LEU B 1 263 ? 4.926 -27.469 -33.562 1 94.94 263 LEU B O 1
ATOM 9551 N N . TYR B 1 264 ? 2.822 -27.766 -34.344 1 94.56 264 TYR B N 1
ATOM 9552 C CA . TYR B 1 264 ? 2.242 -27.438 -33.062 1 94.56 264 TYR B CA 1
ATOM 9553 C C . TYR B 1 264 ? 2.662 -28.453 -31.984 1 94.56 264 TYR B C 1
ATOM 9555 O O . TYR B 1 264 ? 2.895 -28.078 -30.828 1 94.56 264 TYR B O 1
ATOM 9563 N N . ALA B 1 265 ? 2.748 -29.703 -32.281 1 91.88 265 ALA B N 1
ATOM 9564 C CA . ALA B 1 265 ? 3.193 -30.719 -31.328 1 91.88 265 ALA B CA 1
ATOM 9565 C C . ALA B 1 265 ? 4.621 -30.453 -30.859 1 91.88 265 ALA B C 1
ATOM 9567 O O . ALA B 1 265 ? 4.934 -30.609 -29.688 1 91.88 265 ALA B O 1
ATOM 9568 N N . ALA B 1 266 ? 5.414 -30.031 -31.766 1 91.12 266 ALA B N 1
ATOM 9569 C CA . ALA B 1 266 ? 6.785 -29.688 -31.406 1 91.12 266 ALA B CA 1
ATOM 9570 C C . ALA B 1 266 ? 6.812 -28.484 -30.469 1 91.12 266 ALA B C 1
ATOM 9572 O O . ALA B 1 266 ? 7.602 -28.438 -29.516 1 91.12 266 ALA B O 1
ATOM 9573 N N . LEU B 1 267 ? 5.98 -27.547 -30.75 1 91.88 267 LEU B N 1
ATOM 9574 C CA . LEU B 1 267 ? 5.898 -26.359 -29.906 1 91.88 267 LEU B CA 1
ATOM 9575 C C . LEU B 1 267 ? 5.352 -26.719 -28.531 1 91.88 267 LEU B C 1
ATOM 9577 O O . LEU B 1 267 ? 5.789 -26.156 -27.516 1 91.88 267 LEU B O 1
ATOM 9581 N N . ALA B 1 268 ? 4.445 -27.641 -28.453 1 90.44 268 ALA B N 1
ATOM 9582 C CA . ALA B 1 268 ? 3.758 -28 -27.219 1 90.44 268 ALA B CA 1
ATOM 9583 C C . ALA B 1 268 ? 4.68 -28.781 -26.281 1 90.44 268 ALA B C 1
ATOM 9585 O O . ALA B 1 268 ? 4.34 -29.016 -25.125 1 90.44 268 ALA B O 1
ATOM 9586 N N . LEU B 1 269 ? 5.848 -29.156 -26.766 1 87.12 269 LEU B N 1
ATOM 9587 C CA . LEU B 1 269 ? 6.832 -29.766 -25.891 1 87.12 269 LEU B CA 1
ATOM 9588 C C . LEU B 1 269 ? 7.336 -28.766 -24.844 1 87.12 269 LEU B C 1
ATOM 9590 O O . LEU B 1 269 ? 7.918 -29.156 -23.844 1 87.12 269 LEU B O 1
ATOM 9594 N N . CYS B 1 270 ? 7.125 -27.547 -25.188 1 88.81 270 CYS B N 1
ATOM 9595 C CA . CYS B 1 270 ? 7.348 -26.484 -24.219 1 88.81 270 CYS B CA 1
ATOM 9596 C C . CYS B 1 270 ? 6.082 -26.203 -23.422 1 88.81 270 CYS B C 1
ATOM 9598 O O . CYS B 1 270 ? 5.008 -26 -24 1 88.81 270 CYS B O 1
ATOM 9600 N N . GLY B 1 271 ? 6.223 -26.219 -22.141 1 85.69 271 GLY B N 1
ATOM 9601 C CA . GLY B 1 271 ? 5.062 -25.969 -21.297 1 85.69 271 GLY B CA 1
ATOM 9602 C C . GLY B 1 271 ? 4.383 -24.641 -21.594 1 85.69 271 GLY B C 1
ATOM 9603 O O . GLY B 1 271 ? 3.152 -24.562 -21.641 1 85.69 271 GLY B O 1
ATOM 9604 N N . ASN B 1 272 ? 5.121 -23.578 -21.828 1 86.75 272 ASN B N 1
ATOM 9605 C CA . ASN B 1 272 ? 4.562 -22.266 -22.156 1 86.75 272 ASN B CA 1
ATOM 9606 C C . ASN B 1 272 ? 3.916 -22.266 -23.531 1 86.75 272 ASN B C 1
ATOM 9608 O O . ASN B 1 272 ? 2.869 -21.641 -23.734 1 86.75 272 ASN B O 1
ATOM 9612 N N . GLY B 1 273 ? 4.656 -22.906 -24.469 1 89.62 273 GLY B N 1
ATOM 9613 C CA . GLY B 1 273 ? 4.082 -23.031 -25.797 1 89.62 273 GLY B CA 1
ATOM 9614 C C . GLY B 1 273 ? 2.754 -23.766 -25.812 1 89.62 273 GLY B C 1
ATOM 9615 O O . GLY B 1 273 ? 1.833 -23.375 -26.547 1 89.62 273 GLY B O 1
ATOM 9616 N N . ALA B 1 274 ? 2.684 -24.781 -24.969 1 90.12 274 ALA B N 1
ATOM 9617 C CA . ALA B 1 274 ? 1.438 -25.547 -24.859 1 90.12 274 ALA B CA 1
ATOM 9618 C C . ALA B 1 274 ? 0.305 -24.656 -24.344 1 90.12 274 ALA B C 1
ATOM 9620 O O . ALA B 1 274 ? -0.817 -24.719 -24.844 1 90.12 274 ALA B O 1
ATOM 9621 N N . MET B 1 275 ? 0.6 -23.844 -23.406 1 89.12 275 MET B N 1
ATOM 9622 C CA . MET B 1 275 ? -0.431 -22.984 -22.828 1 89.12 275 MET B CA 1
ATOM 9623 C C . MET B 1 275 ? -0.919 -21.953 -23.828 1 89.12 275 MET B C 1
ATOM 9625 O O . MET B 1 275 ? -2.105 -21.625 -23.859 1 89.12 275 MET B O 1
ATOM 9629 N N . ILE B 1 276 ? 0.019 -21.469 -24.641 1 90.38 276 ILE B N 1
ATOM 9630 C CA . ILE B 1 276 ? -0.352 -20.484 -25.656 1 90.38 276 ILE B CA 1
ATOM 9631 C C . ILE B 1 276 ? -1.29 -21.141 -26.672 1 90.38 276 ILE B C 1
ATOM 9633 O O . ILE B 1 276 ? -2.281 -20.531 -27.078 1 90.38 276 ILE B O 1
ATOM 9637 N N . LEU B 1 277 ? -0.988 -22.328 -27.047 1 92.81 277 LEU B N 1
ATOM 9638 C CA . LEU B 1 277 ? -1.835 -23.047 -28 1 92.81 277 LEU B CA 1
ATOM 9639 C C . LEU B 1 277 ? -3.209 -23.328 -27.391 1 92.81 277 LEU B C 1
ATOM 9641 O O . LEU B 1 277 ? -4.227 -23.203 -28.078 1 92.81 277 LEU B O 1
ATOM 9645 N N . LEU B 1 278 ? -3.258 -23.641 -26.094 1 91.31 278 LEU B N 1
ATOM 9646 C CA . LEU B 1 278 ? -4.496 -24.016 -25.406 1 91.31 278 LEU B CA 1
ATOM 9647 C C . LEU B 1 278 ? -5.391 -22.797 -25.203 1 91.31 278 LEU B C 1
ATOM 9649 O O . LEU B 1 278 ? -6.609 -22.938 -25.047 1 91.31 278 LEU B O 1
ATOM 9653 N N . LYS B 1 279 ? -4.844 -21.688 -25.188 1 88.25 279 LYS B N 1
ATOM 9654 C CA . LYS B 1 279 ? -5.633 -20.469 -24.984 1 88.25 279 LYS B CA 1
ATOM 9655 C C . LYS B 1 279 ? -6.43 -20.109 -26.234 1 88.25 279 LYS B C 1
ATOM 9657 O O . LYS B 1 279 ? -7.426 -19.391 -26.156 1 88.25 279 LYS B O 1
ATOM 9662 N N . ASP B 1 280 ? -5.957 -20.641 -27.359 1 88.56 280 ASP B N 1
ATOM 9663 C CA . ASP B 1 280 ? -6.664 -20.406 -28.609 1 88.56 280 ASP B CA 1
ATOM 9664 C C . ASP B 1 280 ? -7.836 -21.375 -28.766 1 88.56 280 ASP B C 1
ATOM 9666 O O . ASP B 1 280 ? -7.66 -22.516 -29.219 1 88.56 280 ASP B O 1
ATOM 9670 N N . GLU B 1 281 ? -9.062 -21 -28.516 1 87.75 281 GLU B N 1
ATOM 9671 C CA . GLU B 1 281 ? -10.25 -21.844 -28.516 1 87.75 281 GLU B CA 1
ATOM 9672 C C . GLU B 1 281 ? -10.586 -22.328 -29.922 1 87.75 281 GLU B C 1
ATOM 9674 O O . GLU B 1 281 ? -11.031 -23.469 -30.109 1 87.75 281 GLU B O 1
ATOM 9679 N N . GLU B 1 282 ? -10.375 -21.469 -30.891 1 87.81 282 GLU B N 1
ATOM 9680 C CA . GLU B 1 282 ? -10.68 -21.844 -32.281 1 87.81 282 GLU B CA 1
ATOM 9681 C C . GLU B 1 282 ? -9.766 -22.969 -32.75 1 87.81 282 GLU B C 1
ATOM 9683 O O . GLU B 1 282 ? -10.211 -23.875 -33.469 1 87.81 282 GLU B O 1
ATOM 9688 N N . LEU B 1 283 ? -8.523 -22.906 -32.375 1 89.62 283 LEU B N 1
ATOM 9689 C CA . LEU B 1 283 ? -7.574 -23.938 -32.75 1 89.62 283 LEU B CA 1
ATOM 9690 C C . LEU B 1 283 ? -7.953 -25.281 -32.125 1 89.62 283 LEU B C 1
ATOM 9692 O O . LEU B 1 283 ? -7.887 -26.312 -32.781 1 89.62 283 LEU B O 1
ATOM 9696 N N . ILE B 1 284 ? -8.375 -25.266 -30.906 1 90.94 284 ILE B N 1
ATOM 9697 C CA . ILE B 1 284 ? -8.703 -26.5 -30.203 1 90.94 284 ILE B CA 1
ATOM 9698 C C . ILE B 1 284 ? -9.953 -27.141 -30.812 1 90.94 284 ILE B C 1
ATOM 9700 O O . ILE B 1 284 ? -10.023 -28.359 -30.969 1 90.94 284 ILE B O 1
ATOM 9704 N N . CYS B 1 285 ? -10.859 -26.25 -31.219 1 90.19 285 CYS B N 1
ATOM 9705 C CA . CYS B 1 285 ? -12.055 -26.75 -31.891 1 90.19 285 CYS B CA 1
ATOM 9706 C C . CYS B 1 285 ? -11.703 -27.406 -33.219 1 90.19 285 CYS B C 1
ATOM 9708 O O . CYS B 1 285 ? -12.227 -28.469 -33.562 1 90.19 285 CYS B O 1
ATOM 9710 N N . LYS B 1 286 ? -10.812 -26.797 -33.875 1 90.75 286 LYS B N 1
ATOM 9711 C CA . LYS B 1 286 ? -10.383 -27.328 -35.156 1 90.75 286 LYS B CA 1
ATOM 9712 C C . LYS B 1 286 ? -9.664 -28.672 -35 1 90.75 286 LYS B C 1
ATOM 9714 O O . LYS B 1 286 ? -9.828 -29.578 -35.812 1 90.75 286 LYS B O 1
ATOM 9719 N N . VAL B 1 287 ? -8.844 -28.781 -33.969 1 91.31 287 VAL B N 1
ATOM 9720 C CA . VAL B 1 287 ? -8.148 -30.031 -33.688 1 91.31 287 VAL B CA 1
ATOM 9721 C C . VAL B 1 287 ? -9.156 -31.141 -33.438 1 91.31 287 VAL B C 1
ATOM 9723 O O . VAL B 1 287 ? -9.008 -32.25 -33.938 1 91.31 287 VAL B O 1
ATOM 9726 N N . GLY B 1 288 ? -10.164 -30.828 -32.688 1 90.81 288 GLY B N 1
ATOM 9727 C CA . GLY B 1 288 ? -11.227 -31.797 -32.438 1 90.81 288 GLY B CA 1
ATOM 9728 C C . GLY B 1 288 ? -11.93 -32.25 -33.688 1 90.81 288 GLY B C 1
ATOM 9729 O O . GLY B 1 288 ? -12.227 -33.438 -33.875 1 90.81 288 GLY B O 1
ATOM 9730 N N . ASP B 1 289 ? -12.094 -31.312 -34.562 1 91.19 289 ASP B N 1
ATOM 9731 C CA . ASP B 1 289 ? -12.742 -31.609 -35.844 1 91.19 289 ASP B CA 1
ATOM 9732 C C . ASP B 1 289 ? -11.844 -32.469 -36.719 1 91.19 289 ASP B C 1
ATOM 9734 O O . ASP B 1 289 ? -12.312 -33.406 -37.375 1 91.19 289 ASP B O 1
ATOM 9738 N N . LEU B 1 290 ? -10.57 -32.219 -36.688 1 93 290 LEU B N 1
ATOM 9739 C CA . LEU B 1 290 ? -9.617 -32.906 -37.531 1 93 290 LEU B CA 1
ATOM 9740 C C . LEU B 1 290 ? -9.414 -34.344 -37.062 1 93 290 LEU B C 1
ATOM 9742 O O . LEU B 1 290 ? -8.898 -35.188 -37.812 1 93 290 LEU B O 1
ATOM 9746 N N . MET B 1 291 ? -9.781 -34.656 -35.875 1 93.62 291 MET B N 1
ATOM 9747 C CA . MET B 1 291 ? -9.695 -36.031 -35.344 1 93.62 291 MET B CA 1
ATOM 9748 C C . MET B 1 291 ? -10.867 -36.875 -35.844 1 93.62 291 MET B C 1
ATOM 9750 O O . MET B 1 291 ? -10.867 -38.094 -35.688 1 93.62 291 MET B O 1
ATOM 9754 N N . GLY B 1 292 ? -11.844 -36.281 -36.5 1 90 292 GLY B N 1
ATOM 9755 C CA . GLY B 1 292 ? -13.062 -36.938 -36.906 1 90 292 GLY B CA 1
ATOM 9756 C C . GLY B 1 292 ? -12.867 -37.875 -38.094 1 90 292 GLY B C 1
ATOM 9757 O O . GLY B 1 292 ? -11.883 -37.75 -38.844 1 90 292 GLY B O 1
ATOM 9758 N N . ARG B 1 293 ? -13.773 -38.75 -38.375 1 89.88 293 ARG B N 1
ATOM 9759 C CA . ARG B 1 293 ? -13.719 -39.781 -39.375 1 89.88 293 ARG B CA 1
ATOM 9760 C C . ARG B 1 293 ? -13.734 -39.219 -40.781 1 89.88 293 ARG B C 1
ATOM 9762 O O . ARG B 1 293 ? -13.281 -39.875 -41.75 1 89.88 293 ARG B O 1
ATOM 9769 N N . SER B 1 294 ? -14.141 -38 -40.969 1 89.19 294 SER B N 1
ATOM 9770 C CA . SER B 1 294 ? -14.266 -37.406 -42.281 1 89.19 294 SER B CA 1
ATOM 9771 C C . SER B 1 294 ? -12.914 -36.938 -42.812 1 89.19 294 SER B C 1
ATOM 9773 O O . SER B 1 294 ? -12.781 -36.656 -44.031 1 89.19 294 SER B O 1
ATOM 9775 N N . HIS B 1 295 ? -11.828 -37 -42.125 1 91.31 295 HIS B N 1
ATOM 9776 C CA . HIS B 1 295 ? -10.523 -36.5 -42.531 1 91.31 295 HIS B CA 1
ATOM 9777 C C . HIS B 1 295 ? -9.555 -37.656 -42.812 1 91.31 295 HIS B C 1
ATOM 9779 O O . HIS B 1 295 ? -9.75 -38.75 -42.312 1 91.31 295 HIS B O 1
ATOM 9785 N N . PRO B 1 296 ? -8.516 -37.344 -43.531 1 90.56 296 PRO B N 1
ATOM 9786 C CA . PRO B 1 296 ? -7.543 -38.375 -43.844 1 90.56 296 PRO B CA 1
ATOM 9787 C C . PRO B 1 296 ? -6.832 -38.938 -42.625 1 90.56 296 PRO B C 1
ATOM 9789 O O . PRO B 1 296 ? -6.695 -38.219 -41.625 1 90.56 296 PRO B O 1
ATOM 9792 N N . ILE B 1 297 ? -6.359 -40.188 -42.625 1 93 297 ILE B N 1
ATOM 9793 C CA . ILE B 1 297 ? -5.766 -40.906 -41.531 1 93 297 ILE B CA 1
ATOM 9794 C C . ILE B 1 297 ? -4.523 -40.156 -41.031 1 93 297 ILE B C 1
ATOM 9796 O O . ILE B 1 297 ? -4.277 -40.062 -39.812 1 93 297 ILE B O 1
ATOM 9800 N N . VAL B 1 298 ? -3.771 -39.562 -41.969 1 91.88 298 VAL B N 1
ATOM 9801 C CA . VAL B 1 298 ? -2.527 -38.906 -41.594 1 91.88 298 VAL B CA 1
ATOM 9802 C C . VAL B 1 298 ? -2.832 -37.688 -40.75 1 91.88 298 VAL B C 1
ATOM 9804 O O . VAL B 1 298 ? -2.143 -37.406 -39.75 1 91.88 298 VAL B O 1
ATOM 9807 N N . THR B 1 299 ? -3.883 -36.969 -41.125 1 93.19 299 THR B N 1
ATOM 9808 C CA . THR B 1 299 ? -4.262 -35.781 -40.375 1 93.19 299 THR B CA 1
ATOM 9809 C C . THR B 1 299 ? -4.809 -36.156 -39 1 93.19 299 THR B C 1
ATOM 9811 O O . THR B 1 299 ? -4.527 -35.469 -38.031 1 93.19 299 THR B O 1
ATOM 9814 N N . ARG B 1 300 ? -5.5 -37.219 -38.938 1 94.81 300 ARG B N 1
ATOM 9815 C CA . ARG B 1 300 ? -6.062 -37.688 -37.656 1 94.81 300 ARG B CA 1
ATOM 9816 C C . ARG B 1 300 ? -4.961 -38.094 -36.688 1 94.81 300 ARG B C 1
ATOM 9818 O O . ARG B 1 300 ? -5.016 -37.781 -35.5 1 94.81 300 ARG B O 1
ATOM 9825 N N . ILE B 1 301 ? -4.012 -38.75 -37.25 1 93.56 301 ILE B N 1
ATOM 9826 C CA . ILE B 1 301 ? -2.895 -39.219 -36.438 1 93.56 301 ILE B CA 1
ATOM 9827 C C . ILE B 1 301 ? -2.148 -38.031 -35.844 1 93.56 301 ILE B C 1
ATOM 9829 O O . ILE B 1 301 ? -1.83 -38 -34.656 1 93.56 301 ILE B O 1
ATOM 9833 N N . GLU B 1 302 ? -1.906 -37.031 -36.688 1 93.81 302 GLU B N 1
ATOM 9834 C CA . GLU B 1 302 ? -1.172 -35.875 -36.219 1 93.81 302 GLU B CA 1
ATOM 9835 C C . GLU B 1 302 ? -1.987 -35.094 -35.188 1 93.81 302 GLU B C 1
ATOM 9837 O O . GLU B 1 302 ? -1.43 -34.5 -34.25 1 93.81 302 GLU B O 1
ATOM 9842 N N . ALA B 1 303 ? -3.287 -35.031 -35.406 1 94.88 303 ALA B N 1
ATOM 9843 C CA . ALA B 1 303 ? -4.148 -34.375 -34.406 1 94.88 303 ALA B CA 1
ATOM 9844 C C . ALA B 1 303 ? -4.113 -35.094 -33.062 1 94.88 303 ALA B C 1
ATOM 9846 O O . ALA B 1 303 ? -4.059 -34.469 -32.031 1 94.88 303 ALA B O 1
ATOM 9847 N N . LEU B 1 304 ? -4.113 -36.375 -33.094 1 94.31 304 LEU B N 1
ATOM 9848 C CA . LEU B 1 304 ? -4.043 -37.188 -31.875 1 94.31 304 LEU B CA 1
ATOM 9849 C C . LEU B 1 304 ? -2.697 -37 -31.172 1 94.31 304 LEU B C 1
ATOM 9851 O O . LEU B 1 304 ? -2.639 -36.875 -29.953 1 94.31 304 LEU B O 1
ATOM 9855 N N . LYS B 1 305 ? -1.657 -36.969 -31.938 1 91.44 305 LYS B N 1
ATOM 9856 C CA . LYS B 1 305 ? -0.331 -36.75 -31.375 1 91.44 305 LYS B CA 1
ATOM 9857 C C . LYS B 1 305 ? -0.237 -35.406 -30.672 1 91.44 305 LYS B C 1
ATOM 9859 O O . LYS B 1 305 ? 0.372 -35.281 -29.609 1 91.44 305 LYS B O 1
ATOM 9864 N N . LEU B 1 306 ? -0.815 -34.406 -31.297 1 93.12 306 LEU B N 1
ATOM 9865 C CA . LEU B 1 306 ? -0.841 -33.094 -30.656 1 93.12 306 LEU B CA 1
ATOM 9866 C C . LEU B 1 306 ? -1.593 -33.156 -29.328 1 93.12 306 LEU B C 1
ATOM 9868 O O . LEU B 1 306 ? -1.135 -32.594 -28.328 1 93.12 306 LEU B O 1
ATOM 9872 N N . CYS B 1 307 ? -2.662 -33.844 -29.312 1 92.25 307 CYS B N 1
ATOM 9873 C CA . CYS B 1 307 ? -3.439 -33.969 -28.078 1 92.25 307 CYS B CA 1
ATOM 9874 C C . CYS B 1 307 ? -2.635 -34.688 -27 1 92.25 307 CYS B C 1
ATOM 9876 O O . CYS B 1 307 ? -2.723 -34.344 -25.828 1 92.25 307 CYS B O 1
ATOM 9878 N N . GLN B 1 308 ? -1.87 -35.656 -27.438 1 89.75 308 GLN B N 1
ATOM 9879 C CA . GLN B 1 308 ? -1.041 -36.375 -26.5 1 89.75 308 GLN B CA 1
ATOM 9880 C C . GLN B 1 308 ? -0.051 -35.469 -25.797 1 89.75 308 GLN B C 1
ATOM 9882 O O . GLN B 1 308 ? 0.101 -35.531 -24.578 1 89.75 308 GLN B O 1
ATOM 9887 N N . VAL B 1 309 ? 0.571 -34.625 -26.516 1 88 309 VAL B N 1
ATOM 9888 C CA . VAL B 1 309 ? 1.574 -33.719 -25.969 1 88 309 VAL B CA 1
ATOM 9889 C C . VAL B 1 309 ? 0.9 -32.688 -25.047 1 88 309 VAL B C 1
ATOM 9891 O O . VAL B 1 309 ? 1.453 -32.312 -24.016 1 88 309 VAL B O 1
ATOM 9894 N N . LEU B 1 310 ? -0.286 -32.312 -25.406 1 88.69 310 LEU B N 1
ATOM 9895 C CA . LEU B 1 310 ? -1.003 -31.312 -24.609 1 88.69 310 LEU B CA 1
ATOM 9896 C C . LEU B 1 310 ? -1.493 -31.922 -23.297 1 88.69 310 LEU B C 1
ATOM 9898 O O . LEU B 1 310 ? -1.606 -31.234 -22.297 1 88.69 310 LEU B O 1
ATOM 9902 N N . LEU B 1 311 ? -1.718 -33.188 -23.25 1 87.69 311 LEU B N 1
ATOM 9903 C CA . LEU B 1 311 ? -2.273 -33.875 -22.094 1 87.69 311 LEU B CA 1
ATOM 9904 C C . LEU B 1 311 ? -1.162 -34.344 -21.156 1 87.69 311 LEU B C 1
ATOM 9906 O O . LEU B 1 311 ? -1.433 -35 -20.141 1 87.69 311 LEU B O 1
ATOM 9910 N N . ARG B 1 312 ? 0.022 -34.094 -21.391 1 81.25 312 ARG B N 1
ATOM 9911 C CA . ARG B 1 312 ? 1.149 -34.562 -20.594 1 81.25 312 ARG B CA 1
ATOM 9912 C C . ARG B 1 312 ? 1.146 -33.906 -19.219 1 81.25 312 ARG B C 1
ATOM 9914 O O . ARG B 1 312 ? 1.607 -34.5 -18.234 1 81.25 312 ARG B O 1
ATOM 9921 N N . SER B 1 313 ? 0.62 -32.719 -19.156 1 80.75 313 SER B N 1
ATOM 9922 C CA . SER B 1 313 ? 0.609 -32 -17.891 1 80.75 313 SER B CA 1
ATOM 9923 C C . SER B 1 313 ? -0.812 -31.828 -17.359 1 80.75 313 SER B C 1
ATOM 9925 O O . SER B 1 313 ? -1.772 -31.844 -18.125 1 80.75 313 SER B O 1
ATOM 9927 N N . SER B 1 314 ? -0.853 -31.672 -16.016 1 81.31 314 SER B N 1
ATOM 9928 C CA . SER B 1 314 ? -2.158 -31.484 -15.391 1 81.31 314 SER B CA 1
ATOM 9929 C C . SER B 1 314 ? -2.807 -30.188 -15.828 1 81.31 314 SER B C 1
ATOM 9931 O O . SER B 1 314 ? -4.027 -30.109 -15.992 1 81.31 314 SER B O 1
ATOM 9933 N N . ARG B 1 315 ? -2.039 -29.203 -16.031 1 80.06 315 ARG B N 1
ATOM 9934 C CA . ARG B 1 315 ? -2.574 -27.922 -16.469 1 80.06 315 ARG B CA 1
ATOM 9935 C C . ARG B 1 315 ? -3.154 -28.031 -17.875 1 80.06 315 ARG B C 1
ATOM 9937 O O . ARG B 1 315 ? -4.207 -27.453 -18.172 1 80.06 315 ARG B O 1
ATOM 9944 N N . GLY B 1 316 ? -2.357 -28.719 -18.688 1 83.94 316 GLY B N 1
ATOM 9945 C CA . GLY B 1 316 ? -2.854 -28.938 -20.047 1 83.94 316 GLY B CA 1
ATOM 9946 C C . GLY B 1 316 ? -4.156 -29.719 -20.078 1 83.94 316 GLY B C 1
ATOM 9947 O O . GLY B 1 316 ? -5.066 -29.375 -20.828 1 83.94 316 GLY B O 1
ATOM 9948 N N . TYR B 1 317 ? -4.234 -30.656 -19.203 1 86.62 317 TYR B N 1
ATOM 9949 C CA . TYR B 1 317 ? -5.449 -31.453 -19.094 1 86.62 317 TYR B CA 1
ATOM 9950 C C . TYR B 1 317 ? -6.637 -30.594 -18.688 1 86.62 317 TYR B C 1
ATOM 9952 O O . TYR B 1 317 ? -7.695 -30.641 -19.312 1 86.62 317 TYR B O 1
ATOM 9960 N N . ASN B 1 318 ? -6.488 -29.781 -17.656 1 84.62 318 ASN B N 1
ATOM 9961 C CA . ASN B 1 318 ? -7.578 -28.969 -17.125 1 84.62 318 ASN B CA 1
ATOM 9962 C C . ASN B 1 318 ? -8.117 -28 -18.172 1 84.62 318 ASN B C 1
ATOM 9964 O O . ASN B 1 318 ? -9.328 -27.828 -18.297 1 84.62 318 ASN B O 1
ATOM 9968 N N . GLN B 1 319 ? -7.199 -27.516 -18.938 1 85.62 319 GLN B N 1
ATOM 9969 C CA . GLN B 1 319 ? -7.621 -26.531 -19.922 1 85.62 319 GLN B CA 1
ATOM 9970 C C . GLN B 1 319 ? -8.273 -27.203 -21.125 1 85.62 319 GLN B C 1
ATOM 9972 O O . GLN B 1 319 ? -9.266 -26.703 -21.672 1 85.62 319 GLN B O 1
ATOM 9977 N N . LEU B 1 320 ? -7.707 -28.328 -21.547 1 88.5 320 LEU B N 1
ATOM 9978 C CA . LEU B 1 320 ? -8.203 -29.031 -22.719 1 88.5 320 LEU B CA 1
ATOM 9979 C C . LEU B 1 320 ? -9.531 -29.703 -22.438 1 88.5 320 LEU B C 1
ATOM 9981 O O . LEU B 1 320 ? -10.453 -29.641 -23.266 1 88.5 320 LEU B O 1
ATOM 9985 N N . MET B 1 321 ? -9.711 -30.344 -21.234 1 86.88 321 MET B N 1
ATOM 9986 C CA . MET B 1 321 ? -10.867 -31.188 -20.938 1 86.88 321 MET B CA 1
ATOM 9987 C C . MET B 1 321 ? -11.945 -30.391 -20.219 1 86.88 321 MET B C 1
ATOM 9989 O O . MET B 1 321 ? -13.031 -30.906 -19.938 1 86.88 321 MET B O 1
ATOM 9993 N N . ALA B 1 322 ? -11.711 -29.172 -19.859 1 80.5 322 ALA B N 1
ATOM 9994 C CA . ALA B 1 322 ? -12.727 -28.359 -19.203 1 80.5 322 ALA B CA 1
ATOM 9995 C C . ALA B 1 322 ? -13.875 -28.016 -20.156 1 80.5 322 ALA B C 1
ATOM 9997 O O . ALA B 1 322 ? -15.047 -28.219 -19.828 1 80.5 322 ALA B O 1
ATOM 9998 N N . SER B 1 323 ? -13.586 -27.547 -21.391 1 80.31 323 SER B N 1
ATOM 9999 C CA . SER B 1 323 ? -14.664 -27.047 -22.25 1 80.31 323 SER B CA 1
ATOM 10000 C C . SER B 1 323 ? -14.758 -27.859 -23.531 1 80.31 323 SER B C 1
ATOM 10002 O O . SER B 1 323 ? -15.781 -27.812 -24.219 1 80.31 323 SER B O 1
ATOM 10004 N N . HIS B 1 324 ? -13.82 -28.688 -23.922 1 86.12 324 HIS B N 1
ATOM 10005 C CA . HIS B 1 324 ? -13.828 -29.281 -25.25 1 86.12 324 HIS B CA 1
ATOM 10006 C C . HIS B 1 324 ? -13.602 -30.781 -25.188 1 86.12 324 HIS B C 1
ATOM 10008 O O . HIS B 1 324 ? -13.023 -31.375 -26.109 1 86.12 324 HIS B O 1
ATOM 10014 N N . TYR B 1 325 ? -14.086 -31.406 -24.141 1 90.06 325 TYR B N 1
ATOM 10015 C CA . TYR B 1 325 ? -13.734 -32.812 -24 1 90.06 325 TYR B CA 1
ATOM 10016 C C . TYR B 1 325 ? -14.602 -33.688 -24.906 1 90.06 325 TYR B C 1
ATOM 10018 O O . TYR B 1 325 ? -14.164 -34.75 -25.344 1 90.06 325 TYR B O 1
ATOM 10026 N N . GLN B 1 326 ? -15.805 -33.312 -25.359 1 90.75 326 GLN B N 1
ATOM 10027 C CA . GLN B 1 326 ? -16.734 -34.188 -26.078 1 90.75 326 GLN B CA 1
ATOM 10028 C C . GLN B 1 326 ? -16.219 -34.5 -27.469 1 90.75 326 GLN B C 1
ATOM 10030 O O . GLN B 1 326 ? -16.047 -35.688 -27.812 1 90.75 326 GLN B O 1
ATOM 10035 N N . PRO B 1 327 ? -15.797 -33.469 -28.219 1 92.19 327 PRO B N 1
ATOM 10036 C CA . PRO B 1 327 ? -15.273 -33.812 -29.547 1 92.19 327 PRO B CA 1
ATOM 10037 C C . PRO B 1 327 ? -13.961 -34.562 -29.484 1 92.19 327 PRO B C 1
ATOM 10039 O O . PRO B 1 327 ? -13.695 -35.406 -30.359 1 92.19 327 PRO B O 1
ATOM 10042 N N . ILE B 1 328 ? -13.156 -34.344 -28.547 1 93.5 328 ILE B N 1
ATOM 10043 C CA . ILE B 1 328 ? -11.867 -35 -28.406 1 93.5 328 ILE B CA 1
ATOM 10044 C C . ILE B 1 328 ? -12.078 -36.5 -28.078 1 93.5 328 ILE B C 1
ATOM 10046 O O . ILE B 1 328 ? -11.453 -37.375 -28.672 1 93.5 328 ILE B O 1
ATOM 10050 N N . VAL B 1 329 ? -13.016 -36.75 -27.156 1 95.44 329 VAL B N 1
ATOM 10051 C CA . VAL B 1 329 ? -13.297 -38.125 -26.766 1 95.44 329 VAL B CA 1
ATOM 10052 C C . VAL B 1 329 ? -13.891 -38.875 -27.953 1 95.44 329 VAL B C 1
ATOM 10054 O O . VAL B 1 329 ? -13.516 -40.031 -28.203 1 95.44 329 VAL B O 1
ATOM 10057 N N . GLN B 1 330 ? -14.75 -38.219 -28.688 1 94.44 330 GLN B N 1
ATOM 10058 C CA . GLN B 1 330 ? -15.328 -38.844 -29.875 1 94.44 330 GLN B CA 1
ATOM 10059 C C . GLN B 1 330 ? -14.258 -39.156 -30.906 1 94.44 330 GLN B C 1
ATOM 10061 O O . GLN B 1 330 ? -14.281 -40.219 -31.531 1 94.44 330 GLN B O 1
ATOM 10066 N N . GLY B 1 331 ? -13.367 -38.188 -31.047 1 94.56 331 GLY B N 1
ATOM 10067 C CA . GLY B 1 331 ? -12.266 -38.438 -31.969 1 94.56 331 GLY B CA 1
ATOM 10068 C C . GLY B 1 331 ? -11.375 -39.594 -31.562 1 94.56 331 GLY B C 1
ATOM 10069 O O . GLY B 1 331 ? -10.922 -40.375 -32.406 1 94.56 331 GLY B O 1
ATOM 10070 N N . ILE B 1 332 ? -11.125 -39.781 -30.297 1 95.81 332 ILE B N 1
ATOM 10071 C CA . ILE B 1 332 ? -10.312 -40.875 -29.766 1 95.81 332 ILE B CA 1
ATOM 10072 C C . ILE B 1 332 ? -11.016 -42.219 -30.016 1 95.81 332 ILE B C 1
ATOM 10074 O O . ILE B 1 332 ? -10.398 -43.156 -30.516 1 95.81 332 ILE B O 1
ATOM 10078 N N . ILE B 1 333 ? -12.336 -42.25 -29.719 1 95.56 333 ILE B N 1
ATOM 10079 C CA . ILE B 1 333 ? -13.102 -43.469 -29.859 1 95.56 333 ILE B CA 1
ATOM 10080 C C . ILE B 1 333 ? -13.18 -43.875 -31.344 1 95.56 333 ILE B C 1
ATOM 10082 O O . ILE B 1 333 ? -13.039 -45.031 -31.688 1 95.56 333 ILE B O 1
ATOM 10086 N N . ASP B 1 334 ? -13.336 -42.875 -32.156 1 95.12 334 ASP B N 1
ATOM 10087 C CA . ASP B 1 334 ? -13.367 -43.125 -33.594 1 95.12 334 ASP B CA 1
ATOM 10088 C C . ASP B 1 334 ? -12.047 -43.719 -34.062 1 95.12 334 ASP B C 1
ATOM 10090 O O . ASP B 1 334 ? -12.039 -44.656 -34.906 1 95.12 334 ASP B O 1
ATOM 10094 N N . ALA B 1 335 ? -10.961 -43.219 -33.594 1 95.38 335 ALA B N 1
ATOM 10095 C CA . ALA B 1 335 ? -9.641 -43.719 -33.969 1 95.38 335 ALA B CA 1
ATOM 10096 C C . ALA B 1 335 ? -9.422 -45.156 -33.5 1 95.38 335 ALA B C 1
ATOM 10098 O O . ALA B 1 335 ? -8.898 -46 -34.219 1 95.38 335 ALA B O 1
ATOM 10099 N N . MET B 1 336 ? -9.852 -45.438 -32.312 1 94.19 336 MET B N 1
ATOM 10100 C CA . MET B 1 336 ? -9.664 -46.781 -31.703 1 94.19 336 MET B CA 1
ATOM 10101 C C . MET B 1 336 ? -10.57 -47.812 -32.375 1 94.19 336 MET B C 1
ATOM 10103 O O . MET B 1 336 ? -10.273 -49 -32.375 1 94.19 336 MET B O 1
ATOM 10107 N N . SER B 1 337 ? -11.711 -47.344 -33 1 92.69 337 SER B N 1
ATOM 10108 C CA . SER B 1 337 ? -12.703 -48.25 -33.562 1 92.69 337 SER B CA 1
ATOM 10109 C C . SER B 1 337 ? -12.289 -48.688 -34.969 1 92.69 337 SER B C 1
ATOM 10111 O O . SER B 1 337 ? -12.828 -49.688 -35.5 1 92.69 337 SER B O 1
ATOM 10113 N N . GLU B 1 338 ? -11.32 -48.031 -35.531 1 90.69 338 GLU B N 1
ATOM 10114 C CA . GLU B 1 338 ? -10.859 -48.406 -36.844 1 90.69 338 GLU B CA 1
ATOM 10115 C C . GLU B 1 338 ? -9.75 -49.469 -36.781 1 90.69 338 GLU B C 1
ATOM 10117 O O . GLU B 1 338 ? -8.594 -49.188 -37.094 1 90.69 338 GLU B O 1
ATOM 10122 N N . ILE B 1 339 ? -10.031 -50.719 -36.594 1 84.56 339 ILE B N 1
ATOM 10123 C CA . ILE B 1 339 ? -9.148 -51.812 -36.25 1 84.56 339 ILE B CA 1
ATOM 10124 C C . ILE B 1 339 ? -8.219 -52.156 -37.406 1 84.56 339 ILE B C 1
ATOM 10126 O O . ILE B 1 339 ? -7.102 -52.625 -37.219 1 84.56 339 ILE B O 1
ATOM 10130 N N . ASP B 1 340 ? -8.641 -51.719 -38.656 1 83.81 340 ASP B N 1
ATOM 10131 C CA . ASP B 1 340 ? -7.84 -52.062 -39.844 1 83.81 340 ASP B CA 1
ATOM 10132 C C . ASP B 1 340 ? -6.613 -51.156 -39.938 1 83.81 340 ASP B C 1
ATOM 10134 O O . ASP B 1 340 ? -5.648 -51.5 -40.625 1 83.81 340 ASP B O 1
ATOM 10138 N N . GLU B 1 341 ? -6.668 -50.062 -39.312 1 88.38 341 GLU B N 1
ATOM 10139 C CA . GLU B 1 341 ? -5.555 -49.125 -39.344 1 88.38 341 GLU B CA 1
ATOM 10140 C C . GLU B 1 341 ? -4.746 -49.188 -38.062 1 88.38 341 GLU B C 1
ATOM 10142 O O . GLU B 1 341 ? -5.062 -48.5 -37.062 1 88.38 341 GLU B O 1
ATOM 10147 N N . SER B 1 342 ? -3.75 -50 -37.969 1 85.69 342 SER B N 1
ATOM 10148 C CA . SER B 1 342 ? -3.006 -50.312 -36.75 1 85.69 342 SER B CA 1
ATOM 10149 C C . SER B 1 342 ? -2.389 -49.062 -36.125 1 85.69 342 SER B C 1
ATOM 10151 O O . SER B 1 342 ? -2.434 -48.875 -34.906 1 85.69 342 SER B O 1
ATOM 10153 N N . LEU B 1 343 ? -1.794 -48.188 -37 1 88 343 LEU B N 1
ATOM 10154 C CA . LEU B 1 343 ? -1.14 -47 -36.5 1 88 343 LEU B CA 1
ATOM 10155 C C . LEU B 1 343 ? -2.156 -46.031 -35.875 1 88 343 LEU B C 1
ATOM 10157 O O . LEU B 1 343 ? -1.896 -45.438 -34.812 1 88 343 LEU B O 1
ATOM 10161 N N . LEU B 1 344 ? -3.336 -45.906 -36.531 1 92.75 344 LEU B N 1
ATOM 10162 C CA . LEU B 1 344 ? -4.387 -45.031 -36 1 92.75 344 LEU B CA 1
ATOM 10163 C C . LEU B 1 344 ? -4.926 -45.562 -34.688 1 92.75 344 LEU B C 1
ATOM 10165 O O . LEU B 1 344 ? -5.137 -44.781 -33.75 1 92.75 344 LEU B O 1
ATOM 10169 N N . VAL B 1 345 ? -5.055 -46.844 -34.562 1 92 345 VAL B N 1
ATOM 10170 C CA . VAL B 1 345 ? -5.566 -47.438 -33.344 1 92 345 VAL B CA 1
ATOM 10171 C C . VAL B 1 345 ? -4.555 -47.281 -32.219 1 92 345 VAL B C 1
ATOM 10173 O O . VAL B 1 345 ? -4.934 -46.938 -31.078 1 92 345 VAL B O 1
ATOM 10176 N N . THR B 1 346 ? -3.295 -47.438 -32.5 1 89.31 346 THR B N 1
ATOM 10177 C CA . THR B 1 346 ? -2.262 -47.281 -31.5 1 89.31 346 THR B CA 1
ATOM 10178 C C . THR B 1 346 ? -2.246 -45.844 -30.953 1 89.31 346 THR B C 1
ATOM 10180 O O . THR B 1 346 ? -2.184 -45.656 -29.734 1 89.31 346 THR B O 1
ATOM 10183 N N . GLU B 1 347 ? -2.324 -44.875 -31.891 1 91.62 347 GLU B N 1
ATOM 10184 C CA . GLU B 1 347 ? -2.32 -43.5 -31.453 1 91.62 347 GLU B CA 1
ATOM 10185 C C . GLU B 1 347 ? -3.602 -43.156 -30.703 1 91.62 347 GLU B C 1
ATOM 10187 O O . GLU B 1 347 ? -3.582 -42.344 -29.766 1 91.62 347 GLU B O 1
ATOM 10192 N N . GLY B 1 348 ? -4.676 -43.719 -31.125 1 92.94 348 GLY B N 1
ATOM 10193 C CA . GLY B 1 348 ? -5.914 -43.562 -30.391 1 92.94 348 GLY B CA 1
ATOM 10194 C C . GLY B 1 348 ? -5.844 -44.094 -28.969 1 92.94 348 GLY B C 1
ATOM 10195 O O . GLY B 1 348 ? -6.285 -43.438 -28.031 1 92.94 348 GLY B O 1
ATOM 10196 N N . CYS B 1 349 ? -5.246 -45.25 -28.766 1 92.5 349 CYS B N 1
ATOM 10197 C CA . CYS B 1 349 ? -5.102 -45.844 -27.438 1 92.5 349 CYS B CA 1
ATOM 10198 C C . CYS B 1 349 ? -4.164 -45.031 -26.562 1 92.5 349 CYS B C 1
ATOM 10200 O O . CYS B 1 349 ? -4.43 -44.844 -25.375 1 92.5 349 CYS B O 1
ATOM 10202 N N . ARG B 1 350 ? -3.135 -44.562 -27.172 1 90.44 350 ARG B N 1
ATOM 10203 C CA . ARG B 1 350 ? -2.189 -43.719 -26.422 1 90.44 350 ARG B CA 1
ATOM 10204 C C . ARG B 1 350 ? -2.857 -42.469 -25.906 1 90.44 350 ARG B C 1
ATOM 10206 O O . ARG B 1 350 ? -2.648 -42.062 -24.75 1 90.44 350 ARG B O 1
ATOM 10213 N N . THR B 1 351 ? -3.607 -41.844 -26.75 1 93.31 351 THR B N 1
ATOM 10214 C CA . THR B 1 351 ? -4.293 -40.625 -26.359 1 93.31 351 THR B CA 1
ATOM 10215 C C . THR B 1 351 ? -5.336 -40.906 -25.281 1 93.31 351 THR B C 1
ATOM 10217 O O . THR B 1 351 ? -5.496 -40.125 -24.344 1 93.31 351 THR B O 1
ATOM 10220 N N . ALA B 1 352 ? -6.031 -42 -25.453 1 94.5 352 ALA B N 1
ATOM 10221 C CA . ALA B 1 352 ? -7.012 -42.406 -24.438 1 94.5 352 ALA B CA 1
ATOM 10222 C C . ALA B 1 352 ? -6.348 -42.625 -23.094 1 94.5 352 ALA B C 1
ATOM 10224 O O . ALA B 1 352 ? -6.863 -42.219 -22.047 1 94.5 352 ALA B O 1
ATOM 10225 N N . LEU B 1 353 ? -5.223 -43.281 -23.125 1 91.56 353 LEU B N 1
ATOM 10226 C CA . LEU B 1 353 ? -4.48 -43.594 -21.906 1 91.56 353 LEU B CA 1
ATOM 10227 C C . LEU B 1 353 ? -4.121 -42.281 -21.172 1 91.56 353 LEU B C 1
ATOM 10229 O O . LEU B 1 353 ? -4.309 -42.188 -19.969 1 91.56 353 LEU B O 1
ATOM 10233 N N . LEU B 1 354 ? -3.68 -41.312 -21.859 1 89 354 LEU B N 1
ATOM 10234 C CA . LEU B 1 354 ? -3.262 -40.062 -21.266 1 89 354 LEU B CA 1
ATOM 10235 C C . LEU B 1 354 ? -4.469 -39.25 -20.766 1 89 354 LEU B C 1
ATOM 10237 O O . LEU B 1 354 ? -4.406 -38.625 -19.719 1 89 354 LEU B O 1
ATOM 10241 N N . ALA B 1 355 ? -5.531 -39.312 -21.5 1 91.5 355 ALA B N 1
ATOM 10242 C CA . ALA B 1 355 ? -6.727 -38.562 -21.125 1 91.5 355 ALA B CA 1
ATOM 10243 C C . ALA B 1 355 ? -7.379 -39.156 -19.875 1 91.5 355 ALA B C 1
ATOM 10245 O O . ALA B 1 355 ? -7.895 -38.406 -19.031 1 91.5 355 ALA B O 1
ATOM 10246 N N . LEU B 1 356 ? -7.34 -40.438 -19.766 1 92.88 356 LEU B N 1
ATOM 10247 C CA . LEU B 1 356 ? -8.078 -41.125 -18.703 1 92.88 356 LEU B CA 1
ATOM 10248 C C . LEU B 1 356 ? -7.273 -41.156 -17.406 1 92.88 356 LEU B C 1
ATOM 10250 O O . LEU B 1 356 ? -7.789 -41.562 -16.375 1 92.88 356 LEU B O 1
ATOM 10254 N N . ARG B 1 357 ? -6.035 -40.781 -17.453 1 87.56 357 ARG B N 1
ATOM 10255 C CA . ARG B 1 357 ? -5.203 -40.75 -16.25 1 87.56 357 ARG B CA 1
ATOM 10256 C C . ARG B 1 357 ? -5.793 -39.812 -15.211 1 87.56 357 ARG B C 1
ATOM 10258 O O . ARG B 1 357 ? -5.641 -40.031 -14.008 1 87.56 357 ARG B O 1
ATOM 10265 N N . TYR B 1 358 ? -6.469 -38.844 -15.664 1 86.5 358 TYR B N 1
ATOM 10266 C CA . TYR B 1 358 ? -6.98 -37.812 -14.773 1 86.5 358 TYR B CA 1
ATOM 10267 C C . TYR B 1 358 ? -8.469 -38 -14.523 1 86.5 358 TYR B C 1
ATOM 10269 O O . TYR B 1 358 ? -9.188 -38.5 -15.375 1 86.5 358 TYR B O 1
ATOM 10277 N N . TYR B 1 359 ? -8.789 -37.562 -13.367 1 86.88 359 TYR B N 1
ATOM 10278 C CA . TYR B 1 359 ? -10.211 -37.625 -13.039 1 86.88 359 TYR B CA 1
ATOM 10279 C C . TYR B 1 359 ? -10.984 -36.5 -13.695 1 86.88 359 TYR B C 1
ATOM 10281 O O . TYR B 1 359 ? -10.43 -35.406 -13.922 1 86.88 359 TYR B O 1
ATOM 10289 N N . GLY B 1 360 ? -12.352 -36.781 -14.148 1 85.12 360 GLY B N 1
ATOM 10290 C CA . GLY B 1 360 ? -13.156 -35.719 -14.719 1 85.12 360 GLY B CA 1
ATOM 10291 C C . GLY B 1 360 ? -14.43 -36.219 -15.375 1 85.12 360 GLY B C 1
ATOM 10292 O O . GLY B 1 360 ? -14.672 -37.406 -15.422 1 85.12 360 GLY B O 1
ATOM 10293 N N . ASN B 1 361 ? -15.117 -35.375 -15.938 1 86.44 361 ASN B N 1
ATOM 10294 C CA . ASN B 1 361 ? -16.406 -35.688 -16.547 1 86.44 361 ASN B CA 1
ATOM 10295 C C . ASN B 1 361 ? -16.25 -36.438 -17.859 1 86.44 361 ASN B C 1
ATOM 10297 O O . ASN B 1 361 ? -17.188 -37.031 -18.359 1 86.44 361 ASN B O 1
ATOM 10301 N N . HIS B 1 362 ? -15.062 -36.375 -18.422 1 91.19 362 HIS B N 1
ATOM 10302 C CA . HIS B 1 362 ? -14.836 -37 -19.719 1 91.19 362 HIS B CA 1
ATOM 10303 C C . HIS B 1 362 ? -14.961 -38.5 -19.625 1 91.19 362 HIS B C 1
ATOM 10305 O O . HIS B 1 362 ? -15.18 -39.188 -20.625 1 91.19 362 HIS B O 1
ATOM 10311 N N . HIS B 1 363 ? -14.812 -39.062 -18.422 1 91.69 363 HIS B N 1
ATOM 10312 C CA . HIS B 1 363 ? -14.992 -40.5 -18.25 1 91.69 363 HIS B CA 1
ATOM 10313 C C . HIS B 1 363 ? -16.406 -40.938 -18.594 1 91.69 363 HIS B C 1
ATOM 10315 O O . HIS B 1 363 ? -16.609 -41.969 -19.234 1 91.69 363 HIS B O 1
ATOM 10321 N N . ARG B 1 364 ? -17.359 -40.062 -18.156 1 90 364 ARG B N 1
ATOM 10322 C CA . ARG B 1 364 ? -18.75 -40.344 -18.5 1 90 364 ARG B CA 1
ATOM 10323 C C . ARG B 1 364 ? -18.938 -40.375 -20.016 1 90 364 ARG B C 1
ATOM 10325 O O . ARG B 1 364 ? -19.688 -41.219 -20.531 1 90 364 ARG B O 1
ATOM 10332 N N . CYS B 1 365 ? -18.281 -39.531 -20.734 1 90.94 365 CYS B N 1
ATOM 10333 C CA . CYS B 1 365 ? -18.375 -39.438 -22.188 1 90.94 365 CYS B CA 1
ATOM 10334 C C . CYS B 1 365 ? -17.781 -40.688 -22.844 1 90.94 365 CYS B C 1
ATOM 10336 O O . CYS B 1 365 ? -18.312 -41.188 -23.828 1 90.94 365 CYS B O 1
ATOM 10338 N N . PHE B 1 366 ? -16.703 -41.281 -22.344 1 93.62 366 PHE B N 1
ATOM 10339 C CA . PHE B 1 366 ? -16.125 -42.531 -22.859 1 93.62 366 PHE B CA 1
ATOM 10340 C C . PHE B 1 366 ? -17.094 -43.688 -22.734 1 93.62 366 PHE B C 1
ATOM 10342 O O . PHE B 1 366 ? -17.266 -44.469 -23.672 1 93.62 366 PHE B O 1
ATOM 10349 N N . TRP B 1 367 ? -17.734 -43.75 -21.578 1 90.88 367 TRP B N 1
ATOM 10350 C CA . TRP B 1 367 ? -18.688 -44.844 -21.344 1 90.88 367 TRP B CA 1
ATOM 10351 C C . TRP B 1 367 ? -19.922 -44.688 -22.234 1 90.88 367 TRP B C 1
ATOM 10353 O O . TRP B 1 367 ? -20.453 -45.688 -22.75 1 90.88 367 TRP B O 1
ATOM 10363 N N . SER B 1 368 ? -20.391 -43.406 -22.422 1 89.75 368 SER B N 1
ATOM 10364 C CA . SER B 1 368 ? -21.562 -43.156 -23.25 1 89.75 368 SER B CA 1
ATOM 10365 C C . SER B 1 368 ? -21.297 -43.531 -24.703 1 89.75 368 SER B C 1
ATOM 10367 O O . SER B 1 368 ? -22.234 -43.844 -25.453 1 89.75 368 SER B O 1
ATOM 10369 N N . ASN B 1 369 ? -20.031 -43.594 -25.141 1 90.31 369 ASN B N 1
ATOM 10370 C CA . ASN B 1 369 ? -19.656 -43.938 -26.5 1 90.31 369 ASN B CA 1
ATOM 10371 C C . ASN B 1 369 ? -19.203 -45.406 -26.609 1 90.31 369 ASN B C 1
ATOM 10373 O O . ASN B 1 369 ? -18.438 -45.75 -27.516 1 90.31 369 ASN B O 1
ATOM 10377 N N . SER B 1 370 ? -19.547 -46.25 -25.641 1 89.06 370 SER B N 1
ATOM 10378 C CA . SER B 1 370 ? -19.359 -47.719 -25.641 1 89.06 370 SER B CA 1
ATOM 10379 C C . SER B 1 370 ? -17.875 -48.062 -25.75 1 89.06 370 SER B C 1
ATOM 10381 O O . SER B 1 370 ? -17.484 -48.875 -26.594 1 89.06 370 SER B O 1
ATOM 10383 N N . ILE B 1 371 ? -17.078 -47.5 -24.922 1 92.62 371 ILE B N 1
ATOM 10384 C CA . ILE B 1 371 ? -15.641 -47.75 -24.922 1 92.62 371 ILE B CA 1
ATOM 10385 C C . ILE B 1 371 ? -15.359 -49.219 -24.609 1 92.62 371 ILE B C 1
ATOM 10387 O O . ILE B 1 371 ? -14.359 -49.75 -25.094 1 92.62 371 ILE B O 1
ATOM 10391 N N . ASP B 1 372 ? -16.203 -49.875 -23.844 1 90.38 372 ASP B N 1
ATOM 10392 C CA . ASP B 1 372 ? -16.016 -51.281 -23.516 1 90.38 372 ASP B CA 1
ATOM 10393 C C . ASP B 1 372 ? -16.094 -52.156 -24.781 1 90.38 372 ASP B C 1
ATOM 10395 O O . ASP B 1 372 ? -15.297 -53.062 -24.969 1 90.38 372 ASP B O 1
ATOM 10399 N N . GLU B 1 373 ? -17 -51.812 -25.609 1 89.88 373 GLU B N 1
ATOM 10400 C CA . GLU B 1 373 ? -17.125 -52.531 -26.875 1 89.88 373 GLU B CA 1
ATOM 10401 C C . GLU B 1 373 ? -15.883 -52.312 -27.75 1 89.88 373 GLU B C 1
ATOM 10403 O O . GLU B 1 373 ? -15.391 -53.281 -28.359 1 89.88 373 GLU B O 1
ATOM 10408 N N . VAL B 1 374 ? -15.406 -51.125 -27.781 1 91.56 374 VAL B N 1
ATOM 10409 C CA . VAL B 1 374 ? -14.242 -50.781 -28.594 1 91.56 374 VAL B CA 1
ATOM 10410 C C . VAL B 1 374 ? -13.016 -51.531 -28.094 1 91.56 374 VAL B C 1
ATOM 10412 O O . VAL B 1 374 ? -12.258 -52.094 -28.891 1 91.56 374 VAL B O 1
ATOM 10415 N N . LEU B 1 375 ? -12.82 -51.562 -26.766 1 92.38 375 LEU B N 1
ATOM 10416 C CA . LEU B 1 375 ? -11.68 -52.281 -26.172 1 92.38 375 LEU B CA 1
ATOM 10417 C C . LEU B 1 375 ? -11.758 -53.75 -26.453 1 92.38 375 LEU B C 1
ATOM 10419 O O . LEU B 1 375 ? -10.742 -54.406 -26.75 1 92.38 375 LEU B O 1
ATOM 10423 N N . TYR B 1 376 ? -12.992 -54.281 -26.406 1 88.88 376 TYR B N 1
ATOM 10424 C CA . TYR B 1 376 ? -13.188 -55.688 -26.672 1 88.88 376 TYR B CA 1
ATOM 10425 C C . TYR B 1 376 ? -12.828 -56.031 -28.125 1 88.88 376 TYR B C 1
ATOM 10427 O O . TYR B 1 376 ? -12.164 -57.031 -28.391 1 88.88 376 TYR B O 1
ATOM 10435 N N . LYS B 1 377 ? -13.234 -55.219 -29.031 1 86.62 377 LYS B N 1
ATOM 10436 C CA . LYS B 1 377 ? -12.969 -55.406 -30.453 1 86.62 377 LYS B CA 1
ATOM 10437 C C . LYS B 1 377 ? -11.477 -55.344 -30.75 1 86.62 377 LYS B C 1
ATOM 10439 O O . LYS B 1 377 ? -10.977 -56.062 -31.625 1 86.62 377 LYS B O 1
ATOM 10444 N N . ILE B 1 378 ? -10.75 -54.469 -30.047 1 88.25 378 ILE B N 1
ATOM 10445 C CA . ILE B 1 378 ? -9.312 -54.344 -30.25 1 88.25 378 ILE B CA 1
ATOM 10446 C C . ILE B 1 378 ? -8.602 -55.625 -29.812 1 88.25 378 ILE B C 1
ATOM 10448 O O . ILE B 1 378 ? -7.652 -56.062 -30.469 1 88.25 378 ILE B O 1
ATOM 10452 N N . LEU B 1 379 ? -9.055 -56.219 -28.703 1 85.12 379 LEU B N 1
ATOM 10453 C CA . LEU B 1 379 ? -8.438 -57.438 -28.188 1 85.12 379 LEU B CA 1
ATOM 10454 C C . LEU B 1 379 ? -8.805 -58.625 -29.047 1 85.12 379 LEU B C 1
ATOM 10456 O O . LEU B 1 379 ? -7.965 -59.5 -29.328 1 85.12 379 LEU B O 1
ATOM 10460 N N . ALA B 1 380 ? -10.156 -58.719 -29.5 1 79.94 380 ALA B N 1
ATOM 10461 C CA . ALA B 1 380 ? -10.672 -59.844 -30.25 1 79.94 380 ALA B CA 1
ATOM 10462 C C . ALA B 1 380 ? -10.188 -59.812 -31.703 1 79.94 380 ALA B C 1
ATOM 10464 O O . ALA B 1 380 ? -10.047 -60.875 -32.344 1 79.94 380 ALA B O 1
ATOM 10465 N N . GLY B 1 381 ? -9.664 -58.719 -32.188 1 69.81 381 GLY B N 1
ATOM 10466 C CA . GLY B 1 381 ? -9.273 -58.625 -33.594 1 69.81 381 GLY B CA 1
ATOM 10467 C C . GLY B 1 381 ? -10.422 -58.875 -34.562 1 69.81 381 GLY B C 1
ATOM 10468 O O . GLY B 1 381 ? -11.57 -58.562 -34.25 1 69.81 381 GLY B O 1
ATOM 10469 N N . HIS B 1 382 ? -10.305 -59.25 -35.812 1 58.94 382 HIS B N 1
ATOM 10470 C CA . HIS B 1 382 ? -11.281 -59.531 -36.844 1 58.94 382 HIS B CA 1
ATOM 10471 C C . HIS B 1 382 ? -12.086 -60.781 -36.531 1 58.94 382 HIS B C 1
ATOM 10473 O O . HIS B 1 382 ? -12.992 -61.156 -37.312 1 58.94 382 HIS B O 1
ATOM 10479 N N . CYS B 1 383 ? -11.695 -61.5 -35.531 1 50.09 383 CYS B N 1
ATOM 10480 C CA . CYS B 1 383 ? -12.352 -62.812 -35.438 1 50.09 383 CYS B CA 1
ATOM 10481 C C . CYS B 1 383 ? -13.758 -62.656 -34.844 1 50.09 383 CYS B C 1
ATOM 10483 O O . CYS B 1 383 ? -14.391 -63.656 -34.5 1 50.09 383 CYS B O 1
ATOM 10485 N N . SER B 1 384 ? -14.281 -61.5 -34.438 1 49.53 384 SER B N 1
ATOM 10486 C CA . SER B 1 384 ? -15.422 -61.594 -33.5 1 49.53 384 SER B CA 1
ATOM 10487 C C . SER B 1 384 ? -16.703 -61.906 -34.25 1 49.53 384 SER B C 1
ATOM 10489 O O . SER B 1 384 ? -17.203 -61.125 -35.031 1 49.53 384 SER B O 1
ATOM 10491 N N . SER B 1 385 ? -16.906 -63.156 -34.625 1 44.62 385 SER B N 1
ATOM 10492 C CA . SER B 1 385 ? -18.312 -63.469 -34.875 1 44.62 385 SER B CA 1
ATOM 10493 C C . SER B 1 385 ? -19.172 -63.125 -33.656 1 44.62 385 SER B C 1
ATOM 10495 O O . SER B 1 385 ? -18.719 -63.219 -32.531 1 44.62 385 SER B O 1
ATOM 10497 N N . GLU B 1 386 ? -20.219 -62.312 -33.75 1 45.38 386 GLU B N 1
ATOM 10498 C CA . GLU B 1 386 ? -21.203 -61.781 -32.812 1 45.38 386 GLU B CA 1
ATOM 10499 C C . GLU B 1 386 ? -21.516 -62.75 -31.688 1 45.38 386 GLU B C 1
ATOM 10501 O O . GLU B 1 386 ? -21.859 -62.375 -30.578 1 45.38 386 GLU B O 1
ATOM 10506 N N . HIS B 1 387 ? -21.812 -64.062 -31.938 1 41.97 387 HIS B N 1
ATOM 10507 C CA . HIS B 1 387 ? -22.578 -64.938 -31.078 1 41.97 387 HIS B CA 1
ATOM 10508 C C . HIS B 1 387 ? -21.781 -65.375 -29.859 1 41.97 387 HIS B C 1
ATOM 10510 O O . HIS B 1 387 ? -22.312 -66.062 -28.953 1 41.97 387 HIS B O 1
ATOM 10516 N N . GLN B 1 388 ? -20.453 -65.562 -29.797 1 42.69 388 GLN B N 1
ATOM 10517 C CA . GLN B 1 388 ? -19.797 -66.375 -28.75 1 42.69 388 GLN B CA 1
ATOM 10518 C C . GLN B 1 388 ? -19.359 -65.438 -27.578 1 42.69 388 GLN B C 1
ATOM 10520 O O . GLN B 1 388 ? -18.188 -65.438 -27.219 1 42.69 388 GLN B O 1
ATOM 10525 N N . THR B 1 389 ? -20 -64.5 -27.125 1 45.81 389 THR B N 1
ATOM 10526 C CA . THR B 1 389 ? -19.672 -63.5 -26.109 1 45.81 389 THR B CA 1
ATOM 10527 C C . THR B 1 389 ? -19.594 -64.125 -24.734 1 45.81 389 THR B C 1
ATOM 10529 O O . THR B 1 389 ? -19.109 -63.531 -23.781 1 45.81 389 THR B O 1
ATOM 10532 N N . HIS B 1 390 ? -20.375 -65.25 -24.422 1 43.06 390 HIS B N 1
ATOM 10533 C CA . HIS B 1 390 ? -20.594 -65.562 -23.016 1 43.06 390 HIS B CA 1
ATOM 10534 C C . HIS B 1 390 ? -19.266 -65.938 -22.328 1 43.06 390 HIS B C 1
ATOM 10536 O O . HIS B 1 390 ? -19.016 -65.5 -21.188 1 43.06 390 HIS B O 1
ATOM 10542 N N . GLN B 1 391 ? -18.625 -67.312 -22.453 1 44.5 391 GLN B N 1
ATOM 10543 C CA . GLN B 1 391 ? -17.641 -67.938 -21.594 1 44.5 391 GLN B CA 1
ATOM 10544 C C . GLN B 1 391 ? -16.234 -67.75 -22.125 1 44.5 391 GLN B C 1
ATOM 10546 O O . GLN B 1 391 ? -15.555 -68.688 -22.516 1 44.5 391 GLN B O 1
ATOM 10551 N N . MET B 1 392 ? -15.82 -66.625 -22.672 1 45.03 392 MET B N 1
ATOM 10552 C CA . MET B 1 392 ? -14.523 -66.562 -23.344 1 45.03 392 MET B CA 1
ATOM 10553 C C . MET B 1 392 ? -13.383 -66.562 -22.344 1 45.03 392 MET B C 1
ATOM 10555 O O . MET B 1 392 ? -13.359 -65.688 -21.422 1 45.03 392 MET B O 1
ATOM 10559 N N . ARG B 1 393 ? -12.711 -67.625 -22.078 1 48.22 393 ARG B N 1
ATOM 10560 C CA . ARG B 1 393 ? -11.477 -67.75 -21.312 1 48.22 393 ARG B CA 1
ATOM 10561 C C . ARG B 1 393 ? -10.305 -67.062 -22 1 48.22 393 ARG B C 1
ATOM 10563 O O . ARG B 1 393 ? -10.367 -66.812 -23.203 1 48.22 393 ARG B O 1
ATOM 10570 N N . HIS B 1 394 ? -9.336 -66.688 -21.266 1 46.56 394 HIS B N 1
ATOM 10571 C CA . HIS B 1 394 ? -8.109 -66 -21.672 1 46.56 394 HIS B CA 1
ATOM 10572 C C . HIS B 1 394 ? -7.602 -66.562 -23 1 46.56 394 HIS B C 1
ATOM 10574 O O . HIS B 1 394 ? -7.219 -65.812 -23.891 1 46.56 394 HIS B O 1
ATOM 10580 N N . GLY B 1 395 ? -7.555 -67.938 -23.219 1 44.88 395 GLY B N 1
ATOM 10581 C CA . GLY B 1 395 ? -6.938 -68.562 -24.359 1 44.88 395 GLY B CA 1
ATOM 10582 C C . GLY B 1 395 ? -7.688 -68.312 -25.656 1 44.88 395 GLY B C 1
ATOM 10583 O O . GLY B 1 395 ? -7.109 -68.438 -26.75 1 44.88 395 GLY B O 1
ATOM 10584 N N . ASP B 1 396 ? -8.945 -68.125 -25.656 1 48.53 396 ASP B N 1
ATOM 10585 C CA . ASP B 1 396 ? -9.75 -68.062 -26.875 1 48.53 396 ASP B CA 1
ATOM 10586 C C . ASP B 1 396 ? -9.688 -66.688 -27.531 1 48.53 396 ASP B C 1
ATOM 10588 O O . ASP B 1 396 ? -9.883 -66.562 -28.75 1 48.53 396 ASP B O 1
ATOM 10592 N N . LEU B 1 397 ? -9.742 -65.688 -26.688 1 47.72 397 LEU B N 1
ATOM 10593 C CA . LEU B 1 397 ? -9.664 -64.375 -27.266 1 47.72 397 LEU B CA 1
ATOM 10594 C C . LEU B 1 397 ? -8.336 -64.125 -27.969 1 47.72 397 LEU B C 1
ATOM 10596 O O . LEU B 1 397 ? -8.195 -63.219 -28.781 1 47.72 397 LEU B O 1
ATOM 10600 N N . PHE B 1 398 ? -7.223 -64.75 -27.453 1 46.34 398 PHE B N 1
ATOM 10601 C CA . PHE B 1 398 ? -5.895 -64.438 -27.969 1 46.34 398 PHE B CA 1
ATOM 10602 C C . PHE B 1 398 ? -5.59 -65.25 -29.219 1 46.34 398 PHE B C 1
ATOM 10604 O O . PHE B 1 398 ? -5.234 -66.438 -29.141 1 46.34 398 PHE B O 1
ATOM 10611 N N . ASN B 1 399 ? -6.336 -65.188 -30.234 1 41.31 399 ASN B N 1
ATOM 10612 C CA . ASN B 1 399 ? -5.871 -65.812 -31.453 1 41.31 399 ASN B CA 1
ATOM 10613 C C . ASN B 1 399 ? -4.418 -65.5 -31.766 1 41.31 399 ASN B C 1
ATOM 10615 O O . ASN B 1 399 ? -3.977 -64.375 -31.516 1 41.31 399 ASN B O 1
ATOM 10619 N N . LYS B 1 400 ? -3.453 -66.562 -31.891 1 39.72 400 LYS B N 1
ATOM 10620 C CA . LYS B 1 400 ? -2.016 -66.75 -32.094 1 39.72 400 LYS B CA 1
ATOM 10621 C C . LYS B 1 400 ? -1.466 -65.688 -33.031 1 39.72 400 LYS B C 1
ATOM 10623 O O . LYS B 1 400 ? -0.302 -65.25 -32.938 1 39.72 400 LYS B O 1
ATOM 10628 N N . ASP B 1 401 ? -2.068 -65.5 -34.312 1 37.56 401 ASP B N 1
ATOM 10629 C CA . ASP B 1 401 ? -1.158 -65.062 -35.375 1 37.56 401 ASP B CA 1
ATOM 10630 C C . ASP B 1 401 ? -0.607 -63.688 -35.094 1 37.56 401 ASP B C 1
ATOM 10632 O O . ASP B 1 401 ? 0.332 -63.25 -35.75 1 37.56 401 ASP B O 1
ATOM 10636 N N . TYR B 1 402 ? -1.458 -62.531 -35 1 36.09 402 TYR B N 1
ATOM 10637 C CA . TYR B 1 402 ? -0.901 -61.281 -35.5 1 36.09 402 TYR B CA 1
ATOM 10638 C C . TYR B 1 402 ? 0.01 -60.656 -34.438 1 36.09 402 TYR B C 1
ATOM 10640 O O . TYR B 1 402 ? -0.414 -60.375 -33.312 1 36.09 402 TYR B O 1
ATOM 10648 N N . LYS B 1 403 ? 1.249 -60.75 -34.406 1 43.97 403 LYS B N 1
ATOM 10649 C CA . LYS B 1 403 ? 2.391 -60.094 -33.781 1 43.97 403 LYS B CA 1
ATOM 10650 C C . LYS B 1 403 ? 2.064 -58.656 -33.406 1 43.97 403 LYS B C 1
ATOM 10652 O O . LYS B 1 403 ? 2.443 -58.188 -32.344 1 43.97 403 LYS B O 1
ATOM 10657 N N . ASP B 1 404 ? 1.533 -57.969 -34.438 1 45.38 404 ASP B N 1
ATOM 10658 C CA . ASP B 1 404 ? 1.387 -56.531 -34.344 1 45.38 404 ASP B CA 1
ATOM 10659 C C . ASP B 1 404 ? 0.316 -56.156 -33.312 1 45.38 404 ASP B C 1
ATOM 10661 O O . ASP B 1 404 ? 0.351 -55.094 -32.719 1 45.38 404 ASP B O 1
ATOM 10665 N N . ILE B 1 405 ? -0.74 -57.031 -33.062 1 46.88 405 ILE B N 1
ATOM 10666 C CA . ILE B 1 405 ? -1.854 -56.781 -32.156 1 46.88 405 ILE B CA 1
ATOM 10667 C C . ILE B 1 405 ? -1.387 -56.969 -30.719 1 46.88 405 ILE B C 1
ATOM 10669 O O . ILE B 1 405 ? -1.973 -56.375 -29.797 1 46.88 405 ILE B O 1
ATOM 10673 N N . MET B 1 406 ? -0.468 -57.844 -30.469 1 51.81 406 MET B N 1
ATOM 10674 C CA . MET B 1 406 ? 0.077 -58.125 -29.141 1 51.81 406 MET B CA 1
ATOM 10675 C C . MET B 1 406 ? 0.596 -56.844 -28.484 1 51.81 406 MET B C 1
ATOM 10677 O O . MET B 1 406 ? 0.536 -56.719 -27.266 1 51.81 406 MET B O 1
ATOM 10681 N N . ASN B 1 407 ? 0.965 -55.938 -29.391 1 68.12 407 ASN B N 1
ATOM 10682 C CA . ASN B 1 407 ? 1.602 -54.719 -28.859 1 68.12 407 ASN B CA 1
ATOM 10683 C C . ASN B 1 407 ? 0.573 -53.75 -28.297 1 68.12 407 ASN B C 1
ATOM 10685 O O . ASN B 1 407 ? 0.934 -52.75 -27.656 1 68.12 407 ASN B O 1
ATOM 10689 N N . MET B 1 408 ? -0.796 -54.188 -28.391 1 81.62 408 MET B N 1
ATOM 10690 C CA . MET B 1 408 ? -1.823 -53.25 -27.969 1 81.62 408 MET B CA 1
ATOM 10691 C C . MET B 1 408 ? -2.449 -53.656 -26.641 1 81.62 408 MET B C 1
ATOM 10693 O O . MET B 1 408 ? -3.16 -52.875 -26.016 1 81.62 408 MET B O 1
ATOM 10697 N N . HIS B 1 409 ? -2.158 -54.906 -26.188 1 83.69 409 HIS B N 1
ATOM 10698 C CA . HIS B 1 409 ? -2.814 -55.438 -25 1 83.69 409 HIS B CA 1
ATOM 10699 C C . HIS B 1 409 ? -2.531 -54.594 -23.781 1 83.69 409 HIS B C 1
ATOM 10701 O O . HIS B 1 409 ? -3.451 -54.219 -23.047 1 83.69 409 HIS B O 1
ATOM 10707 N N . PRO B 1 410 ? -1.276 -54.219 -23.672 1 86.69 410 PRO B N 1
ATOM 10708 C CA . PRO B 1 410 ? -0.998 -53.406 -22.484 1 86.69 410 PRO B CA 1
ATOM 10709 C C . PRO B 1 410 ? -1.788 -52.094 -22.453 1 86.69 410 PRO B C 1
ATOM 10711 O O . PRO B 1 410 ? -2.189 -51.625 -21.391 1 86.69 410 PRO B O 1
ATOM 10714 N N . TYR B 1 411 ? -2.057 -51.531 -23.641 1 89.94 411 TYR B N 1
ATOM 10715 C CA . TYR B 1 411 ? -2.842 -50.312 -23.703 1 89.94 411 TYR B CA 1
ATOM 10716 C C . TYR B 1 411 ? -4.277 -50.562 -23.25 1 89.94 411 TYR B C 1
ATOM 10718 O O . TYR B 1 411 ? -4.848 -49.75 -22.5 1 89.94 411 TYR B O 1
ATOM 10726 N N . VAL B 1 412 ? -4.812 -51.656 -23.734 1 91.44 412 VAL B N 1
ATOM 10727 C CA . VAL B 1 412 ? -6.207 -51.969 -23.453 1 91.44 412 VAL B CA 1
ATOM 10728 C C . VAL B 1 412 ? -6.398 -52.156 -21.953 1 91.44 412 VAL B C 1
ATOM 10730 O O . VAL B 1 412 ? -7.344 -51.625 -21.375 1 91.44 412 VAL B O 1
ATOM 10733 N N . TRP B 1 413 ? -5.473 -52.812 -21.328 1 92.31 413 TRP B N 1
ATOM 10734 C CA . TRP B 1 413 ? -5.602 -53.094 -19.906 1 92.31 413 TRP B CA 1
ATOM 10735 C C . TRP B 1 413 ? -5.441 -51.812 -19.094 1 92.31 413 TRP B C 1
ATOM 10737 O O . TRP B 1 413 ? -6.203 -51.562 -18.156 1 92.31 413 TRP B O 1
ATOM 10747 N N . ASP B 1 414 ? -4.465 -51 -19.422 1 92.44 414 ASP B N 1
ATOM 10748 C CA . ASP B 1 414 ? -4.277 -49.75 -18.703 1 92.44 414 ASP B CA 1
ATOM 10749 C C . ASP B 1 414 ? -5.504 -48.844 -18.844 1 92.44 414 ASP B C 1
ATOM 10751 O O . ASP B 1 414 ? -5.918 -48.188 -17.891 1 92.44 414 ASP B O 1
ATOM 10755 N N . ILE B 1 415 ? -6.016 -48.812 -20.062 1 95.31 415 ILE B N 1
ATOM 10756 C CA . ILE B 1 415 ? -7.195 -47.969 -20.312 1 95.31 415 ILE B CA 1
ATOM 10757 C C . ILE B 1 415 ? -8.367 -48.5 -19.484 1 95.31 415 ILE B C 1
ATOM 10759 O O . ILE B 1 415 ? -9.078 -47.719 -18.844 1 95.31 415 ILE B O 1
ATOM 10763 N N . LEU B 1 416 ? -8.523 -49.812 -19.5 1 94.88 416 LEU B N 1
ATOM 10764 C CA . LEU B 1 416 ? -9.594 -50.406 -18.719 1 94.88 416 LEU B CA 1
ATOM 10765 C C . LEU B 1 416 ? -9.414 -50.094 -17.234 1 94.88 416 LEU B C 1
ATOM 10767 O O . LEU B 1 416 ? -10.391 -49.812 -16.531 1 94.88 416 LEU B O 1
ATOM 10771 N N . GLY B 1 417 ? -8.203 -50.188 -16.734 1 95.06 417 GLY B N 1
ATOM 10772 C CA . GLY B 1 417 ? -7.926 -49.844 -15.344 1 95.06 417 GLY B CA 1
ATOM 10773 C C . GLY B 1 417 ? -8.328 -48.438 -14.984 1 95.06 417 GLY B C 1
ATOM 10774 O O . GLY B 1 417 ? -8.992 -48.188 -13.969 1 95.06 417 GLY B O 1
ATOM 10775 N N . TYR B 1 418 ? -7.941 -47.5 -15.82 1 94.25 418 TYR B N 1
ATOM 10776 C CA . TYR B 1 418 ? -8.242 -46.094 -15.555 1 94.25 418 TYR B CA 1
ATOM 10777 C C . TYR B 1 418 ? -9.742 -45.812 -15.648 1 94.25 418 TYR B C 1
ATOM 10779 O O . TYR B 1 418 ? -10.289 -45.031 -14.875 1 94.25 418 TYR B O 1
ATOM 10787 N N . LEU B 1 419 ? -10.391 -46.438 -16.594 1 94.38 419 LEU B N 1
ATOM 10788 C CA . LEU B 1 419 ? -11.844 -46.312 -16.703 1 94.38 419 LEU B CA 1
ATOM 10789 C C . LEU B 1 419 ? -12.539 -46.844 -15.453 1 94.38 419 LEU B C 1
ATOM 10791 O O . LEU B 1 419 ? -13.5 -46.219 -14.977 1 94.38 419 LEU B O 1
ATOM 10795 N N . ALA B 1 420 ? -12 -47.906 -14.914 1 94.69 420 ALA B N 1
ATOM 10796 C CA . ALA B 1 420 ? -12.617 -48.531 -13.758 1 94.69 420 ALA B CA 1
ATOM 10797 C C . ALA B 1 420 ? -12.391 -47.719 -12.492 1 94.69 420 ALA B C 1
ATOM 10799 O O . ALA B 1 420 ? -13.32 -47.531 -11.711 1 94.69 420 ALA B O 1
ATOM 10800 N N . VAL B 1 421 ? -11.18 -47.281 -12.289 1 94 421 VAL B N 1
ATOM 10801 C CA . VAL B 1 421 ? -10.828 -46.625 -11.023 1 94 421 VAL B CA 1
ATOM 10802 C C . VAL B 1 421 ? -11.555 -45.312 -10.891 1 94 421 VAL B C 1
ATOM 10804 O O . VAL B 1 421 ? -11.828 -44.844 -9.781 1 94 421 VAL B O 1
ATOM 10807 N N . HIS B 1 422 ? -11.891 -44.656 -12.016 1 92 422 HIS B N 1
ATOM 10808 C CA . HIS B 1 422 ? -12.578 -43.375 -11.969 1 92 422 HIS B CA 1
ATOM 10809 C C . HIS B 1 422 ? -14.062 -43.5 -12.273 1 92 422 HIS B C 1
ATOM 10811 O O . HIS B 1 422 ? -14.758 -42.531 -12.492 1 92 422 HIS B O 1
ATOM 10817 N N . CYS B 1 423 ? -14.555 -44.688 -12.273 1 91.81 423 CYS B N 1
ATOM 10818 C CA . CYS B 1 423 ? -15.945 -44.938 -12.633 1 91.81 423 CYS B CA 1
ATOM 10819 C C . CYS B 1 423 ? -16.859 -44.781 -11.422 1 91.81 423 CYS B C 1
ATOM 10821 O O . CYS B 1 423 ? -16.672 -45.469 -10.414 1 91.81 423 CYS B O 1
ATOM 10823 N N . ASN B 1 424 ? -17.766 -43.906 -11.547 1 87.19 424 ASN B N 1
ATOM 10824 C CA . ASN B 1 424 ? -18.812 -43.812 -10.523 1 87.19 424 ASN B CA 1
ATOM 10825 C C . ASN B 1 424 ? -20.016 -44.656 -10.867 1 87.19 424 ASN B C 1
ATOM 10827 O O . ASN B 1 424 ? -20.156 -45.125 -12 1 87.19 424 ASN B O 1
ATOM 10831 N N . ASN B 1 425 ? -20.891 -44.906 -9.945 1 84.31 425 ASN B N 1
ATOM 10832 C CA . ASN B 1 425 ? -22.047 -45.781 -10.141 1 84.31 425 ASN B CA 1
ATOM 10833 C C . ASN B 1 425 ? -23 -45.219 -11.203 1 84.31 425 ASN B C 1
ATOM 10835 O O . ASN B 1 425 ? -23.641 -46 -11.914 1 84.31 425 ASN B O 1
ATOM 10839 N N . GLU B 1 426 ? -22.953 -43.938 -11.484 1 81.44 426 GLU B N 1
ATOM 10840 C CA . GLU B 1 426 ? -23.891 -43.312 -12.406 1 81.44 426 GLU B CA 1
ATOM 10841 C C . GLU B 1 426 ? -23.406 -43.438 -13.852 1 81.44 426 GLU B C 1
ATOM 10843 O O . GLU B 1 426 ? -24.203 -43.312 -14.781 1 81.44 426 GLU B O 1
ATOM 10848 N N . TYR B 1 427 ? -22.188 -43.781 -14.062 1 78.5 427 TYR B N 1
ATOM 10849 C CA . TYR B 1 427 ? -21.625 -43.75 -15.406 1 78.5 427 TYR B CA 1
ATOM 10850 C C . TYR B 1 427 ? -22 -44.969 -16.203 1 78.5 427 TYR B C 1
ATOM 10852 O O . TYR B 1 427 ? -22.141 -44.906 -17.422 1 78.5 427 TYR B O 1
ATOM 10860 N N . LEU B 1 428 ? -22.203 -46.094 -15.555 1 79.25 428 LEU B N 1
ATOM 10861 C CA . LEU B 1 428 ? -22.469 -47.344 -16.266 1 79.25 428 LEU B CA 1
ATOM 10862 C C . LEU B 1 428 ? -23.906 -47.406 -16.75 1 79.25 428 LEU B C 1
ATOM 10864 O O . LEU B 1 428 ? -24.219 -48.156 -17.672 1 79.25 428 LEU B O 1
ATOM 10868 N N . SER B 1 429 ? -24.766 -46.594 -16.094 1 75.94 429 SER B N 1
ATOM 10869 C CA . SER B 1 429 ? -26.172 -46.594 -16.516 1 75.94 429 SER B CA 1
ATOM 10870 C C . SER B 1 429 ? -26.344 -45.906 -17.875 1 75.94 429 SER B C 1
ATOM 10872 O O . SER B 1 429 ? -27.328 -46.156 -18.578 1 75.94 429 SER B O 1
ATOM 10874 N N . VAL B 1 430 ? -25.375 -45.156 -18.375 1 70.19 430 VAL B N 1
ATOM 10875 C CA . VAL B 1 430 ? -25.484 -44.375 -19.609 1 70.19 430 VAL B CA 1
ATOM 10876 C C . VAL B 1 430 ? -25.109 -45.25 -20.797 1 70.19 430 VAL B C 1
ATOM 10878 O O . VAL B 1 430 ? -25.344 -44.875 -21.953 1 70.19 430 VAL B O 1
ATOM 10881 N N . ARG B 1 431 ? -24.672 -46.469 -20.562 1 69.69 431 ARG B N 1
ATOM 10882 C CA . ARG B 1 431 ? -24.234 -47.344 -21.656 1 69.69 431 ARG B CA 1
ATOM 10883 C C . ARG B 1 431 ? -25.422 -47.844 -22.469 1 69.69 431 ARG B C 1
ATOM 10885 O O . ARG B 1 431 ? -26.5 -48.125 -21.906 1 69.69 431 ARG B O 1
ATOM 10892 N N . LYS B 1 432 ? -25.438 -47.562 -23.844 1 61.03 432 LYS B N 1
ATOM 10893 C CA . LYS B 1 432 ? -26.516 -47.969 -24.734 1 61.03 432 LYS B CA 1
ATOM 10894 C C . LYS B 1 432 ? -26.766 -49.469 -24.641 1 61.03 432 LYS B C 1
ATOM 10896 O O . LYS B 1 432 ? -27.906 -49.938 -24.719 1 61.03 432 LYS B O 1
ATOM 10901 N N . ARG B 1 433 ? -25.703 -50.375 -24.953 1 57.84 433 ARG B N 1
ATOM 10902 C CA . ARG B 1 433 ? -25.891 -51.812 -25.172 1 57.84 433 ARG B CA 1
ATOM 10903 C C . ARG B 1 433 ? -25.531 -52.594 -23.922 1 57.84 433 ARG B C 1
ATOM 10905 O O . ARG B 1 433 ? -24.781 -52.125 -23.062 1 57.84 433 ARG B O 1
ATOM 10912 N N . LYS B 1 434 ? -25.984 -53.875 -23.797 1 57.19 434 LYS B N 1
ATOM 10913 C CA . LYS B 1 434 ? -26.031 -54.906 -22.781 1 57.19 434 LYS B CA 1
ATOM 10914 C C . LYS B 1 434 ? -24.641 -55.125 -22.156 1 57.19 434 LYS B C 1
ATOM 10916 O O . LYS B 1 434 ? -23.625 -55 -22.844 1 57.19 434 LYS B O 1
ATOM 10921 N N . ASN B 1 435 ? -24.344 -55.188 -20.797 1 62.06 435 ASN B N 1
ATOM 10922 C CA . ASN B 1 435 ? -23.328 -55.438 -19.766 1 62.06 435 ASN B CA 1
ATOM 10923 C C . ASN B 1 435 ? -22.422 -56.594 -20.156 1 62.06 435 ASN B C 1
ATOM 10925 O O . ASN B 1 435 ? -21.453 -56.875 -19.469 1 62.06 435 ASN B O 1
ATOM 10929 N N . SER B 1 436 ? -22.438 -57.062 -21.5 1 80 436 SER B N 1
ATOM 10930 C CA . SER B 1 436 ? -21.75 -58.312 -21.75 1 80 436 SER B CA 1
ATOM 10931 C C . SER B 1 436 ? -20.297 -58.094 -22.125 1 80 436 SER B C 1
ATOM 10933 O O . SER B 1 436 ? -19.422 -58.875 -21.688 1 80 436 SER B O 1
ATOM 10935 N N . PHE B 1 437 ? -19.922 -56.938 -22.797 1 86.06 437 PHE B N 1
ATOM 10936 C CA . PHE B 1 437 ? -18.531 -56.75 -23.203 1 86.06 437 PHE B CA 1
ATOM 10937 C C . PHE B 1 437 ? -17.656 -56.438 -22 1 86.06 437 PHE B C 1
ATOM 10939 O O . PHE B 1 437 ? -16.516 -56.906 -21.906 1 86.06 437 PHE B O 1
ATOM 10946 N N . LEU B 1 438 ? -18.172 -55.625 -21.078 1 90.06 438 LEU B N 1
ATOM 10947 C CA . LEU B 1 438 ? -17.406 -55.281 -19.891 1 90.06 438 LEU B CA 1
ATOM 10948 C C . LEU B 1 438 ? -17.125 -56.5 -19.031 1 90.06 438 LEU B C 1
ATOM 10950 O O . LEU B 1 438 ? -16.016 -56.656 -18.531 1 90.06 438 LEU B O 1
ATOM 10954 N N . GLN B 1 439 ? -18.078 -57.375 -18.938 1 89.56 439 GLN B N 1
ATOM 10955 C CA . GLN B 1 439 ? -17.906 -58.625 -18.172 1 89.56 439 GLN B CA 1
ATOM 10956 C C . GLN B 1 439 ? -16.828 -59.5 -18.797 1 89.56 439 GLN B C 1
ATOM 10958 O O . GLN B 1 439 ? -16.031 -60.125 -18.078 1 89.56 439 GLN B O 1
ATOM 10963 N N . ALA B 1 440 ? -16.906 -59.531 -20.125 1 88.12 440 ALA B N 1
ATOM 10964 C CA . ALA B 1 440 ? -15.914 -60.312 -20.828 1 88.12 440 ALA B CA 1
ATOM 10965 C C . ALA B 1 440 ? -14.508 -59.781 -20.609 1 88.12 440 ALA B C 1
ATOM 10967 O O . ALA B 1 440 ? -13.555 -60.531 -20.422 1 88.12 440 ALA B O 1
ATOM 10968 N N . LEU B 1 441 ? -14.414 -58.469 -20.672 1 90 441 LEU B N 1
ATOM 10969 C CA . LEU B 1 441 ? -13.117 -57.844 -20.469 1 90 441 LEU B CA 1
ATOM 10970 C C . LEU B 1 441 ? -12.594 -58.094 -19.062 1 90 441 LEU B C 1
ATOM 10972 O O . LEU B 1 441 ? -11.414 -58.406 -18.891 1 90 441 LEU B O 1
ATOM 10976 N N . ILE B 1 442 ? -13.461 -58 -18.047 1 92.19 442 ILE B N 1
ATOM 10977 C CA . ILE B 1 442 ? -13.078 -58.219 -16.656 1 92.19 442 ILE B CA 1
ATOM 10978 C C . ILE B 1 442 ? -12.641 -59.656 -16.453 1 92.19 442 ILE B C 1
ATOM 10980 O O . ILE B 1 442 ? -11.625 -59.906 -15.805 1 92.19 442 ILE B O 1
ATOM 10984 N N . SER B 1 443 ? -13.383 -60.562 -17.078 1 88.88 443 SER B N 1
ATOM 10985 C CA . SER B 1 443 ? -13.039 -61.969 -16.953 1 88.88 443 SER B CA 1
ATOM 10986 C C . SER B 1 443 ? -11.695 -62.281 -17.594 1 88.88 443 SER B C 1
ATOM 10988 O O . SER B 1 443 ? -10.883 -63 -17.031 1 88.88 443 SER B O 1
ATOM 10990 N N . CYS B 1 444 ? -11.43 -61.625 -18.688 1 86.12 444 CYS B N 1
ATOM 10991 C CA . CYS B 1 444 ? -10.188 -61.875 -19.422 1 86.12 444 CYS B CA 1
ATOM 10992 C C . CYS B 1 444 ? -8.984 -61.375 -18.625 1 86.12 444 CYS B C 1
ATOM 10994 O O . CYS B 1 444 ? -7.988 -62.062 -18.484 1 86.12 444 CYS B O 1
ATOM 10996 N N . VAL B 1 445 ? -9.086 -60.188 -18.094 1 90.12 445 VAL B N 1
ATOM 10997 C CA . VAL B 1 445 ? -7.934 -59.562 -17.438 1 90.12 445 VAL B CA 1
ATOM 10998 C C . VAL B 1 445 ? -7.664 -60.281 -16.109 1 90.12 445 VAL B C 1
ATOM 11000 O O . VAL B 1 445 ? -6.508 -60.469 -15.711 1 90.12 445 VAL B O 1
ATOM 11003 N N . CYS B 1 446 ? -8.695 -60.719 -15.406 1 88.88 446 CYS B N 1
ATOM 11004 C CA . CYS B 1 446 ? -8.516 -61.438 -14.148 1 88.88 446 CYS B CA 1
ATOM 11005 C C . CYS B 1 446 ? -7.848 -62.781 -14.391 1 88.88 446 CYS B C 1
ATOM 11007 O O . CYS B 1 446 ? -7.012 -63.219 -13.594 1 88.88 446 CYS B O 1
ATOM 11009 N N . SER B 1 447 ? -8.18 -63.438 -15.523 1 83.44 447 SER B N 1
ATOM 11010 C CA . SER B 1 447 ? -7.555 -64.688 -15.867 1 83.44 447 SER B CA 1
ATOM 11011 C C . SER B 1 447 ? -6.086 -64.5 -16.234 1 83.44 447 SER B C 1
ATOM 11013 O O . SER B 1 447 ? -5.234 -65.312 -15.852 1 83.44 447 SER B O 1
ATOM 11015 N N . LEU B 1 448 ? -5.824 -63.406 -16.938 1 80.88 448 LEU B N 1
ATOM 11016 C CA . LEU B 1 448 ? -4.453 -63.094 -17.344 1 80.88 448 LEU B CA 1
ATOM 11017 C C . LEU B 1 448 ? -3.594 -62.781 -16.125 1 80.88 448 LEU B C 1
ATOM 11019 O O . LEU B 1 448 ? -2.418 -63.125 -16.078 1 80.88 448 LEU B O 1
ATOM 11023 N N . ALA B 1 449 ? -4.176 -62.062 -15.195 1 81.38 449 ALA B N 1
ATOM 11024 C CA . ALA B 1 449 ? -3.428 -61.594 -14.016 1 81.38 449 ALA B CA 1
ATOM 11025 C C . ALA B 1 449 ? -3.01 -62.781 -13.156 1 81.38 449 ALA B C 1
ATOM 11027 O O . ALA B 1 449 ? -1.945 -62.75 -12.531 1 81.38 449 ALA B O 1
ATOM 11028 N N . THR B 1 450 ? -3.828 -63.875 -13.086 1 70.5 450 THR B N 1
ATOM 11029 C CA . THR B 1 450 ? -3.566 -65 -12.195 1 70.5 450 THR B CA 1
ATOM 11030 C C . THR B 1 450 ? -2.742 -66.062 -12.906 1 70.5 450 THR B C 1
ATOM 11032 O O . THR B 1 450 ? -2.064 -66.875 -12.266 1 70.5 450 THR B O 1
ATOM 11035 N N . ASP B 1 451 ? -3.09 -66.312 -14.172 1 62.34 451 ASP B N 1
ATOM 11036 C CA . ASP B 1 451 ? -2.369 -67.375 -14.906 1 62.34 451 ASP B CA 1
ATOM 11037 C C . ASP B 1 451 ? -0.861 -67.188 -14.727 1 62.34 451 ASP B C 1
ATOM 11039 O O . ASP B 1 451 ? -0.12 -68.188 -14.805 1 62.34 451 ASP B O 1
ATOM 11043 N N . LEU B 1 452 ? -0.414 -66 -14.523 1 54.03 452 LEU B N 1
ATOM 11044 C CA . LEU B 1 452 ? 1.015 -65.688 -14.5 1 54.03 452 LEU B CA 1
ATOM 11045 C C . LEU B 1 452 ? 1.645 -66.188 -13.195 1 54.03 452 LEU B C 1
ATOM 11047 O O . LEU B 1 452 ? 2.865 -66.312 -13.117 1 54.03 452 LEU B O 1
ATOM 11051 N N . THR B 1 453 ? 0.813 -66.25 -12.102 1 53.78 453 THR B N 1
ATOM 11052 C CA . THR B 1 453 ? 1.369 -66.75 -10.836 1 53.78 453 THR B CA 1
ATOM 11053 C C . THR B 1 453 ? 1.489 -68.25 -10.828 1 53.78 453 THR B C 1
ATOM 11055 O O . THR B 1 453 ? 2.129 -68.812 -9.945 1 53.78 453 THR B O 1
ATOM 11058 N N . GLN B 1 454 ? 0.726 -69 -11.781 1 52.16 454 GLN B N 1
ATOM 11059 C CA . GLN B 1 454 ? 0.789 -70.438 -11.773 1 52.16 454 GLN B CA 1
ATOM 11060 C C . GLN B 1 454 ? 1.984 -70.938 -12.57 1 52.16 454 GLN B C 1
ATOM 11062 O O . GLN B 1 454 ? 2.27 -70.438 -13.656 1 52.16 454 GLN B O 1
ATOM 11067 N N . ARG B 1 455 ? 3.068 -71.5 -11.984 1 48.78 455 ARG B N 1
ATOM 11068 C CA . ARG B 1 455 ? 4.324 -72.062 -12.453 1 48.78 455 ARG B CA 1
ATOM 11069 C C . ARG B 1 455 ? 4.172 -72.625 -13.844 1 48.78 455 ARG B C 1
ATOM 11071 O O . ARG B 1 455 ? 5.113 -72.625 -14.641 1 48.78 455 ARG B O 1
ATOM 11078 N N . ASN B 1 456 ? 3.068 -73.375 -14.086 1 42.16 456 ASN B N 1
ATOM 11079 C CA . ASN B 1 456 ? 3.082 -74.312 -15.188 1 42.16 456 ASN B CA 1
ATOM 11080 C C . ASN B 1 456 ? 2.543 -73.688 -16.469 1 42.16 456 ASN B C 1
ATOM 11082 O O . ASN B 1 456 ? 2.104 -74.438 -17.375 1 42.16 456 ASN B O 1
ATOM 11086 N N . SER B 1 457 ? 2.09 -72.562 -16.469 1 43.97 457 SER B N 1
ATOM 11087 C CA . SER B 1 457 ? 1.465 -72.188 -17.734 1 43.97 457 SER B CA 1
ATOM 11088 C C . SER B 1 457 ? 2.512 -72 -18.828 1 43.97 457 SER B C 1
ATOM 11090 O O . SER B 1 457 ? 3.566 -71.438 -18.578 1 43.97 457 SER B O 1
ATOM 11092 N N . SER B 1 458 ? 2.645 -72.812 -19.766 1 42.81 458 SER B N 1
ATOM 11093 C CA . SER B 1 458 ? 3.512 -72.875 -20.938 1 42.81 458 SER B CA 1
ATOM 11094 C C . SER B 1 458 ? 3.701 -71.562 -21.594 1 42.81 458 SER B C 1
ATOM 11096 O O . SER B 1 458 ? 4.555 -71.375 -22.469 1 42.81 458 SER B O 1
ATOM 11098 N N . THR B 1 459 ? 2.674 -70.688 -21.766 1 45.88 459 THR B N 1
ATOM 11099 C CA . THR B 1 459 ? 2.889 -69.438 -22.547 1 45.88 459 THR B CA 1
ATOM 11100 C C . THR B 1 459 ? 3.59 -68.375 -21.703 1 45.88 459 THR B C 1
ATOM 11102 O O . THR B 1 459 ? 3.043 -67.938 -20.703 1 45.88 459 THR B O 1
ATOM 11105 N N . LYS B 1 460 ? 4.855 -68.375 -21.641 1 49.69 460 LYS B N 1
ATOM 11106 C CA . LYS B 1 460 ? 5.797 -67.438 -21.016 1 49.69 460 LYS B CA 1
ATOM 11107 C C . LYS B 1 460 ? 5.43 -66 -21.297 1 49.69 460 LYS B C 1
ATOM 11109 O O . LYS B 1 460 ? 5.75 -65.5 -22.375 1 49.69 460 LYS B O 1
ATOM 11114 N N . PHE B 1 461 ? 4.289 -65.438 -20.781 1 52.25 461 PHE B N 1
ATOM 11115 C CA . PHE B 1 461 ? 4.039 -64.062 -21.016 1 52.25 461 PHE B CA 1
ATOM 11116 C C . PHE B 1 461 ? 5.141 -63.188 -20.391 1 52.25 461 PHE B C 1
ATOM 11118 O O . PHE B 1 461 ? 5.664 -63.531 -19.328 1 52.25 461 PHE B O 1
ATOM 11125 N N . SER B 1 462 ? 5.809 -62.406 -21.219 1 60.78 462 SER B N 1
ATOM 11126 C CA . SER B 1 462 ? 6.895 -61.5 -20.875 1 60.78 462 SER B CA 1
ATOM 11127 C C . SER B 1 462 ? 6.5 -60.562 -19.734 1 60.78 462 SER B C 1
ATOM 11129 O O . SER B 1 462 ? 5.316 -60.281 -19.547 1 60.78 462 SER B O 1
ATOM 11131 N N . LYS B 1 463 ? 7.297 -60.406 -18.703 1 63.31 463 LYS B N 1
ATOM 11132 C CA . LYS B 1 463 ? 7.184 -59.531 -17.547 1 63.31 463 LYS B CA 1
ATOM 11133 C C . LYS B 1 463 ? 6.527 -58.188 -17.953 1 63.31 463 LYS B C 1
ATOM 11135 O O . LYS B 1 463 ? 5.809 -57.594 -17.156 1 63.31 463 LYS B O 1
ATOM 11140 N N . GLU B 1 464 ? 6.559 -57.875 -19.172 1 70.62 464 GLU B N 1
ATOM 11141 C CA . GLU B 1 464 ? 6.062 -56.594 -19.672 1 70.62 464 GLU B CA 1
ATOM 11142 C C . GLU B 1 464 ? 4.551 -56.625 -19.859 1 70.62 464 GLU B C 1
ATOM 11144 O O . GLU B 1 464 ? 3.893 -55.594 -19.828 1 70.62 464 GLU B O 1
ATOM 11149 N N . ASP B 1 465 ? 4.031 -57.781 -19.891 1 74.19 465 ASP B N 1
ATOM 11150 C CA . ASP B 1 465 ? 2.598 -57.875 -20.141 1 74.19 465 ASP B CA 1
ATOM 11151 C C . ASP B 1 465 ? 1.824 -58.125 -18.844 1 74.19 465 ASP B C 1
ATOM 11153 O O . ASP B 1 465 ? 0.614 -57.906 -18.797 1 74.19 465 ASP B O 1
ATOM 11157 N N . GLN B 1 466 ? 2.506 -58.469 -17.859 1 79.75 466 GLN B N 1
ATOM 11158 C CA . GLN B 1 466 ? 1.823 -58.844 -16.625 1 79.75 466 GLN B CA 1
ATOM 11159 C C . GLN B 1 466 ? 1.46 -57.625 -15.797 1 79.75 466 GLN B C 1
ATOM 11161 O O . GLN B 1 466 ? 0.392 -57.594 -15.18 1 79.75 466 GLN B O 1
ATOM 11166 N N . GLU B 1 467 ? 2.297 -56.656 -15.812 1 87.62 467 GLU B N 1
ATOM 11167 C CA . GLU B 1 467 ? 2.096 -55.5 -14.93 1 87.62 467 GLU B CA 1
ATOM 11168 C 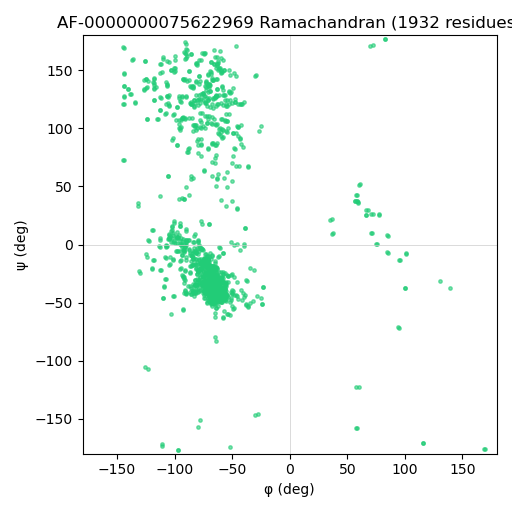C . GLU B 1 467 ? 0.821 -54.75 -15.289 1 87.62 467 GLU B C 1
ATOM 11170 O O . GLU B 1 467 ? 0.025 -54.406 -14.406 1 87.62 467 GLU B O 1
ATOM 11175 N N . PRO B 1 468 ? 0.598 -54.5 -16.578 1 89.5 468 PRO B N 1
ATOM 11176 C CA . PRO B 1 468 ? -0.626 -53.75 -16.891 1 89.5 468 PRO B CA 1
ATOM 11177 C C . PRO B 1 468 ? -1.893 -54.531 -16.547 1 89.5 468 PRO B C 1
ATOM 11179 O O . PRO B 1 468 ? -2.896 -53.938 -16.141 1 89.5 468 PRO B O 1
ATOM 11182 N N . ALA B 1 469 ? -1.864 -55.844 -16.703 1 89.81 469 ALA B N 1
ATOM 11183 C CA . ALA B 1 469 ? -3.025 -56.656 -16.359 1 89.81 469 ALA B CA 1
ATOM 11184 C C . ALA B 1 469 ? -3.287 -56.625 -14.859 1 89.81 469 ALA B C 1
ATOM 11186 O O . ALA B 1 469 ? -4.422 -56.406 -14.422 1 89.81 469 ALA B O 1
ATOM 11187 N N . LEU B 1 470 ? -2.238 -56.844 -14.102 1 90.62 470 LEU B N 1
ATOM 11188 C CA . LEU B 1 470 ? -2.367 -56.812 -12.648 1 90.62 470 LEU B CA 1
ATOM 11189 C C . LEU B 1 470 ? -2.822 -55.438 -12.172 1 90.62 470 LEU B C 1
ATOM 11191 O O . LEU B 1 470 ? -3.633 -55.344 -11.25 1 90.62 470 LEU B O 1
ATOM 11195 N N . ARG B 1 471 ? -2.268 -54.406 -12.781 1 92.75 471 ARG B N 1
ATOM 11196 C CA . ARG B 1 471 ? -2.639 -53.062 -12.43 1 92.75 471 ARG B CA 1
ATOM 11197 C C . ARG B 1 471 ? -4.113 -52.781 -12.719 1 92.75 471 ARG B C 1
ATOM 11199 O O . ARG B 1 471 ? -4.805 -52.156 -11.922 1 92.75 471 ARG B O 1
ATOM 11206 N N . ALA B 1 472 ? -4.535 -53.281 -13.852 1 94.88 472 ALA B N 1
ATOM 11207 C CA . ALA B 1 472 ? -5.941 -53.094 -14.195 1 94.88 472 ALA B CA 1
ATOM 11208 C C . ALA B 1 472 ? -6.848 -53.781 -13.18 1 94.88 472 ALA B C 1
ATOM 11210 O O . ALA B 1 472 ? -7.855 -53.219 -12.758 1 94.88 472 ALA B O 1
ATOM 11211 N N . VAL B 1 473 ? -6.508 -55 -12.789 1 94.69 473 VAL B N 1
ATOM 11212 C CA . VAL B 1 473 ? -7.293 -55.719 -11.797 1 94.69 473 VAL B CA 1
ATOM 11213 C C . VAL B 1 473 ? -7.309 -54.938 -10.477 1 94.69 473 VAL B C 1
ATOM 11215 O O . VAL B 1 473 ? -8.367 -54.75 -9.875 1 94.69 473 VAL B O 1
ATOM 11218 N N . LEU B 1 474 ? -6.121 -54.5 -10.07 1 94.31 474 LEU B N 1
ATOM 11219 C CA . LEU B 1 474 ? -6.016 -53.719 -8.844 1 94.31 474 LEU B CA 1
ATOM 11220 C C . LEU B 1 474 ? -6.906 -52.5 -8.898 1 94.31 474 LEU B C 1
ATOM 11222 O O . LEU B 1 474 ? -7.621 -52.188 -7.945 1 94.31 474 LEU B O 1
ATOM 11226 N N . MET B 1 475 ? -6.844 -51.75 -10 1 95.25 475 MET B N 1
ATOM 11227 C CA . MET B 1 475 ? -7.625 -50.531 -10.164 1 95.25 475 MET B CA 1
ATOM 11228 C C . MET B 1 475 ? -9.117 -50.844 -10.18 1 95.25 475 MET B C 1
ATOM 11230 O O . MET B 1 475 ? -9.93 -50.062 -9.703 1 95.25 475 MET B O 1
ATOM 11234 N N . MET B 1 476 ? -9.5 -52 -10.695 1 95.69 476 MET B N 1
ATOM 11235 C CA . MET B 1 476 ? -10.898 -52.406 -10.695 1 95.69 476 MET B CA 1
ATOM 11236 C C . MET B 1 476 ? -11.375 -52.688 -9.273 1 95.69 476 MET B C 1
ATOM 11238 O O . MET B 1 476 ? -12.516 -52.406 -8.922 1 95.69 476 MET B O 1
ATOM 11242 N N . LEU B 1 477 ? -10.484 -53.25 -8.492 1 94.12 477 LEU B N 1
ATOM 11243 C CA . LEU B 1 477 ? -10.812 -53.562 -7.105 1 94.12 477 LEU B CA 1
ATOM 11244 C C . LEU B 1 477 ? -10.891 -52.281 -6.266 1 94.12 477 LEU B C 1
ATOM 11246 O O . LEU B 1 477 ? -11.453 -52.281 -5.168 1 94.12 477 LEU B O 1
ATOM 11250 N N . LEU B 1 478 ? -10.289 -51.25 -6.77 1 93.5 478 LEU B N 1
ATOM 11251 C CA . LEU B 1 478 ? -10.352 -49.969 -6.078 1 93.5 478 LEU B CA 1
ATOM 11252 C C . LEU B 1 478 ? -11.445 -49.062 -6.676 1 93.5 478 LEU B C 1
ATOM 11254 O O . LEU B 1 478 ? -11.555 -47.906 -6.324 1 93.5 478 LEU B O 1
ATOM 11258 N N . SER B 1 479 ? -12.227 -49.562 -7.578 1 93.81 479 SER B N 1
ATOM 11259 C CA . SER B 1 479 ? -13.242 -48.781 -8.281 1 93.81 479 SER B CA 1
ATOM 11260 C C . SER B 1 479 ? -14.383 -48.406 -7.348 1 93.81 479 SER B C 1
ATOM 11262 O O . SER B 1 479 ? -14.82 -49.219 -6.523 1 93.81 479 SER B O 1
ATOM 11264 N N . PRO B 1 480 ? -14.867 -47.188 -7.41 1 89.56 480 PRO B N 1
ATOM 11265 C CA . PRO B 1 480 ? -16.031 -46.781 -6.629 1 89.56 480 PRO B CA 1
ATOM 11266 C C . PRO B 1 480 ? -17.328 -47.406 -7.148 1 89.56 480 PRO B C 1
ATOM 11268 O O . PRO B 1 480 ? -18.359 -47.375 -6.453 1 89.56 480 PRO B O 1
ATOM 11271 N N . SER B 1 481 ? -17.266 -47.906 -8.336 1 91.38 481 SER B N 1
ATOM 11272 C CA . SER B 1 481 ? -18.438 -48.594 -8.883 1 91.38 481 SER B CA 1
ATOM 11273 C C . SER B 1 481 ? -18.641 -49.969 -8.242 1 91.38 481 SER B C 1
ATOM 11275 O O . SER B 1 481 ? -17.766 -50.812 -8.359 1 91.38 481 SER B O 1
ATOM 11277 N N . GLN B 1 482 ? -19.781 -50.219 -7.656 1 90.44 482 GLN B N 1
ATOM 11278 C CA . GLN B 1 482 ? -20.062 -51.5 -6.969 1 90.44 482 GLN B CA 1
ATOM 11279 C C . GLN B 1 482 ? -20.125 -52.656 -7.957 1 90.44 482 GLN B C 1
ATOM 11281 O O . GLN B 1 482 ? -19.734 -53.781 -7.637 1 90.44 482 GLN B O 1
ATOM 11286 N N . TYR B 1 483 ? -20.578 -52.281 -9.141 1 89.94 483 TYR B N 1
ATOM 11287 C CA . TYR B 1 483 ? -20.688 -53.312 -10.156 1 89.94 483 TYR B CA 1
ATOM 11288 C C . TYR B 1 483 ? -19.297 -53.812 -10.57 1 89.94 483 TYR B C 1
ATOM 11290 O O . TYR B 1 483 ? -19.047 -55.031 -10.57 1 89.94 483 TYR B O 1
ATOM 11298 N N . ILE B 1 484 ? -18.422 -52.906 -10.938 1 92.75 484 ILE B N 1
ATOM 11299 C CA . ILE B 1 484 ? -17.094 -53.281 -11.383 1 92.75 484 ILE B CA 1
ATOM 11300 C C . ILE B 1 484 ? -16.328 -53.969 -10.258 1 92.75 484 ILE B C 1
ATOM 11302 O O . ILE B 1 484 ? -15.672 -54.969 -10.477 1 92.75 484 ILE B O 1
ATOM 11306 N N . PHE B 1 485 ? -16.484 -53.438 -9.094 1 93.12 485 PHE B N 1
ATOM 11307 C CA . PHE B 1 485 ? -15.812 -54 -7.938 1 93.12 485 PHE B CA 1
ATOM 11308 C C . PHE B 1 485 ? -16.297 -55.438 -7.699 1 93.12 485 PHE B C 1
ATOM 11310 O O . PHE B 1 485 ? -15.477 -56.344 -7.516 1 93.12 485 PHE B O 1
ATOM 11317 N N . SER B 1 486 ? -17.625 -55.656 -7.727 1 93.06 486 SER B N 1
ATOM 11318 C CA . SER B 1 486 ? -18.188 -56.969 -7.449 1 93.06 486 SER B CA 1
ATOM 11319 C C . SER B 1 486 ? -17.812 -57.969 -8.539 1 93.06 486 SER B C 1
ATOM 11321 O O . SER B 1 486 ? -17.453 -59.125 -8.234 1 93.06 486 SER B O 1
ATOM 11323 N N . GLU B 1 487 ? -17.844 -57.562 -9.766 1 91.75 487 GLU B N 1
ATOM 11324 C CA . GLU B 1 487 ? -17.516 -58.469 -10.883 1 91.75 487 GLU B CA 1
ATOM 11325 C C . GLU B 1 487 ? -16.031 -58.812 -10.867 1 91.75 487 GLU B C 1
ATOM 11327 O O . GLU B 1 487 ? -15.672 -60 -11.055 1 91.75 487 GLU B O 1
ATOM 11332 N N . ALA B 1 488 ? -15.219 -57.812 -10.664 1 93.75 488 ALA B N 1
ATOM 11333 C CA . ALA B 1 488 ? -13.781 -58.062 -10.633 1 93.75 488 ALA B CA 1
ATOM 11334 C C . ALA B 1 488 ? -13.398 -58.938 -9.445 1 93.75 488 ALA B C 1
ATOM 11336 O O . ALA B 1 488 ? -12.547 -59.812 -9.562 1 93.75 488 ALA B O 1
ATOM 11337 N N . SER B 1 489 ? -14.031 -58.688 -8.281 1 92.56 489 SER B N 1
ATOM 11338 C CA . SER B 1 489 ? -13.766 -59.469 -7.078 1 92.56 489 SER B CA 1
ATOM 11339 C C . SER B 1 489 ? -14.172 -60.906 -7.266 1 92.56 489 SER B C 1
ATOM 11341 O O . SER B 1 489 ? -13.414 -61.844 -6.91 1 92.56 489 SER B O 1
ATOM 11343 N N . SER B 1 490 ? -15.312 -61.125 -7.871 1 91.44 490 SER B N 1
ATOM 11344 C CA . SER B 1 490 ? -15.82 -62.469 -8.086 1 91.44 490 SER B CA 1
ATOM 11345 C C . SER B 1 490 ? -14.938 -63.219 -9.062 1 91.44 490 SER B C 1
ATOM 11347 O O . SER B 1 490 ? -14.547 -64.375 -8.797 1 91.44 490 SER B O 1
ATOM 11349 N N . LYS B 1 491 ? -14.578 -62.625 -10.148 1 90.44 491 LYS B N 1
ATOM 11350 C CA . LYS B 1 491 ? -13.766 -63.312 -11.156 1 90.44 491 LYS B CA 1
ATOM 11351 C C . LYS B 1 491 ? -12.344 -63.531 -10.656 1 90.44 491 LYS B C 1
ATOM 11353 O O . LYS B 1 491 ? -11.734 -64.562 -10.961 1 90.44 491 LYS B O 1
ATOM 11358 N N . PHE B 1 492 ? -11.844 -62.562 -9.883 1 89.56 492 PHE B N 1
ATOM 11359 C CA . PHE B 1 492 ? -10.5 -62.719 -9.336 1 89.56 492 PHE B CA 1
ATOM 11360 C C . PHE B 1 492 ? -10.445 -63.844 -8.305 1 89.56 492 PHE B C 1
ATOM 11362 O O . PHE B 1 492 ? -9.5 -64.625 -8.289 1 89.56 492 PHE B O 1
ATOM 11369 N N . LEU B 1 493 ? -11.484 -63.969 -7.504 1 86.12 493 LEU B N 1
ATOM 11370 C CA . LEU B 1 493 ? -11.539 -65 -6.48 1 86.12 493 LEU B CA 1
ATOM 11371 C C . LEU B 1 493 ? -11.695 -66.375 -7.117 1 86.12 493 LEU B C 1
ATOM 11373 O O . LEU B 1 493 ? -11.172 -67.375 -6.602 1 86.12 493 LEU B O 1
ATOM 11377 N N . GLU B 1 494 ? -12.359 -66.438 -8.219 1 85.19 494 GLU B N 1
ATOM 11378 C CA . GLU B 1 494 ? -12.523 -67.688 -8.93 1 85.19 494 GLU B CA 1
ATOM 11379 C C . GLU B 1 494 ? -11.172 -68.25 -9.375 1 85.19 494 GLU B C 1
ATOM 11381 O O . GLU B 1 494 ? -10.977 -69.438 -9.383 1 85.19 494 GLU B O 1
ATOM 11386 N N . VAL B 1 495 ? -10.273 -67.375 -9.594 1 79.12 495 VAL B N 1
ATOM 11387 C CA . VAL B 1 495 ? -8.984 -67.812 -10.117 1 79.12 495 VAL B CA 1
ATOM 11388 C C . VAL B 1 495 ? -8.008 -68.062 -8.961 1 79.12 495 VAL B C 1
ATOM 11390 O O . VAL B 1 495 ? -7.113 -68.875 -9.07 1 79.12 495 VAL B O 1
ATOM 11393 N N . VAL B 1 496 ? -8.211 -67.375 -7.824 1 78.94 496 VAL B N 1
ATOM 11394 C CA . VAL B 1 496 ? -7.246 -67.438 -6.73 1 78.94 496 VAL B CA 1
ATOM 11395 C C . VAL B 1 496 ? -7.637 -68.5 -5.754 1 78.94 496 VAL B C 1
ATOM 11397 O O . VAL B 1 496 ? -6.777 -69.125 -5.105 1 78.94 496 VAL B O 1
ATOM 11400 N N . VAL B 1 497 ? -8.938 -68.875 -5.625 1 73.56 497 VAL B N 1
ATOM 11401 C CA . VAL B 1 497 ? -9.438 -69.812 -4.637 1 73.56 497 VAL B CA 1
ATOM 11402 C C . VAL B 1 497 ? -8.758 -71.188 -4.824 1 73.56 497 VAL B C 1
ATOM 11404 O O . VAL B 1 497 ? -8.32 -71.812 -3.855 1 73.56 497 VAL B O 1
ATOM 11407 N N . PRO B 1 498 ? -8.523 -71.562 -6.113 1 71.69 498 PRO B N 1
ATOM 11408 C CA . PRO B 1 498 ? -7.859 -72.875 -6.285 1 71.69 498 PRO B CA 1
ATOM 11409 C C . PRO B 1 498 ? -6.406 -72.812 -5.824 1 71.69 498 PRO B C 1
ATOM 11411 O O . PRO B 1 498 ? -5.809 -73.875 -5.605 1 71.69 498 PRO B O 1
ATOM 11414 N N . LEU B 1 499 ? -5.836 -71.688 -5.688 1 71.69 499 LEU B N 1
ATOM 11415 C CA . LEU B 1 499 ? -4.438 -71.562 -5.281 1 71.69 499 LEU B CA 1
ATOM 11416 C C . LEU B 1 499 ? -4.301 -71.688 -3.766 1 71.69 499 LEU B C 1
ATOM 11418 O O . LEU B 1 499 ? -3.217 -72 -3.26 1 71.69 499 LEU B O 1
ATOM 11422 N N . GLY B 1 500 ? -5.379 -71.75 -2.969 1 62.19 500 GLY B N 1
ATOM 11423 C CA . GLY B 1 500 ? -5.461 -72 -1.542 1 62.19 500 GLY B CA 1
ATOM 11424 C C . GLY B 1 500 ? -4.926 -70.875 -0.688 1 62.19 500 GLY B C 1
ATOM 11425 O O . GLY B 1 500 ? -4.43 -69.875 -1.214 1 62.19 500 GLY B O 1
ATOM 11426 N N . ASP B 1 501 ? -5.094 -70.875 0.632 1 63.34 501 ASP B N 1
ATOM 11427 C CA . ASP B 1 501 ? -4.629 -69.938 1.642 1 63.34 501 ASP B CA 1
ATOM 11428 C C . ASP B 1 501 ? -3.102 -69.875 1.679 1 63.34 501 ASP B C 1
ATOM 11430 O O . ASP B 1 501 ? -2.525 -68.875 2.178 1 63.34 501 ASP B O 1
ATOM 11434 N N . GLU B 1 502 ? -2.527 -70.75 1 1 73.12 502 GLU B N 1
ATOM 11435 C CA . GLU B 1 502 ? -1.072 -70.875 1.016 1 73.12 502 GLU B CA 1
ATOM 11436 C C . GLU B 1 502 ? -0.428 -69.938 0.031 1 73.12 502 GLU B C 1
ATOM 11438 O O . GLU B 1 502 ? 0.746 -69.562 0.174 1 73.12 502 GLU B O 1
ATOM 11443 N N . TYR B 1 503 ? -1.285 -69.312 -0.837 1 77.94 503 TYR B N 1
ATOM 11444 C CA . TYR B 1 503 ? -0.727 -68.438 -1.851 1 77.94 503 TYR B CA 1
ATOM 11445 C C . TYR B 1 503 ? -0.254 -67.125 -1.229 1 77.94 503 TYR B C 1
ATOM 11447 O O . TYR B 1 503 ? 0.813 -66.625 -1.577 1 77.94 503 TYR B O 1
ATOM 11455 N N . MET B 1 504 ? -0.977 -66.625 -0.351 1 82.44 504 MET B N 1
ATOM 11456 C CA . MET B 1 504 ? -0.594 -65.375 0.31 1 82.44 504 MET B CA 1
ATOM 11457 C C . MET B 1 504 ? 0.683 -65.562 1.122 1 82.44 504 MET B C 1
ATOM 11459 O O . MET B 1 504 ? 1.535 -64.625 1.16 1 82.44 504 MET B O 1
ATOM 11463 N N . ASN B 1 505 ? 0.806 -66.688 1.64 1 79.06 505 ASN B N 1
ATOM 11464 C CA . ASN B 1 505 ? 1.999 -67 2.424 1 79.06 505 ASN B CA 1
ATOM 11465 C C . ASN B 1 505 ? 3.23 -67.125 1.536 1 79.06 505 ASN B C 1
ATOM 11467 O O . ASN B 1 505 ? 4.332 -66.75 1.923 1 79.06 505 ASN B O 1
ATOM 11471 N N . ILE B 1 506 ? 2.959 -67.688 0.395 1 82.12 506 ILE B N 1
ATOM 11472 C CA . ILE B 1 506 ? 4.055 -67.812 -0.555 1 82.12 506 ILE B CA 1
ATOM 11473 C C . ILE B 1 506 ? 4.547 -66.438 -1.011 1 82.12 506 ILE B C 1
ATOM 11475 O O . ILE B 1 506 ? 5.754 -66.188 -1.09 1 82.12 506 ILE B O 1
ATOM 11479 N N . LEU B 1 507 ? 3.58 -65.562 -1.238 1 86.12 507 LEU B N 1
ATOM 11480 C CA . LEU B 1 507 ? 3.951 -64.25 -1.656 1 86.12 507 LEU B CA 1
ATOM 11481 C C . LEU B 1 507 ? 4.707 -63.5 -0.549 1 86.12 507 LEU B C 1
ATOM 11483 O O . LEU B 1 507 ? 5.715 -62.844 -0.811 1 86.12 507 LEU B O 1
ATOM 11487 N N . MET B 1 508 ? 4.305 -63.719 0.658 1 85.75 508 MET B N 1
ATOM 11488 C CA . MET B 1 508 ? 4.93 -63.031 1.793 1 85.75 508 MET B CA 1
ATOM 11489 C C . MET B 1 508 ? 6.328 -63.594 2.051 1 85.75 508 MET B C 1
ATOM 11491 O O . MET B 1 508 ? 7.25 -62.844 2.367 1 85.75 508 MET B O 1
ATOM 11495 N N . SER B 1 509 ? 6.461 -64.875 1.88 1 83.19 509 SER B N 1
ATOM 11496 C CA . SER B 1 509 ? 7.77 -65.5 2.059 1 83.19 509 SER B CA 1
ATOM 11497 C C . SER B 1 509 ? 8.75 -65 0.979 1 83.19 509 SER B C 1
ATOM 11499 O O . SER B 1 509 ? 9.93 -64.812 1.257 1 83.19 509 SER B O 1
ATOM 11501 N N . SER B 1 510 ? 8.18 -64.875 -0.192 1 86.31 510 SER B N 1
ATOM 11502 C CA . SER B 1 510 ? 9.008 -64.375 -1.28 1 86.31 510 SER B CA 1
ATOM 11503 C C . SER B 1 510 ? 9.453 -62.906 -1.014 1 86.31 510 SER B C 1
ATOM 11505 O O . SER B 1 510 ? 10.609 -62.562 -1.265 1 86.31 510 SER B O 1
ATOM 11507 N N . LEU B 1 511 ? 8.562 -62.125 -0.448 1 88 511 LEU B N 1
ATOM 11508 C CA . LEU B 1 511 ? 8.898 -60.719 -0.125 1 88 511 LEU B CA 1
ATOM 11509 C C . LEU B 1 511 ? 9.898 -60.656 1.021 1 88 511 LEU B C 1
ATOM 11511 O O . LEU B 1 511 ? 10.82 -59.844 1 1 88 511 LEU B O 1
ATOM 11515 N N . GLU B 1 512 ? 9.727 -61.562 1.984 1 85.69 512 GLU B N 1
ATOM 11516 C CA . GLU B 1 512 ? 10.633 -61.594 3.127 1 85.69 512 GLU B CA 1
ATOM 11517 C C . GLU B 1 512 ? 12.039 -62 2.701 1 85.69 512 GLU B C 1
ATOM 11519 O O . GLU B 1 512 ? 13.023 -61.406 3.143 1 85.69 512 GLU B O 1
ATOM 11524 N N . SER B 1 513 ? 12.078 -62.938 1.873 1 82.62 513 SER B N 1
ATOM 11525 C CA . SER B 1 513 ? 13.375 -63.406 1.401 1 82.62 513 SER B CA 1
ATOM 11526 C C . SER B 1 513 ? 14.086 -62.344 0.571 1 82.62 513 SER B C 1
ATOM 11528 O O . SER B 1 513 ? 15.305 -62.188 0.667 1 82.62 513 SER B O 1
ATOM 11530 N N . ASN B 1 514 ? 13.266 -61.594 -0.191 1 77.69 514 ASN B N 1
ATOM 11531 C CA . ASN B 1 514 ? 13.859 -60.562 -1.031 1 77.69 514 ASN B CA 1
ATOM 11532 C C . ASN B 1 514 ? 14.211 -59.312 -0.224 1 77.69 514 ASN B C 1
ATOM 11534 O O . ASN B 1 514 ? 15.133 -58.594 -0.573 1 77.69 514 ASN B O 1
ATOM 11538 N N . ALA B 1 515 ? 13.383 -59.031 0.759 1 72.06 515 ALA B N 1
ATOM 11539 C CA . ALA B 1 515 ? 13.617 -57.812 1.559 1 72.06 515 ALA B CA 1
ATOM 11540 C C . ALA B 1 515 ? 14.781 -58.031 2.52 1 72.06 515 ALA B C 1
ATOM 11542 O O . ALA B 1 515 ? 15.492 -57.062 2.855 1 72.06 515 ALA B O 1
ATOM 11543 N N . THR B 1 516 ? 14.859 -59.25 3.191 1 63.78 516 THR B N 1
ATOM 11544 C CA . THR B 1 516 ? 15.891 -59.531 4.188 1 63.78 516 THR B CA 1
ATOM 11545 C C . THR B 1 516 ? 17.188 -59.938 3.52 1 63.78 516 THR B C 1
ATOM 11547 O O . THR B 1 516 ? 18.219 -60.062 4.18 1 63.78 516 THR B O 1
ATOM 11550 N N . ARG B 1 517 ? 17 -60.406 2.217 1 57.22 517 ARG B N 1
ATOM 11551 C CA . ARG B 1 517 ? 18.25 -60.844 1.597 1 57.22 517 ARG B CA 1
ATOM 11552 C C . ARG B 1 517 ? 19.312 -59.75 1.647 1 57.22 517 ARG B C 1
ATOM 11554 O O . ARG B 1 517 ? 19 -58.562 1.488 1 57.22 517 ARG B O 1
ATOM 11561 N N . ASN B 1 518 ? 20.422 -60 2.285 1 49.62 518 ASN B N 1
ATOM 11562 C CA . ASN B 1 518 ? 21.656 -59.219 2.482 1 49.62 518 ASN B CA 1
ATOM 11563 C C . ASN B 1 518 ? 21.922 -58.281 1.307 1 49.62 518 ASN B C 1
ATOM 11565 O O . ASN B 1 518 ? 21.531 -58.594 0.176 1 49.62 518 ASN B O 1
ATOM 11569 N N . LEU B 1 519 ? 22.531 -57.031 1.567 1 46.69 519 LEU B N 1
ATOM 11570 C CA . LEU B 1 519 ? 22.953 -55.781 0.924 1 46.69 519 LEU B CA 1
ATOM 11571 C C . LEU B 1 519 ? 23.5 -56.062 -0.471 1 46.69 519 LEU B C 1
ATOM 11573 O O . LEU B 1 519 ? 23.703 -55.125 -1.259 1 46.69 519 LEU B O 1
ATOM 11577 N N . THR B 1 520 ? 24.125 -57.188 -0.762 1 44.28 520 THR B N 1
ATOM 11578 C CA . THR B 1 520 ? 25 -57.219 -1.927 1 44.28 520 THR B CA 1
ATOM 11579 C C . THR B 1 520 ? 24.219 -57.531 -3.191 1 44.28 520 THR B C 1
ATOM 11581 O O . THR B 1 520 ? 24.703 -57.375 -4.305 1 44.28 520 THR B O 1
ATOM 11584 N N . ALA B 1 521 ? 23.25 -58.5 -3.225 1 50.97 521 ALA B N 1
ATOM 11585 C CA . ALA B 1 521 ? 22.75 -58.938 -4.523 1 50.97 521 ALA B CA 1
ATOM 11586 C C . ALA B 1 521 ? 21.641 -58.031 -5.039 1 50.97 521 ALA B C 1
ATOM 11588 O O . ALA B 1 521 ? 20.953 -57.375 -4.25 1 50.97 521 ALA B O 1
ATOM 11589 N N . SER B 1 522 ? 21.641 -57.656 -6.293 1 62.62 522 SER B N 1
ATOM 11590 C CA . SER B 1 522 ? 20.766 -56.844 -7.094 1 62.62 522 SER B CA 1
ATOM 11591 C C . SER B 1 522 ? 19.297 -57.188 -6.855 1 62.62 522 SER B C 1
ATOM 11593 O O . SER B 1 522 ? 18.906 -58.344 -6.992 1 62.62 522 SER B O 1
ATOM 11595 N N . PHE B 1 523 ? 18.547 -56.531 -5.953 1 69.69 523 PHE B N 1
ATOM 11596 C CA . PHE B 1 523 ? 17.125 -56.719 -5.672 1 69.69 523 PHE B CA 1
ATOM 11597 C C . PHE B 1 523 ? 16.344 -56.906 -6.965 1 69.69 523 PHE B C 1
ATOM 11599 O O . PHE B 1 523 ? 16.578 -56.188 -7.941 1 69.69 523 PHE B O 1
ATOM 11606 N N . ASP B 1 524 ? 15.664 -58.062 -7.09 1 81.19 524 ASP B N 1
ATOM 11607 C CA . ASP B 1 524 ? 14.727 -58.156 -8.203 1 81.19 524 ASP B CA 1
ATOM 11608 C C . ASP B 1 524 ? 13.5 -57.281 -7.98 1 81.19 524 ASP B C 1
ATOM 11610 O O . ASP B 1 524 ? 12.477 -57.75 -7.48 1 81.19 524 ASP B O 1
ATOM 11614 N N . CYS B 1 525 ? 13.633 -56.031 -8.273 1 86.31 525 CYS B N 1
ATOM 11615 C CA . CYS B 1 525 ? 12.609 -55.031 -8.031 1 86.31 525 CYS B CA 1
ATOM 11616 C C . CYS B 1 525 ? 11.312 -55.406 -8.75 1 86.31 525 CYS B C 1
ATOM 11618 O O . CYS B 1 525 ? 10.219 -55.094 -8.273 1 86.31 525 CYS B O 1
ATOM 11620 N N . VAL B 1 526 ? 11.391 -56.094 -9.812 1 85.88 526 VAL B N 1
ATOM 11621 C CA . VAL B 1 526 ? 10.203 -56.438 -10.594 1 85.88 526 VAL B CA 1
ATOM 11622 C C . VAL B 1 526 ? 9.391 -57.5 -9.859 1 85.88 526 VAL B C 1
ATOM 11624 O O . VAL B 1 526 ? 8.164 -57.438 -9.797 1 85.88 526 VAL B O 1
ATOM 11627 N N . LYS B 1 527 ? 10.125 -58.438 -9.258 1 85.94 527 LYS B N 1
ATOM 11628 C CA . LYS B 1 527 ? 9.438 -59.5 -8.508 1 85.94 527 LYS B CA 1
ATOM 11629 C C . LYS B 1 527 ? 8.773 -58.938 -7.254 1 85.94 527 LYS B C 1
ATOM 11631 O O . LYS B 1 527 ? 7.652 -59.312 -6.918 1 85.94 527 LYS B O 1
ATOM 11636 N N . ILE B 1 528 ? 9.484 -58.062 -6.602 1 89.19 528 ILE B N 1
ATOM 11637 C CA . ILE B 1 528 ? 8.914 -57.406 -5.414 1 89.19 528 ILE B CA 1
ATOM 11638 C C . ILE B 1 528 ? 7.652 -56.656 -5.789 1 89.19 528 ILE B C 1
ATOM 11640 O O . ILE B 1 528 ? 6.641 -56.719 -5.09 1 89.19 528 ILE B O 1
ATOM 11644 N N . MET B 1 529 ? 7.723 -55.969 -6.887 1 90.06 529 MET B N 1
ATOM 11645 C CA . MET B 1 529 ? 6.578 -55.188 -7.34 1 90.06 529 MET B CA 1
ATOM 11646 C C . MET B 1 529 ? 5.383 -56.094 -7.637 1 90.06 529 MET B C 1
ATOM 11648 O O . MET B 1 529 ? 4.27 -55.812 -7.188 1 90.06 529 MET B O 1
ATOM 11652 N N . THR B 1 530 ? 5.656 -57.125 -8.359 1 88 530 THR B N 1
ATOM 11653 C CA . THR B 1 530 ? 4.578 -58.031 -8.742 1 88 530 THR B CA 1
ATOM 11654 C C . THR B 1 530 ? 3.963 -58.688 -7.516 1 88 530 THR B C 1
ATOM 11656 O O . THR B 1 530 ? 2.742 -58.844 -7.426 1 88 530 THR B O 1
ATOM 11659 N N . ASN B 1 531 ? 4.809 -59.062 -6.562 1 89.5 531 ASN B N 1
ATOM 11660 C CA . ASN B 1 531 ? 4.316 -59.688 -5.328 1 89.5 531 ASN B CA 1
ATOM 11661 C C . ASN B 1 531 ? 3.467 -58.688 -4.527 1 89.5 531 ASN B C 1
ATOM 11663 O O . ASN B 1 531 ? 2.434 -59.062 -3.971 1 89.5 531 ASN B O 1
ATOM 11667 N N . LEU B 1 532 ? 3.926 -57.469 -4.512 1 91.75 532 LEU B N 1
ATOM 11668 C CA . LEU B 1 532 ? 3.182 -56.469 -3.779 1 91.75 532 LEU B CA 1
ATOM 11669 C C . LEU B 1 532 ? 1.82 -56.219 -4.422 1 91.75 532 LEU B C 1
ATOM 11671 O O . LEU B 1 532 ? 0.814 -56.062 -3.723 1 91.75 532 LEU B O 1
ATOM 11675 N N . MET B 1 533 ? 1.769 -56.125 -5.723 1 92.38 533 MET B N 1
ATOM 11676 C CA . MET B 1 533 ? 0.513 -55.906 -6.43 1 92.38 533 MET B CA 1
ATOM 11677 C C . MET B 1 533 ? -0.461 -57.062 -6.203 1 92.38 533 MET B C 1
ATOM 11679 O O . MET B 1 533 ? -1.648 -56.844 -5.961 1 92.38 533 MET B O 1
ATOM 11683 N N . ASN B 1 534 ? 0.093 -58.219 -6.246 1 89.25 534 ASN B N 1
ATOM 11684 C CA . ASN B 1 534 ? -0.741 -59.375 -5.992 1 89.25 534 ASN B CA 1
ATOM 11685 C C . ASN B 1 534 ? -1.282 -59.406 -4.566 1 89.25 534 ASN B C 1
ATOM 11687 O O . ASN B 1 534 ? -2.463 -59.688 -4.348 1 89.25 534 ASN B O 1
ATOM 11691 N N . LEU B 1 535 ? -0.387 -59.094 -3.725 1 88.88 535 LEU B N 1
ATOM 11692 C CA . LEU B 1 535 ? -0.802 -59.062 -2.328 1 88.88 535 LEU B CA 1
ATOM 11693 C C . LEU B 1 535 ? -1.87 -58 -2.111 1 88.88 535 LEU B C 1
ATOM 11695 O O . LEU B 1 535 ? -2.801 -58.188 -1.328 1 88.88 535 LEU B O 1
ATOM 11699 N N . ALA B 1 536 ? -1.704 -56.875 -2.758 1 91.44 536 ALA B N 1
ATOM 11700 C CA . ALA B 1 536 ? -2.689 -55.812 -2.633 1 91.44 536 ALA B CA 1
ATOM 11701 C C . ALA B 1 536 ? -4.066 -56.25 -3.102 1 91.44 536 ALA B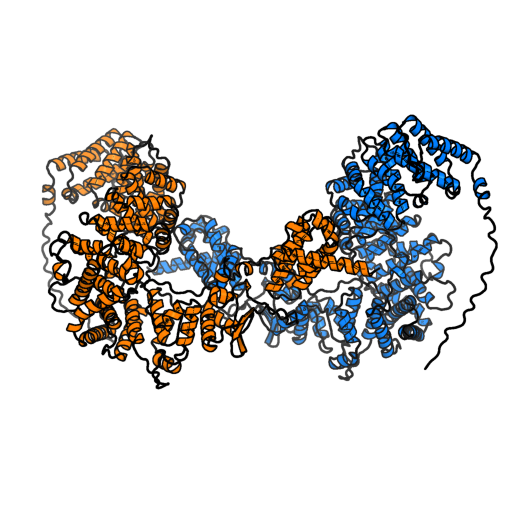 C 1
ATOM 11703 O O . ALA B 1 536 ? -5.07 -56.031 -2.43 1 91.44 536 ALA B O 1
ATOM 11704 N N . CYS B 1 537 ? -4.086 -56.969 -4.215 1 90.62 537 CYS B N 1
ATOM 11705 C CA . CYS B 1 537 ? -5.348 -57.469 -4.742 1 90.62 537 CYS B CA 1
ATOM 11706 C C . CYS B 1 537 ? -5.984 -58.438 -3.771 1 90.62 537 CYS B C 1
ATOM 11708 O O . CYS B 1 537 ? -7.184 -58.375 -3.496 1 90.62 537 CYS B O 1
ATOM 11710 N N . LEU B 1 538 ? -5.199 -59.281 -3.191 1 88.38 538 LEU B N 1
ATOM 11711 C CA . LEU B 1 538 ? -5.707 -60.344 -2.311 1 88.38 538 LEU B CA 1
ATOM 11712 C C . LEU B 1 538 ? -6.223 -59.75 -1.003 1 88.38 538 LEU B C 1
ATOM 11714 O O . LEU B 1 538 ? -7.293 -60.125 -0.522 1 88.38 538 LEU B O 1
ATOM 11718 N N . VAL B 1 539 ? -5.48 -58.781 -0.48 1 87.5 539 VAL B N 1
ATOM 11719 C CA . VAL B 1 539 ? -5.852 -58.188 0.806 1 87.5 539 VAL B CA 1
ATOM 11720 C C . VAL B 1 539 ? -7.133 -57.375 0.652 1 87.5 539 VAL B C 1
ATOM 11722 O O . VAL B 1 539 ? -7.949 -57.312 1.576 1 87.5 539 VAL B O 1
ATOM 11725 N N . ILE B 1 540 ? -7.414 -56.812 -0.449 1 88.56 540 ILE B N 1
ATOM 11726 C CA . ILE B 1 540 ? -8.594 -55.969 -0.673 1 88.56 540 ILE B CA 1
ATOM 11727 C C . ILE B 1 540 ? -9.828 -56.875 -0.812 1 88.56 540 ILE B C 1
ATOM 11729 O O . ILE B 1 540 ? -10.906 -56.531 -0.306 1 88.56 540 ILE B O 1
ATOM 11733 N N . VAL B 1 541 ? -9.648 -58 -1.445 1 86.88 541 VAL B N 1
ATOM 11734 C CA . VAL B 1 541 ? -10.797 -58.844 -1.765 1 86.88 541 VAL B CA 1
ATOM 11735 C C . VAL B 1 541 ? -11.102 -59.75 -0.584 1 86.88 541 VAL B C 1
ATOM 11737 O O . VAL B 1 541 ? -12.266 -59.969 -0.242 1 86.88 541 VAL B O 1
ATOM 11740 N N . GLN B 1 542 ? -10.039 -60.344 0.051 1 79.94 542 GLN B N 1
ATOM 11741 C CA . GLN B 1 542 ? -10.258 -61.312 1.092 1 79.94 542 GLN B CA 1
ATOM 11742 C C . GLN B 1 542 ? -10.234 -60.688 2.479 1 79.94 542 GLN B C 1
ATOM 11744 O O . GLN B 1 542 ? -9.203 -60.156 2.898 1 79.94 542 GLN B O 1
ATOM 11749 N N . SER B 1 543 ? -11.344 -60.562 3.1 1 67.81 543 SER B N 1
ATOM 11750 C CA . SER B 1 543 ? -11.453 -59.969 4.434 1 67.81 543 SER B CA 1
ATOM 11751 C C . SER B 1 543 ? -10.828 -60.875 5.484 1 67.81 543 SER B C 1
ATOM 11753 O O . SER B 1 543 ? -10.242 -60.406 6.461 1 67.81 543 SER B O 1
ATOM 11755 N N . ASN B 1 544 ? -10.992 -62.25 5.383 1 62.88 544 ASN B N 1
ATOM 11756 C CA . ASN B 1 544 ? -10.57 -63.156 6.426 1 62.88 544 ASN B CA 1
ATOM 11757 C C . ASN B 1 544 ? -9.297 -63.906 6.031 1 62.88 544 ASN B C 1
ATOM 11759 O O . ASN B 1 544 ? -9.367 -65 5.453 1 62.88 544 ASN B O 1
ATOM 11763 N N . HIS B 1 545 ? -8.203 -63.125 5.754 1 62.81 545 HIS B N 1
ATOM 11764 C CA . HIS B 1 545 ? -7.008 -63.844 5.348 1 62.81 545 HIS B CA 1
ATOM 11765 C C . HIS B 1 545 ? -6.176 -64.25 6.562 1 62.81 545 HIS B C 1
ATOM 11767 O O . HIS B 1 545 ? -6.309 -63.688 7.637 1 62.81 545 HIS B O 1
ATOM 11773 N N . SER B 1 546 ? -5.59 -65.5 6.492 1 63.06 546 SER B N 1
ATOM 11774 C CA . SER B 1 546 ? -4.793 -66.125 7.547 1 63.06 546 SER B CA 1
ATOM 11775 C C . SER B 1 546 ? -3.391 -65.5 7.605 1 63.06 546 SER B C 1
ATOM 11777 O O . SER B 1 546 ? -2.447 -66.188 8.047 1 63.06 546 SER B O 1
ATOM 11779 N N . LEU B 1 547 ? -3.152 -64.375 7.066 1 65.81 547 LEU B N 1
ATOM 11780 C CA . LEU B 1 547 ? -1.822 -63.75 7.129 1 65.81 547 LEU B CA 1
ATOM 11781 C C . LEU B 1 547 ? -1.456 -63.406 8.562 1 65.81 547 LEU B C 1
ATOM 11783 O O . LEU B 1 547 ? -2.281 -62.844 9.297 1 65.81 547 LEU B O 1
ATOM 11787 N N . SER B 1 548 ? -0.302 -64.062 9.039 1 66.44 548 SER B N 1
ATOM 11788 C CA . SER B 1 548 ? 0.214 -63.562 10.305 1 66.44 548 SER B CA 1
ATOM 11789 C C . SER B 1 548 ? 0.465 -62.031 10.227 1 66.44 548 SER B C 1
ATOM 11791 O O . SER B 1 548 ? 1.436 -61.594 9.609 1 66.44 548 SER B O 1
ATOM 11793 N N . LYS B 1 549 ? -0.437 -61.344 10.672 1 66.62 549 LYS B N 1
ATOM 11794 C CA . LYS B 1 549 ? -0.486 -59.875 10.516 1 66.62 549 LYS B CA 1
ATOM 11795 C C . LYS B 1 549 ? 0.8 -59.25 11.023 1 66.62 549 LYS B C 1
ATOM 11797 O O . LYS B 1 549 ? 1.312 -58.312 10.406 1 66.62 549 LYS B O 1
ATOM 11802 N N . ARG B 1 550 ? 1.416 -59.812 12.016 1 68.62 550 ARG B N 1
ATOM 11803 C CA . ARG B 1 550 ? 2.623 -59.219 12.578 1 68.62 550 ARG B CA 1
ATOM 11804 C C . ARG B 1 550 ? 3.807 -59.375 11.625 1 68.62 550 ARG B C 1
ATOM 11806 O O . ARG B 1 550 ? 4.574 -58.438 11.414 1 68.62 550 ARG B O 1
ATOM 11813 N N . ASN B 1 551 ? 3.867 -60.469 11.102 1 75.88 551 ASN B N 1
ATOM 11814 C CA . ASN B 1 551 ? 4.973 -60.719 10.188 1 75.88 551 ASN B CA 1
ATOM 11815 C C . ASN B 1 551 ? 4.844 -59.906 8.906 1 75.88 551 ASN B C 1
ATOM 11817 O O . ASN B 1 551 ? 5.836 -59.375 8.398 1 75.88 551 ASN B O 1
ATOM 11821 N N . ALA B 1 552 ? 3.607 -59.719 8.477 1 80.06 552 ALA B N 1
ATOM 11822 C CA . ALA B 1 552 ? 3.371 -58.969 7.242 1 80.06 552 ALA B CA 1
ATOM 11823 C C . ALA B 1 552 ? 3.742 -57.5 7.418 1 80.06 552 ALA B C 1
ATOM 11825 O O . ALA B 1 552 ? 4.359 -56.875 6.535 1 80.06 552 ALA B O 1
ATOM 11826 N N . VAL B 1 553 ? 3.449 -56.969 8.57 1 82.25 553 VAL B N 1
ATOM 11827 C CA . VAL B 1 553 ? 3.721 -55.562 8.836 1 82.25 553 VAL B CA 1
ATOM 11828 C C . VAL B 1 553 ? 5.227 -55.344 8.922 1 82.25 553 VAL B C 1
ATOM 11830 O O . VAL B 1 553 ? 5.742 -54.312 8.43 1 82.25 553 VAL B O 1
ATOM 11833 N N . ASP B 1 554 ? 5.914 -56.312 9.453 1 81.31 554 ASP B N 1
ATOM 11834 C CA . ASP B 1 554 ? 7.359 -56.188 9.602 1 81.31 554 ASP B CA 1
ATOM 11835 C C . ASP B 1 554 ? 8.055 -56.219 8.242 1 81.31 554 ASP B C 1
ATOM 11837 O O . ASP B 1 554 ? 8.945 -55.406 7.973 1 81.31 554 ASP B O 1
ATOM 11841 N N . VAL B 1 555 ? 7.609 -57.125 7.457 1 85.38 555 VAL B N 1
ATOM 11842 C CA . VAL B 1 555 ? 8.203 -57.25 6.133 1 85.38 555 VAL B CA 1
ATOM 11843 C C . VAL B 1 555 ? 7.922 -56 5.312 1 85.38 555 VAL B C 1
ATOM 11845 O O . VAL B 1 555 ? 8.82 -55.438 4.676 1 85.38 555 VAL B O 1
ATOM 11848 N N . LEU B 1 556 ? 6.691 -55.531 5.34 1 88.19 556 LEU B N 1
ATOM 11849 C CA . LEU B 1 556 ? 6.309 -54.344 4.574 1 88.19 556 LEU B CA 1
ATOM 11850 C C . LEU B 1 556 ? 7.023 -53.094 5.098 1 88.19 556 LEU B C 1
ATOM 11852 O O . LEU B 1 556 ? 7.434 -52.25 4.316 1 88.19 556 LEU B O 1
ATOM 11856 N N . SER B 1 557 ? 7.176 -53.031 6.402 1 86.69 557 SER B N 1
ATOM 11857 C CA . SER B 1 557 ? 7.887 -51.906 6.992 1 86.69 557 SER B CA 1
ATOM 11858 C C . SER B 1 557 ? 9.336 -51.875 6.523 1 86.69 557 SER B C 1
ATOM 11860 O O . SER B 1 557 ? 9.867 -50.781 6.25 1 86.69 557 SER B O 1
ATOM 11862 N N . THR B 1 558 ? 9.883 -53 6.371 1 84.38 558 THR B N 1
ATOM 11863 C CA . THR B 1 558 ? 11.258 -53.062 5.898 1 84.38 558 THR B CA 1
ATOM 11864 C C . THR B 1 558 ? 11.359 -52.625 4.441 1 84.38 558 THR B C 1
ATOM 11866 O O . THR B 1 558 ? 12.258 -51.875 4.074 1 84.38 558 THR B O 1
ATOM 11869 N N . ILE B 1 559 ? 10.477 -53.062 3.646 1 88.5 559 ILE B N 1
ATOM 11870 C CA . ILE B 1 559 ? 10.469 -52.719 2.232 1 88.5 559 ILE B CA 1
ATOM 11871 C C . ILE B 1 559 ? 10.281 -51.219 2.08 1 88.5 559 ILE B C 1
ATOM 11873 O O . ILE B 1 559 ? 10.984 -50.562 1.305 1 88.5 559 ILE B O 1
ATOM 11877 N N . ILE B 1 560 ? 9.359 -50.625 2.834 1 90.88 560 ILE B N 1
ATOM 11878 C CA . ILE B 1 560 ? 9.062 -49.188 2.75 1 90.88 560 ILE B CA 1
ATOM 11879 C C . ILE B 1 560 ? 10.266 -48.375 3.215 1 90.88 560 ILE B C 1
ATOM 11881 O O . ILE B 1 560 ? 10.617 -47.375 2.6 1 90.88 560 ILE B O 1
ATOM 11885 N N . LYS B 1 561 ? 10.922 -48.844 4.242 1 86.69 561 LYS B N 1
ATOM 11886 C CA . LYS B 1 561 ? 12.117 -48.156 4.73 1 86.69 561 LYS B CA 1
ATOM 11887 C C . LYS B 1 561 ? 13.227 -48.156 3.68 1 86.69 561 LYS B C 1
ATOM 11889 O O . LYS B 1 561 ? 13.875 -47.125 3.453 1 86.69 561 LYS B O 1
ATOM 11894 N N . GLU B 1 562 ? 13.359 -49.25 3.021 1 86.69 562 GLU B N 1
ATOM 11895 C CA . GLU B 1 562 ? 14.375 -49.375 1.98 1 86.69 562 GLU B CA 1
ATOM 11896 C C . GLU B 1 562 ? 14.039 -48.5 0.775 1 86.69 562 GLU B C 1
ATOM 11898 O O . GLU B 1 562 ? 14.93 -47.969 0.107 1 86.69 562 GLU B O 1
ATOM 11903 N N . CYS B 1 563 ? 12.773 -48.344 0.501 1 89.69 563 CYS B N 1
ATOM 11904 C CA . CYS B 1 563 ? 12.352 -47.5 -0.597 1 89.69 563 CYS B CA 1
ATOM 11905 C C . CYS B 1 563 ? 12.617 -46.031 -0.268 1 89.69 563 CYS B C 1
ATOM 11907 O O . CYS B 1 563 ? 13.055 -45.25 -1.128 1 89.69 563 CYS B O 1
ATOM 11909 N N . LEU B 1 564 ? 12.391 -45.656 0.966 1 88.25 564 LEU B N 1
ATOM 11910 C CA . LEU B 1 564 ? 12.562 -44.25 1.384 1 88.25 564 LEU B CA 1
ATOM 11911 C C . LEU B 1 564 ? 14.039 -43.875 1.395 1 88.25 564 LEU B C 1
ATOM 11913 O O . LEU B 1 564 ? 14.383 -42.719 1.167 1 88.25 564 LEU B O 1
ATOM 11917 N N . HIS B 1 565 ? 14.898 -44.844 1.548 1 83.31 565 HIS B N 1
ATOM 11918 C CA . HIS B 1 565 ? 16.328 -44.594 1.517 1 83.31 565 HIS B CA 1
ATOM 11919 C C . HIS B 1 565 ? 16.891 -44.75 0.108 1 83.31 565 HIS B C 1
ATOM 11921 O O . HIS B 1 565 ? 18.109 -44.688 -0.096 1 83.31 565 HIS B O 1
ATOM 11927 N N . ASN B 1 566 ? 16.109 -45.062 -0.914 1 81.12 566 ASN B N 1
ATOM 11928 C CA . ASN B 1 566 ? 16.406 -45.156 -2.338 1 81.12 566 ASN B CA 1
ATOM 11929 C C . ASN B 1 566 ? 17.281 -46.375 -2.645 1 81.12 566 ASN B C 1
ATOM 11931 O O . ASN B 1 566 ? 18.062 -46.344 -3.598 1 81.12 566 ASN B O 1
ATOM 11935 N N . HIS B 1 567 ? 17.156 -47.344 -1.78 1 81.56 567 HIS B N 1
ATOM 11936 C CA . HIS B 1 567 ? 17.844 -48.594 -2.072 1 81.56 567 HIS B CA 1
ATOM 11937 C C . HIS B 1 567 ? 17.031 -49.469 -3.037 1 81.56 567 HIS B C 1
ATOM 11939 O O . HIS B 1 567 ? 17.594 -50.188 -3.867 1 81.56 567 HIS B O 1
ATOM 11945 N N . LEU B 1 568 ? 15.805 -49.406 -2.908 1 86.88 568 LEU B N 1
ATOM 11946 C CA . LEU B 1 568 ? 14.875 -50.031 -3.84 1 86.88 568 LEU B CA 1
ATOM 11947 C C . LEU B 1 568 ? 14.164 -49 -4.695 1 86.88 568 LEU B C 1
ATOM 11949 O O . LEU B 1 568 ? 13.461 -48.125 -4.172 1 86.88 568 LEU B O 1
ATOM 11953 N N . TYR B 1 569 ? 14.453 -49 -5.926 1 88.12 569 TYR B N 1
ATOM 11954 C CA . TYR B 1 569 ? 13.891 -47.969 -6.797 1 88.12 569 TYR B CA 1
ATOM 11955 C C . TYR B 1 569 ? 13.586 -48.562 -8.18 1 88.12 569 TYR B C 1
ATOM 11957 O O . TYR B 1 569 ? 14.422 -49.219 -8.781 1 88.12 569 TYR B O 1
ATOM 11965 N N . ILE B 1 570 ? 12.312 -48.469 -8.555 1 87.88 570 ILE B N 1
ATOM 11966 C CA . ILE B 1 570 ? 11.93 -48.844 -9.906 1 87.88 570 ILE B CA 1
ATOM 11967 C C . ILE B 1 570 ? 10.82 -47.938 -10.414 1 87.88 570 ILE B C 1
ATOM 11969 O O . ILE B 1 570 ? 9.922 -47.531 -9.656 1 87.88 570 ILE B O 1
ATOM 11973 N N . THR B 1 571 ? 10.945 -47.5 -11.648 1 86.38 571 THR B N 1
ATOM 11974 C CA . THR B 1 571 ? 9.898 -46.688 -12.266 1 86.38 571 THR B CA 1
ATOM 11975 C C . THR B 1 571 ? 9.016 -47.531 -13.164 1 86.38 571 THR B C 1
ATOM 11977 O O . THR B 1 571 ? 9.43 -48.594 -13.641 1 86.38 571 THR B O 1
ATOM 11980 N N . ARG B 1 572 ? 7.805 -47.156 -13.336 1 84.69 572 ARG B N 1
ATOM 11981 C CA . ARG B 1 572 ? 6.895 -47.875 -14.203 1 84.69 572 ARG B CA 1
ATOM 11982 C C . ARG B 1 572 ? 7.398 -47.906 -15.648 1 84.69 572 ARG B C 1
ATOM 11984 O O . ARG B 1 572 ? 7.164 -48.844 -16.375 1 84.69 572 ARG B O 1
ATOM 11991 N N . ALA B 1 573 ? 8.062 -46.781 -15.984 1 77.62 573 ALA B N 1
ATOM 11992 C CA . ALA B 1 573 ? 8.57 -46.656 -17.359 1 77.62 573 ALA B CA 1
ATOM 11993 C C . ALA B 1 573 ? 9.609 -47.75 -17.641 1 77.62 573 ALA B C 1
ATOM 11995 O O . ALA B 1 573 ? 9.773 -48.156 -18.781 1 77.62 573 ALA B O 1
ATOM 11996 N N . ASN B 1 574 ? 10.242 -48.188 -16.594 1 76.69 574 ASN B N 1
ATOM 11997 C CA . ASN B 1 574 ? 11.25 -49.219 -16.75 1 76.69 574 ASN B CA 1
ATOM 11998 C C . ASN B 1 574 ? 10.617 -50.594 -17.016 1 76.69 574 ASN B C 1
ATOM 12000 O O . ASN B 1 574 ? 11.266 -51.469 -17.547 1 76.69 574 ASN B O 1
ATOM 12004 N N . ILE B 1 575 ? 9.359 -50.625 -16.734 1 76.88 575 ILE B N 1
ATOM 12005 C CA . ILE B 1 575 ? 8.711 -51.938 -16.797 1 76.88 575 ILE B CA 1
ATOM 12006 C C . ILE B 1 575 ? 7.754 -51.969 -17.984 1 76.88 575 ILE B C 1
ATOM 12008 O O . ILE B 1 575 ? 7.723 -52.969 -18.734 1 76.88 575 ILE B O 1
ATOM 12012 N N . ALA B 1 576 ? 7.008 -50.938 -18.078 1 75.5 576 ALA B N 1
ATOM 12013 C CA . ALA B 1 576 ? 5.988 -50.906 -19.125 1 75.5 576 ALA B CA 1
ATOM 12014 C C . ALA B 1 576 ? 6.504 -50.188 -20.359 1 75.5 576 ALA B C 1
ATOM 12016 O O . ALA B 1 576 ? 6.48 -48.938 -20.422 1 75.5 576 ALA B O 1
ATOM 12017 N N . SER B 1 577 ? 6.953 -50.906 -21.328 1 73.38 577 SER B N 1
ATOM 12018 C CA . SER B 1 577 ? 7.605 -50.344 -22.516 1 73.38 577 SER B CA 1
ATOM 12019 C C . SER B 1 577 ? 6.645 -49.469 -23.328 1 73.38 577 SER B C 1
ATOM 12021 O O . SER B 1 577 ? 7.078 -48.562 -24.031 1 73.38 577 SER B O 1
ATOM 12023 N N . HIS B 1 578 ? 5.238 -49.844 -23.172 1 73.56 578 HIS B N 1
ATOM 12024 C CA . HIS B 1 578 ? 4.273 -49.094 -23.984 1 73.56 578 HIS B CA 1
ATOM 12025 C C . HIS B 1 578 ? 4.129 -47.656 -23.484 1 73.56 578 HIS B C 1
ATOM 12027 O O . HIS B 1 578 ? 3.566 -46.812 -24.188 1 73.56 578 HIS B O 1
ATOM 12033 N N . LEU B 1 579 ? 4.668 -47.375 -22.25 1 73.69 579 LEU B N 1
ATOM 12034 C CA . LEU B 1 579 ? 4.574 -46.031 -21.688 1 73.69 579 LEU B CA 1
ATOM 12035 C C . LEU B 1 579 ? 5.727 -45.156 -22.172 1 73.69 579 LEU B C 1
ATOM 12037 O O . LEU B 1 579 ? 5.73 -43.969 -21.953 1 73.69 579 LEU B O 1
ATOM 12041 N N . GLN B 1 580 ? 6.691 -45.75 -22.625 1 61.16 580 GLN B N 1
ATOM 12042 C CA . GLN B 1 580 ? 7.832 -44.969 -23.078 1 61.16 580 GLN B CA 1
ATOM 12043 C C . GLN B 1 580 ? 7.473 -44.094 -24.281 1 61.16 580 GLN B C 1
ATOM 12045 O O . GLN B 1 580 ? 7.059 -44.625 -25.312 1 61.16 580 GLN B O 1
ATOM 12050 N N . PHE B 1 581 ? 6.613 -43.062 -23.891 1 56.75 581 PHE B N 1
ATOM 12051 C CA . PHE B 1 581 ? 6.227 -42.094 -24.922 1 56.75 581 PHE B CA 1
ATOM 12052 C C . PHE B 1 581 ? 7.422 -41.719 -25.781 1 56.75 581 PHE B C 1
ATOM 12054 O O . PHE B 1 581 ? 8.508 -41.438 -25.266 1 56.75 581 PHE B O 1
ATOM 12061 N N . CYS B 1 582 ? 7.469 -42.188 -26.766 1 53.69 582 CYS B N 1
ATOM 12062 C CA . CYS B 1 582 ? 8.469 -41.906 -27.797 1 53.69 582 CYS B CA 1
ATOM 12063 C C . CYS B 1 582 ? 8.727 -40.406 -27.906 1 53.69 582 CYS B C 1
ATOM 12065 O O . CYS B 1 582 ? 9.305 -39.938 -28.875 1 53.69 582 CYS B O 1
ATOM 12067 N N . PHE B 1 583 ? 8.023 -39.469 -27.203 1 55.03 583 PHE B N 1
ATOM 12068 C CA . PHE B 1 583 ? 8.453 -38.156 -27.688 1 55.03 583 PHE B CA 1
ATOM 12069 C C . PHE B 1 583 ? 9.922 -37.906 -27.359 1 55.03 583 PHE B C 1
ATOM 12071 O O . PHE B 1 583 ? 10.273 -37.688 -26.203 1 55.03 583 PHE B O 1
ATOM 12078 N N . ASP B 1 584 ? 10.719 -38.5 -28.031 1 55.25 584 ASP B N 1
ATOM 12079 C CA . ASP B 1 584 ? 12.164 -38.312 -27.953 1 55.25 584 ASP B CA 1
ATOM 12080 C C . ASP B 1 584 ? 12.516 -36.844 -27.781 1 55.25 584 ASP B C 1
ATOM 12082 O O . ASP B 1 584 ? 13.68 -36.469 -27.922 1 55.25 584 ASP B O 1
ATOM 12086 N N . GLY B 1 585 ? 11.484 -35.969 -27.719 1 56.66 585 GLY B N 1
ATOM 12087 C CA . GLY B 1 585 ? 11.914 -34.562 -27.609 1 56.66 585 GLY B CA 1
ATOM 12088 C C . GLY B 1 585 ? 12.164 -34.125 -26.188 1 56.66 585 GLY B C 1
ATOM 12089 O O . GLY B 1 585 ? 11.617 -34.719 -25.25 1 56.66 585 GLY B O 1
ATOM 12090 N N . SER B 1 586 ? 13.203 -33.406 -25.859 1 66.19 586 SER B N 1
ATOM 12091 C CA . SER B 1 586 ? 13.594 -32.906 -24.562 1 66.19 586 SER B CA 1
ATOM 12092 C C . SER B 1 586 ? 12.664 -31.766 -24.109 1 66.19 586 SER B C 1
ATOM 12094 O O . SER B 1 586 ? 12.375 -30.844 -24.875 1 66.19 586 SER B O 1
ATOM 12096 N N . SER B 1 587 ? 11.836 -32 -23.078 1 68.31 587 SER B N 1
ATOM 12097 C CA . SER B 1 587 ? 10.977 -30.953 -22.547 1 68.31 587 SER B CA 1
ATOM 12098 C C . SER B 1 587 ? 11.805 -29.891 -21.844 1 68.31 587 SER B C 1
ATOM 12100 O O . SER B 1 587 ? 12.891 -30.172 -21.344 1 68.31 587 SER B O 1
ATOM 12102 N N . CYS B 1 588 ? 11.508 -28.672 -22.188 1 67.88 588 CYS B N 1
ATOM 12103 C CA . CYS B 1 588 ? 12.312 -27.609 -21.594 1 67.88 588 CYS B CA 1
ATOM 12104 C C . CYS B 1 588 ? 11.75 -27.203 -20.234 1 67.88 588 CYS B C 1
ATOM 12106 O O . CYS B 1 588 ? 12.492 -26.703 -19.375 1 67.88 588 CYS B O 1
ATOM 12108 N N . CYS B 1 589 ? 10.578 -27.141 -19.969 1 67.31 589 CYS B N 1
ATOM 12109 C CA . CYS B 1 589 ? 10.164 -26.578 -18.688 1 67.31 589 CYS B CA 1
ATOM 12110 C C . CYS B 1 589 ? 9.266 -27.547 -17.938 1 67.31 589 CYS B C 1
ATOM 12112 O O . CYS B 1 589 ? 9.734 -28.562 -17.422 1 67.31 589 CYS B O 1
ATOM 12114 N N . TYR B 1 590 ? 7.91 -27.359 -17.828 1 62.03 590 TYR B N 1
ATOM 12115 C CA . TYR B 1 590 ? 6.965 -27.781 -16.797 1 62.03 590 TYR B CA 1
ATOM 12116 C C . TYR B 1 590 ? 6.637 -29.25 -16.938 1 62.03 590 TYR B C 1
ATOM 12118 O O . TYR B 1 590 ? 6.207 -29.703 -18 1 62.03 590 TYR B O 1
ATOM 12126 N N . LEU B 1 591 ? 7.406 -30.125 -16.25 1 61.69 591 LEU B N 1
ATOM 12127 C CA . LEU B 1 591 ? 6.914 -31.5 -16.25 1 61.69 591 LEU B CA 1
ATOM 12128 C C . LEU B 1 591 ? 6.211 -31.828 -14.93 1 61.69 591 LEU B C 1
ATOM 12130 O O . LEU B 1 591 ? 6.645 -31.375 -13.867 1 61.69 591 LEU B O 1
ATOM 12134 N N . THR B 1 592 ? 4.809 -32.031 -14.922 1 63.38 592 THR B N 1
ATOM 12135 C CA . THR B 1 592 ? 4.086 -32.375 -13.703 1 63.38 592 THR B CA 1
ATOM 12136 C C . THR B 1 592 ? 4.469 -33.781 -13.234 1 63.38 592 THR B C 1
ATOM 12138 O O . THR B 1 592 ? 4.801 -34.656 -14.047 1 63.38 592 THR B O 1
ATOM 12141 N N . GLU B 1 593 ? 4.578 -33.938 -11.969 1 67.5 593 GLU B N 1
ATOM 12142 C CA . GLU B 1 593 ? 4.871 -35.156 -11.266 1 67.5 593 GLU B CA 1
ATOM 12143 C C . GLU B 1 593 ? 3.693 -36.125 -11.352 1 67.5 593 GLU B C 1
ATOM 12145 O O . GLU B 1 593 ? 2.535 -35.719 -11.367 1 67.5 593 GLU B O 1
ATOM 12150 N N . GLU B 1 594 ? 3.938 -37.438 -11.617 1 79 594 GLU B N 1
ATOM 12151 C CA . GLU B 1 594 ? 2.938 -38.5 -11.578 1 79 594 GLU B CA 1
ATOM 12152 C C . GLU B 1 594 ? 2.383 -38.688 -10.164 1 79 594 GLU B C 1
ATOM 12154 O O . GLU B 1 594 ? 3.111 -38.531 -9.18 1 79 594 GLU B O 1
ATOM 12159 N N . TRP B 1 595 ? 1.12 -38.969 -10.039 1 86.88 595 TRP B N 1
ATOM 12160 C CA . TRP B 1 595 ? 0.47 -39.125 -8.742 1 86.88 595 TRP B CA 1
ATOM 12161 C C . TRP B 1 595 ? 1.11 -40.281 -7.961 1 86.88 595 TRP B C 1
ATOM 12163 O O . TRP B 1 595 ? 1.338 -40.156 -6.754 1 86.88 595 TRP B O 1
ATOM 12173 N N . GLU B 1 596 ? 1.42 -41.406 -8.641 1 88.94 596 GLU B N 1
ATOM 12174 C CA . GLU B 1 596 ? 1.982 -42.594 -7.992 1 88.94 596 GLU B CA 1
ATOM 12175 C C . GLU B 1 596 ? 3.451 -42.375 -7.641 1 88.94 596 GLU B C 1
ATOM 12177 O O . GLU B 1 596 ? 4.016 -43.125 -6.84 1 88.94 596 GLU B O 1
ATOM 12182 N N . GLY B 1 597 ? 4.039 -41.375 -8.125 1 84.75 597 GLY B N 1
ATOM 12183 C CA . GLY B 1 597 ? 5.445 -41.125 -7.867 1 84.75 597 GLY B CA 1
ATOM 12184 C C . GLY B 1 597 ? 6.375 -41.906 -8.781 1 84.75 597 GLY B C 1
ATOM 12185 O O . GLY B 1 597 ? 5.922 -42.75 -9.562 1 84.75 597 GLY B O 1
ATOM 12186 N N . GLU B 1 598 ? 7.633 -41.688 -8.648 1 83.62 598 GLU B N 1
ATOM 12187 C CA . GLU B 1 598 ? 8.641 -42.344 -9.477 1 83.62 598 GLU B CA 1
ATOM 12188 C C . GLU B 1 598 ? 8.93 -43.75 -8.977 1 83.62 598 GLU B C 1
ATOM 12190 O O . GLU B 1 598 ? 9.055 -44.688 -9.781 1 83.62 598 GLU B O 1
ATOM 12195 N N . ASN B 1 599 ? 8.859 -43.875 -7.645 1 88.19 599 ASN B N 1
ATOM 12196 C CA . ASN B 1 599 ? 9.117 -45.188 -7.066 1 88.19 599 ASN B CA 1
ATOM 12197 C C . ASN B 1 599 ? 7.816 -45.969 -6.836 1 88.19 599 ASN B C 1
ATOM 12199 O O . ASN B 1 599 ? 7.145 -45.781 -5.82 1 88.19 599 ASN B O 1
ATOM 12203 N N . VAL B 1 600 ? 7.473 -46.875 -7.664 1 91.81 600 VAL B N 1
ATOM 12204 C CA . VAL B 1 600 ? 6.199 -47.594 -7.625 1 91.81 600 VAL B CA 1
ATOM 12205 C C . VAL B 1 600 ? 6.207 -48.594 -6.48 1 91.81 600 VAL B C 1
ATOM 12207 O O . VAL B 1 600 ? 5.148 -49 -5.977 1 91.81 600 VAL B O 1
ATOM 12210 N N . LEU B 1 601 ? 7.395 -49.094 -6.02 1 92.75 601 LEU B N 1
ATOM 12211 C CA . LEU B 1 601 ? 7.473 -50.031 -4.91 1 92.75 601 LEU B CA 1
ATOM 12212 C C . LEU B 1 601 ? 6.949 -49.406 -3.623 1 92.75 601 LEU B C 1
ATOM 12214 O O . LEU B 1 601 ? 6.23 -50.031 -2.859 1 92.75 601 LEU B O 1
ATOM 12218 N N . LEU B 1 602 ? 7.383 -48.156 -3.486 1 93.19 602 LEU B N 1
ATOM 12219 C CA . LEU B 1 602 ? 6.91 -47.438 -2.305 1 93.19 602 LEU B CA 1
ATOM 12220 C C . LEU B 1 602 ? 5.391 -47.281 -2.332 1 93.19 602 LEU B C 1
ATOM 12222 O O . LEU B 1 602 ? 4.723 -47.5 -1.317 1 93.19 602 LEU B O 1
ATOM 12226 N N . PHE B 1 603 ? 4.859 -47 -3.465 1 94.56 603 PHE B N 1
ATOM 12227 C CA . PHE B 1 603 ? 3.43 -46.75 -3.633 1 94.56 603 PHE B CA 1
ATOM 12228 C C . PHE B 1 603 ? 2.641 -48.031 -3.305 1 94.56 603 PHE B C 1
ATOM 12230 O O . PHE B 1 603 ? 1.711 -48 -2.496 1 94.56 603 PHE B O 1
ATOM 12237 N N . TYR B 1 604 ? 2.996 -49.125 -3.879 1 95.31 604 TYR B N 1
ATOM 12238 C CA . TYR B 1 604 ? 2.266 -50.344 -3.654 1 95.31 604 TYR B CA 1
ATOM 12239 C C . TYR B 1 604 ? 2.521 -50.875 -2.25 1 95.31 604 TYR B C 1
ATOM 12241 O O . TYR B 1 604 ? 1.635 -51.5 -1.637 1 95.31 604 TYR B O 1
ATOM 12249 N N . GLY B 1 605 ? 3.762 -50.719 -1.75 1 93.56 605 GLY B N 1
ATOM 12250 C CA . GLY B 1 605 ? 4.031 -51.125 -0.375 1 93.56 605 GLY B CA 1
ATOM 12251 C C . GLY B 1 605 ? 3.119 -50.438 0.627 1 93.56 605 GLY B C 1
ATOM 12252 O O . GLY B 1 605 ? 2.607 -51.062 1.547 1 93.56 605 GLY B O 1
ATOM 12253 N N . LEU B 1 606 ? 2.932 -49.156 0.411 1 94.5 606 LEU B N 1
ATOM 12254 C CA . LEU B 1 606 ? 2.066 -48.406 1.299 1 94.5 606 LEU B CA 1
ATOM 12255 C C . LEU B 1 606 ? 0.611 -48.844 1.144 1 94.5 606 LEU B C 1
ATOM 12257 O O . LEU B 1 606 ? -0.13 -48.906 2.127 1 94.5 606 LEU B O 1
ATOM 12261 N N . MET B 1 607 ? 0.232 -49.125 -0.042 1 94.25 607 MET B N 1
ATOM 12262 C CA . MET B 1 607 ? -1.137 -49.531 -0.31 1 94.25 607 MET B CA 1
ATOM 12263 C C . MET B 1 607 ? -1.438 -50.875 0.4 1 94.25 607 MET B C 1
ATOM 12265 O O . MET B 1 607 ? -2.48 -51 1.039 1 94.25 607 MET B O 1
ATOM 12269 N N . VAL B 1 608 ? -0.518 -51.781 0.327 1 93 608 VAL B N 1
ATOM 12270 C CA . VAL B 1 608 ? -0.701 -53.094 0.979 1 93 608 VAL B CA 1
ATOM 12271 C C . VAL B 1 608 ? -0.744 -52.906 2.494 1 93 608 VAL B C 1
ATOM 12273 O O . VAL B 1 608 ? -1.615 -53.469 3.17 1 93 608 VAL B O 1
ATOM 12276 N N . LEU B 1 609 ? 0.168 -52.156 2.961 1 89.94 609 LEU B N 1
ATOM 12277 C CA . LEU B 1 609 ? 0.224 -51.906 4.402 1 89.94 609 LEU B CA 1
ATOM 12278 C C . LEU B 1 609 ? -1.092 -51.344 4.91 1 89.94 609 LEU B C 1
ATOM 12280 O O . LEU B 1 609 ? -1.603 -51.781 5.949 1 89.94 609 LEU B O 1
ATOM 12284 N N . TYR B 1 610 ? -1.615 -50.406 4.25 1 92.38 610 TYR B N 1
ATOM 12285 C CA . TYR B 1 610 ? -2.871 -49.781 4.668 1 92.38 610 TYR B CA 1
ATOM 12286 C C . TYR B 1 610 ? -3.99 -50.812 4.727 1 92.38 610 TYR B C 1
ATOM 12288 O O . TYR B 1 610 ? -4.75 -50.875 5.699 1 92.38 610 TYR B O 1
ATOM 12296 N N . ASN B 1 611 ? -4.094 -51.562 3.658 1 90.31 611 ASN B N 1
ATOM 12297 C CA . ASN B 1 611 ? -5.195 -52.5 3.57 1 90.31 611 ASN B CA 1
ATOM 12298 C C . ASN B 1 611 ? -5.02 -53.656 4.555 1 90.31 611 ASN B C 1
ATOM 12300 O O . ASN B 1 611 ? -6 -54.25 4.992 1 90.31 611 ASN B O 1
ATOM 12304 N N . VAL B 1 612 ? -3.799 -53.938 4.938 1 85.94 612 VAL B N 1
ATOM 12305 C CA . VAL B 1 612 ? -3.551 -54.938 5.973 1 85.94 612 VAL B CA 1
ATOM 12306 C C . VAL B 1 612 ? -3.947 -54.375 7.336 1 85.94 612 VAL B C 1
ATOM 12308 O O . VAL B 1 612 ? -4.629 -55.062 8.117 1 85.94 612 VAL B O 1
ATOM 12311 N N . LEU B 1 613 ? -3.621 -53.125 7.562 1 83.06 613 LEU B N 1
ATOM 12312 C CA . LEU B 1 613 ? -3.844 -52.5 8.867 1 83.06 613 LEU B CA 1
ATOM 12313 C C . LEU B 1 613 ? -5.312 -52.156 9.055 1 83.06 613 LEU B C 1
ATOM 12315 O O . LEU B 1 613 ? -5.828 -52.188 10.172 1 83.06 613 LEU B O 1
ATOM 12319 N N . ARG B 1 614 ? -5.941 -51.812 8.023 1 83.81 614 ARG B N 1
ATOM 12320 C CA . ARG B 1 614 ? -7.328 -51.344 8.109 1 83.81 614 ARG B CA 1
ATOM 12321 C C . ARG B 1 614 ? -8.234 -52.469 8.586 1 83.81 614 ARG B C 1
ATOM 12323 O O . ARG B 1 614 ? -9.273 -52.219 9.211 1 83.81 614 ARG B O 1
ATOM 12330 N N . LYS B 1 615 ? -7.887 -53.625 8.367 1 76.94 615 LYS B N 1
ATOM 12331 C CA . LYS B 1 615 ? -8.711 -54.781 8.711 1 76.94 615 LYS B CA 1
ATOM 12332 C C . LYS B 1 615 ? -8.305 -55.344 10.062 1 76.94 615 LYS B C 1
ATOM 12334 O O . LYS B 1 615 ? -8.961 -56.25 10.578 1 76.94 615 LYS B O 1
ATOM 12339 N N . VAL B 1 616 ? -7.199 -54.938 10.531 1 70.25 616 VAL B N 1
ATOM 12340 C CA . VAL B 1 616 ? -6.738 -55.438 11.82 1 70.25 616 VAL B CA 1
ATOM 12341 C C . VAL B 1 616 ? -7.52 -54.75 12.945 1 70.25 616 VAL B C 1
ATOM 12343 O O . VAL B 1 616 ? -7.75 -53.531 12.914 1 70.25 616 VAL B O 1
ATOM 12346 N N . SER B 1 617 ? -8.289 -55.562 13.609 1 62.72 617 SER B N 1
ATOM 12347 C CA . SER B 1 617 ? -8.883 -55.031 14.828 1 62.72 617 SER B CA 1
ATOM 12348 C C . SER B 1 617 ? -7.816 -54.781 15.891 1 62.72 617 SER B C 1
ATOM 12350 O O . SER B 1 617 ? -7.266 -55.688 16.469 1 62.72 617 SER B O 1
ATOM 12352 N N . PHE B 1 618 ? -7.258 -53.562 15.797 1 59.38 618 PHE B N 1
ATOM 12353 C CA . PHE B 1 618 ? -6.219 -53.188 16.75 1 59.38 618 PHE B CA 1
ATOM 12354 C C . PHE B 1 618 ? -6.723 -53.312 18.172 1 59.38 618 PHE B C 1
ATOM 12356 O O . PHE B 1 618 ? -7.84 -52.875 18.484 1 59.38 618 PHE B O 1
ATOM 12363 N N . VAL B 1 619 ? -6.324 -54.281 18.906 1 56 619 VAL B N 1
ATOM 12364 C CA . VAL B 1 619 ? -6.648 -54.469 20.312 1 56 619 VAL B CA 1
ATOM 12365 C C . VAL B 1 619 ? -5.785 -53.5 21.156 1 56 619 VAL B C 1
ATOM 12367 O O . VAL B 1 619 ? -4.562 -53.469 20.984 1 56 619 VAL B O 1
ATOM 12370 N N . CYS B 1 620 ? -6.395 -52.438 21.531 1 56.22 620 CYS B N 1
ATOM 12371 C CA . CYS B 1 620 ? -5.672 -51.562 22.469 1 56.22 620 CYS B CA 1
ATOM 12372 C C . CYS B 1 620 ? -5.121 -52.375 23.641 1 56.22 620 CYS B C 1
ATOM 12374 O O . CYS B 1 620 ? -5.883 -52.969 24.406 1 56.22 620 CYS B O 1
ATOM 12376 N N . ILE B 1 621 ? -3.949 -52.781 23.609 1 53.25 621 ILE B N 1
ATOM 12377 C CA . ILE B 1 621 ? -3.355 -53.562 24.688 1 53.25 621 ILE B CA 1
ATOM 12378 C C . ILE B 1 621 ? -3.621 -52.844 26.031 1 53.25 621 ILE B C 1
ATOM 12380 O O . ILE B 1 621 ? -3.822 -53.531 27.047 1 53.25 621 ILE B O 1
ATOM 12384 N N . HIS B 1 622 ? -3.531 -51.562 26.031 1 52 622 HIS B N 1
ATOM 12385 C CA . HIS B 1 622 ? -3.723 -50.875 27.297 1 52 622 HIS B CA 1
ATOM 12386 C C . HIS B 1 622 ? -5.18 -50.938 27.734 1 52 622 HIS B C 1
ATOM 12388 O O . HIS B 1 622 ? -5.469 -51.188 28.906 1 52 622 HIS B O 1
ATOM 12394 N N . CYS B 1 623 ? -6.059 -50.625 26.766 1 54.84 623 CYS B N 1
ATOM 12395 C CA . CYS B 1 623 ? -7.441 -50.531 27.219 1 54.84 623 CYS B CA 1
ATOM 12396 C C . CYS B 1 623 ? -8.156 -51.875 27.109 1 54.84 623 CYS B C 1
ATOM 12398 O O . CYS B 1 623 ? -9.273 -52.031 27.594 1 54.84 623 CYS B O 1
ATOM 12400 N N . LYS B 1 624 ? -7.484 -52.969 26.906 1 53.38 624 LYS B N 1
ATOM 12401 C CA . LYS B 1 624 ? -8.008 -54.312 26.828 1 53.38 624 LYS B CA 1
ATOM 12402 C C . LYS B 1 624 ? -9.367 -54.344 26.141 1 53.38 624 LYS B C 1
ATOM 12404 O O . LYS B 1 624 ? -10.227 -55.156 26.484 1 53.38 624 LYS B O 1
ATOM 12409 N N . LYS B 1 625 ? -9.789 -53.219 25.547 1 53.25 625 LYS B N 1
ATOM 12410 C CA . LYS B 1 625 ? -11.125 -53.219 24.969 1 53.25 625 LYS B CA 1
ATOM 12411 C C . LYS B 1 625 ? -11.055 -53.25 23.438 1 53.25 625 LYS B C 1
ATOM 12413 O O . LYS B 1 625 ? -10.062 -52.812 22.844 1 53.25 625 LYS B O 1
ATOM 12418 N N . ASN B 1 626 ? -11.93 -54 22.891 1 52.41 626 ASN B N 1
ATOM 12419 C CA . ASN B 1 626 ? -12.148 -54.031 21.453 1 52.41 626 ASN B CA 1
ATOM 12420 C C . ASN B 1 626 ? -12.438 -52.625 20.891 1 52.41 626 ASN B C 1
ATOM 12422 O O . ASN B 1 626 ? -13.289 -51.906 21.422 1 52.41 626 ASN B O 1
ATOM 12426 N N . LEU B 1 627 ? -11.555 -52.062 20.25 1 55 627 LEU B N 1
ATOM 12427 C CA . LEU B 1 627 ? -11.695 -50.719 19.75 1 55 627 LEU B CA 1
ATOM 12428 C C . LEU B 1 627 ? -12.828 -50.594 18.734 1 55 627 LEU B C 1
ATOM 12430 O O . LEU B 1 627 ? -12.844 -51.344 17.75 1 55 627 LEU B O 1
ATOM 12434 N N . ASP B 1 628 ? -13.969 -50.062 19.047 1 52.5 628 ASP B N 1
ATOM 12435 C CA . ASP B 1 628 ? -15.148 -49.938 18.188 1 52.5 628 ASP B CA 1
ATOM 12436 C C . ASP B 1 628 ? -14.789 -49.312 16.844 1 52.5 628 ASP B C 1
ATOM 12438 O O . ASP B 1 628 ? -15.211 -49.781 15.789 1 52.5 628 ASP B O 1
ATOM 12442 N N . ALA B 1 629 ? -14 -48.219 16.953 1 53.97 629 ALA B N 1
ATOM 12443 C CA . ALA B 1 629 ? -13.719 -47.5 15.711 1 53.97 629 ALA B CA 1
ATOM 12444 C C . ALA B 1 629 ? -12.383 -47.969 15.125 1 53.97 629 ALA B C 1
ATOM 12446 O O . ALA B 1 629 ? -12.016 -47.562 14.016 1 53.97 629 ALA B O 1
ATOM 12447 N N . GLY B 1 630 ? -11.742 -48.969 15.789 1 55.66 630 GLY B N 1
ATOM 12448 C CA . GLY B 1 630 ? -10.516 -49.562 15.289 1 55.66 630 GLY B CA 1
ATOM 12449 C C . GLY B 1 630 ? -9.312 -48.625 15.375 1 55.66 630 GLY B C 1
ATOM 12450 O O . GLY B 1 630 ? -8.328 -48.812 14.656 1 55.66 630 GLY B O 1
ATOM 12451 N N . ILE B 1 631 ? -9.375 -47.438 16.062 1 62.12 631 ILE B N 1
ATOM 12452 C CA . ILE B 1 631 ? -8.25 -46.5 16.203 1 62.12 631 ILE B CA 1
ATOM 12453 C C . ILE B 1 631 ? -7.547 -46.75 17.531 1 62.12 631 ILE B C 1
ATOM 12455 O O . ILE B 1 631 ? -8.203 -46.875 18.562 1 62.12 631 ILE B O 1
ATOM 12459 N N . VAL B 1 632 ? -6.277 -46.938 17.578 1 63.62 632 VAL B N 1
ATOM 12460 C CA . VAL B 1 632 ? -5.477 -47.312 18.75 1 63.62 632 VAL B CA 1
ATOM 12461 C C . VAL B 1 632 ? -5.371 -46.125 19.703 1 63.62 632 VAL B C 1
ATOM 12463 O O . VAL B 1 632 ? -5.391 -44.969 19.266 1 63.62 632 VAL B O 1
ATOM 12466 N N . CYS B 1 633 ? -5.59 -46.344 20.953 1 61.12 633 CYS B N 1
ATOM 12467 C CA . CYS B 1 633 ? -5.496 -45.312 21.969 1 61.12 633 CYS B CA 1
ATOM 12468 C C . CYS B 1 633 ? -4.098 -44.719 22.016 1 61.12 633 CYS B C 1
ATOM 12470 O O . CYS B 1 633 ? -3.17 -45.25 21.406 1 61.12 633 CYS B O 1
ATOM 12472 N N . HIS B 1 634 ? -3.873 -43.5 22.594 1 60.69 634 HIS B N 1
ATOM 12473 C CA . HIS B 1 634 ? -2.627 -42.75 22.672 1 60.69 634 HIS B CA 1
ATOM 12474 C C . HIS B 1 634 ? -1.489 -43.625 23.203 1 60.69 634 HIS B C 1
ATOM 12476 O O . HIS B 1 634 ? -0.372 -43.562 22.688 1 60.69 634 HIS B O 1
ATOM 12482 N N . ASP B 1 635 ? -1.774 -44.438 24.234 1 60.12 635 ASP B N 1
ATOM 12483 C CA . ASP B 1 635 ? -0.75 -45.25 24.875 1 60.12 635 ASP B CA 1
ATOM 12484 C C . ASP B 1 635 ? -0.296 -46.375 23.969 1 60.12 635 ASP B C 1
ATOM 12486 O O . ASP B 1 635 ? 0.886 -46.719 23.953 1 60.12 635 ASP B O 1
ATOM 12490 N N . CYS B 1 636 ? -1.198 -46.906 23.188 1 61.12 636 CYS B N 1
ATOM 12491 C CA . CYS B 1 636 ? -0.854 -48 22.266 1 61.12 636 CYS B CA 1
ATOM 12492 C C . CYS B 1 636 ? -0.134 -47.469 21.031 1 61.12 636 CYS B C 1
ATOM 12494 O O . CYS B 1 636 ? 0.693 -48.156 20.438 1 61.12 636 CYS B O 1
ATOM 12496 N N . ARG B 1 637 ? -0.44 -46.25 20.703 1 61.75 637 ARG B N 1
ATOM 12497 C CA . ARG B 1 637 ? 0.272 -45.594 19.625 1 61.75 637 ARG B CA 1
ATOM 12498 C C . ARG B 1 637 ? 1.775 -45.562 19.875 1 61.75 637 ARG B C 1
ATOM 12500 O O . ARG B 1 637 ? 2.566 -45.812 18.953 1 61.75 637 ARG B O 1
ATOM 12507 N N . GLU B 1 638 ? 2.049 -45.219 21.125 1 58.41 638 GLU B N 1
ATOM 12508 C CA . GLU B 1 638 ? 3.459 -45.188 21.5 1 58.41 638 GLU B CA 1
ATOM 12509 C C . GLU B 1 638 ? 4.086 -46.594 21.391 1 58.41 638 GLU B C 1
ATOM 12511 O O . GLU B 1 638 ? 5.266 -46.719 21.062 1 58.41 638 GLU B O 1
ATOM 12516 N N . TYR B 1 639 ? 3.23 -47.594 21.656 1 56.91 639 TYR B N 1
ATOM 12517 C CA . TYR B 1 639 ? 3.73 -48.938 21.547 1 56.91 639 TYR B CA 1
ATOM 12518 C C . TYR B 1 639 ? 4.039 -49.312 20.094 1 56.91 639 TYR B C 1
ATOM 12520 O O . TYR B 1 639 ? 5.078 -49.906 19.812 1 56.91 639 TYR B O 1
ATOM 12528 N N . TYR B 1 640 ? 3.041 -49 19.297 1 55.94 640 TYR B N 1
ATOM 12529 C CA . TYR B 1 640 ? 3.273 -49.281 17.891 1 55.94 640 TYR B CA 1
ATOM 12530 C C . TYR B 1 640 ? 4.324 -48.312 17.312 1 55.94 640 TYR B C 1
ATOM 12532 O O . TYR B 1 640 ? 4.898 -48.594 16.266 1 55.94 640 TYR B O 1
ATOM 12540 N N . ASN B 1 641 ? 4.422 -47.188 18.047 1 51.91 641 ASN B N 1
ATOM 12541 C CA . ASN B 1 641 ? 5.391 -46.188 17.656 1 51.91 641 ASN B CA 1
ATOM 12542 C C . ASN B 1 641 ? 6.816 -46.719 17.672 1 51.91 641 ASN B C 1
ATOM 12544 O O . ASN B 1 641 ? 7.766 -46 17.375 1 51.91 641 ASN B O 1
ATOM 12548 N N . GLU B 1 642 ? 6.887 -47.938 18.094 1 53.22 642 GLU B N 1
ATOM 12549 C CA . GLU B 1 642 ? 8.234 -48.469 18.266 1 53.22 642 GLU B CA 1
ATOM 12550 C C . GLU B 1 642 ? 9.047 -48.344 16.984 1 53.22 642 GLU B C 1
ATOM 12552 O O . GLU B 1 642 ? 10.078 -49 16.828 1 53.22 642 GLU B O 1
ATOM 12557 N N . GLY B 1 643 ? 8.953 -47.406 16.109 1 66.5 643 GLY B N 1
ATOM 12558 C CA . GLY B 1 643 ? 9.992 -47.031 15.164 1 66.5 643 GLY B CA 1
ATOM 12559 C C . GLY B 1 643 ? 9.445 -46.719 13.781 1 66.5 643 GLY B C 1
ATOM 12560 O O . GLY B 1 643 ? 9.797 -45.688 13.18 1 66.5 643 GLY B O 1
ATOM 12561 N N . PHE B 1 644 ? 8.398 -47.531 13.406 1 78.38 644 PHE B N 1
ATOM 12562 C CA . PHE B 1 644 ? 7.996 -47.375 12.008 1 78.38 644 PHE B CA 1
ATOM 12563 C C . PHE B 1 644 ? 7.082 -46.188 11.828 1 78.38 644 PHE B C 1
ATOM 12565 O O . PHE B 1 644 ? 7.191 -45.438 10.828 1 78.38 644 PHE B O 1
ATOM 12572 N N . ILE B 1 645 ? 6.227 -45.844 12.781 1 81 645 ILE B N 1
ATOM 12573 C CA . ILE B 1 645 ? 5.316 -44.688 12.664 1 81 645 ILE B CA 1
ATOM 12574 C C . ILE B 1 645 ? 6.117 -43.406 12.609 1 81 645 ILE B C 1
ATOM 12576 O O . ILE B 1 645 ? 5.773 -42.469 11.867 1 81 645 ILE B O 1
ATOM 12580 N N . ARG B 1 646 ? 7.188 -43.469 13.258 1 80.38 646 ARG B N 1
ATOM 12581 C CA . ARG B 1 646 ? 8.047 -42.281 13.234 1 80.38 646 ARG B CA 1
ATOM 12582 C C . ARG B 1 646 ? 8.688 -42.094 11.859 1 80.38 646 ARG B C 1
ATOM 12584 O O . ARG B 1 646 ? 8.844 -40.969 11.383 1 80.38 646 ARG B O 1
ATOM 12591 N N . VAL B 1 647 ? 8.977 -43.188 11.336 1 84 647 VAL B N 1
ATOM 12592 C CA . VAL B 1 647 ? 9.57 -43.156 10 1 84 647 VAL B CA 1
ATOM 12593 C C . VAL B 1 647 ? 8.555 -42.594 9 1 84 647 VAL B C 1
ATOM 12595 O O . VAL B 1 647 ? 8.906 -41.781 8.141 1 84 647 VAL B O 1
ATOM 12598 N N . LEU B 1 648 ? 7.273 -43.031 9.188 1 88.06 648 LEU B N 1
ATOM 12599 C CA . LEU B 1 648 ? 6.234 -42.531 8.289 1 88.06 648 LEU B CA 1
ATOM 12600 C C . LEU B 1 648 ? 5.941 -41.062 8.523 1 88.06 648 LEU B C 1
ATOM 12602 O O . LEU B 1 648 ? 5.707 -40.312 7.57 1 88.06 648 LEU B O 1
ATOM 12606 N N . GLU B 1 649 ? 6.078 -40.688 9.742 1 86.69 649 GLU B N 1
ATOM 12607 C CA . GLU B 1 649 ? 5.863 -39.281 10.062 1 86.69 649 GLU B CA 1
ATOM 12608 C C . GLU B 1 649 ? 6.953 -38.406 9.445 1 86.69 649 GLU B C 1
ATOM 12610 O O . GLU B 1 649 ? 6.672 -37.312 8.93 1 86.69 649 GLU B O 1
ATOM 12615 N N . HIS B 1 650 ? 8.086 -38.906 9.43 1 84 650 HIS B N 1
ATOM 12616 C CA . HIS B 1 650 ? 9.203 -38.156 8.836 1 84 650 HIS B CA 1
ATOM 12617 C C . HIS B 1 650 ? 9.07 -38.094 7.316 1 84 650 HIS B C 1
ATOM 12619 O O . HIS B 1 650 ? 9.328 -37.062 6.707 1 84 650 HIS B O 1
ATOM 12625 N N . ALA B 1 651 ? 8.664 -39.188 6.762 1 87.75 651 ALA B N 1
ATOM 12626 C CA . ALA B 1 651 ? 8.477 -39.219 5.312 1 87.75 651 ALA B CA 1
ATOM 12627 C C . ALA B 1 651 ? 7.34 -38.312 4.887 1 87.75 651 ALA B C 1
ATOM 12629 O O . ALA B 1 651 ? 7.398 -37.688 3.816 1 87.75 651 ALA B O 1
ATOM 12630 N N . PHE B 1 652 ? 6.461 -38.219 5.801 1 87.94 652 PHE B N 1
ATOM 12631 C CA . PHE B 1 652 ? 5.266 -37.406 5.535 1 87.94 652 PHE B CA 1
ATOM 12632 C C . PHE B 1 652 ? 5.621 -35.938 5.363 1 87.94 652 PHE B C 1
ATOM 12634 O O . PHE B 1 652 ? 4.961 -35.219 4.609 1 87.94 652 PHE B O 1
ATOM 12641 N N . CYS B 1 653 ? 6.66 -35.531 5.938 1 81.56 653 CYS B N 1
ATOM 12642 C CA . CYS B 1 653 ? 7.062 -34.125 5.895 1 81.56 653 CYS B CA 1
ATOM 12643 C C . CYS B 1 653 ? 7.992 -33.875 4.715 1 81.56 653 CYS B C 1
ATOM 12645 O O . CYS B 1 653 ? 8.336 -32.719 4.438 1 81.56 653 CYS B O 1
ATOM 12647 N N . GLN B 1 654 ? 8.336 -34.875 4.047 1 80.25 654 GLN B N 1
ATOM 12648 C CA . GLN B 1 654 ? 9.227 -34.719 2.9 1 80.25 654 GLN B CA 1
ATOM 12649 C C . GLN B 1 654 ? 8.43 -34.469 1.619 1 80.25 654 GLN B C 1
ATOM 12651 O O . GLN B 1 654 ? 7.199 -34.531 1.627 1 80.25 654 GLN B O 1
ATOM 12656 N N . ASN B 1 655 ? 9.211 -34.062 0.635 1 79.56 655 ASN B N 1
ATOM 12657 C CA . ASN B 1 655 ? 8.57 -33.812 -0.653 1 79.56 655 ASN B CA 1
ATOM 12658 C C . ASN B 1 655 ? 8.273 -35.125 -1.393 1 79.56 655 ASN B C 1
ATOM 12660 O O . ASN B 1 655 ? 9.117 -35.625 -2.131 1 79.56 655 ASN B O 1
ATOM 12664 N N . LEU B 1 656 ? 7.098 -35.719 -1.065 1 87.5 656 LEU B N 1
ATOM 12665 C CA . LEU B 1 656 ? 6.637 -36.906 -1.727 1 87.5 656 LEU B CA 1
ATOM 12666 C C . LEU B 1 656 ? 5.516 -36.625 -2.715 1 87.5 656 LEU B C 1
ATOM 12668 O O . LEU B 1 656 ? 4.879 -35.562 -2.627 1 87.5 656 LEU B O 1
ATOM 12672 N N . SER B 1 657 ? 5.375 -37.531 -3.662 1 89.25 657 SER B N 1
ATOM 12673 C CA . SER B 1 657 ? 4.258 -37.406 -4.59 1 89.25 657 SER B CA 1
ATOM 12674 C C . SER B 1 657 ? 2.92 -37.531 -3.873 1 89.25 657 SER B C 1
ATOM 12676 O O . SER B 1 657 ? 2.852 -38.125 -2.789 1 89.25 657 SER B O 1
ATOM 12678 N N . PRO B 1 658 ? 1.852 -37.125 -4.391 1 88.88 658 PRO B N 1
ATOM 12679 C CA . PRO B 1 658 ? 0.563 -37.125 -3.693 1 88.88 658 PRO B CA 1
ATOM 12680 C C . PRO B 1 658 ? 0.049 -38.531 -3.379 1 88.88 658 PRO B C 1
ATOM 12682 O O . PRO B 1 658 ? -0.591 -38.719 -2.344 1 88.88 658 PRO B O 1
ATOM 12685 N N . GLY B 1 659 ? 0.257 -39.438 -4.234 1 91.88 659 GLY B N 1
ATOM 12686 C CA . GLY B 1 659 ? -0.209 -40.812 -3.984 1 91.88 659 GLY B CA 1
ATOM 12687 C C . GLY B 1 659 ? 0.358 -41.406 -2.711 1 91.88 659 GLY B C 1
ATOM 12688 O O . GLY B 1 659 ? -0.388 -41.719 -1.782 1 91.88 659 GLY B O 1
ATOM 12689 N N . PRO B 1 660 ? 1.693 -41.562 -2.664 1 92.88 660 PRO B N 1
ATOM 12690 C CA . PRO B 1 660 ? 2.311 -42.062 -1.434 1 92.88 660 PRO B CA 1
ATOM 12691 C C . PRO B 1 660 ? 1.973 -41.188 -0.214 1 92.88 660 PRO B C 1
ATOM 12693 O O . PRO B 1 660 ? 1.76 -41.719 0.878 1 92.88 660 PRO B O 1
ATOM 12696 N N . LYS B 1 661 ? 1.913 -40 -0.401 1 92.25 661 LYS B N 1
ATOM 12697 C CA . LYS B 1 661 ? 1.575 -39.125 0.705 1 92.25 661 LYS B CA 1
ATOM 12698 C C . LYS B 1 661 ? 0.169 -39.406 1.227 1 92.25 661 LYS B C 1
ATOM 12700 O O . LYS B 1 661 ? -0.059 -39.406 2.438 1 92.25 661 LYS B O 1
ATOM 12705 N N . SER B 1 662 ? -0.75 -39.531 0.341 1 93.19 662 SER B N 1
ATOM 12706 C CA . SER B 1 662 ? -2.127 -39.844 0.719 1 93.19 662 SER B CA 1
ATOM 12707 C C . SER B 1 662 ? -2.213 -41.156 1.491 1 93.19 662 SER B C 1
ATOM 12709 O O . SER B 1 662 ? -2.912 -41.25 2.502 1 93.19 662 SER B O 1
ATOM 12711 N N . TYR B 1 663 ? -1.535 -42.156 1.101 1 94.56 663 TYR B N 1
ATOM 12712 C CA . TYR B 1 663 ? -1.576 -43.438 1.793 1 94.56 663 TYR B CA 1
ATOM 12713 C C . TYR B 1 663 ? -0.905 -43.344 3.158 1 94.56 663 TYR B C 1
ATOM 12715 O O . TYR B 1 663 ? -1.344 -43.969 4.117 1 94.56 663 TYR B O 1
ATOM 12723 N N . ILE B 1 664 ? 0.161 -42.594 3.244 1 93.12 664 ILE B N 1
ATOM 12724 C CA . ILE B 1 664 ? 0.787 -42.406 4.547 1 93.12 664 ILE B CA 1
ATOM 12725 C C . ILE B 1 664 ? -0.205 -41.719 5.496 1 93.12 664 ILE B C 1
ATOM 12727 O O . ILE B 1 664 ? -0.335 -42.125 6.652 1 93.12 664 ILE B O 1
ATOM 12731 N N . ALA B 1 665 ? -0.855 -40.75 4.977 1 93.06 665 ALA B N 1
ATOM 12732 C CA . ALA B 1 665 ? -1.847 -40.031 5.789 1 93.06 665 ALA B CA 1
ATOM 12733 C C . ALA B 1 665 ? -2.938 -41 6.266 1 93.06 665 ALA B C 1
ATOM 12735 O O . ALA B 1 665 ? -3.332 -40.969 7.434 1 93.06 665 ALA B O 1
ATOM 12736 N N . HIS B 1 666 ? -3.426 -41.812 5.418 1 92.81 666 HIS B N 1
ATOM 12737 C CA . HIS B 1 666 ? -4.48 -42.781 5.77 1 92.81 666 HIS B CA 1
ATOM 12738 C C . HIS B 1 666 ? -3.969 -43.844 6.742 1 92.81 666 HIS B C 1
ATOM 12740 O O . HIS B 1 666 ? -4.703 -44.25 7.633 1 92.81 666 HIS B O 1
ATOM 12746 N N . ILE B 1 667 ? -2.76 -44.281 6.621 1 90.62 667 ILE B N 1
ATOM 12747 C CA . ILE B 1 667 ? -2.168 -45.219 7.562 1 90.62 667 ILE B CA 1
ATOM 12748 C C . ILE B 1 667 ? -2.074 -44.594 8.945 1 90.62 667 ILE B C 1
ATOM 12750 O O . ILE B 1 667 ? -2.449 -45.188 9.945 1 90.62 667 ILE B O 1
ATOM 12754 N N . LEU B 1 668 ? -1.574 -43.406 8.969 1 88.5 668 LEU B N 1
ATOM 12755 C CA . LEU B 1 668 ? -1.441 -42.688 10.234 1 88.5 668 LEU B CA 1
ATOM 12756 C C . LEU B 1 668 ? -2.807 -42.469 10.883 1 88.5 668 LEU B C 1
ATOM 12758 O O . LEU B 1 668 ? -2.93 -42.469 12.109 1 88.5 668 LEU B O 1
ATOM 12762 N N . SER B 1 669 ? -3.818 -42.281 10.039 1 89.94 669 SER B N 1
ATOM 12763 C CA . SER B 1 669 ? -5.164 -42.031 10.555 1 89.94 669 SER B CA 1
ATOM 12764 C C . SER B 1 669 ? -5.676 -43.25 11.328 1 89.94 669 SER B C 1
ATOM 12766 O O . SER B 1 669 ? -6.523 -43.125 12.211 1 89.94 669 SER B O 1
ATOM 12768 N N . LEU B 1 670 ? -5.203 -44.438 11.008 1 86.38 670 LEU B N 1
ATOM 12769 C CA . LEU B 1 670 ? -5.586 -45.656 11.719 1 86.38 670 LEU B CA 1
ATOM 12770 C C . LEU B 1 670 ? -5.07 -45.625 13.148 1 86.38 670 LEU B C 1
ATOM 12772 O O . LEU B 1 670 ? -5.551 -46.375 14 1 86.38 670 LEU B O 1
ATOM 12776 N N . PHE B 1 671 ? -4.078 -44.75 13.352 1 82.38 671 PHE B N 1
ATOM 12777 C CA . PHE B 1 671 ? -3.518 -44.625 14.688 1 82.38 671 PHE B CA 1
ATOM 12778 C C . PHE B 1 671 ? -4.004 -43.344 15.352 1 82.38 671 PHE B C 1
ATOM 12780 O O . PHE B 1 671 ? -3.426 -42.875 16.344 1 82.38 671 PHE B O 1
ATOM 12787 N N . GLY B 1 672 ? -4.938 -42.688 14.711 1 84.06 672 GLY B N 1
ATOM 12788 C CA . GLY B 1 672 ? -5.566 -41.531 15.32 1 84.06 672 GLY B CA 1
ATOM 12789 C C . GLY B 1 672 ? -5.02 -40.219 14.805 1 84.06 672 GLY B C 1
ATOM 12790 O O . GLY B 1 672 ? -5.52 -39.156 15.156 1 84.06 672 GLY B O 1
ATOM 12791 N N . LEU B 1 673 ? -3.965 -40.25 14 1 88.5 673 LEU B N 1
ATOM 12792 C CA . LEU B 1 673 ? -3.389 -39.031 13.43 1 88.5 673 LEU B CA 1
ATOM 12793 C C . LEU B 1 673 ? -4.016 -38.719 12.078 1 88.5 673 LEU B C 1
ATOM 12795 O O . LEU B 1 673 ? -3.73 -39.406 11.086 1 88.5 673 LEU B O 1
ATOM 12799 N N . CYS B 1 674 ? -4.84 -37.688 11.992 1 92.56 674 CYS B N 1
ATOM 12800 C CA . CYS B 1 674 ? -5.594 -37.438 10.773 1 92.56 674 CYS B CA 1
ATOM 12801 C C . CYS B 1 674 ? -5.211 -36.094 10.188 1 92.56 674 CYS B C 1
ATOM 12803 O O . CYS B 1 674 ? -5.062 -35.094 10.922 1 92.56 674 CYS B O 1
ATOM 12805 N N . GLY B 1 675 ? -5.004 -36.125 8.844 1 92.12 675 GLY B N 1
ATOM 12806 C CA . GLY B 1 675 ? -4.738 -34.875 8.156 1 92.12 675 GLY B CA 1
ATOM 12807 C C . GLY B 1 675 ? -3.357 -34.812 7.531 1 92.12 675 GLY B C 1
ATOM 12808 O O . GLY B 1 675 ? -2.682 -35.812 7.41 1 92.12 675 GLY B O 1
ATOM 12809 N N . PHE B 1 676 ? -2.98 -33.625 7.051 1 91 676 PHE B N 1
ATOM 12810 C CA . PHE B 1 676 ? -1.699 -33.344 6.406 1 91 676 PHE B CA 1
ATOM 12811 C C . PHE B 1 676 ? -0.966 -32.219 7.105 1 91 676 PHE B C 1
ATOM 12813 O O . PHE B 1 676 ? -1.385 -31.047 7.027 1 91 676 PHE B O 1
ATOM 12820 N N . PRO B 1 677 ? 0.026 -32.531 7.773 1 87.12 677 PRO B N 1
ATOM 12821 C CA . PRO B 1 677 ? 0.751 -31.484 8.508 1 87.12 677 PRO B CA 1
ATOM 12822 C C . PRO B 1 677 ? 1.439 -30.484 7.582 1 87.12 677 PRO B C 1
ATOM 12824 O O . PRO B 1 677 ? 1.854 -30.844 6.477 1 87.12 677 PRO B O 1
ATOM 12827 N N . SER B 1 678 ? 1.457 -29.25 7.883 1 86.69 678 SER B N 1
ATOM 12828 C CA . SER B 1 678 ? 2.143 -28.172 7.18 1 86.69 678 SER B CA 1
ATOM 12829 C C . SER B 1 678 ? 2.844 -27.234 8.156 1 86.69 678 SER B C 1
ATOM 12831 O O . SER B 1 678 ? 2.555 -27.25 9.359 1 86.69 678 SER B O 1
ATOM 12833 N N . LYS B 1 679 ? 3.812 -26.484 7.688 1 81.56 679 LYS B N 1
ATOM 12834 C CA . LYS B 1 679 ? 4.516 -25.531 8.547 1 81.56 679 LYS B CA 1
ATOM 12835 C C . LYS B 1 679 ? 3.568 -24.453 9.078 1 81.56 679 LYS B C 1
ATOM 12837 O O . LYS B 1 679 ? 3.582 -24.141 10.266 1 81.56 679 LYS B O 1
ATOM 12842 N N . LEU B 1 680 ? 2.756 -23.922 8.188 1 87 680 LEU B N 1
ATOM 12843 C CA . LEU B 1 680 ? 1.809 -22.875 8.594 1 87 680 LEU B CA 1
ATOM 12844 C C . LEU B 1 680 ? 0.788 -23.438 9.578 1 87 680 LEU B C 1
ATOM 12846 O O . LEU B 1 680 ? 0.449 -22.766 10.562 1 87 680 LEU B O 1
ATOM 12850 N N . GLY B 1 681 ? 0.298 -24.625 9.258 1 88 681 GLY B N 1
ATOM 12851 C CA . GLY B 1 681 ? -0.647 -25.25 10.172 1 88 681 GLY B CA 1
ATOM 12852 C C . GLY B 1 681 ? -0.096 -25.422 11.578 1 88 681 GLY B C 1
ATOM 12853 O O . GLY B 1 681 ? -0.811 -25.219 12.555 1 88 681 GLY B O 1
ATOM 12854 N N . GLY B 1 682 ? 1.179 -25.797 11.609 1 84.81 682 GLY B N 1
ATOM 12855 C CA . GLY B 1 682 ? 1.831 -25.922 12.906 1 84.81 682 GLY B CA 1
ATOM 12856 C C . GLY B 1 682 ? 1.874 -24.625 13.672 1 84.81 682 GLY B C 1
ATOM 12857 O O . GLY B 1 682 ? 1.645 -24.594 14.883 1 84.81 682 GLY B O 1
ATOM 12858 N N . LYS B 1 683 ? 2.121 -23.516 13.016 1 82.31 683 LYS B N 1
ATOM 12859 C CA . LYS B 1 683 ? 2.164 -22.203 13.641 1 82.31 683 LYS B CA 1
ATOM 12860 C C . LYS B 1 683 ? 0.779 -21.766 14.109 1 82.31 683 LYS B C 1
ATOM 12862 O O . LYS B 1 683 ? 0.643 -21.141 15.156 1 82.31 683 LYS B O 1
ATOM 12867 N N . MET B 1 684 ? -0.237 -22.156 13.422 1 87.81 684 MET B N 1
ATOM 12868 C CA . MET B 1 684 ? -1.601 -21.703 13.695 1 87.81 684 MET B CA 1
ATOM 12869 C C . MET B 1 684 ? -2.188 -22.453 14.891 1 87.81 684 MET B C 1
ATOM 12871 O O . MET B 1 684 ? -3.223 -22.047 15.422 1 87.81 684 MET B O 1
ATOM 12875 N N . ARG B 1 685 ? -1.54 -23.5 15.297 1 85.19 685 ARG B N 1
ATOM 12876 C CA . ARG B 1 685 ? -1.987 -24.234 16.484 1 85.19 685 ARG B CA 1
ATOM 12877 C C . ARG B 1 685 ? -2.043 -23.312 17.688 1 85.19 685 ARG B C 1
ATOM 12879 O O . ARG B 1 685 ? -2.963 -23.406 18.516 1 85.19 685 ARG B O 1
ATOM 12886 N N . SER B 1 686 ? -1.104 -22.453 17.766 1 82.75 686 SER B N 1
ATOM 12887 C CA . SER B 1 686 ? -1.031 -21.531 18.891 1 82.75 686 SER B CA 1
ATOM 12888 C C . SER B 1 686 ? -2.193 -20.531 18.875 1 82.75 686 SER B C 1
ATOM 12890 O O . SER B 1 686 ? -2.66 -20.109 19.922 1 82.75 686 SER B O 1
ATOM 12892 N N . ALA B 1 687 ? -2.65 -20.219 17.688 1 83.62 687 ALA B N 1
ATOM 12893 C CA . ALA B 1 687 ? -3.768 -19.281 17.562 1 83.62 687 ALA B CA 1
ATOM 12894 C C . ALA B 1 687 ? -5.043 -19.875 18.172 1 83.62 687 ALA B C 1
ATOM 12896 O O . ALA B 1 687 ? -5.852 -19.141 18.75 1 83.62 687 ALA B O 1
ATOM 12897 N N . LEU B 1 688 ? -5.223 -21.125 18.047 1 84.88 688 LEU B N 1
ATOM 12898 C CA . LEU B 1 688 ? -6.395 -21.797 18.594 1 84.88 688 LEU B CA 1
ATOM 12899 C C . LEU B 1 688 ? -6.359 -21.797 20.125 1 84.88 688 LEU B C 1
ATOM 12901 O O . LEU B 1 688 ? -7.395 -21.625 20.766 1 84.88 688 LEU B O 1
ATOM 12905 N N . CYS B 1 689 ? -5.137 -21.797 20.688 1 75.75 689 CYS B N 1
ATOM 12906 C CA . CYS B 1 689 ? -4.984 -21.922 22.141 1 75.75 689 CYS B CA 1
ATOM 12907 C C . CYS B 1 689 ? -4.965 -20.562 22.812 1 75.75 689 CYS B C 1
ATOM 12909 O O . CYS B 1 689 ? -5.398 -20.422 23.969 1 75.75 689 CYS B O 1
ATOM 12911 N N . ASP B 1 690 ? -4.336 -19.531 22.281 1 71.06 690 ASP B N 1
ATOM 12912 C CA . ASP B 1 690 ? -4.023 -18.266 22.938 1 71.06 690 ASP B CA 1
ATOM 12913 C C . ASP B 1 690 ? -5.223 -17.312 22.906 1 71.06 690 ASP B C 1
ATOM 12915 O O . ASP B 1 690 ? -5.312 -16.391 23.719 1 71.06 690 ASP B O 1
ATOM 12919 N N . ASN B 1 691 ? -6.363 -17.625 22.531 1 67.75 691 ASN B N 1
ATOM 12920 C CA . ASN B 1 691 ? -7.566 -16.812 22.422 1 67.75 691 ASN B CA 1
ATOM 12921 C C . ASN B 1 691 ? -7.242 -15.383 22 1 67.75 691 ASN B C 1
ATOM 12923 O O . ASN B 1 691 ? -7.957 -14.445 22.359 1 67.75 691 ASN B O 1
ATOM 12927 N N . GLU B 1 692 ? -6.09 -15.188 21.391 1 68.12 692 GLU B N 1
ATOM 12928 C CA . GLU B 1 692 ? -5.742 -13.852 20.922 1 68.12 692 GLU B CA 1
ATOM 12929 C C . GLU B 1 692 ? -6.512 -13.492 19.656 1 68.12 692 GLU B C 1
ATOM 12931 O O . GLU B 1 692 ? -6.664 -14.328 18.75 1 68.12 692 GLU B O 1
ATOM 12936 N N . LEU B 1 693 ? -7.148 -12.367 19.562 1 69.19 693 LEU B N 1
ATOM 12937 C CA . LEU B 1 693 ? -7.836 -11.797 18.406 1 69.19 693 LEU B CA 1
ATOM 12938 C C . LEU B 1 693 ? -9.055 -12.633 18.031 1 69.19 693 LEU B C 1
ATOM 12940 O O . LEU B 1 693 ? -9.422 -12.703 16.859 1 69.19 693 LEU B O 1
ATOM 12944 N N . VAL B 1 694 ? -9.578 -13.328 19 1 80.81 694 VAL B N 1
ATOM 12945 C CA . VAL B 1 694 ? -10.766 -14.148 18.781 1 80.81 694 VAL B CA 1
ATOM 12946 C C . VAL B 1 694 ? -11.953 -13.258 18.438 1 80.81 694 VAL B C 1
ATOM 12948 O O . VAL B 1 694 ? -12.18 -12.234 19.078 1 80.81 694 VAL B O 1
ATOM 12951 N N . ASP B 1 695 ? -12.695 -13.484 17.328 1 75.5 695 ASP B N 1
ATOM 12952 C CA . ASP B 1 695 ? -13.844 -12.688 16.922 1 75.5 695 ASP B CA 1
ATOM 12953 C C . ASP B 1 695 ? -15.102 -13.547 16.797 1 75.5 695 ASP B C 1
ATOM 12955 O O . ASP B 1 695 ? -16.125 -13.086 16.312 1 75.5 695 ASP B O 1
ATOM 12959 N N . LEU B 1 696 ? -14.977 -14.805 17.125 1 81.69 696 LEU B N 1
ATOM 12960 C CA . LEU B 1 696 ? -16.109 -15.719 17 1 81.69 696 LEU B CA 1
ATOM 12961 C C . LEU B 1 696 ? -16.188 -16.656 18.203 1 81.69 696 LEU B C 1
ATOM 12963 O O . LEU B 1 696 ? -15.172 -17.156 18.672 1 81.69 696 LEU B O 1
ATOM 12967 N N . GLU B 1 697 ? -17.375 -16.688 18.75 1 84.88 697 GLU B N 1
ATOM 12968 C CA . GLU B 1 697 ? -17.625 -17.656 19.828 1 84.88 697 GLU B CA 1
ATOM 12969 C C . GLU B 1 697 ? -18.719 -18.641 19.438 1 84.88 697 GLU B C 1
ATOM 12971 O O . GLU B 1 697 ? -19.828 -18.234 19.047 1 84.88 697 GLU B O 1
ATOM 12976 N N . LEU B 1 698 ? -18.422 -19.844 19.5 1 87.38 698 LEU B N 1
ATOM 12977 C CA . LEU B 1 698 ? -19.391 -20.906 19.266 1 87.38 698 LEU B CA 1
ATOM 12978 C C . LEU B 1 698 ? -20.031 -21.359 20.578 1 87.38 698 LEU B C 1
ATOM 12980 O O . LEU B 1 698 ? -19.359 -21.953 21.438 1 87.38 698 LEU B O 1
ATOM 12984 N N . LEU B 1 699 ? -21.312 -21.031 20.734 1 86 699 LEU B N 1
ATOM 12985 C CA . LEU B 1 699 ? -22.031 -21.328 21.969 1 86 699 LEU B CA 1
ATOM 12986 C C . LEU B 1 699 ? -22.547 -22.766 21.953 1 86 699 LEU B C 1
ATOM 12988 O O . LEU B 1 699 ? -23.266 -23.172 21.047 1 86 699 LEU B O 1
ATOM 12992 N N . LEU B 1 700 ? -22.094 -23.547 22.891 1 84.69 700 LEU B N 1
ATOM 12993 C CA . LEU B 1 700 ? -22.453 -24.953 22.984 1 84.69 700 LEU B CA 1
ATOM 12994 C C . LEU B 1 700 ? -23.703 -25.141 23.844 1 84.69 700 LEU B C 1
ATOM 12996 O O . LEU B 1 700 ? -24.109 -24.219 24.547 1 84.69 700 LEU B O 1
ATOM 13000 N N . ALA B 1 701 ? -24.391 -26.297 23.797 1 76.12 701 ALA B N 1
ATOM 13001 C CA . ALA B 1 701 ? -25.641 -26.594 24.484 1 76.12 701 ALA B CA 1
ATOM 13002 C C . ALA B 1 701 ? -25.438 -26.609 26 1 76.12 701 ALA B C 1
ATOM 13004 O O . ALA B 1 701 ? -26.328 -26.25 26.766 1 76.12 701 ALA B O 1
ATOM 13005 N N . ASP B 1 702 ? -24.281 -27.016 26.453 1 77.44 702 ASP B N 1
ATOM 13006 C CA . ASP B 1 702 ? -24.016 -27.141 27.891 1 77.44 702 ASP B CA 1
ATOM 13007 C C . ASP B 1 702 ? -23.703 -25.781 28.5 1 77.44 702 ASP B C 1
ATOM 13009 O O . ASP B 1 702 ? -23.422 -25.688 29.703 1 77.44 702 ASP B O 1
ATOM 13013 N N . GLY B 1 703 ? -23.781 -24.672 27.703 1 76.94 703 GLY B N 1
ATOM 13014 C CA . GLY B 1 703 ? -23.516 -23.328 28.219 1 76.94 703 GLY B CA 1
ATOM 13015 C C . GLY B 1 703 ? -22.094 -22.875 28 1 76.94 703 GLY B C 1
ATOM 13016 O O . GLY B 1 703 ? -21.781 -21.688 28.188 1 76.94 703 GLY B O 1
ATOM 13017 N N . SER B 1 704 ? -21.234 -23.875 27.625 1 82.75 704 SER B N 1
ATOM 13018 C CA . SER B 1 704 ? -19.844 -23.5 27.359 1 82.75 704 SER B CA 1
ATOM 13019 C C . SER B 1 704 ? -19.688 -22.906 25.953 1 82.75 704 SER B C 1
ATOM 13021 O O . SER B 1 704 ? -20.625 -22.969 25.141 1 82.75 704 SER B O 1
ATOM 13023 N N . SER B 1 705 ? -18.672 -22.078 25.781 1 85.94 705 SER B N 1
ATOM 13024 C CA . SER B 1 705 ? -18.406 -21.5 24.469 1 85.94 705 SER B CA 1
ATOM 13025 C C . SER B 1 705 ? -16.984 -21.781 24 1 85.94 705 SER B C 1
ATOM 13027 O O . SER B 1 705 ? -16.094 -21.984 24.812 1 85.94 705 SER B O 1
ATOM 13029 N N . LEU B 1 706 ? -16.797 -22.031 22.703 1 88.25 706 LEU B N 1
ATOM 13030 C CA . LEU B 1 706 ? -15.477 -22.188 22.094 1 88.25 706 LEU B CA 1
ATOM 13031 C C . LEU B 1 706 ? -15.117 -20.969 21.25 1 88.25 706 LEU B C 1
ATOM 13033 O O . LEU B 1 706 ? -15.945 -20.484 20.469 1 88.25 706 LEU B O 1
ATOM 13037 N N . SER B 1 707 ? -13.977 -20.469 21.547 1 87.38 707 SER B N 1
ATOM 13038 C CA . SER B 1 707 ? -13.508 -19.281 20.828 1 87.38 707 SER B CA 1
ATOM 13039 C C . SER B 1 707 ? -12.836 -19.688 19.516 1 87.38 707 SER B C 1
ATOM 13041 O O . SER B 1 707 ? -12.125 -20.688 19.453 1 87.38 707 SER B O 1
ATOM 13043 N N . ALA B 1 708 ? -13.102 -19.016 18.375 1 88.81 708 ALA B N 1
ATOM 13044 C CA . ALA B 1 708 ? -12.5 -19.266 17.062 1 88.81 708 ALA B CA 1
ATOM 13045 C C . ALA B 1 708 ? -12.305 -17.969 16.297 1 88.81 708 ALA B C 1
ATOM 13047 O O . ALA B 1 708 ? -12.68 -16.891 16.766 1 88.81 708 ALA B O 1
ATOM 13048 N N . HIS B 1 709 ? -11.625 -18.016 15.242 1 84.94 709 HIS B N 1
ATOM 13049 C CA . HIS B 1 709 ? -11.406 -16.891 14.359 1 84.94 709 HIS B CA 1
ATOM 13050 C C . HIS B 1 709 ? -12.234 -17.016 13.078 1 84.94 709 HIS B C 1
ATOM 13052 O O . HIS B 1 709 ? -12.094 -18 12.344 1 84.94 709 HIS B O 1
ATOM 13058 N N . ALA B 1 710 ? -12.977 -16.047 12.742 1 80 710 ALA B N 1
ATOM 13059 C CA . ALA B 1 710 ? -13.875 -16.094 11.586 1 80 710 ALA B CA 1
ATOM 13060 C C . ALA B 1 710 ? -13.094 -16.219 10.289 1 80 710 ALA B C 1
ATOM 13062 O O . ALA B 1 710 ? -13.516 -16.922 9.367 1 80 710 ALA B O 1
ATOM 13063 N N . ALA B 1 711 ? -11.945 -15.531 10.133 1 78.94 711 ALA B N 1
ATOM 13064 C CA . ALA B 1 711 ? -11.125 -15.578 8.922 1 78.94 711 ALA B CA 1
ATOM 13065 C C . ALA B 1 711 ? -10.641 -17 8.648 1 78.94 711 ALA B C 1
ATOM 13067 O O . ALA B 1 711 ? -10.641 -17.438 7.496 1 78.94 711 ALA B O 1
ATOM 13068 N N . ILE B 1 712 ? -10.227 -17.75 9.648 1 87.06 712 ILE B N 1
ATOM 13069 C CA . ILE B 1 712 ? -9.734 -19.125 9.5 1 87.06 712 ILE B CA 1
ATOM 13070 C C . ILE B 1 712 ? -10.891 -20.047 9.125 1 87.06 712 ILE B C 1
ATOM 13072 O O . ILE B 1 712 ? -10.766 -20.859 8.203 1 87.06 712 ILE B O 1
ATOM 13076 N N . LEU B 1 713 ? -12.023 -19.875 9.773 1 87.62 713 LEU B N 1
ATOM 13077 C CA . LEU B 1 713 ? -13.164 -20.75 9.508 1 87.62 713 LEU B CA 1
ATOM 13078 C C . LEU B 1 713 ? -13.758 -20.469 8.133 1 87.62 713 LEU B C 1
ATOM 13080 O O . LEU B 1 713 ? -14.273 -21.375 7.477 1 87.62 713 LEU B O 1
ATOM 13084 N N . SER B 1 714 ? -13.688 -19.188 7.727 1 83.25 714 SER B N 1
ATOM 13085 C CA . SER B 1 714 ? -14.195 -18.859 6.402 1 83.25 714 SER B CA 1
ATOM 13086 C C . SER B 1 714 ? -13.398 -19.562 5.309 1 83.25 714 SER B C 1
ATOM 13088 O O . SER B 1 714 ? -13.938 -19.875 4.242 1 83.25 714 SER B O 1
ATOM 13090 N N . ALA B 1 715 ? -12.141 -19.781 5.551 1 86 715 ALA B N 1
ATOM 13091 C CA . ALA B 1 715 ? -11.266 -20.406 4.566 1 86 715 ALA B CA 1
ATOM 13092 C C . ALA B 1 715 ? -11.305 -21.938 4.695 1 86 715 ALA B C 1
ATOM 13094 O O . ALA B 1 715 ? -11.25 -22.656 3.695 1 86 715 ALA B O 1
ATOM 13095 N N . ARG B 1 716 ? -11.43 -22.484 5.898 1 88.75 716 ARG B N 1
ATOM 13096 C CA . ARG B 1 716 ? -11.18 -23.891 6.141 1 88.75 716 ARG B CA 1
ATOM 13097 C C . ARG B 1 716 ? -12.477 -24.641 6.43 1 88.75 716 ARG B C 1
ATOM 13099 O O . ARG B 1 716 ? -12.602 -25.828 6.133 1 88.75 716 ARG B O 1
ATOM 13106 N N . CYS B 1 717 ? -13.406 -24 7.133 1 88.88 717 CYS B N 1
ATOM 13107 C CA . CYS B 1 717 ? -14.68 -24.625 7.484 1 88.88 717 CYS B CA 1
ATOM 13108 C C . CYS B 1 717 ? -15.805 -23.594 7.453 1 88.88 717 CYS B C 1
ATOM 13110 O O . CYS B 1 717 ? -16.406 -23.297 8.484 1 88.88 717 CYS B O 1
ATOM 13112 N N . PRO B 1 718 ? -16.219 -23.156 6.293 1 84.12 718 PRO B N 1
ATOM 13113 C CA . PRO B 1 718 ? -17.203 -22.062 6.168 1 84.12 718 PRO B CA 1
ATOM 13114 C C . PRO B 1 718 ? -18.578 -22.453 6.688 1 84.12 718 PRO B C 1
ATOM 13116 O O . PRO B 1 718 ? -19.375 -21.594 7.055 1 84.12 718 PRO B O 1
ATOM 13119 N N . LYS B 1 719 ? -18.922 -23.734 6.797 1 83.56 719 LYS B N 1
ATOM 13120 C CA . LYS B 1 719 ? -20.25 -24.203 7.207 1 83.56 719 LYS B CA 1
ATOM 13121 C C . LYS B 1 719 ? -20.5 -23.906 8.68 1 83.56 719 LYS B C 1
ATOM 13123 O O . LYS B 1 719 ? -21.656 -23.875 9.125 1 83.56 719 LYS B O 1
ATOM 13128 N N . LEU B 1 720 ? -19.453 -23.719 9.484 1 84.12 720 LEU B N 1
ATOM 13129 C CA . LEU B 1 720 ? -19.609 -23.391 10.898 1 84.12 720 LEU B CA 1
ATOM 13130 C C . LEU B 1 720 ? -19.984 -21.922 11.086 1 84.12 720 LEU B C 1
ATOM 13132 O O . LEU B 1 720 ? -20.344 -21.516 12.188 1 84.12 720 LEU B O 1
ATOM 13136 N N . LEU B 1 721 ? -19.781 -21.156 10.016 1 76.81 721 LEU B N 1
ATOM 13137 C CA . LEU B 1 721 ? -20.109 -19.734 10.07 1 76.81 721 LEU B CA 1
ATOM 13138 C C . LEU B 1 721 ? -21.516 -19.469 9.562 1 76.81 721 LEU B C 1
ATOM 13140 O O . LEU B 1 721 ? -21.984 -20.156 8.641 1 76.81 721 LEU B O 1
ATOM 13144 N N . PRO B 1 722 ? -22.344 -18.75 10.391 1 64.25 722 PRO B N 1
ATOM 13145 C CA . PRO B 1 722 ? -23.672 -18.406 9.859 1 64.25 722 PRO B CA 1
ATOM 13146 C C . PRO B 1 722 ? -23.594 -17.562 8.594 1 64.25 722 PRO B C 1
ATOM 13148 O O . PRO B 1 722 ? -22.531 -17 8.281 1 64.25 722 PRO B O 1
ATOM 13151 N N . SER B 1 723 ? -24.625 -17.703 7.699 1 56.38 723 SER B N 1
ATOM 13152 C CA . SER B 1 723 ? -24.703 -16.828 6.539 1 56.38 723 SER B CA 1
ATOM 13153 C C . SER B 1 723 ? -24.5 -15.367 6.938 1 56.38 723 SER B C 1
ATOM 13155 O O . SER B 1 723 ? -24.859 -14.969 8.047 1 56.38 723 SER B O 1
ATOM 13157 N N . GLU B 1 724 ? -23.531 -14.594 6.418 1 52.56 724 GLU B N 1
ATOM 13158 C CA . GLU B 1 724 ? -23.156 -13.227 6.734 1 52.56 724 GLU B CA 1
ATOM 13159 C C . GLU B 1 724 ? -24.312 -12.461 7.367 1 52.56 724 GLU B C 1
ATOM 13161 O O . GLU B 1 724 ? -24.109 -11.633 8.258 1 52.56 724 GLU B O 1
ATOM 13166 N N . LYS B 1 725 ? -25.594 -12.68 6.938 1 46.72 725 LYS B N 1
ATOM 13167 C CA . LYS B 1 725 ? -26.797 -11.953 7.316 1 46.72 725 LYS B CA 1
ATOM 13168 C C . LYS B 1 725 ? -27.219 -12.289 8.742 1 46.72 725 LYS B C 1
ATOM 13170 O O . LYS B 1 725 ? -27.922 -11.5 9.391 1 46.72 725 LYS B O 1
ATOM 13175 N N . SER B 1 726 ? -26.953 -13.414 9.195 1 47.88 726 SER B N 1
ATOM 13176 C CA . SER B 1 726 ? -27.531 -13.852 10.469 1 47.88 726 SER B CA 1
ATOM 13177 C C . SER B 1 726 ? -26.594 -13.562 11.633 1 47.88 726 SER B C 1
ATOM 13179 O O . SER B 1 726 ? -26.875 -13.93 12.773 1 47.88 726 SER B O 1
ATOM 13181 N N . LEU B 1 727 ? -25.469 -13.188 11.43 1 48.72 727 LEU B N 1
ATOM 13182 C CA . LEU B 1 727 ? -24.562 -12.953 12.547 1 48.72 727 LEU B CA 1
ATOM 13183 C C . LEU B 1 727 ? -25.062 -11.82 13.43 1 48.72 727 LEU B C 1
ATOM 13185 O O . LEU B 1 727 ? -25.281 -10.703 12.953 1 48.72 727 LEU B O 1
ATOM 13189 N N . VAL B 1 728 ? -26 -12.148 14.461 1 46.03 728 VAL B N 1
ATOM 13190 C CA . VAL B 1 728 ? -26.531 -11.234 15.477 1 46.03 728 VAL B CA 1
ATOM 13191 C C . VAL B 1 728 ? -25.375 -10.688 16.312 1 46.03 728 VAL B C 1
ATOM 13193 O O . VAL B 1 728 ? -24.594 -11.453 16.891 1 46.03 728 VAL B O 1
ATOM 13196 N N . ARG B 1 729 ? -24.969 -9.57 15.938 1 44.62 729 ARG B N 1
ATOM 13197 C CA . ARG B 1 729 ? -24.062 -8.891 16.844 1 44.62 729 ARG B CA 1
ATOM 13198 C C . ARG B 1 729 ? -24.719 -8.648 18.203 1 44.62 729 ARG B C 1
ATOM 13200 O O . ARG B 1 729 ? -25.844 -8.156 18.281 1 44.62 729 ARG B O 1
ATOM 13207 N N . ASP B 1 730 ? -24.656 -9.406 19.266 1 40.66 730 ASP B N 1
ATOM 13208 C CA . ASP B 1 730 ? -25.203 -8.984 20.547 1 40.66 730 ASP B CA 1
ATOM 13209 C C . ASP B 1 730 ? -24.859 -7.527 20.844 1 40.66 730 ASP B C 1
ATOM 13211 O O . ASP B 1 730 ? -23.672 -7.164 20.891 1 40.66 730 ASP B O 1
ATOM 13215 N N . GLY B 1 731 ? -25.594 -6.555 20.516 1 36.09 731 GLY B N 1
ATOM 13216 C CA . GLY B 1 731 ? -25.641 -5.113 20.719 1 36.09 731 GLY B CA 1
ATOM 13217 C C . GLY B 1 731 ? -25.297 -4.699 22.141 1 36.09 731 GLY B C 1
ATOM 13218 O O . GLY B 1 731 ? -25.219 -3.506 22.438 1 36.09 731 GLY B O 1
ATOM 13219 N N . LYS B 1 732 ? -25.969 -5.418 23.219 1 34.81 732 LYS B N 1
ATOM 13220 C CA . LYS B 1 732 ? -26.141 -4.762 24.516 1 34.81 732 LYS B CA 1
ATOM 13221 C C . LYS B 1 732 ? -24.797 -4.473 25.172 1 34.81 732 LYS B C 1
ATOM 13223 O O . LYS B 1 732 ? -24.75 -3.896 26.266 1 34.81 732 LYS B O 1
ATOM 13228 N N . SER B 1 733 ? -23.938 -5.449 25.344 1 32.47 733 SER B N 1
ATOM 13229 C CA . SER B 1 733 ? -22.969 -5.113 26.391 1 32.47 733 SER B CA 1
ATOM 13230 C C . SER B 1 733 ? -22.203 -3.836 26.047 1 32.47 733 SER B C 1
ATOM 13232 O O . SER B 1 733 ? -21.672 -3.699 24.938 1 32.47 733 SER B O 1
ATOM 13234 N N . SER B 1 734 ? -22.594 -2.625 26.625 1 29.64 734 SER B N 1
ATOM 13235 C CA . SER B 1 734 ? -22.391 -1.187 26.766 1 29.64 734 SER B CA 1
ATOM 13236 C C . SER B 1 734 ? -20.906 -0.836 26.734 1 29.64 734 SER B C 1
ATOM 13238 O O . SER B 1 734 ? -20.547 0.341 26.766 1 29.64 734 SER B O 1
ATOM 13240 N N . ASP B 1 735 ? -20.094 -1.53 27.641 1 30.75 735 ASP B N 1
ATOM 13241 C CA . ASP B 1 735 ? -18.703 -1.138 27.875 1 30.75 735 ASP B CA 1
ATOM 13242 C C . ASP B 1 735 ? -17.891 -1.17 26.578 1 30.75 735 ASP B C 1
ATOM 13244 O O . ASP B 1 735 ? -17.797 -2.211 25.922 1 30.75 735 ASP B O 1
ATOM 13248 N N . GLU B 1 736 ? -17.766 -0.046 25.812 1 30.19 736 GLU B N 1
ATOM 13249 C CA . GLU B 1 736 ? -17.484 0.363 24.438 1 30.19 736 GLU B CA 1
ATOM 13250 C C . GLU B 1 736 ? -16.203 -0.288 23.922 1 30.19 736 GLU B C 1
ATOM 13252 O O . GLU B 1 736 ? -15.945 -0.273 22.719 1 30.19 736 GLU B O 1
ATOM 13257 N N . TRP B 1 737 ? -15.055 -0.261 24.641 1 30.12 737 TRP B N 1
ATOM 13258 C CA . TRP B 1 737 ? -13.648 -0.567 24.422 1 30.12 737 TRP B CA 1
ATOM 13259 C C . TRP B 1 737 ? -13.477 -1.971 23.844 1 30.12 737 TRP B C 1
ATOM 13261 O O . TRP B 1 737 ? -12.492 -2.256 23.156 1 30.12 737 TRP B O 1
ATOM 13271 N N . SER B 1 738 ? -13.945 -3.062 24.609 1 32.25 738 SER B N 1
ATOM 13272 C CA . SER B 1 738 ? -13.789 -4.512 24.609 1 32.25 738 SER B CA 1
ATOM 13273 C C . SER B 1 738 ? -14.414 -5.145 23.375 1 32.25 738 SER B C 1
ATOM 13275 O O . SER B 1 738 ? -14.477 -6.367 23.25 1 32.25 738 SER B O 1
ATOM 13277 N N . ARG B 1 739 ? -15.453 -4.68 22.656 1 36.09 739 ARG B N 1
ATOM 13278 C CA . ARG B 1 739 ? -16.438 -5.461 21.906 1 36.09 739 ARG B CA 1
ATOM 13279 C C . ARG B 1 739 ? -15.953 -5.742 20.484 1 36.09 739 ARG B C 1
ATOM 13281 O O . ARG B 1 739 ? -16.172 -4.938 19.578 1 36.09 739 ARG B O 1
ATOM 13288 N N . ARG B 1 740 ? -14.797 -6.09 20.047 1 43.03 740 ARG B N 1
ATOM 13289 C CA . ARG B 1 740 ? -14.773 -6.914 18.859 1 43.03 740 ARG B CA 1
ATOM 13290 C C . ARG B 1 740 ? -16.047 -7.738 18.719 1 43.03 740 ARG B C 1
ATOM 13292 O O . ARG B 1 740 ? -16.453 -8.422 19.672 1 43.03 740 ARG B O 1
ATOM 13299 N N . SER B 1 741 ? -16.812 -7.16 17.938 1 50.34 741 SER B N 1
ATOM 13300 C CA . SER B 1 741 ? -18.094 -7.816 17.703 1 50.34 741 SER B CA 1
ATOM 13301 C C . SER B 1 741 ? -17.938 -9.336 17.688 1 50.34 741 SER B C 1
ATOM 13303 O O . SER B 1 741 ? -17.188 -9.883 16.875 1 50.34 741 SER B O 1
ATOM 13305 N N . LEU B 1 742 ? -17.625 -9.852 18.781 1 61.88 742 LEU B N 1
ATOM 13306 C CA . LEU B 1 742 ? -17.656 -11.297 18.969 1 61.88 742 LEU B CA 1
ATOM 13307 C C . LEU B 1 742 ? -18.938 -11.883 18.375 1 61.88 742 LEU B C 1
ATOM 13309 O O . LEU B 1 742 ? -20.047 -11.469 18.75 1 61.88 742 LEU B O 1
ATOM 13313 N N . TYR B 1 743 ? -18.766 -12.422 17.234 1 68.5 743 TYR B N 1
ATOM 13314 C CA . TYR B 1 743 ? -19.875 -13.18 16.672 1 68.5 743 TYR B CA 1
ATOM 13315 C C . TYR B 1 743 ? -20.203 -14.391 17.531 1 68.5 743 TYR B C 1
ATOM 13317 O O . TYR B 1 743 ? -19.297 -15.047 18.047 1 68.5 743 TYR B O 1
ATOM 13325 N N . HIS B 1 744 ? -21.453 -14.438 17.812 1 76.12 744 HIS B N 1
ATOM 13326 C CA . HIS B 1 744 ? -21.875 -15.633 18.531 1 76.12 744 HIS B CA 1
ATOM 13327 C C . HIS B 1 744 ? -22.672 -16.562 17.625 1 76.12 744 HIS B C 1
ATOM 13329 O O . HIS B 1 744 ? -23.578 -16.125 16.906 1 76.12 744 HIS B O 1
ATOM 13335 N N . VAL B 1 745 ? -22.219 -17.688 17.484 1 79.12 745 VAL B N 1
ATOM 13336 C CA . VAL B 1 745 ? -22.953 -18.719 16.734 1 79.12 745 VAL B CA 1
ATOM 13337 C C . VAL B 1 745 ? -23.406 -19.828 17.672 1 79.12 745 VAL B C 1
ATOM 13339 O O . VAL B 1 745 ? -22.578 -20.453 18.344 1 79.12 745 VAL B O 1
ATOM 13342 N N . ARG B 1 746 ? -24.703 -19.953 17.781 1 79 746 ARG B N 1
ATOM 13343 C CA . ARG B 1 746 ? -25.25 -21 18.625 1 79 746 ARG B CA 1
ATOM 13344 C C . ARG B 1 746 ? -25.234 -22.344 17.906 1 79 746 ARG B C 1
ATOM 13346 O O . ARG B 1 746 ? -25.797 -22.484 16.828 1 79 746 ARG B O 1
ATOM 13353 N N . MET B 1 747 ? -24.609 -23.312 18.531 1 82.06 747 MET B N 1
ATOM 13354 C CA . MET B 1 747 ? -24.531 -24.656 17.953 1 82.06 747 MET B CA 1
ATOM 13355 C C . MET B 1 747 ? -25.734 -25.484 18.359 1 82.06 747 MET B C 1
ATOM 13357 O O . MET B 1 747 ? -26.328 -25.25 19.406 1 82.06 747 MET B O 1
ATOM 13361 N N . SER B 1 748 ? -26.109 -26.375 17.5 1 78.31 748 SER B N 1
ATOM 13362 C CA . SER B 1 748 ? -27.219 -27.281 17.781 1 78.31 748 SER B CA 1
ATOM 13363 C C . SER B 1 748 ? -26.922 -28.141 19.016 1 78.31 748 SER B C 1
ATOM 13365 O O . SER B 1 748 ? -25.766 -28.406 19.328 1 78.31 748 SER B O 1
ATOM 13367 N N . ASP B 1 749 ? -27.953 -28.562 19.734 1 77.5 749 ASP B N 1
ATOM 13368 C CA . ASP B 1 749 ? -27.828 -29.391 20.922 1 77.5 749 ASP B CA 1
ATOM 13369 C C . ASP B 1 749 ? -27.234 -30.75 20.594 1 77.5 749 ASP B C 1
ATOM 13371 O O . ASP B 1 749 ? -26.719 -31.453 21.469 1 77.5 749 ASP B O 1
ATOM 13375 N N . ARG B 1 750 ? -27.297 -31.125 19.375 1 78.81 750 ARG B N 1
ATOM 13376 C CA . ARG B 1 750 ? -26.844 -32.438 18.938 1 78.81 750 ARG B CA 1
ATOM 13377 C C . ARG B 1 750 ? -25.328 -32.438 18.703 1 78.81 750 ARG B C 1
ATOM 13379 O O . ARG B 1 750 ? -24.734 -33.5 18.516 1 78.81 750 ARG B O 1
ATOM 13386 N N . VAL B 1 751 ? -24.766 -31.266 18.797 1 86.12 751 VAL B N 1
ATOM 13387 C CA . VAL B 1 751 ? -23.328 -31.172 18.5 1 86.12 751 VAL B CA 1
ATOM 13388 C C . VAL B 1 751 ? -22.516 -31.516 19.734 1 86.12 751 VAL B C 1
ATOM 13390 O O . VAL B 1 751 ? -22.719 -30.938 20.812 1 86.12 751 VAL B O 1
ATOM 13393 N N . ASP B 1 752 ? -21.656 -32.562 19.641 1 86.44 752 ASP B N 1
ATOM 13394 C CA . ASP B 1 752 ? -20.734 -32.969 20.703 1 86.44 752 ASP B CA 1
ATOM 13395 C C . ASP B 1 752 ? -19.609 -31.938 20.859 1 86.44 752 ASP B C 1
ATOM 13397 O O . ASP B 1 752 ? -18.906 -31.609 19.891 1 86.44 752 ASP B O 1
ATOM 13401 N N . SER B 1 753 ? -19.469 -31.438 22.078 1 87.38 753 SER B N 1
ATOM 13402 C CA . SER B 1 753 ? -18.484 -30.375 22.344 1 87.38 753 SER B CA 1
ATOM 13403 C C . SER B 1 753 ? -17.062 -30.859 22.062 1 87.38 753 SER B C 1
ATOM 13405 O O . SER B 1 753 ? -16.25 -30.109 21.516 1 87.38 753 SER B O 1
ATOM 13407 N N . HIS B 1 754 ? -16.766 -32.094 22.453 1 88.5 754 HIS B N 1
ATOM 13408 C CA . HIS B 1 754 ? -15.43 -32.625 22.219 1 88.5 754 HIS B CA 1
ATOM 13409 C C . HIS B 1 754 ? -15.156 -32.812 20.734 1 88.5 754 HIS B C 1
ATOM 13411 O O . HIS B 1 754 ? -14.047 -32.531 20.266 1 88.5 754 HIS B O 1
ATOM 13417 N N . ALA B 1 755 ? -16.141 -33.281 20 1 91 755 ALA B N 1
ATOM 13418 C CA . ALA B 1 755 ? -16 -33.469 18.562 1 91 755 ALA B CA 1
ATOM 13419 C C . ALA B 1 755 ? -15.781 -32.125 17.859 1 91 755 ALA B C 1
ATOM 13421 O O . ALA B 1 755 ? -14.969 -32.031 16.953 1 91 755 ALA B O 1
ATOM 13422 N N . LEU B 1 756 ? -16.484 -31.141 18.328 1 92.94 756 LEU B N 1
ATOM 13423 C CA . LEU B 1 756 ? -16.344 -29.812 17.734 1 92.94 756 LEU B CA 1
ATOM 13424 C C . LEU B 1 756 ? -14.945 -29.25 17.969 1 92.94 756 LEU B C 1
ATOM 13426 O O . LEU B 1 756 ? -14.375 -28.594 17.094 1 92.94 756 LEU B O 1
ATOM 13430 N N . LYS B 1 757 ? -14.43 -29.5 19.141 1 91 757 LYS B N 1
ATOM 13431 C CA . LYS B 1 757 ? -13.07 -29.062 19.438 1 91 757 LYS B CA 1
ATOM 13432 C C . LYS B 1 757 ? -12.062 -29.703 18.484 1 91 757 LYS B C 1
ATOM 13434 O O . LYS B 1 757 ? -11.117 -29.047 18.047 1 91 757 LYS B O 1
ATOM 13439 N N . LYS B 1 758 ? -12.273 -30.969 18.156 1 92.81 758 LYS B N 1
ATOM 13440 C CA . LYS B 1 758 ? -11.383 -31.672 17.25 1 92.81 758 LYS B CA 1
ATOM 13441 C C . LYS B 1 758 ? -11.508 -31.125 15.828 1 92.81 758 LYS B C 1
ATOM 13443 O O . LYS B 1 758 ? -10.508 -31.016 15.109 1 92.81 758 LYS B O 1
ATOM 13448 N N . ILE B 1 759 ? -12.688 -30.781 15.414 1 94.19 759 ILE B N 1
ATOM 13449 C CA . ILE B 1 759 ? -12.914 -30.188 14.094 1 94.19 759 ILE B CA 1
ATOM 13450 C C . ILE B 1 759 ? -12.211 -28.844 14 1 94.19 759 ILE B C 1
ATOM 13452 O O . ILE B 1 759 ? -11.602 -28.531 12.977 1 94.19 759 ILE B O 1
ATOM 13456 N N . LEU B 1 760 ? -12.297 -28.094 15.094 1 93.31 760 LEU B N 1
ATOM 13457 C CA . LEU B 1 760 ? -11.617 -26.812 15.117 1 93.31 760 LEU B CA 1
ATOM 13458 C C . LEU B 1 760 ? -10.102 -27 15.047 1 93.31 760 LEU B C 1
ATOM 13460 O O . LEU B 1 760 ? -9.414 -26.25 14.336 1 93.31 760 LEU B O 1
ATOM 13464 N N . GLU B 1 761 ? -9.68 -27.969 15.727 1 92.38 761 GLU B N 1
ATOM 13465 C CA . GLU B 1 761 ? -8.25 -28.266 15.656 1 92.38 761 GLU B CA 1
ATOM 13466 C C . GLU B 1 761 ? -7.824 -28.594 14.227 1 92.38 761 GLU B C 1
ATOM 13468 O O . GLU B 1 761 ? -6.785 -28.125 13.758 1 92.38 761 GLU B O 1
ATOM 13473 N N . TYR B 1 762 ? -8.539 -29.359 13.508 1 93.69 762 TYR B N 1
ATOM 13474 C CA . TYR B 1 762 ? -8.242 -29.703 12.125 1 93.69 762 TYR B CA 1
ATOM 13475 C C . TYR B 1 762 ? -8.297 -28.469 11.234 1 93.69 762 TYR B C 1
ATOM 13477 O O . TYR B 1 762 ? -7.477 -28.312 10.328 1 93.69 762 TYR B O 1
ATOM 13485 N N . ALA B 1 763 ? -9.297 -27.672 11.516 1 92.69 763 ALA B N 1
ATOM 13486 C CA . ALA B 1 763 ? -9.453 -26.469 10.703 1 92.69 763 ALA B CA 1
ATOM 13487 C C . ALA B 1 763 ? -8.258 -25.531 10.875 1 92.69 763 ALA B C 1
ATOM 13489 O O . ALA B 1 763 ? -7.824 -24.891 9.914 1 92.69 763 ALA B O 1
ATOM 13490 N N . TYR B 1 764 ? -7.715 -25.422 12.062 1 91.56 764 TYR B N 1
ATOM 13491 C CA . TYR B 1 764 ? -6.629 -24.484 12.352 1 91.56 764 TYR B CA 1
ATOM 13492 C C . TYR B 1 764 ? -5.285 -25.078 11.93 1 91.56 764 TYR B C 1
ATOM 13494 O O . TYR B 1 764 ? -4.363 -24.328 11.57 1 91.56 764 TYR B O 1
ATOM 13502 N N . THR B 1 765 ? -5.109 -26.344 11.961 1 91.19 765 THR B N 1
ATOM 13503 C CA . THR B 1 765 ? -3.773 -26.906 11.805 1 91.19 765 THR B CA 1
ATOM 13504 C C . THR B 1 765 ? -3.711 -27.828 10.586 1 91.19 765 THR B C 1
ATOM 13506 O O . THR B 1 765 ? -2.627 -28.109 10.07 1 91.19 765 THR B O 1
ATOM 13509 N N . GLY B 1 766 ? -4.777 -28.312 10.109 1 91.75 766 GLY B N 1
ATOM 13510 C CA . GLY B 1 766 ? -4.805 -29.297 9.039 1 91.75 766 GLY B CA 1
ATOM 13511 C C . GLY B 1 766 ? -4.426 -30.688 9.5 1 91.75 766 GLY B C 1
ATOM 13512 O O . GLY B 1 766 ? -4.293 -31.609 8.68 1 91.75 766 GLY B O 1
ATOM 13513 N N . PHE B 1 767 ? -4.141 -30.844 10.766 1 91.38 767 PHE B N 1
ATOM 13514 C CA . PHE B 1 767 ? -3.693 -32.094 11.367 1 91.38 767 PHE B CA 1
ATOM 13515 C C . PHE B 1 767 ? -4.27 -32.25 12.766 1 91.38 767 PHE B C 1
ATOM 13517 O O . PHE B 1 767 ? -4.254 -31.312 13.562 1 91.38 767 PHE B O 1
ATOM 13524 N N . VAL B 1 768 ? -4.945 -33.406 13.109 1 92.5 768 VAL B N 1
ATOM 13525 C CA . VAL B 1 768 ? -5.605 -33.594 14.398 1 92.5 768 VAL B CA 1
ATOM 13526 C C . VAL B 1 768 ? -5.477 -35.031 14.867 1 92.5 768 VAL B C 1
ATOM 13528 O O . VAL B 1 768 ? -5.348 -35.938 14.047 1 92.5 768 VAL B O 1
ATOM 13531 N N . THR B 1 769 ? -5.383 -35.219 16.156 1 88.62 769 THR B N 1
ATOM 13532 C CA . THR B 1 769 ? -5.395 -36.562 16.766 1 88.62 769 THR B CA 1
ATOM 13533 C C . THR B 1 769 ? -6.789 -36.906 17.281 1 88.62 769 THR B C 1
ATOM 13535 O O . THR B 1 769 ? -7.371 -36.156 18.062 1 88.62 769 THR B O 1
ATOM 13538 N N . VAL B 1 770 ? -7.391 -37.938 16.75 1 89 770 VAL B N 1
ATOM 13539 C CA . VAL B 1 770 ? -8.742 -38.375 17.125 1 89 770 VAL B CA 1
ATOM 13540 C C . VAL B 1 770 ? -8.688 -39.719 17.844 1 89 770 VAL B C 1
ATOM 13542 O O . VAL B 1 770 ? -8.117 -40.688 17.328 1 89 770 VAL B O 1
ATOM 13545 N N . ASP B 1 771 ? -9.273 -39.75 19 1 81.06 771 ASP B N 1
ATOM 13546 C CA . ASP B 1 771 ? -9.312 -40.969 19.766 1 81.06 771 ASP B CA 1
ATOM 13547 C C . ASP B 1 771 ? -10.508 -41.844 19.359 1 81.06 771 ASP B C 1
ATOM 13549 O O . ASP B 1 771 ? -11.477 -41.344 18.797 1 81.06 771 ASP B O 1
ATOM 13553 N N . ASP B 1 772 ? -10.484 -43.125 19.75 1 80.44 772 ASP B N 1
ATOM 13554 C CA . ASP B 1 772 ? -11.453 -44.125 19.297 1 80.44 772 ASP B CA 1
ATOM 13555 C C . ASP B 1 772 ? -12.859 -43.781 19.766 1 80.44 772 ASP B C 1
ATOM 13557 O O . ASP B 1 772 ? -13.836 -44 19.047 1 80.44 772 ASP B O 1
ATOM 13561 N N . ASP B 1 773 ? -12.984 -43.125 20.938 1 78.12 773 ASP B N 1
ATOM 13562 C CA . ASP B 1 773 ? -14.289 -42.906 21.562 1 78.12 773 ASP B CA 1
ATOM 13563 C C . ASP B 1 773 ? -15.039 -41.781 20.875 1 78.12 773 ASP B C 1
ATOM 13565 O O . ASP B 1 773 ? -16.266 -41.688 20.984 1 78.12 773 ASP B O 1
ATOM 13569 N N . ILE B 1 774 ? -14.336 -40.969 20.125 1 87.31 774 ILE B N 1
ATOM 13570 C CA . ILE B 1 774 ? -14.992 -39.781 19.594 1 87.31 774 ILE B CA 1
ATOM 13571 C C . ILE B 1 774 ? -14.984 -39.812 18.078 1 87.31 774 ILE B C 1
ATOM 13573 O O . ILE B 1 774 ? -15.336 -38.812 17.422 1 87.31 774 ILE B O 1
ATOM 13577 N N . VAL B 1 775 ? -14.68 -40.875 17.438 1 88.69 775 VAL B N 1
ATOM 13578 C CA . VAL B 1 775 ? -14.555 -40.969 15.992 1 88.69 775 VAL B CA 1
ATOM 13579 C C . VAL B 1 775 ? -15.914 -40.75 15.344 1 88.69 775 VAL B C 1
ATOM 13581 O O . VAL B 1 775 ? -16.016 -40 14.359 1 88.69 775 VAL B O 1
ATOM 13584 N N . LYS B 1 776 ? -16.969 -41.312 15.852 1 88.75 776 LYS B N 1
ATOM 13585 C CA . LYS B 1 776 ? -18.297 -41.219 15.234 1 88.75 776 LYS B CA 1
ATOM 13586 C C . LYS B 1 776 ? -18.797 -39.781 15.25 1 88.75 776 LYS B C 1
ATOM 13588 O O . LYS B 1 776 ? -19.203 -39.25 14.211 1 88.75 776 LYS B O 1
ATOM 13593 N N . PRO B 1 777 ? -18.703 -39.125 16.453 1 91.12 777 PRO B N 1
ATOM 13594 C CA . PRO B 1 777 ? -19.156 -37.75 16.453 1 91.12 777 PRO B CA 1
ATOM 13595 C C . PRO B 1 777 ? -18.297 -36.844 15.547 1 91.12 777 PRO B C 1
ATOM 13597 O O . PRO B 1 777 ? -18.828 -35.938 14.898 1 91.12 777 PRO B O 1
ATOM 13600 N N . VAL B 1 778 ? -17.016 -37.094 15.461 1 92.62 778 VAL B N 1
ATOM 13601 C CA . VAL B 1 778 ? -16.141 -36.281 14.633 1 92.62 778 VAL B CA 1
ATOM 13602 C C . VAL B 1 778 ? -16.453 -36.531 13.156 1 92.62 778 VAL B C 1
ATOM 13604 O O . VAL B 1 778 ? -16.469 -35.594 12.352 1 92.62 778 VAL B O 1
ATOM 13607 N N . LYS B 1 779 ? -16.703 -37.75 12.805 1 91.44 779 LYS B N 1
ATOM 13608 C CA . LYS B 1 779 ? -17.047 -38.125 11.438 1 91.44 779 LYS B CA 1
ATOM 13609 C C . LYS B 1 779 ? -18.328 -37.406 10.984 1 91.44 779 LYS B C 1
ATOM 13611 O O . LYS B 1 779 ? -18.391 -36.906 9.867 1 91.44 779 LYS B O 1
ATOM 13616 N N . THR B 1 780 ? -19.25 -37.375 11.844 1 91.62 780 THR B N 1
ATOM 13617 C CA . THR B 1 780 ? -20.531 -36.75 11.539 1 91.62 780 THR B CA 1
ATOM 13618 C C . THR B 1 780 ? -20.344 -35.25 11.312 1 91.62 780 THR B C 1
ATOM 13620 O O . THR B 1 780 ? -20.891 -34.688 10.359 1 91.62 780 THR B O 1
ATOM 13623 N N . LEU B 1 781 ? -19.609 -34.688 12.172 1 91.81 781 LEU B N 1
ATOM 13624 C CA . LEU B 1 781 ? -19.375 -33.25 12.039 1 91.81 781 LEU B CA 1
ATOM 13625 C C . LEU B 1 781 ? -18.531 -32.969 10.812 1 91.81 781 LEU B C 1
ATOM 13627 O O . LEU B 1 781 ? -18.703 -31.922 10.164 1 91.81 781 LEU B O 1
ATOM 13631 N N . ALA B 1 782 ? -17.516 -33.781 10.484 1 92.94 782 ALA B N 1
ATOM 13632 C CA . ALA B 1 782 ? -16.688 -33.594 9.289 1 92.94 782 ALA B CA 1
ATOM 13633 C C . ALA B 1 782 ? -17.531 -33.656 8.023 1 92.94 782 ALA B C 1
ATOM 13635 O O . ALA B 1 782 ? -17.281 -32.875 7.078 1 92.94 782 ALA B O 1
ATOM 13636 N N . LYS B 1 783 ? -18.484 -34.5 7.992 1 91 783 LYS B N 1
ATOM 13637 C CA . LYS B 1 783 ? -19.422 -34.594 6.867 1 91 783 LYS B CA 1
ATOM 13638 C C . LYS B 1 783 ? -20.219 -33.281 6.738 1 91 783 LYS B C 1
ATOM 13640 O O . LYS B 1 783 ? -20.344 -32.75 5.641 1 91 783 LYS B O 1
ATOM 13645 N N . TYR B 1 784 ? -20.672 -32.844 7.934 1 88.5 784 TYR B N 1
ATOM 13646 C CA . TYR B 1 784 ? -21.438 -31.609 7.941 1 88.5 784 TYR B CA 1
ATOM 13647 C C . TYR B 1 784 ? -20.609 -30.438 7.449 1 88.5 784 TYR B C 1
ATOM 13649 O O . TYR B 1 784 ? -21.094 -29.594 6.699 1 88.5 784 TYR B O 1
ATOM 13657 N N . CYS B 1 785 ? -19.375 -30.375 7.836 1 89.5 785 CYS B N 1
ATOM 13658 C CA . CYS B 1 785 ? -18.484 -29.266 7.5 1 89.5 785 CYS B CA 1
ATOM 13659 C C . CYS B 1 785 ? -17.859 -29.469 6.125 1 89.5 785 CYS B C 1
ATOM 13661 O O . CYS B 1 785 ? -17.016 -28.672 5.699 1 89.5 785 CYS B O 1
ATOM 13663 N N . HIS B 1 786 ? -18.156 -30.438 5.438 1 88.25 786 HIS B N 1
ATOM 13664 C CA . HIS B 1 786 ? -17.656 -30.766 4.109 1 88.25 786 HIS B CA 1
ATOM 13665 C C . HIS B 1 786 ? -16.141 -30.922 4.109 1 88.25 786 HIS B C 1
ATOM 13667 O O . HIS B 1 786 ? -15.461 -30.391 3.23 1 88.25 786 HIS B O 1
ATOM 13673 N N . LEU B 1 787 ? -15.617 -31.453 5.172 1 91.81 787 LEU B N 1
ATOM 13674 C CA . LEU B 1 787 ? -14.203 -31.812 5.242 1 91.81 787 LEU B CA 1
ATOM 13675 C C . LEU B 1 787 ? -13.984 -33.219 4.723 1 91.81 787 LEU B C 1
ATOM 13677 O O . LEU B 1 787 ? -13.805 -34.156 5.504 1 91.81 787 LEU B O 1
ATOM 13681 N N . LYS B 1 788 ? -13.891 -33.25 3.422 1 88.81 788 LYS B N 1
ATOM 13682 C CA . LYS B 1 788 ? -13.922 -34.531 2.717 1 88.81 788 LYS B CA 1
ATOM 13683 C C . LYS B 1 788 ? -12.727 -35.406 3.107 1 88.81 788 LYS B C 1
ATOM 13685 O O . LYS B 1 788 ? -12.891 -36.594 3.404 1 88.81 788 LYS B O 1
ATOM 13690 N N . SER B 1 789 ? -11.516 -34.875 3.127 1 91.44 789 SER B N 1
ATOM 13691 C CA . SER B 1 789 ? -10.32 -35.656 3.414 1 91.44 789 SER B CA 1
ATOM 13692 C C . SER B 1 789 ? -10.359 -36.219 4.828 1 91.44 789 SER B C 1
ATOM 13694 O O . SER B 1 789 ? -10.008 -37.375 5.043 1 91.44 789 SER B O 1
ATOM 13696 N N . LEU B 1 790 ? -10.758 -35.406 5.781 1 93.38 790 LEU B N 1
ATOM 13697 C CA . LEU B 1 790 ? -10.852 -35.875 7.164 1 93.38 790 LEU B CA 1
ATOM 13698 C C . LEU B 1 790 ? -11.906 -36.969 7.305 1 93.38 790 LEU B C 1
ATOM 13700 O O . LEU B 1 790 ? -11.672 -37.969 7.969 1 93.38 790 LEU B O 1
ATOM 13704 N N . ARG B 1 791 ? -13.062 -36.781 6.68 1 92.19 791 ARG B N 1
ATOM 13705 C CA . ARG B 1 791 ? -14.141 -37.781 6.715 1 92.19 791 ARG B CA 1
ATOM 13706 C C . ARG B 1 791 ? -13.688 -39.125 6.141 1 92.19 791 ARG B C 1
ATOM 13708 O O . ARG B 1 791 ? -13.93 -40.156 6.734 1 92.19 791 ARG B O 1
ATOM 13715 N N . GLU B 1 792 ? -13.016 -39 5.047 1 91.31 792 GLU B N 1
ATOM 13716 C CA . GLU B 1 792 ? -12.562 -40.219 4.379 1 91.31 792 GLU B CA 1
ATOM 13717 C C . GLU B 1 792 ? -11.547 -40.969 5.238 1 91.31 792 GLU B C 1
ATOM 13719 O O . GLU B 1 792 ? -11.57 -42.219 5.289 1 91.31 792 GLU B O 1
ATOM 13724 N N . MET B 1 793 ? -10.703 -40.312 5.867 1 91.19 793 MET B N 1
ATOM 13725 C CA . MET B 1 793 ? -9.695 -40.906 6.73 1 91.19 793 MET B CA 1
ATOM 13726 C C . MET B 1 793 ? -10.352 -41.594 7.938 1 91.19 793 MET B C 1
ATOM 13728 O O . MET B 1 793 ? -9.992 -42.688 8.312 1 91.19 793 MET B O 1
ATOM 13732 N N . LEU B 1 794 ? -11.367 -40.969 8.492 1 91 794 LEU B N 1
ATOM 13733 C CA . LEU B 1 794 ? -12.031 -41.469 9.68 1 91 794 LEU B CA 1
ATOM 13734 C C . LEU B 1 794 ? -12.93 -42.656 9.32 1 91 794 LEU B C 1
ATOM 13736 O O . LEU B 1 794 ? -13.188 -43.531 10.156 1 91 794 LEU B O 1
ATOM 13740 N N . GLN B 1 795 ? -13.414 -42.656 8.078 1 88.56 795 GLN B N 1
ATOM 13741 C CA . GLN B 1 795 ? -14.25 -43.781 7.602 1 88.56 795 GLN B CA 1
ATOM 13742 C C . GLN B 1 795 ? -13.391 -44.938 7.133 1 88.56 795 GLN B C 1
ATOM 13744 O O . GLN B 1 795 ? -13.914 -46 6.762 1 88.56 795 GLN B O 1
ATOM 13749 N N . LYS B 1 796 ? -12.086 -44.75 7.152 1 87.12 796 LYS B N 1
ATOM 13750 C CA . LYS B 1 796 ? -11.148 -45.781 6.719 1 87.12 796 LYS B CA 1
ATOM 13751 C C . LYS B 1 796 ? -11.398 -46.188 5.266 1 87.12 796 LYS B C 1
ATOM 13753 O O . LYS B 1 796 ? -11.359 -47.375 4.926 1 87.12 796 LYS B O 1
ATOM 13758 N N . GLU B 1 797 ? -11.758 -45.156 4.5 1 86.75 797 GLU B N 1
ATOM 13759 C CA . GLU B 1 797 ? -11.953 -45.406 3.07 1 86.75 797 GLU B CA 1
ATOM 13760 C C . GLU B 1 797 ? -10.625 -45.406 2.326 1 86.75 797 GLU B C 1
ATOM 13762 O O . GLU B 1 797 ? -9.633 -44.844 2.812 1 86.75 797 GLU B O 1
ATOM 13767 N N . GLN B 1 798 ? -10.594 -46.062 1.194 1 88.69 798 GLN B N 1
ATOM 13768 C CA . GLN B 1 798 ? -9.422 -46.031 0.324 1 88.69 798 GLN B CA 1
ATOM 13769 C C . GLN B 1 798 ? -9.242 -44.656 -0.294 1 88.69 798 GLN B C 1
ATOM 13771 O O . GLN B 1 798 ? -10.219 -43.969 -0.656 1 88.69 798 GLN B O 1
ATOM 13776 N N . PRO B 1 799 ? -7.953 -44.219 -0.31 1 89.44 799 PRO B N 1
ATOM 13777 C CA . PRO B 1 799 ? -7.727 -42.969 -1.035 1 89.44 799 PRO B CA 1
ATOM 13778 C C . PRO B 1 799 ? -8.141 -43.062 -2.502 1 89.44 799 PRO B C 1
ATOM 13780 O O . PRO B 1 799 ? -7.906 -44.094 -3.156 1 89.44 799 PRO B O 1
ATOM 13783 N N . ARG B 1 800 ? -8.766 -42.094 -2.932 1 87.25 800 ARG B N 1
ATOM 13784 C CA . ARG B 1 800 ? -9.172 -42.094 -4.332 1 87.25 800 ARG B CA 1
ATOM 13785 C C . ARG B 1 800 ? -7.969 -41.875 -5.246 1 87.25 800 ARG B C 1
ATOM 13787 O O . ARG B 1 800 ? -7.082 -41.062 -4.941 1 87.25 800 ARG B O 1
ATOM 13794 N N . TRP B 1 801 ? -7.969 -42.594 -6.309 1 88.88 801 TRP B N 1
ATOM 13795 C CA . TRP B 1 801 ? -6.859 -42.562 -7.254 1 88.88 801 TRP B CA 1
ATOM 13796 C C . TRP B 1 801 ? -6.738 -41.156 -7.863 1 88.88 801 TRP B C 1
ATOM 13798 O O . TRP B 1 801 ? -7.73 -40.594 -8.32 1 88.88 801 TRP B O 1
ATOM 13808 N N . ASN B 1 802 ? -5.555 -40.531 -7.84 1 86.5 802 ASN B N 1
ATOM 13809 C CA . ASN B 1 802 ? -5.211 -39.25 -8.422 1 86.5 802 ASN B CA 1
ATOM 13810 C C . ASN B 1 802 ? -5.926 -38.094 -7.703 1 86.5 802 ASN B C 1
ATOM 13812 O O . ASN B 1 802 ? -6.332 -37.125 -8.336 1 86.5 802 ASN B O 1
ATOM 13816 N N . SER B 1 803 ? -6.168 -38.312 -6.504 1 83.5 803 SER B N 1
ATOM 13817 C CA . SER B 1 803 ? -6.754 -37.219 -5.707 1 83.5 803 SER B CA 1
ATOM 13818 C C . SER B 1 803 ? -5.688 -36.25 -5.234 1 83.5 803 SER B C 1
ATOM 13820 O O . SER B 1 803 ? -4.539 -36.625 -5.004 1 83.5 803 SER B O 1
ATOM 13822 N N . ASP B 1 804 ? -6.043 -35.062 -5.273 1 80.31 804 ASP B N 1
ATOM 13823 C CA . ASP B 1 804 ? -5.113 -34.031 -4.809 1 80.31 804 ASP B CA 1
ATOM 13824 C C . ASP B 1 804 ? -4.98 -34.062 -3.285 1 80.31 804 ASP B C 1
ATOM 13826 O O . ASP B 1 804 ? -5.93 -34.406 -2.582 1 80.31 804 ASP B O 1
ATOM 13830 N N . CYS B 1 805 ? -3.812 -33.906 -2.797 1 84.25 805 CYS B N 1
ATOM 13831 C CA . CYS B 1 805 ? -3.598 -33.75 -1.361 1 84.25 805 CYS B CA 1
ATOM 13832 C C . CYS B 1 805 ? -4.047 -32.375 -0.88 1 84.25 805 CYS B C 1
ATOM 13834 O O . CYS B 1 805 ? -3.709 -31.375 -1.49 1 84.25 805 CYS B O 1
ATOM 13836 N N . PRO B 1 806 ? -4.844 -32.438 0.113 1 86.31 806 PRO B N 1
ATOM 13837 C CA . PRO B 1 806 ? -5.281 -31.141 0.617 1 86.31 806 PRO B CA 1
ATOM 13838 C C . PRO B 1 806 ? -4.129 -30.297 1.157 1 86.31 806 PRO B C 1
ATOM 13840 O O . PRO B 1 806 ? -3.197 -30.844 1.761 1 86.31 806 PRO B O 1
ATOM 13843 N N . ARG B 1 807 ? -4.066 -29.094 0.827 1 85.69 807 ARG B N 1
ATOM 13844 C CA . ARG B 1 807 ? -3.08 -28.141 1.33 1 85.69 807 ARG B CA 1
ATOM 13845 C C . ARG B 1 807 ? -3.717 -27.156 2.312 1 85.69 807 ARG B C 1
ATOM 13847 O O . ARG B 1 807 ? -4.875 -26.766 2.148 1 85.69 807 ARG B O 1
ATOM 13854 N N . TYR B 1 808 ? -2.961 -26.953 3.35 1 89.5 808 TYR B N 1
ATOM 13855 C CA . TYR B 1 808 ? -3.418 -25.922 4.27 1 89.5 808 TYR B CA 1
ATOM 13856 C C . TYR B 1 808 ? -3.238 -24.531 3.664 1 89.5 808 TYR B C 1
ATOM 13858 O O . TYR B 1 808 ? -2.109 -24.062 3.484 1 89.5 808 TYR B O 1
ATOM 13866 N N . ASP B 1 809 ? -4.258 -23.906 3.23 1 88.56 809 ASP B N 1
ATOM 13867 C CA . ASP B 1 809 ? -4.219 -22.625 2.545 1 88.56 809 ASP B CA 1
ATOM 13868 C C . ASP B 1 809 ? -5.293 -21.672 3.084 1 88.56 809 ASP B C 1
ATOM 13870 O O . ASP B 1 809 ? -6.48 -22.016 3.068 1 88.56 809 ASP B O 1
ATOM 13874 N N . LEU B 1 810 ? -4.895 -20.547 3.559 1 87.94 810 LEU B N 1
ATOM 13875 C CA . LEU B 1 810 ? -5.82 -19.562 4.105 1 87.94 810 LEU B CA 1
ATOM 13876 C C . LEU B 1 810 ? -6.016 -18.406 3.137 1 87.94 810 LEU B C 1
ATOM 13878 O O . LEU B 1 810 ? -6.645 -17.406 3.48 1 87.94 810 LEU B O 1
ATOM 13882 N N . THR B 1 811 ? -5.441 -18.5 1.931 1 81.19 811 THR B N 1
ATOM 13883 C CA . THR B 1 811 ? -5.461 -17.391 0.983 1 81.19 811 THR B CA 1
ATOM 13884 C C . THR B 1 811 ? -6.891 -17.031 0.585 1 81.19 811 THR B C 1
ATOM 13886 O O . THR B 1 811 ? -7.18 -15.898 0.217 1 81.19 811 THR B O 1
ATOM 13889 N N . ALA B 1 812 ? -7.688 -18.062 0.631 1 77.5 812 ALA B N 1
ATOM 13890 C CA . ALA B 1 812 ? -9.078 -17.844 0.255 1 77.5 812 ALA B CA 1
ATOM 13891 C C . ALA B 1 812 ? -9.727 -16.781 1.136 1 77.5 812 ALA B C 1
ATOM 13893 O O . ALA B 1 812 ? -10.703 -16.141 0.734 1 77.5 812 ALA B O 1
ATOM 13894 N N . ALA B 1 813 ? -9.156 -16.656 2.332 1 76.12 813 ALA B N 1
ATOM 13895 C CA . ALA B 1 813 ? -9.703 -15.664 3.262 1 76.12 813 ALA B CA 1
ATOM 13896 C C . ALA B 1 813 ? -9.461 -14.242 2.758 1 76.12 813 ALA B C 1
ATOM 13898 O O . ALA B 1 813 ? -10.195 -13.32 3.113 1 76.12 813 ALA B O 1
ATOM 13899 N N . VAL B 1 814 ? -8.406 -14.133 1.891 1 71.56 814 VAL B N 1
ATOM 13900 C CA . VAL B 1 814 ? -8.047 -12.789 1.455 1 71.56 814 VAL B CA 1
ATOM 13901 C C . VAL B 1 814 ? -8.453 -12.586 -0.003 1 71.56 814 VAL B C 1
ATOM 13903 O O . VAL B 1 814 ? -8.188 -11.539 -0.592 1 71.56 814 VAL B O 1
ATOM 13906 N N . GLU B 1 815 ? -9.008 -13.555 -0.687 1 70.06 815 GLU B N 1
ATOM 13907 C CA . GLU B 1 815 ? -9.484 -13.438 -2.059 1 70.06 815 GLU B CA 1
ATOM 13908 C C . GLU B 1 815 ? -10.961 -13.039 -2.094 1 70.06 815 GLU B C 1
ATOM 13910 O O . GLU B 1 815 ? -11.711 -13.344 -1.167 1 70.06 815 GLU B O 1
ATOM 13915 N N . PRO B 1 816 ? -11.305 -12.18 -3.064 1 58.53 816 PRO B N 1
ATOM 13916 C CA . PRO B 1 816 ? -12.711 -11.773 -3.166 1 58.53 816 PRO B CA 1
ATOM 13917 C C . PRO B 1 816 ? -13.656 -12.961 -3.379 1 58.53 816 PRO B C 1
ATOM 13919 O O . PRO B 1 816 ? -13.336 -13.875 -4.141 1 58.53 816 PRO B O 1
ATOM 13922 N N . ALA B 1 817 ? -14.461 -13.367 -2.385 1 57.66 817 ALA B N 1
ATOM 13923 C CA . ALA B 1 817 ? -15.422 -14.461 -2.551 1 57.66 817 ALA B CA 1
ATOM 13924 C C . ALA B 1 817 ? -16.844 -13.93 -2.672 1 57.66 817 ALA B C 1
ATOM 13926 O O . ALA B 1 817 ? -17.188 -12.914 -2.062 1 57.66 817 ALA B O 1
ATOM 13927 N N . GLU B 1 818 ? -17.578 -14.156 -3.773 1 52.56 818 GLU B N 1
ATOM 13928 C CA . GLU B 1 818 ? -18.953 -13.727 -3.992 1 52.56 818 GLU B CA 1
ATOM 13929 C C . GLU B 1 818 ? -19.844 -14.07 -2.795 1 52.56 818 GLU B C 1
ATOM 13931 O O . GLU B 1 818 ? -20.672 -13.266 -2.377 1 52.56 818 GLU B O 1
ATOM 13936 N N . ASP B 1 819 ? -19.891 -15.32 -2.361 1 52.28 819 ASP B N 1
ATOM 13937 C CA . ASP B 1 819 ? -20.938 -15.805 -1.465 1 52.28 819 ASP B CA 1
ATOM 13938 C C . ASP B 1 819 ? -20.391 -16.031 -0.058 1 52.28 819 ASP B C 1
ATOM 13940 O O . ASP B 1 819 ? -21.094 -16.562 0.807 1 52.28 819 ASP B O 1
ATOM 13944 N N . SER B 1 820 ? -19 -15.758 0.141 1 55.09 820 SER B N 1
ATOM 13945 C CA . SER B 1 820 ? -18.469 -16.188 1.437 1 55.09 820 SER B CA 1
ATOM 13946 C C . SER B 1 820 ? -17.781 -15.031 2.154 1 55.09 820 SER B C 1
ATOM 13948 O O . SER B 1 820 ? -17.547 -13.969 1.563 1 55.09 820 SER B O 1
ATOM 13950 N N . PHE B 1 821 ? -17.688 -15.172 3.471 1 55.72 821 PHE B N 1
ATOM 13951 C CA . PHE B 1 821 ? -16.969 -14.281 4.375 1 55.72 821 PHE B CA 1
ATOM 13952 C C . PHE B 1 821 ? -15.578 -13.977 3.84 1 55.72 821 PHE B C 1
ATOM 13954 O O . PHE B 1 821 ? -14.773 -14.891 3.645 1 55.72 821 PHE B O 1
ATOM 13961 N N . SER B 1 822 ? -15.336 -13.031 2.896 1 58.97 822 SER B N 1
ATOM 13962 C CA . SER B 1 822 ? -14.023 -12.688 2.365 1 58.97 822 SER B CA 1
ATOM 13963 C C . SER B 1 822 ? -13.406 -11.508 3.117 1 58.97 822 SER B C 1
ATOM 13965 O O . SER B 1 822 ? -14.117 -10.578 3.51 1 58.97 822 SER B O 1
ATOM 13967 N N . PHE B 1 823 ? -12.227 -11.797 3.645 1 58 823 PHE B N 1
ATOM 13968 C CA . PHE B 1 823 ? -11.477 -10.742 4.312 1 58 823 PHE B CA 1
ATOM 13969 C C . PHE B 1 823 ? -10.609 -9.977 3.316 1 58 823 PHE B C 1
ATOM 13971 O O . PHE B 1 823 ? -9.688 -9.258 3.709 1 58 823 PHE B O 1
ATOM 13978 N N . ALA B 1 824 ? -10.828 -10.453 1.95 1 56.06 824 ALA B N 1
ATOM 13979 C CA . ALA B 1 824 ? -10.047 -9.812 0.896 1 56.06 824 ALA B CA 1
ATOM 13980 C C . ALA B 1 824 ? -10.047 -8.297 1.052 1 56.06 824 ALA B C 1
ATOM 13982 O O . ALA B 1 824 ? -9.023 -7.641 0.845 1 56.06 824 ALA B O 1
ATOM 13983 N N . GLU B 1 825 ? -11.227 -7.961 1.318 1 48.69 825 GLU B N 1
ATOM 13984 C CA . GLU B 1 825 ? -11.352 -6.516 1.459 1 48.69 825 GLU B CA 1
ATOM 13985 C C . GLU B 1 825 ? -10.586 -6.008 2.676 1 48.69 825 GLU B C 1
ATOM 13987 O O . GLU B 1 825 ? -10.148 -4.855 2.701 1 48.69 825 GLU B O 1
ATOM 13992 N N . ALA B 1 826 ? -10.516 -7.066 3.648 1 49.56 826 ALA B N 1
ATOM 13993 C CA . ALA B 1 826 ? -9.852 -6.684 4.891 1 49.56 826 ALA B CA 1
ATOM 13994 C C . ALA B 1 826 ? -8.359 -6.445 4.664 1 49.56 826 ALA B C 1
ATOM 13996 O O . ALA B 1 826 ? -7.762 -5.57 5.289 1 49.56 826 ALA B O 1
ATOM 13997 N N . ILE B 1 827 ? -7.699 -7.484 3.926 1 50.12 827 ILE B N 1
ATOM 13998 C CA . ILE B 1 827 ? -6.266 -7.281 3.748 1 50.12 827 ILE B CA 1
ATOM 13999 C C . ILE B 1 827 ? -6.02 -6.027 2.914 1 50.12 827 ILE B C 1
ATOM 14001 O O . ILE B 1 827 ? -5.023 -5.324 3.113 1 50.12 827 ILE B O 1
ATOM 14005 N N . ARG B 1 828 ? -6.855 -5.902 1.932 1 45.19 828 ARG B N 1
ATOM 14006 C CA . ARG B 1 828 ? -6.848 -4.586 1.3 1 45.19 828 ARG B CA 1
ATOM 14007 C C . ARG B 1 828 ? -7.32 -3.51 2.271 1 45.19 828 ARG B C 1
ATOM 14009 O O . ARG B 1 828 ? -8.375 -3.646 2.893 1 45.19 828 ARG B O 1
ATOM 14016 N N . VAL B 1 829 ? -6.496 -3.088 2.934 1 49.59 829 VAL B N 1
ATOM 14017 C CA . VAL B 1 829 ? -7.008 -2.043 3.816 1 49.59 829 VAL B CA 1
ATOM 14018 C C . VAL B 1 829 ? -7.996 -1.162 3.055 1 49.59 829 VAL B C 1
ATOM 14020 O O . VAL B 1 829 ? -7.633 -0.528 2.061 1 49.59 829 VAL B O 1
ATOM 14023 N N . PRO B 1 830 ? -9.148 -1.763 3.113 1 51.91 830 PRO B N 1
ATOM 14024 C CA . PRO B 1 830 ? -10.156 -1.056 2.324 1 51.91 830 PRO B CA 1
ATOM 14025 C C . PRO B 1 830 ? -10.141 0.453 2.557 1 51.91 830 PRO B C 1
ATOM 14027 O O . PRO B 1 830 ? -11.172 1.043 2.887 1 51.91 830 PRO B O 1
ATOM 14030 N N . VAL B 1 831 ? -8.867 0.923 2.842 1 65.88 831 VAL B N 1
ATOM 14031 C CA . VAL B 1 831 ? -8.789 2.365 3.045 1 65.88 831 VAL B CA 1
ATOM 14032 C C . VAL B 1 831 ? -7.883 2.986 1.985 1 65.88 831 VAL B C 1
ATOM 14034 O O . VAL B 1 831 ? -7.02 2.309 1.423 1 65.88 831 VAL B O 1
ATOM 14037 N N . GLY B 1 832 ? -8.188 3.979 1.601 1 68.94 832 GLY B N 1
ATOM 14038 C CA . GLY B 1 832 ? -7.387 4.746 0.661 1 68.94 832 GLY B CA 1
ATOM 14039 C C . GLY B 1 832 ? -6.027 5.133 1.213 1 68.94 832 GLY B C 1
ATOM 14040 O O . GLY B 1 832 ? -5.781 5.004 2.414 1 68.94 832 GLY B O 1
ATOM 14041 N N . TRP B 1 833 ? -5.086 5.379 0.391 1 72.81 833 TRP B N 1
ATOM 14042 C CA . TRP B 1 833 ? -3.721 5.777 0.72 1 72.81 833 TRP B CA 1
ATOM 14043 C C . TRP B 1 833 ? -3.715 6.938 1.709 1 72.81 833 TRP B C 1
ATOM 14045 O O . TRP B 1 833 ? -2.928 6.949 2.658 1 72.81 833 TRP B O 1
ATOM 14055 N N . GLU B 1 834 ? -4.578 7.867 1.512 1 82.06 834 GLU B N 1
ATOM 14056 C CA . GLU B 1 834 ? -4.633 9.031 2.393 1 82.06 834 GLU B CA 1
ATOM 14057 C C . GLU B 1 834 ? -5.02 8.625 3.814 1 82.06 834 GLU B C 1
ATOM 14059 O O . GLU B 1 834 ? -4.52 9.195 4.785 1 82.06 834 GLU B O 1
ATOM 14064 N N . ALA B 1 835 ? -5.883 7.621 3.893 1 86.56 835 ALA B N 1
ATOM 14065 C CA . ALA B 1 835 ? -6.281 7.137 5.211 1 86.56 835 ALA B CA 1
ATOM 14066 C C . ALA B 1 835 ? -5.121 6.434 5.91 1 86.56 835 ALA B C 1
ATOM 14068 O O . ALA B 1 835 ? -4.906 6.621 7.109 1 86.56 835 ALA B O 1
ATOM 14069 N N . LEU B 1 836 ? -4.355 5.707 5.152 1 77.31 836 LEU B N 1
ATOM 14070 C CA . LEU B 1 836 ? -3.223 4.984 5.723 1 77.31 836 LEU B CA 1
ATOM 14071 C C . LEU B 1 836 ? -2.148 5.953 6.203 1 77.31 836 LEU B C 1
ATOM 14073 O O . LEU B 1 836 ? -1.541 5.742 7.258 1 77.31 836 LEU B O 1
ATOM 14077 N N . ASN B 1 837 ? -1.85 6.934 5.387 1 81.62 837 ASN B N 1
ATOM 14078 C CA . ASN B 1 837 ? -0.897 7.965 5.789 1 81.62 837 ASN B CA 1
ATOM 14079 C C . ASN B 1 837 ? -1.291 8.609 7.113 1 81.62 837 ASN B C 1
ATOM 14081 O O . ASN B 1 837 ? -0.441 8.836 7.977 1 81.62 837 ASN B O 1
ATOM 14085 N N . LYS B 1 838 ? -2.588 8.922 7.293 1 88.38 838 LYS B N 1
ATOM 14086 C CA . LYS B 1 838 ? -3.082 9.531 8.523 1 88.38 838 LYS B CA 1
ATOM 14087 C C . LYS B 1 838 ? -2.988 8.555 9.695 1 88.38 838 LYS B C 1
ATOM 14089 O O . LYS B 1 838 ? -2.789 8.969 10.836 1 88.38 838 LYS B O 1
ATOM 14094 N N . LEU B 1 839 ? -3.188 7.301 9.375 1 87.12 839 LEU B N 1
ATOM 14095 C CA . LEU B 1 839 ? -3.102 6.285 10.422 1 87.12 839 LEU B CA 1
ATOM 14096 C C . LEU B 1 839 ? -1.677 6.172 10.945 1 87.12 839 LEU B C 1
ATOM 14098 O O . LEU B 1 839 ? -1.466 6.07 12.156 1 87.12 839 LEU B O 1
ATOM 14102 N N . VAL B 1 840 ? -0.713 6.125 10.039 1 79.06 840 VAL B N 1
ATOM 14103 C CA . VAL B 1 840 ? 0.69 6.047 10.43 1 79.06 840 VAL B CA 1
ATOM 14104 C C . VAL B 1 840 ? 1.059 7.258 11.281 1 79.06 840 VAL B C 1
ATOM 14106 O O . VAL B 1 840 ? 1.771 7.129 12.281 1 79.06 840 VAL B O 1
ATOM 14109 N N . GLN B 1 841 ? 0.615 8.383 10.883 1 83.75 841 GLN B N 1
ATOM 14110 C CA . GLN B 1 841 ? 0.858 9.586 11.672 1 83.75 841 GLN B CA 1
ATOM 14111 C C . GLN B 1 841 ? 0.26 9.453 13.07 1 83.75 841 GLN B C 1
ATOM 14113 O O . GLN B 1 841 ? 0.862 9.891 14.055 1 83.75 841 GLN B O 1
ATOM 14118 N N . TRP B 1 842 ? -0.919 8.844 13.109 1 89.44 842 TRP B N 1
ATOM 14119 C CA . TRP B 1 842 ? -1.565 8.633 14.406 1 89.44 842 TRP B CA 1
ATOM 14120 C C . TRP B 1 842 ? -0.754 7.676 15.266 1 89.44 842 TRP B C 1
ATOM 14122 O O . TRP B 1 842 ? -0.625 7.879 16.484 1 89.44 842 TRP B O 1
ATOM 14132 N N . PHE B 1 843 ? -0.176 6.652 14.672 1 83.25 843 PHE B N 1
ATOM 14133 C CA . PHE B 1 843 ? 0.612 5.676 15.414 1 83.25 843 PHE B CA 1
ATOM 14134 C C . PHE B 1 843 ? 1.817 6.34 16.062 1 83.25 843 PHE B C 1
ATOM 14136 O O . PHE B 1 843 ? 2.207 5.973 17.172 1 83.25 843 PHE B O 1
ATOM 14143 N N . TYR B 1 844 ? 2.375 7.297 15.406 1 85.31 844 TYR B N 1
ATOM 14144 C CA . TYR B 1 844 ? 3.672 7.805 15.844 1 85.31 844 TYR B CA 1
ATOM 14145 C C . TYR B 1 844 ? 3.521 9.141 16.547 1 85.31 844 TYR B C 1
ATOM 14147 O O . TYR B 1 844 ? 4.434 9.586 17.25 1 85.31 844 TYR B O 1
ATOM 14155 N N . SER B 1 845 ? 2.482 9.844 16.438 1 86.44 845 SER B N 1
ATOM 14156 C CA . SER B 1 845 ? 2.283 11.117 17.109 1 86.44 845 SER B CA 1
ATOM 14157 C C . SER B 1 845 ? 1.184 11.023 18.156 1 86.44 845 SER B C 1
ATOM 14159 O O . SER B 1 845 ? 1.12 11.844 19.078 1 86.44 845 SER B O 1
ATOM 14161 N N . GLY B 1 846 ? 0.351 10.07 18 1 84.75 846 GLY B N 1
ATOM 14162 C CA . GLY B 1 846 ? -0.745 9.898 18.938 1 84.75 846 GLY B CA 1
ATOM 14163 C C . GLY B 1 846 ? -1.954 10.75 18.609 1 84.75 846 GLY B C 1
ATOM 14164 O O . GLY B 1 846 ? -2.973 10.695 19.297 1 84.75 846 GLY B O 1
ATOM 14165 N N . GLU B 1 847 ? -1.882 11.633 17.625 1 87 847 GLU B N 1
ATOM 14166 C CA . GLU B 1 847 ? -2.986 12.492 17.219 1 87 847 GLU B CA 1
ATOM 14167 C C . GLU B 1 847 ? -3.256 12.367 15.719 1 87 847 GLU B C 1
ATOM 14169 O O . GLU B 1 847 ? -2.32 12.312 14.922 1 87 847 GLU B O 1
ATOM 14174 N N . LEU B 1 848 ? -4.551 12.227 15.375 1 89.94 848 LEU B N 1
ATOM 14175 C CA . LEU B 1 848 ? -4.934 12.164 13.969 1 89.94 848 LEU B CA 1
ATOM 14176 C C . LEU B 1 848 ? -4.906 13.547 13.336 1 89.94 848 LEU B C 1
ATOM 14178 O O . LEU B 1 848 ? -5.457 14.5 13.891 1 89.94 848 LEU B O 1
ATOM 14182 N N . PRO B 1 849 ? -4.242 13.711 12.195 1 88.88 849 PRO B N 1
ATOM 14183 C CA . PRO B 1 849 ? -4.25 15.016 11.531 1 88.88 849 PRO B CA 1
ATOM 14184 C C . PRO B 1 849 ? -5.66 15.508 11.211 1 88.88 849 PRO B C 1
ATOM 14186 O O . PRO B 1 849 ? -6.477 14.758 10.68 1 88.88 849 PRO B O 1
ATOM 14189 N N . ARG B 1 850 ? -6 16.734 11.602 1 88.88 850 ARG B N 1
ATOM 14190 C CA . ARG B 1 850 ? -7.352 17.266 11.469 1 88.88 850 ARG B CA 1
ATOM 14191 C C . ARG B 1 850 ? -7.461 18.172 10.25 1 88.88 850 ARG B C 1
ATOM 14193 O O . ARG B 1 850 ? -6.461 18.719 9.781 1 88.88 850 ARG B O 1
ATOM 14200 N N . VAL B 1 851 ? -8.695 18.203 9.633 1 88.62 851 VAL B N 1
ATOM 14201 C CA . VAL B 1 851 ? -9.039 19.172 8.594 1 88.62 851 VAL B CA 1
ATOM 14202 C C . VAL B 1 851 ? -9.719 20.391 9.219 1 88.62 851 VAL B C 1
ATOM 14204 O O . VAL B 1 851 ? -10.805 20.281 9.789 1 88.62 851 VAL B O 1
ATOM 14207 N N . PRO B 1 852 ? -8.992 21.469 9.219 1 83.44 852 PRO B N 1
ATOM 14208 C CA . PRO B 1 852 ? -9.617 22.656 9.812 1 83.44 852 PRO B CA 1
ATOM 14209 C C . PRO B 1 852 ? -10.836 23.141 9.031 1 83.44 852 PRO B C 1
ATOM 14211 O O . PRO B 1 852 ? -10.766 23.297 7.805 1 83.44 852 PRO B O 1
ATOM 14214 N N . PRO B 1 853 ? -12 23.312 9.711 1 86.69 853 PRO B N 1
ATOM 14215 C CA . PRO B 1 853 ? -13.188 23.844 9.047 1 86.69 853 PRO B CA 1
ATOM 14216 C C . PRO B 1 853 ? -13.102 25.344 8.789 1 86.69 853 PRO B C 1
ATOM 14218 O O . PRO B 1 853 ? -13.953 26.109 9.25 1 86.69 853 PRO B O 1
ATOM 14221 N N . ASP B 1 854 ? -12.125 25.672 7.965 1 83.94 854 ASP B N 1
ATOM 14222 C CA . ASP B 1 854 ? -11.852 27.094 7.699 1 83.94 854 ASP B CA 1
ATOM 14223 C C . ASP B 1 854 ? -12.523 27.547 6.402 1 83.94 854 ASP B C 1
ATOM 14225 O O . ASP B 1 854 ? -13.391 26.844 5.867 1 83.94 854 ASP B O 1
ATOM 14229 N N . CYS B 1 855 ? -12.32 28.75 6.004 1 85.31 855 CYS B N 1
ATOM 14230 C CA . CYS B 1 855 ? -12.93 29.344 4.82 1 85.31 855 CYS B CA 1
ATOM 14231 C C . CYS B 1 855 ? -12.625 28.516 3.578 1 85.31 855 CYS B C 1
ATOM 14233 O O . CYS B 1 855 ? -13.461 28.406 2.676 1 85.31 855 CYS B O 1
ATOM 14235 N N . ARG B 1 856 ? -11.453 27.875 3.479 1 85.19 856 ARG B N 1
ATOM 14236 C CA . ARG B 1 856 ? -11.117 27.016 2.352 1 85.19 856 ARG B CA 1
ATOM 14237 C C . ARG B 1 856 ? -12.07 25.812 2.271 1 85.19 856 ARG B C 1
ATOM 14239 O O . ARG B 1 856 ? -12.523 25.453 1.186 1 85.19 856 ARG B O 1
ATOM 14246 N N . TRP B 1 857 ? -12.305 25.234 3.449 1 88.75 857 TRP B N 1
ATOM 14247 C CA . TRP B 1 857 ? -13.219 24.109 3.527 1 88.75 857 TRP B CA 1
ATOM 14248 C C . TRP B 1 857 ? -14.617 24.5 3.047 1 88.75 857 TRP B C 1
ATOM 14250 O O . TRP B 1 857 ? -15.234 23.766 2.26 1 88.75 857 TRP B O 1
ATOM 14260 N N . LYS B 1 858 ? -15.086 25.656 3.471 1 86.44 858 LYS B N 1
ATOM 14261 C CA . LYS B 1 858 ? -16.453 26.094 3.172 1 86.44 858 LYS B CA 1
ATOM 14262 C C . LYS B 1 858 ? -16.625 26.344 1.677 1 86.44 858 LYS B C 1
ATOM 14264 O O . LYS B 1 858 ? -17.734 26.203 1.148 1 86.44 858 LYS B O 1
ATOM 14269 N N . ASN B 1 859 ? -15.594 26.703 1.044 1 86.69 859 ASN B N 1
ATOM 14270 C CA . ASN B 1 859 ? -15.711 27.062 -0.363 1 86.69 859 ASN B CA 1
ATOM 14271 C C . ASN B 1 859 ? -15.258 25.938 -1.278 1 86.69 859 ASN B C 1
ATOM 14273 O O . ASN B 1 859 ? -15.227 26.094 -2.5 1 86.69 859 ASN B O 1
ATOM 14277 N N . MET B 1 860 ? -14.875 24.781 -0.76 1 87.88 860 MET B N 1
ATOM 14278 C CA . MET B 1 860 ? -14.523 23.609 -1.553 1 87.88 860 MET B CA 1
ATOM 14279 C C . MET B 1 860 ? -15.758 23 -2.209 1 87.88 860 MET B C 1
ATOM 14281 O O . MET B 1 860 ? -16.875 23.141 -1.692 1 87.88 860 MET B O 1
ATOM 14285 N N . SER B 1 861 ? -15.555 22.453 -3.393 1 87.38 861 SER B N 1
ATOM 14286 C CA . SER B 1 861 ? -16.641 21.75 -4.051 1 87.38 861 SER B CA 1
ATOM 14287 C C . SER B 1 861 ? -17.078 20.531 -3.246 1 87.38 861 SER B C 1
ATOM 14289 O O . SER B 1 861 ? -16.344 20.062 -2.375 1 87.38 861 SER B O 1
ATOM 14291 N N . ALA B 1 862 ? -18.266 20.109 -3.402 1 88.5 862 ALA B N 1
ATOM 14292 C CA . ALA B 1 862 ? -18.797 18.953 -2.691 1 88.5 862 ALA B CA 1
ATOM 14293 C C . ALA B 1 862 ? -17.922 17.719 -2.934 1 88.5 862 ALA B C 1
ATOM 14295 O O . ALA B 1 862 ? -17.688 16.922 -2.021 1 88.5 862 ALA B O 1
ATOM 14296 N N . GLU B 1 863 ? -17.391 17.656 -4.152 1 88.12 863 GLU B N 1
ATOM 14297 C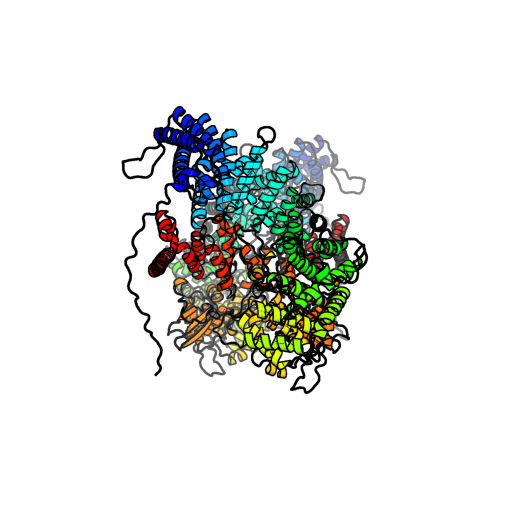 CA . GLU B 1 863 ? -16.547 16.516 -4.492 1 88.12 863 GLU B CA 1
ATOM 14298 C C . GLU B 1 863 ? -15.219 16.562 -3.756 1 88.12 863 GLU B C 1
ATOM 14300 O O . GLU B 1 863 ? -14.719 15.547 -3.285 1 88.12 863 GLU B O 1
ATOM 14305 N N . GLU B 1 864 ? -14.695 17.75 -3.68 1 89.62 864 GLU B N 1
ATOM 14306 C CA . GLU B 1 864 ? -13.422 17.922 -2.986 1 89.62 864 GLU B CA 1
ATOM 14307 C C . GLU B 1 864 ? -13.57 17.688 -1.486 1 89.62 864 GLU B C 1
ATOM 14309 O O . GLU B 1 864 ? -12.703 17.094 -0.85 1 89.62 864 GLU B O 1
ATOM 14314 N N . GLN B 1 865 ? -14.68 18.219 -0.953 1 91.81 865 GLN B N 1
ATOM 14315 C CA . GLN B 1 865 ? -14.938 18 0.466 1 91.81 865 GLN B CA 1
ATOM 14316 C C . GLN B 1 865 ? -15.086 16.5 0.77 1 91.81 865 GLN B C 1
ATOM 14318 O O . GLN B 1 865 ? -14.539 16.016 1.764 1 91.81 865 GLN B O 1
ATOM 14323 N N . LEU B 1 866 ? -15.797 15.836 -0.095 1 91.81 866 LEU B N 1
ATOM 14324 C CA . LEU B 1 866 ? -15.969 14.398 0.094 1 91.81 866 LEU B CA 1
ATOM 14325 C C . LEU B 1 866 ? -14.625 13.68 0.042 1 91.81 866 LEU B C 1
ATOM 14327 O O . LEU B 1 866 ? -14.367 12.773 0.841 1 91.81 866 LEU B O 1
ATOM 14331 N N . SER B 1 867 ? -13.836 14.086 -0.917 1 90.44 867 SER B N 1
ATOM 14332 C CA . SER B 1 867 ? -12.531 13.453 -1.073 1 90.44 867 SER B CA 1
ATOM 14333 C C . SER B 1 867 ? -11.68 13.625 0.179 1 90.44 867 SER B C 1
ATOM 14335 O O . SER B 1 867 ? -10.891 12.742 0.525 1 90.44 867 SER B O 1
ATOM 14337 N N . ARG B 1 868 ? -11.789 14.727 0.913 1 91.06 868 ARG B N 1
ATOM 14338 C CA . ARG B 1 868 ? -11.008 14.992 2.115 1 91.06 868 ARG B CA 1
ATOM 14339 C C . ARG B 1 868 ? -11.602 14.266 3.324 1 91.06 868 ARG B C 1
ATOM 14341 O O . ARG B 1 868 ? -10.898 14.008 4.305 1 91.06 868 ARG B O 1
ATOM 14348 N N . LEU B 1 869 ? -12.922 13.984 3.27 1 93 869 LEU B N 1
ATOM 14349 C CA . LEU B 1 869 ? -13.578 13.352 4.402 1 93 869 LEU B CA 1
ATOM 14350 C C . LEU B 1 869 ? -13.555 11.828 4.27 1 93 869 LEU B C 1
ATOM 14352 O O . LEU B 1 869 ? -13.664 11.109 5.266 1 93 869 LEU B O 1
ATOM 14356 N N . LYS B 1 870 ? -13.398 11.297 3.072 1 91.12 870 LYS B N 1
ATOM 14357 C CA . LYS B 1 870 ? -13.422 9.859 2.803 1 91.12 870 LYS B CA 1
ATOM 14358 C C . LYS B 1 870 ? -12.391 9.125 3.65 1 91.12 870 LYS B C 1
ATOM 14360 O O . LYS B 1 870 ? -12.695 8.094 4.25 1 91.12 870 LYS B O 1
ATOM 14365 N N . PRO B 1 871 ? -11.172 9.688 3.75 1 91.06 871 PRO B N 1
ATOM 14366 C CA . PRO B 1 871 ? -10.164 8.984 4.543 1 91.06 871 PRO B CA 1
ATOM 14367 C C . PRO B 1 871 ? -10.586 8.789 5.996 1 91.06 871 PRO B C 1
ATOM 14369 O O . PRO B 1 871 ? -10.258 7.77 6.609 1 91.06 871 PRO B O 1
ATOM 14372 N N . TYR B 1 872 ? -11.242 9.711 6.586 1 93.06 872 TYR B N 1
ATOM 14373 C CA . TYR B 1 872 ? -11.641 9.617 7.984 1 93.06 872 TYR B CA 1
ATOM 14374 C C . TYR B 1 872 ? -12.758 8.586 8.164 1 93.06 872 TYR B C 1
ATOM 14376 O O . TYR B 1 872 ? -12.812 7.895 9.18 1 93.06 872 TYR B O 1
ATOM 14384 N N . ALA B 1 873 ? -13.664 8.516 7.156 1 90.81 873 ALA B N 1
ATOM 14385 C CA . ALA B 1 873 ? -14.68 7.465 7.184 1 90.81 873 ALA B CA 1
ATOM 14386 C C . ALA B 1 873 ? -14.047 6.086 7.047 1 90.81 873 ALA B C 1
ATOM 14388 O O . ALA B 1 873 ? -14.445 5.145 7.738 1 90.81 873 ALA B O 1
ATOM 14389 N N . GLU B 1 874 ? -13.133 6.066 6.152 1 87.88 874 GLU B N 1
ATOM 14390 C CA . GLU B 1 874 ? -12.398 4.82 5.977 1 87.88 874 GLU B CA 1
ATOM 14391 C C . GLU B 1 874 ? -11.672 4.418 7.258 1 87.88 874 GLU B C 1
ATOM 14393 O O . GLU B 1 874 ? -11.664 3.244 7.633 1 87.88 874 GLU B O 1
ATOM 14398 N N . LEU B 1 875 ? -10.992 5.395 7.902 1 89.69 875 LEU B N 1
ATOM 14399 C CA . LEU B 1 875 ? -10.266 5.152 9.141 1 89.69 875 LEU B CA 1
ATOM 14400 C C . LEU B 1 875 ? -11.203 4.684 10.25 1 89.69 875 LEU B C 1
ATOM 14402 O O . LEU B 1 875 ? -10.844 3.822 11.055 1 89.69 875 LEU B O 1
ATOM 14406 N N . SER B 1 876 ? -12.352 5.32 10.258 1 88.69 876 SER B N 1
ATOM 14407 C CA . SER B 1 876 ? -13.352 4.887 11.234 1 88.69 876 SER B CA 1
ATOM 14408 C C . SER B 1 876 ? -13.719 3.422 11.039 1 88.69 876 SER B C 1
ATOM 14410 O O . SER B 1 876 ? -13.828 2.67 12.016 1 88.69 876 SER B O 1
ATOM 14412 N N . SER B 1 877 ? -13.914 3 9.773 1 84.75 877 SER B N 1
ATOM 14413 C CA . SER B 1 877 ? -14.219 1.613 9.445 1 84.75 877 SER B CA 1
ATOM 14414 C C . SER B 1 877 ? -13.062 0.69 9.805 1 84.75 877 SER B C 1
ATOM 14416 O O . SER B 1 877 ? -13.266 -0.367 10.406 1 84.75 877 SER B O 1
ATOM 14418 N N . LEU B 1 878 ? -11.898 1.239 9.438 1 78.69 878 LEU B N 1
ATOM 14419 C CA . LEU B 1 878 ? -10.703 0.453 9.727 1 78.69 878 LEU B CA 1
ATOM 14420 C C . LEU B 1 878 ? -10.508 0.296 11.234 1 78.69 878 LEU B C 1
ATOM 14422 O O . LEU B 1 878 ? -10.102 -0.768 11.703 1 78.69 878 LEU B O 1
ATOM 14426 N N . ALA B 1 879 ? -10.648 1.376 11.969 1 81.38 879 ALA B N 1
ATOM 14427 C CA . ALA B 1 879 ? -10.477 1.375 13.414 1 81.38 879 ALA B CA 1
ATOM 14428 C C . ALA B 1 879 ? -11.391 0.341 14.078 1 81.38 879 ALA B C 1
ATOM 14430 O O . ALA B 1 879 ? -10.992 -0.308 15.047 1 81.38 879 ALA B O 1
ATOM 14431 N N . GLU B 1 880 ? -12.539 0.198 13.469 1 72.56 880 GLU B N 1
ATOM 14432 C CA . GLU B 1 880 ? -13.477 -0.813 13.961 1 72.56 880 GLU B CA 1
ATOM 14433 C C . GLU B 1 880 ? -12.961 -2.223 13.672 1 72.56 880 GLU B C 1
ATOM 14435 O O . GLU B 1 880 ? -13.023 -3.1 14.539 1 72.56 880 GLU B O 1
ATOM 14440 N N . PHE B 1 881 ? -12.414 -2.324 12.5 1 64 881 PHE B N 1
ATOM 14441 C CA . PHE B 1 881 ? -11.922 -3.615 12.047 1 64 881 PHE B CA 1
ATOM 14442 C C . PHE B 1 881 ? -10.672 -4.02 12.82 1 64 881 PHE B C 1
ATOM 14444 O O . PHE B 1 881 ? -10.484 -5.195 13.141 1 64 881 PHE B O 1
ATOM 14451 N N . TRP B 1 882 ? -9.836 -2.977 13.094 1 65.75 882 TRP B N 1
ATOM 14452 C CA . TRP B 1 882 ? -8.555 -3.238 13.742 1 65.75 882 TRP B CA 1
ATOM 14453 C C . TRP B 1 882 ? -8.633 -2.98 15.242 1 65.75 882 TRP B C 1
ATOM 14455 O O . TRP B 1 882 ? -7.621 -3.037 15.945 1 65.75 882 TRP B O 1
ATOM 14465 N N . PHE B 1 883 ? -9.836 -2.584 15.789 1 66.5 883 PHE B N 1
ATOM 14466 C CA . PHE B 1 883 ? -10.078 -2.293 17.188 1 66.5 883 PHE B CA 1
ATOM 14467 C C . PHE B 1 883 ? -9.133 -1.209 17.688 1 66.5 883 PHE B C 1
ATOM 14469 O O . PHE B 1 883 ? -8.484 -1.37 18.734 1 66.5 883 PHE B O 1
ATOM 14476 N N . LEU B 1 884 ? -8.875 -0.293 16.875 1 76.94 884 LEU B N 1
ATOM 14477 C CA . LEU B 1 884 ? -8.039 0.849 17.25 1 76.94 884 LEU B CA 1
ATOM 14478 C C . LEU B 1 884 ? -8.836 1.85 18.078 1 76.94 884 LEU B C 1
ATOM 14480 O O . LEU B 1 884 ? -9.719 2.537 17.562 1 76.94 884 LEU B O 1
ATOM 14484 N N . GLU B 1 885 ? -8.547 1.883 19.328 1 77.75 885 GLU B N 1
ATOM 14485 C CA . GLU B 1 885 ? -9.219 2.83 20.203 1 77.75 885 GLU B CA 1
ATOM 14486 C C . GLU B 1 885 ? -8.719 4.254 19.969 1 77.75 885 GLU B C 1
ATOM 14488 O O . GLU B 1 885 ? -7.52 4.477 19.797 1 77.75 885 GLU B O 1
ATOM 14493 N N . GLY B 1 886 ? -9.586 5.211 19.922 1 84.75 886 GLY B N 1
ATOM 14494 C CA . GLY B 1 886 ? -9.211 6.609 19.797 1 84.75 886 GLY B CA 1
ATOM 14495 C C . GLY B 1 886 ? -9.352 7.129 18.375 1 84.75 886 GLY B C 1
ATOM 14496 O O . GLY B 1 886 ? -9.828 8.242 18.156 1 84.75 886 GLY B O 1
ATOM 14497 N N . VAL B 1 887 ? -8.984 6.164 17.422 1 89.25 887 VAL B N 1
ATOM 14498 C CA . VAL B 1 887 ? -8.984 6.598 16.031 1 89.25 887 VAL B CA 1
ATOM 14499 C C . VAL B 1 887 ? -10.422 6.828 15.555 1 89.25 887 VAL B C 1
ATOM 14501 O O . VAL B 1 887 ? -10.695 7.793 14.836 1 89.25 887 VAL B O 1
ATOM 14504 N N . LYS B 1 888 ? -11.289 5.922 15.898 1 87.31 888 LYS B N 1
ATOM 14505 C CA . LYS B 1 888 ? -12.688 6.051 15.484 1 87.31 888 LYS B CA 1
ATOM 14506 C C . LYS B 1 888 ? -13.305 7.332 16.031 1 87.31 888 LYS B C 1
ATOM 14508 O O . LYS B 1 888 ? -13.938 8.086 15.289 1 87.31 888 LYS B O 1
ATOM 14513 N N . GLU B 1 889 ? -13.094 7.609 17.312 1 88.19 889 GLU B N 1
ATOM 14514 C CA . GLU B 1 889 ? -13.641 8.797 17.969 1 88.19 889 GLU B CA 1
ATOM 14515 C C . GLU B 1 889 ? -13.07 10.07 17.344 1 88.19 889 GLU B C 1
ATOM 14517 O O . GLU B 1 889 ? -13.805 11.031 17.094 1 88.19 889 GLU B O 1
ATOM 14522 N N . GLU B 1 890 ? -11.766 10.078 17.141 1 91.5 890 GLU B N 1
ATOM 14523 C CA . GLU B 1 890 ? -11.141 11.258 16.547 1 91.5 890 GLU B CA 1
ATOM 14524 C C . GLU B 1 890 ? -11.609 11.484 15.117 1 91.5 890 GLU B C 1
ATOM 14526 O O . GLU B 1 890 ? -11.781 12.625 14.688 1 91.5 890 GLU B O 1
ATOM 14531 N N . SER B 1 891 ? -11.781 10.352 14.367 1 93.06 891 SER B N 1
ATOM 14532 C CA . SER B 1 891 ? -12.297 10.469 13 1 93.06 891 SER B CA 1
ATOM 14533 C C . SER B 1 891 ? -13.711 11.039 12.992 1 93.06 891 SER B C 1
ATOM 14535 O O . SER B 1 891 ? -14.039 11.867 12.141 1 93.06 891 SER B O 1
ATOM 14537 N N . LEU B 1 892 ? -14.57 10.609 13.922 1 91.06 892 LEU B N 1
ATOM 14538 C CA . LEU B 1 892 ? -15.938 11.117 14.055 1 91.06 892 LEU B CA 1
ATOM 14539 C C . LEU B 1 892 ? -15.938 12.609 14.375 1 91.06 892 LEU B C 1
ATOM 14541 O O . LEU B 1 892 ? -16.734 13.367 13.828 1 91.06 892 LEU B O 1
ATOM 14545 N N . GLU B 1 893 ? -15.031 12.961 15.227 1 90.94 893 GLU B N 1
ATOM 14546 C CA . GLU B 1 893 ? -14.945 14.367 15.609 1 90.94 893 GLU B CA 1
ATOM 14547 C C . GLU B 1 893 ? -14.555 15.25 14.422 1 90.94 893 GLU B C 1
ATOM 14549 O O . GLU B 1 893 ? -15.094 16.344 14.258 1 90.94 893 GLU B O 1
ATOM 14554 N N . VAL B 1 894 ? -13.656 14.805 13.617 1 92.62 894 VAL B N 1
ATOM 14555 C CA . VAL B 1 894 ? -13.195 15.578 12.461 1 92.62 894 VAL B CA 1
ATOM 14556 C C . VAL B 1 894 ? -14.336 15.711 11.453 1 92.62 894 VAL B C 1
ATOM 14558 O O . VAL B 1 894 ? -14.602 16.812 10.953 1 92.62 894 VAL B O 1
ATOM 14561 N N . VAL B 1 895 ? -15.039 14.602 11.156 1 92.88 895 VAL B N 1
ATOM 14562 C CA . VAL B 1 895 ? -16.125 14.617 10.172 1 92.88 895 VAL B CA 1
ATOM 14563 C C . VAL B 1 895 ? -17.266 15.484 10.68 1 92.88 895 VAL B C 1
ATOM 14565 O O . VAL B 1 895 ? -17.828 16.281 9.922 1 92.88 895 VAL B O 1
ATOM 14568 N N . ALA B 1 896 ? -17.578 15.406 11.953 1 90 896 ALA B N 1
ATOM 14569 C CA . ALA B 1 896 ? -18.656 16.203 12.539 1 90 896 ALA B CA 1
ATOM 14570 C C . ALA B 1 896 ? -18.328 17.688 12.492 1 90 896 ALA B C 1
ATOM 14572 O O . ALA B 1 896 ? -19.172 18.516 12.156 1 90 896 ALA B O 1
ATOM 14573 N N . SER B 1 897 ? -17.078 18 12.836 1 90.44 897 SER B N 1
ATOM 14574 C CA . SER B 1 897 ? -16.656 19.391 12.828 1 90.44 897 SER B CA 1
ATOM 14575 C C . SER B 1 897 ? -16.719 19.984 11.422 1 90.44 897 SER B C 1
ATOM 14577 O O . SER B 1 897 ? -17.125 21.125 11.234 1 90.44 897 SER B O 1
ATOM 14579 N N . CYS B 1 898 ? -16.359 19.203 10.461 1 91.31 898 CYS B N 1
ATOM 14580 C CA . CYS B 1 898 ? -16.344 19.656 9.078 1 91.31 898 CYS B CA 1
ATOM 14581 C C . CYS B 1 898 ? -17.75 19.766 8.523 1 91.31 898 CYS B C 1
ATOM 14583 O O . CYS B 1 898 ? -18.078 20.734 7.836 1 91.31 898 CYS B O 1
ATOM 14585 N N . LEU B 1 899 ? -18.609 18.859 8.844 1 90.88 899 LEU B N 1
ATOM 14586 C CA . LEU B 1 899 ? -19.969 18.859 8.297 1 90.88 899 LEU B CA 1
ATOM 14587 C C . LEU B 1 899 ? -20.844 19.906 8.984 1 90.88 899 LEU B C 1
ATOM 14589 O O . LEU B 1 899 ? -21.797 20.406 8.398 1 90.88 899 LEU B O 1
ATOM 14593 N N . ASN B 1 900 ? -20.516 20.281 10.203 1 87.56 900 ASN B N 1
ATOM 14594 C CA . ASN B 1 900 ? -21.219 21.359 10.883 1 87.56 900 ASN B CA 1
ATOM 14595 C C . ASN B 1 900 ? -20.891 22.719 10.273 1 87.56 900 ASN B C 1
ATOM 14597 O O . ASN B 1 900 ? -21.688 23.656 10.352 1 87.56 900 ASN B O 1
ATOM 14601 N N . SER B 1 901 ? -19.734 22.734 9.727 1 87 901 SER B N 1
ATOM 14602 C CA . SER B 1 901 ? -19.312 24 9.109 1 87 901 SER B CA 1
ATOM 14603 C C . SER B 1 901 ? -19.891 24.141 7.703 1 87 901 SER B C 1
ATOM 14605 O O . SER B 1 901 ? -20.266 25.234 7.289 1 87 901 SER B O 1
ATOM 14607 N N . SER B 1 902 ? -19.906 23.078 6.949 1 87.75 902 SER B N 1
ATOM 14608 C CA . SER B 1 902 ? -20.453 23.078 5.594 1 87.75 902 SER B CA 1
ATOM 14609 C C . SER B 1 902 ? -21.234 21.797 5.305 1 87.75 902 SER B C 1
ATOM 14611 O O . SER B 1 902 ? -20.766 20.703 5.598 1 87.75 902 SER B O 1
ATOM 14613 N N . THR B 1 903 ? -22.438 21.984 4.715 1 85.12 903 THR B N 1
ATOM 14614 C CA . THR B 1 903 ? -23.312 20.844 4.484 1 85.12 903 THR B CA 1
ATOM 14615 C C . THR B 1 903 ? -23.25 20.406 3.025 1 85.12 903 THR B C 1
ATOM 14617 O O . THR B 1 903 ? -24.016 19.531 2.598 1 85.12 903 THR B O 1
ATOM 14620 N N . ASN B 1 904 ? -22.328 20.922 2.236 1 84.88 904 ASN B N 1
ATOM 14621 C CA . ASN B 1 904 ? -22.266 20.656 0.802 1 84.88 904 ASN B CA 1
ATOM 14622 C C . ASN B 1 904 ? -22.062 19.172 0.514 1 84.88 904 ASN B C 1
ATOM 14624 O O . ASN B 1 904 ? -22.703 18.609 -0.386 1 84.88 904 ASN B O 1
ATOM 14628 N N . ALA B 1 905 ? -21.188 18.594 1.312 1 87.62 905 ALA B N 1
ATOM 14629 C CA . ALA B 1 905 ? -20.828 17.203 1.04 1 87.62 905 ALA B CA 1
ATOM 14630 C C . ALA B 1 905 ? -21.547 16.25 2 1 87.62 905 ALA B C 1
ATOM 14632 O O . ALA B 1 905 ? -21.188 15.078 2.107 1 87.62 905 ALA B O 1
ATOM 14633 N N . SER B 1 906 ? -22.578 16.703 2.684 1 88 906 SER B N 1
ATOM 14634 C CA . SER B 1 906 ? -23.188 15.93 3.756 1 88 906 SER B CA 1
ATOM 14635 C C . SER B 1 906 ? -23.891 14.695 3.205 1 88 906 SER B C 1
ATOM 14637 O O . SER B 1 906 ? -23.719 13.594 3.73 1 88 906 SER B O 1
ATOM 14639 N N . LEU B 1 907 ? -24.656 14.828 2.068 1 88.19 907 LEU B N 1
ATOM 14640 C CA . LEU B 1 907 ? -25.406 13.711 1.522 1 88.19 907 LEU B CA 1
ATOM 14641 C C . LEU B 1 907 ? -24.469 12.641 0.971 1 88.19 907 LEU B C 1
ATOM 14643 O O . LEU B 1 907 ? -24.672 11.445 1.207 1 88.19 907 LEU B O 1
ATOM 14647 N N . ASP B 1 908 ? -23.453 13.117 0.25 1 88.38 908 ASP B N 1
ATOM 14648 C CA . ASP B 1 908 ? -22.484 12.18 -0.308 1 88.38 908 ASP B CA 1
ATOM 14649 C C . ASP B 1 908 ? -21.719 11.461 0.799 1 88.38 908 ASP B C 1
ATOM 14651 O O . ASP B 1 908 ? -21.391 10.281 0.673 1 88.38 908 ASP B O 1
ATOM 14655 N N . THR B 1 909 ? -21.406 12.188 1.858 1 91.38 909 THR B N 1
ATOM 14656 C CA . THR B 1 909 ? -20.688 11.602 2.984 1 91.38 909 THR B CA 1
ATOM 14657 C C . THR B 1 909 ? -21.562 10.57 3.695 1 91.38 909 THR B C 1
ATOM 14659 O O . THR B 1 909 ? -21.062 9.523 4.117 1 91.38 909 THR B O 1
ATOM 14662 N N . ILE B 1 910 ? -22.875 10.875 3.785 1 90.81 910 ILE B N 1
ATOM 14663 C CA . ILE B 1 910 ? -23.812 9.953 4.414 1 90.81 910 ILE B CA 1
ATOM 14664 C C . ILE B 1 910 ? -23.891 8.656 3.609 1 90.81 910 ILE B C 1
ATOM 14666 O O . ILE B 1 910 ? -23.797 7.566 4.172 1 90.81 910 ILE B O 1
ATOM 14670 N N . SER B 1 911 ? -23.969 8.836 2.318 1 87.19 911 SER B N 1
ATOM 14671 C CA . SER B 1 911 ? -24.047 7.668 1.446 1 87.19 911 SER B CA 1
ATOM 14672 C C . SER B 1 911 ? -22.766 6.832 1.521 1 87.19 911 SER B C 1
ATOM 14674 O O . SER B 1 911 ? -22.828 5.605 1.617 1 87.19 911 SER B O 1
ATOM 14676 N N . PHE B 1 912 ? -21.703 7.488 1.502 1 90.38 912 PHE B N 1
ATOM 14677 C CA . PHE B 1 912 ? -20.406 6.805 1.553 1 90.38 912 PHE B CA 1
ATOM 14678 C C . PHE B 1 912 ? -20.234 6.082 2.883 1 90.38 912 PHE B C 1
ATOM 14680 O O . PHE B 1 912 ? -19.812 4.922 2.914 1 90.38 912 PHE B O 1
ATOM 14687 N N . ALA B 1 913 ? -20.469 6.809 3.969 1 88.94 913 ALA B N 1
ATOM 14688 C CA . ALA B 1 913 ? -20.328 6.23 5.305 1 88.94 913 ALA B CA 1
ATOM 14689 C C . ALA B 1 913 ? -21.281 5.059 5.5 1 88.94 913 ALA B C 1
ATOM 14691 O O . ALA B 1 913 ? -20.938 4.066 6.141 1 88.94 913 ALA B O 1
ATOM 14692 N N . ALA B 1 914 ? -22.484 5.188 4.945 1 85.94 914 ALA B N 1
ATOM 14693 C CA . ALA B 1 914 ? -23.469 4.117 5.031 1 85.94 914 ALA B CA 1
ATOM 14694 C C . ALA B 1 914 ? -23 2.865 4.301 1 85.94 914 ALA B C 1
ATOM 14696 O O . ALA B 1 914 ? -23.188 1.746 4.773 1 85.94 914 ALA B O 1
ATOM 14697 N N . ASN B 1 915 ? -22.391 3.111 3.205 1 80.88 915 ASN B N 1
ATOM 14698 C CA . ASN B 1 915 ? -21.859 2 2.42 1 80.88 915 ASN B CA 1
ATOM 14699 C C . ASN B 1 915 ? -20.75 1.258 3.174 1 80.88 915 ASN B C 1
ATOM 14701 O O . ASN B 1 915 ? -20.531 0.066 2.947 1 80.88 915 ASN B O 1
ATOM 14705 N N . LEU B 1 916 ? -20.109 1.988 4.07 1 81.19 916 LEU B N 1
ATOM 14706 C CA . LEU B 1 916 ? -19.047 1.384 4.867 1 81.19 916 LEU B CA 1
ATOM 14707 C C . LEU B 1 916 ? -19.594 0.823 6.172 1 81.19 916 LEU B C 1
ATOM 14709 O O . LEU B 1 916 ? -18.859 0.268 6.984 1 81.19 916 LEU B O 1
ATOM 14713 N N . GLY B 1 917 ? -20.828 1.054 6.414 1 79.56 917 GLY B N 1
ATOM 14714 C CA . GLY B 1 917 ? -21.469 0.572 7.617 1 79.56 917 GLY B CA 1
ATOM 14715 C C . GLY B 1 917 ? -21.141 1.392 8.852 1 79.56 917 GLY B C 1
ATOM 14716 O O . GLY B 1 917 ? -21.141 0.875 9.969 1 79.56 917 GLY B O 1
ATOM 14717 N N . GLN B 1 918 ? -20.781 2.678 8.727 1 86.5 918 GLN B N 1
ATOM 14718 C CA . GLN B 1 918 ? -20.422 3.541 9.844 1 86.5 918 GLN B CA 1
ATOM 14719 C C . GLN B 1 918 ? -21.594 4.402 10.281 1 86.5 918 GLN B C 1
ATOM 14721 O O . GLN B 1 918 ? -21.672 5.582 9.938 1 86.5 918 GLN B O 1
ATOM 14726 N N . TRP B 1 919 ? -22.359 3.914 11.07 1 83.69 919 TRP B N 1
ATOM 14727 C CA . TRP B 1 919 ? -23.656 4.52 11.375 1 83.69 919 TRP B CA 1
ATOM 14728 C C . TRP B 1 919 ? -23.5 5.688 12.344 1 83.69 919 TRP B C 1
ATOM 14730 O O . TRP B 1 919 ? -24.297 6.625 12.328 1 83.69 919 TRP B O 1
ATOM 14740 N N . GLU B 1 920 ? -22.516 5.602 13.227 1 86.88 920 GLU B N 1
ATOM 14741 C CA . GLU B 1 920 ? -22.266 6.762 14.078 1 86.88 920 GLU B CA 1
ATOM 14742 C C . GLU B 1 920 ? -21.922 7.992 13.25 1 86.88 920 GLU B C 1
ATOM 14744 O O . GLU B 1 920 ? -22.328 9.109 13.578 1 86.88 920 GLU B O 1
ATOM 14749 N N . LEU B 1 921 ? -21.156 7.711 12.219 1 89.44 921 LEU B N 1
ATOM 14750 C CA . LEU B 1 921 ? -20.812 8.805 11.32 1 89.44 921 LEU B CA 1
ATOM 14751 C C . LEU B 1 921 ? -22.031 9.289 10.547 1 89.44 921 LEU B C 1
ATOM 14753 O O . LEU B 1 921 ? -22.203 10.484 10.312 1 89.44 921 LEU B O 1
ATOM 14757 N N . VAL B 1 922 ? -22.875 8.328 10.148 1 90.94 922 VAL B N 1
ATOM 14758 C CA . VAL B 1 922 ? -24.109 8.664 9.445 1 90.94 922 VAL B CA 1
ATOM 14759 C C . VAL B 1 922 ? -25 9.516 10.344 1 90.94 922 VAL B C 1
ATOM 14761 O O . VAL B 1 922 ? -25.562 10.523 9.898 1 90.94 922 VAL B O 1
ATOM 14764 N N . ASP B 1 923 ? -25.016 9.156 11.578 1 88.12 923 ASP B N 1
ATOM 14765 C CA . ASP B 1 923 ? -25.828 9.891 12.547 1 88.12 923 ASP B CA 1
ATOM 14766 C C . ASP B 1 923 ? -25.312 11.32 12.711 1 88.12 923 ASP B C 1
ATOM 14768 O O . ASP B 1 923 ? -26.094 12.266 12.742 1 88.12 923 ASP B O 1
ATOM 14772 N N . ALA B 1 924 ? -24.062 11.453 12.875 1 86 924 ALA B N 1
ATOM 14773 C CA . ALA B 1 924 ? -23.453 12.773 13.023 1 86 924 ALA B CA 1
ATOM 14774 C C . ALA B 1 924 ? -23.688 13.633 11.781 1 86 924 ALA B C 1
ATOM 14776 O O . ALA B 1 924 ? -23.953 14.828 11.891 1 86 924 ALA B O 1
ATOM 14777 N N . ALA B 1 925 ? -23.625 12.984 10.664 1 88.81 925 ALA B N 1
ATOM 14778 C CA . ALA B 1 925 ? -23.812 13.703 9.406 1 88.81 925 ALA B CA 1
ATOM 14779 C C . ALA B 1 925 ? -25.266 14.109 9.219 1 88.81 925 ALA B C 1
ATOM 14781 O O . ALA B 1 925 ? -25.562 15.195 8.719 1 88.81 925 ALA B O 1
ATOM 14782 N N . ILE B 1 926 ? -26.156 13.227 9.57 1 88.81 926 ILE B N 1
ATOM 14783 C CA . ILE B 1 926 ? -27.578 13.492 9.453 1 88.81 926 ILE B CA 1
ATOM 14784 C C . ILE B 1 926 ? -27.969 14.664 10.359 1 88.81 926 ILE B C 1
ATOM 14786 O O . ILE B 1 926 ? -28.812 15.484 9.992 1 88.81 926 ILE B O 1
ATOM 14790 N N . GLY B 1 927 ? -27.375 14.742 11.5 1 85.81 927 GLY B N 1
ATOM 14791 C CA . GLY B 1 927 ? -27.641 15.844 12.406 1 85.81 927 GLY B CA 1
ATOM 14792 C C . GLY B 1 927 ? -27.328 17.203 11.797 1 85.81 927 GLY B C 1
ATOM 14793 O O . GLY B 1 927 ? -27.984 18.188 12.109 1 85.81 927 GLY B O 1
ATOM 14794 N N . SER B 1 928 ? -26.375 17.188 10.977 1 84.69 928 SER B N 1
ATOM 14795 C CA . SER B 1 928 ? -25.969 18.453 10.367 1 84.69 928 SER B CA 1
ATOM 14796 C C . SER B 1 928 ? -26.906 18.859 9.234 1 84.69 928 SER B C 1
ATOM 14798 O O . SER B 1 928 ? -26.969 20.031 8.875 1 84.69 928 SER B O 1
ATOM 14800 N N . VAL B 1 929 ? -27.672 17.953 8.594 1 86.81 929 VAL B N 1
ATOM 14801 C CA . VAL B 1 929 ? -28.469 18.266 7.402 1 86.81 929 VAL B CA 1
ATOM 14802 C C . VAL B 1 929 ? -29.953 18.156 7.738 1 86.81 929 VAL B C 1
ATOM 14804 O O . VAL B 1 929 ? -30.812 18.484 6.91 1 86.81 929 VAL B O 1
ATOM 14807 N N . ALA B 1 930 ? -30.203 17.812 8.898 1 86.38 930 ALA B N 1
ATOM 14808 C CA . ALA B 1 930 ? -31.609 17.578 9.266 1 86.38 930 ALA B CA 1
ATOM 14809 C C . ALA B 1 930 ? -32.469 18.812 8.992 1 86.38 930 ALA B C 1
ATOM 14811 O O . ALA B 1 930 ? -33.594 18.703 8.547 1 86.38 930 ALA B O 1
ATOM 14812 N N . HIS B 1 931 ? -31.953 20.047 9.148 1 86.44 931 HIS B N 1
ATOM 14813 C CA . HIS B 1 931 ? -32.688 21.281 8.961 1 86.44 931 HIS B CA 1
ATOM 14814 C C . HIS B 1 931 ? -33 21.531 7.484 1 86.44 931 HIS B C 1
ATOM 14816 O O . HIS B 1 931 ? -33.875 22.297 7.145 1 86.44 931 HIS B O 1
ATOM 14822 N N . LEU B 1 932 ? -32.438 20.859 6.598 1 86.38 932 LEU B N 1
ATOM 14823 C CA . LEU B 1 932 ? -32.594 21.062 5.16 1 86.38 932 LEU B CA 1
ATOM 14824 C C . LEU B 1 932 ? -33.5 20 4.555 1 86.38 932 LEU B C 1
ATOM 14826 O O . LEU B 1 932 ? -33.625 19.922 3.33 1 86.38 932 LEU B O 1
ATOM 14830 N N . TYR B 1 933 ? -34.094 19.156 5.293 1 88.69 933 TYR B N 1
ATOM 14831 C CA . TYR B 1 933 ? -34.812 17.984 4.836 1 88.69 933 TYR B CA 1
ATOM 14832 C C . TYR B 1 933 ? -35.906 18.375 3.824 1 88.69 933 TYR B C 1
ATOM 14834 O O . TYR B 1 933 ? -36 17.781 2.746 1 88.69 933 TYR B O 1
ATOM 14842 N N . PRO B 1 934 ? -36.656 19.422 4.027 1 85.69 934 PRO B N 1
ATOM 14843 C CA . PRO B 1 934 ? -37.688 19.781 3.053 1 85.69 934 PRO B CA 1
ATOM 14844 C C . PRO B 1 934 ? -37.125 20.203 1.703 1 85.69 934 PRO B C 1
ATOM 14846 O O . PRO B 1 934 ? -37.625 19.812 0.656 1 85.69 934 PRO B O 1
ATOM 14849 N N . ARG B 1 935 ? -36.094 20.953 1.731 1 86.19 935 ARG B N 1
ATOM 14850 C CA . ARG B 1 935 ? -35.438 21.391 0.502 1 86.19 935 ARG B CA 1
ATOM 14851 C C . ARG B 1 935 ? -34.844 20.219 -0.27 1 86.19 935 ARG B C 1
ATOM 14853 O O . ARG B 1 935 ? -34.938 20.172 -1.498 1 86.19 935 ARG B O 1
ATOM 14860 N N . LEU B 1 936 ? -34.312 19.297 0.495 1 87.25 936 LEU B N 1
ATOM 14861 C CA . LEU B 1 936 ? -33.688 18.125 -0.114 1 87.25 936 LEU B CA 1
ATOM 14862 C C . LEU B 1 936 ? -34.75 17.203 -0.716 1 87.25 936 LEU B C 1
ATOM 14864 O O . LEU B 1 936 ? -34.5 16.609 -1.772 1 87.25 936 LEU B O 1
ATOM 14868 N N . ARG B 1 937 ? -35.781 17.109 -0.059 1 84.06 937 ARG B N 1
ATOM 14869 C CA . ARG B 1 937 ? -36.906 16.312 -0.55 1 84.06 937 ARG B CA 1
ATOM 14870 C C . ARG B 1 937 ? -37.438 16.875 -1.853 1 84.06 937 ARG B C 1
ATOM 14872 O O . ARG B 1 937 ? -37.656 16.141 -2.812 1 84.06 937 ARG B O 1
ATOM 14879 N N . ASP B 1 938 ? -37.562 18.188 -1.935 1 84.44 938 ASP B N 1
ATOM 14880 C CA . ASP B 1 938 ? -38.156 18.859 -3.09 1 84.44 938 ASP B CA 1
ATOM 14881 C C . ASP B 1 938 ? -37.188 18.844 -4.277 1 84.44 938 ASP B C 1
ATOM 14883 O O . ASP B 1 938 ? -37.625 18.812 -5.434 1 84.44 938 ASP B O 1
ATOM 14887 N N . SER B 1 939 ? -35.938 18.844 -4.023 1 81.62 939 SER B N 1
ATOM 14888 C CA . SER B 1 939 ? -34.938 18.875 -5.094 1 81.62 939 SER B CA 1
ATOM 14889 C C . SER B 1 939 ? -34.688 17.484 -5.652 1 81.62 939 SER B C 1
ATOM 14891 O O . SER B 1 939 ? -34.062 17.328 -6.703 1 81.62 939 SER B O 1
ATOM 14893 N N . GLY B 1 940 ? -35.156 16.312 -5.012 1 78.69 940 GLY B N 1
ATOM 14894 C CA . GLY B 1 940 ? -35.031 14.945 -5.48 1 78.69 940 GLY B CA 1
ATOM 14895 C C . GLY B 1 940 ? -33.688 14.305 -5.109 1 78.69 940 GLY B C 1
ATOM 14896 O O . GLY B 1 940 ? -33.344 13.242 -5.621 1 78.69 940 GLY B O 1
ATOM 14897 N N . GLN B 1 941 ? -32.938 14.945 -4.34 1 81.31 941 GLN B N 1
ATOM 14898 C CA . GLN B 1 941 ? -31.594 14.445 -4.035 1 81.31 941 GLN B CA 1
ATOM 14899 C C . GLN B 1 941 ? -31.656 13.266 -3.07 1 81.31 941 GLN B C 1
ATOM 14901 O O . GLN B 1 941 ? -30.672 12.516 -2.936 1 81.31 941 GLN B O 1
ATOM 14906 N N . LEU B 1 942 ? -32.781 13.008 -2.459 1 83.88 942 LEU B N 1
ATOM 14907 C CA . LEU B 1 942 ? -32.938 11.969 -1.444 1 83.88 942 LEU B CA 1
ATOM 14908 C C . LEU B 1 942 ? -33.219 10.617 -2.088 1 83.88 942 LEU B C 1
ATOM 14910 O O . LEU B 1 942 ? -33.156 9.578 -1.424 1 83.88 942 LEU B O 1
ATOM 14914 N N . GLU B 1 943 ? -33.469 10.602 -3.334 1 78.06 943 GLU B N 1
ATOM 14915 C CA . GLU B 1 943 ? -33.875 9.375 -4.012 1 78.06 943 GLU B CA 1
ATOM 14916 C C . GLU B 1 943 ? -32.719 8.391 -4.117 1 78.06 943 GLU B C 1
ATOM 14918 O O . GLU B 1 943 ? -32.938 7.18 -4.207 1 78.06 943 GLU B O 1
ATOM 14923 N N . GLN B 1 944 ? -31.469 8.898 -3.982 1 74.81 944 GLN B N 1
ATOM 14924 C CA . GLN B 1 944 ? -30.312 8.023 -4.16 1 74.81 944 GLN B CA 1
ATOM 14925 C C . GLN B 1 944 ? -29.875 7.402 -2.836 1 74.81 944 GLN B C 1
ATOM 14927 O O . GLN B 1 944 ? -29.062 6.473 -2.816 1 74.81 944 GLN B O 1
ATOM 14932 N N . LEU B 1 945 ? -30.562 7.777 -1.778 1 82 945 LEU B N 1
ATOM 14933 C CA . LEU B 1 945 ? -30.141 7.297 -0.467 1 82 945 LEU B CA 1
ATOM 14934 C C . LEU B 1 945 ? -30.875 6.012 -0.095 1 82 945 LEU B C 1
ATOM 14936 O O . LEU B 1 945 ? -32.031 5.809 -0.506 1 82 945 LEU B O 1
ATOM 14940 N N . ASP B 1 946 ? -30.219 5.09 0.55 1 79.94 946 ASP B N 1
ATOM 14941 C CA . ASP B 1 946 ? -30.797 3.852 1.052 1 79.94 946 ASP B CA 1
ATOM 14942 C C . ASP B 1 946 ? -31.969 4.137 1.989 1 79.94 946 ASP B C 1
ATOM 14944 O O . ASP B 1 946 ? -32.031 5.195 2.621 1 79.94 946 ASP B O 1
ATOM 14948 N N . GLU B 1 947 ? -32.969 3.234 2.072 1 81.44 947 GLU B N 1
ATOM 14949 C CA . GLU B 1 947 ? -34.188 3.418 2.84 1 81.44 947 GLU B CA 1
ATOM 14950 C C . GLU B 1 947 ? -33.906 3.621 4.32 1 81.44 947 GLU B C 1
ATOM 14952 O O . GLU B 1 947 ? -34.562 4.438 4.984 1 81.44 947 GLU B O 1
ATOM 14957 N N . ASP B 1 948 ? -32.938 2.932 4.766 1 81.56 948 ASP B N 1
ATOM 14958 C CA . ASP B 1 948 ? -32.594 3.051 6.18 1 81.56 948 ASP B CA 1
ATOM 14959 C C . ASP B 1 948 ? -32.094 4.449 6.504 1 81.56 948 ASP B C 1
ATOM 14961 O O . ASP B 1 948 ? -32.406 5.016 7.551 1 81.56 948 ASP B O 1
ATOM 14965 N N . VAL B 1 949 ? -31.344 5.008 5.625 1 88 949 VAL B N 1
ATOM 14966 C CA . VAL B 1 949 ? -30.766 6.336 5.805 1 88 949 VAL B CA 1
ATOM 14967 C C . VAL B 1 949 ? -31.875 7.391 5.715 1 88 949 VAL B C 1
ATOM 14969 O O . VAL B 1 949 ? -31.875 8.367 6.469 1 88 949 VAL B O 1
ATOM 14972 N N . LEU B 1 950 ? -32.812 7.129 4.809 1 88.94 950 LEU B N 1
ATOM 14973 C CA . LEU B 1 950 ? -33.906 8.062 4.637 1 88.94 950 LEU B CA 1
ATOM 14974 C C . LEU B 1 950 ? -34.781 8.117 5.887 1 88.94 950 LEU B C 1
ATOM 14976 O O . LEU B 1 950 ? -35.25 9.188 6.285 1 88.94 950 LEU B O 1
ATOM 14980 N N . ASN B 1 951 ? -34.969 6.98 6.43 1 86.5 951 ASN B N 1
ATOM 14981 C CA . ASN B 1 951 ? -35.75 6.922 7.664 1 86.5 951 ASN B CA 1
ATOM 14982 C C . ASN B 1 951 ? -35.031 7.648 8.805 1 86.5 951 ASN B C 1
ATOM 14984 O O . ASN B 1 951 ? -35.688 8.32 9.609 1 86.5 951 ASN B O 1
ATOM 14988 N N . MET B 1 952 ? -33.812 7.562 8.883 1 88.25 952 MET B N 1
ATOM 14989 C CA . MET B 1 952 ? -33.031 8.242 9.906 1 88.25 952 MET B CA 1
ATOM 14990 C C . MET B 1 952 ? -33.125 9.758 9.734 1 88.25 952 MET B C 1
ATOM 14992 O O . MET B 1 952 ? -33.188 10.492 10.719 1 88.25 952 MET B O 1
ATOM 14996 N N . LEU B 1 953 ? -33.031 10.117 8.5 1 89.19 953 LEU B N 1
ATOM 14997 C CA . LEU B 1 953 ? -33.094 11.547 8.195 1 89.19 953 LEU B CA 1
ATOM 14998 C C . LEU B 1 953 ? -34.469 12.117 8.547 1 89.19 953 LEU B C 1
ATOM 15000 O O . LEU B 1 953 ? -34.562 13.211 9.102 1 89.19 953 LEU B O 1
ATOM 15004 N N . ARG B 1 954 ? -35.5 11.383 8.312 1 88.06 954 ARG B N 1
ATOM 15005 C CA . ARG B 1 954 ? -36.844 11.797 8.648 1 88.06 954 ARG B CA 1
ATOM 15006 C C . ARG B 1 954 ? -37.031 11.906 10.156 1 88.06 954 ARG B C 1
ATOM 15008 O O . ARG B 1 954 ? -37.625 12.867 10.648 1 88.06 954 ARG B O 1
ATOM 15015 N N . ALA B 1 955 ? -36.531 10.93 10.797 1 88.19 955 ALA B N 1
ATOM 15016 C CA . ALA B 1 955 ? -36.625 10.906 12.258 1 88.19 955 ALA B CA 1
ATOM 15017 C C . ALA B 1 955 ? -35.875 12.086 12.883 1 88.19 955 ALA B C 1
ATOM 15019 O O . ALA B 1 955 ? -36.375 12.711 13.82 1 88.19 955 ALA B O 1
ATOM 15020 N N . GLU B 1 956 ? -34.688 12.43 12.438 1 89.12 956 GLU B N 1
ATOM 15021 C CA . GLU B 1 956 ? -33.906 13.539 12.969 1 89.12 956 GLU B CA 1
ATOM 15022 C C . GLU B 1 956 ? -34.562 14.875 12.648 1 89.12 956 GLU B C 1
ATOM 15024 O O . GLU B 1 956 ? -34.469 15.82 13.43 1 89.12 956 GLU B O 1
ATOM 15029 N N . TYR B 1 957 ? -35.188 14.875 11.477 1 90 957 TYR B N 1
ATOM 15030 C CA . TYR B 1 957 ? -35.906 16.094 11.109 1 90 957 TYR B CA 1
ATOM 15031 C C . TYR B 1 957 ? -37.062 16.344 12.055 1 90 957 TYR B C 1
ATOM 15033 O O . TYR B 1 957 ? -37.312 17.484 12.453 1 90 957 TYR B O 1
ATOM 15041 N N . VAL B 1 958 ? -37.75 15.367 12.484 1 86.94 958 VAL B N 1
ATOM 15042 C CA . VAL B 1 958 ? -38.844 15.477 13.422 1 86.94 958 VAL B CA 1
ATOM 15043 C C . VAL B 1 958 ? -38.344 15.945 14.781 1 86.94 958 VAL B C 1
ATOM 15045 O O . VAL B 1 958 ? -38.938 16.797 15.43 1 86.94 958 VAL B O 1
ATOM 15048 N N . ARG B 1 959 ? -37.25 15.508 15.188 1 86.38 959 ARG B N 1
ATOM 15049 C CA . ARG B 1 959 ? -36.625 15.914 16.453 1 86.38 959 ARG B CA 1
ATOM 15050 C C . ARG B 1 959 ? -36.219 17.375 16.391 1 86.38 959 ARG B C 1
ATOM 15052 O O . ARG B 1 959 ? -36.375 18.109 17.391 1 86.38 959 ARG B O 1
ATOM 15059 N N . TYR B 1 960 ? -35.625 17.703 15.258 1 85.69 960 TYR B N 1
ATOM 15060 C CA . TYR B 1 960 ? -35.219 19.078 15.047 1 85.69 960 TYR B CA 1
ATOM 15061 C C . TYR B 1 960 ? -36.438 20.016 15.172 1 85.69 960 TYR B C 1
ATOM 15063 O O . TYR B 1 960 ? -36.312 21.094 15.773 1 85.69 960 TYR B O 1
ATOM 15071 N N . LEU B 1 961 ? -37.594 19.688 14.711 1 81.62 961 LEU B N 1
ATOM 15072 C CA . LEU B 1 961 ? -38.812 20.5 14.781 1 81.62 961 LEU B CA 1
ATOM 15073 C C . LEU B 1 961 ? -39.344 20.562 16.203 1 81.62 961 LEU B C 1
ATOM 15075 O O . LEU B 1 961 ? -39.875 21.594 16.625 1 81.62 961 LEU B O 1
ATOM 15079 N N . GLN B 1 962 ? -39.125 19.516 16.891 1 76.44 962 GLN B N 1
ATOM 15080 C CA . GLN B 1 962 ? -39.625 19.469 18.266 1 76.44 962 GLN B CA 1
ATOM 15081 C C . GLN B 1 962 ? -38.781 20.359 19.188 1 76.44 962 GLN B C 1
ATOM 15083 O O . GLN B 1 962 ? -39.281 20.984 20.094 1 76.44 962 GLN B O 1
ATOM 15088 N N . HIS B 1 963 ? -37.469 20.297 18.922 1 69.81 963 HIS B N 1
ATOM 15089 C CA . HIS B 1 963 ? -36.594 21.125 19.75 1 69.81 963 HIS B CA 1
ATOM 15090 C C . HIS B 1 963 ? -36.781 22.609 19.438 1 69.81 963 HIS B C 1
ATOM 15092 O O . HIS B 1 963 ? -36.656 23.453 20.328 1 69.81 963 HIS B O 1
ATOM 15098 N N . ARG B 1 964 ? -36.906 23.016 18.266 1 61.56 964 ARG B N 1
ATOM 15099 C CA . ARG B 1 964 ? -37.188 24.406 17.906 1 61.56 964 ARG B CA 1
ATOM 15100 C C . ARG B 1 964 ? -38.562 24.812 18.422 1 61.56 964 ARG B C 1
ATOM 15102 O O . ARG B 1 964 ? -38.781 25.969 18.797 1 61.56 964 ARG B O 1
ATOM 15109 N N . GLY B 1 965 ? -39.531 23.859 18.359 1 51.5 965 GLY B N 1
ATOM 15110 C CA . GLY B 1 965 ? -40.844 24.188 18.891 1 51.5 965 GLY B CA 1
ATOM 15111 C C . GLY B 1 965 ? -40.844 24.391 20.391 1 51.5 965 GLY B C 1
ATOM 15112 O O . GLY B 1 965 ? -41.781 25.016 20.922 1 51.5 965 GLY B O 1
ATOM 15113 N N . GLY B 1 966 ? -40.031 23.641 21.062 1 42.38 966 GLY B N 1
ATOM 15114 C CA . GLY B 1 966 ? -40.156 23.906 22.484 1 42.38 966 GLY B CA 1
ATOM 15115 C C . GLY B 1 966 ? -39.594 25.25 22.906 1 42.38 966 GLY B C 1
ATOM 15116 O O . GLY B 1 966 ? -39.625 25.609 24.078 1 42.38 966 GLY B O 1
ATOM 15117 N N . SER B 1 967 ? -38.656 25.703 22.266 1 37.31 967 SER B N 1
ATOM 15118 C CA . SER B 1 967 ? -38.281 27.047 22.703 1 37.31 967 SER B CA 1
ATOM 15119 C C . SER B 1 967 ? -39.312 28.078 22.328 1 37.31 967 SER B C 1
ATOM 15121 O O . SER B 1 967 ? -39 29.203 21.969 1 37.31 967 SER B O 1
ATOM 15123 N N . TYR B 1 968 ? -40.5 27.672 22.016 1 29.22 968 TYR B N 1
ATOM 15124 C CA . TYR B 1 968 ? -41.5 28.688 22.281 1 29.22 968 TYR B CA 1
ATOM 15125 C C . TYR B 1 968 ? -41.781 28.797 23.781 1 29.22 968 TYR B C 1
ATOM 15127 O O . TYR B 1 968 ? -41.938 27.797 24.469 1 29.22 968 TYR B O 1
#

Sequence (1936 aa):
MRPAFSASKPSPSGREKGRRKGGGGAAAEHLLTDQVLTLRTRLRDALALGLTKSDGHGAKTWQSTDAGIQSHVLKAVAAFVGSLSNEALRLALIKESISDVLLALEGILKTKNVSVLIQAADVSLKLVSSIGNSIRQYPILEMVSSLSCQLSAEQLRIAVPCASALTCILNSLVTARASTQAEIWVALEKTDAVASVISALQNYTHDVHPLNYLTEMISLLRSILWIWPSSRYHVWSNCNLMAKLAQYCLSAETTVAAKILKLYAALALCGNGAMILLKDEELICKVGDLMGRSHPIVTRIEALKLCQVLLRSSRGYNQLMASHYQPIVQGIIDAMSEIDESLLVTEGCRTALLALRYYGNHHRCFWSNSIDEVLYKILAGHCSSEHQTHQMRHGDLFNKDYKDIMNMHPYVWDILGYLAVHCNNEYLSVRKRKNSFLQALISCVCSLATDLTQRNSSTKFSKEDQEPALRAVLMMLLSPSQYIFSEASSKFLEVVVPLGDEYMNILMSSLESNATRNLTASFDCVKIMTNLMNLACLVIVQSNHSLSKRNAVDVLSTIIKECLHNHLYITRANIASHLQFCFDGSSCCYLTEEWEGENVLLFYGLMVLYNVLRKVSFVCIHCKKNLDAGIVCHDCREYYNEGFIRVLEHAFCQNLSPGPKSYIAHILSLFGLCGFPSKLGGKMRSALCDNELVDLELLLADGSSLSAHAAILSARCPKLLPSEKSLVRDGKSSDEWSRRSLYHVRMSDRVDSHALKKILEYAYTGFVTVDDDIVKPVKTLAKYCHLKSLREMLQKEQPRWNSDCPRYDLTAAVEPAEDSFSFAEAIRVPVGWEALNKLVQWFYSGELPRVPPDCRWKNMSAEEQLSRLKPYAELSSLAEFWFLEGVKEESLEVVASCLNSSTNASLDTISFAANLGQWELVDAAIGSVAHLYPRLRDSGQLEQLDEDVLNMLRAEYVRYLQHRGGSYMRPAFSASKPSPSGREKGRRKGGGGAAAEHLLTDQVLTLRTRLRDALALGLTKSDGHGAKTWQSTDAGIQSHVLKAVAAFVGSLSNEALRLALIKESISDVLLALEGILKTKNVSVLIQAADVSLKLVSSIGNSIRQYPILEMVSSLSCQLSAEQLRIAVPCASALTCILNSLVTARASTQAEIWVALEKTDAVASVISALQNYTHDVHPLNYLTEMISLLRSILWIWPSSRYHVWSNCNLMAKLAQYCLSAETTVAAKILKLYAALALCGNGAMILLKDEELICKVGDLMGRSHPIVTRIEALKLCQVLLRSSRGYNQLMASHYQPIVQGIIDAMSEIDESLLVTEGCRTALLALRYYGNHHRCFWSNSIDEVLYKILAGHCSSEHQTHQMRHGDLFNKDYKDIMNMHPYVWDILGYLAVHCNNEYLSVRKRKNSFLQALISCVCSLATDLTQRNSSTKFSKEDQEPALRAVLMMLLSPSQYIFSEASSKFLEVVVPLGDEYMNILMSSLESNATRNLTASFDCVKIMTNLMNLACLVIVQSNHSLSKRNAVDVLSTIIKECLHNHLYITRANIASHLQFCFDGSSCCYLTEEWEGENVLLFYGLMVLYNVLRKVSFVCIHCKKNLDAGIVCHDCREYYNEGFIRVLEHAFCQNLSPGPKSYIAHILSLFGLCGFPSKLGGKMRSALCDNELVDLELLLADGSSLSAHAAILSARCPKLLPSEKSLVRDGKSSDEWSRRSLYHVRMSDRVDSHALKKILEYAYTGFVTVDDDIVKPVKTLAKYCHLKSLREMLQKEQPRWNSDCPRYDLTAAVEPAEDSFSFAEAIRVPVGWEALNKLVQWFYSGELPRVPPDCRWKNMSAEEQLSRLKPYAELSSLAEFWFLEGVKEESLEVVASCLNSSTNASLDTISFAANLGQWELVDAAIGSVAHLYPRLRDSGQLEQLDEDVLNMLRAEYVRYLQHRGGSY

Foldseek 3Di:
DDDDDPDDDDPDDPPPDDDPDPPVQPVLVVVQDPVLVVLLVQLVVLLVVFFDAPPPPHDTAGHDLDLVSLVSNLVSLQSNLVPDDPSNLPHPSVVVSLQSVLRSLLVQLPHPDPVSLLSSLQSLLSNLVSCQLVCLVYDCQSVLLSLLLCCLPPDLSRNLSSLNSNLRVLVSCLPPDPVVLVSSVVSNVVSVSLVSLLVQLLPDDPVPDPVSSNLSSLSSLLSVLQRDVVSLCVQLVDPSSVVSLLVCLVPHDLSSVLSSLSSLLSSLLEVVSLVSCLVPPVNLVSLLVQLDPVHDLSSNLSSLSSLLSQLQDPVSLCSSCVPPLQSVLVSLLVQLQPLVDLSSNLSSLSSLLSNLLDADDSLLNCQLSVVLVSLLCLQQDPPDDPPPLAPDELVPSNDPPDPSSVLCLLSSLSSLLSSQLNDAQVSNVSHPDDPRSNLSVLLNLLNLQLVVVDVPDPPPDPLQNNVSSLSSLLSQCNGNHPVSNVSNLVSNCVRCVVVPLCVLVVLLVVLQCLLPVDPPDDRPLSSLLSSLSVLLSCLSNDLDRPPPLVSSLVSLLSQLVCVLVVVRADAVVVRHVSPVPPSSGDRDDDRDARQCGRGVSNLSSLSSNLSSQLSDQDQQPVVNDRLPLQAHAPVVCVVVPPPSLVVLVVVLPDDTHNRSNLSSQLSVVSNQKHFRFDPQLVVLLVVQVVLPPFQEWEQAPVRDIGTDHQLLCLQQQQLQPPQPVPQPQPPPPPPPQPCSSHGYHYDDNPQDPVLVSQVRSCSRRRIGGGDSVCLVNVLVVCVSSVVPRRNCSSNSRDDRNPDGGDDNDSCQLLDDDPRTNHCVCVVVLVADPVLVVQVVVCVVVVAGDADDLDPCLQPDALVVNLVVLRSLLSQLLNCSVVSPPPSNVNSLVRLLNNCLSHVRNLLVNLQSSVVSVNVSSNLSSLLNCLCCLVVCVVVCVCVPHDPVSNVSSVVSNVVVVVVVVVVD/DDDDDPDDDDPDDPPPPDDPDPPVQPVLVVVQPPVLVVLLVQLVVLLVVFFDAPPPPHDTAGHDLDLVSLVSNLVSLQSNLVPDDQSNLPHPSVVVSLQSVLRSLLVQLPHPDPVSLLSSLVSLLSNLVSCQLVCLVYDCQSVLLSLLLCCLPPDLSRNLSSLNSNLRVLVSCLPPDPVVLVSNVVSNVVSVSLVSLLVQLLPDDPVPDPVSSNLSSLSSLLSVLQRDVVSLCVQLVDPSSVVSLLVCLVPHDLSSVLSSLSSLLSSLLEVVSLVSQLVPPVNLVSLLVQLDPVHDLSSNLSSLSSLLSQLQDPVSLCSSCVPPLQSVLVSLLRQLQPLVDLSSNLSSLSSLLSNLLDADDSLLNCQLSPVLVSLLCLQQDVPDDPPPLADDELVRSNDPDDPSSVLCLLSSLSSLLSSQLNDAQVSNVSHPDDPRSVLSVLLNLLNLQQVQVDVPDPPPDPLQNNVSSLSSLLSQCNGNHPVSNVSNLVSNCVRCVVVPLCVLVVLLVVLQCLLPVDPPDDRPLSSLLSSLSVLLSCLSNDLDRPPPLVSSLVSLLSQLVCVLVVVRAAAVVNRHVSPPPPSSGDRDDDRDARQCGRGVSNLSSLSSNLSSQLSDQDQQPVVNDRQPLQAHAPVVCVVVPPPSLVVLVVVLPDPTHNRSNLSSQLSVVSNQKHFRFDPQLVVLLVVQVVLPPFQEWEQAPVRDIGTDHQLLCLQQQQLQPPQPVPQPQVPPPPPPQPPSSHGYHYDDNPQDPVLVSQVRSCSRRRIGGGGSVCLVNVLVVCVSSVVPRRNCSSNSRDDRNPDDGDDNDSCQLLDDDPRTNHCVCVVVLVADPVLVVQVVVCVVVVAGDADDLDPCLQPDALVVNLVVLRSLLSQLLNCSVVSPPPSNVNSLVRLLNSCLSHVRNLLVNLQSSVVSVNVSSNLSSLLNCLCCVVVCVVVCVCVPHDPVSNVSSVVSNVVVVVVVVVVD